Protein 4CAB (pdb70)

GO terms:
  GO:0004096 catalase activity (F, IDA)

Radius of gyration: 51.86 Å; Cα contacts (8 Å, |Δi|>4): 4192; chains: 4; bounding box: 87×162×93 Å

Organism: Deinococcus radiodurans (strain ATCC 13939 / DSM 20539 / JCM 16871 / CCUG 27074 / LMG 4051 / NBRC 15346 / NCIMB 9279 / VKM B-1422 / R1) (NCBI:txid243230)

Sequence (2028 aa):
GTTLTTRQGHPVHDNQNSRTVGSRGPMTLENYQFIEKLSHFDRERIPERVVHARGVGAHGVFRATGKVGDEPVSKYTRAKLFQEDGKETPVFVRFSTVGHGTHSPETLRDPRGFAVKFYTEDGNWDLVGNNLKIFFIRDALKFPDLIHSQKPSPTTNIQSQERIFDFFAGSPEATHMITLLYSPWGIPASYRFMQGSGVNTYKWVNDQGEGVLVKYHWEPVQGVRNLTQMQADEVQATNFNHATQDLHDAIERGDFPQWDLFVQIMEDGEHPELDFDPLDDTKIWPREQFPWRHVGQMTLNRNPENVFAETEQAAFGTGVLVDGLDFSDDKMLQGRTFSYSDTQRYRVGPNYLQLPINAPKKHVATNQRDGQMAYRVDTFEGQDQRVNYEPSLLSGPKEAPRRAPEHTPRVEGNLVRAAIERPNPFGQAGMQYRNFADWERDELVSNLSGALAGVDKRIQDKMLEYFTAADADYGQRVREGIQAKEAEMKGQKQEAPVYGTEASSLYGTTLTTRQGHPVHDNQNSRTVGSRGPMTLENYQFIEKLSHFDRERIPERVVHARGVGAHGVFRATGKVGDEPVSKYTRAKLFQEDGKETPVFVRFSTVGHGTHSPETLRDPRGFAVKFYTEDGNWDLVGNNLKIFFIRDALKFPDLIHSQKPSPTTNIQSQERIFDFFAGSPEATHMITLLYSPWGIPASYRFMQGSGVNTYKWVNDQGEGVLVKYHWEPVQGVRNLTQMQADEVQATNFNHATQDLHDAIERGDFPQWDLFVQIMEDGEHPELDFDPLDDTKIWPREQFPWRHVGQMTLNRNPENVFAETEQAAFGTGVLVDGLDFSDDKMLQGRTFSYSDTQRYRVGPNYLQLPINAPKKHVATNQRDGQMAYRVDTFEGQDQRVNYEPSLLSGPKEAPRRAPEHTPRVEGNLVRAAIERPNPFGQAGMQYRNFADWERDELVSNLSGALAGVDKRIQDKMLEYFTAADADYGQRVREGIQAKEAEMKGQKQEAPVYGTEASSLYGTTLTTRQGHPVHDNQNSRTVGSRGPMTLENYQFIEKLSHFDRERIPERVVHARGVGAHGVFRATGKVGDEPVSKYTRAKLFQEDGKETPVFVRFSTVGHGTHSPETLRDPRGFAVKFYTEDGNWDLVGNNLKIFFIRDALKFPDLIHSQKPSPTTNIQSQERIFDFFAGSPEATHMITLLYSPWGIPASYRFMQGSGVNTYKWVNDQGEGVLVKYHWEPVQGVRNLTQMQADEVQATNFNHATQDLHDAIERGDFPQWDLFVQIMEDGEHPELDFDPLDDTKIWPREQFPWRHVGQMTLNRNPENVFAETEQAAFGTGVLVDGLDFSDDKMLQGRTFSYSDTQRYRVGPNYLQLPINAPKKHVATNQRDGQMAYRVDTFEGQDQRVNYEPSLLSGPKEAPRRAPEHTPRVEGNLVRAAIERPNPFGQAGMQYRNFADWERDELVSNLSGALAGVDKRIQDKMLEYFTAADADYGQRVREGIQAKEAEMKGQKQEAPVYGTEASSLYGTTLTTRQGHPVHDNQNSRTVGSRGPMTLENYQFIEKLSHFDRERIPERVVHARGVGAHGVFRATGKVGDEPVSKYTRAKLFQEDGKETPVFVRFSTVGHGTHSPETLRDPRGFAVKFYTEDGNWDLVGNNLKIFFIRDALKFPDLIHSQKPSPTTNIQSQERIFDFFAGSPEATHMITLLYSPWGIPASYRFMQGSGVNTYKWVNDQGEGVLVKYHWEPVQGVRNLTQMQADEVQATNFNHATQDLHDAIERGDFPQWDLFVQIMEDGEHPELDFDPLDDTKIWPREQFPWRHVGQMTLNRNPENVFAETEQAAFGTGVLVDGLDFSDDKMLQGRTFSYSDTQRYRVGPNYLQLPINAPKKHVATNQRDGQMAYRVDTFEGQDQRVNYEPSLLSGPKEAPRRAPEHTPRVEGNLVRAAIERPNPFGQAGMQYRNFADWERDELVSNLSGALAGVDKRIQDKMLEYFTAADADYGQRVREGIQAKEAEMKGQKQEAPVYGTEASSLY

CATH classification: 2.40.180.10

Nearest PDB structures (foldseek):
  4cab-assembly1_A  TM=1.002E+00  e=5.308E-99  Deinococcus radiodurans R1 = ATCC 13939 = DSM 20539
  4qol-assembly1_B  TM=9.733E-01  e=8.770E-63  Bacillus pumilus
  2j2m-assembly1_A  TM=9.634E-01  e=2.009E-60  Exiguobacterium oxidotolerans
  1h6n-assembly1_A  TM=9.672E-01  e=1.066E-54  Proteus mirabilis
  1m85-assembly1_A  TM=9.738E-01  e=5.075E-54  Proteus mirabilis

Structure (mmCIF, N/CA/C/O backbone):
data_4CAB
#
_entry.id   4CAB
#
_cell.length_a   97.326
_cell.length_b   311.875
_cell.length_c   145.628
_cell.angle_alpha   90.00
_cell.angle_beta   90.00
_cell.angle_gamma   90.00
#
_symmetry.space_group_name_H-M   'C 2 2 21'
#
loop_
_entity.id
_entity.type
_entity.pdbx_description
1 polymer CATALASE
2 non-polymer 'PROTOPORPHYRIN IX CONTAINING FE'
3 non-polymer 'CHLORIDE ION'
4 water water
#
loop_
_atom_site.group_PDB
_atom_site.id
_atom_site.type_symbol
_atom_site.label_atom_id
_atom_site.label_alt_id
_atom_site.label_comp_id
_atom_site.label_asym_id
_atom_site.label_entity_id
_atom_site.label_seq_id
_atom_site.pdbx_PDB_ins_code
_atom_site.Cartn_x
_atom_site.Cartn_y
_atom_site.Cartn_z
_atom_site.occupancy
_atom_site.B_iso_or_equiv
_atom_site.auth_seq_id
_atom_site.auth_comp_id
_atom_site.auth_asym_id
_atom_site.auth_atom_id
_atom_site.pdbx_PDB_model_num
ATOM 1 N N . GLY A 1 30 ? 92.132 82.533 17.746 1.00 20.65 30 GLY A N 1
ATOM 2 C CA . GLY A 1 30 ? 91.344 82.530 18.964 1.00 20.33 30 GLY A CA 1
ATOM 3 C C . GLY A 1 30 ? 90.320 81.413 18.974 1.00 19.93 30 GLY A C 1
ATOM 4 O O . GLY A 1 30 ? 90.042 80.821 20.015 1.00 19.38 30 GLY A O 1
ATOM 5 N N . THR A 1 31 ? 89.757 81.128 17.806 1.00 20.26 31 THR A N 1
ATOM 6 C CA . THR A 1 31 ? 88.774 80.063 17.665 1.00 20.00 31 THR A CA 1
ATOM 7 C C . THR A 1 31 ? 89.267 78.996 16.694 1.00 19.80 31 THR A C 1
ATOM 8 O O . THR A 1 31 ? 88.504 78.137 16.258 1.00 19.73 31 THR A O 1
ATOM 12 N N . THR A 1 32 ? 90.548 79.061 16.353 1.00 19.75 32 THR A N 1
ATOM 13 C CA . THR A 1 32 ? 91.139 78.106 15.427 1.00 19.61 32 THR A CA 1
ATOM 14 C C . THR A 1 32 ? 91.404 76.768 16.111 1.00 18.81 32 THR A C 1
ATOM 15 O O . THR A 1 32 ? 92.009 76.718 17.182 1.00 18.36 32 THR A O 1
ATOM 19 N N . LEU A 1 33 ? 90.947 75.687 15.487 1.00 18.68 33 LEU A N 1
ATOM 20 C CA . LEU A 1 33 ? 91.169 74.349 16.020 1.00 18.01 33 LEU A CA 1
ATOM 21 C C . LEU A 1 33 ? 92.643 73.973 15.954 1.00 17.73 33 LEU A C 1
ATOM 22 O O . LEU A 1 33 ? 93.264 74.040 14.895 1.00 18.05 33 LEU A O 1
ATOM 27 N N . THR A 1 34 ? 93.202 73.584 17.093 1.00 17.18 34 THR A N 1
ATOM 28 C CA . THR A 1 34 ? 94.600 73.186 17.150 1.00 16.93 34 THR A CA 1
ATOM 29 C C . THR A 1 34 ? 94.754 71.829 17.816 1.00 16.32 34 THR A C 1
ATOM 30 O O . THR A 1 34 ? 93.814 71.314 18.418 1.00 16.07 34 THR A O 1
ATOM 34 N N . THR A 1 35 ? 95.940 71.245 17.692 1.00 16.14 35 THR A N 1
ATOM 35 C CA . THR A 1 35 ? 96.294 70.082 18.490 1.00 15.60 35 THR A CA 1
ATOM 36 C C . THR A 1 35 ? 96.690 70.574 19.874 1.00 15.36 35 THR A C 1
ATOM 37 O O . THR A 1 35 ? 96.845 71.775 20.082 1.00 15.62 35 THR A O 1
ATOM 41 N N . ARG A 1 36 ? 96.863 69.661 20.820 1.00 21.91 36 ARG A N 1
ATOM 42 C CA . ARG A 1 36 ? 97.274 70.060 22.161 1.00 21.71 36 ARG A CA 1
ATOM 43 C C . ARG A 1 36 ? 98.755 70.428 22.182 1.00 21.82 36 ARG A C 1
ATOM 44 O O . ARG A 1 36 ? 99.277 70.887 23.196 1.00 21.76 36 ARG A O 1
ATOM 52 N N . GLN A 1 37 ? 99.423 70.224 21.050 1.00 15.03 37 GLN A N 1
ATOM 53 C CA . GLN A 1 37 ? 100.793 70.680 20.863 1.00 15.26 37 GLN A CA 1
ATOM 54 C C . GLN A 1 37 ? 100.811 72.116 20.359 1.00 15.77 37 GLN A C 1
ATOM 55 O O . GLN A 1 37 ? 101.863 72.743 20.296 1.00 16.06 37 GLN A O 1
ATOM 61 N N . GLY A 1 38 ? 99.639 72.624 19.991 1.00 15.94 38 GLY A N 1
ATOM 62 C CA . GLY A 1 38 ? 99.512 73.983 19.502 1.00 16.48 38 GLY A CA 1
ATOM 63 C C . GLY A 1 38 ? 99.507 74.085 17.988 1.00 16.93 38 GLY A C 1
ATOM 64 O O . GLY A 1 38 ? 99.497 75.184 17.437 1.00 17.46 38 GLY A O 1
ATOM 65 N N . HIS A 1 39 ? 99.520 72.940 17.315 1.00 16.75 39 HIS A N 1
ATOM 66 C CA . HIS A 1 39 ? 99.523 72.904 15.856 1.00 17.17 39 HIS A CA 1
ATOM 67 C C . HIS A 1 39 ? 98.148 73.207 15.274 1.00 17.43 39 HIS A C 1
ATOM 68 O O . HIS A 1 39 ? 97.190 72.485 15.539 1.00 17.12 39 HIS A O 1
ATOM 75 N N . PRO A 1 40 ? 98.048 74.278 14.474 1.00 18.06 40 PRO A N 1
ATOM 76 C CA . PRO A 1 40 ? 96.803 74.612 13.777 1.00 18.43 40 PRO A CA 1
ATOM 77 C C . PRO A 1 40 ? 96.353 73.488 12.849 1.00 18.39 40 PRO A C 1
ATOM 78 O O . PRO A 1 40 ? 97.129 73.045 12.004 1.00 18.54 40 PRO A O 1
ATOM 82 N N . VAL A 1 41 ? 95.116 73.030 13.016 1.00 18.24 41 VAL A N 1
ATOM 83 C CA . VAL A 1 41 ? 94.582 71.948 12.198 1.00 18.24 41 VAL A CA 1
ATOM 84 C C . VAL A 1 41 ? 93.938 72.478 10.922 1.00 18.96 41 VAL A C 1
ATOM 85 O O . VAL A 1 41 ? 93.001 73.271 10.975 1.00 19.30 41 VAL A O 1
ATOM 89 N N . HIS A 1 42 ? 94.440 72.031 9.776 1.00 19.25 42 HIS A N 1
ATOM 90 C CA . HIS A 1 42 ? 93.915 72.473 8.491 1.00 19.99 42 HIS A CA 1
ATOM 91 C C . HIS A 1 42 ? 92.841 71.527 7.969 1.00 20.04 42 HIS A C 1
ATOM 92 O O . HIS A 1 42 ? 91.925 71.944 7.263 1.00 20.62 42 HIS A O 1
ATOM 99 N N . ASP A 1 43 ? 92.963 70.250 8.313 1.00 19.48 43 ASP A N 1
ATOM 100 C CA . ASP A 1 43 ? 92.010 69.243 7.865 1.00 20.34 43 ASP A CA 1
ATOM 101 C C . ASP A 1 43 ? 91.612 68.330 9.021 1.00 19.66 43 ASP A C 1
ATOM 102 O O . ASP A 1 43 ? 92.360 67.432 9.403 1.00 19.88 43 ASP A O 1
ATOM 107 N N . ASN A 1 44 ? 90.429 68.569 9.574 1.00 21.52 44 ASN A N 1
ATOM 108 C CA . ASN A 1 44 ? 89.913 67.762 10.670 1.00 20.98 44 ASN A CA 1
ATOM 109 C C . ASN A 1 44 ? 88.936 66.713 10.148 1.00 20.51 44 ASN A C 1
ATOM 110 O O . ASN A 1 44 ? 88.190 66.106 10.911 1.00 19.73 44 ASN A O 1
ATOM 115 N N . GLN A 1 45 ? 88.944 66.508 8.836 1.00 19.80 45 GLN A N 1
ATOM 116 C CA . GLN A 1 45 ? 87.980 65.618 8.203 1.00 21.95 45 GLN A CA 1
ATOM 117 C C . GLN A 1 45 ? 88.633 64.347 7.664 1.00 21.80 45 GLN A C 1
ATOM 118 O O . GLN A 1 45 ? 88.086 63.255 7.798 1.00 21.69 45 GLN A O 1
ATOM 124 N N . ASN A 1 46 ? 89.803 64.495 7.054 1.00 19.19 46 ASN A N 1
ATOM 125 C CA . ASN A 1 46 ? 90.466 63.374 6.402 1.00 19.16 46 ASN A CA 1
ATOM 126 C C . ASN A 1 46 ? 91.775 62.971 7.070 1.00 18.57 46 ASN A C 1
ATOM 127 O O . ASN A 1 46 ? 92.551 63.820 7.503 1.00 18.41 46 ASN A O 1
ATOM 132 N N . SER A 1 47 ? 92.010 61.666 7.153 1.00 18.31 47 SER A N 1
ATOM 133 C CA . SER A 1 47 ? 93.296 61.147 7.596 1.00 17.87 47 SER A CA 1
ATOM 134 C C . SER A 1 47 ? 94.276 61.184 6.431 1.00 18.25 47 SER A C 1
ATOM 135 O O . SER A 1 47 ? 93.864 61.238 5.274 1.00 18.82 47 SER A O 1
ATOM 138 N N . ARG A 1 48 ? 95.568 61.159 6.734 1.00 20.64 48 ARG A N 1
ATOM 139 C CA . ARG A 1 48 ? 96.582 61.172 5.688 1.00 21.01 48 ARG A CA 1
ATOM 140 C C . ARG A 1 48 ? 96.792 59.761 5.149 1.00 20.42 48 ARG A C 1
ATOM 141 O O . ARG A 1 48 ? 97.195 58.860 5.884 1.00 20.62 48 ARG A O 1
ATOM 149 N N . THR A 1 49 ? 96.506 59.572 3.865 1.00 19.20 49 THR A N 1
ATOM 150 C CA . THR A 1 49 ? 96.597 58.256 3.244 1.00 19.35 49 THR A CA 1
ATOM 151 C C . THR A 1 49 ? 97.316 58.311 1.901 1.00 20.31 49 THR A C 1
ATOM 152 O O . THR A 1 49 ? 97.461 59.378 1.307 1.00 20.92 49 THR A O 1
ATOM 156 N N . VAL A 1 50 ? 97.769 57.153 1.429 1.00 19.81 50 VAL A N 1
ATOM 157 C CA . VAL A 1 50 ? 98.356 57.047 0.100 1.00 20.42 50 VAL A CA 1
ATOM 158 C C . VAL A 1 50 ? 97.240 56.980 -0.934 1.00 21.02 50 VAL A C 1
ATOM 159 O O . VAL A 1 50 ? 96.742 55.903 -1.257 1.00 21.16 50 VAL A O 1
ATOM 163 N N . GLY A 1 51 ? 96.848 58.140 -1.447 1.00 21.44 51 GLY A N 1
ATOM 164 C CA . GLY A 1 51 ? 95.694 58.238 -2.319 1.00 22.04 51 GLY A CA 1
ATOM 165 C C . GLY A 1 51 ? 94.458 58.518 -1.488 1.00 21.77 51 GLY A C 1
ATOM 166 O O . GLY A 1 51 ? 94.442 58.256 -0.287 1.00 21.10 51 GLY A O 1
ATOM 167 N N . SER A 1 52 ? 93.420 59.049 -2.125 1.00 22.34 52 SER A N 1
ATOM 168 C CA . SER A 1 52 ? 92.206 59.433 -1.413 1.00 22.19 52 SER A CA 1
ATOM 169 C C . SER A 1 52 ? 91.457 58.229 -0.846 1.00 21.89 52 SER A C 1
ATOM 170 O O . SER A 1 52 ? 90.671 58.364 0.090 1.00 21.56 52 SER A O 1
ATOM 173 N N . ARG A 1 53 ? 91.710 57.053 -1.408 1.00 23.15 53 ARG A N 1
ATOM 174 C CA . ARG A 1 53 ? 91.034 55.840 -0.965 1.00 22.67 53 ARG A CA 1
ATOM 175 C C . ARG A 1 53 ? 92.034 54.758 -0.568 1.00 22.21 53 ARG A C 1
ATOM 176 O O . ARG A 1 53 ? 91.699 53.576 -0.519 1.00 21.64 53 ARG A O 1
ATOM 184 N N . GLY A 1 54 ? 93.261 55.175 -0.275 1.00 21.05 54 GLY A N 1
ATOM 185 C CA . GLY A 1 54 ? 94.320 54.248 0.075 1.00 20.68 54 GLY A CA 1
ATOM 186 C C . GLY A 1 54 ? 94.479 54.065 1.571 1.00 19.92 54 GLY A C 1
ATOM 187 O O . GLY A 1 54 ? 93.693 54.601 2.351 1.00 19.67 54 GLY A O 1
ATOM 188 N N . PRO A 1 55 ? 95.503 53.301 1.980 1.00 19.82 55 PRO A N 1
ATOM 189 C CA . PRO A 1 55 ? 95.755 52.978 3.388 1.00 19.15 55 PRO A CA 1
ATOM 190 C C . PRO A 1 55 ? 96.343 54.138 4.182 1.00 18.74 55 PRO A C 1
ATOM 191 O O . PRO A 1 55 ? 97.024 54.993 3.621 1.00 18.95 55 PRO A O 1
ATOM 195 N N . MET A 1 56 ? 96.082 54.151 5.485 1.00 18.21 56 MET A N 1
ATOM 196 C CA . MET A 1 56 ? 96.655 55.154 6.368 1.00 20.25 56 MET A CA 1
ATOM 197 C C . MET A 1 56 ? 98.132 54.881 6.600 1.00 20.78 56 MET A C 1
ATOM 198 O O . MET A 1 56 ? 98.552 53.729 6.672 1.00 22.70 56 MET A O 1
ATOM 203 N N . THR A 1 57 ? 98.916 55.946 6.717 1.00 17.36 57 THR A N 1
ATOM 204 C CA . THR A 1 57 ? 100.321 55.822 7.075 1.00 17.57 57 THR A CA 1
ATOM 205 C C . THR A 1 57 ? 100.517 56.227 8.528 1.00 16.67 57 THR A C 1
ATOM 206 O O . THR A 1 57 ? 99.605 56.760 9.156 1.00 16.47 57 THR A O 1
ATOM 210 N N . LEU A 1 58 ? 101.705 55.975 9.064 1.00 16.50 58 LEU A N 1
ATOM 211 C CA . LEU A 1 58 ? 102.015 56.395 10.424 1.00 16.06 58 LEU A CA 1
ATOM 212 C C . LEU A 1 58 ? 102.377 57.874 10.452 1.00 16.15 58 LEU A C 1
ATOM 213 O O . LEU A 1 58 ? 102.684 58.430 11.505 1.00 15.86 58 LEU A O 1
ATOM 218 N N . GLU A 1 59 ? 102.328 58.504 9.284 1.00 19.25 59 GLU A N 1
ATOM 219 C CA . GLU A 1 59 ? 102.540 59.938 9.165 1.00 16.78 59 GLU A CA 1
ATOM 220 C C . GLU A 1 59 ? 101.260 60.693 9.510 1.00 17.49 59 GLU A C 1
ATOM 221 O O . GLU A 1 59 ? 100.805 61.543 8.749 1.00 18.58 59 GLU A O 1
ATOM 227 N N . ASN A 1 60 ? 100.680 60.362 10.660 1.00 18.88 60 ASN A N 1
ATOM 228 C CA . ASN A 1 60 ? 99.409 60.934 11.087 1.00 18.78 60 ASN A CA 1
ATOM 229 C C . ASN A 1 60 ? 99.398 61.339 12.555 1.00 18.34 60 ASN A C 1
ATOM 230 O O . ASN A 1 60 ? 98.626 60.788 13.336 1.00 18.04 60 ASN A O 1
ATOM 235 N N . TYR A 1 61 ? 100.235 62.299 12.935 1.00 16.51 61 TYR A N 1
ATOM 236 C CA . TYR A 1 61 ? 100.292 62.700 14.337 1.00 16.14 61 TYR A CA 1
ATOM 237 C C . TYR A 1 61 ? 98.982 63.323 14.801 1.00 17.91 61 TYR A C 1
ATOM 238 O O . TYR A 1 61 ? 98.577 63.135 15.948 1.00 17.56 61 TYR A O 1
ATOM 247 N N . GLN A 1 62 ? 98.333 64.071 13.915 1.00 15.64 62 GLN A N 1
ATOM 248 C CA . GLN A 1 62 ? 97.048 64.685 14.229 1.00 15.67 62 GLN A CA 1
ATOM 249 C C . GLN A 1 62 ? 96.039 63.613 14.620 1.00 15.42 62 GLN A C 1
ATOM 250 O O . GLN A 1 62 ? 95.330 63.747 15.615 1.00 15.19 62 GLN A O 1
ATOM 256 N N . PHE A 1 63 ? 95.996 62.542 13.836 1.00 16.33 63 PHE A N 1
ATOM 257 C CA . PHE A 1 63 ? 95.125 61.412 14.128 1.00 16.87 63 PHE A CA 1
ATOM 258 C C . PHE A 1 63 ? 95.543 60.706 15.413 1.00 15.69 63 PHE A C 1
ATOM 259 O O . PHE A 1 63 ? 94.702 60.374 16.247 1.00 15.49 63 PHE A O 1
ATOM 267 N N . ILE A 1 64 ? 96.844 60.474 15.559 1.00 17.40 64 ILE A N 1
ATOM 268 C CA . ILE A 1 64 ? 97.371 59.734 16.701 1.00 17.03 64 ILE A CA 1
ATOM 269 C C . ILE A 1 64 ? 97.040 60.417 18.023 1.00 16.76 64 ILE A C 1
ATOM 270 O O . ILE A 1 64 ? 96.438 59.807 18.898 1.00 16.54 64 ILE A O 1
ATOM 275 N N . GLU A 1 65 ? 97.427 61.681 18.158 1.00 16.83 65 GLU A N 1
ATOM 276 C CA . GLU A 1 65 ? 97.201 62.428 19.393 1.00 16.63 65 GLU A CA 1
ATOM 277 C C . GLU A 1 65 ? 95.719 62.538 19.745 1.00 16.61 65 GLU A C 1
ATOM 278 O O . GLU A 1 65 ? 95.335 62.397 20.905 1.00 16.37 65 GLU A O 1
ATOM 284 N N . LYS A 1 66 ? 94.895 62.790 18.734 1.00 16.92 66 LYS A N 1
ATOM 285 C CA . LYS A 1 66 ? 93.461 62.971 18.931 1.00 17.01 66 LYS A CA 1
ATOM 286 C C . LYS A 1 66 ? 92.789 61.713 19.481 1.00 16.83 66 LYS A C 1
ATOM 287 O O . LYS A 1 66 ? 91.981 61.786 20.406 1.00 16.72 66 LYS A O 1
ATOM 293 N N . LEU A 1 67 ? 93.129 60.561 18.914 1.00 16.83 67 LEU A N 1
ATOM 294 C CA . LEU A 1 67 ? 92.531 59.301 19.343 1.00 16.73 67 LEU A CA 1
ATOM 295 C C . LEU A 1 67 ? 93.212 58.746 20.588 1.00 15.74 67 LEU A C 1
ATOM 296 O O . LEU A 1 67 ? 92.576 58.080 21.399 1.00 15.64 67 LEU A O 1
ATOM 301 N N . SER A 1 68 ? 94.503 59.029 20.738 1.00 14.39 68 SER A N 1
ATOM 302 C CA . SER A 1 68 ? 95.251 58.582 21.908 1.00 14.11 68 SER A CA 1
ATOM 303 C C . SER A 1 68 ? 94.650 59.144 23.191 1.00 13.95 68 SER A C 1
ATOM 304 O O . SER A 1 68 ? 94.564 58.449 24.201 1.00 13.79 68 SER A O 1
ATOM 307 N N . HIS A 1 69 ? 94.238 60.406 23.148 1.00 20.23 69 HIS A N 1
ATOM 308 C CA . HIS A 1 69 ? 93.629 61.029 24.313 1.00 20.14 69 HIS A CA 1
ATOM 309 C C . HIS A 1 69 ? 92.184 60.578 24.478 1.00 20.23 69 HIS A C 1
ATOM 310 O O . HIS A 1 69 ? 91.704 60.407 25.597 1.00 20.12 69 HIS A O 1
ATOM 317 N N . PHE A 1 70 ? 91.496 60.393 23.357 1.00 14.98 70 PHE A N 1
ATOM 318 C CA . PHE A 1 70 ? 90.113 59.931 23.369 1.00 15.16 70 PHE A CA 1
ATOM 319 C C . PHE A 1 70 ? 89.988 58.540 23.982 1.00 13.54 70 PHE A C 1
ATOM 320 O O . PHE A 1 70 ? 89.031 58.252 24.698 1.00 13.59 70 PHE A O 1
ATOM 328 N N . ASP A 1 71 ? 90.968 57.687 23.708 1.00 20.44 71 ASP A N 1
ATOM 329 C CA . ASP A 1 71 ? 90.951 56.314 24.194 1.00 20.40 71 ASP A CA 1
ATOM 330 C C . ASP A 1 71 ? 91.134 56.233 25.707 1.00 20.18 71 ASP A C 1
ATOM 331 O O . ASP A 1 71 ? 90.986 55.165 26.298 1.00 20.19 71 ASP A O 1
ATOM 336 N N . ARG A 1 72 ? 91.455 57.360 26.331 1.00 13.84 72 ARG A N 1
ATOM 337 C CA . ARG A 1 72 ? 91.712 57.386 27.765 1.00 13.67 72 ARG A CA 1
ATOM 338 C C . ARG A 1 72 ? 90.910 58.469 28.475 1.00 14.40 72 ARG A C 1
ATOM 339 O O . ARG A 1 72 ? 91.324 58.974 29.516 1.00 14.27 72 ARG A O 1
ATOM 347 N N . GLU A 1 73 ? 89.755 58.811 27.915 1.00 14.60 73 GLU A N 1
ATOM 348 C CA . GLU A 1 73 ? 88.886 59.815 28.516 1.00 15.84 73 GLU A CA 1
ATOM 349 C C . GLU A 1 73 ? 88.293 59.326 29.830 1.00 15.83 73 GLU A C 1
ATOM 350 O O . GLU A 1 73 ? 88.166 60.089 30.786 1.00 16.51 73 GLU A O 1
ATOM 356 N N . ARG A 1 74 ? 87.941 58.046 29.875 1.00 15.91 74 ARG A N 1
ATOM 357 C CA . ARG A 1 74 ? 87.245 57.491 31.028 1.00 15.37 74 ARG A CA 1
ATOM 358 C C . ARG A 1 74 ? 88.191 57.186 32.176 1.00 20.15 74 ARG A C 1
ATOM 359 O O . ARG A 1 74 ? 89.187 56.486 32.008 1.00 20.03 74 ARG A O 1
ATOM 367 N N . ILE A 1 75 ? 87.877 57.734 33.342 1.00 15.81 75 ILE A N 1
ATOM 368 C CA . ILE A 1 75 ? 88.529 57.334 34.577 1.00 15.73 75 ILE A CA 1
ATOM 369 C C . ILE A 1 75 ? 87.600 56.352 35.278 1.00 15.97 75 ILE A C 1
ATOM 370 O O . ILE A 1 75 ? 86.410 56.311 34.972 1.00 16.20 75 ILE A O 1
ATOM 375 N N . PRO A 1 76 ? 88.134 55.536 36.200 1.00 13.33 76 PRO A N 1
ATOM 376 C CA . PRO A 1 76 ? 87.223 54.640 36.915 1.00 13.62 76 PRO A CA 1
ATOM 377 C C . PRO A 1 76 ? 86.167 55.414 37.696 1.00 13.79 76 PRO A C 1
ATOM 378 O O . PRO A 1 76 ? 86.482 56.428 38.316 1.00 13.67 76 PRO A O 1
ATOM 382 N N . GLU A 1 77 ? 84.925 54.948 37.645 1.00 16.77 77 GLU A N 1
ATOM 383 C CA . GLU A 1 77 ? 83.848 55.582 38.386 1.00 17.01 77 GLU A CA 1
ATOM 384 C C . GLU A 1 77 ? 84.018 55.304 39.871 1.00 17.12 77 GLU A C 1
ATOM 385 O O . GLU A 1 77 ? 84.759 54.404 40.258 1.00 17.10 77 GLU A O 1
ATOM 391 N N . ARG A 1 78 ? 83.348 56.093 40.701 1.00 15.73 78 ARG A N 1
ATOM 392 C CA . ARG A 1 78 ? 83.353 55.870 42.139 1.00 15.92 78 ARG A CA 1
ATOM 393 C C . ARG A 1 78 ? 82.784 54.490 42.450 1.00 16.30 78 ARG A C 1
ATOM 394 O O . ARG A 1 78 ? 81.782 54.088 41.861 1.00 16.56 78 ARG A O 1
ATOM 402 N N . VAL A 1 79 ? 83.422 53.764 43.364 1.00 15.27 79 VAL A N 1
ATOM 403 C CA . VAL A 1 79 ? 82.982 52.413 43.705 1.00 15.67 79 VAL A CA 1
ATOM 404 C C . VAL A 1 79 ? 81.572 52.453 44.297 1.00 16.15 79 VAL A C 1
ATOM 405 O O . VAL A 1 79 ? 80.791 51.512 44.147 1.00 16.55 79 VAL A O 1
ATOM 409 N N . VAL A 1 80 ? 81.249 53.563 44.952 1.00 16.15 80 VAL A N 1
ATOM 410 C CA . VAL A 1 80 ? 79.888 53.848 45.382 1.00 16.59 80 VAL A CA 1
ATOM 411 C C . VAL A 1 80 ? 79.582 55.310 45.081 1.00 16.39 80 VAL A C 1
ATOM 412 O O . VAL A 1 80 ? 80.494 56.130 45.018 1.00 15.99 80 VAL A O 1
ATOM 416 N N . HIS A 1 81 ? 78.302 55.621 44.896 1.00 20.12 81 HIS A N 1
ATOM 417 C CA . HIS A 1 81 ? 77.851 56.959 44.508 1.00 20.04 81 HIS A CA 1
ATOM 418 C C . HIS A 1 81 ? 78.427 57.374 43.156 1.00 19.61 81 HIS A C 1
ATOM 419 O O . HIS A 1 81 ? 78.895 58.499 42.996 1.00 19.33 81 HIS A O 1
ATOM 426 N N . ALA A 1 82 ? 78.389 56.466 42.188 1.00 16.24 82 ALA A N 1
ATOM 427 C CA . ALA A 1 82 ? 78.925 56.738 40.857 1.00 15.88 82 ALA A CA 1
ATOM 428 C C . ALA A 1 82 ? 78.081 57.767 40.110 1.00 16.02 82 ALA A C 1
ATOM 429 O O . ALA A 1 82 ? 78.605 58.746 39.580 1.00 15.72 82 ALA A O 1
ATOM 431 N N . ARG A 1 83 ? 76.774 57.532 40.065 1.00 18.04 83 ARG A N 1
ATOM 432 C CA . ARG A 1 83 ? 75.847 58.453 39.418 1.00 18.80 83 ARG A CA 1
ATOM 433 C C . ARG A 1 83 ? 75.642 59.684 40.288 1.00 17.94 83 ARG A C 1
ATOM 434 O O . ARG A 1 83 ? 75.256 59.568 41.449 1.00 18.19 83 ARG A O 1
ATOM 442 N N . GLY A 1 84 ? 75.895 60.863 39.731 1.00 16.65 84 GLY A N 1
ATOM 443 C CA . GLY A 1 84 ? 75.765 62.083 40.503 1.00 16.72 84 GLY A CA 1
ATOM 444 C C . GLY A 1 84 ? 75.686 63.371 39.708 1.00 16.71 84 GLY A C 1
ATOM 445 O O . GLY A 1 84 ? 75.750 63.371 38.480 1.00 16.65 84 GLY A O 1
ATOM 446 N N . VAL A 1 85 ? 75.543 64.479 40.427 1.00 16.83 85 VAL A N 1
ATOM 447 C CA . VAL A 1 85 ? 75.491 65.798 39.815 1.00 16.89 85 VAL A CA 1
ATOM 448 C C . VAL A 1 85 ? 76.048 66.826 40.796 1.00 16.78 85 VAL A C 1
ATOM 449 O O . VAL A 1 85 ? 75.851 66.712 42.006 1.00 16.91 85 VAL A O 1
ATOM 453 N N . GLY A 1 86 ? 76.766 67.817 40.277 1.00 16.57 86 GLY A N 1
ATOM 454 C CA . GLY A 1 86 ? 77.413 68.798 41.125 1.00 16.48 86 GLY A CA 1
ATOM 455 C C . GLY A 1 86 ? 76.884 70.205 40.943 1.00 16.84 86 GLY A C 1
ATOM 456 O O . GLY A 1 86 ? 76.253 70.515 39.933 1.00 17.09 86 GLY A O 1
ATOM 457 N N . ALA A 1 87 ? 77.144 71.057 41.929 1.00 16.92 87 ALA A N 1
ATOM 458 C CA . ALA A 1 87 ? 76.717 72.450 41.878 1.00 17.30 87 ALA A CA 1
ATOM 459 C C . ALA A 1 87 ? 77.560 73.324 42.801 1.00 17.21 87 ALA A C 1
ATOM 460 O O . ALA A 1 87 ? 77.876 72.933 43.923 1.00 17.11 87 ALA A O 1
ATOM 462 N N . HIS A 1 88 ? 77.921 74.510 42.320 1.00 17.31 88 HIS A N 1
ATOM 463 C CA . HIS A 1 88 ? 78.655 75.473 43.133 1.00 17.33 88 HIS A CA 1
ATOM 464 C C . HIS A 1 88 ? 77.689 76.324 43.941 1.00 17.89 88 HIS A C 1
ATOM 465 O O . HIS A 1 88 ? 76.531 76.486 43.563 1.00 18.31 88 HIS A O 1
ATOM 472 N N . GLY A 1 89 ? 78.164 76.871 45.053 1.00 17.96 89 GLY A N 1
ATOM 473 C CA . GLY A 1 89 ? 77.318 77.701 45.885 1.00 18.51 89 GLY A CA 1
ATOM 474 C C . GLY A 1 89 ? 78.050 78.441 46.983 1.00 18.58 89 GLY A C 1
ATOM 475 O O . GLY A 1 89 ? 79.271 78.573 46.953 1.00 18.25 89 GLY A O 1
ATOM 476 N N . VAL A 1 90 ? 77.290 78.929 47.957 1.00 19.07 90 VAL A N 1
ATOM 477 C CA . VAL A 1 90 ? 77.848 79.692 49.063 1.00 19.24 90 VAL A CA 1
ATOM 478 C C . VAL A 1 90 ? 77.142 79.325 50.370 1.00 19.55 90 VAL A C 1
ATOM 479 O O . VAL A 1 90 ? 75.971 78.950 50.367 1.00 19.83 90 VAL A O 1
ATOM 483 N N . PHE A 1 91 ? 77.864 79.408 51.483 1.00 19.89 91 PHE A N 1
ATOM 484 C CA . PHE A 1 91 ? 77.281 79.163 52.797 1.00 19.88 91 PHE A CA 1
ATOM 485 C C . PHE A 1 91 ? 77.407 80.390 53.696 1.00 20.35 91 PHE A C 1
ATOM 486 O O . PHE A 1 91 ? 78.497 80.935 53.862 1.00 20.23 91 PHE A O 1
ATOM 494 N N . ARG A 1 92 ? 76.289 80.813 54.280 1.00 20.94 92 ARG A N 1
ATOM 495 C CA . ARG A 1 92 ? 76.272 81.965 55.179 1.00 21.48 92 ARG A CA 1
ATOM 496 C C . ARG A 1 92 ? 76.125 81.549 56.635 1.00 21.74 92 ARG A C 1
ATOM 497 O O . ARG A 1 92 ? 75.192 80.833 56.991 1.00 21.93 92 ARG A O 1
ATOM 505 N N . ALA A 1 93 ? 77.040 82.015 57.477 1.00 21.80 93 ALA A N 1
ATOM 506 C CA . ALA A 1 93 ? 76.983 81.714 58.901 1.00 22.11 93 ALA A CA 1
ATOM 507 C C . ALA A 1 93 ? 76.224 82.801 59.651 1.00 22.87 93 ALA A C 1
ATOM 508 O O . ALA A 1 93 ? 76.159 83.946 59.208 1.00 23.13 93 ALA A O 1
ATOM 510 N N . THR A 1 94 ? 75.650 82.432 60.790 1.00 23.28 94 THR A N 1
ATOM 511 C CA . THR A 1 94 ? 74.897 83.370 61.612 1.00 24.05 94 THR A CA 1
ATOM 512 C C . THR A 1 94 ? 75.749 83.903 62.754 1.00 24.31 94 THR A C 1
ATOM 513 O O . THR A 1 94 ? 75.402 84.894 63.392 1.00 24.94 94 THR A O 1
ATOM 517 N N . GLY A 1 95 ? 76.861 83.227 63.016 1.00 23.86 95 GLY A N 1
ATOM 518 C CA . GLY A 1 95 ? 77.751 83.614 64.092 1.00 24.10 95 GLY A CA 1
ATOM 519 C C . GLY A 1 95 ? 77.361 82.978 65.410 1.00 24.50 95 GLY A C 1
ATOM 520 O O . GLY A 1 95 ? 78.034 83.165 66.422 1.00 24.77 95 GLY A O 1
ATOM 521 N N . LYS A 1 96 ? 76.272 82.218 65.398 1.00 24.59 96 LYS A N 1
ATOM 522 C CA . LYS A 1 96 ? 75.778 81.583 66.613 1.00 25.04 96 LYS A CA 1
ATOM 523 C C . LYS A 1 96 ? 75.138 80.225 66.339 1.00 24.80 96 LYS A C 1
ATOM 524 O O . LYS A 1 96 ? 74.678 79.952 65.231 1.00 24.46 96 LYS A O 1
ATOM 530 N N . VAL A 1 97 ? 75.123 79.374 67.359 1.00 25.04 97 VAL A N 1
ATOM 531 C CA . VAL A 1 97 ? 74.479 78.071 67.266 1.00 24.95 97 VAL A CA 1
ATOM 532 C C . VAL A 1 97 ? 73.198 78.057 68.100 1.00 25.74 97 VAL A C 1
ATOM 533 O O . VAL A 1 97 ? 73.236 78.121 69.328 1.00 26.28 97 VAL A O 1
ATOM 537 N N . GLY A 1 98 ? 72.057 77.997 67.422 1.00 25.86 98 GLY A N 1
ATOM 538 C CA . GLY A 1 98 ? 70.781 78.105 68.102 1.00 26.67 98 GLY A CA 1
ATOM 539 C C . GLY A 1 98 ? 70.519 79.535 68.531 1.00 27.22 98 GLY A C 1
ATOM 540 O O . GLY A 1 98 ? 70.322 80.417 67.695 1.00 27.14 98 GLY A O 1
ATOM 541 N N . ASP A 1 99 ? 70.527 79.768 69.840 1.00 40.12 99 ASP A N 1
ATOM 542 C CA . ASP A 1 99 ? 70.318 81.106 70.379 1.00 50.39 99 ASP A CA 1
ATOM 543 C C . ASP A 1 99 ? 71.516 81.552 71.212 1.00 53.70 99 ASP A C 1
ATOM 544 O O . ASP A 1 99 ? 71.471 82.583 71.883 1.00 66.60 99 ASP A O 1
ATOM 549 N N . GLU A 1 100 ? 72.587 80.767 71.161 1.00 27.86 100 GLU A N 1
ATOM 550 C CA . GLU A 1 100 ? 73.820 81.092 71.866 1.00 27.84 100 GLU A CA 1
ATOM 551 C C . GLU A 1 100 ? 74.991 81.144 70.884 1.00 27.02 100 GLU A C 1
ATOM 552 O O . GLU A 1 100 ? 74.946 80.493 69.841 1.00 26.41 100 GLU A O 1
ATOM 558 N N . PRO A 1 101 ? 76.031 81.939 71.202 1.00 27.05 101 PRO A N 1
ATOM 559 C CA . PRO A 1 101 ? 77.200 82.121 70.330 1.00 26.37 101 PRO A CA 1
ATOM 560 C C . PRO A 1 101 ? 77.833 80.807 69.884 1.00 25.69 101 PRO A C 1
ATOM 561 O O . PRO A 1 101 ? 77.925 79.868 70.673 1.00 25.83 101 PRO A O 1
ATOM 565 N N . VAL A 1 102 ? 78.272 80.754 68.632 1.00 25.00 102 VAL A N 1
ATOM 566 C CA . VAL A 1 102 ? 78.839 79.537 68.071 1.00 24.35 102 VAL A CA 1
ATOM 567 C C . VAL A 1 102 ? 80.208 79.250 68.683 1.00 24.25 102 VAL A C 1
ATOM 568 O O . VAL A 1 102 ? 80.668 78.110 68.694 1.00 23.93 102 VAL A O 1
ATOM 572 N N . SER A 1 103 ? 80.843 80.290 69.216 1.00 24.59 103 SER A N 1
ATOM 573 C CA . SER A 1 103 ? 82.167 80.171 69.815 1.00 24.61 103 SER A CA 1
ATOM 574 C C . SER A 1 103 ? 82.150 79.350 71.098 1.00 25.05 103 SER A C 1
ATOM 575 O O . SER A 1 103 ? 83.194 78.909 71.575 1.00 25.04 103 SER A O 1
ATOM 578 N N . LYS A 1 104 ? 80.961 79.150 71.653 1.00 25.50 104 LYS A N 1
ATOM 579 C CA . LYS A 1 104 ? 80.809 78.413 72.900 1.00 26.02 104 LYS A CA 1
ATOM 580 C C . LYS A 1 104 ? 81.174 76.939 72.737 1.00 25.63 104 LYS A C 1
ATOM 581 O O . LYS A 1 104 ? 81.692 76.314 73.661 1.00 25.94 104 LYS A O 1
ATOM 587 N N . TYR A 1 105 ? 80.912 76.392 71.555 1.00 24.98 105 TYR A N 1
ATOM 588 C CA . TYR A 1 105 ? 81.103 74.966 71.318 1.00 24.63 105 TYR A CA 1
ATOM 589 C C . TYR A 1 105 ? 82.206 74.662 70.309 1.00 23.89 105 TYR A C 1
ATOM 590 O O . TYR A 1 105 ? 82.873 73.635 70.408 1.00 23.71 105 TYR A O 1
ATOM 599 N N . THR A 1 106 ? 82.400 75.552 69.342 1.00 23.50 106 THR A N 1
ATOM 600 C CA . THR A 1 106 ? 83.430 75.343 68.330 1.00 22.82 106 THR A CA 1
ATOM 601 C C . THR A 1 106 ? 84.207 76.616 68.022 1.00 22.76 106 THR A C 1
ATOM 602 O O . THR A 1 106 ? 83.707 77.725 68.204 1.00 23.12 106 THR A O 1
ATOM 606 N N . ARG A 1 107 ? 85.441 76.446 67.560 1.00 22.37 107 ARG A N 1
ATOM 607 C CA . ARG A 1 107 ? 86.272 77.577 67.177 1.00 22.32 107 ARG A CA 1
ATOM 608 C C . ARG A 1 107 ? 86.523 77.559 65.675 1.00 21.63 107 ARG A C 1
ATOM 609 O O . ARG A 1 107 ? 87.462 78.184 65.187 1.00 21.48 107 ARG A O 1
ATOM 617 N N . ALA A 1 108 ? 85.682 76.828 64.950 1.00 21.27 108 ALA A N 1
ATOM 618 C CA . ALA A 1 108 ? 85.768 76.786 63.496 1.00 20.67 108 ALA A CA 1
ATOM 619 C C . ALA A 1 108 ? 85.561 78.187 62.938 1.00 20.76 108 ALA A C 1
ATOM 620 O O . ALA A 1 108 ? 84.535 78.817 63.185 1.00 21.13 108 ALA A O 1
ATOM 622 N N . LYS A 1 109 ? 86.544 78.664 62.184 1.00 20.48 109 LYS A N 1
ATOM 623 C CA . LYS A 1 109 ? 86.582 80.056 61.753 1.00 20.67 109 LYS A CA 1
ATOM 624 C C . LYS A 1 109 ? 85.418 80.466 60.853 1.00 20.59 109 LYS A C 1
ATOM 625 O O . LYS A 1 109 ? 85.010 81.626 60.856 1.00 20.97 109 LYS A O 1
ATOM 631 N N . LEU A 1 110 ? 84.876 79.518 60.096 1.00 20.17 110 LEU A N 1
ATOM 632 C CA . LEU A 1 110 ? 83.830 79.833 59.126 1.00 20.09 110 LEU A CA 1
ATOM 633 C C . LEU A 1 110 ? 82.478 80.118 59.780 1.00 20.61 110 LEU A C 1
ATOM 634 O O . LEU A 1 110 ? 81.551 80.584 59.120 1.00 20.71 110 LEU A O 1
ATOM 639 N N . PHE A 1 111 ? 82.367 79.841 61.074 1.00 20.97 111 PHE A N 1
ATOM 640 C CA . PHE A 1 111 ? 81.109 80.027 61.792 1.00 21.51 111 PHE A CA 1
ATOM 641 C C . PHE A 1 111 ? 81.092 81.270 62.681 1.00 22.15 111 PHE A C 1
ATOM 642 O O . PHE A 1 111 ? 80.030 81.708 63.116 1.00 22.65 111 PHE A O 1
ATOM 650 N N . GLN A 1 112 ? 82.263 81.840 62.940 1.00 22.17 112 GLN A N 1
ATOM 651 C CA . GLN A 1 112 ? 82.411 82.842 63.994 1.00 22.82 112 GLN A CA 1
ATOM 652 C C . GLN A 1 112 ? 81.689 84.168 63.744 1.00 23.27 112 GLN A C 1
ATOM 653 O O . GLN A 1 112 ? 81.174 84.778 64.679 1.00 23.90 112 GLN A O 1
ATOM 659 N N . GLU A 1 113 ? 81.659 84.618 62.495 1.00 22.99 113 GLU A N 1
ATOM 660 C CA . GLU A 1 113 ? 81.071 85.917 62.176 1.00 23.45 113 GLU A CA 1
ATOM 661 C C . GLU A 1 113 ? 79.704 85.810 61.502 1.00 23.48 113 GLU A C 1
ATOM 662 O O . GLU A 1 113 ? 79.475 84.934 60.671 1.00 22.98 113 GLU A O 1
ATOM 668 N N . ASP A 1 114 ? 78.800 86.714 61.867 1.00 24.14 114 ASP A N 1
ATOM 669 C CA . ASP A 1 114 ? 77.464 86.754 61.282 1.00 24.32 114 ASP A CA 1
ATOM 670 C C . ASP A 1 114 ? 77.499 87.297 59.858 1.00 24.11 114 ASP A C 1
ATOM 671 O O . ASP A 1 114 ? 77.989 88.397 59.614 1.00 24.36 114 ASP A O 1
ATOM 676 N N . GLY A 1 115 ? 76.977 86.514 58.922 1.00 23.71 115 GLY A N 1
ATOM 677 C CA . GLY A 1 115 ? 76.963 86.895 57.523 1.00 23.51 115 GLY A CA 1
ATOM 678 C C . GLY A 1 115 ? 78.220 86.460 56.797 1.00 22.82 115 GLY A C 1
ATOM 679 O O . GLY A 1 115 ? 7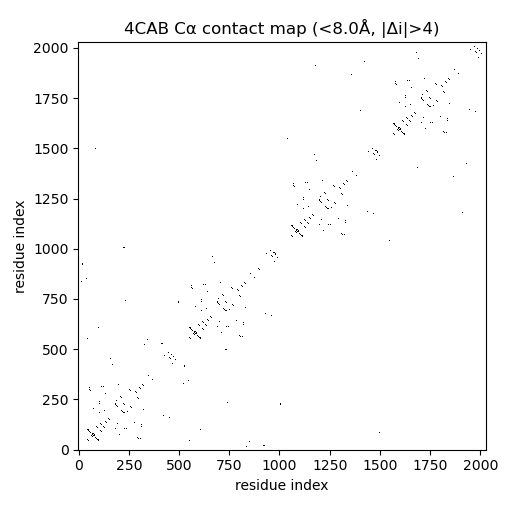8.403 86.769 55.620 1.00 22.63 115 GLY A O 1
ATOM 680 N N . LYS A 1 116 ? 79.086 85.737 57.501 1.00 22.49 116 LYS A N 1
ATOM 681 C CA . LYS A 1 116 ? 80.333 85.249 56.921 1.00 21.87 116 LYS A CA 1
ATOM 682 C C . LYS A 1 116 ? 80.066 84.200 55.846 1.00 21.30 116 LYS A C 1
ATOM 683 O O . LYS A 1 116 ? 79.509 83.140 56.127 1.00 21.14 116 LYS A O 1
ATOM 689 N N . GLU A 1 117 ? 80.467 84.501 54.616 1.00 21.04 117 GLU A N 1
ATOM 690 C CA . GLU A 1 117 ? 80.206 83.612 53.491 1.00 20.56 117 GLU A CA 1
ATOM 691 C C . GLU A 1 117 ? 81.389 82.705 53.180 1.00 19.92 117 GLU A C 1
ATOM 692 O O . GLU A 1 117 ? 82.537 83.146 53.149 1.00 19.82 117 GLU A O 1
ATOM 698 N N . THR A 1 118 ? 81.096 81.431 52.950 1.00 19.53 118 THR A N 1
ATOM 699 C CA . THR A 1 118 ? 82.121 80.456 52.611 1.00 18.94 118 THR A CA 1
ATOM 700 C C . THR A 1 118 ? 81.732 79.708 51.342 1.00 18.57 118 THR A C 1
ATOM 701 O O . THR A 1 118 ? 80.665 79.101 51.281 1.00 18.64 118 THR A O 1
ATOM 705 N N . PRO A 1 119 ? 82.593 79.765 50.315 1.00 18.22 119 PRO A N 1
ATOM 706 C CA . PRO A 1 119 ? 82.349 79.067 49.048 1.00 17.88 119 PRO A CA 1
ATOM 707 C C . PRO A 1 119 ? 82.220 77.561 49.246 1.00 17.53 119 PRO A C 1
ATOM 708 O O . PRO A 1 119 ? 82.997 76.977 50.000 1.00 17.34 119 PRO A O 1
ATOM 712 N N . VAL A 1 120 ? 81.243 76.944 48.590 1.00 17.51 120 VAL A N 1
ATOM 713 C CA . VAL A 1 120 ? 81.038 75.505 48.720 1.00 17.25 120 VAL A CA 1
ATOM 714 C C . VAL A 1 120 ? 80.792 74.835 47.375 1.00 16.98 120 VAL A C 1
ATOM 715 O O . VAL A 1 120 ? 80.297 75.456 46.437 1.00 17.13 120 VAL A O 1
ATOM 719 N N . PHE A 1 121 ? 81.152 73.560 47.289 1.00 18.14 121 PHE A N 1
ATOM 720 C CA . PHE A 1 121 ? 80.794 72.741 46.140 1.00 17.93 121 PHE A CA 1
ATOM 721 C C . PHE A 1 121 ? 80.074 71.494 46.628 1.00 17.99 121 PHE A C 1
ATOM 722 O O . PHE A 1 121 ? 80.558 70.797 47.517 1.00 16.74 121 PHE A O 1
ATOM 730 N N . VAL A 1 122 ? 78.907 71.226 46.055 1.00 16.71 122 VAL A N 1
ATOM 731 C CA . VAL A 1 122 ? 78.078 70.118 46.507 1.00 16.88 122 VAL A CA 1
ATOM 732 C C . VAL A 1 122 ? 77.841 69.107 45.392 1.00 16.71 122 VAL A C 1
ATOM 733 O O . VAL A 1 122 ? 77.576 69.480 44.251 1.00 16.72 122 VAL A O 1
ATOM 737 N N . ARG A 1 123 ? 77.944 67.825 45.726 1.00 16.96 123 ARG A N 1
ATOM 738 C CA . ARG A 1 123 ? 77.612 66.765 44.784 1.00 16.89 123 ARG A CA 1
ATOM 739 C C . ARG A 1 123 ? 76.539 65.845 45.355 1.00 17.29 123 ARG A C 1
ATOM 740 O O . ARG A 1 123 ? 76.730 65.234 46.405 1.00 17.34 123 ARG A O 1
ATOM 748 N N . PHE A 1 124 ? 75.405 65.766 44.668 1.00 17.27 124 PHE A N 1
ATOM 749 C CA . PHE A 1 124 ? 74.351 64.828 45.037 1.00 17.70 124 PHE A CA 1
ATOM 750 C C . PHE A 1 124 ? 74.511 63.544 44.235 1.00 17.53 124 PHE A C 1
ATOM 751 O O . PHE A 1 124 ? 75.034 63.571 43.123 1.00 17.20 124 PHE A O 1
ATOM 759 N N . SER A 1 125 ? 74.061 62.424 44.793 1.00 17.79 125 SER A N 1
ATOM 760 C CA . SER A 1 125 ? 74.278 61.133 44.150 1.00 17.67 125 SER A CA 1
ATOM 761 C C . SER A 1 125 ? 73.379 60.027 44.690 1.00 18.18 125 SER A C 1
ATOM 762 O O . SER A 1 125 ? 72.764 60.168 45.746 1.00 18.59 125 SER A O 1
ATOM 765 N N . THR A 1 126 ? 73.316 58.922 43.954 1.00 18.21 126 THR A N 1
ATOM 766 C CA . THR A 1 126 ? 72.700 57.700 44.454 1.00 18.67 126 THR A CA 1
ATOM 767 C C . THR A 1 126 ? 73.783 56.857 45.118 1.00 18.38 126 THR A C 1
ATOM 768 O O . THR A 1 126 ? 74.808 57.390 45.538 1.00 17.94 126 THR A O 1
ATOM 772 N N . VAL A 1 127 ? 73.570 55.548 45.214 1.00 18.67 127 VAL A N 1
ATOM 773 C CA . VAL A 1 127 ? 74.546 54.682 45.869 1.00 18.49 127 VAL A CA 1
ATOM 774 C C . VAL A 1 127 ? 74.847 53.411 45.083 1.00 18.47 127 VAL A C 1
ATOM 775 O O . VAL A 1 127 ? 75.997 53.136 44.745 1.00 17.99 127 VAL A O 1
ATOM 779 N N . GLY A 1 128 ? 73.804 52.641 44.796 1.00 19.02 128 GLY A N 1
ATOM 780 C CA . GLY A 1 128 ? 73.961 51.300 44.265 1.00 19.16 128 GLY A CA 1
ATOM 781 C C . GLY A 1 128 ? 74.620 51.169 42.906 1.00 18.71 128 GLY A C 1
ATOM 782 O O . GLY A 1 128 ? 75.710 50.615 42.792 1.00 18.36 128 GLY A O 1
ATOM 783 N N . HIS A 1 129 ? 73.964 51.679 41.873 1.00 19.87 129 HIS A N 1
ATOM 784 C CA . HIS A 1 129 ? 74.395 51.416 40.505 1.00 19.07 129 HIS A CA 1
ATOM 785 C C . HIS A 1 129 ? 75.385 52.453 39.980 1.00 19.31 129 HIS A C 1
ATOM 786 O O . HIS A 1 129 ? 75.643 53.466 40.626 1.00 18.67 129 HIS A O 1
ATOM 793 N N . GLY A 1 130 ? 75.941 52.182 38.803 1.00 17.52 130 GLY A N 1
ATOM 794 C CA . GLY A 1 130 ? 76.999 53.000 38.240 1.00 16.91 130 GLY A CA 1
ATOM 795 C C . GLY A 1 130 ? 76.518 54.284 37.596 1.00 16.87 130 GLY A C 1
ATOM 796 O O . GLY A 1 130 ? 75.381 54.701 37.801 1.00 17.29 130 GLY A O 1
ATOM 797 N N . THR A 1 131 ? 77.394 54.915 36.818 1.00 16.41 131 THR A N 1
ATOM 798 C CA . THR A 1 131 ? 77.061 56.158 36.129 1.00 16.38 131 THR A CA 1
ATOM 799 C C . THR A 1 131 ? 75.965 55.924 35.099 1.00 16.84 131 THR A C 1
ATOM 800 O O . THR A 1 131 ? 75.809 54.814 34.601 1.00 17.04 131 THR A O 1
ATOM 804 N N . HIS A 1 132 ? 75.204 56.971 34.799 1.00 17.07 132 HIS A N 1
ATOM 805 C CA . HIS A 1 132 ? 74.120 56.911 33.818 1.00 17.58 132 HIS A CA 1
ATOM 806 C C . HIS A 1 132 ? 73.052 55.875 34.165 1.00 18.17 132 HIS A C 1
ATOM 807 O O . HIS A 1 132 ? 72.284 55.454 33.302 1.00 18.62 132 HIS A O 1
ATOM 814 N N . SER A 1 133 ? 73.004 55.472 35.430 1.00 18.22 133 SER A N 1
ATOM 815 C CA . SER A 1 133 ? 71.933 54.617 35.916 1.00 18.85 133 SER A CA 1
ATOM 816 C C . SER A 1 133 ? 70.755 55.492 36.326 1.00 19.34 133 SER A C 1
ATOM 817 O O . SER A 1 133 ? 70.950 56.644 36.713 1.00 19.11 133 SER A O 1
ATOM 820 N N . PRO A 1 134 ? 69.528 54.953 36.232 1.00 20.07 134 PRO A N 1
ATOM 821 C CA . PRO A 1 134 ? 68.313 55.705 36.567 1.00 20.65 134 PRO A CA 1
ATOM 822 C C . PRO A 1 134 ? 68.348 56.310 37.967 1.00 20.57 134 PRO A C 1
ATOM 823 O O . PRO A 1 134 ? 68.759 55.646 38.917 1.00 20.45 134 PRO A O 1
ATOM 827 N N . GLU A 1 135 ? 67.930 57.566 38.082 1.00 20.67 135 GLU A N 1
ATOM 828 C CA . GLU A 1 135 ? 67.891 58.248 39.369 1.00 20.66 135 GLU A CA 1
ATOM 829 C C . GLU A 1 135 ? 66.541 58.035 40.044 1.00 21.49 135 GLU A C 1
ATOM 830 O O . GLU A 1 135 ? 66.217 58.686 41.036 1.00 21.67 135 GLU A O 1
ATOM 836 N N . THR A 1 136 ? 65.766 57.104 39.498 1.00 22.04 136 THR A N 1
ATOM 837 C CA . THR A 1 136 ? 64.462 56.752 40.044 1.00 22.92 136 THR A CA 1
ATOM 838 C C . THR A 1 136 ? 64.551 55.488 40.888 1.00 23.08 136 THR A C 1
ATOM 839 O O . THR A 1 136 ? 63.544 54.995 41.391 1.00 23.84 136 THR A O 1
ATOM 843 N N . LEU A 1 137 ? 65.766 54.971 41.040 1.00 22.41 137 LEU A N 1
ATOM 844 C CA . LEU A 1 137 ? 65.994 53.730 41.767 1.00 22.54 137 LEU A CA 1
ATOM 845 C C . LEU A 1 137 ? 65.950 53.942 43.273 1.00 22.67 137 LEU A C 1
ATOM 846 O O . LEU A 1 137 ? 66.157 55.048 43.760 1.00 22.40 137 LEU A O 1
ATOM 851 N N . ARG A 1 138 ? 65.675 52.869 44.005 1.00 23.13 138 ARG A N 1
ATOM 852 C CA . ARG A 1 138 ? 65.647 52.923 45.459 1.00 23.33 138 ARG A CA 1
ATOM 853 C C . ARG A 1 138 ? 67.063 52.893 46.018 1.00 22.59 138 ARG A C 1
ATOM 854 O O . ARG A 1 138 ? 67.818 51.953 45.775 1.00 22.33 138 ARG A O 1
ATOM 862 N N . ASP A 1 139 ? 67.409 53.932 46.768 1.00 22.30 139 ASP A N 1
ATOM 863 C CA . ASP A 1 139 ? 68.752 54.100 47.306 1.00 21.62 139 ASP A CA 1
ATOM 864 C C . ASP A 1 139 ? 68.813 55.241 48.303 1.00 21.55 139 ASP A C 1
ATOM 865 O O . ASP A 1 139 ? 67.995 56.159 48.252 1.00 21.83 139 ASP A O 1
ATOM 870 N N . PRO A 1 140 ? 69.782 55.183 49.225 1.00 21.24 140 PRO A N 1
ATOM 871 C CA . PRO A 1 140 ? 70.109 56.392 49.977 1.00 21.03 140 PRO A CA 1
ATOM 872 C C . PRO A 1 140 ? 70.651 57.423 49.000 1.00 20.41 140 PRO A C 1
ATOM 873 O O . PRO A 1 140 ? 71.143 57.042 47.939 1.00 20.02 140 PRO A O 1
ATOM 877 N N . ARG A 1 141 ? 70.562 58.702 49.330 1.00 20.72 141 ARG A N 1
ATOM 878 C CA . ARG A 1 141 ? 71.053 59.721 48.417 1.00 20.21 141 ARG A CA 1
ATOM 879 C C . ARG A 1 141 ? 72.243 60.464 48.998 1.00 19.70 141 ARG A C 1
ATOM 880 O O . ARG A 1 141 ? 72.225 60.878 50.153 1.00 19.91 141 ARG A O 1
ATOM 888 N N . GLY A 1 142 ? 73.279 60.620 48.183 1.00 18.72 142 GLY A N 1
ATOM 889 C CA . GLY A 1 142 ? 74.485 61.303 48.607 1.00 18.25 142 GLY A CA 1
ATOM 890 C C . GLY A 1 142 ? 74.298 62.801 48.731 1.00 18.28 142 GLY A C 1
ATOM 891 O O . GLY A 1 142 ? 73.592 63.419 47.937 1.00 18.42 142 GLY A O 1
ATOM 892 N N . PHE A 1 143 ? 74.937 63.380 49.742 1.00 18.20 143 PHE A N 1
ATOM 893 C CA . PHE A 1 143 ? 74.868 64.812 50.000 1.00 18.27 143 PHE A CA 1
ATOM 894 C C . PHE A 1 143 ? 76.221 65.278 50.525 1.00 17.87 143 PHE A C 1
ATOM 895 O O . PHE A 1 143 ? 76.389 65.491 51.725 1.00 18.07 143 PHE A O 1
ATOM 903 N N . ALA A 1 144 ? 77.184 65.426 49.622 1.00 17.35 144 ALA A N 1
ATOM 904 C CA . ALA A 1 144 ? 78.540 65.800 50.007 1.00 16.99 144 ALA A CA 1
ATOM 905 C C . ALA A 1 144 ? 78.804 67.285 49.777 1.00 16.93 144 ALA A C 1
ATOM 906 O O . ALA A 1 144 ? 78.602 67.797 48.678 1.00 16.82 144 ALA A O 1
ATOM 908 N N . VAL A 1 145 ? 79.257 67.971 50.822 1.00 17.05 145 VAL A N 1
ATOM 909 C CA . VAL A 1 145 ? 79.550 69.397 50.734 1.00 17.06 145 VAL A CA 1
ATOM 910 C C . VAL A 1 145 ? 81.013 69.700 51.056 1.00 16.76 145 VAL A C 1
ATOM 911 O O . VAL A 1 145 ? 81.535 69.261 52.079 1.00 16.81 145 VAL A O 1
ATOM 915 N N . LYS A 1 146 ? 81.667 70.452 50.176 1.00 17.61 146 LYS A N 1
ATOM 916 C CA . LYS A 1 146 ? 83.053 70.857 50.383 1.00 16.87 146 LYS A CA 1
ATOM 917 C C . LYS A 1 146 ? 83.151 72.337 50.743 1.00 17.65 146 LYS A C 1
ATOM 918 O O . LYS A 1 146 ? 82.819 73.198 49.936 1.00 17.70 146 LYS A O 1
ATOM 924 N N . PHE A 1 147 ? 83.605 72.625 51.959 1.00 16.74 147 PHE A N 1
ATOM 925 C CA . PHE A 1 147 ? 83.741 74.003 52.426 1.00 17.05 147 PHE A CA 1
ATOM 926 C C . PHE A 1 147 ? 85.147 74.562 52.205 1.00 16.86 147 PHE A C 1
ATOM 927 O O . PHE A 1 147 ? 86.103 74.112 52.828 1.00 16.77 147 PHE A O 1
ATOM 935 N N . TYR A 1 148 ? 85.266 75.556 51.331 1.00 19.51 148 TYR A N 1
ATOM 936 C CA . TYR A 1 148 ? 86.546 76.221 51.104 1.00 19.43 148 TYR A CA 1
ATOM 937 C C . TYR A 1 148 ? 86.794 77.318 52.140 1.00 20.59 148 TYR A C 1
ATOM 938 O O . TYR A 1 148 ? 86.614 78.499 51.851 1.00 20.85 148 TYR A O 1
ATOM 947 N N . THR A 1 149 ? 87.205 76.927 53.343 1.00 17.34 149 THR A N 1
ATOM 948 C CA . THR A 1 149 ? 87.405 77.881 54.433 1.00 17.82 149 THR A CA 1
ATOM 949 C C . THR A 1 149 ? 88.811 78.479 54.436 1.00 17.85 149 THR A C 1
ATOM 950 O O . THR A 1 149 ? 89.656 78.106 53.624 1.00 17.49 149 THR A O 1
ATOM 954 N N . GLU A 1 150 ? 89.051 79.411 55.355 1.00 18.32 150 GLU A N 1
ATOM 955 C CA . GLU A 1 150 ? 90.356 80.055 55.475 1.00 18.47 150 GLU A CA 1
ATOM 956 C C . GLU A 1 150 ? 91.366 79.155 56.181 1.00 18.38 150 GLU A C 1
ATOM 957 O O . GLU A 1 150 ? 92.573 79.362 56.072 1.00 18.40 150 GLU A O 1
ATOM 963 N N . ASP A 1 151 ? 90.869 78.164 56.915 1.00 18.34 151 ASP A N 1
ATOM 964 C CA . ASP A 1 151 ? 91.737 77.187 57.561 1.00 18.29 151 ASP A CA 1
ATOM 965 C C . ASP A 1 151 ? 91.894 75.943 56.701 1.00 17.75 151 ASP A C 1
ATOM 966 O O . ASP A 1 151 ? 92.271 74.882 57.194 1.00 17.69 151 ASP A O 1
ATOM 971 N N . GLY A 1 152 ? 91.612 76.085 55.413 1.00 17.41 152 GLY A N 1
ATOM 972 C CA . GLY A 1 152 ? 91.661 74.965 54.497 1.00 16.92 152 GLY A CA 1
ATOM 973 C C . GLY A 1 152 ? 90.277 74.451 54.158 1.00 16.77 152 GLY A C 1
ATOM 974 O O . GLY A 1 152 ? 89.276 75.117 54.419 1.00 17.03 152 GLY A O 1
ATOM 975 N N . ASN A 1 153 ? 90.218 73.258 53.581 1.00 16.41 153 ASN A N 1
ATOM 976 C CA . ASN A 1 153 ? 88.953 72.680 53.153 1.00 16.29 153 ASN A CA 1
ATOM 977 C C . ASN A 1 153 ? 88.282 71.830 54.226 1.00 16.51 153 ASN A C 1
ATOM 978 O O . ASN A 1 153 ? 88.948 71.221 55.060 1.00 16.60 153 ASN A O 1
ATOM 983 N N . TRP A 1 154 ? 86.954 71.808 54.199 1.00 18.16 154 TRP A N 1
ATOM 984 C CA . TRP A 1 154 ? 86.175 70.959 55.088 1.00 18.40 154 TRP A CA 1
ATOM 985 C C . TRP A 1 154 ? 85.145 70.181 54.282 1.00 18.24 154 TRP A C 1
ATOM 986 O O . TRP A 1 154 ? 84.268 70.767 53.650 1.00 18.29 154 TRP A O 1
ATOM 997 N N . ASP A 1 155 ? 85.257 68.857 54.309 1.00 17.19 155 ASP A N 1
ATOM 998 C CA . ASP A 1 155 ? 84.305 67.998 53.619 1.00 16.88 155 ASP A CA 1
ATOM 999 C C . ASP A 1 155 ? 83.287 67.406 54.585 1.00 17.54 155 ASP A C 1
ATOM 1000 O O . ASP A 1 155 ? 83.647 66.686 55.515 1.00 17.92 155 ASP A O 1
ATOM 1005 N N . LEU A 1 156 ? 82.016 67.721 54.362 1.00 17.16 156 LEU A N 1
ATOM 1006 C CA . LEU A 1 156 ? 80.934 67.083 55.098 1.00 17.60 156 LEU A CA 1
ATOM 1007 C C . LEU A 1 156 ? 80.294 66.032 54.205 1.00 17.49 156 LEU A C 1
ATOM 1008 O O . LEU A 1 156 ? 79.395 66.334 53.423 1.00 17.54 156 LEU A O 1
ATOM 1013 N N . VAL A 1 157 ? 80.773 64.798 54.320 1.00 17.39 157 VAL A N 1
ATOM 1014 C CA . VAL A 1 157 ? 80.327 63.717 53.450 1.00 17.28 157 VAL A CA 1
ATOM 1015 C C . VAL A 1 157 ? 79.161 62.960 54.071 1.00 17.80 157 VAL A C 1
ATOM 1016 O O . VAL A 1 157 ? 79.358 62.042 54.865 1.00 18.02 157 VAL A O 1
ATOM 1020 N N . GLY A 1 158 ? 77.945 63.351 53.708 1.00 18.06 158 GLY A N 1
ATOM 1021 C CA . GLY A 1 158 ? 76.760 62.747 54.284 1.00 18.63 158 GLY A CA 1
ATOM 1022 C C . GLY A 1 158 ? 75.706 62.312 53.286 1.00 18.76 158 GLY A C 1
ATOM 1023 O O . GLY A 1 158 ? 75.872 62.460 52.077 1.00 18.39 158 GLY A O 1
ATOM 1024 N N . ASN A 1 159 ? 74.616 61.760 53.809 1.00 19.34 159 ASN A N 1
ATOM 1025 C CA . ASN A 1 159 ? 73.490 61.328 52.991 1.00 19.61 159 ASN A CA 1
ATOM 1026 C C . ASN A 1 159 ? 72.206 62.050 53.373 1.00 20.21 159 ASN A C 1
ATOM 1027 O O . ASN A 1 159 ? 72.201 62.897 54.265 1.00 20.39 159 ASN A O 1
ATOM 1032 N N . ASN A 1 160 ? 71.118 61.707 52.691 1.00 20.55 160 ASN A N 1
ATOM 1033 C CA . ASN A 1 160 ? 69.815 62.285 52.987 1.00 21.20 160 ASN A CA 1
ATOM 1034 C C . ASN A 1 160 ? 69.224 61.706 54.268 1.00 21.85 160 ASN A C 1
ATOM 1035 O O . ASN A 1 160 ? 68.663 62.434 55.085 1.00 22.29 160 ASN A O 1
ATOM 1040 N N . LEU A 1 161 ? 69.359 60.396 54.441 1.00 21.95 161 LEU A N 1
ATOM 1041 C CA . LEU A 1 161 ? 68.864 59.727 55.636 1.00 22.61 161 LEU A CA 1
ATOM 1042 C C . LEU A 1 161 ? 69.832 59.938 56.793 1.00 22.45 161 LEU A C 1
ATOM 1043 O O . LEU A 1 161 ? 71.040 60.031 56.589 1.00 21.81 161 LEU A O 1
ATOM 1048 N N . LYS A 1 162 ? 69.300 60.001 58.008 1.00 23.09 162 LYS A N 1
ATOM 1049 C CA . LYS A 1 162 ? 70.103 60.348 59.175 1.00 23.05 162 LYS A CA 1
ATOM 1050 C C . LYS A 1 162 ? 70.935 59.177 59.683 1.00 23.00 162 LYS A C 1
ATOM 1051 O O . LYS A 1 162 ? 71.825 59.354 60.513 1.00 22.89 162 LYS A O 1
ATOM 1057 N N . ILE A 1 163 ? 70.640 57.980 59.188 1.00 23.15 163 ILE A N 1
ATOM 1058 C CA . ILE A 1 163 ? 71.345 56.782 59.627 1.00 23.20 163 ILE A CA 1
ATOM 1059 C C . ILE A 1 163 ? 71.905 55.984 58.459 1.00 22.68 163 ILE A C 1
ATOM 1060 O O . ILE A 1 163 ? 71.771 56.376 57.302 1.00 22.27 163 ILE A O 1
ATOM 1065 N N . PHE A 1 164 ? 72.533 54.857 58.777 1.00 23.13 164 PHE A N 1
ATOM 1066 C CA . PHE A 1 164 ? 73.099 53.980 57.761 1.00 23.46 164 PHE A CA 1
ATOM 1067 C C . PHE A 1 164 ? 72.787 52.517 58.071 1.00 24.06 164 PHE A C 1
ATOM 1068 O O . PHE A 1 164 ? 72.216 52.204 59.114 1.00 25.19 164 PHE A O 1
ATOM 1076 N N . PHE A 1 165 ? 73.162 51.628 57.157 1.00 22.70 165 PHE A N 1
ATOM 1077 C CA . PHE A 1 165 ? 72.868 50.205 57.288 1.00 23.28 165 PHE A CA 1
ATOM 1078 C C . PHE A 1 165 ? 73.637 49.548 58.429 1.00 23.58 165 PHE A C 1
ATOM 1079 O O . PHE A 1 165 ? 73.074 48.786 59.210 1.00 24.37 165 PHE A O 1
ATOM 1087 N N . ILE A 1 166 ? 74.926 49.852 58.522 1.00 23.00 166 ILE A N 1
ATOM 1088 C CA . ILE A 1 166 ? 75.806 49.161 59.454 1.00 23.26 166 ILE A CA 1
ATOM 1089 C C . ILE A 1 166 ? 76.491 50.112 60.429 1.00 23.12 166 ILE A C 1
ATOM 1090 O O . ILE A 1 166 ? 76.487 51.325 60.233 1.00 22.68 166 ILE A O 1
ATOM 1095 N N . ARG A 1 167 ? 77.079 49.549 61.481 1.00 23.55 167 ARG A N 1
ATOM 1096 C CA . ARG A 1 167 ? 77.719 50.343 62.522 1.00 23.55 167 ARG A CA 1
ATOM 1097 C C . ARG A 1 167 ? 79.223 50.105 62.575 1.00 23.19 167 ARG A C 1
ATOM 1098 O O . ARG A 1 167 ? 79.922 50.694 63.397 1.00 23.20 167 ARG A O 1
ATOM 1106 N N . ASP A 1 168 ? 79.715 49.224 61.713 1.00 22.94 168 ASP A N 1
ATOM 1107 C CA . ASP A 1 168 ? 81.144 48.951 61.635 1.00 22.61 168 ASP A CA 1
ATOM 1108 C C . ASP A 1 168 ? 81.593 48.982 60.180 1.00 22.06 168 ASP A C 1
ATOM 1109 O O . ASP A 1 168 ? 80.982 48.348 59.323 1.00 22.05 168 ASP A O 1
ATOM 1114 N N . ALA A 1 169 ? 82.665 49.719 59.906 1.00 21.23 169 ALA A N 1
ATOM 1115 C CA . ALA A 1 169 ? 83.126 49.930 58.538 1.00 20.49 169 ALA A CA 1
ATOM 1116 C C . ALA A 1 169 ? 83.659 48.655 57.889 1.00 20.50 169 ALA A C 1
ATOM 1117 O O . ALA A 1 169 ? 83.805 48.588 56.670 1.00 20.01 169 ALA A O 1
ATOM 1119 N N . LEU A 1 170 ? 83.946 47.647 58.705 1.00 21.11 170 LEU A N 1
ATOM 1120 C CA . LEU A 1 170 ? 84.453 46.378 58.199 1.00 21.23 170 LEU A CA 1
ATOM 1121 C C . LEU A 1 170 ? 83.396 45.667 57.357 1.00 21.36 170 LEU A C 1
ATOM 1122 O O . LEU A 1 170 ? 83.719 44.845 56.501 1.00 21.25 170 LEU A O 1
ATOM 1127 N N . LYS A 1 171 ? 82.132 46.001 57.600 1.00 21.64 171 LYS A N 1
ATOM 1128 C CA . LYS A 1 171 ? 81.021 45.363 56.905 1.00 21.89 171 LYS A CA 1
ATOM 1129 C C . LYS A 1 171 ? 80.657 46.075 55.609 1.00 21.23 171 LYS A C 1
ATOM 1130 O O . LYS A 1 171 ? 79.784 45.618 54.873 1.00 21.39 171 LYS A O 1
ATOM 1136 N N . PHE A 1 172 ? 81.315 47.197 55.335 1.00 20.93 172 PHE A N 1
ATOM 1137 C CA . PHE A 1 172 ? 80.957 48.023 54.183 1.00 22.01 172 PHE A CA 1
ATOM 1138 C C . PHE A 1 172 ? 81.108 47.313 52.831 1.00 21.74 172 PHE A C 1
ATOM 1139 O O . PHE A 1 172 ? 80.200 47.385 52.006 1.00 21.22 172 PHE A O 1
ATOM 1147 N N . PRO A 1 173 ? 82.245 46.633 52.586 1.00 19.56 173 PRO A N 1
ATOM 1148 C CA . PRO A 1 173 ? 82.295 45.939 51.294 1.00 19.37 173 PRO A CA 1
ATOM 1149 C C . PRO A 1 173 ? 81.320 44.763 51.211 1.00 20.03 173 PRO A C 1
ATOM 1150 O O . PRO A 1 173 ? 80.948 44.362 50.111 1.00 19.95 173 PRO A O 1
ATOM 1154 N N . ASP A 1 174 ? 80.908 44.227 52.355 1.00 20.71 174 ASP A N 1
ATOM 1155 C CA . ASP A 1 174 ? 79.909 43.166 52.370 1.00 21.43 174 ASP A CA 1
ATOM 1156 C C . ASP A 1 174 ? 78.535 43.732 52.036 1.00 21.54 174 ASP A C 1
ATOM 1157 O O . ASP A 1 174 ? 77.778 43.144 51.263 1.00 21.80 174 ASP A O 1
ATOM 1162 N N . LEU A 1 175 ? 78.225 44.881 52.626 1.00 21.40 175 LEU A N 1
ATOM 1163 C CA . LEU A 1 175 ? 76.962 45.566 52.385 1.00 21.52 175 LEU A CA 1
ATOM 1164 C C . LEU A 1 175 ? 76.798 45.966 50.923 1.00 21.00 175 LEU A C 1
ATOM 1165 O O . LEU A 1 175 ? 75.760 45.716 50.314 1.00 21.32 175 LEU A O 1
ATOM 1170 N N . ILE A 1 176 ? 77.832 46.589 50.370 1.00 22.28 176 ILE A N 1
ATOM 1171 C CA . ILE A 1 176 ? 77.784 47.100 49.007 1.00 21.77 176 ILE A CA 1
ATOM 1172 C C . ILE A 1 176 ? 77.669 45.972 47.987 1.00 21.42 176 ILE A C 1
ATOM 1173 O O . ILE A 1 176 ? 76.950 46.094 46.997 1.00 21.42 176 ILE A O 1
ATOM 1178 N N . HIS A 1 177 ? 78.368 44.871 48.240 1.00 20.10 177 HIS A N 1
ATOM 1179 C CA . HIS A 1 177 ? 78.334 43.722 47.340 1.00 20.30 177 HIS A CA 1
ATOM 1180 C C . HIS A 1 177 ? 76.934 43.122 47.230 1.00 21.03 177 HIS A C 1
ATOM 1181 O O . HIS A 1 177 ? 76.512 42.718 46.148 1.00 21.10 177 HIS A O 1
ATOM 1188 N N . SER A 1 178 ? 76.214 43.078 48.347 1.00 21.60 178 SER A N 1
ATOM 1189 C CA . SER A 1 178 ? 74.851 42.556 48.351 1.00 22.37 178 SER A CA 1
ATOM 1190 C C . SER A 1 178 ? 73.889 43.559 47.732 1.00 22.25 178 SER A C 1
ATOM 1191 O O . SER A 1 178 ? 72.900 43.181 47.105 1.00 22.70 178 SER A O 1
ATOM 1194 N N . GLN A 1 179 ? 74.189 44.841 47.913 1.00 22.27 179 GLN A N 1
ATOM 1195 C CA . GLN A 1 179 ? 73.361 45.911 47.371 1.00 22.14 179 GLN A CA 1
ATOM 1196 C C . GLN A 1 179 ? 73.555 46.049 45.867 1.00 21.91 179 GLN A C 1
ATOM 1197 O O . GLN A 1 179 ? 72.601 46.284 45.129 1.00 21.69 179 GLN A O 1
ATOM 1203 N N . LYS A 1 180 ? 74.797 45.906 45.419 1.00 20.51 180 LYS A N 1
ATOM 1204 C CA . LYS A 1 180 ? 75.126 46.071 44.008 1.00 20.05 180 LYS A CA 1
ATOM 1205 C C . LYS A 1 180 ? 74.644 44.881 43.181 1.00 20.52 180 LYS A C 1
ATOM 1206 O O . LYS A 1 180 ? 74.359 43.821 43.735 1.00 21.11 180 LYS A O 1
ATOM 1212 N N . PRO A 1 181 ? 74.532 45.063 41.853 1.00 20.31 181 PRO A N 1
ATOM 1213 C CA . PRO A 1 181 ? 74.185 43.973 40.936 1.00 20.71 181 PRO A CA 1
ATOM 1214 C C . PRO A 1 181 ? 75.014 42.710 41.152 1.00 20.83 181 PRO A C 1
ATOM 1215 O O . PRO A 1 181 ? 76.202 42.798 41.458 1.00 20.33 181 PRO A O 1
ATOM 1219 N N . SER A 1 182 ? 74.378 41.553 40.996 1.00 21.54 182 SER A N 1
ATOM 1220 C CA . SER A 1 182 ? 75.033 40.266 41.201 1.00 21.80 182 SER A CA 1
ATOM 1221 C C . SER A 1 182 ? 76.151 40.040 40.189 1.00 21.26 182 SER A C 1
ATOM 1222 O O . SER A 1 182 ? 76.016 40.391 39.019 1.00 21.03 182 SER A O 1
ATOM 1225 N N . PRO A 1 183 ? 77.261 39.437 40.637 1.00 21.12 183 PRO A N 1
ATOM 1226 C CA . PRO A 1 183 ? 78.403 39.126 39.770 1.00 24.05 183 PRO A CA 1
ATOM 1227 C C . PRO A 1 183 ? 78.113 38.040 38.735 1.00 24.51 183 PRO A C 1
ATOM 1228 O O . PRO A 1 183 ? 79.004 37.684 37.966 1.00 24.23 183 PRO A O 1
ATOM 1232 N N . THR A 1 184 ? 76.887 37.528 38.716 1.00 21.86 184 THR A N 1
ATOM 1233 C CA . THR A 1 184 ? 76.511 36.474 37.782 1.00 22.40 184 THR A CA 1
ATOM 1234 C C . THR A 1 184 ? 75.480 36.948 36.764 1.00 22.53 184 THR A C 1
ATOM 1235 O O . THR A 1 184 ? 75.347 36.364 35.689 1.00 22.77 184 THR A O 1
ATOM 1239 N N . THR A 1 185 ? 74.756 38.010 37.105 1.00 22.41 185 THR A N 1
ATOM 1240 C CA . THR A 1 185 ? 73.666 38.492 36.264 1.00 22.65 185 THR A CA 1
ATOM 1241 C C . THR A 1 185 ? 73.808 39.968 35.916 1.00 21.93 185 THR A C 1
ATOM 1242 O O . THR A 1 185 ? 73.156 40.455 34.993 1.00 22.00 185 THR A O 1
ATOM 1246 N N . ASN A 1 186 ? 74.656 40.668 36.667 1.00 21.30 186 ASN A N 1
ATOM 1247 C CA . ASN A 1 186 ? 74.811 42.117 36.549 1.00 20.66 186 ASN A CA 1
ATOM 1248 C C . ASN A 1 186 ? 73.485 42.834 36.782 1.00 21.04 186 ASN A C 1
ATOM 1249 O O . ASN A 1 186 ? 73.211 43.874 36.185 1.00 20.78 186 ASN A O 1
ATOM 1254 N N . ILE A 1 187 ? 72.657 42.258 37.648 1.00 21.73 187 ILE A N 1
ATOM 1255 C CA . ILE A 1 187 ? 71.368 42.841 37.997 1.00 22.20 187 ILE A CA 1
ATOM 1256 C C . ILE A 1 187 ? 71.153 42.763 39.505 1.00 22.48 187 ILE A C 1
ATOM 1257 O O . ILE A 1 187 ? 71.465 41.749 40.128 1.00 22.77 187 ILE A O 1
ATOM 1262 N N . GLN A 1 188 ? 70.639 43.842 40.089 1.00 22.41 188 GLN A N 1
ATOM 1263 C CA . GLN A 1 188 ? 70.340 43.871 41.515 1.00 22.73 188 GLN A CA 1
ATOM 1264 C C . GLN A 1 188 ? 69.304 42.809 41.871 1.00 23.74 188 GLN A C 1
ATOM 1265 O O . GLN A 1 188 ? 68.348 42.587 41.130 1.00 24.27 188 GLN A O 1
ATOM 1271 N N . SER A 1 189 ? 69.505 42.155 43.011 1.00 24.05 189 SER A N 1
ATOM 1272 C CA . SER A 1 189 ? 68.611 41.098 43.467 1.00 25.06 189 SER A CA 1
ATOM 1273 C C . SER A 1 189 ? 68.196 41.334 44.912 1.00 25.45 189 SER A C 1
ATOM 1274 O O . SER A 1 189 ? 69.041 41.454 45.797 1.00 25.09 189 SER A O 1
ATOM 1277 N N . GLN A 1 190 ? 66.890 41.396 45.144 1.00 26.60 190 GLN A N 1
ATOM 1278 C CA . GLN A 1 190 ? 66.361 41.632 46.481 1.00 26.71 190 GLN A CA 1
ATOM 1279 C C . GLN A 1 190 ? 66.703 40.487 47.428 1.00 27.21 190 GLN A C 1
ATOM 1280 O O . GLN A 1 190 ? 66.820 40.685 48.636 1.00 27.56 190 GLN A O 1
ATOM 1286 N N . GLU A 1 191 ? 66.856 39.287 46.875 1.00 27.55 191 GLU A N 1
ATOM 1287 C CA . GLU A 1 191 ? 67.227 38.125 47.672 1.00 28.08 191 GLU A CA 1
ATOM 1288 C C . GLU A 1 191 ? 68.636 38.278 48.237 1.00 27.33 191 GLU A C 1
ATOM 1289 O O . GLU A 1 191 ? 68.870 38.010 49.414 1.00 27.64 191 GLU A O 1
ATOM 1295 N N . ARG A 1 192 ? 69.568 38.717 47.396 1.00 28.42 192 ARG A N 1
ATOM 1296 C CA . ARG A 1 192 ? 70.940 38.955 47.831 1.00 27.69 192 ARG A CA 1
ATOM 1297 C C . ARG A 1 192 ? 70.995 40.074 48.862 1.00 27.40 192 ARG A C 1
ATOM 1298 O O . ARG A 1 192 ? 71.771 40.019 49.814 1.00 27.30 192 ARG A O 1
ATOM 1306 N N . ILE A 1 193 ? 70.161 41.088 48.657 1.00 25.30 193 ILE A N 1
ATOM 1307 C CA . ILE A 1 193 ? 70.100 42.238 49.549 1.00 25.06 193 ILE A CA 1
ATOM 1308 C C . ILE A 1 193 ? 69.688 41.844 50.964 1.00 25.83 193 ILE A C 1
ATOM 1309 O O . ILE A 1 193 ? 70.361 42.191 51.934 1.00 25.62 193 ILE A O 1
ATOM 1314 N N . PHE A 1 194 ? 68.590 41.106 51.078 1.00 28.81 194 PHE A N 1
ATOM 1315 C CA . PHE A 1 194 ? 68.072 40.730 52.388 1.00 29.65 194 PHE A CA 1
ATOM 1316 C C . PHE A 1 194 ? 68.779 39.506 52.954 1.00 30.02 194 PHE A C 1
ATOM 1317 O O . PHE A 1 194 ? 68.619 39.181 54.129 1.00 28.86 194 PHE A O 1
ATOM 1325 N N . ASP A 1 195 ? 69.567 38.836 52.120 1.00 27.65 195 ASP A N 1
ATOM 1326 C CA . ASP A 1 195 ? 70.420 37.754 52.592 1.00 27.90 195 ASP A CA 1
ATOM 1327 C C . ASP A 1 195 ? 71.442 38.313 53.573 1.00 27.43 195 ASP A C 1
ATOM 1328 O O . ASP A 1 195 ? 71.700 37.727 54.623 1.00 27.98 195 ASP A O 1
ATOM 1333 N N . PHE A 1 196 ? 72.016 39.458 53.217 1.00 26.46 196 PHE A N 1
ATOM 1334 C CA . PHE A 1 196 ? 72.960 40.151 54.083 1.00 25.99 196 PHE A CA 1
ATOM 1335 C C . PHE A 1 196 ? 72.252 40.782 55.276 1.00 26.44 196 PHE A C 1
ATOM 1336 O O . PHE A 1 196 ? 72.797 40.832 56.377 1.00 26.58 196 PHE A O 1
ATOM 1344 N N . PHE A 1 197 ? 71.038 41.269 55.050 1.00 26.71 197 PHE A N 1
ATOM 1345 C CA . PHE A 1 197 ? 70.258 41.896 56.109 1.00 27.19 197 PHE A CA 1
ATOM 1346 C C . PHE A 1 197 ? 69.804 40.874 57.142 1.00 28.29 197 PHE A C 1
ATOM 1347 O O . PHE A 1 197 ? 69.602 41.206 58.309 1.00 28.69 197 PHE A O 1
ATOM 1355 N N . ALA A 1 198 ? 69.649 39.629 56.704 1.00 28.81 198 ALA A N 1
ATOM 1356 C CA . ALA A 1 198 ? 69.198 38.555 57.580 1.00 29.93 198 ALA A CA 1
ATOM 1357 C C . ALA A 1 198 ? 70.215 38.269 58.677 1.00 30.01 198 ALA A C 1
ATOM 1358 O O . ALA A 1 198 ? 69.856 37.840 59.772 1.00 30.89 198 ALA A O 1
ATOM 1360 N N . GLY A 1 199 ? 71.486 38.516 58.380 1.00 29.14 199 GLY A N 1
ATOM 1361 C CA . GLY A 1 199 ? 72.541 38.321 59.354 1.00 29.17 199 GLY A CA 1
ATOM 1362 C C . GLY A 1 199 ? 72.991 39.641 59.948 1.00 28.55 199 GLY A C 1
ATOM 1363 O O . GLY A 1 199 ? 73.928 39.693 60.743 1.00 28.48 199 GLY A O 1
ATOM 1364 N N . SER A 1 200 ? 72.310 40.711 59.555 1.00 28.15 200 SER A N 1
ATOM 1365 C CA . SER A 1 200 ? 72.634 42.048 60.032 1.00 27.58 200 SER A CA 1
ATOM 1366 C C . SER A 1 200 ? 71.391 42.738 60.580 1.00 28.06 200 SER A C 1
ATOM 1367 O O . SER A 1 200 ? 70.773 43.547 59.892 1.00 27.70 200 SER A O 1
ATOM 1370 N N . PRO A 1 201 ? 71.022 42.419 61.829 1.00 28.94 201 PRO A N 1
ATOM 1371 C CA . PRO A 1 201 ? 69.816 42.976 62.451 1.00 29.55 201 PRO A CA 1
ATOM 1372 C C . PRO A 1 201 ? 69.915 44.479 62.695 1.00 28.95 201 PRO A C 1
ATOM 1373 O O . PRO A 1 201 ? 68.893 45.133 62.898 1.00 29.27 201 PRO A O 1
ATOM 1377 N N . GLU A 1 202 ? 71.132 45.015 62.665 1.00 28.13 202 GLU A N 1
ATOM 1378 C CA . GLU A 1 202 ? 71.358 46.432 62.930 1.00 27.57 202 GLU A CA 1
ATOM 1379 C C . GLU A 1 202 ? 70.902 47.316 61.775 1.00 26.92 202 GLU A C 1
ATOM 1380 O O . GLU A 1 202 ? 70.824 48.534 61.912 1.00 26.58 202 GLU A O 1
ATOM 1386 N N . ALA A 1 203 ? 70.592 46.695 60.643 1.00 26.82 203 ALA A N 1
ATOM 1387 C CA . ALA A 1 203 ? 70.174 47.428 59.456 1.00 26.26 203 ALA A CA 1
ATOM 1388 C C . ALA A 1 203 ? 68.664 47.619 59.414 1.00 26.93 203 ALA A C 1
ATOM 1389 O O . ALA A 1 203 ? 68.131 48.173 58.457 1.00 26.64 203 ALA A O 1
ATOM 1391 N N . THR A 1 204 ? 67.983 47.160 60.458 1.00 27.87 204 THR A N 1
ATOM 1392 C CA . THR A 1 204 ? 66.524 47.177 60.502 1.00 28.67 204 THR A CA 1
ATOM 1393 C C . THR A 1 204 ? 65.948 48.587 60.400 1.00 28.44 204 THR A C 1
ATOM 1394 O O . THR A 1 204 ? 65.009 48.827 59.641 1.00 28.60 204 THR A O 1
ATOM 1398 N N . HIS A 1 205 ? 66.519 49.515 61.162 1.00 28.11 205 HIS A N 1
ATOM 1399 C CA . HIS A 1 205 ? 66.055 50.900 61.168 1.00 27.92 205 HIS A CA 1
ATOM 1400 C C . HIS A 1 205 ? 66.243 51.538 59.794 1.00 27.09 205 HIS A C 1
ATOM 1401 O O . HIS A 1 205 ? 65.400 52.309 59.338 1.00 27.17 205 HIS A O 1
ATOM 1408 N N . MET A 1 206 ? 67.349 51.204 59.138 1.00 26.33 206 MET A N 1
ATOM 1409 C CA . MET A 1 206 ? 67.641 51.726 57.808 1.00 25.55 206 MET A CA 1
ATOM 1410 C C . MET A 1 206 ? 66.621 51.223 56.793 1.00 25.90 206 MET A C 1
ATOM 1411 O O . MET A 1 206 ? 66.143 51.983 55.952 1.00 25.68 206 MET A O 1
ATOM 1416 N N . ILE A 1 207 ? 66.296 49.936 56.884 1.00 26.50 207 ILE A N 1
ATOM 1417 C CA . ILE A 1 207 ? 65.321 49.311 55.996 1.00 26.97 207 ILE A CA 1
ATOM 1418 C C . ILE A 1 207 ? 63.951 49.963 56.145 1.00 27.63 207 ILE A C 1
ATOM 1419 O O . ILE A 1 207 ? 63.252 50.196 55.158 1.00 27.69 207 ILE A O 1
ATOM 1424 N N . THR A 1 208 ? 63.583 50.263 57.387 1.00 28.17 208 THR A N 1
ATOM 1425 C CA . THR A 1 208 ? 62.304 50.894 57.690 1.00 28.89 208 THR A CA 1
ATOM 1426 C C . THR A 1 208 ? 62.172 52.225 56.956 1.00 28.35 208 THR A C 1
ATOM 1427 O O . THR A 1 208 ? 61.090 52.592 56.498 1.00 28.81 208 THR A O 1
ATOM 1431 N N . LEU A 1 209 ? 63.286 52.937 56.839 1.00 27.41 209 LEU A N 1
ATOM 1432 C CA . LEU A 1 209 ? 63.319 54.196 56.108 1.00 26.85 209 LEU A CA 1
ATOM 1433 C C . LEU A 1 209 ? 63.468 53.964 54.608 1.00 26.38 209 LEU A C 1
ATOM 1434 O O . LEU A 1 209 ? 62.808 54.616 53.802 1.00 26.43 209 LEU A O 1
ATOM 1439 N N . LEU A 1 210 ? 64.333 53.022 54.244 1.00 25.97 210 LEU A N 1
ATOM 1440 C CA . LEU A 1 210 ? 64.712 52.816 52.849 1.00 25.41 210 LEU A CA 1
ATOM 1441 C C . LEU A 1 210 ? 63.577 52.282 51.980 1.00 26.03 210 LEU A C 1
ATOM 1442 O O . LEU A 1 210 ? 63.436 52.680 50.826 1.00 25.75 210 LEU A O 1
ATOM 1447 N N . TYR A 1 211 ? 62.775 51.372 52.518 1.00 26.92 211 TYR A N 1
ATOM 1448 C CA . TYR A 1 211 ? 61.688 50.802 51.730 1.00 27.60 211 TYR A CA 1
ATOM 1449 C C . TYR A 1 211 ? 60.392 51.577 51.944 1.00 28.32 211 TYR A C 1
ATOM 1450 O O . TYR A 1 211 ? 59.346 51.228 51.401 1.00 29.03 211 TYR A O 1
ATOM 1459 N N . SER A 1 212 ? 60.487 52.643 52.730 1.00 28.16 212 SER A N 1
ATOM 1460 C CA . SER A 1 212 ? 59.421 53.626 52.843 1.00 28.70 212 SER A CA 1
ATOM 1461 C C . SER A 1 212 ? 59.535 54.562 51.636 1.00 28.12 212 SER A C 1
ATOM 1462 O O . SER A 1 212 ? 60.451 54.403 50.828 1.00 27.34 212 SER A O 1
ATOM 1465 N N . PRO A 1 213 ? 58.609 55.529 51.487 1.00 28.55 213 PRO A N 1
ATOM 1466 C CA . PRO A 1 213 ? 58.794 56.487 50.388 1.00 28.02 213 PRO A CA 1
ATOM 1467 C C . PRO A 1 213 ? 60.093 57.290 50.484 1.00 26.98 213 PRO A C 1
ATOM 1468 O O . PRO A 1 213 ? 60.518 57.886 49.496 1.00 26.41 213 PRO A O 1
ATOM 1472 N N . TRP A 1 214 ? 60.719 57.285 51.656 1.00 26.78 214 TRP A N 1
ATOM 1473 C CA . TRP A 1 214 ? 61.944 58.042 51.885 1.00 25.89 214 TRP A CA 1
ATOM 1474 C C . TRP A 1 214 ? 63.144 57.441 51.160 1.00 25.06 214 TRP A C 1
ATOM 1475 O O . TRP A 1 214 ? 64.216 58.042 51.116 1.00 24.29 214 TRP A O 1
ATOM 1486 N N . GLY A 1 215 ? 62.959 56.254 50.593 1.00 25.25 215 GLY A N 1
ATOM 1487 C CA . GLY A 1 215 ? 64.024 55.583 49.873 1.00 24.56 215 GLY A CA 1
ATOM 1488 C C . GLY A 1 215 ? 64.183 56.114 48.465 1.00 24.10 215 GLY A C 1
ATOM 1489 O O . GLY A 1 215 ? 65.169 55.823 47.790 1.00 23.43 215 GLY A O 1
ATOM 1490 N N . ILE A 1 216 ? 63.195 56.877 48.009 1.00 24.52 216 ILE A N 1
ATOM 1491 C CA . ILE A 1 216 ? 63.267 57.524 46.704 1.00 24.18 216 ILE A CA 1
ATOM 1492 C C . ILE A 1 216 ? 62.852 58.988 46.800 1.00 24.28 216 ILE A C 1
ATOM 1493 O O . ILE A 1 216 ? 61.676 59.310 46.646 1.00 25.00 216 ILE A O 1
ATOM 1498 N N . PRO A 1 217 ? 63.816 59.879 47.073 1.00 23.61 217 PRO A N 1
ATOM 1499 C CA . PRO A 1 217 ? 63.536 61.317 47.051 1.00 23.67 217 PRO A CA 1
ATOM 1500 C C . PRO A 1 217 ? 63.082 61.756 45.666 1.00 23.77 217 PRO A C 1
ATOM 1501 O O . PRO A 1 217 ? 63.620 61.267 44.675 1.00 23.35 217 PRO A O 1
ATOM 1505 N N . ALA A 1 218 ? 62.104 62.653 45.599 1.00 24.35 218 ALA A N 1
ATOM 1506 C CA . ALA A 1 218 ? 61.580 63.115 44.320 1.00 24.58 218 ALA A CA 1
ATOM 1507 C C . ALA A 1 218 ? 62.673 63.787 43.500 1.00 23.78 218 ALA A C 1
ATOM 1508 O O . ALA A 1 218 ? 62.826 63.522 42.309 1.00 23.62 218 ALA A O 1
ATOM 1510 N N . SER A 1 219 ? 63.431 64.659 44.152 1.00 23.33 219 SER A N 1
ATOM 1511 C CA . SER A 1 219 ? 64.573 65.309 43.527 1.00 22.59 219 SER A CA 1
ATOM 1512 C C . SER A 1 219 ? 65.568 65.721 44.599 1.00 22.08 219 SER A C 1
ATOM 1513 O O . SER A 1 219 ? 65.311 65.552 45.790 1.00 22.33 219 SER A O 1
ATOM 1516 N N . TYR A 1 220 ? 66.701 66.267 44.175 1.00 21.40 220 TYR A N 1
ATOM 1517 C CA . TYR A 1 220 ? 67.747 66.659 45.109 1.00 20.92 220 TYR A CA 1
ATOM 1518 C C . TYR A 1 220 ? 67.403 67.957 45.834 1.00 21.25 220 TYR A C 1
ATOM 1519 O O . TYR A 1 220 ? 67.872 68.193 46.946 1.00 21.13 220 TYR A O 1
ATOM 1528 N N . ARG A 1 221 ? 66.581 68.791 45.206 1.00 21.71 221 ARG A N 1
ATOM 1529 C CA . ARG A 1 221 ? 66.201 70.069 45.798 1.00 22.09 221 ARG A CA 1
ATOM 1530 C C . ARG A 1 221 ? 65.207 69.881 46.936 1.00 22.76 221 ARG A C 1
ATOM 1531 O O . ARG A 1 221 ? 65.214 70.634 47.909 1.00 22.93 221 ARG A O 1
ATOM 1539 N N . PHE A 1 222 ? 64.349 68.877 46.808 1.00 23.17 222 PHE A N 1
ATOM 1540 C CA . PHE A 1 222 ? 63.347 68.599 47.826 1.00 23.87 222 PHE A CA 1
ATOM 1541 C C . PHE A 1 222 ? 63.791 67.433 48.695 1.00 23.65 222 PHE A C 1
ATOM 1542 O O . PHE A 1 222 ? 63.071 66.450 48.850 1.00 24.09 222 PHE A O 1
ATOM 1550 N N . MET A 1 223 ? 64.982 67.559 49.269 1.00 23.02 223 MET A N 1
ATOM 1551 C CA . MET A 1 223 ? 65.605 66.460 49.991 1.00 22.74 223 MET A CA 1
ATOM 1552 C C . MET A 1 223 ? 66.414 66.943 51.191 1.00 22.50 223 MET A C 1
ATOM 1553 O O . MET A 1 223 ? 67.047 67.994 51.140 1.00 22.19 223 MET A O 1
ATOM 1558 N N . GLN A 1 224 ? 66.383 66.170 52.272 1.00 22.72 224 GLN A N 1
ATOM 1559 C CA . GLN A 1 224 ? 67.158 66.487 53.466 1.00 22.55 224 GLN A CA 1
ATOM 1560 C C . GLN A 1 224 ? 68.609 66.044 53.318 1.00 21.77 224 GLN A C 1
ATOM 1561 O O . GLN A 1 224 ? 68.961 65.347 52.369 1.00 21.38 224 GLN A O 1
ATOM 1567 N N . GLY A 1 225 ? 69.449 66.471 54.255 1.00 21.57 225 GLY A N 1
ATOM 1568 C CA . GLY A 1 225 ? 70.842 66.066 54.285 1.00 20.92 225 GLY A CA 1
ATOM 1569 C C . GLY A 1 225 ? 71.337 65.914 55.709 1.00 21.07 225 GLY A C 1
ATOM 1570 O O . GLY A 1 225 ? 70.851 66.586 56.615 1.00 21.54 225 GLY A O 1
ATOM 1571 N N . SER A 1 226 ? 72.312 65.034 55.909 1.00 20.71 226 SER A N 1
ATOM 1572 C CA . SER A 1 226 ? 72.834 64.774 57.246 1.00 20.89 226 SER A CA 1
ATOM 1573 C C . SER A 1 226 ? 74.200 64.107 57.204 1.00 20.36 226 SER A C 1
ATOM 1574 O O . SER A 1 226 ? 74.488 63.323 56.305 1.00 20.01 226 SER A O 1
ATOM 1577 N N . GLY A 1 227 ? 75.034 64.420 58.190 1.00 20.35 227 GLY A N 1
ATOM 1578 C CA . GLY A 1 227 ? 76.355 63.831 58.289 1.00 19.94 227 GLY A CA 1
ATOM 1579 C C . GLY A 1 227 ? 76.314 62.398 58.783 1.00 20.21 227 GLY A C 1
ATOM 1580 O O . GLY A 1 227 ? 77.335 61.709 58.790 1.00 19.93 227 GLY A O 1
ATOM 1581 N N . VAL A 1 228 ? 75.130 61.960 59.207 1.00 20.81 228 VAL A N 1
ATOM 1582 C CA . VAL A 1 228 ? 74.891 60.591 59.668 1.00 21.20 228 VAL A CA 1
ATOM 1583 C C . VAL A 1 228 ? 75.752 60.198 60.871 1.00 21.39 228 VAL A C 1
ATOM 1584 O O . VAL A 1 228 ? 75.228 59.838 61.924 1.00 22.03 228 VAL A O 1
ATOM 1588 N N . ASN A 1 229 ? 77.069 60.260 60.708 1.00 20.87 229 ASN A N 1
ATOM 1589 C CA . ASN A 1 229 ? 77.994 59.920 61.782 1.00 21.06 229 ASN A CA 1
ATOM 1590 C C . ASN A 1 229 ? 78.020 60.967 62.888 1.00 21.38 229 ASN A C 1
ATOM 1591 O O . ASN A 1 229 ? 77.528 62.079 62.715 1.00 21.34 229 ASN A O 1
ATOM 1596 N N . THR A 1 230 ? 78.586 60.595 64.030 1.00 21.76 230 THR A N 1
ATOM 1597 C CA . THR A 1 230 ? 78.764 61.524 65.136 1.00 22.10 230 THR A CA 1
ATOM 1598 C C . THR A 1 230 ? 80.137 62.181 65.053 1.00 21.64 230 THR A C 1
ATOM 1599 O O . THR A 1 230 ? 81.152 61.500 64.918 1.00 21.40 230 THR A O 1
ATOM 1603 N N . TYR A 1 231 ? 80.164 63.507 65.125 1.00 22.36 231 TYR A N 1
ATOM 1604 C CA . TYR A 1 231 ? 81.417 64.248 65.063 1.00 22.00 231 TYR A CA 1
ATOM 1605 C C . TYR A 1 231 ? 81.695 64.964 66.379 1.00 21.93 231 TYR A C 1
ATOM 1606 O O . TYR A 1 231 ? 81.007 64.740 67.373 1.00 22.56 231 TYR A O 1
ATOM 1615 N N . LYS A 1 232 ? 82.705 65.828 66.382 1.00 21.48 232 LYS A N 1
ATOM 1616 C CA . LYS A 1 232 ? 83.034 66.599 67.575 1.00 21.97 232 LYS A CA 1
ATOM 1617 C C . LYS A 1 232 ? 83.347 68.058 67.260 1.00 21.76 232 LYS A C 1
ATOM 1618 O O . LYS A 1 232 ? 83.964 68.369 66.242 1.00 21.19 232 LYS A O 1
ATOM 1624 N N . TRP A 1 233 ? 82.912 68.944 68.150 1.00 24.94 233 TRP A N 1
ATOM 1625 C CA . TRP A 1 233 ? 83.227 70.365 68.060 1.00 24.90 233 TRP A CA 1
ATOM 1626 C C . TRP A 1 233 ? 84.182 70.765 69.176 1.00 25.32 233 TRP A C 1
ATOM 1627 O O . TRP A 1 233 ? 83.962 70.431 70.337 1.00 26.64 233 TRP A O 1
ATOM 1638 N N . VAL A 1 234 ? 85.241 71.483 68.821 1.00 22.40 234 VAL A N 1
ATOM 1639 C CA . VAL A 1 234 ? 86.242 71.895 69.797 1.00 22.81 234 VAL A CA 1
ATOM 1640 C C . VAL A 1 234 ? 86.305 73.416 69.896 1.00 23.00 234 VAL A C 1
ATOM 1641 O O . VAL A 1 234 ? 86.454 74.104 68.888 1.00 22.56 234 VAL A O 1
ATOM 1645 N N . ASN A 1 235 ? 86.190 73.937 71.115 1.00 23.70 235 ASN A N 1
ATOM 1646 C CA . ASN A 1 235 ? 86.163 75.380 71.330 1.00 23.99 235 ASN A CA 1
ATOM 1647 C C . ASN A 1 235 ? 87.526 75.954 71.707 1.00 24.17 235 ASN A C 1
ATOM 1648 O O . ASN A 1 235 ? 88.560 75.322 71.492 1.00 23.92 235 ASN A O 1
ATOM 1653 N N . ASP A 1 236 ? 87.514 77.156 72.274 1.00 24.66 236 ASP A N 1
ATOM 1654 C CA . ASP A 1 236 ? 88.737 77.843 72.675 1.00 24.95 236 ASP A CA 1
ATOM 1655 C C . ASP A 1 236 ? 89.440 77.151 73.837 1.00 25.46 236 ASP A C 1
ATOM 1656 O O . ASP A 1 236 ? 90.638 77.336 74.044 1.00 25.61 236 ASP A O 1
ATOM 1661 N N . GLN A 1 237 ? 88.689 76.360 74.596 1.00 25.78 237 GLN A N 1
ATOM 1662 C CA . GLN A 1 237 ? 89.218 75.707 75.788 1.00 26.39 237 GLN A CA 1
ATOM 1663 C C . GLN A 1 237 ? 89.766 74.322 75.480 1.00 26.03 237 GLN A C 1
ATOM 1664 O O . GLN A 1 237 ? 90.429 73.710 76.314 1.00 26.48 237 GLN A O 1
ATOM 1670 N N . GLY A 1 238 ? 89.492 73.832 74.276 1.00 25.27 238 GLY A N 1
ATOM 1671 C CA . GLY A 1 238 ? 89.897 72.491 73.902 1.00 24.92 238 GLY A CA 1
ATOM 1672 C C . GLY A 1 238 ? 88.834 71.487 74.297 1.00 25.11 238 GLY A C 1
ATOM 1673 O O . GLY A 1 238 ? 89.041 70.278 74.215 1.00 25.00 238 GLY A O 1
ATOM 1674 N N . GLU A 1 239 ? 87.688 72.000 74.734 1.00 25.45 239 GLU A N 1
ATOM 1675 C CA . GLU A 1 239 ? 86.570 71.160 75.136 1.00 25.72 239 GLU A CA 1
ATOM 1676 C C . GLU A 1 239 ? 85.856 70.596 73.915 1.00 25.03 239 GLU A C 1
ATOM 1677 O O . GLU A 1 239 ? 85.649 71.302 72.930 1.00 24.52 239 GLU A O 1
ATOM 1683 N N . GLY A 1 240 ? 85.478 69.324 73.985 1.00 25.08 240 GLY A N 1
ATOM 1684 C CA . GLY A 1 240 ? 84.816 68.670 72.872 1.00 24.50 240 GLY A CA 1
ATOM 1685 C C . GLY A 1 240 ? 83.399 68.235 73.186 1.00 24.87 240 GLY A C 1
ATOM 1686 O O . GLY A 1 240 ? 83.104 67.802 74.298 1.00 25.57 240 GLY A O 1
ATOM 1687 N N . VAL A 1 241 ? 82.516 68.361 72.201 1.00 24.46 241 VAL A N 1
ATOM 1688 C CA . VAL A 1 241 ? 81.136 67.913 72.343 1.00 24.79 241 VAL A CA 1
ATOM 1689 C C . VAL A 1 241 ? 80.702 67.108 71.119 1.00 24.23 241 VAL A C 1
ATOM 1690 O O . VAL A 1 241 ? 81.108 67.403 69.997 1.00 23.55 241 VAL A O 1
ATOM 1694 N N . LEU A 1 242 ? 79.886 66.085 71.346 1.00 24.57 242 LEU A N 1
ATOM 1695 C CA . LEU A 1 242 ? 79.390 65.242 70.263 1.00 24.15 242 LEU A CA 1
ATOM 1696 C C . LEU A 1 242 ? 78.410 66.016 69.388 1.00 23.91 242 LEU A C 1
ATOM 1697 O O . LEU A 1 242 ? 77.634 66.828 69.887 1.00 24.34 242 LEU A O 1
ATOM 1702 N N . VAL A 1 243 ? 78.440 65.757 68.085 1.00 23.26 243 VAL A N 1
ATOM 1703 C CA . VAL A 1 243 ? 77.722 66.601 67.137 1.00 22.98 243 VAL A CA 1
ATOM 1704 C C . VAL A 1 243 ? 77.072 65.826 65.988 1.00 22.66 243 VAL A C 1
ATOM 1705 O O . VAL A 1 243 ? 77.675 64.921 65.411 1.00 22.26 243 VAL A O 1
ATOM 1709 N N . LYS A 1 244 ? 75.827 66.184 65.680 1.00 22.90 244 LYS A N 1
ATOM 1710 C CA . LYS A 1 244 ? 75.135 65.681 64.497 1.00 22.64 244 LYS A CA 1
ATOM 1711 C C . LYS A 1 244 ? 74.821 66.840 63.553 1.00 22.33 244 LYS A C 1
ATOM 1712 O O . LYS A 1 244 ? 74.416 67.909 63.997 1.00 22.65 244 LYS A O 1
ATOM 1718 N N . TYR A 1 245 ? 75.004 66.626 62.254 1.00 21.76 245 TYR A N 1
ATOM 1719 C CA . TYR A 1 245 ? 74.721 67.663 61.266 1.00 21.49 245 TYR A CA 1
ATOM 1720 C C . TYR A 1 245 ? 73.426 67.369 60.513 1.00 21.70 245 TYR A C 1
ATOM 1721 O O . TYR A 1 245 ? 73.100 66.211 60.257 1.00 21.74 245 TYR A O 1
ATOM 1730 N N . HIS A 1 246 ? 72.694 68.421 60.158 1.00 21.89 246 HIS A N 1
ATOM 1731 C CA . HIS A 1 246 ? 71.443 68.272 59.422 1.00 22.16 246 HIS A CA 1
ATOM 1732 C C . HIS A 1 246 ? 71.263 69.366 58.371 1.00 21.95 246 HIS A C 1
ATOM 1733 O O . HIS A 1 246 ? 71.500 70.541 58.641 1.00 22.00 246 HIS A O 1
ATOM 1740 N N . TRP A 1 247 ? 70.843 68.970 57.173 1.00 21.76 247 TRP A N 1
ATOM 1741 C CA . TRP A 1 247 ? 70.489 69.924 56.128 1.00 21.69 247 TRP A CA 1
ATOM 1742 C C . TRP A 1 247 ? 68.979 69.933 55.908 1.00 22.35 247 TRP A C 1
ATOM 1743 O O . TRP A 1 247 ? 68.406 68.935 55.474 1.00 22.46 247 TRP A O 1
ATOM 1754 N N . GLU A 1 248 ? 68.339 71.060 56.201 1.00 22.82 248 GLU A N 1
ATOM 1755 C CA . GLU A 1 248 ? 66.903 71.200 55.988 1.00 23.51 248 GLU A CA 1
ATOM 1756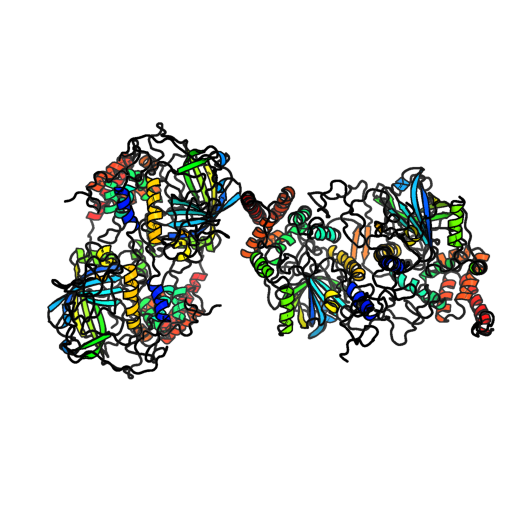 C C . GLU A 1 248 ? 66.613 72.054 54.760 1.00 23.46 248 GLU A C 1
ATOM 1757 O O . GLU A 1 248 ? 66.935 73.241 54.733 1.00 23.43 248 GLU A O 1
ATOM 1763 N N . PRO A 1 249 ? 65.995 71.449 53.736 1.00 23.51 249 PRO A N 1
ATOM 1764 C CA . PRO A 1 249 ? 65.684 72.148 52.486 1.00 23.52 249 PRO A CA 1
ATOM 1765 C C . PRO A 1 249 ? 64.591 73.198 52.655 1.00 24.30 249 PRO A C 1
ATOM 1766 O O . PRO A 1 249 ? 63.538 72.913 53.223 1.00 24.98 249 PRO A O 1
ATOM 1770 N N . VAL A 1 250 ? 64.853 74.404 52.164 1.00 24.24 250 VAL A N 1
ATOM 1771 C CA . VAL A 1 250 ? 63.872 75.479 52.199 1.00 24.99 250 VAL A CA 1
ATOM 1772 C C . VAL A 1 250 ? 62.727 75.169 51.240 1.00 25.48 250 VAL A C 1
ATOM 1773 O O . VAL A 1 250 ? 61.579 75.544 51.477 1.00 26.30 250 VAL A O 1
ATOM 1777 N N . GLN A 1 251 ? 63.048 74.454 50.166 1.00 25.02 251 GLN A N 1
ATOM 1778 C CA . GLN A 1 251 ? 62.066 74.102 49.147 1.00 25.45 251 GLN A CA 1
ATOM 1779 C C . GLN A 1 251 ? 61.055 73.085 49.666 1.00 26.01 251 GLN A C 1
ATOM 1780 O O . GLN A 1 251 ? 60.007 72.873 49.058 1.00 26.61 251 GLN A O 1
ATOM 1786 N N . GLY A 1 252 ? 61.375 72.463 50.796 1.00 25.87 252 GLY A N 1
ATOM 1787 C CA . GLY A 1 252 ? 60.522 71.444 51.378 1.00 26.41 252 GLY A CA 1
ATOM 1788 C C . GLY A 1 252 ? 61.006 70.044 51.059 1.00 25.91 252 GLY A C 1
ATOM 1789 O O . GLY A 1 252 ? 62.075 69.866 50.477 1.00 25.12 252 GLY A O 1
ATOM 1790 N N . VAL A 1 253 ? 60.217 69.046 51.443 1.00 26.44 253 VAL A N 1
ATOM 1791 C CA . VAL A 1 253 ? 60.584 67.651 51.232 1.00 26.10 253 VAL A CA 1
ATOM 1792 C C . VAL A 1 253 ? 59.534 66.911 50.409 1.00 26.66 253 VAL A C 1
ATOM 1793 O O . VAL A 1 253 ? 58.351 66.926 50.743 1.00 27.55 253 VAL A O 1
ATOM 1797 N N . ARG A 1 254 ? 59.973 66.276 49.327 1.00 26.19 254 ARG A N 1
ATOM 1798 C CA . ARG A 1 254 ? 59.085 65.476 48.492 1.00 26.70 254 ARG A CA 1
ATOM 1799 C C . ARG A 1 254 ? 59.668 64.089 48.231 1.00 26.27 254 ARG A C 1
ATOM 1800 O O . ARG A 1 254 ? 60.835 63.956 47.864 1.00 25.42 254 ARG A O 1
ATOM 1808 N N . ASN A 1 255 ? 58.853 63.058 48.425 1.00 26.92 255 ASN A N 1
ATOM 1809 C CA . ASN A 1 255 ? 59.286 61.689 48.174 1.00 26.65 255 ASN A CA 1
ATOM 1810 C C . ASN A 1 255 ? 58.560 61.077 46.984 1.00 27.07 255 ASN A C 1
ATOM 1811 O O . ASN A 1 255 ? 57.486 61.531 46.596 1.00 27.79 255 ASN A O 1
ATOM 1816 N N . LEU A 1 256 ? 59.155 60.037 46.413 1.00 26.66 256 LEU A N 1
ATOM 1817 C CA . LEU A 1 256 ? 58.641 59.420 45.198 1.00 26.97 256 LEU A CA 1
ATOM 1818 C C . LEU A 1 256 ? 58.240 57.968 45.452 1.00 27.46 256 LEU A C 1
ATOM 1819 O O . LEU A 1 256 ? 59.083 57.138 45.784 1.00 26.99 256 LEU A O 1
ATOM 1824 N N . THR A 1 257 ? 56.954 57.661 45.304 1.00 28.47 257 THR A N 1
ATOM 1825 C CA . THR A 1 257 ? 56.486 56.291 45.491 1.00 29.06 257 THR A CA 1
ATOM 1826 C C . THR A 1 257 ? 56.972 55.413 44.347 1.00 28.72 257 THR A C 1
ATOM 1827 O O . THR A 1 257 ? 57.371 55.915 43.297 1.00 28.23 257 THR A O 1
ATOM 1831 N N . GLN A 1 258 ? 56.931 54.101 44.554 1.00 29.02 258 GLN A N 1
ATOM 1832 C CA . GLN A 1 258 ? 57.408 53.155 43.553 1.00 28.75 258 GLN A CA 1
ATOM 1833 C C . GLN A 1 258 ? 56.604 53.252 42.260 1.00 29.26 258 GLN A C 1
ATOM 1834 O O . GLN A 1 258 ? 57.155 53.126 41.168 1.00 28.78 258 GLN A O 1
ATOM 1840 N N . MET A 1 259 ? 55.302 53.484 42.388 1.00 30.27 259 MET A N 1
ATOM 1841 C CA . MET A 1 259 ? 54.437 53.631 41.223 1.00 30.89 259 MET A CA 1
ATOM 1842 C C . MET A 1 259 ? 54.769 54.906 40.462 1.00 30.35 259 MET A C 1
ATOM 1843 O O . MET A 1 259 ? 54.787 54.922 39.233 1.00 30.31 259 MET A O 1
ATOM 1848 N N . GLN A 1 260 ? 55.029 55.976 41.205 1.00 29.98 260 GLN A N 1
ATOM 1849 C CA . GLN A 1 260 ? 55.416 57.246 40.608 1.00 29.46 260 GLN A CA 1
ATOM 1850 C C . GLN A 1 260 ? 56.795 57.145 39.971 1.00 28.35 260 GLN A C 1
ATOM 1851 O O . GLN A 1 260 ? 57.049 57.732 38.921 1.00 28.06 260 GLN A O 1
ATOM 1857 N N . ALA A 1 261 ? 57.678 56.386 40.613 1.00 27.77 261 ALA A N 1
ATOM 1858 C CA . ALA A 1 261 ? 59.043 56.209 40.132 1.00 26.75 261 ALA A CA 1
ATOM 1859 C C . ALA A 1 261 ? 59.079 55.462 38.804 1.00 26.80 261 ALA A C 1
ATOM 1860 O O . ALA A 1 261 ? 59.866 55.795 37.919 1.00 26.16 261 ALA A O 1
ATOM 1862 N N . ASP A 1 262 ? 58.227 54.451 38.671 1.00 27.61 262 ASP A N 1
ATOM 1863 C CA . ASP A 1 262 ? 58.160 53.665 37.445 1.00 27.80 262 ASP A CA 1
ATOM 1864 C C . ASP A 1 262 ? 57.669 54.499 36.268 1.00 28.06 262 ASP A C 1
ATOM 1865 O O . ASP A 1 262 ? 58.072 54.273 35.128 1.00 27.82 262 ASP A O 1
ATOM 1870 N N . GLU A 1 263 ? 56.802 55.466 36.545 1.00 28.59 263 GLU A N 1
ATOM 1871 C CA . GLU A 1 263 ? 56.256 56.316 35.495 1.00 28.96 263 GLU A CA 1
ATOM 1872 C C . GLU A 1 263 ? 57.307 57.300 34.991 1.00 28.02 263 GLU A C 1
ATOM 1873 O O . GLU A 1 263 ? 57.381 57.587 33.796 1.00 28.02 263 GLU A O 1
ATOM 1879 N N . VAL A 1 264 ? 58.119 57.813 35.908 1.00 27.29 264 VAL A N 1
ATOM 1880 C CA . VAL A 1 264 ? 59.187 58.736 35.550 1.00 26.41 264 VAL A CA 1
ATOM 1881 C C . VAL A 1 264 ? 60.287 58.013 34.780 1.00 25.69 264 VAL A C 1
ATOM 1882 O O . VAL A 1 264 ? 60.785 58.511 33.773 1.00 25.35 264 VAL A O 1
ATOM 1886 N N . GLN A 1 265 ? 60.643 56.823 35.255 1.00 25.52 265 GLN A N 1
ATOM 1887 C CA . GLN A 1 265 ? 61.725 56.035 34.673 1.00 24.87 265 GLN A CA 1
ATOM 1888 C C . GLN A 1 265 ? 61.446 55.652 33.221 1.00 25.20 265 GLN A C 1
ATOM 1889 O O . GLN A 1 265 ? 62.366 55.369 32.455 1.00 24.64 265 GLN A O 1
ATOM 1895 N N . ALA A 1 266 ? 60.172 55.660 32.846 1.00 26.16 266 ALA A N 1
ATOM 1896 C CA . ALA A 1 266 ? 59.756 55.268 31.505 1.00 26.64 266 ALA A CA 1
ATOM 1897 C C . ALA A 1 266 ? 60.351 56.161 30.420 1.00 26.21 266 ALA A C 1
ATOM 1898 O O . ALA A 1 266 ? 60.683 55.688 29.335 1.00 26.15 266 ALA A O 1
ATOM 1900 N N . THR A 1 267 ? 60.484 57.452 30.712 1.00 25.96 267 THR A N 1
ATOM 1901 C CA . THR A 1 267 ? 60.942 58.406 29.707 1.00 25.68 267 THR A CA 1
ATOM 1902 C C . THR A 1 267 ? 62.143 59.242 30.149 1.00 24.71 267 THR A C 1
ATOM 1903 O O . THR A 1 267 ? 62.697 60.001 29.355 1.00 24.40 267 THR A O 1
ATOM 1907 N N . ASN A 1 268 ? 62.548 59.101 31.407 1.00 24.28 268 ASN A N 1
ATOM 1908 C CA . ASN A 1 268 ? 63.643 59.907 31.935 1.00 23.44 268 ASN A CA 1
ATOM 1909 C C . ASN A 1 268 ? 64.436 59.192 33.024 1.00 22.85 268 ASN A C 1
ATOM 1910 O O . ASN A 1 268 ? 63.925 58.948 34.114 1.00 23.12 268 ASN A O 1
ATOM 1915 N N . PHE A 1 269 ? 65.692 58.872 32.730 1.00 22.90 269 PHE A N 1
ATOM 1916 C CA . PHE A 1 269 ? 66.560 58.249 33.721 1.00 22.33 269 PHE A CA 1
ATOM 1917 C C . PHE A 1 269 ? 67.598 59.241 34.240 1.00 21.41 269 PHE A C 1
ATOM 1918 O O . PHE A 1 269 ? 68.576 58.855 34.879 1.00 20.61 269 PHE A O 1
ATOM 1926 N N . ASN A 1 270 ? 67.373 60.522 33.961 1.00 20.91 270 ASN A N 1
ATOM 1927 C CA . ASN A 1 270 ? 68.230 61.589 34.469 1.00 20.36 270 ASN A CA 1
ATOM 1928 C C . ASN A 1 270 ? 67.412 62.713 35.088 1.00 20.80 270 ASN A C 1
ATOM 1929 O O . ASN A 1 270 ? 67.838 63.866 35.088 1.00 20.58 270 ASN A O 1
ATOM 1934 N N . HIS A 1 271 ? 66.242 62.374 35.622 1.00 22.28 271 HIS A N 1
ATOM 1935 C CA . HIS A 1 271 ? 65.279 63.383 36.049 1.00 22.04 271 HIS A CA 1
ATOM 1936 C C . HIS A 1 271 ? 65.793 64.223 37.216 1.00 22.07 271 HIS A C 1
ATOM 1937 O O . HIS A 1 271 ? 65.489 65.409 37.310 1.00 21.93 271 HIS A O 1
ATOM 1944 N N . ALA A 1 272 ? 66.573 63.611 38.100 1.00 21.21 272 ALA A N 1
ATOM 1945 C CA . ALA A 1 272 ? 67.074 64.308 39.279 1.00 20.93 272 ALA A CA 1
ATOM 1946 C C . ALA A 1 272 ? 68.229 65.234 38.914 1.00 20.30 272 ALA A C 1
ATOM 1947 O O . ALA A 1 272 ? 68.339 66.341 39.440 1.00 20.30 272 ALA A O 1
ATOM 1949 N N . THR A 1 273 ? 69.087 64.771 38.013 1.00 19.82 273 THR A N 1
ATOM 1950 C CA . THR A 1 273 ? 70.188 65.584 37.512 1.00 19.29 273 THR A CA 1
ATOM 1951 C C . THR A 1 273 ? 69.644 66.765 36.722 1.00 19.68 273 THR A C 1
ATOM 1952 O O . THR A 1 273 ? 70.122 67.889 36.856 1.00 19.53 273 THR A O 1
ATOM 1956 N N . GLN A 1 274 ? 68.629 66.498 35.907 1.00 20.23 274 GLN A N 1
ATOM 1957 C CA . GLN A 1 274 ? 67.999 67.528 35.092 1.00 20.73 274 GLN A CA 1
ATOM 1958 C C . GLN A 1 274 ? 67.302 68.565 35.964 1.00 21.18 274 GLN A C 1
ATOM 1959 O O . GLN A 1 274 ? 67.309 69.754 35.657 1.00 21.34 274 GLN A O 1
ATOM 1965 N N . ASP A 1 275 ? 66.702 68.099 37.053 1.00 21.42 275 ASP A N 1
ATOM 1966 C CA . ASP A 1 275 ? 65.946 68.957 37.957 1.00 21.92 275 ASP A CA 1
ATOM 1967 C C . ASP A 1 275 ? 66.821 70.010 38.633 1.00 21.51 275 ASP A C 1
ATOM 1968 O O . ASP A 1 275 ? 66.426 71.169 38.750 1.00 21.90 275 ASP A O 1
ATOM 1973 N N . LEU A 1 276 ? 68.003 69.603 39.085 1.00 20.79 276 LEU A N 1
ATOM 1974 C CA . LEU A 1 276 ? 68.909 70.519 39.770 1.00 20.42 276 LEU A CA 1
ATOM 1975 C C . LEU A 1 276 ? 69.533 71.517 38.800 1.00 20.25 276 LEU A C 1
ATOM 1976 O O . LEU A 1 276 ? 69.626 72.707 39.094 1.00 20.41 276 LEU A O 1
ATOM 1981 N N . HIS A 1 277 ? 69.960 71.021 37.645 1.00 19.99 277 HIS A N 1
ATOM 1982 C CA . HIS A 1 277 ? 70.600 71.857 36.636 1.00 19.85 277 HIS A CA 1
ATOM 1983 C C . HIS A 1 277 ? 69.656 72.926 36.094 1.00 20.57 277 HIS A C 1
ATOM 1984 O O . HIS A 1 277 ? 70.010 74.102 36.031 1.00 20.64 277 HIS A O 1
ATOM 1991 N N . ASP A 1 278 ? 68.458 72.509 35.702 1.00 21.15 278 ASP A N 1
ATOM 1992 C CA . ASP A 1 278 ? 67.494 73.416 35.090 1.00 21.92 278 ASP A CA 1
ATOM 1993 C C . ASP A 1 278 ? 66.985 74.468 36.070 1.00 22.35 278 ASP A C 1
ATOM 1994 O O . ASP A 1 278 ? 66.662 75.585 35.673 1.00 22.83 278 ASP A O 1
ATOM 1999 N N . ALA A 1 279 ? 66.911 74.107 37.347 1.00 22.22 279 ALA A N 1
ATOM 2000 C CA . ALA A 1 279 ? 66.463 75.036 38.379 1.00 22.62 279 ALA A CA 1
ATOM 2001 C C . ALA A 1 279 ? 67.465 76.166 38.580 1.00 22.32 279 ALA A C 1
ATOM 2002 O O . ALA A 1 279 ? 67.090 77.333 38.678 1.00 22.82 279 ALA A O 1
ATOM 2004 N N . ILE A 1 280 ? 68.742 75.807 38.648 1.00 21.54 280 ILE A N 1
ATOM 2005 C CA . ILE A 1 280 ? 69.811 76.784 38.806 1.00 21.23 280 ILE A CA 1
ATOM 2006 C C . ILE A 1 280 ? 69.924 77.657 37.559 1.00 21.47 280 ILE A C 1
ATOM 2007 O O . ILE A 1 280 ? 70.209 78.852 37.647 1.00 21.67 280 ILE A O 1
ATOM 2012 N N . GLU A 1 281 ? 69.684 77.055 36.401 1.00 21.51 281 GLU A N 1
ATOM 2013 C CA . GLU A 1 281 ? 69.792 77.756 35.128 1.00 21.77 281 GLU A CA 1
ATOM 2014 C C . GLU A 1 281 ? 68.746 78.862 34.984 1.00 22.66 281 GLU A C 1
ATOM 2015 O O . GLU A 1 281 ? 68.992 79.877 34.332 1.00 22.94 281 GLU A O 1
ATOM 2021 N N . ARG A 1 282 ? 67.583 78.668 35.599 1.00 23.17 282 ARG A N 1
ATOM 2022 C CA . ARG A 1 282 ? 66.494 79.633 35.483 1.00 24.09 282 ARG A CA 1
ATOM 2023 C C . ARG A 1 282 ? 66.438 80.580 36.679 1.00 24.31 282 ARG A C 1
ATOM 2024 O O . ARG A 1 282 ? 65.573 81.452 36.749 1.00 25.10 282 ARG A O 1
ATOM 2032 N N . GLY A 1 283 ? 67.359 80.403 37.619 1.00 23.65 283 GLY A N 1
ATOM 2033 C CA . GLY A 1 283 ? 67.471 81.302 38.752 1.00 23.81 283 GLY A CA 1
ATOM 2034 C C . GLY A 1 283 ? 66.816 80.814 40.028 1.00 23.94 283 GLY A C 1
ATOM 2035 O O . GLY A 1 283 ? 66.875 81.487 41.056 1.00 24.09 283 GLY A O 1
ATOM 2036 N N . ASP A 1 284 ? 66.200 79.639 39.973 1.00 23.92 284 ASP A N 1
ATOM 2037 C CA . ASP A 1 284 ? 65.553 79.073 41.150 1.00 24.08 284 ASP A CA 1
ATOM 2038 C C . ASP A 1 284 ? 66.571 78.315 41.994 1.00 23.28 284 ASP A C 1
ATOM 2039 O O . ASP A 1 284 ? 66.663 77.091 41.929 1.00 22.91 284 ASP A O 1
ATOM 2044 N N . PHE A 1 285 ? 67.330 79.058 42.791 1.00 23.07 285 PHE A N 1
ATOM 2045 C CA . PHE A 1 285 ? 68.435 78.495 43.556 1.00 22.35 285 PHE A CA 1
ATOM 2046 C C . PHE A 1 285 ? 67.945 77.727 44.776 1.00 22.44 285 PHE A C 1
ATOM 2047 O O . PHE A 1 285 ? 67.212 78.269 45.600 1.00 23.01 285 PHE A O 1
ATOM 2055 N N . PRO A 1 286 ? 68.352 76.455 44.892 1.00 21.93 286 PRO A N 1
ATOM 2056 C CA . PRO A 1 286 ? 68.004 75.620 46.046 1.00 22.00 286 PRO A CA 1
ATOM 2057 C C . PRO A 1 286 ? 68.737 76.062 47.307 1.00 21.83 286 PRO A C 1
ATOM 2058 O O . PRO A 1 286 ? 69.897 76.462 47.231 1.00 21.34 286 PRO A O 1
ATOM 2062 N N . GLN A 1 287 ? 68.073 75.973 48.455 1.00 22.26 287 GLN A N 1
ATOM 2063 C CA . GLN A 1 287 ? 68.670 76.406 49.712 1.00 22.20 287 GLN A CA 1
ATOM 2064 C C . GLN A 1 287 ? 68.459 75.391 50.833 1.00 22.26 287 GLN A C 1
ATOM 2065 O O . GLN A 1 287 ? 67.407 74.763 50.928 1.00 22.70 287 GLN A O 1
ATOM 2071 N N . TRP A 1 288 ? 69.474 75.235 51.676 1.00 23.39 288 TRP A N 1
ATOM 2072 C CA . TRP A 1 288 ? 69.389 74.363 52.839 1.00 23.49 288 TRP A CA 1
ATOM 2073 C C . TRP A 1 288 ? 69.859 75.089 54.092 1.00 23.64 288 TRP A C 1
ATOM 2074 O O . TRP A 1 288 ? 70.848 75.816 54.059 1.00 23.32 288 TRP A O 1
ATOM 2085 N N . ASP A 1 289 ? 69.151 74.890 55.197 1.00 22.66 289 ASP A N 1
ATOM 2086 C CA . ASP A 1 289 ? 69.577 75.448 56.473 1.00 22.85 289 ASP A CA 1
ATOM 2087 C C . ASP A 1 289 ? 70.358 74.405 57.261 1.00 22.53 289 ASP A C 1
ATOM 2088 O O . ASP A 1 289 ? 69.930 73.259 57.386 1.00 22.60 289 ASP A O 1
ATOM 2093 N N . LEU A 1 290 ? 71.504 74.808 57.796 1.00 22.24 290 LEU A N 1
ATOM 2094 C CA . LEU A 1 290 ? 72.362 73.889 58.529 1.00 21.96 290 LEU A CA 1
ATOM 2095 C C . LEU A 1 290 ? 71.999 73.857 60.007 1.00 22.55 290 LEU A C 1
ATOM 2096 O O . LEU A 1 290 ? 72.061 74.873 60.698 1.00 22.88 290 LEU A O 1
ATOM 2101 N N . PHE A 1 291 ? 71.612 72.680 60.484 1.00 22.72 291 PHE A N 1
ATOM 2102 C CA . PHE A 1 291 ? 71.300 72.487 61.892 1.00 23.30 291 PHE A CA 1
ATOM 2103 C C . PHE A 1 291 ? 72.304 71.540 62.529 1.00 23.04 291 PHE A C 1
ATOM 2104 O O . PHE A 1 291 ? 72.901 70.706 61.851 1.00 22.50 291 PHE A O 1
ATOM 2112 N N . VAL A 1 292 ? 72.493 71.677 63.835 1.00 23.46 292 VAL A N 1
ATOM 2113 C CA . VAL A 1 292 ? 73.432 70.830 64.550 1.00 23.33 292 VAL A CA 1
ATOM 2114 C C . VAL A 1 292 ? 72.808 70.321 65.847 1.00 24.07 292 VAL A C 1
ATOM 2115 O O . VAL A 1 292 ? 72.016 71.016 66.483 1.00 24.68 292 VAL A O 1
ATOM 2119 N N . GLN A 1 293 ? 73.139 69.088 66.213 1.00 24.06 293 GLN A N 1
ATOM 2120 C CA . GLN A 1 293 ? 72.710 68.531 67.488 1.00 24.78 293 GLN A CA 1
ATOM 2121 C C . GLN A 1 293 ? 73.911 68.366 68.405 1.00 24.76 293 GLN A C 1
ATOM 2122 O O . GLN A 1 293 ? 74.812 67.577 68.129 1.00 24.33 293 GLN A O 1
ATOM 2128 N N . ILE A 1 294 ? 73.923 69.124 69.494 1.00 25.28 294 ILE A N 1
ATOM 2129 C CA . ILE A 1 294 ? 75.055 69.122 70.407 1.00 25.35 294 ILE A CA 1
ATOM 2130 C C . ILE A 1 294 ? 74.778 68.249 71.622 1.00 26.07 294 ILE A C 1
ATOM 2131 O O . ILE A 1 294 ? 73.695 68.294 72.203 1.00 26.75 294 ILE A O 1
ATOM 2136 N N . MET A 1 295 ? 75.769 67.448 71.994 1.00 25.97 295 MET A N 1
ATOM 2137 C CA . MET A 1 295 ? 75.642 66.537 73.118 1.00 26.66 295 MET A CA 1
ATOM 2138 C C . MET A 1 295 ? 76.935 66.516 73.919 1.00 26.74 295 MET A C 1
ATOM 2139 O O . MET A 1 295 ? 78.023 66.531 73.347 1.00 26.11 295 MET A O 1
ATOM 2144 N N . GLU A 1 296 ? 76.812 66.497 75.241 1.00 27.54 296 GLU A N 1
ATOM 2145 C CA . GLU A 1 296 ? 77.979 66.451 76.114 1.00 27.76 296 GLU A CA 1
ATOM 2146 C C . GLU A 1 296 ? 78.782 65.178 75.873 1.00 27.51 296 GLU A C 1
ATOM 2147 O O . GLU A 1 296 ? 78.217 64.094 75.747 1.00 27.67 296 GLU A O 1
ATOM 2153 N N . ASP A 1 297 ? 80.100 65.319 75.790 1.00 27.15 297 ASP A N 1
ATOM 2154 C CA . ASP A 1 297 ? 80.979 64.180 75.557 1.00 26.92 297 ASP A CA 1
ATOM 2155 C C . ASP A 1 297 ? 80.920 63.194 76.718 1.00 27.77 297 ASP A C 1
ATOM 2156 O O . ASP A 1 297 ? 80.974 63.588 77.883 1.00 28.47 297 ASP A O 1
ATOM 2161 N N . GLY A 1 298 ? 80.804 61.910 76.395 1.00 27.75 298 GLY A N 1
ATOM 2162 C CA . GLY A 1 298 ? 80.725 60.879 77.412 1.00 28.59 298 GLY A CA 1
ATOM 2163 C C . GLY A 1 298 ? 79.984 59.642 76.943 1.00 28.65 298 GLY A C 1
ATOM 2164 O O . GLY A 1 298 ? 79.490 59.590 75.817 1.00 28.05 298 GLY A O 1
ATOM 2165 N N . GLU A 1 299 ? 79.911 58.643 77.816 1.00 29.45 299 GLU A N 1
ATOM 2166 C CA . GLU A 1 299 ? 79.258 57.380 77.493 1.00 29.66 299 GLU A CA 1
ATOM 2167 C C . GLU A 1 299 ? 77.740 57.522 77.483 1.00 30.00 299 GLU A C 1
ATOM 2168 O O . GLU A 1 299 ? 77.059 56.901 76.667 1.00 29.80 299 GLU A O 1
ATOM 2174 N N . HIS A 1 300 ? 77.223 58.349 78.389 1.00 30.57 300 HIS A N 1
ATOM 2175 C CA . HIS A 1 300 ? 75.783 58.554 78.546 1.00 31.04 300 HIS A CA 1
ATOM 2176 C C . HIS A 1 300 ? 75.031 57.251 78.791 1.00 31.75 300 HIS A C 1
ATOM 2177 O O . HIS A 1 300 ? 74.388 56.721 77.885 1.00 31.48 300 HIS A O 1
ATOM 2184 N N . PRO A 1 301 ? 75.104 56.734 80.026 1.00 32.71 301 PRO A N 1
ATOM 2185 C CA . PRO A 1 301 ? 74.449 55.475 80.385 1.00 33.52 301 PRO A CA 1
ATOM 2186 C C . PRO A 1 301 ? 72.945 55.629 80.585 1.00 34.14 301 PRO A C 1
ATOM 2187 O O . PRO A 1 301 ? 72.267 54.650 80.893 1.00 34.90 301 PRO A O 1
ATOM 2191 N N . GLU A 1 302 ? 72.434 56.845 80.418 1.00 33.87 302 GLU A N 1
ATOM 2192 C CA . GLU A 1 302 ? 71.005 57.094 80.566 1.00 34.46 302 GLU A CA 1
ATOM 2193 C C . GLU A 1 302 ? 70.256 56.791 79.272 1.00 33.95 302 GLU A C 1
ATOM 2194 O O . GLU A 1 302 ? 69.040 56.965 79.195 1.00 34.38 302 GLU A O 1
ATOM 2200 N N . LEU A 1 303 ? 70.984 56.339 78.257 1.00 33.09 303 LEU A N 1
ATOM 2201 C CA . LEU A 1 303 ? 70.380 56.040 76.964 1.00 32.58 303 LEU A CA 1
ATOM 2202 C C . LEU A 1 303 ? 70.298 54.544 76.685 1.00 32.85 303 LEU A C 1
ATOM 2203 O O . LEU A 1 303 ? 71.129 53.767 77.155 1.00 33.05 303 LEU A O 1
ATOM 2208 N N . ASP A 1 304 ? 69.290 54.147 75.915 1.00 32.92 304 ASP A N 1
ATOM 2209 C CA . ASP A 1 304 ? 69.149 52.758 75.499 1.00 33.16 304 ASP A CA 1
ATOM 2210 C C . ASP A 1 304 ? 69.904 52.523 74.197 1.00 32.09 304 ASP A C 1
ATOM 2211 O O . ASP A 1 304 ? 69.848 51.437 73.620 1.00 32.12 304 ASP A O 1
ATOM 2216 N N . PHE A 1 305 ? 70.608 53.553 73.738 1.00 31.18 305 PHE A N 1
ATOM 2217 C CA . PHE A 1 305 ? 71.402 53.462 72.521 1.00 30.14 305 PHE A CA 1
ATOM 2218 C C . PHE A 1 305 ? 72.724 54.198 72.688 1.00 29.50 305 PHE A C 1
ATOM 2219 O O . PHE A 1 305 ? 72.847 55.089 73.526 1.00 29.70 305 PHE A O 1
ATOM 2227 N N . ASP A 1 306 ? 73.713 53.812 71.893 1.00 28.77 306 ASP A N 1
ATOM 2228 C CA . ASP A 1 306 ? 75.015 54.457 71.925 1.00 28.14 306 ASP A CA 1
ATOM 2229 C C . ASP A 1 306 ? 75.013 55.648 70.972 1.00 27.28 306 ASP A C 1
ATOM 2230 O O . ASP A 1 306 ? 74.665 55.508 69.801 1.00 26.79 306 ASP A O 1
ATOM 2235 N N . PRO A 1 307 ? 75.393 56.832 71.475 1.00 27.16 307 PRO A N 1
ATOM 2236 C CA . PRO A 1 307 ? 75.425 58.047 70.652 1.00 26.43 307 PRO A CA 1
ATOM 2237 C C . PRO A 1 307 ? 76.464 57.978 69.535 1.00 25.50 307 PRO A C 1
ATOM 2238 O O . PRO A 1 307 ? 76.490 58.846 68.666 1.00 24.88 307 PRO A O 1
ATOM 2242 N N . LEU A 1 308 ? 77.300 56.947 69.558 1.00 25.47 308 LEU A N 1
ATOM 2243 C CA . LEU A 1 308 ? 78.319 56.761 68.536 1.00 24.67 308 LEU A CA 1
ATOM 2244 C C . LEU A 1 308 ? 77.887 55.692 67.537 1.00 24.50 308 LEU A C 1
ATOM 2245 O O . LEU A 1 308 ? 78.668 55.265 66.688 1.00 23.94 308 LEU A O 1
ATOM 2250 N N . ASP A 1 309 ? 76.633 55.265 67.650 1.00 25.05 309 ASP A N 1
ATOM 2251 C CA . ASP A 1 309 ? 76.050 54.306 66.721 1.00 25.00 309 ASP A CA 1
ATOM 2252 C C . ASP A 1 309 ? 75.350 55.063 65.598 1.00 24.50 309 ASP A C 1
ATOM 2253 O O . ASP A 1 309 ? 74.390 55.791 65.839 1.00 24.80 309 ASP A O 1
ATOM 2258 N N . ASP A 1 310 ? 75.823 54.881 64.371 1.00 23.80 310 ASP A N 1
ATOM 2259 C CA . ASP A 1 310 ? 75.285 55.622 63.236 1.00 23.31 310 ASP A CA 1
ATOM 2260 C C . ASP A 1 310 ? 74.007 54.997 62.684 1.00 23.68 310 ASP A C 1
ATOM 2261 O O . ASP A 1 310 ? 73.485 55.439 61.663 1.00 23.36 310 ASP A O 1
ATOM 2266 N N . THR A 1 311 ? 73.514 53.963 63.356 1.00 24.42 311 THR A N 1
ATOM 2267 C CA . THR A 1 311 ? 72.216 53.392 63.022 1.00 24.95 311 THR A CA 1
ATOM 2268 C C . THR A 1 311 ? 71.175 53.966 63.970 1.00 25.68 311 THR A C 1
ATOM 2269 O O . THR A 1 311 ? 70.046 53.482 64.045 1.00 26.35 311 THR A O 1
ATOM 2273 N N . LYS A 1 312 ? 71.571 55.011 64.689 1.00 25.57 312 LYS A N 1
ATOM 2274 C CA . LYS A 1 312 ? 70.709 55.651 65.672 1.00 26.25 312 LYS A CA 1
ATOM 2275 C C . LYS A 1 312 ? 70.582 57.148 65.421 1.00 25.86 312 LYS A C 1
ATOM 2276 O O . LYS A 1 312 ? 71.556 57.813 65.072 1.00 25.15 312 LYS A O 1
ATOM 2282 N N . ILE A 1 313 ? 69.375 57.672 65.599 1.00 26.39 313 ILE A N 1
ATOM 2283 C CA . ILE A 1 313 ? 69.156 59.109 65.542 1.00 26.21 313 ILE A CA 1
ATOM 2284 C C . ILE A 1 313 ? 69.068 59.667 66.953 1.00 26.80 313 ILE A C 1
ATOM 2285 O O . ILE A 1 313 ? 68.833 58.928 67.907 1.00 27.50 313 ILE A O 1
ATOM 2290 N N . TRP A 1 314 ? 69.262 60.973 67.083 1.00 26.57 314 TRP A N 1
ATOM 2291 C CA . TRP A 1 314 ? 69.097 61.635 68.367 1.00 27.17 314 TRP A CA 1
ATOM 2292 C C . TRP A 1 314 ? 67.745 62.336 68.405 1.00 27.74 314 TRP A C 1
ATOM 2293 O O . TRP A 1 314 ? 67.510 63.272 67.641 1.00 27.39 314 TRP A O 1
ATOM 2304 N N . PRO A 1 315 ? 66.841 61.864 69.278 1.00 28.67 315 PRO A N 1
ATOM 2305 C CA . PRO A 1 315 ? 65.497 62.434 69.426 1.00 29.36 315 PRO A CA 1
ATOM 2306 C C . PRO A 1 315 ? 65.532 63.939 69.670 1.00 29.29 315 PRO A C 1
ATOM 2307 O O . PRO A 1 315 ? 66.249 64.400 70.558 1.00 29.31 315 PRO A O 1
ATOM 2311 N N . ARG A 1 316 ? 64.767 64.690 68.885 1.00 29.25 316 ARG A N 1
ATOM 2312 C CA . ARG A 1 316 ? 64.757 66.145 68.986 1.00 29.20 316 ARG A CA 1
ATOM 2313 C C . ARG A 1 316 ? 64.229 66.614 70.340 1.00 30.10 316 ARG A C 1
ATOM 2314 O O . ARG A 1 316 ? 64.650 67.649 70.854 1.00 30.08 316 ARG A O 1
ATOM 2322 N N . GLU A 1 317 ? 63.316 65.843 70.918 1.00 30.94 317 GLU A N 1
ATOM 2323 C CA . GLU A 1 317 ? 62.733 66.189 72.209 1.00 31.90 317 GLU A CA 1
ATOM 2324 C C . GLU A 1 317 ? 63.771 66.125 73.325 1.00 31.90 317 GLU A C 1
ATOM 2325 O O . GLU A 1 317 ? 63.614 66.760 74.367 1.00 32.50 317 GLU A O 1
ATOM 2331 N N . GLN A 1 318 ? 64.833 65.359 73.099 1.00 31.27 318 GLN A N 1
ATOM 2332 C CA . GLN A 1 318 ? 65.916 65.243 74.069 1.00 31.25 318 GLN A CA 1
ATOM 2333 C C . GLN A 1 318 ? 67.132 66.050 73.632 1.00 30.34 318 GLN A C 1
ATOM 2334 O O . GLN A 1 318 ? 67.866 66.587 74.461 1.00 30.41 318 GLN A O 1
ATOM 2340 N N . PHE A 1 319 ? 67.340 66.128 72.321 1.00 29.53 319 PHE A N 1
ATOM 2341 C CA . PHE A 1 319 ? 68.461 66.870 71.760 1.00 28.67 319 PHE A CA 1
ATOM 2342 C C . PHE A 1 319 ? 67.990 67.725 70.591 1.00 28.27 319 PHE A C 1
ATOM 2343 O O . PHE A 1 319 ? 68.019 67.283 69.444 1.00 27.71 319 PHE A O 1
ATOM 2351 N N . PRO A 1 320 ? 67.557 68.959 70.885 1.00 28.59 320 PRO A N 1
ATOM 2352 C CA . PRO A 1 320 ? 66.962 69.866 69.896 1.00 28.40 320 PRO A CA 1
ATOM 2353 C C . PRO A 1 320 ? 67.920 70.243 68.773 1.00 27.43 320 PRO A C 1
ATOM 2354 O O . PRO A 1 320 ? 69.134 70.228 68.967 1.00 26.96 320 PRO A O 1
ATOM 2358 N N . TRP A 1 321 ? 67.370 70.565 67.608 1.00 27.55 321 TRP A N 1
ATOM 2359 C CA . TRP A 1 321 ? 68.180 71.002 66.480 1.00 26.70 321 TRP A CA 1
ATOM 2360 C C . TRP A 1 321 ? 68.535 72.477 66.630 1.00 26.32 321 TRP A C 1
ATOM 2361 O O . TRP A 1 321 ? 67.668 73.313 66.881 1.00 26.90 321 TRP A O 1
ATOM 2372 N N . ARG A 1 322 ? 69.816 72.790 66.476 1.00 25.70 322 ARG A N 1
ATOM 2373 C CA . ARG A 1 322 ? 70.291 74.159 66.619 1.00 25.69 322 ARG A CA 1
ATOM 2374 C C . ARG A 1 322 ? 70.764 74.729 65.287 1.00 25.02 322 ARG A C 1
ATOM 2375 O O . ARG A 1 322 ? 71.657 74.179 64.649 1.00 24.34 322 ARG A O 1
ATOM 2383 N N . HIS A 1 323 ? 70.159 75.839 64.878 1.00 25.27 323 HIS A N 1
ATOM 2384 C CA . HIS A 1 323 ? 70.476 76.465 63.600 1.00 24.76 323 HIS A CA 1
ATOM 2385 C C . HIS A 1 323 ? 71.898 77.020 63.583 1.00 24.27 323 HIS A C 1
ATOM 2386 O O . HIS A 1 323 ? 72.372 77.577 64.573 1.00 24.55 323 HIS A O 1
ATOM 2393 N N . VAL A 1 324 ? 72.573 76.860 62.448 1.00 23.58 324 VAL A N 1
ATOM 2394 C CA . VAL A 1 324 ? 73.953 77.307 62.301 1.00 23.10 324 VAL A CA 1
ATOM 2395 C C . VAL A 1 324 ? 74.103 78.285 61.141 1.00 22.86 324 VAL A C 1
ATOM 2396 O O . VAL A 1 324 ? 74.760 79.316 61.267 1.00 22.90 324 VAL A O 1
ATOM 2400 N N . GLY A 1 325 ? 73.490 77.957 60.009 1.00 22.66 325 GLY A N 1
ATOM 2401 C CA . GLY A 1 325 ? 73.579 78.802 58.834 1.00 22.47 325 GLY A CA 1
ATOM 2402 C C . GLY A 1 325 ? 72.701 78.327 57.695 1.00 22.39 325 GLY A C 1
ATOM 2403 O O . GLY A 1 325 ? 71.820 77.491 57.886 1.00 22.62 325 GLY A O 1
ATOM 2404 N N . GLN A 1 326 ? 72.939 78.871 56.505 1.00 22.13 326 GLN A N 1
ATOM 2405 C CA . GLN A 1 326 ? 72.156 78.516 55.330 1.00 22.08 326 GLN A CA 1
ATOM 2406 C C . GLN A 1 326 ? 73.052 78.432 54.099 1.00 21.44 326 GLN A C 1
ATOM 2407 O O . GLN A 1 326 ? 73.927 79.271 53.903 1.00 21.27 326 GLN A O 1
ATOM 2413 N N . MET A 1 327 ? 72.831 77.410 53.278 1.00 21.13 327 MET A N 1
ATOM 2414 C CA . MET A 1 327 ? 73.623 77.203 52.073 1.00 20.55 327 MET A CA 1
ATOM 2415 C C . MET A 1 327 ? 72.776 77.400 50.822 1.00 20.72 327 MET A C 1
ATOM 2416 O O . MET A 1 327 ? 71.647 76.922 50.750 1.00 21.08 327 MET A O 1
ATOM 2421 N N . THR A 1 328 ? 73.326 78.107 49.840 1.00 20.52 328 THR A N 1
ATOM 2422 C CA . THR A 1 328 ? 72.629 78.349 48.583 1.00 20.71 328 THR A CA 1
ATOM 2423 C C . THR A 1 328 ? 73.464 77.900 47.388 1.00 20.12 328 THR A C 1
ATOM 2424 O O . THR A 1 328 ? 74.619 78.292 47.255 1.00 19.76 328 THR A O 1
ATOM 2428 N N . LEU A 1 329 ? 72.882 77.067 46.530 1.00 20.07 329 LEU A N 1
ATOM 2429 C CA . LEU A 1 329 ? 73.556 76.631 45.312 1.00 19.59 329 LEU A CA 1
ATOM 2430 C C . LEU A 1 329 ? 73.060 77.451 44.127 1.00 19.93 329 LEU A C 1
ATOM 2431 O O . LEU A 1 329 ? 71.879 77.409 43.792 1.00 20.41 329 LEU A O 1
ATOM 2436 N N . ASN A 1 330 ? 73.964 78.188 43.487 1.00 19.72 330 ASN A N 1
ATOM 2437 C CA . ASN A 1 330 ? 73.555 79.164 42.481 1.00 20.14 330 ASN A CA 1
ATOM 2438 C C . ASN A 1 330 ? 74.345 79.128 41.174 1.00 19.79 330 ASN A C 1
ATOM 2439 O O . ASN A 1 330 ? 74.157 79.989 40.315 1.00 20.14 330 ASN A O 1
ATOM 2444 N N . ARG A 1 331 ? 75.223 78.144 41.017 1.00 19.16 331 ARG A N 1
ATOM 2445 C CA . ARG A 1 331 ? 76.010 78.049 39.792 1.00 18.84 331 ARG A CA 1
ATOM 2446 C C . ARG A 1 331 ? 76.241 76.606 39.362 1.00 18.36 331 ARG A C 1
ATOM 2447 O O . ARG A 1 331 ? 76.639 75.763 40.164 1.00 17.99 331 ARG A O 1
ATOM 2455 N N . ASN A 1 332 ? 75.980 76.331 38.089 1.00 18.41 332 ASN A N 1
ATOM 2456 C CA . ASN A 1 332 ? 76.246 75.020 37.509 1.00 18.00 332 ASN A CA 1
ATOM 2457 C C . ASN A 1 332 ? 77.678 74.917 36.998 1.00 17.47 332 ASN A C 1
ATOM 2458 O O . ASN A 1 332 ? 78.257 75.912 36.565 1.00 17.55 332 ASN A O 1
ATOM 2463 N N . PRO A 1 333 ? 78.256 73.708 37.054 1.00 16.99 333 PRO A N 1
ATOM 2464 C CA . PRO A 1 333 ? 79.595 73.466 36.507 1.00 16.52 333 PRO A CA 1
ATOM 2465 C C . PRO A 1 333 ? 79.657 73.742 35.009 1.00 16.64 333 PRO A C 1
ATOM 2466 O O . PRO A 1 333 ? 78.722 73.406 34.286 1.00 16.92 333 PRO A O 1
ATOM 2470 N N . GLU A 1 334 ? 80.740 74.363 34.556 1.00 16.48 334 GLU A N 1
ATOM 2471 C CA . GLU A 1 334 ? 80.927 74.627 33.135 1.00 16.61 334 GLU A CA 1
ATOM 2472 C C . GLU A 1 334 ? 81.405 73.371 32.418 1.00 16.23 334 GLU A C 1
ATOM 2473 O O . GLU A 1 334 ? 81.308 73.259 31.197 1.00 16.36 334 GLU A O 1
ATOM 2479 N N . ASN A 1 335 ? 81.928 72.431 33.195 1.00 15.79 335 ASN A N 1
ATOM 2480 C CA . ASN A 1 335 ? 82.354 71.141 32.677 1.00 15.45 335 ASN A CA 1
ATOM 2481 C C . ASN A 1 335 ? 82.083 70.059 33.713 1.00 15.25 335 ASN A C 1
ATOM 2482 O O . ASN A 1 335 ? 82.665 70.074 34.797 1.00 15.04 335 ASN A O 1
ATOM 2487 N N . VAL A 1 336 ? 81.190 69.132 33.379 1.00 15.37 336 VAL A N 1
ATOM 2488 C CA . VAL A 1 336 ? 80.752 68.107 34.321 1.00 15.30 336 VAL A CA 1
ATOM 2489 C C . VAL A 1 336 ? 81.908 67.241 34.809 1.00 14.84 336 VAL A C 1
ATOM 2490 O O . VAL A 1 336 ? 82.036 66.980 36.004 1.00 14.74 336 VAL A O 1
ATOM 2494 N N . PHE A 1 337 ? 82.758 66.810 33.884 1.00 14.96 337 PHE A N 1
ATOM 2495 C CA . PHE A 1 337 ? 83.867 65.931 34.229 1.00 15.31 337 PHE A CA 1
ATOM 2496 C C . PHE A 1 337 ? 84.911 66.621 35.099 1.00 15.11 337 PHE A C 1
ATOM 2497 O O . PHE A 1 337 ? 85.283 66.112 36.154 1.00 14.46 337 PHE A O 1
ATOM 2505 N N . ALA A 1 338 ? 85.385 67.775 34.641 1.00 14.05 338 ALA A N 1
ATOM 2506 C CA . ALA A 1 338 ? 86.484 68.479 35.294 1.00 13.91 338 ALA A CA 1
ATOM 2507 C C . ALA A 1 338 ? 86.163 68.877 36.729 1.00 14.02 338 ALA A C 1
ATOM 2508 O O . ALA A 1 338 ? 87.057 68.978 37.567 1.00 13.88 338 ALA A O 1
ATOM 2510 N N . GLU A 1 339 ? 84.883 69.092 37.010 1.00 15.42 339 GLU A N 1
ATOM 2511 C CA . GLU A 1 339 ? 84.464 69.578 38.318 1.00 15.59 339 GLU A CA 1
ATOM 2512 C C . GLU A 1 339 ? 83.744 68.512 39.143 1.00 15.62 339 GLU A C 1
ATOM 2513 O O . GLU A 1 339 ? 84.243 68.080 40.180 1.00 15.50 339 GLU A O 1
ATOM 2519 N N . THR A 1 340 ? 82.572 68.094 38.677 1.00 14.73 340 THR A N 1
ATOM 2520 C CA . THR A 1 340 ? 81.742 67.146 39.416 1.00 14.87 340 THR A CA 1
ATOM 2521 C C . THR A 1 340 ? 82.362 65.753 39.495 1.00 14.59 340 THR A C 1
ATOM 2522 O O . THR A 1 340 ? 82.436 65.161 40.569 1.00 14.60 340 THR A O 1
ATOM 2526 N N . GLU A 1 341 ? 82.806 65.237 38.355 1.00 14.40 341 GLU A N 1
ATOM 2527 C CA . GLU A 1 341 ? 83.343 63.884 38.289 1.00 14.55 341 GLU A CA 1
ATOM 2528 C C . GLU A 1 341 ? 84.666 63.758 39.042 1.00 14.27 341 GLU A C 1
ATOM 2529 O O . GLU A 1 341 ? 84.950 62.720 39.640 1.00 14.45 341 GLU A O 1
ATOM 2535 N N . GLN A 1 342 ? 85.468 64.819 39.016 1.00 14.90 342 GLN A N 1
ATOM 2536 C CA . GLN A 1 342 ? 86.776 64.807 39.665 1.00 14.17 342 GLN A CA 1
ATOM 2537 C C . GLN A 1 342 ? 86.718 65.234 41.128 1.00 14.83 342 GLN A C 1
ATOM 2538 O O . GLN A 1 342 ? 87.724 65.176 41.832 1.00 13.62 342 GLN A O 1
ATOM 2544 N N . ALA A 1 343 ? 85.544 65.661 41.582 1.00 14.00 343 ALA A N 1
ATOM 2545 C CA . ALA A 1 343 ? 85.374 66.102 42.963 1.00 14.20 343 ALA A CA 1
ATOM 2546 C C . ALA A 1 343 ? 85.675 64.978 43.948 1.00 14.19 343 ALA A C 1
ATOM 2547 O O . ALA A 1 343 ? 85.232 63.846 43.765 1.00 14.21 343 ALA A O 1
ATOM 2549 N N . ALA A 1 344 ? 86.431 65.298 44.991 1.00 14.22 344 ALA A N 1
ATOM 2550 C CA . ALA A 1 344 ? 86.834 64.302 45.974 1.00 14.27 344 ALA A CA 1
ATOM 2551 C C . ALA A 1 344 ? 86.540 64.779 47.389 1.00 14.57 344 ALA A C 1
ATOM 2552 O O . ALA A 1 344 ? 87.020 65.825 47.815 1.00 14.62 344 ALA A O 1
ATOM 2554 N N . PHE A 1 345 ? 85.752 63.996 48.115 1.00 15.20 345 PHE A N 1
ATOM 2555 C CA . PHE A 1 345 ? 85.358 64.336 49.474 1.00 16.29 345 PHE A CA 1
ATOM 2556 C C . PHE A 1 345 ? 85.908 63.313 50.463 1.00 16.42 345 PHE A C 1
ATOM 2557 O O . PHE A 1 345 ? 85.936 62.119 50.174 1.00 16.37 345 PHE A O 1
ATOM 2565 N N . GLY A 1 346 ? 86.349 63.783 51.624 1.00 15.52 346 GLY A N 1
ATOM 2566 C CA . GLY A 1 346 ? 86.870 62.900 52.651 1.00 15.73 346 GLY A CA 1
ATOM 2567 C C . GLY A 1 346 ? 86.437 63.322 54.040 1.00 16.18 346 GLY A C 1
ATOM 2568 O O . GLY A 1 346 ? 86.459 64.504 54.368 1.00 16.26 346 GLY A O 1
ATOM 2569 N N . THR A 1 347 ? 86.055 62.355 54.865 1.00 16.52 347 THR A N 1
ATOM 2570 C CA . THR A 1 347 ? 85.572 62.650 56.209 1.00 17.02 347 THR A CA 1
ATOM 2571 C C . THR A 1 347 ? 86.690 63.127 57.126 1.00 17.15 347 THR A C 1
ATOM 2572 O O . THR A 1 347 ? 86.434 63.756 58.151 1.00 17.52 347 THR A O 1
ATOM 2576 N N . GLY A 1 348 ? 87.930 62.822 56.760 1.00 16.88 348 GLY A N 1
ATOM 2577 C CA . GLY A 1 348 ? 89.074 63.251 57.542 1.00 17.03 348 GLY A CA 1
ATOM 2578 C C . GLY A 1 348 ? 89.445 64.695 57.263 1.00 16.88 348 GLY A C 1
ATOM 2579 O O . GLY A 1 348 ? 90.205 65.308 58.013 1.00 17.09 348 GLY A O 1
ATOM 2580 N N . VAL A 1 349 ? 88.904 65.238 56.178 1.00 16.55 349 VAL A N 1
ATOM 2581 C CA . VAL A 1 349 ? 89.183 66.613 55.786 1.00 16.43 349 VAL A CA 1
ATOM 2582 C C . VAL A 1 349 ? 88.457 67.584 56.713 1.00 16.84 349 VAL A C 1
ATOM 2583 O O . VAL A 1 349 ? 87.372 68.072 56.399 1.00 16.87 349 VAL A O 1
ATOM 2587 N N . LEU A 1 350 ? 89.067 67.851 57.862 1.00 17.19 350 LEU A N 1
ATOM 2588 C CA . LEU A 1 350 ? 88.476 68.720 58.870 1.00 17.64 350 LEU A CA 1
ATOM 2589 C C . LEU A 1 350 ? 89.333 69.958 59.111 1.00 17.75 350 LEU A C 1
ATOM 2590 O O . LEU A 1 350 ? 90.559 69.896 59.034 1.00 17.66 350 LEU A O 1
ATOM 2595 N N . VAL A 1 351 ? 88.684 71.080 59.403 1.00 18.01 351 VAL A N 1
ATOM 2596 C CA . VAL A 1 351 ? 89.399 72.298 59.764 1.00 18.23 351 VAL A CA 1
ATOM 2597 C C . VAL A 1 351 ? 89.480 72.417 61.279 1.00 18.81 351 VAL A C 1
ATOM 2598 O O . VAL A 1 351 ? 88.781 71.705 61.999 1.00 19.05 351 VAL A O 1
ATOM 2602 N N . ASP A 1 352 ? 90.336 73.316 61.756 1.00 19.08 352 ASP A N 1
ATOM 2603 C CA . ASP A 1 352 ? 90.502 73.537 63.188 1.00 19.68 352 ASP A CA 1
ATOM 2604 C C . ASP A 1 352 ? 89.184 73.960 63.825 1.00 20.05 352 ASP A C 1
ATOM 2605 O O . ASP A 1 352 ? 88.528 74.891 63.359 1.00 20.04 352 ASP A O 1
ATOM 2610 N N . GLY A 1 353 ? 88.798 73.262 64.886 1.00 20.43 353 GLY A N 1
ATOM 2611 C CA . GLY A 1 353 ? 87.523 73.499 65.535 1.00 20.83 353 GLY A CA 1
ATOM 2612 C C . GLY A 1 353 ? 86.627 72.289 65.378 1.00 20.70 353 GLY A C 1
ATOM 2613 O O . GLY A 1 353 ? 85.654 72.119 66.111 1.00 21.12 353 GLY A O 1
ATOM 2614 N N . LEU A 1 354 ? 86.966 71.446 64.408 1.00 20.16 354 LEU A N 1
ATOM 2615 C CA . LEU A 1 354 ? 86.244 70.204 64.170 1.00 20.04 354 LEU A CA 1
ATOM 2616 C C . LEU A 1 354 ? 87.150 69.021 64.494 1.00 20.02 354 LEU A C 1
ATOM 2617 O O . LEU A 1 354 ? 88.372 69.134 64.410 1.00 19.89 354 LEU A O 1
ATOM 2622 N N . ASP A 1 355 ? 86.555 67.889 64.858 1.00 20.20 355 ASP A N 1
ATOM 2623 C CA . ASP A 1 355 ? 87.335 66.708 65.217 1.00 20.28 355 ASP A CA 1
ATOM 2624 C C . ASP A 1 355 ? 86.532 65.424 65.039 1.00 20.29 355 ASP A C 1
ATOM 2625 O O . ASP A 1 355 ? 85.341 65.463 64.729 1.00 20.30 355 ASP A O 1
ATOM 2630 N N . PHE A 1 356 ? 87.196 64.288 65.238 1.00 20.36 356 PHE A N 1
ATOM 2631 C CA . PHE A 1 356 ? 86.549 62.985 65.137 1.00 20.45 356 PHE A CA 1
ATOM 2632 C C . PHE A 1 356 ? 85.845 62.608 66.432 1.00 21.19 356 PHE A C 1
ATOM 2633 O O . PHE A 1 356 ? 86.037 63.243 67.469 1.00 21.64 356 PHE A O 1
ATOM 2641 N N . SER A 1 357 ? 85.039 61.556 66.359 1.00 21.36 357 SER A N 1
ATOM 2642 C CA . SER A 1 357 ? 84.527 60.880 67.542 1.00 22.11 357 SER A CA 1
ATOM 2643 C C . SER A 1 357 ? 84.959 59.424 67.447 1.00 22.20 357 SER A C 1
ATOM 2644 O O . SER A 1 357 ? 85.590 59.032 66.467 1.00 21.66 357 SER A O 1
ATOM 2647 N N . ASP A 1 358 ? 84.623 58.616 68.446 1.00 22.90 358 ASP A N 1
ATOM 2648 C CA . ASP A 1 358 ? 85.000 57.207 68.408 1.00 23.08 358 ASP A CA 1
ATOM 2649 C C . ASP A 1 358 ? 83.976 56.380 67.640 1.00 22.99 358 ASP A C 1
ATOM 2650 O O . ASP A 1 358 ? 83.885 55.166 67.819 1.00 23.37 358 ASP A O 1
ATOM 2655 N N . ASP A 1 359 ? 83.207 57.052 66.789 1.00 22.55 359 ASP A N 1
ATOM 2656 C CA . ASP A 1 359 ? 82.315 56.382 65.854 1.00 22.39 359 ASP A CA 1
ATOM 2657 C C . ASP A 1 359 ? 83.139 55.466 64.960 1.00 21.97 359 ASP A C 1
ATOM 2658 O O . ASP A 1 359 ? 83.863 55.935 64.082 1.00 21.31 359 ASP A O 1
ATOM 2663 N N . LYS A 1 360 ? 83.027 54.162 65.196 1.00 22.40 360 LYS A N 1
ATOM 2664 C CA . LYS A 1 360 ? 83.822 53.167 64.483 1.00 22.14 360 LYS A CA 1
ATOM 2665 C C . LYS A 1 360 ? 83.570 53.220 62.983 1.00 21.46 360 LYS A C 1
ATOM 2666 O O . LYS A 1 360 ? 84.438 52.876 62.183 1.00 21.01 360 LYS A O 1
ATOM 2672 N N . MET A 1 361 ? 82.379 53.670 62.612 1.00 21.42 361 MET A N 1
ATOM 2673 C CA . MET A 1 361 ? 82.020 53.830 61.213 1.00 20.84 361 MET A CA 1
ATOM 2674 C C . MET A 1 361 ? 82.753 55.017 60.597 1.00 20.15 361 MET A C 1
ATOM 2675 O O . MET A 1 361 ? 83.285 54.925 59.492 1.00 19.60 361 MET A O 1
ATOM 2680 N N . LEU A 1 362 ? 82.777 56.126 61.329 1.00 20.24 362 LEU A N 1
ATOM 2681 C CA . LEU A 1 362 ? 83.397 57.359 60.856 1.00 19.70 362 LEU A CA 1
ATOM 2682 C C . LEU A 1 362 ? 84.894 57.200 60.611 1.00 19.34 362 LEU A C 1
ATOM 2683 O O . LEU A 1 362 ? 85.405 57.602 59.566 1.00 18.77 362 LEU A O 1
ATOM 2688 N N . GLN A 1 363 ? 85.594 56.618 61.578 1.00 19.75 363 GLN A N 1
ATOM 2689 C CA . GLN A 1 363 ? 87.036 56.445 61.467 1.00 19.53 363 GLN A CA 1
ATOM 2690 C C . GLN A 1 363 ? 87.391 55.476 60.347 1.00 19.18 363 GLN A C 1
ATOM 2691 O O . GLN A 1 363 ? 88.451 55.587 59.735 1.00 18.78 363 GLN A O 1
ATOM 2697 N N . GLY A 1 364 ? 86.500 54.528 60.082 1.00 19.37 364 GLY A N 1
ATOM 2698 C CA . GLY A 1 364 ? 86.692 53.587 58.995 1.00 19.09 364 GLY A CA 1
ATOM 2699 C C . GLY A 1 364 ? 86.588 54.255 57.639 1.00 18.42 364 GLY A C 1
ATOM 2700 O O . GLY A 1 364 ? 87.353 53.948 56.727 1.00 18.03 364 GLY A O 1
ATOM 2701 N N . ARG A 1 365 ? 85.629 55.168 57.508 1.00 18.34 365 ARG A N 1
ATOM 2702 C CA . ARG A 1 365 ? 85.443 55.936 56.281 1.00 17.78 365 ARG A CA 1
ATOM 2703 C C . ARG A 1 365 ? 86.695 56.726 55.922 1.00 17.33 365 ARG A C 1
ATOM 2704 O O . ARG A 1 365 ? 87.131 56.731 54.772 1.00 16.87 365 ARG A O 1
ATOM 2712 N N . THR A 1 366 ? 87.258 57.392 56.927 1.00 17.52 366 THR A N 1
ATOM 2713 C CA . THR A 1 366 ? 88.416 58.267 56.765 1.00 17.20 366 THR A CA 1
ATOM 2714 C C . THR A 1 366 ? 89.544 57.609 55.978 1.00 16.90 366 THR A C 1
ATOM 2715 O O . THR A 1 366 ? 90.214 58.257 55.173 1.00 16.48 366 THR A O 1
ATOM 2719 N N . PHE A 1 367 ? 89.738 56.316 56.209 1.00 17.15 367 PHE A N 1
ATOM 2720 C CA . PHE A 1 367 ? 90.768 55.552 55.520 1.00 16.94 367 PHE A CA 1
ATOM 2721 C C . PHE A 1 367 ? 90.463 55.389 54.036 1.00 17.29 367 PHE A C 1
ATOM 2722 O O . PHE A 1 367 ? 91.338 55.558 53.190 1.00 17.63 367 PHE A O 1
ATOM 2730 N N . SER A 1 368 ? 89.216 55.056 53.728 1.00 16.54 368 SER A N 1
ATOM 2731 C CA . SER A 1 368 ? 88.840 54.653 52.377 1.00 16.22 368 SER A CA 1
ATOM 2732 C C . SER A 1 368 ? 88.810 55.785 51.358 1.00 15.74 368 SER A C 1
ATOM 2733 O O . SER A 1 368 ? 89.101 55.565 50.183 1.00 15.41 368 SER A O 1
ATOM 2736 N N . TYR A 1 369 ? 88.455 56.989 51.797 1.00 19.11 369 TYR A N 1
ATOM 2737 C CA . TYR A 1 369 ? 88.312 58.108 50.870 1.00 17.39 369 TYR A CA 1
ATOM 2738 C C . TYR A 1 369 ? 89.644 58.473 50.227 1.00 17.03 369 TYR A C 1
ATOM 2739 O O . TYR A 1 369 ? 89.752 58.520 49.005 1.00 15.80 369 TYR A O 1
ATOM 2748 N N . SER A 1 370 ? 90.658 58.712 51.051 1.00 15.12 370 SER A N 1
ATOM 2749 C CA . SER A 1 370 ? 91.990 59.022 50.544 1.00 14.88 370 SER A CA 1
ATOM 2750 C C . SER A 1 370 ? 92.559 57.854 49.747 1.00 14.74 370 SER A C 1
ATOM 2751 O O . SER A 1 370 ? 93.255 58.052 48.754 1.00 14.44 370 SER A O 1
ATOM 2754 N N . ASP A 1 371 ? 92.247 56.638 50.181 1.00 15.01 371 ASP A N 1
ATOM 2755 C CA . ASP A 1 371 ? 92.755 55.437 49.529 1.00 14.97 371 ASP A CA 1
ATOM 2756 C C . ASP A 1 371 ? 92.206 55.287 48.113 1.00 14.65 371 ASP A C 1
ATOM 2757 O O . ASP A 1 371 ? 92.940 54.939 47.190 1.00 14.44 371 ASP A O 1
ATOM 2762 N N . THR A 1 372 ? 90.913 55.546 47.947 1.00 16.18 372 THR A N 1
ATOM 2763 C CA . THR A 1 372 ? 90.259 55.353 46.658 1.00 15.97 372 THR A CA 1
ATOM 2764 C C . THR A 1 372 ? 90.456 56.536 45.712 1.00 15.20 372 THR A C 1
ATOM 2765 O O . THR A 1 372 ? 90.395 56.375 44.495 1.00 14.69 372 THR A O 1
ATOM 2769 N N . GLN A 1 373 ? 90.711 57.716 46.269 1.00 17.43 373 GLN A N 1
ATOM 2770 C CA . GLN A 1 373 ? 90.779 58.931 45.465 1.00 16.45 373 GLN A CA 1
ATOM 2771 C C . GLN A 1 373 ? 92.134 59.093 44.785 1.00 15.58 373 GLN A C 1
ATOM 2772 O O . GLN A 1 373 ? 92.224 59.689 43.714 1.00 13.94 373 GLN A O 1
ATOM 2778 N N . ARG A 1 374 ? 93.180 58.554 45.402 1.00 15.68 374 ARG A N 1
ATOM 2779 C CA . ARG A 1 374 ? 94.494 58.510 44.771 1.00 15.53 374 ARG A CA 1
ATOM 2780 C C . ARG A 1 374 ? 94.431 57.655 43.514 1.00 16.71 374 ARG A C 1
ATOM 2781 O O . ARG A 1 374 ? 95.080 57.948 42.514 1.00 15.81 374 ARG A O 1
ATOM 2789 N N . TYR A 1 375 ? 93.644 56.588 43.579 1.00 16.84 375 TYR A N 1
ATOM 2790 C CA . TYR A 1 375 ? 93.486 55.677 42.454 1.00 16.04 375 TYR A CA 1
ATOM 2791 C C . TYR A 1 375 ? 92.526 56.229 41.408 1.00 21.65 375 TYR A C 1
ATOM 2792 O O . TYR A 1 375 ? 92.803 56.172 40.212 1.00 21.42 375 TYR A O 1
ATOM 2801 N N . ARG A 1 376 ? 91.400 56.763 41.867 1.00 21.02 376 ARG A N 1
ATOM 2802 C CA . ARG A 1 376 ? 90.348 57.219 40.966 1.00 20.28 376 ARG A CA 1
ATOM 2803 C C . ARG A 1 376 ? 90.679 58.546 40.293 1.00 20.07 376 ARG A C 1
ATOM 2804 O O . ARG A 1 376 ? 90.761 58.626 39.068 1.00 19.94 376 ARG A O 1
ATOM 2812 N N . VAL A 1 377 ? 90.869 59.584 41.097 1.00 13.46 377 VAL A N 1
ATOM 2813 C CA . VAL A 1 377 ? 91.073 60.924 40.564 1.00 12.98 377 VAL A CA 1
ATOM 2814 C C . VAL A 1 377 ? 92.531 61.157 40.188 1.00 13.64 377 VAL A C 1
ATOM 2815 O O . VAL A 1 377 ? 92.825 61.807 39.187 1.00 13.10 377 VAL A O 1
ATOM 2819 N N . GLY A 1 378 ? 93.441 60.610 40.987 1.00 13.47 378 GLY A N 1
ATOM 2820 C CA . GLY A 1 378 ? 94.861 60.729 40.713 1.00 15.46 378 GLY A CA 1
ATOM 2821 C C . GLY A 1 378 ? 95.706 60.930 41.954 1.00 15.61 378 GLY A C 1
ATOM 2822 O O . GLY A 1 378 ? 95.201 61.348 42.994 1.00 13.47 378 GLY A O 1
ATOM 2823 N N . PRO A 1 379 ? 97.008 60.625 41.851 1.00 14.99 379 PRO A N 1
ATOM 2824 C CA . PRO A 1 379 ? 97.969 60.795 42.946 1.00 14.69 379 PRO A CA 1
ATOM 2825 C C . PRO A 1 379 ? 98.040 62.239 43.438 1.00 13.26 379 PRO A C 1
ATOM 2826 O O . PRO A 1 379 ? 98.275 62.477 44.621 1.00 13.48 379 PRO A O 1
ATOM 2830 N N . ASN A 1 380 ? 97.837 63.187 42.528 1.00 16.51 380 ASN A N 1
ATOM 2831 C CA . ASN A 1 380 ? 97.851 64.606 42.867 1.00 16.62 380 ASN A CA 1
ATOM 2832 C C . ASN A 1 380 ? 96.471 65.238 42.725 1.00 16.58 380 ASN A C 1
ATOM 2833 O O . ASN A 1 380 ? 96.341 66.349 42.214 1.00 16.61 380 ASN A O 1
ATOM 2838 N N . TYR A 1 381 ? 95.445 64.526 43.179 1.00 15.87 381 TYR A N 1
ATOM 2839 C CA . TYR A 1 381 ? 94.066 64.951 42.962 1.00 23.52 381 TYR A CA 1
ATOM 2840 C C . TYR A 1 381 ? 93.733 66.234 43.716 1.00 20.76 381 TYR A C 1
ATOM 2841 O O . TYR A 1 381 ? 92.825 66.967 43.333 1.00 20.46 381 TYR A O 1
ATOM 2850 N N . LEU A 1 382 ? 94.477 66.506 44.782 1.00 13.95 382 LEU A N 1
ATOM 2851 C CA . LEU A 1 382 ? 94.260 67.711 45.571 1.00 14.64 382 LEU A CA 1
ATOM 2852 C C . LEU A 1 382 ? 94.883 68.936 44.911 1.00 14.68 382 LEU A C 1
ATOM 2853 O O . LEU A 1 382 ? 94.740 70.054 45.403 1.00 15.21 382 LEU A O 1
ATOM 2858 N N . GLN A 1 383 ? 95.570 68.721 43.794 1.00 16.34 383 GLN A N 1
ATOM 2859 C CA . GLN A 1 383 ? 96.152 69.818 43.034 1.00 16.42 383 GLN A CA 1
ATOM 2860 C C . GLN A 1 383 ? 95.197 70.292 41.945 1.00 16.35 383 GLN A C 1
ATOM 2861 O O . GLN A 1 383 ? 95.452 71.289 41.276 1.00 16.47 383 GLN A O 1
ATOM 2867 N N . LEU A 1 384 ? 94.102 69.561 41.765 1.00 14.37 384 LEU A N 1
ATOM 2868 C CA . LEU A 1 384 ? 93.079 69.942 40.801 1.00 13.93 384 LEU A CA 1
ATOM 2869 C C . LEU A 1 384 ? 92.252 71.101 41.338 1.00 14.20 384 LEU A C 1
ATOM 2870 O O . LEU A 1 384 ? 91.964 71.154 42.532 1.00 14.34 384 LEU A O 1
ATOM 2875 N N . PRO A 1 385 ? 91.874 72.037 40.453 1.00 13.97 385 PRO A N 1
ATOM 2876 C CA . PRO A 1 385 ? 91.126 73.252 40.800 1.00 14.30 385 PRO A CA 1
ATOM 2877 C C . PRO A 1 385 ? 89.898 73.003 41.672 1.00 14.40 385 PRO A C 1
ATOM 2878 O O . PRO A 1 385 ? 89.658 73.756 42.614 1.00 14.66 385 PRO A O 1
ATOM 2882 N N . ILE A 1 386 ? 89.141 71.957 41.367 1.00 14.25 386 ILE A N 1
ATOM 2883 C CA . ILE A 1 386 ? 87.910 71.673 42.096 1.00 14.40 386 ILE A CA 1
ATOM 2884 C C . ILE A 1 386 ? 88.191 71.157 43.508 1.00 14.40 386 ILE A C 1
ATOM 2885 O O . ILE A 1 386 ? 87.385 71.346 44.416 1.00 14.64 386 ILE A O 1
ATOM 2890 N N . ASN A 1 387 ? 89.345 70.526 43.698 1.00 14.56 387 ASN A N 1
ATOM 2891 C CA . ASN A 1 387 ? 89.685 69.947 44.993 1.00 15.75 387 ASN A CA 1
ATOM 2892 C C . ASN A 1 387 ? 90.660 70.806 45.789 1.00 15.91 387 ASN A C 1
ATOM 2893 O O . ASN A 1 387 ? 90.741 70.690 47.011 1.00 16.08 387 ASN A O 1
ATOM 2898 N N . ALA A 1 388 ? 91.399 71.665 45.092 1.00 14.39 388 ALA A N 1
ATOM 2899 C CA . ALA A 1 388 ? 92.391 72.520 45.735 1.00 14.59 388 ALA A CA 1
ATOM 2900 C C . ALA A 1 388 ? 91.726 73.579 46.605 1.00 14.95 388 ALA A C 1
ATOM 2901 O O . ALA A 1 388 ? 90.685 74.122 46.240 1.00 15.07 388 ALA A O 1
ATOM 2903 N N . PRO A 1 389 ? 92.330 73.878 47.763 1.00 15.55 389 PRO A N 1
ATOM 2904 C CA . PRO A 1 389 ? 91.800 74.919 48.646 1.00 15.94 389 PRO A CA 1
ATOM 2905 C C . PRO A 1 389 ? 91.975 76.310 48.054 1.00 16.16 389 PRO A C 1
ATOM 2906 O O . PRO A 1 389 ? 92.814 76.510 47.177 1.00 16.06 389 PRO A O 1
ATOM 2910 N N . LYS A 1 390 ? 91.179 77.259 48.531 1.00 16.15 390 LYS A N 1
ATOM 2911 C CA . LYS A 1 390 ? 91.230 78.624 48.033 1.00 16.45 390 LYS A CA 1
ATOM 2912 C C . LYS A 1 390 ? 92.006 79.504 49.006 1.00 16.84 390 LYS A C 1
ATOM 2913 O O . LYS A 1 390 ? 91.505 80.521 49.487 1.00 17.26 390 LYS A O 1
ATOM 2919 N N . LYS A 1 391 ? 93.235 79.087 49.292 1.00 16.76 391 LYS A N 1
ATOM 2920 C CA . LYS A 1 391 ? 94.109 79.789 50.221 1.00 17.16 391 LYS A CA 1
ATOM 2921 C C . LYS A 1 391 ? 95.558 79.381 49.997 1.00 17.04 391 LYS A C 1
ATOM 2922 O O . LYS A 1 391 ? 95.892 78.773 48.983 1.00 17.05 391 LYS A O 1
ATOM 2928 N N . HIS A 1 392 ? 96.411 79.726 50.954 1.00 23.35 392 HIS A N 1
ATOM 2929 C CA . HIS A 1 392 ? 97.832 79.402 50.888 1.00 23.09 392 HIS A CA 1
ATOM 2930 C C . HIS A 1 392 ? 98.116 77.926 51.155 1.00 22.32 392 HIS A C 1
ATOM 2931 O O . HIS A 1 392 ? 97.526 77.322 52.049 1.00 22.15 392 HIS A O 1
ATOM 2938 N N . VAL A 1 393 ? 99.024 77.353 50.370 1.00 21.93 393 VAL A N 1
ATOM 2939 C CA . VAL A 1 393 ? 99.442 75.967 50.557 1.00 21.28 393 VAL A CA 1
ATOM 2940 C C . VAL A 1 393 ? 100.960 75.841 50.541 1.00 21.25 393 VAL A C 1
ATOM 2941 O O . VAL A 1 393 ? 101.609 76.194 49.558 1.00 21.35 393 VAL A O 1
ATOM 2945 N N . ALA A 1 394 ? 101.521 75.333 51.632 1.00 21.18 394 ALA A N 1
ATOM 2946 C CA . ALA A 1 394 ? 102.959 75.109 51.720 1.00 21.18 394 ALA A CA 1
ATOM 2947 C C . ALA A 1 394 ? 103.254 73.733 52.305 1.00 20.74 394 ALA A C 1
ATOM 2948 O O . ALA A 1 394 ? 103.158 73.534 53.515 1.00 20.87 394 ALA A O 1
ATOM 2950 N N . THR A 1 395 ? 103.607 72.784 51.443 1.00 20.29 395 THR A N 1
ATOM 2951 C CA . THR A 1 395 ? 103.893 71.425 51.889 1.00 19.92 395 THR A CA 1
ATOM 2952 C C . THR A 1 395 ? 105.282 70.970 51.463 1.00 19.87 395 THR A C 1
ATOM 2953 O O . THR A 1 395 ? 105.914 71.586 50.607 1.00 20.03 395 THR A O 1
ATOM 2957 N N . ASN A 1 396 ? 105.746 69.878 52.060 1.00 19.71 396 ASN A N 1
ATOM 2958 C CA . ASN A 1 396 ? 106.998 69.260 51.650 1.00 19.67 396 ASN A CA 1
ATOM 2959 C C . ASN A 1 396 ? 106.727 68.059 50.757 1.00 19.23 396 ASN A C 1
ATOM 2960 O O . ASN A 1 396 ? 107.639 67.319 50.398 1.00 19.18 396 ASN A O 1
ATOM 2965 N N . GLN A 1 397 ? 105.460 67.878 50.403 1.00 19.33 397 GLN A N 1
ATOM 2966 C CA . GLN A 1 397 ? 105.059 66.818 49.490 1.00 18.96 397 GLN A CA 1
ATOM 2967 C C . GLN A 1 397 ? 105.561 67.128 48.088 1.00 18.98 397 GLN A C 1
ATOM 2968 O O . GLN A 1 397 ? 105.461 68.262 47.622 1.00 18.82 397 GLN A O 1
ATOM 2974 N N . ARG A 1 398 ? 106.106 66.118 47.420 1.00 18.47 398 ARG A N 1
ATOM 2975 C CA . ARG A 1 398 ? 106.700 66.315 46.105 1.00 18.56 398 ARG A CA 1
ATOM 2976 C C . ARG A 1 398 ? 106.286 65.233 45.118 1.00 18.33 398 ARG A C 1
ATOM 2977 O O . ARG A 1 398 ? 105.893 64.136 45.512 1.00 18.12 398 ARG A O 1
ATOM 2985 N N . ASP A 1 399 ? 106.372 65.570 43.835 1.00 18.44 399 ASP A N 1
ATOM 2986 C CA . ASP A 1 399 ? 106.193 64.620 42.741 1.00 18.35 399 ASP A CA 1
ATOM 2987 C C . ASP A 1 399 ? 104.795 64.008 42.680 1.00 18.08 399 ASP A C 1
ATOM 2988 O O . ASP A 1 399 ? 103.808 64.649 43.034 1.00 18.01 399 ASP A O 1
ATOM 2993 N N . GLY A 1 400 ? 104.722 62.760 42.229 1.00 17.98 400 GLY A N 1
ATOM 2994 C CA . GLY A 1 400 ? 103.450 62.130 41.930 1.00 17.80 400 GLY A CA 1
ATOM 2995 C C . GLY A 1 400 ? 103.110 62.370 40.473 1.00 17.96 400 GLY A C 1
ATOM 2996 O O . GLY A 1 400 ? 103.571 63.346 39.885 1.00 18.19 400 GLY A O 1
ATOM 2997 N N . GLN A 1 401 ? 102.322 61.479 39.881 1.00 17.90 401 GLN A N 1
ATOM 2998 C CA . GLN A 1 401 ? 101.981 61.595 38.468 1.00 18.12 401 GLN A CA 1
ATOM 2999 C C . GLN A 1 401 ? 101.146 62.845 38.216 1.00 18.22 401 GLN A C 1
ATOM 3000 O O . GLN A 1 401 ? 100.326 63.229 39.051 1.00 18.05 401 GLN A O 1
ATOM 3006 N N . MET A 1 402 ? 101.371 63.475 37.066 1.00 18.79 402 MET A N 1
ATOM 3007 C CA . MET A 1 402 ? 100.666 64.696 36.680 1.00 19.16 402 MET A CA 1
ATOM 3008 C C . MET A 1 402 ? 100.813 65.804 37.720 1.00 19.12 402 MET A C 1
ATOM 3009 O O . MET A 1 402 ? 99.839 66.469 38.072 1.00 19.13 402 MET A O 1
ATOM 3014 N N . ALA A 1 403 ? 102.034 65.997 38.207 1.00 18.76 403 ALA A N 1
ATOM 3015 C CA . ALA A 1 403 ? 102.322 67.079 39.139 1.00 18.83 403 ALA A CA 1
ATOM 3016 C C . ALA A 1 403 ? 102.355 68.403 38.387 1.00 19.30 403 ALA A C 1
ATOM 3017 O O . ALA A 1 403 ? 103.258 68.650 37.590 1.00 19.61 403 ALA A O 1
ATOM 3019 N N . TYR A 1 404 ? 101.364 69.249 38.640 1.00 19.41 404 TYR A N 1
ATOM 3020 C CA . TYR A 1 404 ? 101.222 70.490 37.892 1.00 19.94 404 TYR A CA 1
ATOM 3021 C C . TYR A 1 404 ? 102.016 71.631 38.525 1.00 20.23 404 TYR A C 1
ATOM 3022 O O . TYR A 1 404 ? 102.434 72.560 37.836 1.00 20.75 404 TYR A O 1
ATOM 3031 N N . ARG A 1 405 ? 102.232 71.557 39.834 1.00 19.97 405 ARG A N 1
ATOM 3032 C CA . ARG A 1 405 ? 102.971 72.602 40.532 1.00 20.28 405 ARG A CA 1
ATOM 3033 C C . ARG A 1 405 ? 103.667 72.060 41.776 1.00 19.96 405 ARG A C 1
ATOM 3034 O O . ARG A 1 405 ? 103.364 70.962 42.238 1.00 19.51 405 ARG A O 1
ATOM 3042 N N . VAL A 1 406 ? 104.601 72.839 42.312 1.00 20.27 406 VAL A N 1
ATOM 3043 C CA . VAL A 1 406 ? 105.330 72.455 43.515 1.00 20.10 406 VAL A CA 1
ATOM 3044 C C . VAL A 1 406 ? 104.937 73.355 44.685 1.00 20.31 406 VAL A C 1
ATOM 3045 O O . VAL A 1 406 ? 104.876 74.574 44.544 1.00 20.80 406 VAL A O 1
ATOM 3049 N N . ASP A 1 407 ? 104.682 72.750 45.841 1.00 20.03 407 ASP A N 1
ATOM 3050 C CA . ASP A 1 407 ? 104.173 73.483 46.998 1.00 20.25 407 ASP A CA 1
ATOM 3051 C C . ASP A 1 407 ? 105.240 74.307 47.714 1.00 20.70 407 ASP A C 1
ATOM 3052 O O . ASP A 1 407 ? 105.343 74.264 48.939 1.00 20.76 407 ASP A O 1
ATOM 3057 N N . THR A 1 408 ? 106.027 75.059 46.953 1.00 21.08 408 THR A N 1
ATOM 3058 C CA . THR A 1 408 ? 107.033 75.942 47.533 1.00 21.61 408 THR A CA 1
ATOM 3059 C C . THR A 1 408 ? 106.508 77.369 47.646 1.00 22.20 408 THR A C 1
ATOM 3060 O O . THR A 1 408 ? 105.564 77.744 46.953 1.00 22.27 408 THR A O 1
ATOM 3064 N N . PHE A 1 409 ? 107.114 78.158 48.527 1.00 22.70 409 PHE A N 1
ATOM 3065 C CA . PHE A 1 409 ? 106.760 79.569 48.649 1.00 23.40 409 PHE A CA 1
ATOM 3066 C C . PHE A 1 409 ? 107.828 80.462 48.024 1.00 24.01 409 PHE A C 1
ATOM 3067 O O . PHE A 1 409 ? 108.928 80.007 47.713 1.00 23.91 409 PHE A O 1
ATOM 3075 N N . GLU A 1 410 ? 107.489 81.733 47.836 1.00 24.70 410 GLU A N 1
ATOM 3076 C CA . GLU A 1 410 ? 108.371 82.685 47.167 1.00 25.40 410 GLU A CA 1
ATOM 3077 C C . GLU A 1 410 ? 109.644 82.948 47.965 1.00 25.77 410 GLU A C 1
ATOM 3078 O O . GLU A 1 410 ? 109.588 83.412 49.103 1.00 26.10 410 GLU A O 1
ATOM 3084 N N . GLY A 1 411 ? 110.790 82.645 47.363 1.00 25.76 411 GLY A N 1
ATOM 3085 C CA . GLY A 1 411 ? 112.073 82.902 47.992 1.00 26.18 411 GLY A CA 1
ATOM 3086 C C . GLY A 1 411 ? 112.657 81.702 48.712 1.00 25.61 411 GLY A C 1
ATOM 3087 O O . GLY A 1 411 ? 113.753 81.774 49.264 1.00 25.93 411 GLY A O 1
ATOM 3088 N N . GLN A 1 412 ? 111.921 80.596 48.709 1.00 24.82 412 GLN A N 1
ATOM 3089 C CA . GLN A 1 412 ? 112.354 79.382 49.393 1.00 24.30 412 GLN A CA 1
ATOM 3090 C C . GLN A 1 412 ? 113.545 78.723 48.705 1.00 24.20 412 GLN A C 1
ATOM 3091 O O . GLN A 1 412 ? 113.633 78.707 47.478 1.00 24.16 412 GLN A O 1
ATOM 3097 N N . ASP A 1 413 ? 114.465 78.193 49.505 1.00 24.22 413 ASP A N 1
ATOM 3098 C CA . ASP A 1 413 ? 115.527 77.347 48.981 1.00 24.08 413 ASP A CA 1
ATOM 3099 C C . ASP A 1 413 ? 114.898 76.059 48.461 1.00 23.31 413 ASP A C 1
ATOM 3100 O O . ASP A 1 413 ? 114.423 75.234 49.240 1.00 22.89 413 ASP A O 1
ATOM 3105 N N . GLN A 1 414 ? 114.892 75.903 47.141 1.00 23.19 414 GLN A N 1
ATOM 3106 C CA . GLN A 1 414 ? 114.177 74.812 46.483 1.00 22.55 414 GLN A CA 1
ATOM 3107 C C . GLN A 1 414 ? 114.644 73.418 46.904 1.00 22.16 414 GLN A C 1
ATOM 3108 O O . GLN A 1 414 ? 113.879 72.457 46.829 1.00 21.63 414 GLN A O 1
ATOM 3114 N N . ARG A 1 415 ? 115.892 73.304 47.347 1.00 22.49 415 ARG A N 1
ATOM 3115 C CA . ARG A 1 415 ? 116.457 71.999 47.673 1.00 22.26 415 ARG A CA 1
ATOM 3116 C C . ARG A 1 415 ? 116.004 71.501 49.043 1.00 22.06 415 ARG A C 1
ATOM 3117 O O . ARG A 1 415 ? 116.312 70.377 49.434 1.00 21.88 415 ARG A O 1
ATOM 3125 N N . VAL A 1 416 ? 115.274 72.337 49.771 1.00 22.15 416 VAL A N 1
ATOM 3126 C CA . VAL A 1 416 ? 114.727 71.938 51.061 1.00 22.02 416 VAL A CA 1
ATOM 3127 C C . VAL A 1 416 ? 113.273 71.497 50.930 1.00 21.48 416 VAL A C 1
ATOM 3128 O O . VAL A 1 416 ? 112.375 72.323 50.777 1.00 21.49 416 VAL A O 1
ATOM 3132 N N . ASN A 1 417 ? 113.049 70.189 50.979 1.00 21.07 417 ASN A N 1
ATOM 3133 C CA . ASN A 1 417 ? 111.701 69.637 50.933 1.00 20.59 417 ASN A CA 1
ATOM 3134 C C . ASN A 1 417 ? 111.434 68.741 52.136 1.00 20.50 417 ASN A C 1
ATOM 3135 O O . ASN A 1 417 ? 110.893 67.645 52.002 1.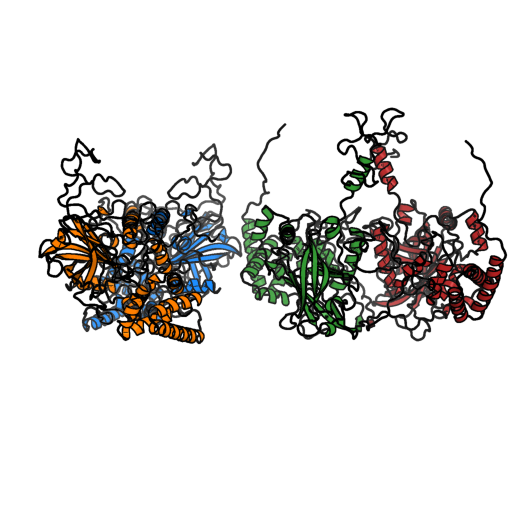00 20.13 417 ASN A O 1
ATOM 3140 N N . TYR A 1 418 ? 111.818 69.222 53.312 1.00 20.92 418 TYR A N 1
ATOM 3141 C CA . TYR A 1 418 ? 111.722 68.440 54.536 1.00 20.99 418 TYR A CA 1
ATOM 3142 C C . TYR A 1 418 ? 111.624 69.337 55.766 1.00 21.47 418 TYR A C 1
ATOM 3143 O O . TYR A 1 418 ? 111.949 70.522 55.711 1.00 22.19 418 TYR A O 1
ATOM 3152 N N . GLU A 1 419 ? 111.182 68.760 56.877 1.00 21.55 419 GLU A N 1
ATOM 3153 C CA . GLU A 1 419 ? 111.048 69.489 58.131 1.00 22.07 419 GLU A CA 1
ATOM 3154 C C . GLU A 1 419 ? 111.441 68.569 59.281 1.00 22.37 419 GLU A C 1
ATOM 3155 O O . GLU A 1 419 ? 111.021 67.416 59.315 1.00 22.07 419 GLU A O 1
ATOM 3161 N N . PRO A 1 420 ? 112.246 69.071 60.232 1.00 23.03 420 PRO A N 1
ATOM 3162 C CA . PRO A 1 420 ? 112.763 70.440 60.340 1.00 23.51 420 PRO A CA 1
ATOM 3163 C C . PRO A 1 420 ? 113.956 70.737 59.435 1.00 23.56 420 PRO A C 1
ATOM 3164 O O . PRO A 1 420 ? 114.554 69.826 58.864 1.00 23.31 420 PRO A O 1
ATOM 3168 N N . SER A 1 421 ? 114.290 72.018 59.321 1.00 23.96 421 SER A N 1
ATOM 3169 C CA . SER A 1 421 ? 115.410 72.464 58.503 1.00 24.13 421 SER A CA 1
ATOM 3170 C C . SER A 1 421 ? 115.942 73.805 58.993 1.00 24.88 421 SER A C 1
ATOM 3171 O O . SER A 1 421 ? 115.174 74.729 59.251 1.00 25.07 421 SER A O 1
ATOM 3174 N N . LEU A 1 422 ? 117.259 73.906 59.130 1.00 25.38 422 LEU A N 1
ATOM 3175 C CA . LEU A 1 422 ? 117.881 75.152 59.558 1.00 26.17 422 LEU A CA 1
ATOM 3176 C C . LEU A 1 422 ? 118.126 76.070 58.368 1.00 26.19 422 LEU A C 1
ATOM 3177 O O . LEU A 1 422 ? 118.456 77.242 58.535 1.00 26.83 422 LEU A O 1
ATOM 3182 N N . LEU A 1 423 ? 117.958 75.529 57.167 1.00 25.55 423 LEU A N 1
ATOM 3183 C CA . LEU A 1 423 ? 118.225 76.276 55.944 1.00 25.59 423 LEU A CA 1
ATOM 3184 C C . LEU A 1 423 ? 116.997 77.031 55.451 1.00 25.38 423 LEU A C 1
ATOM 3185 O O . LEU A 1 423 ? 117.041 78.246 55.268 1.00 25.90 423 LEU A O 1
ATOM 3190 N N . SER A 1 424 ? 115.906 76.306 55.232 1.00 24.70 424 SER A N 1
ATOM 3191 C CA . SER A 1 424 ? 114.686 76.899 54.699 1.00 24.48 424 SER A CA 1
ATOM 3192 C C . SER A 1 424 ? 113.470 76.003 54.913 1.00 23.84 424 SER A C 1
ATOM 3193 O O . SER A 1 424 ? 113.365 75.304 55.920 1.00 23.78 424 SER A O 1
ATOM 3196 N N . GLY A 1 425 ? 112.549 76.041 53.956 1.00 23.42 425 GLY A N 1
ATOM 3197 C CA . GLY A 1 425 ? 111.359 75.212 53.997 1.00 22.82 425 GLY A CA 1
ATOM 3198 C C . GLY A 1 425 ? 110.267 75.768 54.888 1.00 23.02 425 GLY A C 1
ATOM 3199 O O . GLY A 1 425 ? 110.517 76.655 55.702 1.00 23.64 425 GLY A O 1
ATOM 3200 N N . PRO A 1 426 ? 109.045 75.236 54.744 1.00 22.54 426 PRO A N 1
ATOM 3201 C CA . PRO A 1 426 ? 107.891 75.667 55.537 1.00 22.71 426 PRO A CA 1
ATOM 3202 C C . PRO A 1 426 ? 108.026 75.293 57.009 1.00 22.98 426 PRO A C 1
ATOM 3203 O O . PRO A 1 426 ? 108.645 74.282 57.336 1.00 22.78 426 PRO A O 1
ATOM 3207 N N . LYS A 1 427 ? 107.449 76.110 57.884 1.00 23.49 427 LYS A N 1
ATOM 3208 C CA . LYS A 1 427 ? 107.544 75.890 59.322 1.00 23.88 427 LYS A CA 1
ATOM 3209 C C . LYS A 1 427 ? 106.196 75.539 59.940 1.00 23.77 427 LYS A C 1
ATOM 3210 O O . LYS A 1 427 ? 105.146 75.829 59.370 1.00 23.57 427 LYS A O 1
ATOM 3216 N N . GLU A 1 428 ? 106.237 74.912 61.112 1.00 23.98 428 GLU A N 1
ATOM 3217 C CA . GLU A 1 428 ? 105.025 74.568 61.843 1.00 24.00 428 GLU A CA 1
ATOM 3218 C C . GLU A 1 428 ? 104.243 75.812 62.243 1.00 24.59 428 GLU A C 1
ATOM 3219 O O . GLU A 1 428 ? 104.803 76.900 62.360 1.00 25.16 428 GLU A O 1
ATOM 3225 N N . ALA A 1 429 ? 102.943 75.639 62.450 1.00 24.50 429 ALA A N 1
ATOM 3226 C CA . ALA A 1 429 ? 102.094 76.719 62.932 1.00 25.13 429 ALA A CA 1
ATOM 3227 C C . ALA A 1 429 ? 102.000 76.679 64.450 1.00 25.81 429 ALA A C 1
ATOM 3228 O O . ALA A 1 429 ? 101.773 75.619 65.031 1.00 25.63 429 ALA A O 1
ATOM 3230 N N . PRO A 1 430 ? 102.180 77.837 65.101 1.00 26.68 430 PRO A N 1
ATOM 3231 C CA . PRO A 1 430 ? 102.061 77.901 66.560 1.00 27.46 430 PRO A CA 1
ATOM 3232 C C . PRO A 1 430 ? 100.623 77.676 67.007 1.00 27.55 430 PRO A C 1
ATOM 3233 O O . PRO A 1 430 ? 99.700 78.177 66.367 1.00 27.42 430 PRO A O 1
ATOM 3237 N N . ARG A 1 431 ? 100.437 76.924 68.086 1.00 27.81 431 ARG A N 1
ATOM 3238 C CA . ARG A 1 431 ? 99.099 76.644 68.587 1.00 27.96 431 ARG A CA 1
ATOM 3239 C C . ARG A 1 431 ? 98.478 77.882 69.221 1.00 28.92 431 ARG A C 1
ATOM 3240 O O . ARG A 1 431 ? 99.046 78.478 70.137 1.00 29.78 431 ARG A O 1
ATOM 3248 N N . ARG A 1 432 ? 97.306 78.260 68.725 1.00 28.83 432 ARG A N 1
ATOM 3249 C CA . ARG A 1 432 ? 96.599 79.426 69.232 1.00 30.73 432 ARG A CA 1
ATOM 3250 C C . ARG A 1 432 ? 95.470 78.983 70.152 1.00 30.74 432 ARG A C 1
ATOM 3251 O O . ARG A 1 432 ? 94.739 79.805 70.702 1.00 32.41 432 ARG A O 1
ATOM 3259 N N . ALA A 1 433 ? 95.345 77.669 70.312 1.00 29.62 433 ALA A N 1
ATOM 3260 C CA . ALA A 1 433 ? 94.326 77.075 71.166 1.00 29.97 433 ALA A CA 1
ATOM 3261 C C . ALA A 1 433 ? 94.725 75.648 71.530 1.00 29.55 433 ALA A C 1
ATOM 3262 O O . ALA A 1 433 ? 95.359 74.960 70.732 1.00 28.69 433 ALA A O 1
ATOM 3264 N N . PRO A 1 434 ? 94.371 75.207 72.747 1.00 30.23 434 PRO A N 1
ATOM 3265 C CA . PRO A 1 434 ? 94.676 73.847 73.209 1.00 30.01 434 PRO A CA 1
ATOM 3266 C C . PRO A 1 434 ? 94.069 72.774 72.308 1.00 29.02 434 PRO A C 1
ATOM 3267 O O . PRO A 1 434 ? 92.952 72.951 71.821 1.00 28.83 434 PRO A O 1
ATOM 3271 N N . GLU A 1 435 ? 94.796 71.684 72.083 1.00 28.46 435 GLU A N 1
ATOM 3272 C CA . GLU A 1 435 ? 94.274 70.584 71.280 1.00 27.60 435 GLU A CA 1
ATOM 3273 C C . GLU A 1 435 ? 93.334 69.726 72.120 1.00 28.01 435 GLU A C 1
ATOM 3274 O O . GLU A 1 435 ? 93.510 69.605 73.332 1.00 28.85 435 GLU A O 1
ATOM 3280 N N . HIS A 1 436 ? 92.334 69.139 71.471 1.00 27.49 436 HIS A N 1
ATOM 3281 C CA . HIS A 1 436 ? 91.383 68.270 72.155 1.00 27.86 436 HIS A CA 1
ATOM 3282 C C . HIS A 1 436 ? 92.017 66.917 72.452 1.00 27.73 436 HIS A C 1
ATOM 3283 O O . HIS A 1 436 ? 92.363 66.172 71.538 1.00 26.92 436 HIS A O 1
ATOM 3290 N N . THR A 1 437 ? 92.169 66.606 73.736 1.00 28.60 437 THR A N 1
ATOM 3291 C CA . THR A 1 437 ? 92.820 65.368 74.153 1.00 28.68 437 THR A CA 1
ATOM 3292 C C . THR A 1 437 ? 91.944 64.538 75.087 1.00 29.37 437 THR A C 1
ATOM 3293 O O . THR A 1 437 ? 92.197 64.479 76.290 1.00 30.32 437 THR A O 1
ATOM 3297 N N . PRO A 1 438 ? 90.910 63.886 74.533 1.00 28.96 438 PRO A N 1
ATOM 3298 C CA . PRO A 1 438 ? 89.977 63.095 75.342 1.00 29.63 438 PRO A CA 1
ATOM 3299 C C . PRO A 1 438 ? 90.633 61.854 75.936 1.00 29.97 438 PRO A C 1
ATOM 3300 O O . PRO A 1 438 ? 91.551 61.295 75.338 1.00 29.38 438 PRO A O 1
ATOM 3304 N N . ARG A 1 439 ? 90.164 61.434 77.105 1.00 30.98 439 ARG A N 1
ATOM 3305 C CA . ARG A 1 439 ? 90.714 60.260 77.770 1.00 31.49 439 ARG A CA 1
ATOM 3306 C C . ARG A 1 439 ? 90.166 58.979 77.152 1.00 31.03 439 ARG A C 1
ATOM 3307 O O . ARG A 1 439 ? 88.957 58.825 76.986 1.00 31.02 439 ARG A O 1
ATOM 3315 N N . VAL A 1 440 ? 91.065 58.063 76.809 1.00 30.71 440 VAL A N 1
ATOM 3316 C CA . VAL A 1 440 ? 90.673 56.792 76.218 1.00 30.35 440 VAL A CA 1
ATOM 3317 C C . VAL A 1 440 ? 91.263 55.616 76.989 1.00 31.10 440 VAL A C 1
ATOM 3318 O O . VAL A 1 440 ? 92.481 55.464 77.070 1.00 31.12 440 VAL A O 1
ATOM 3322 N N . GLU A 1 441 ? 90.390 54.789 77.557 1.00 31.78 441 GLU A N 1
ATOM 3323 C CA . GLU A 1 441 ? 90.820 53.608 78.298 1.00 32.62 441 GLU A CA 1
ATOM 3324 C C . GLU A 1 441 ? 90.037 52.379 77.853 1.00 32.54 441 GLU A C 1
ATOM 3325 O O . GLU A 1 441 ? 88.831 52.450 77.622 1.00 32.42 441 GLU A O 1
ATOM 3331 N N . GLY A 1 442 ? 90.730 51.253 77.734 1.00 32.66 442 GLY A N 1
ATOM 3332 C CA . GLY A 1 442 ? 90.095 50.014 77.328 1.00 32.68 442 GLY A CA 1
ATOM 3333 C C . GLY A 1 442 ? 91.082 49.018 76.757 1.00 32.43 442 GLY A C 1
ATOM 3334 O O . GLY A 1 442 ? 92.229 49.359 76.470 1.00 32.02 442 GLY A O 1
ATOM 3335 N N . ASN A 1 443 ? 90.633 47.779 76.592 1.00 32.73 443 ASN A N 1
ATOM 3336 C CA . ASN A 1 443 ? 91.468 46.730 76.021 1.00 32.58 443 ASN A CA 1
ATOM 3337 C C . ASN A 1 443 ? 91.353 46.666 74.504 1.00 31.35 443 ASN A C 1
ATOM 3338 O O . ASN A 1 443 ? 90.278 46.874 73.946 1.00 30.87 443 ASN A O 1
ATOM 3343 N N . LEU A 1 444 ? 92.470 46.383 73.843 1.00 30.90 444 LEU A N 1
ATOM 3344 C CA . LEU A 1 444 ? 92.490 46.252 72.392 1.00 29.82 444 LEU A CA 1
ATOM 3345 C C . LEU A 1 444 ? 91.692 45.026 71.968 1.00 30.03 444 LEU A C 1
ATOM 3346 O O . LEU A 1 444 ? 92.206 43.908 71.967 1.00 30.51 444 LEU A O 1
ATOM 3351 N N . VAL A 1 445 ? 90.432 45.240 71.607 1.00 29.72 445 VAL A N 1
ATOM 3352 C CA . VAL A 1 445 ? 89.529 44.133 71.330 1.00 30.05 445 VAL A CA 1
ATOM 3353 C C . VAL A 1 445 ? 88.800 44.267 70.000 1.00 29.09 445 VAL A C 1
ATOM 3354 O O . VAL A 1 445 ? 88.767 45.337 69.396 1.00 28.23 445 VAL A O 1
ATOM 3358 N N . ARG A 1 446 ? 88.225 43.158 69.551 1.00 29.33 446 ARG A N 1
ATOM 3359 C CA . ARG A 1 446 ? 87.283 43.158 68.441 1.00 28.68 446 ARG A CA 1
ATOM 3360 C C . ARG A 1 446 ? 85.911 42.765 68.966 1.00 29.37 446 ARG A C 1
ATOM 3361 O O . ARG A 1 446 ? 85.556 41.588 68.972 1.00 29.98 446 ARG A O 1
ATOM 3369 N N . ALA A 1 447 ? 85.144 43.751 69.416 1.00 29.32 447 ALA A N 1
ATOM 3370 C CA . ALA A 1 447 ? 83.843 43.485 70.014 1.00 30.05 447 ALA A CA 1
ATOM 3371 C C . ALA A 1 447 ? 82.832 44.570 69.666 1.00 29.52 447 ALA A C 1
ATOM 3372 O O . ALA A 1 447 ? 83.190 45.733 69.492 1.00 28.88 447 ALA A O 1
ATOM 3374 N N . ALA A 1 448 ? 81.567 44.178 69.565 1.00 29.86 448 ALA A N 1
ATOM 3375 C CA . ALA A 1 448 ? 80.490 45.114 69.270 1.00 29.51 448 ALA A CA 1
ATOM 3376 C C . ALA A 1 448 ? 80.181 45.994 70.475 1.00 30.08 448 ALA A C 1
ATOM 3377 O O . ALA A 1 448 ? 80.578 45.686 71.598 1.00 30.91 448 ALA A O 1
ATOM 3379 N N . ILE A 1 449 ? 79.472 47.091 70.232 1.00 29.70 449 ILE A N 1
ATOM 3380 C CA . ILE A 1 449 ? 79.081 48.007 71.297 1.00 30.26 449 ILE A CA 1
ATOM 3381 C C . ILE A 1 449 ? 78.132 47.330 72.282 1.00 31.45 449 ILE A C 1
ATOM 3382 O O . ILE A 1 449 ? 77.404 46.408 71.920 1.00 31.69 449 ILE A O 1
ATOM 3387 N N . GLU A 1 450 ? 78.146 47.794 73.527 1.00 32.25 450 GLU A N 1
ATOM 3388 C CA . GLU A 1 450 ? 77.384 47.153 74.593 1.00 33.51 450 GLU A CA 1
ATOM 3389 C C . GLU A 1 450 ? 75.891 47.457 74.520 1.00 33.80 450 GLU A C 1
ATOM 3390 O O . GLU A 1 450 ? 75.088 46.803 75.182 1.00 34.81 450 GLU A O 1
ATOM 3396 N N . ARG A 1 451 ? 75.523 48.448 73.717 1.00 32.98 451 ARG A N 1
ATOM 3397 C CA . ARG A 1 451 ? 74.117 48.789 73.528 1.00 33.20 451 ARG A CA 1
ATOM 3398 C C . ARG A 1 451 ? 73.721 48.743 72.057 1.00 32.24 451 ARG A C 1
ATOM 3399 O O . ARG A 1 451 ? 73.530 49.787 71.436 1.00 31.59 451 ARG A O 1
ATOM 3407 N N . PRO A 1 452 ? 73.598 47.533 71.490 1.00 32.22 452 PRO A N 1
ATOM 3408 C CA . PRO A 1 452 ? 73.224 47.423 70.076 1.00 31.39 452 PRO A CA 1
ATOM 3409 C C . PRO A 1 452 ? 71.817 47.952 69.801 1.00 31.57 452 PRO A C 1
ATOM 3410 O O . PRO A 1 452 ? 71.679 48.883 69.008 1.00 30.85 452 PRO A O 1
ATOM 3414 N N . ASN A 1 453 ? 70.811 47.376 70.456 1.00 32.58 453 ASN A N 1
ATOM 3415 C CA . ASN A 1 453 ? 69.412 47.783 70.304 1.00 32.94 453 ASN A CA 1
ATOM 3416 C C . ASN A 1 453 ? 69.004 48.029 68.852 1.00 32.07 453 ASN A C 1
ATOM 3417 O O . ASN A 1 453 ? 68.681 49.152 68.479 1.00 31.69 453 ASN A O 1
ATOM 3422 N N . PRO A 1 454 ? 69.010 46.974 68.027 1.00 31.85 454 PRO A N 1
ATOM 3423 C CA . PRO A 1 454 ? 68.803 47.149 66.587 1.00 31.01 454 PRO A CA 1
ATOM 3424 C C . PRO A 1 454 ? 67.342 47.309 66.174 1.00 31.38 454 PRO A C 1
ATOM 3425 O O . PRO A 1 454 ? 67.077 47.545 64.997 1.00 30.78 454 PRO A O 1
ATOM 3429 N N . PHE A 1 455 ? 66.412 47.181 67.114 1.00 32.41 455 PHE A N 1
ATOM 3430 C CA . PHE A 1 455 ? 64.993 47.206 66.769 1.00 32.89 455 PHE A CA 1
ATOM 3431 C C . PHE A 1 455 ? 64.231 48.351 67.435 1.00 33.38 455 PHE A C 1
ATOM 3432 O O . PHE A 1 455 ? 63.090 48.632 67.073 1.00 33.70 455 PHE A O 1
ATOM 3440 N N . GLY A 1 456 ? 64.866 49.005 68.402 1.00 33.50 456 GLY A N 1
ATOM 3441 C CA . GLY A 1 456 ? 64.219 50.046 69.182 1.00 34.11 456 GLY A CA 1
ATOM 3442 C C . GLY A 1 456 ? 63.664 51.198 68.366 1.00 33.67 456 GLY A C 1
ATOM 3443 O O . GLY A 1 456 ? 62.450 51.375 68.270 1.00 34.25 456 GLY A O 1
ATOM 3444 N N . GLN A 1 457 ? 64.556 51.986 67.777 1.00 32.71 457 GLN A N 1
ATOM 3445 C CA . GLN A 1 457 ? 64.156 53.157 67.007 1.00 32.32 457 GLN A CA 1
ATOM 3446 C C . GLN A 1 457 ? 63.437 52.772 65.719 1.00 32.02 457 GLN A C 1
ATOM 3447 O O . GLN A 1 457 ? 62.657 53.554 65.178 1.00 32.07 457 GLN A O 1
ATOM 3453 N N . ALA A 1 458 ? 63.703 51.564 65.236 1.00 31.77 458 ALA A N 1
ATOM 3454 C CA . ALA A 1 458 ? 63.059 51.061 64.029 1.00 31.56 458 ALA A CA 1
ATOM 3455 C C . ALA A 1 458 ? 61.551 50.946 64.216 1.00 32.52 458 ALA A C 1
ATOM 3456 O O . ALA A 1 458 ? 60.777 51.310 63.332 1.00 32.47 458 ALA A O 1
ATOM 3458 N N . GLY A 1 459 ? 61.143 50.436 65.374 1.00 33.45 459 GLY A N 1
ATOM 3459 C CA . GLY A 1 459 ? 59.735 50.296 65.694 1.00 34.49 459 GLY A CA 1
ATOM 3460 C C . GLY A 1 459 ? 59.059 51.631 65.926 1.00 34.82 459 GLY A C 1
ATOM 3461 O O . GLY A 1 459 ? 57.922 51.843 65.502 1.00 35.28 459 GLY A O 1
ATOM 3462 N N . MET A 1 460 ? 59.764 52.530 66.606 1.00 34.67 460 MET A N 1
AT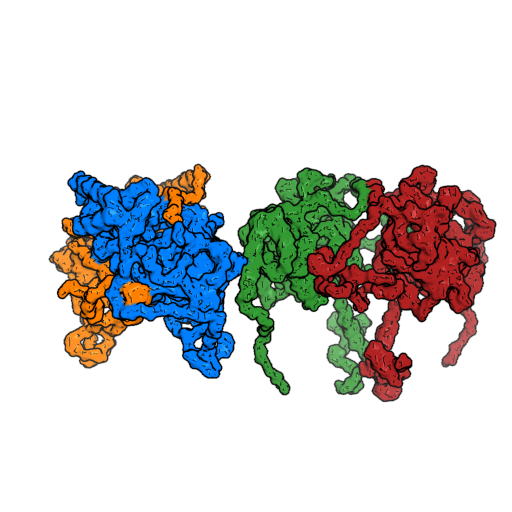OM 3463 C CA . MET A 1 460 ? 59.253 53.866 66.885 1.00 35.02 460 MET A CA 1
ATOM 3464 C C . MET A 1 460 ? 58.980 54.626 65.593 1.00 34.42 460 MET A C 1
ATOM 3465 O O . MET A 1 460 ? 57.978 55.329 65.475 1.00 34.97 460 MET A O 1
ATOM 3470 N N . GLN A 1 461 ? 59.880 54.482 64.626 1.00 33.35 461 GLN A N 1
ATOM 3471 C CA . GLN A 1 461 ? 59.735 55.164 63.347 1.00 32.77 461 GLN A CA 1
ATOM 3472 C C . GLN A 1 461 ? 58.589 54.565 62.541 1.00 33.14 461 GLN A C 1
ATOM 3473 O O . GLN A 1 461 ? 57.959 55.252 61.739 1.00 33.16 461 GLN A O 1
ATOM 3479 N N . TYR A 1 462 ? 58.324 53.281 62.754 1.00 33.48 462 TYR A N 1
ATOM 3480 C CA . TYR A 1 462 ? 57.219 52.616 62.074 1.00 33.94 462 TYR A CA 1
ATOM 3481 C C . TYR A 1 462 ? 55.880 53.181 62.535 1.00 35.00 462 TYR A C 1
ATOM 3482 O O . TYR A 1 462 ? 54.979 53.403 61.729 1.00 35.24 462 TYR A O 1
ATOM 3491 N N . ARG A 1 463 ? 55.761 53.421 63.836 1.00 35.69 463 ARG A N 1
ATOM 3492 C CA . ARG A 1 463 ? 54.523 53.933 64.409 1.00 36.80 463 ARG A CA 1
ATOM 3493 C C . ARG A 1 463 ? 54.347 55.416 64.105 1.00 36.73 463 ARG A C 1
ATOM 3494 O O . ARG A 1 463 ? 53.228 55.890 63.908 1.00 37.44 463 ARG A O 1
ATOM 3502 N N . ASN A 1 464 ? 55.459 56.144 64.068 1.00 35.93 464 ASN A N 1
ATOM 3503 C CA . ASN A 1 464 ? 55.426 57.580 63.823 1.00 35.87 464 ASN A CA 1
ATOM 3504 C C . ASN A 1 464 ? 55.186 57.915 62.354 1.00 35.37 464 ASN A C 1
ATOM 3505 O O . ASN A 1 464 ? 54.927 59.065 62.007 1.00 35.49 464 ASN A O 1
ATOM 3510 N N . PHE A 1 465 ? 55.277 56.902 61.499 1.00 34.88 465 PHE A N 1
ATOM 3511 C CA . PHE A 1 465 ? 54.993 57.059 60.077 1.00 34.51 465 PHE A CA 1
ATOM 3512 C C . PHE A 1 465 ? 53.551 57.481 59.823 1.00 35.47 465 PHE A C 1
ATOM 3513 O O . PHE A 1 465 ? 52.670 57.247 60.649 1.00 36.44 465 PHE A O 1
ATOM 3521 N N . ALA A 1 466 ? 53.318 58.113 58.678 1.00 35.27 466 ALA A N 1
ATOM 3522 C CA . ALA A 1 466 ? 51.960 58.366 58.220 1.00 36.16 466 ALA A CA 1
ATOM 3523 C C . ALA A 1 466 ? 51.413 57.084 57.609 1.00 36.29 466 ALA A C 1
ATOM 3524 O O . ALA A 1 466 ? 52.171 56.153 57.341 1.00 35.58 466 ALA A O 1
ATOM 3526 N N . ASP A 1 467 ? 50.103 57.031 57.393 1.00 37.24 467 ASP A N 1
ATOM 3527 C CA . ASP A 1 467 ? 49.478 55.828 56.853 1.00 37.52 467 ASP A CA 1
ATOM 3528 C C . ASP A 1 467 ? 49.994 55.493 55.458 1.00 36.71 467 ASP A C 1
ATOM 3529 O O . ASP A 1 467 ? 50.284 54.336 55.164 1.00 36.40 467 ASP A O 1
ATOM 3534 N N . TRP A 1 468 ? 50.127 56.505 54.609 1.00 36.43 468 TRP A N 1
ATOM 3535 C CA . TRP A 1 468 ? 50.573 56.279 53.239 1.00 35.76 468 TRP A CA 1
ATOM 3536 C C . TRP A 1 468 ? 52.041 55.870 53.216 1.00 34.61 468 TRP A C 1
ATOM 3537 O O . TRP A 1 468 ? 52.499 55.225 52.275 1.00 34.07 468 TRP A O 1
ATOM 3548 N N . GLU A 1 469 ? 52.772 56.246 54.261 1.00 34.30 469 GLU A N 1
ATOM 3549 C CA . GLU A 1 469 ? 54.180 55.886 54.379 1.00 33.28 469 GLU A CA 1
ATOM 3550 C C . GLU A 1 469 ? 54.349 54.437 54.824 1.00 33.27 469 GLU A C 1
ATOM 3551 O O . GLU A 1 469 ? 55.228 53.731 54.331 1.00 32.55 469 GLU A O 1
ATOM 3557 N N . ARG A 1 470 ? 53.505 53.996 55.753 1.00 34.13 470 ARG A N 1
ATOM 3558 C CA . ARG A 1 470 ? 53.532 52.607 56.201 1.00 34.31 470 ARG A CA 1
ATOM 3559 C C . ARG A 1 470 ? 53.061 51.666 55.101 1.00 34.42 470 ARG A C 1
ATOM 3560 O O . ARG A 1 470 ? 53.614 50.582 54.927 1.00 34.10 470 ARG A O 1
ATOM 3568 N N . ASP A 1 471 ? 52.038 52.088 54.365 1.00 34.96 471 ASP A N 1
ATOM 3569 C CA . ASP A 1 471 ? 51.486 51.279 53.285 1.00 35.20 471 ASP A CA 1
ATOM 3570 C C . ASP A 1 471 ? 52.535 51.008 52.215 1.00 34.23 471 ASP A C 1
ATOM 3571 O O . ASP A 1 471 ? 52.652 49.888 51.719 1.00 34.20 471 ASP A O 1
ATOM 3576 N N . GLU A 1 472 ? 53.295 52.041 51.865 1.00 33.52 472 GLU A N 1
ATOM 3577 C CA . GLU A 1 472 ? 54.365 51.913 50.884 1.00 32.61 472 GLU A CA 1
ATOM 3578 C C . GLU A 1 472 ? 55.482 51.014 51.405 1.00 32.00 472 GLU A C 1
ATOM 3579 O O . GLU A 1 472 ? 56.041 50.210 50.660 1.00 31.61 472 GLU A O 1
ATOM 3585 N N . LEU A 1 473 ? 55.796 51.152 52.690 1.00 32.00 473 LEU A N 1
ATOM 3586 C CA . LEU A 1 473 ? 56.838 50.347 53.319 1.00 31.54 473 LEU A CA 1
ATOM 3587 C C . LEU A 1 473 ? 56.499 48.863 53.279 1.00 31.99 473 LEU A C 1
ATOM 3588 O O . LEU A 1 473 ? 57.324 48.039 52.885 1.00 31.53 473 LEU A O 1
ATOM 3593 N N . VAL A 1 474 ? 55.279 48.528 53.687 1.00 32.96 474 VAL A N 1
ATOM 3594 C CA . VAL A 1 474 ? 54.830 47.143 53.693 1.00 33.55 474 VAL A CA 1
ATOM 3595 C C . VAL A 1 474 ? 54.750 46.603 52.269 1.00 33.43 474 VAL A C 1
ATOM 3596 O O . VAL A 1 474 ? 55.123 45.461 52.008 1.00 33.41 474 VAL A O 1
ATOM 3600 N N . SER A 1 475 ? 54.287 47.441 51.346 1.00 33.39 475 SER A N 1
ATOM 3601 C CA . SER A 1 475 ? 54.151 47.043 49.949 1.00 33.37 475 SER A CA 1
ATOM 3602 C C . SER A 1 475 ? 55.498 46.703 49.320 1.00 32.45 475 SER A C 1
ATOM 3603 O O . SER A 1 475 ? 55.625 45.704 48.613 1.00 32.53 475 SER A O 1
ATOM 3606 N N . ASN A 1 476 ? 56.500 47.538 49.576 1.00 31.62 476 ASN A N 1
ATOM 3607 C CA . ASN A 1 476 ? 57.833 47.316 49.030 1.00 30.75 476 ASN A CA 1
ATOM 3608 C C . ASN A 1 476 ? 58.492 46.075 49.615 1.00 30.70 476 ASN A C 1
ATOM 3609 O O . ASN A 1 476 ? 59.065 45.266 48.887 1.00 30.49 476 ASN A O 1
ATOM 3614 N N . LEU A 1 477 ? 58.412 45.933 50.933 1.00 30.97 477 LEU A N 1
ATOM 3615 C CA . LEU A 1 477 ? 58.988 44.782 51.615 1.00 31.06 477 LEU A CA 1
ATOM 3616 C C . LEU A 1 477 ? 58.314 43.483 51.183 1.00 31.81 477 LEU A C 1
ATOM 3617 O O . LEU A 1 477 ? 58.973 42.454 51.035 1.00 31.74 477 LEU A O 1
ATOM 3622 N N . SER A 1 478 ? 57.001 43.534 50.980 1.00 32.58 478 SER A N 1
ATOM 3623 C CA . SER A 1 478 ? 56.248 42.354 50.569 1.00 33.40 478 SER A CA 1
ATOM 3624 C C . SER A 1 478 ? 56.658 41.885 49.179 1.00 33.12 478 SER A C 1
ATOM 3625 O O . SER A 1 478 ? 56.881 40.697 48.957 1.00 33.41 478 SER A O 1
ATOM 3628 N N . GLY A 1 479 ? 56.758 42.826 48.247 1.00 32.62 479 GLY A N 1
ATOM 3629 C CA . GLY A 1 479 ? 57.133 42.508 46.883 1.00 32.39 479 GLY A CA 1
ATOM 3630 C C . GLY A 1 479 ? 58.572 42.050 46.758 1.00 31.66 479 GLY A C 1
ATOM 3631 O O . GLY A 1 479 ? 58.911 41.270 45.870 1.00 31.71 479 GLY A O 1
ATOM 3632 N N . ALA A 1 480 ? 59.421 42.538 47.655 1.00 31.03 480 ALA A N 1
ATOM 3633 C CA . ALA A 1 480 ? 60.841 42.212 47.622 1.00 30.33 480 ALA A CA 1
ATOM 3634 C C . ALA A 1 480 ? 61.126 40.845 48.229 1.00 30.75 480 ALA A C 1
ATOM 3635 O O . ALA A 1 480 ? 61.944 40.089 47.709 1.00 30.57 480 ALA A O 1
ATOM 3637 N N . LEU A 1 481 ? 60.449 40.532 49.328 1.00 31.38 481 LEU A N 1
ATOM 3638 C CA . LEU A 1 481 ? 60.698 39.290 50.052 1.00 31.89 481 LEU A CA 1
ATOM 3639 C C . LEU A 1 481 ? 59.887 38.118 49.505 1.00 32.82 481 LEU A C 1
ATOM 3640 O O . LEU A 1 481 ? 59.998 36.996 49.996 1.00 33.39 481 LEU A O 1
ATOM 3645 N N . ALA A 1 482 ? 59.073 38.381 48.488 1.00 33.04 482 ALA A N 1
ATOM 3646 C CA . ALA A 1 482 ? 58.269 37.338 47.865 1.00 33.96 482 ALA A CA 1
ATOM 3647 C C . ALA A 1 482 ? 59.108 36.496 46.910 1.00 33.82 482 ALA A C 1
ATOM 3648 O O . ALA A 1 482 ? 59.679 37.017 45.953 1.00 33.18 482 ALA A O 1
ATOM 3650 N N . GLY A 1 483 ? 59.172 35.194 47.170 1.00 34.51 483 GLY A N 1
ATOM 3651 C CA . GLY A 1 483 ? 59.944 34.288 46.339 1.00 34.54 483 GLY A CA 1
ATOM 3652 C C . GLY A 1 483 ? 61.332 34.033 46.894 1.00 33.97 483 GLY A C 1
ATOM 3653 O O . GLY A 1 483 ? 62.036 33.129 46.449 1.00 34.13 483 GLY A O 1
ATOM 3654 N N . VAL A 1 484 ? 61.724 34.846 47.869 1.00 33.37 484 VAL A N 1
ATOM 3655 C CA . VAL A 1 484 ? 63.034 34.736 48.501 1.00 32.82 484 VAL A CA 1
ATOM 3656 C C . VAL A 1 484 ? 63.093 33.516 49.420 1.00 33.65 484 VAL A C 1
ATOM 3657 O O . VAL A 1 484 ? 62.070 33.097 49.960 1.00 34.51 484 VAL A O 1
ATOM 3661 N N . ASP A 1 485 ? 64.288 32.940 49.564 1.00 33.45 485 ASP A N 1
ATOM 3662 C CA . ASP A 1 485 ? 64.535 31.828 50.478 1.00 34.22 485 ASP A CA 1
ATOM 3663 C C . ASP A 1 485 ? 63.910 32.102 51.843 1.00 34.59 485 ASP A C 1
ATOM 3664 O O . ASP A 1 485 ? 64.064 33.191 52.394 1.00 33.92 485 ASP A O 1
ATOM 3669 N N . LYS A 1 486 ? 63.209 31.114 52.385 1.00 35.73 486 LYS A N 1
ATOM 3670 C CA . LYS A 1 486 ? 62.422 31.320 53.596 1.00 36.27 486 LYS A CA 1
ATOM 3671 C C . LYS A 1 486 ? 63.283 31.565 54.833 1.00 36.02 486 LYS A C 1
ATOM 3672 O O . LYS A 1 486 ? 62.827 32.178 55.798 1.00 36.12 486 LYS A O 1
ATOM 3678 N N . ARG A 1 487 ? 64.519 31.075 54.810 1.00 35.76 487 ARG A N 1
ATOM 3679 C CA . ARG A 1 487 ? 65.444 31.314 55.912 1.00 35.51 487 ARG A CA 1
ATOM 3680 C C . ARG A 1 487 ? 65.696 32.807 56.065 1.00 34.42 487 ARG A C 1
ATOM 3681 O O . ARG A 1 487 ? 65.816 33.316 57.178 1.00 34.41 487 ARG A O 1
ATOM 3689 N N . ILE A 1 488 ? 65.768 33.500 54.934 1.00 33.59 488 ILE A N 1
ATOM 3690 C CA . ILE A 1 488 ? 65.905 34.949 54.925 1.00 32.62 488 ILE A CA 1
ATOM 3691 C C . ILE A 1 488 ? 64.624 35.613 55.410 1.00 32.97 488 ILE A C 1
ATOM 3692 O O . ILE A 1 488 ? 64.656 36.522 56.238 1.00 32.69 488 ILE A O 1
ATOM 3697 N N . GLN A 1 489 ? 63.498 35.140 54.887 1.00 33.64 489 GLN A N 1
ATOM 3698 C CA . GLN A 1 489 ? 62.188 35.691 55.213 1.00 34.08 489 GLN A CA 1
ATOM 3699 C C . GLN A 1 489 ? 61.897 35.636 56.708 1.00 34.74 489 GLN A C 1
ATOM 3700 O O . GLN A 1 489 ? 61.440 36.615 57.296 1.00 34.63 489 GLN A O 1
ATOM 3706 N N . ASP A 1 490 ? 62.165 34.484 57.314 1.00 35.49 490 ASP A N 1
ATOM 3707 C CA . ASP A 1 490 ? 61.903 34.281 58.733 1.00 36.28 490 ASP A CA 1
ATOM 3708 C C . ASP A 1 490 ? 62.737 35.217 59.600 1.00 35.64 490 ASP A C 1
ATOM 3709 O O . ASP A 1 490 ? 62.251 35.752 60.596 1.00 36.00 490 ASP A O 1
ATOM 3714 N N . LYS A 1 491 ? 63.994 35.412 59.215 1.00 34.74 491 LYS A N 1
ATOM 3715 C CA . LYS A 1 491 ? 64.894 36.281 59.963 1.00 34.11 491 LYS A CA 1
ATOM 3716 C C . LYS A 1 491 ? 64.476 37.743 59.866 1.00 33.47 491 LYS A C 1
ATOM 3717 O O . LYS A 1 491 ? 64.541 38.479 60.849 1.00 33.48 491 LYS A O 1
ATOM 3723 N N . MET A 1 492 ? 64.046 38.161 58.681 1.00 32.98 492 MET A N 1
ATOM 3724 C CA . MET A 1 492 ? 63.588 39.530 58.491 1.00 32.46 492 MET A CA 1
ATOM 3725 C C . MET A 1 492 ? 62.274 39.772 59.219 1.00 33.31 492 MET A C 1
ATOM 3726 O O . MET A 1 492 ? 62.089 40.814 59.848 1.00 33.20 492 MET A O 1
ATOM 3731 N N . LEU A 1 493 ? 61.369 38.802 59.136 1.00 34.23 493 LEU A N 1
ATOM 3732 C CA . LEU A 1 493 ? 60.094 38.882 59.838 1.00 35.18 493 LEU A CA 1
ATOM 3733 C C . LEU A 1 493 ? 60.315 38.918 61.343 1.00 35.70 493 LEU A C 1
ATOM 3734 O O . LEU A 1 493 ? 59.565 39.560 62.075 1.00 36.16 493 LEU A O 1
ATOM 3739 N N . GLU A 1 494 ? 61.353 38.224 61.796 1.00 35.68 494 GLU A N 1
ATOM 3740 C CA . GLU A 1 494 ? 61.728 38.237 63.202 1.00 36.16 494 GLU A CA 1
ATOM 3741 C C . GLU A 1 494 ? 62.206 39.627 63.604 1.00 35.42 494 GLU A C 1
ATOM 3742 O O . GLU A 1 494 ? 61.883 40.118 64.684 1.00 35.94 494 GLU A O 1
ATOM 3748 N N . TYR A 1 495 ? 62.970 40.259 62.718 1.00 34.28 495 TYR A N 1
ATOM 3749 C CA . TYR A 1 495 ? 63.498 41.595 62.971 1.00 33.54 495 TYR A CA 1
ATOM 3750 C C . TYR A 1 495 ? 62.388 42.641 62.973 1.00 33.70 495 TYR A C 1
ATOM 3751 O O . TYR A 1 495 ? 62.343 43.507 63.845 1.00 33.84 495 TYR A O 1
ATOM 3760 N N . PHE A 1 496 ? 61.498 42.556 61.989 1.00 33.74 496 PHE A N 1
ATOM 3761 C CA . PHE A 1 496 ? 60.375 43.482 61.883 1.00 33.98 496 PHE A CA 1
ATOM 3762 C C . PHE A 1 496 ? 59.440 43.367 63.082 1.00 35.14 496 PHE A C 1
ATOM 3763 O O . PHE A 1 496 ? 58.971 44.373 63.613 1.00 35.34 496 PHE A O 1
ATOM 3771 N N . THR A 1 497 ? 59.171 42.134 63.499 1.00 35.98 497 THR A N 1
ATOM 3772 C CA . THR A 1 497 ? 58.288 41.875 64.630 1.00 37.20 497 THR A CA 1
ATOM 3773 C C . THR A 1 497 ? 58.878 42.409 65.932 1.00 37.36 497 THR A C 1
ATOM 3774 O O . THR A 1 497 ? 58.158 42.933 66.781 1.00 38.09 497 THR A O 1
ATOM 3778 N N . ALA A 1 498 ? 60.193 42.279 66.080 1.00 36.73 498 ALA A N 1
ATOM 3779 C CA . ALA A 1 498 ? 60.880 42.757 67.274 1.00 36.87 498 ALA A CA 1
ATOM 3780 C C . ALA A 1 498 ? 60.759 44.271 67.401 1.00 36.45 498 ALA A C 1
ATOM 3781 O O . ALA A 1 498 ? 60.679 44.809 68.505 1.00 37.01 498 ALA A O 1
ATOM 3783 N N . ALA A 1 499 ? 60.741 44.952 66.261 1.00 35.55 499 ALA A N 1
ATOM 3784 C CA . ALA A 1 499 ? 60.555 46.395 66.231 1.00 35.20 499 ALA A CA 1
ATOM 3785 C C . ALA A 1 499 ? 59.110 46.739 66.563 1.00 36.15 499 ALA A C 1
ATOM 3786 O O . ALA A 1 499 ? 58.837 47.622 67.375 1.00 36.57 499 ALA A O 1
ATOM 3788 N N . ASP A 1 500 ? 58.189 46.025 65.925 1.00 36.54 500 ASP A N 1
ATOM 3789 C CA . ASP A 1 500 ? 56.763 46.226 66.137 1.00 37.51 500 ASP A CA 1
ATOM 3790 C C . ASP A 1 500 ? 55.985 44.994 65.689 1.00 38.12 500 ASP A C 1
ATOM 3791 O O . ASP A 1 500 ? 56.253 44.437 64.626 1.00 37.54 500 ASP A O 1
ATOM 3796 N N . ALA A 1 501 ? 55.022 44.574 66.503 1.00 39.36 501 ALA A N 1
ATOM 3797 C CA . ALA A 1 501 ? 54.257 43.364 66.221 1.00 40.11 501 ALA A CA 1
ATOM 3798 C C . ALA A 1 501 ? 53.403 43.506 64.965 1.00 39.94 501 ALA A C 1
ATOM 3799 O O . ALA A 1 501 ? 53.305 42.576 64.165 1.00 39.91 501 ALA A O 1
ATOM 3801 N N . ASP A 1 502 ? 52.791 44.673 64.795 1.00 39.90 502 ASP A N 1
ATOM 3802 C CA . ASP A 1 502 ? 51.977 44.945 63.616 1.00 39.79 502 ASP A CA 1
ATOM 3803 C C . ASP A 1 502 ? 52.848 44.993 62.367 1.00 38.54 502 ASP A C 1
ATOM 3804 O O . ASP A 1 502 ? 52.437 44.550 61.295 1.00 38.47 502 ASP A O 1
ATOM 3809 N N . TYR A 1 503 ? 54.049 45.542 62.522 1.00 37.61 503 TYR A N 1
ATOM 3810 C CA . TYR A 1 503 ? 55.033 45.618 61.446 1.00 36.43 503 TYR A CA 1
ATOM 3811 C C . TYR A 1 503 ? 55.300 44.230 60.869 1.00 36.41 503 TYR A C 1
ATOM 3812 O O . TYR A 1 503 ? 55.183 44.018 59.663 1.00 36.06 503 TYR A O 1
ATOM 3821 N N . GLY A 1 504 ? 55.647 43.289 61.740 1.00 36.89 504 GLY A N 1
ATOM 3822 C CA . GLY A 1 504 ? 55.962 41.937 61.319 1.00 36.99 504 GLY A CA 1
ATOM 3823 C C . GLY A 1 504 ? 54.786 41.229 60.674 1.00 37.76 504 GLY A C 1
ATOM 3824 O O . GLY A 1 504 ? 54.944 40.538 59.668 1.00 37.52 504 GLY A O 1
ATOM 3825 N N . GLN A 1 505 ? 53.602 41.407 61.252 1.00 38.74 505 GLN A N 1
ATOM 3826 C CA . GLN A 1 505 ? 52.410 40.712 60.782 1.00 39.64 505 GLN A CA 1
ATOM 3827 C C . GLN A 1 505 ? 51.958 41.196 59.407 1.00 39.19 505 GLN A C 1
ATOM 3828 O O . GLN A 1 505 ? 51.568 40.393 58.560 1.00 39.47 505 GLN A O 1
ATOM 3834 N N . ARG A 1 506 ? 52.012 42.507 59.186 1.00 38.58 506 ARG A N 1
ATOM 3835 C CA . ARG A 1 506 ? 51.585 43.076 57.911 1.00 38.21 506 ARG A CA 1
ATOM 3836 C C . ARG A 1 506 ? 52.490 42.629 56.771 1.00 37.33 506 ARG A C 1
ATOM 3837 O O . ARG A 1 506 ? 52.023 42.376 55.661 1.00 37.41 506 ARG A O 1
ATOM 3845 N N . VAL A 1 507 ? 53.786 42.533 57.050 1.00 36.55 507 VAL A N 1
ATOM 3846 C CA . VAL A 1 507 ? 54.743 42.077 56.051 1.00 35.75 507 VAL A CA 1
ATOM 3847 C C . VAL A 1 507 ? 54.531 40.593 55.783 1.00 36.39 507 VAL A C 1
ATOM 3848 O O . VAL A 1 507 ? 54.576 40.146 54.637 1.00 36.22 507 VAL A O 1
ATOM 3852 N N . ARG A 1 508 ? 54.292 39.836 56.850 1.00 37.21 508 ARG A N 1
ATOM 3853 C CA . ARG A 1 508 ? 54.026 38.406 56.738 1.00 38.00 508 ARG A CA 1
ATOM 3854 C C . ARG A 1 508 ? 52.812 38.141 55.854 1.00 38.67 508 ARG A C 1
ATOM 3855 O O . ARG A 1 508 ? 52.844 37.270 54.986 1.00 38.82 508 ARG A O 1
ATOM 3863 N N . GLU A 1 509 ? 51.745 38.902 56.075 1.00 39.14 509 GLU A N 1
ATOM 3864 C CA . GLU A 1 509 ? 50.530 38.759 55.282 1.00 39.84 509 GLU A CA 1
ATOM 3865 C C . GLU A 1 509 ? 50.756 39.201 53.840 1.00 39.09 509 GLU A C 1
ATOM 3866 O O . GLU A 1 509 ? 50.199 38.619 52.910 1.00 39.54 509 GLU A O 1
ATOM 3872 N N . GLY A 1 510 ? 51.571 40.235 53.662 1.00 38.02 510 GLY A N 1
ATOM 3873 C CA . GLY A 1 510 ? 51.902 40.716 52.335 1.00 37.29 510 GLY A CA 1
ATOM 3874 C C . GLY A 1 510 ? 52.684 39.691 51.539 1.00 37.00 510 GLY A C 1
ATOM 3875 O O . GLY A 1 510 ? 52.469 39.527 50.340 1.00 37.02 510 GLY A O 1
ATOM 3876 N N . ILE A 1 511 ? 53.592 38.994 52.214 1.00 36.81 511 ILE A N 1
ATOM 3877 C CA . ILE A 1 511 ? 54.394 37.955 51.578 1.00 36.63 511 ILE A CA 1
ATOM 3878 C C . ILE A 1 511 ? 53.535 36.760 51.179 1.00 37.72 511 ILE A C 1
ATOM 3879 O O . ILE A 1 511 ? 53.616 36.278 50.048 1.00 37.72 511 ILE A O 1
ATOM 3884 N N . GLN A 1 512 ? 52.710 36.292 52.112 1.00 38.70 512 GLN A N 1
ATOM 3885 C CA . GLN A 1 512 ? 51.819 35.164 51.861 1.00 39.87 512 GLN A CA 1
ATOM 3886 C C . GLN A 1 512 ? 50.896 35.445 50.683 1.00 40.16 512 GLN A C 1
ATOM 3887 O O . GLN A 1 512 ? 50.631 34.568 49.865 1.00 40.70 512 GLN A O 1
ATOM 3893 N N . ALA A 1 513 ? 50.418 36.681 50.603 1.00 39.85 513 ALA A N 1
ATOM 3894 C CA . ALA A 1 513 ? 49.515 37.088 49.536 1.00 40.16 513 ALA A CA 1
ATOM 3895 C C . ALA A 1 513 ? 50.230 37.117 48.192 1.00 39.46 513 ALA A C 1
ATOM 3896 O O . ALA A 1 513 ? 49.709 36.627 47.192 1.00 40.00 513 ALA A O 1
ATOM 3898 N N . LYS A 1 514 ? 51.427 37.694 48.174 1.00 38.31 514 LYS A N 1
ATOM 3899 C CA . LYS A 1 514 ? 52.170 37.858 46.930 1.00 37.61 514 LYS A CA 1
ATOM 3900 C C . LYS A 1 514 ? 52.809 36.560 46.446 1.00 37.76 514 LYS A C 1
ATOM 3901 O O . LYS A 1 514 ? 52.983 36.359 45.245 1.00 37.70 514 LYS A O 1
ATOM 3907 N N . GLU A 1 515 ? 53.164 35.681 47.374 1.00 38.04 515 GLU A N 1
ATOM 3908 C CA . GLU A 1 515 ? 53.692 34.378 46.989 1.00 38.37 515 GLU A CA 1
ATOM 3909 C C . GLU A 1 515 ? 52.578 33.512 46.418 1.00 39.58 515 GLU A C 1
ATOM 3910 O O . GLU A 1 515 ? 52.821 32.627 45.597 1.00 39.91 515 GLU A O 1
ATOM 3916 N N . ALA A 1 516 ? 51.352 33.784 46.853 1.00 40.31 516 ALA A N 1
ATOM 3917 C CA . ALA A 1 516 ? 50.186 33.056 46.373 1.00 41.54 516 ALA A CA 1
ATOM 3918 C C . ALA A 1 516 ? 49.788 33.486 44.960 1.00 41.52 516 ALA A C 1
ATOM 3919 O O . ALA A 1 516 ? 49.419 32.647 44.140 1.00 42.28 516 ALA A O 1
ATOM 3921 N N . GLU A 1 517 ? 49.870 34.783 44.671 1.00 40.73 517 GLU A N 1
ATOM 3922 C CA . GLU A 1 517 ? 49.511 35.281 43.345 1.00 40.75 517 GLU A CA 1
ATOM 3923 C C . GLU A 1 517 ? 50.573 34.866 42.337 1.00 40.24 517 GLU A C 1
ATOM 3924 O O . GLU A 1 517 ? 50.281 34.701 41.155 1.00 40.62 517 GLU A O 1
ATOM 3930 N N . MET A 1 518 ? 51.806 34.709 42.813 1.00 39.42 518 MET A N 1
ATOM 3931 C CA . MET A 1 518 ? 52.900 34.230 41.974 1.00 38.97 518 MET A CA 1
ATOM 3932 C C . MET A 1 518 ? 52.669 32.771 41.608 1.00 40.00 518 MET A C 1
ATOM 3933 O O . MET A 1 518 ? 53.009 32.330 40.511 1.00 40.13 518 MET A O 1
ATOM 3938 N N . LYS A 1 519 ? 52.093 32.023 42.544 1.00 44.04 519 LYS A N 1
ATOM 3939 C CA . LYS A 1 519 ? 51.833 30.604 42.343 1.00 53.81 519 LYS A CA 1
ATOM 3940 C C . LYS A 1 519 ? 50.753 30.407 41.286 1.00 70.47 519 LYS A C 1
ATOM 3941 O O . LYS A 1 519 ? 50.640 29.335 40.692 1.00 70.56 519 LYS A O 1
ATOM 3947 N N . GLY A 1 520 ? 49.965 31.448 41.043 1.00 118.64 520 GLY A N 1
ATOM 3948 C CA . GLY A 1 520 ? 48.888 31.344 40.080 1.00 120.57 520 GLY A CA 1
ATOM 3949 C C . GLY A 1 520 ? 49.263 32.020 38.778 1.00 121.78 520 GLY A C 1
ATOM 3950 O O . GLY A 1 520 ? 48.404 32.484 38.029 1.00 123.47 520 GLY A O 1
ATOM 3951 N N . GLN A 1 521 ? 50.564 32.070 38.515 1.00 119.72 521 GLN A N 1
ATOM 3952 C CA . GLN A 1 521 ? 51.085 32.613 37.268 1.00 119.49 521 GLN A CA 1
ATOM 3953 C C . GLN A 1 521 ? 51.797 31.526 36.473 1.00 118.51 521 GLN A C 1
ATOM 3954 O O . GLN A 1 521 ? 51.788 30.355 36.851 1.00 119.85 521 GLN A O 1
ATOM 3960 N N . LYS A 1 522 ? 52.420 31.932 35.373 1.00 116.08 522 LYS A N 1
ATOM 3961 C CA . LYS A 1 522 ? 53.254 31.050 34.567 1.00 114.84 522 LYS A CA 1
ATOM 3962 C C . LYS A 1 522 ? 54.465 31.857 34.127 1.00 110.87 522 LYS A C 1
ATOM 3963 O O . LYS A 1 522 ? 54.328 32.871 33.445 1.00 109.94 522 LYS A O 1
ATOM 3969 N N . GLN A 1 523 ? 55.650 31.406 34.516 1.00 105.99 523 GLN A N 1
ATOM 3970 C CA . GLN A 1 523 ? 56.840 32.229 34.374 1.00 100.60 523 GLN A CA 1
ATOM 3971 C C . GLN A 1 523 ? 57.566 31.931 33.068 1.00 95.36 523 GLN A C 1
ATOM 3972 O O . GLN A 1 523 ? 58.656 31.359 33.063 1.00 93.86 523 GLN A O 1
ATOM 3978 N N . GLU A 1 524 ? 56.943 32.316 31.959 1.00 73.78 524 GLU A N 1
ATOM 3979 C CA . GLU A 1 524 ? 57.573 32.189 30.653 1.00 66.30 524 GLU A CA 1
ATOM 3980 C C . GLU A 1 524 ? 58.466 33.392 30.390 1.00 57.37 524 GLU A C 1
ATOM 3981 O O . GLU A 1 524 ? 58.342 34.424 31.049 1.00 55.38 524 GLU A O 1
ATOM 3987 N N . ALA A 1 525 ? 59.367 33.255 29.424 1.00 42.25 525 ALA A N 1
ATOM 3988 C CA . ALA A 1 525 ? 60.270 34.340 29.069 1.00 37.22 525 ALA A CA 1
ATOM 3989 C C . ALA A 1 525 ? 59.512 35.515 28.462 1.00 36.49 525 ALA A C 1
ATOM 3990 O O . ALA A 1 525 ? 58.705 35.332 27.552 1.00 36.53 525 ALA A O 1
ATOM 3992 N N . PRO A 1 526 ? 59.767 36.728 28.976 1.00 35.87 526 PRO A N 1
ATOM 3993 C CA . PRO A 1 526 ? 59.156 37.958 28.464 1.00 35.15 526 PRO A CA 1
ATOM 3994 C C . PRO A 1 526 ? 59.444 38.153 26.981 1.00 34.53 526 PRO A C 1
ATOM 3995 O O . PRO A 1 526 ? 60.589 38.000 26.558 1.00 34.26 526 PRO A O 1
ATOM 3999 N N . VAL A 1 527 ? 58.420 38.477 26.201 1.00 34.37 527 VAL A N 1
ATOM 4000 C CA . VAL A 1 527 ? 58.611 38.729 24.780 1.00 33.81 527 VAL A CA 1
ATOM 4001 C C . VAL A 1 527 ? 58.707 40.228 24.528 1.00 32.89 527 VAL A C 1
ATOM 4002 O O . VAL A 1 527 ? 57.867 40.998 24.991 1.00 32.78 527 VAL A O 1
ATOM 4006 N N . TYR A 1 528 ? 59.737 40.640 23.797 1.00 32.26 528 TYR A N 1
ATOM 4007 C CA . TYR A 1 528 ? 59.972 42.059 23.563 1.00 31.40 528 TYR A CA 1
ATOM 4008 C C . TYR A 1 528 ? 59.841 42.451 22.096 1.00 30.90 528 TYR A C 1
ATOM 4009 O O . TYR A 1 528 ? 60.190 41.685 21.198 1.00 31.07 528 TYR A O 1
ATOM 4018 N N . GLY A 1 529 ? 59.334 43.658 21.872 1.00 30.32 529 GLY A N 1
ATOM 4019 C CA . GLY A 1 529 ? 59.348 44.279 20.562 1.00 29.74 529 GLY A CA 1
ATOM 4020 C C . GLY A 1 529 ? 58.419 43.709 19.512 1.00 30.05 529 GLY A C 1
ATOM 4021 O O . GLY A 1 529 ? 57.717 42.727 19.741 1.00 30.76 529 GLY A O 1
ATOM 4022 N N . THR A 1 530 ? 58.421 44.352 18.350 1.00 29.53 530 THR A N 1
ATOM 4023 C CA . THR A 1 530 ? 57.608 43.930 17.221 1.00 29.78 530 THR A CA 1
ATOM 4024 C C . THR A 1 530 ? 58.436 43.093 16.256 1.00 29.95 530 THR A C 1
ATOM 4025 O O . THR A 1 530 ? 59.585 43.424 15.967 1.00 29.54 530 THR A O 1
ATOM 4029 N N . GLU A 1 531 ? 57.852 42.004 15.770 1.00 30.64 531 GLU A N 1
ATOM 4030 C CA . GLU A 1 531 ? 58.520 41.142 14.804 1.00 30.94 531 GLU A CA 1
ATOM 4031 C C . GLU A 1 531 ? 58.846 41.908 13.525 1.00 30.38 531 GLU A C 1
ATOM 4032 O O . GLU A 1 531 ? 58.013 42.648 13.006 1.00 30.08 531 GLU A O 1
ATOM 4038 N N . ALA A 1 532 ? 60.064 41.731 13.026 1.00 30.27 532 ALA A N 1
ATOM 4039 C CA . ALA A 1 532 ? 60.494 42.412 11.812 1.00 29.81 532 ALA A CA 1
ATOM 4040 C C . ALA A 1 532 ? 61.150 41.432 10.849 1.00 30.33 532 ALA A C 1
ATOM 4041 O O . ALA A 1 532 ? 61.280 40.248 11.150 1.00 31.03 532 ALA A O 1
ATOM 4043 N N . SER A 1 533 ? 61.566 41.933 9.692 1.00 30.03 533 SER A N 1
ATOM 4044 C CA . SER A 1 533 ? 62.214 41.096 8.692 1.00 30.55 533 SER A CA 1
ATOM 4045 C C . SER A 1 533 ? 63.453 41.786 8.142 1.00 30.08 533 SER A C 1
ATOM 4046 O O . SER A 1 533 ? 63.514 43.011 8.093 1.00 29.33 533 SER A O 1
ATOM 4049 N N . SER A 1 534 ? 64.433 40.991 7.722 1.00 30.57 534 SER A N 1
ATOM 4050 C CA . SER A 1 534 ? 65.694 41.516 7.206 1.00 30.26 534 SER A CA 1
ATOM 4051 C C . SER A 1 534 ? 65.485 42.474 6.039 1.00 29.82 534 SER A C 1
ATOM 4052 O O . SER A 1 534 ? 64.570 42.300 5.235 1.00 30.08 534 SER A O 1
ATOM 4055 N N . LEU A 1 535 ? 66.341 43.487 5.959 1.00 29.20 535 LEU A N 1
ATOM 4056 C CA . LEU A 1 535 ? 66.244 44.498 4.914 1.00 28.76 535 LEU A CA 1
ATOM 4057 C C . LEU A 1 535 ? 67.092 44.137 3.702 1.00 29.20 535 LEU A C 1
ATOM 4058 O O . LEU A 1 535 ? 67.079 44.843 2.695 1.00 28.97 535 LEU A O 1
ATOM 4063 N N . TYR A 1 536 ? 67.823 43.033 3.800 1.00 29.88 536 TYR A N 1
ATOM 4064 C CA . TYR A 1 536 ? 68.795 42.676 2.773 1.00 30.36 536 TYR A CA 1
ATOM 4065 C C . TYR A 1 536 ? 68.567 41.268 2.234 1.00 31.40 536 TYR A C 1
ATOM 4066 O O . TYR A 1 536 ? 67.801 40.492 2.802 1.00 31.74 536 TYR A O 1
ATOM 4075 N N . GLY B 1 30 ? 88.254 24.632 53.793 1.00 31.13 30 GLY B N 1
ATOM 4076 C CA . GLY B 1 30 ? 87.735 24.642 52.438 1.00 30.76 30 GLY B CA 1
ATOM 4077 C C . GLY B 1 30 ? 86.752 25.773 52.210 1.00 30.09 30 GLY B C 1
ATOM 4078 O O . GLY B 1 30 ? 86.709 26.364 51.131 1.00 29.44 30 GLY B O 1
ATOM 4079 N N . THR B 1 31 ? 85.961 26.076 53.233 1.00 30.29 31 THR B N 1
ATOM 4080 C CA . THR B 1 31 ? 84.983 27.153 53.153 1.00 29.75 31 THR B CA 1
ATOM 4081 C C . THR B 1 31 ? 85.266 28.233 54.189 1.00 29.42 31 THR B C 1
ATOM 4082 O O . THR B 1 31 ? 84.431 29.100 54.439 1.00 29.14 31 THR B O 1
ATOM 4086 N N . THR B 1 32 ? 86.446 28.172 54.794 1.00 29.52 32 THR B N 1
ATOM 4087 C CA . THR B 1 32 ? 86.834 29.144 55.808 1.00 29.28 32 THR B CA 1
ATOM 4088 C C . THR B 1 32 ? 87.239 30.469 55.170 1.00 28.32 32 THR B C 1
ATOM 4089 O O . THR B 1 32 ? 88.050 30.499 54.245 1.00 27.93 32 THR B O 1
ATOM 4093 N N . LEU B 1 33 ? 86.661 31.560 55.665 1.00 27.98 33 LEU B N 1
ATOM 4094 C CA . LEU B 1 33 ? 86.981 32.897 55.175 1.00 27.12 33 LEU B CA 1
ATOM 4095 C C . LEU B 1 33 ? 88.403 33.303 55.543 1.00 26.93 33 LEU B C 1
ATOM 4096 O O . LEU B 1 33 ? 88.791 33.257 56.710 1.00 27.33 33 LEU B O 1
ATOM 4101 N N . THR B 1 34 ? 89.176 33.701 54.539 1.00 26.35 34 THR B N 1
ATOM 4102 C CA . THR B 1 34 ? 90.552 34.121 54.761 1.00 26.15 34 THR B CA 1
ATOM 4103 C C . THR B 1 34 ? 90.830 35.483 54.148 1.00 25.32 34 THR B C 1
ATOM 4104 O O . THR B 1 34 ? 90.034 35.994 53.364 1.00 24.89 34 THR B O 1
ATOM 4108 N N . THR B 1 35 ? 91.962 36.071 54.517 1.00 25.15 35 THR B N 1
ATOM 4109 C CA . THR B 1 35 ? 92.474 37.237 53.814 1.00 24.42 35 THR B CA 1
ATOM 4110 C C . THR B 1 35 ? 93.156 36.743 52.547 1.00 24.24 35 THR B C 1
ATOM 4111 O O . THR B 1 35 ? 93.353 35.541 52.381 1.00 24.72 35 THR B O 1
ATOM 4115 N N . ARG B 1 36 ? 93.528 37.653 51.655 1.00 26.98 36 ARG B N 1
ATOM 4116 C CA . ARG B 1 36 ? 94.216 37.242 50.436 1.00 26.83 36 ARG B CA 1
ATOM 4117 C C . ARG B 1 36 ? 95.665 36.865 50.723 1.00 27.11 36 ARG B C 1
ATOM 4118 O O . ARG B 1 36 ? 96.381 36.401 49.838 1.00 26.41 36 ARG B O 1
ATOM 4126 N N . GLN B 1 37 ? 96.088 37.062 51.966 1.00 24.01 37 GLN B N 1
ATOM 4127 C CA . GLN B 1 37 ? 97.391 36.595 52.417 1.00 24.41 37 GLN B CA 1
ATOM 4128 C C . GLN B 1 37 ? 97.291 35.153 52.902 1.00 25.19 37 GLN B C 1
ATOM 4129 O O . GLN B 1 37 ? 98.301 34.507 53.168 1.00 25.64 37 GLN B O 1
ATOM 4135 N N . GLY B 1 38 ? 96.062 34.661 53.022 1.00 25.38 38 GLY B N 1
ATOM 4136 C CA . GLY B 1 38 ? 95.819 33.300 53.461 1.00 26.14 38 GLY B CA 1
ATOM 4137 C C . GLY B 1 38 ? 95.506 33.189 54.941 1.00 26.65 38 GLY B C 1
ATOM 4138 O O . GLY B 1 38 ? 95.357 32.089 55.467 1.00 27.36 38 GLY B O 1
ATOM 4139 N N . HIS B 1 39 ? 95.405 34.330 55.614 1.00 26.32 39 HIS B N 1
ATOM 4140 C CA . HIS B 1 39 ? 95.112 34.353 57.043 1.00 26.80 39 HIS B CA 1
ATOM 4141 C C . HIS B 1 39 ? 93.640 34.071 57.312 1.00 27.01 39 HIS B C 1
ATOM 4142 O O . HIS B 1 39 ? 92.775 34.819 56.862 1.00 26.50 39 HIS B O 1
ATOM 4149 N N . PRO B 1 40 ? 93.350 32.989 58.051 1.00 27.80 40 PRO B N 1
ATOM 4150 C CA . PRO B 1 40 ? 91.973 32.676 58.448 1.00 28.11 40 PRO B CA 1
ATOM 4151 C C . PRO B 1 40 ? 91.351 33.799 59.275 1.00 27.92 40 PRO B C 1
ATOM 4152 O O . PRO B 1 40 ? 91.921 34.207 60.285 1.00 28.12 40 PRO B O 1
ATOM 4156 N N . VAL B 1 41 ? 90.193 34.288 58.843 1.00 27.56 41 VAL B N 1
ATOM 4157 C CA . VAL B 1 41 ? 89.514 35.380 59.529 1.00 27.38 41 VAL B CA 1
ATOM 4158 C C . VAL B 1 41 ? 88.599 34.865 60.634 1.00 28.14 41 VAL B C 1
ATOM 4159 O O . VAL B 1 41 ? 87.689 34.079 60.381 1.00 28.47 41 VAL B O 1
ATOM 4163 N N . HIS B 1 42 ? 88.844 35.316 61.860 1.00 28.45 42 HIS B N 1
ATOM 4164 C CA . HIS B 1 42 ? 88.048 34.889 63.004 1.00 29.23 42 HIS B CA 1
ATOM 4165 C C . HIS B 1 42 ? 86.887 35.843 63.277 1.00 29.05 42 HIS B C 1
ATOM 4166 O O . HIS B 1 42 ? 85.840 35.431 63.774 1.00 29.59 42 HIS B O 1
ATOM 4173 N N . ASP B 1 43 ? 87.078 37.117 62.954 1.00 28.34 43 ASP B N 1
ATOM 4174 C CA . ASP B 1 43 ? 86.048 38.126 63.176 1.00 28.15 43 ASP B CA 1
ATOM 4175 C C . ASP B 1 43 ? 85.899 39.023 61.953 1.00 27.26 43 ASP B C 1
ATOM 4176 O O . ASP B 1 43 ? 86.720 39.907 61.716 1.00 26.73 43 ASP B O 1
ATOM 4181 N N . ASN B 1 44 ? 84.849 38.782 61.177 1.00 27.15 44 ASN B N 1
ATOM 4182 C CA . ASN B 1 44 ? 84.567 39.581 59.992 1.00 26.39 44 ASN B CA 1
ATOM 4183 C C . ASN B 1 44 ? 83.514 40.642 60.295 1.00 26.30 44 ASN B C 1
ATOM 4184 O O . ASN B 1 44 ? 82.961 41.262 59.390 1.00 25.80 44 ASN B O 1
ATOM 4189 N N . GLN B 1 45 ? 83.243 40.852 61.579 1.00 26.83 45 GLN B N 1
ATOM 4190 C CA . GLN B 1 45 ? 82.173 41.753 61.988 1.00 26.90 45 GLN B CA 1
ATOM 4191 C C . GLN B 1 45 ? 82.687 43.021 62.662 1.00 26.71 45 GLN B C 1
ATOM 4192 O O . GLN B 1 45 ? 82.190 44.115 62.397 1.00 26.35 45 GLN B O 1
ATOM 4198 N N . ASN B 1 46 ? 83.682 42.875 63.529 1.00 26.98 46 ASN B N 1
ATOM 4199 C CA . ASN B 1 46 ? 84.171 44.005 64.309 1.00 26.94 46 ASN B CA 1
ATOM 4200 C C . ASN B 1 46 ? 85.593 44.403 63.950 1.00 26.43 46 ASN B C 1
ATOM 4201 O O . ASN B 1 46 ? 86.449 43.549 63.724 1.00 26.47 46 ASN B O 1
ATOM 4206 N N . SER B 1 47 ? 85.840 45.708 63.904 1.00 26.01 47 SER B N 1
ATOM 4207 C CA . SER B 1 47 ? 87.193 46.220 63.748 1.00 25.63 47 SER B CA 1
ATOM 4208 C C . SER B 1 47 ? 87.894 46.191 65.096 1.00 26.23 47 SER B C 1
ATOM 4209 O O . SER B 1 47 ? 87.243 46.163 66.140 1.00 26.84 47 SER B O 1
ATOM 4212 N N . ARG B 1 48 ? 89.221 46.202 65.076 1.00 26.09 48 ARG B N 1
ATOM 4213 C CA . ARG B 1 48 ? 89.987 46.187 66.313 1.00 26.67 48 ARG B CA 1
ATOM 4214 C C . ARG B 1 48 ? 90.077 47.602 66.869 1.00 26.60 48 ARG B C 1
ATOM 4215 O O . ARG B 1 48 ? 90.625 48.496 66.228 1.00 26.02 48 ARG B O 1
ATOM 4223 N N . THR B 1 49 ? 89.523 47.803 68.060 1.00 27.23 49 THR B N 1
ATOM 4224 C CA . THR B 1 49 ? 89.475 49.128 68.662 1.00 27.27 49 THR B CA 1
ATOM 4225 C C . THR B 1 49 ? 89.898 49.106 70.124 1.00 28.08 49 THR B C 1
ATOM 4226 O O . THR B 1 49 ? 89.911 48.055 70.761 1.00 28.69 49 THR B O 1
ATOM 4230 N N . VAL B 1 50 ? 90.238 50.277 70.654 1.00 28.13 50 VAL B N 1
ATOM 4231 C CA . VAL B 1 50 ? 90.545 50.408 72.071 1.00 28.93 50 VAL B CA 1
ATOM 4232 C C . VAL B 1 50 ? 89.242 50.464 72.855 1.00 29.51 50 VAL B C 1
ATOM 4233 O O . VAL B 1 50 ? 88.675 51.536 73.062 1.00 29.50 50 VAL B O 1
ATOM 4237 N N . GLY B 1 51 ? 88.767 49.302 73.289 1.00 30.06 51 GLY B N 1
ATOM 4238 C CA . GLY B 1 51 ? 87.461 49.206 73.912 1.00 30.62 51 GLY B CA 1
ATOM 4239 C C . GLY B 1 51 ? 86.412 48.915 72.858 1.00 30.14 51 GLY B C 1
ATOM 4240 O O . GLY B 1 51 ? 86.638 49.150 71.672 1.00 29.32 51 GLY B O 1
ATOM 4241 N N . SER B 1 52 ? 85.264 48.402 73.285 1.00 30.68 52 SER B N 1
ATOM 4242 C CA . SER B 1 52 ? 84.212 48.010 72.353 1.00 30.35 52 SER B CA 1
ATOM 4243 C C . SER B 1 52 ? 83.605 49.205 71.619 1.00 29.75 52 SER B C 1
ATOM 4244 O O . SER B 1 52 ? 83.026 49.051 70.544 1.00 29.24 52 SER B O 1
ATOM 4247 N N . ARG B 1 53 ? 83.744 50.393 72.197 1.00 29.84 53 ARG B N 1
ATOM 4248 C CA . ARG B 1 53 ? 83.189 51.600 71.596 1.00 29.36 53 ARG B CA 1
ATOM 4249 C C . ARG B 1 53 ? 84.260 52.675 71.413 1.00 28.88 53 ARG B C 1
ATOM 4250 O O . ARG B 1 53 ? 83.951 53.857 71.274 1.00 28.69 53 ARG B O 1
ATOM 4258 N N . GLY B 1 54 ? 85.520 52.250 71.403 1.00 28.74 54 GLY B N 1
ATOM 4259 C CA . GLY B 1 54 ? 86.639 53.166 71.283 1.00 28.37 54 GLY B CA 1
ATOM 4260 C C . GLY B 1 54 ? 87.124 53.328 69.856 1.00 27.44 54 GLY B C 1
ATOM 4261 O O . GLY B 1 54 ? 86.518 52.796 68.928 1.00 27.07 54 GLY B O 1
ATOM 4262 N N . PRO B 1 55 ? 88.224 54.072 69.672 1.00 27.11 55 PRO B N 1
ATOM 4263 C CA . PRO B 1 55 ? 88.764 54.364 68.340 1.00 26.26 55 PRO B CA 1
ATOM 4264 C C . PRO B 1 55 ? 89.480 53.179 67.698 1.00 26.01 55 PRO B C 1
ATOM 4265 O O . PRO B 1 55 ? 90.023 52.328 68.398 1.00 26.48 55 PRO B O 1
ATOM 4269 N N . MET B 1 56 ? 89.481 53.143 66.370 1.00 25.30 56 MET B N 1
ATOM 4270 C CA . MET B 1 56 ? 90.201 52.121 65.624 1.00 25.02 56 MET B CA 1
ATOM 4271 C C . MET B 1 56 ? 91.698 52.387 65.678 1.00 24.92 56 MET B C 1
ATOM 4272 O O . MET B 1 56 ? 92.126 53.538 65.672 1.00 24.73 56 MET B O 1
ATOM 4277 N N . THR B 1 57 ? 92.493 51.325 65.731 1.00 25.10 57 THR B N 1
ATOM 4278 C CA . THR B 1 57 ? 93.941 51.463 65.649 1.00 25.01 57 THR B CA 1
ATOM 4279 C C . THR B 1 57 ? 94.431 51.034 64.272 1.00 24.41 57 THR B C 1
ATOM 4280 O O . THR B 1 57 ? 93.671 50.475 63.484 1.00 24.14 57 THR B O 1
ATOM 4284 N N . LEU B 1 58 ? 95.700 51.296 63.983 1.00 24.23 58 LEU B N 1
ATOM 4285 C CA . LEU B 1 58 ? 96.294 50.858 62.724 1.00 23.74 58 LEU B CA 1
ATOM 4286 C C . LEU B 1 58 ? 96.676 49.386 62.791 1.00 24.09 58 LEU B C 1
ATOM 4287 O O . LEU B 1 58 ? 97.208 48.828 61.832 1.00 23.81 58 LEU B O 1
ATOM 4292 N N . GLU B 1 59 ? 96.399 48.762 63.931 1.00 24.75 59 GLU B N 1
ATOM 4293 C CA . GLU B 1 59 ? 96.601 47.330 64.098 1.00 25.18 59 GLU B CA 1
ATOM 4294 C C . GLU B 1 59 ? 95.417 46.568 63.508 1.00 25.06 59 GLU B C 1
ATOM 4295 O O . GLU B 1 59 ? 94.829 45.709 64.160 1.00 25.59 59 GLU B O 1
ATOM 4301 N N . ASN B 1 60 ? 95.075 46.901 62.267 1.00 24.39 60 ASN B N 1
ATOM 4302 C CA . ASN B 1 60 ? 93.912 46.342 61.592 1.00 24.23 60 ASN B CA 1
ATOM 4303 C C . ASN B 1 60 ? 94.209 45.939 60.156 1.00 23.72 60 ASN B C 1
ATOM 4304 O O . ASN B 1 60 ? 93.622 46.495 59.232 1.00 23.19 60 ASN B O 1
ATOM 4309 N N . TYR B 1 61 ? 95.105 44.977 59.957 1.00 23.92 61 TYR B N 1
ATOM 4310 C CA . TYR B 1 61 ? 95.454 44.577 58.599 1.00 23.50 61 TYR B CA 1
ATOM 4311 C C . TYR B 1 61 ? 94.264 43.956 57.877 1.00 23.39 61 TYR B C 1
ATOM 4312 O O . TYR B 1 61 ? 94.093 44.149 56.673 1.00 22.89 61 TYR B O 1
ATOM 4321 N N . GLN B 1 62 ? 93.454 43.205 58.616 1.00 23.91 62 GLN B N 1
ATOM 4322 C CA . GLN B 1 62 ? 92.253 42.590 58.061 1.00 23.91 62 GLN B CA 1
ATOM 4323 C C . GLN B 1 62 ? 91.325 43.652 57.484 1.00 23.38 62 GLN B C 1
ATOM 4324 O O . GLN B 1 62 ? 90.796 43.496 56.384 1.00 23.05 62 GLN B O 1
ATOM 4330 N N . PHE B 1 63 ? 91.135 44.734 58.233 1.00 23.35 63 PHE B N 1
ATOM 4331 C CA . PHE B 1 63 ? 90.323 45.852 57.771 1.00 22.90 63 PHE B CA 1
ATOM 4332 C C . PHE B 1 63 ? 90.968 46.536 56.572 1.00 22.24 63 PHE B C 1
ATOM 4333 O O . PHE B 1 63 ? 90.298 46.839 55.585 1.00 21.85 63 PHE B O 1
ATOM 4341 N N . ILE B 1 64 ? 92.271 46.778 56.671 1.00 22.16 64 ILE B N 1
ATOM 4342 C CA . ILE B 1 64 ? 93.006 47.494 55.636 1.00 21.60 64 ILE B CA 1
ATOM 4343 C C . ILE B 1 64 ? 92.953 46.774 54.294 1.00 21.34 64 ILE B C 1
ATOM 4344 O O . ILE B 1 64 ? 92.522 47.352 53.302 1.00 20.89 64 ILE B O 1
ATOM 4349 N N . GLU B 1 65 ? 93.375 45.513 54.273 1.00 21.67 65 GLU B N 1
ATOM 4350 C CA . GLU B 1 65 ? 93.421 44.735 53.037 1.00 21.51 65 GLU B CA 1
ATOM 4351 C C . GLU B 1 65 ? 92.044 44.608 52.395 1.00 21.37 65 GLU B C 1
ATOM 4352 O O . GLU B 1 65 ? 91.907 44.705 51.177 1.00 21.01 65 GLU B O 1
ATOM 4358 N N . LYS B 1 66 ? 91.031 44.385 53.224 1.00 21.72 66 LYS B N 1
ATOM 4359 C CA . LYS B 1 66 ? 89.667 44.212 52.742 1.00 21.70 66 LYS B CA 1
ATOM 4360 C C . LYS B 1 66 ? 89.168 45.470 52.043 1.00 21.17 66 LYS B C 1
ATOM 4361 O O . LYS B 1 66 ? 88.562 45.400 50.975 1.00 20.93 66 LYS B O 1
ATOM 4367 N N . LEU B 1 67 ? 89.430 46.619 52.655 1.00 21.02 67 LEU B N 1
ATOM 4368 C CA . LEU B 1 67 ? 88.985 47.896 52.113 1.00 20.57 67 LEU B CA 1
ATOM 4369 C C . LEU B 1 67 ? 89.925 48.425 51.034 1.00 20.08 67 LEU B C 1
ATOM 4370 O O . LEU B 1 67 ? 89.492 49.122 50.119 1.00 19.71 67 LEU B O 1
ATOM 4375 N N . SER B 1 68 ? 91.208 48.094 51.146 1.00 20.12 68 SER B N 1
ATOM 4376 C CA . SER B 1 68 ? 92.197 48.518 50.159 1.00 19.73 68 SER B CA 1
ATOM 4377 C C . SER B 1 68 ? 91.857 47.991 48.773 1.00 19.53 68 SER B C 1
ATOM 4378 O O . SER B 1 68 ? 91.997 48.698 47.777 1.00 19.13 68 SER B O 1
ATOM 4381 N N . HIS B 1 69 ? 91.408 46.743 48.718 1.00 23.21 69 HIS B N 1
ATOM 4382 C CA . HIS B 1 69 ? 91.041 46.127 47.453 1.00 23.11 69 HIS B CA 1
ATOM 4383 C C . HIS B 1 69 ? 89.676 46.614 46.986 1.00 22.95 69 HIS B C 1
ATOM 4384 O O . HIS B 1 69 ? 89.442 46.777 45.790 1.00 22.69 69 HIS B O 1
ATOM 4391 N N . PHE B 1 70 ? 88.777 46.839 47.938 1.00 19.79 70 PHE B N 1
ATOM 4392 C CA . PHE B 1 70 ? 87.439 47.327 47.630 1.00 19.71 70 PHE B CA 1
ATOM 4393 C C . PHE B 1 70 ? 87.475 48.705 46.976 1.00 19.25 70 PHE B C 1
ATOM 4394 O O . PHE B 1 70 ? 86.693 48.991 46.071 1.00 19.09 70 PHE B O 1
ATOM 4402 N N . ASP B 1 71 ? 88.392 49.551 47.432 1.00 19.07 71 ASP B N 1
ATOM 4403 C CA . ASP B 1 71 ? 88.498 50.913 46.920 1.00 18.68 71 ASP B CA 1
ATOM 4404 C C . ASP B 1 71 ? 89.001 50.973 45.482 1.00 18.35 71 ASP B C 1
ATOM 4405 O O . ASP B 1 71 ? 88.964 52.029 44.853 1.00 18.05 71 ASP B O 1
ATOM 4410 N N . ARG B 1 72 ? 89.454 49.842 44.955 1.00 21.82 72 ARG B N 1
ATOM 4411 C CA . ARG B 1 72 ? 90.020 49.814 43.613 1.00 21.58 72 ARG B CA 1
ATOM 4412 C C . ARG B 1 72 ? 89.382 48.731 42.755 1.00 21.73 72 ARG B C 1
ATOM 4413 O O . ARG B 1 72 ? 90.004 48.214 41.831 1.00 21.69 72 ARG B O 1
ATOM 4421 N N . GLU B 1 73 ? 88.132 48.403 43.062 1.00 19.68 73 GLU B N 1
ATOM 4422 C CA . GLU B 1 73 ? 87.394 47.405 42.302 1.00 19.89 73 GLU B CA 1
ATOM 4423 C C . GLU B 1 73 ? 87.085 47.891 40.892 1.00 19.63 73 GLU B C 1
ATOM 4424 O O . GLU B 1 73 ? 87.145 47.123 39.934 1.00 19.72 73 GLU B O 1
ATOM 4430 N N . ARG B 1 74 ? 86.754 49.171 40.772 1.00 20.27 74 ARG B N 1
ATOM 4431 C CA . ARG B 1 74 ? 86.318 49.726 39.498 1.00 20.08 74 ARG B CA 1
ATOM 4432 C C . ARG B 1 74 ? 87.483 50.050 38.575 1.00 19.82 74 ARG B C 1
ATOM 4433 O O . ARG B 1 74 ? 88.410 50.766 38.952 1.00 19.62 74 ARG B O 1
ATOM 4441 N N . ILE B 1 75 ? 87.432 49.506 37.367 1.00 17.84 75 ILE B N 1
ATOM 4442 C CA . ILE B 1 75 ? 88.321 49.929 36.299 1.00 17.63 75 ILE B CA 1
ATOM 4443 C C . ILE B 1 75 ? 87.535 50.901 35.430 1.00 17.48 75 ILE B C 1
ATOM 4444 O O . ILE B 1 75 ? 86.307 50.913 35.484 1.00 17.61 75 ILE B O 1
ATOM 4449 N N . PRO B 1 76 ? 88.229 51.741 34.647 1.00 17.26 76 PRO B N 1
ATOM 4450 C CA . PRO B 1 76 ? 87.477 52.638 33.765 1.00 17.17 76 PRO B CA 1
ATOM 4451 C C . PRO B 1 76 ? 86.619 51.863 32.772 1.00 17.41 76 PRO B C 1
ATOM 4452 O O . PRO B 1 76 ? 87.067 50.853 32.235 1.00 17.56 76 PRO B O 1
ATOM 4456 N N . GLU B 1 77 ? 85.392 52.322 32.550 1.00 18.08 77 GLU B N 1
ATOM 4457 C CA . GLU B 1 77 ? 84.507 51.672 31.596 1.00 18.34 77 GLU B CA 1
ATOM 4458 C C . GLU B 1 77 ? 85.003 51.927 30.185 1.00 18.30 77 GLU B C 1
ATOM 4459 O O . GLU B 1 77 ? 85.814 52.823 29.959 1.00 18.07 77 GLU B O 1
ATOM 4465 N N . ARG B 1 78 ? 84.528 51.126 29.240 1.00 17.99 78 ARG B N 1
ATOM 4466 C CA . ARG B 1 78 ? 84.858 51.332 27.838 1.00 18.03 78 ARG B CA 1
ATOM 4467 C C . ARG B 1 78 ? 84.386 52.717 27.417 1.00 17.90 78 ARG B C 1
ATOM 4468 O O . ARG B 1 78 ? 83.290 53.135 27.783 1.00 17.97 78 ARG B O 1
ATOM 4476 N N . VAL B 1 79 ? 85.219 53.432 26.667 1.00 17.76 79 VAL B N 1
ATOM 4477 C CA . VAL B 1 79 ? 84.891 54.792 26.250 1.00 17.67 79 VAL B CA 1
ATOM 4478 C C . VAL B 1 79 ? 83.639 54.788 25.373 1.00 17.97 79 VAL B C 1
ATOM 4479 O O . VAL B 1 79 ? 82.865 55.745 25.366 1.00 17.99 79 VAL B O 1
ATOM 4483 N N . VAL B 1 80 ? 83.438 53.690 24.654 1.00 18.26 80 VAL B N 1
ATOM 4484 C CA . VAL B 1 80 ? 82.195 53.439 23.942 1.00 18.62 80 VAL B CA 1
ATOM 4485 C C . VAL B 1 80 ? 81.808 51.980 24.156 1.00 18.89 80 VAL B C 1
ATOM 4486 O O . VAL B 1 80 ? 82.672 51.145 24.417 1.00 18.85 80 VAL B O 1
ATOM 4490 N N . HIS B 1 81 ? 80.514 51.687 24.053 1.00 19.21 81 HIS B N 1
ATOM 4491 C CA . HIS B 1 81 ? 79.981 50.349 24.315 1.00 19.53 81 HIS B CA 1
ATOM 4492 C C . HIS B 1 81 ? 80.245 49.912 25.753 1.00 19.35 81 HIS B C 1
ATOM 4493 O O . HIS B 1 81 ? 80.673 48.785 25.995 1.00 19.47 81 HIS B O 1
ATOM 4500 N N . ALA B 1 82 ? 79.989 50.803 26.704 1.00 19.11 82 ALA B N 1
ATOM 4501 C CA . ALA B 1 82 ? 80.228 50.508 28.112 1.00 18.96 82 ALA B CA 1
ATOM 4502 C C . ALA B 1 82 ? 79.267 49.448 28.646 1.00 19.34 82 ALA B C 1
ATOM 4503 O O . ALA B 1 82 ? 79.692 48.468 29.256 1.00 19.41 82 ALA B O 1
ATOM 4505 N N . ARG B 1 83 ? 77.974 49.655 28.420 1.00 19.62 83 ARG B N 1
ATOM 4506 C CA . ARG B 1 83 ? 76.948 48.709 28.850 1.00 20.05 83 ARG B CA 1
ATOM 4507 C C . ARG B 1 83 ? 76.937 47.477 27.954 1.00 20.42 83 ARG B C 1
ATOM 4508 O O . ARG B 1 83 ? 76.799 47.593 26.738 1.00 20.56 83 ARG B O 1
ATOM 4516 N N . GLY B 1 84 ? 77.077 46.299 28.554 1.00 20.62 84 GLY B N 1
ATOM 4517 C CA . GLY B 1 84 ? 77.120 45.074 27.778 1.00 21.01 84 GLY B CA 1
ATOM 4518 C C . GLY B 1 84 ? 76.879 43.782 28.536 1.00 21.38 84 GLY B C 1
ATOM 4519 O O . GLY B 1 84 ? 76.680 43.781 29.750 1.00 21.34 84 GLY B O 1
ATOM 4520 N N . VAL B 1 85 ? 76.897 42.675 27.801 1.00 21.79 85 VAL B N 1
ATOM 4521 C CA . VAL B 1 85 ? 76.716 41.347 28.379 1.00 22.22 85 VAL B CA 1
ATOM 4522 C C . VAL B 1 85 ? 77.469 40.312 27.540 1.00 22.48 85 VAL B C 1
ATOM 4523 O O . VAL B 1 85 ? 77.540 40.427 26.316 1.00 22.56 85 VAL B O 1
ATOM 4527 N N . GLY B 1 86 ? 78.049 39.316 28.201 1.00 22.64 86 GLY B N 1
ATOM 4528 C CA . GLY B 1 86 ? 78.862 38.327 27.516 1.00 22.90 86 GLY B CA 1
ATOM 4529 C C . GLY B 1 86 ? 78.315 36.914 27.567 1.00 23.60 86 GLY B C 1
ATOM 4530 O O . GLY B 1 86 ? 77.474 36.592 28.405 1.00 23.85 86 GLY B O 1
ATOM 4531 N N . ALA B 1 87 ? 78.798 36.069 26.660 1.00 23.95 87 ALA B N 1
ATOM 4532 C CA . ALA B 1 87 ? 78.384 34.671 26.603 1.00 24.67 87 ALA B CA 1
ATOM 4533 C C . ALA B 1 87 ? 79.418 33.806 25.883 1.00 24.94 87 ALA B C 1
ATOM 4534 O O . ALA B 1 87 ? 79.974 34.210 24.863 1.00 24.78 87 ALA B O 1
ATOM 4536 N N . HIS B 1 88 ? 79.669 32.614 26.418 1.00 25.75 88 HIS B N 1
ATOM 4537 C CA . HIS B 1 88 ? 80.569 31.664 25.773 1.00 26.14 88 HIS B CA 1
ATOM 4538 C C . HIS B 1 88 ? 79.815 30.823 24.751 1.00 26.87 88 HIS B C 1
ATOM 4539 O O . HIS B 1 88 ? 78.604 30.638 24.862 1.00 27.20 88 HIS B O 1
ATOM 4546 N N . GLY B 1 89 ? 80.533 30.308 23.761 1.00 26.79 89 GLY B N 1
ATOM 4547 C CA . GLY B 1 89 ? 79.911 29.487 22.741 1.00 27.54 89 GLY B CA 1
ATOM 4548 C C . GLY B 1 89 ? 80.879 28.788 21.807 1.00 27.92 89 GLY B C 1
ATOM 4549 O O . GLY B 1 89 ? 82.073 28.687 22.089 1.00 27.72 89 GLY B O 1
ATOM 4550 N N . VAL B 1 90 ? 80.354 28.314 20.682 1.00 28.52 90 VAL B N 1
ATOM 4551 C CA . VAL B 1 90 ? 81.143 27.585 19.695 1.00 29.03 90 VAL B CA 1
ATOM 4552 C C . VAL B 1 90 ? 80.748 27.974 18.273 1.00 29.23 90 VAL B C 1
ATOM 4553 O O . VAL B 1 90 ? 79.605 28.350 18.019 1.00 29.30 90 VAL B O 1
ATOM 4557 N N . PHE B 1 91 ? 81.704 27.891 17.353 1.00 29.59 91 PHE B N 1
ATOM 4558 C CA . PHE B 1 91 ? 81.433 28.149 15.944 1.00 29.67 91 PHE B CA 1
ATOM 4559 C C . PHE B 1 91 ? 81.732 26.920 15.094 1.00 30.59 91 PHE B C 1
ATOM 4560 O O . PHE B 1 91 ? 82.823 26.356 15.166 1.00 30.74 91 PHE B O 1
ATOM 4568 N N . ARG B 1 92 ? 80.758 26.515 14.285 1.00 31.26 92 ARG B N 1
ATOM 4569 C CA . ARG B 1 92 ? 80.913 25.363 13.404 1.00 32.22 92 ARG B CA 1
ATOM 4570 C C . ARG B 1 92 ? 81.067 25.795 11.952 1.00 32.45 92 ARG B C 1
ATOM 4571 O O . ARG B 1 92 ? 80.238 26.533 11.428 1.00 32.34 92 ARG B O 1
ATOM 4579 N N . ALA B 1 93 ? 82.127 25.326 11.304 1.00 32.81 93 ALA B N 1
ATOM 4580 C CA . ALA B 1 93 ? 82.365 25.643 9.901 1.00 33.12 93 ALA B CA 1
ATOM 4581 C C . ALA B 1 93 ? 81.761 24.580 8.990 1.00 34.25 93 ALA B C 1
ATOM 4582 O O . ALA B 1 93 ? 81.572 23.435 9.397 1.00 34.84 93 ALA B O 1
ATOM 4584 N N . THR B 1 94 ? 81.454 24.967 7.757 1.00 34.58 94 THR B N 1
ATOM 4585 C CA . THR B 1 94 ? 80.878 24.044 6.789 1.00 35.68 94 THR B CA 1
ATOM 4586 C C . THR B 1 94 ? 81.953 23.489 5.866 1.00 36.29 94 THR B C 1
ATOM 4587 O O . THR B 1 94 ? 81.742 22.490 5.180 1.00 37.30 94 THR B O 1
ATOM 4591 N N . GLY B 1 95 ? 83.105 24.147 5.852 1.00 35.72 95 GLY B N 1
ATOM 4592 C CA . GLY B 1 95 ? 84.203 23.733 5.000 1.00 36.25 95 GLY B CA 1
ATOM 4593 C C . GLY B 1 95 ? 84.106 24.364 3.628 1.00 36.54 95 GLY B C 1
ATOM 4594 O O . GLY B 1 95 ? 84.970 24.164 2.776 1.00 37.01 95 GLY B O 1
ATOM 4595 N N . LYS B 1 96 ? 83.049 25.137 3.416 1.00 36.29 96 LYS B N 1
ATOM 4596 C CA . LYS B 1 96 ? 82.824 25.770 2.126 1.00 36.60 96 LYS B CA 1
ATOM 4597 C C . LYS B 1 96 ? 82.171 27.137 2.283 1.00 35.78 96 LYS B C 1
ATOM 4598 O O . LYS B 1 96 ? 81.505 27.408 3.281 1.00 35.21 96 LYS B O 1
ATOM 4604 N N . VAL B 1 97 ? 82.374 27.996 1.291 1.00 35.78 97 VAL B N 1
ATOM 4605 C CA . VAL B 1 97 ? 81.742 29.307 1.271 1.00 35.15 97 VAL B CA 1
ATOM 4606 C C . VAL B 1 97 ? 80.657 29.330 0.195 1.00 35.90 97 VAL B C 1
ATOM 4607 O O . VAL B 1 97 ? 80.943 29.281 -1.001 1.00 36.56 97 VAL B O 1
ATOM 4611 N N . GLY B 1 98 ? 79.405 29.390 0.633 1.00 35.85 98 GLY B N 1
ATOM 4612 C CA . GLY B 1 98 ? 78.283 29.273 -0.278 1.00 36.65 98 GLY B CA 1
ATOM 4613 C C . GLY B 1 98 ? 78.115 27.833 -0.724 1.00 37.75 98 GLY B C 1
ATOM 4614 O O . GLY B 1 98 ? 77.769 26.963 0.077 1.00 37.88 98 GLY B O 1
ATOM 4615 N N . ASP B 1 99 ? 78.366 27.576 -2.003 1.00 41.76 99 ASP B N 1
ATOM 4616 C CA . ASP B 1 99 ? 78.272 26.223 -2.541 1.00 45.99 99 ASP B CA 1
ATOM 4617 C C . ASP B 1 99 ? 79.601 25.774 -3.145 1.00 46.27 99 ASP B C 1
ATOM 4618 O O . ASP B 1 99 ? 79.677 24.732 -3.796 1.00 47.09 99 ASP B O 1
ATOM 4623 N N . GLU B 1 100 ? 80.643 26.568 -2.924 1.00 39.31 100 GLU B N 1
ATOM 4624 C CA . GLU B 1 100 ? 81.982 26.237 -3.401 1.00 39.59 100 GLU B CA 1
ATOM 4625 C C . GLU B 1 100 ? 82.958 26.200 -2.224 1.00 38.77 100 GLU B C 1
ATOM 4626 O O . GLU B 1 100 ? 82.724 26.858 -1.212 1.00 37.81 100 GLU B O 1
ATOM 4632 N N . PRO B 1 101 ? 84.045 25.414 -2.347 1.00 39.19 101 PRO B N 1
ATOM 4633 C CA . PRO B 1 101 ? 85.027 25.234 -1.269 1.00 38.57 101 PRO B CA 1
ATOM 4634 C C . PRO B 1 101 ? 85.552 26.539 -0.675 1.00 37.37 101 PRO B C 1
ATOM 4635 O O . PRO B 1 101 ? 85.781 27.506 -1.400 1.00 37.20 101 PRO B O 1
ATOM 4639 N N . VAL B 1 102 ? 85.734 26.554 0.642 1.00 36.61 102 VAL B N 1
ATOM 4640 C CA . VAL B 1 102 ? 86.180 27.750 1.346 1.00 35.48 102 VAL B CA 1
ATOM 4641 C C . VAL B 1 102 ? 87.648 28.041 1.045 1.00 35.37 102 VAL B C 1
ATOM 4642 O O . VAL B 1 102 ? 88.106 29.175 1.170 1.00 34.64 102 VAL B O 1
ATOM 4646 N N . SER B 1 103 ? 88.377 27.010 0.629 1.00 36.17 103 SER B N 1
ATOM 4647 C CA . SER B 1 103 ? 89.797 27.137 0.325 1.00 36.23 103 SER B CA 1
ATOM 4648 C C . SER B 1 103 ? 90.041 27.999 -0.910 1.00 36.42 103 SER B C 1
ATOM 4649 O O . SER B 1 103 ? 91.161 28.442 -1.157 1.00 36.30 103 SER B O 1
ATOM 4652 N N . LYS B 1 104 ? 88.986 28.220 -1.687 1.00 36.77 104 LYS B N 1
ATOM 4653 C CA . LYS B 1 104 ? 89.079 29.010 -2.908 1.00 37.06 104 LYS B CA 1
ATOM 4654 C C . LYS B 1 104 ? 89.363 30.482 -2.620 1.00 36.06 104 LYS B C 1
ATOM 4655 O O . LYS B 1 104 ? 90.053 31.151 -3.389 1.00 36.16 104 LYS B O 1
ATOM 4661 N N . TYR B 1 105 ? 88.838 30.982 -1.506 1.00 35.14 105 TYR B N 1
ATOM 4662 C CA . TYR B 1 105 ? 88.935 32.406 -1.204 1.00 34.22 105 TYR B CA 1
ATOM 4663 C C . TYR B 1 105 ? 89.788 32.709 0.024 1.00 33.34 105 TYR B C 1
ATOM 4664 O O . TYR B 1 105 ? 90.443 33.748 0.084 1.00 32.78 105 TYR B O 1
ATOM 4673 N N . THR B 1 106 ? 89.782 31.810 1.002 1.00 33.25 106 THR B N 1
ATOM 4674 C CA . THR B 1 106 ? 90.573 32.011 2.213 1.00 32.48 106 THR B CA 1
ATOM 4675 C C . THR B 1 106 ? 91.260 30.731 2.678 1.00 32.91 106 THR B C 1
ATOM 4676 O O . THR B 1 106 ? 90.800 29.626 2.396 1.00 33.66 106 THR B O 1
ATOM 4680 N N . ARG B 1 107 ? 92.371 30.893 3.390 1.00 32.47 107 ARG B N 1
ATOM 4681 C CA . ARG B 1 107 ? 93.102 29.759 3.936 1.00 32.82 107 ARG B CA 1
ATOM 4682 C C . ARG B 1 107 ? 93.048 29.763 5.459 1.00 32.07 107 ARG B C 1
ATOM 4683 O O . ARG B 1 107 ? 93.871 29.132 6.120 1.00 32.14 107 ARG B O 1
ATOM 4691 N N . ALA B 1 108 ? 92.080 30.491 6.009 1.00 31.39 108 ALA B N 1
ATOM 4692 C CA . ALA B 1 108 ? 91.865 30.525 7.451 1.00 30.71 108 ALA B CA 1
ATOM 4693 C C . ALA B 1 108 ? 91.532 29.130 7.972 1.00 31.25 108 ALA B C 1
ATOM 4694 O O . ALA B 1 108 ? 90.577 28.502 7.520 1.00 31.80 108 ALA B O 1
ATOM 4696 N N . LYS B 1 109 ? 92.325 28.655 8.927 1.00 31.11 109 LYS B N 1
ATOM 4697 C CA . LYS B 1 109 ? 92.249 27.269 9.381 1.00 31.73 109 LYS B CA 1
ATOM 4698 C C . LYS B 1 109 ? 90.915 26.880 10.014 1.00 31.69 109 LYS B C 1
ATOM 4699 O O . LYS B 1 109 ? 90.517 25.717 9.958 1.00 32.42 109 LYS B O 1
ATOM 4705 N N . LEU B 1 110 ? 90.223 27.844 10.612 1.00 30.89 110 LEU B N 1
ATOM 4706 C CA . LEU B 1 110 ? 88.984 27.545 11.324 1.00 30.83 110 LEU B CA 1
ATOM 4707 C C . LEU B 1 110 ? 87.820 27.250 10.376 1.00 31.42 110 LEU B C 1
ATOM 4708 O O . LEU B 1 110 ? 86.766 26.788 10.808 1.00 31.59 110 LEU B O 1
ATOM 4713 N N . PHE B 1 111 ? 88.016 27.518 9.089 1.00 31.78 111 PHE B N 1
ATOM 4714 C CA . PHE B 1 111 ? 86.965 27.326 8.092 1.00 32.38 111 PHE B CA 1
ATOM 4715 C C . PHE B 1 111 ? 87.173 26.088 7.223 1.00 33.49 111 PHE B C 1
ATOM 4716 O O . PHE B 1 111 ? 86.254 25.647 6.537 1.00 34.13 111 PHE B O 1
ATOM 4724 N N . GLN B 1 112 ? 88.381 25.536 7.251 1.00 33.75 112 GLN B N 1
ATOM 4725 C CA . GLN B 1 112 ? 88.788 24.526 6.277 1.00 34.81 112 GLN B CA 1
ATOM 4726 C C . GLN B 1 112 ? 88.046 23.194 6.391 1.00 35.65 112 GLN B C 1
ATOM 4727 O O . GLN B 1 112 ? 87.757 22.555 5.380 1.00 36.56 112 GLN B O 1
ATOM 4733 N N . GLU B 1 113 ? 87.737 22.777 7.614 1.00 35.53 113 GLU B N 1
ATOM 4734 C CA . GLU B 1 113 ? 87.121 21.473 7.834 1.00 38.40 113 GLU B CA 1
ATOM 4735 C C . GLU B 1 113 ? 85.631 21.573 8.147 1.00 36.11 113 GLU B C 1
ATOM 4736 O O . GLU B 1 113 ? 85.199 22.461 8.879 1.00 35.24 113 GLU B O 1
ATOM 4742 N N . ASP B 1 114 ? 84.852 20.651 7.590 1.00 37.06 114 ASP B N 1
ATOM 4743 C CA . ASP B 1 114 ? 83.416 20.602 7.844 1.00 37.14 114 ASP B CA 1
ATOM 4744 C C . ASP B 1 114 ? 83.123 20.052 9.233 1.00 36.97 114 ASP B C 1
ATOM 4745 O O . ASP B 1 114 ? 83.547 18.950 9.578 1.00 37.56 114 ASP B O 1
ATOM 4750 N N . GLY B 1 115 ? 82.400 20.830 10.028 1.00 36.20 115 GLY B N 1
ATOM 4751 C CA . GLY B 1 115 ? 82.062 20.432 11.380 1.00 36.00 115 GLY B CA 1
ATOM 4752 C C . GLY B 1 115 ? 83.130 20.841 12.372 1.00 35.20 115 GLY B C 1
ATOM 4753 O O . GLY B 1 115 ? 83.043 20.524 13.558 1.00 35.01 115 GLY B O 1
ATOM 4754 N N . LYS B 1 116 ? 84.141 21.553 11.885 1.00 34.77 116 LYS B N 1
ATOM 4755 C CA . LYS B 1 116 ? 85.225 22.017 12.740 1.00 34.03 116 LYS B CA 1
ATOM 4756 C C . LYS B 1 116 ? 84.713 23.056 13.725 1.00 33.05 116 LYS B C 1
ATOM 4757 O O . LYS B 1 116 ? 84.240 24.118 13.328 1.00 32.55 116 LYS B O 1
ATOM 4763 N N . GLU B 1 117 ? 84.811 22.741 15.011 1.00 32.82 117 GLU B N 1
ATOM 4764 C CA . GLU B 1 117 ? 84.295 23.624 16.047 1.00 31.98 117 GLU B CA 1
ATOM 4765 C C . GLU B 1 117 ? 85.390 24.519 16.610 1.00 31.12 117 GLU B C 1
ATOM 4766 O O . GLU B 1 117 ? 86.498 24.065 16.893 1.00 31.23 117 GLU B O 1
ATOM 4772 N N . THR B 1 118 ? 85.066 25.798 16.766 1.00 30.32 118 THR B N 1
ATOM 4773 C CA . THR B 1 118 ? 86.001 26.768 17.317 1.00 29.49 118 THR B CA 1
ATOM 4774 C C . THR B 1 118 ? 85.353 27.523 18.468 1.00 28.79 118 THR B C 1
ATOM 4775 O O . THR B 1 118 ? 84.308 28.147 18.291 1.00 28.60 118 THR B O 1
ATOM 4779 N N . PRO B 1 119 ? 85.969 27.457 19.657 1.00 28.47 119 PRO B N 1
ATOM 4780 C CA . PRO B 1 119 ? 85.466 28.153 20.846 1.00 27.84 119 PRO B CA 1
ATOM 4781 C C . PRO B 1 119 ? 85.397 29.659 20.629 1.00 27.06 119 PRO B C 1
ATOM 4782 O O . PRO B 1 119 ? 86.326 30.236 20.065 1.00 26.79 119 PRO B O 1
ATOM 4786 N N . VAL B 1 120 ? 84.307 30.285 21.059 1.00 26.75 120 VAL B N 1
ATOM 4787 C CA . VAL B 1 120 ? 84.158 31.725 20.898 1.00 26.05 120 VAL B CA 1
ATOM 4788 C C . VAL B 1 120 ? 83.624 32.388 22.161 1.00 25.52 120 VAL B C 1
ATOM 4789 O O . VAL B 1 120 ? 82.934 31.761 22.963 1.00 25.78 120 VAL B O 1
ATOM 4793 N N . PHE B 1 121 ? 83.967 33.658 22.337 1.00 24.82 121 PHE B N 1
ATOM 4794 C CA . PHE B 1 121 ? 83.363 34.472 23.381 1.00 24.33 121 PHE B CA 1
ATOM 4795 C C . PHE B 1 121 ? 82.782 35.729 22.747 1.00 23.96 121 PHE B C 1
ATOM 4796 O O . PHE B 1 121 ? 83.468 36.437 22.011 1.00 23.70 121 PHE B O 1
ATOM 4804 N N . VAL B 1 122 ? 81.512 35.997 23.031 1.00 24.00 122 VAL B N 1
ATOM 4805 C CA . VAL B 1 122 ? 80.807 37.106 22.402 1.00 23.77 122 VAL B CA 1
ATOM 4806 C C . VAL B 1 122 ? 80.316 38.116 23.430 1.00 23.26 122 VAL B C 1
ATOM 4807 O O . VAL B 1 122 ? 79.801 37.741 24.482 1.00 23.34 122 VAL B O 1
ATOM 4811 N N . ARG B 1 123 ? 80.481 39.398 23.122 1.00 23.01 123 ARG B N 1
ATOM 4812 C CA . ARG B 1 123 ? 79.945 40.458 23.966 1.00 22.58 123 ARG B CA 1
ATOM 4813 C C . ARG B 1 123 ? 79.006 41.375 23.189 1.00 22.37 123 ARG B C 1
ATOM 4814 O O . ARG B 1 123 ? 79.401 41.992 22.200 1.00 22.25 123 ARG B O 1
ATOM 4822 N N . PHE B 1 124 ? 77.757 41.445 23.635 1.00 22.55 124 PHE B N 1
ATOM 4823 C CA . PHE B 1 124 ? 76.790 42.377 23.069 1.00 22.58 124 PHE B CA 1
ATOM 4824 C C . PHE B 1 124 ? 76.792 43.661 23.883 1.00 22.03 124 PHE B C 1
ATOM 4825 O O . PHE B 1 124 ? 77.089 43.638 25.074 1.00 21.78 124 PHE B O 1
ATOM 4833 N N . SER B 1 125 ? 76.458 44.779 23.247 1.00 21.90 125 SER B N 1
ATOM 4834 C CA . SER B 1 125 ? 76.549 46.071 23.916 1.00 21.40 125 SER B CA 1
ATOM 4835 C C . SER B 1 125 ? 75.778 47.183 23.213 1.00 21.45 125 SER B C 1
ATOM 4836 O O . SER B 1 125 ? 75.375 47.043 22.061 1.00 21.81 125 SER B O 1
ATOM 4839 N N . THR B 1 126 ? 75.581 48.288 23.923 1.00 21.12 126 THR B N 1
ATOM 4840 C CA . THR B 1 126 ? 75.079 49.514 23.315 1.00 21.10 126 THR B CA 1
ATOM 4841 C C . THR B 1 126 ? 76.275 50.352 22.873 1.00 20.67 126 THR B C 1
ATOM 4842 O O . THR B 1 126 ? 77.351 49.809 22.633 1.00 20.54 126 THR B O 1
ATOM 4846 N N . VAL B 1 127 ? 76.097 51.663 22.748 1.00 20.50 127 VAL B N 1
ATOM 4847 C CA . VAL B 1 127 ? 77.193 52.528 22.312 1.00 20.14 127 VAL B CA 1
ATOM 4848 C C . VAL B 1 127 ? 77.323 53.788 23.162 1.00 19.77 127 VAL B C 1
ATOM 4849 O O . VAL B 1 127 ? 78.375 54.053 23.744 1.00 19.37 127 VAL B O 1
ATOM 4853 N N . GLY B 1 128 ? 76.243 54.560 23.222 1.00 19.94 128 GLY B N 1
ATOM 4854 C CA . GLY B 1 128 ? 76.269 55.893 23.796 1.00 19.69 128 GLY B CA 1
ATOM 4855 C C . GLY B 1 128 ? 76.584 56.015 25.273 1.00 19.37 128 GLY B C 1
ATOM 4856 O O . GLY B 1 128 ? 77.612 56.571 25.645 1.00 18.99 128 GLY B O 1
ATOM 4857 N N . HIS B 1 129 ? 75.702 55.502 26.121 1.00 19.56 129 HIS B N 1
ATOM 4858 C CA . HIS B 1 129 ? 75.802 55.755 27.554 1.00 19.34 129 HIS B CA 1
ATOM 4859 C C . HIS B 1 129 ? 76.635 54.715 28.293 1.00 19.15 129 HIS B C 1
ATOM 4860 O O . HIS B 1 129 ? 77.031 53.700 27.726 1.00 19.23 129 HIS B O 1
ATOM 4867 N N . GLY B 1 130 ? 76.901 54.985 29.567 1.00 18.94 130 GLY B N 1
ATOM 4868 C CA . GLY B 1 130 ? 77.794 54.163 30.362 1.00 18.76 130 GLY B CA 1
ATOM 4869 C C . GLY B 1 130 ? 77.180 52.883 30.891 1.00 19.07 130 GLY B C 1
ATOM 4870 O O . GLY B 1 130 ? 76.115 52.460 30.445 1.00 19.45 130 GLY B O 1
ATOM 4871 N N . THR B 1 131 ? 77.864 52.263 31.847 1.00 18.95 131 THR B N 1
ATOM 4872 C CA . THR B 1 131 ? 77.389 51.027 32.457 1.00 19.27 131 THR B CA 1
ATOM 4873 C C . THR B 1 131 ? 76.098 51.267 33.225 1.00 19.56 131 THR B C 1
ATOM 4874 O O . THR B 1 131 ? 75.844 52.375 33.681 1.00 19.45 131 THR B O 1
ATOM 4878 N N . HIS B 1 132 ? 75.286 50.223 33.351 1.00 19.99 132 HIS B N 1
ATOM 4879 C CA . HIS B 1 132 ? 74.020 50.286 34.079 1.00 20.37 132 HIS B CA 1
ATOM 4880 C C . HIS B 1 132 ? 73.056 51.333 33.520 1.00 20.49 132 HIS B C 1
ATOM 4881 O O . HIS B 1 132 ? 72.129 51.761 34.204 1.00 20.73 132 HIS B O 1
ATOM 4888 N N . SER B 1 133 ? 73.279 51.744 32.277 1.00 20.36 133 SER B N 1
ATOM 4889 C CA . SER B 1 133 ? 72.336 52.608 31.583 1.00 20.56 133 SER B CA 1
ATOM 4890 C C . SER B 1 133 ? 71.274 51.737 30.920 1.00 21.10 133 SER B C 1
ATOM 4891 O O . SER B 1 133 ? 71.548 50.588 30.576 1.00 21.22 133 SER B O 1
ATOM 4894 N N . PRO B 1 134 ? 70.054 52.275 30.749 1.00 21.48 134 PRO B N 1
ATOM 4895 C CA . PRO B 1 134 ? 68.948 51.518 30.151 1.00 22.06 134 PRO B CA 1
ATOM 4896 C C . PRO B 1 134 ? 69.294 50.917 28.792 1.00 22.12 134 PRO B C 1
ATOM 4897 O O . PRO B 1 134 ? 69.900 51.584 27.957 1.00 21.84 134 PRO B O 1
ATOM 4901 N N . GLU B 1 135 ? 68.917 49.659 28.586 1.00 22.53 135 GLU B N 1
ATOM 4902 C CA . GLU B 1 135 ? 69.170 48.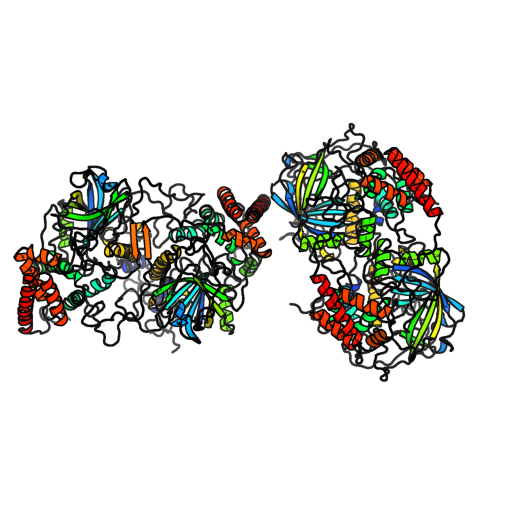979 27.321 1.00 22.68 135 GLU B CA 1
ATOM 4903 C C . GLU B 1 135 ? 68.013 49.191 26.351 1.00 23.21 135 GLU B C 1
ATOM 4904 O O . GLU B 1 135 ? 67.927 48.537 25.314 1.00 23.52 135 GLU B O 1
ATOM 4910 N N . THR B 1 136 ? 67.132 50.123 26.698 1.00 23.35 136 THR B N 1
ATOM 4911 C CA . THR B 1 136 ? 65.990 50.464 25.861 1.00 23.89 136 THR B CA 1
ATOM 4912 C C . THR B 1 136 ? 66.259 51.720 25.044 1.00 23.66 136 THR B C 1
ATOM 4913 O O . THR B 1 136 ? 65.390 52.195 24.317 1.00 24.08 136 THR B O 1
ATOM 4917 N N . LEU B 1 137 ? 67.471 52.250 25.165 1.00 23.03 137 LEU B N 1
ATOM 4918 C CA . LEU B 1 137 ? 67.837 53.492 24.498 1.00 22.79 137 LEU B CA 1
ATOM 4919 C C . LEU B 1 137 ? 68.132 53.276 23.020 1.00 22.94 137 LEU B C 1
ATOM 4920 O O . LEU B 1 137 ? 68.456 52.169 22.596 1.00 23.05 137 LEU B O 1
ATOM 4925 N N . ARG B 1 138 ? 68.013 54.345 22.242 1.00 22.98 138 ARG B N 1
ATOM 4926 C CA . ARG B 1 138 ? 68.310 54.294 20.818 1.00 23.15 138 ARG B CA 1
ATOM 4927 C C . ARG B 1 138 ? 69.812 54.333 20.592 1.00 22.60 138 ARG B C 1
ATOM 4928 O O . ARG B 1 138 ? 70.483 55.280 20.995 1.00 22.15 138 ARG B O 1
ATOM 4936 N N . ASP B 1 139 ? 70.329 53.297 19.942 1.00 22.68 139 ASP B N 1
ATOM 4937 C CA . ASP B 1 139 ? 71.761 53.151 19.718 1.00 22.24 139 ASP B CA 1
ATOM 4938 C C . ASP B 1 139 ? 72.058 52.004 18.769 1.00 22.54 139 ASP B C 1
ATOM 4939 O O . ASP B 1 139 ? 71.265 51.071 18.650 1.00 23.01 139 ASP B O 1
ATOM 4944 N N . PRO B 1 140 ? 73.205 52.072 18.081 1.00 22.32 140 PRO B N 1
ATOM 4945 C CA . PRO B 1 140 ? 73.714 50.871 17.420 1.00 22.54 140 PRO B CA 1
ATOM 4946 C C . PRO B 1 140 ? 74.051 49.833 18.481 1.00 22.36 140 PRO B C 1
ATOM 4947 O O . PRO B 1 140 ? 74.286 50.205 19.629 1.00 21.94 140 PRO B O 1
ATOM 4951 N N . ARG B 1 141 ? 74.058 48.556 18.125 1.00 22.72 141 ARG B N 1
ATOM 4952 C CA . ARG B 1 141 ? 74.358 47.528 19.112 1.00 22.63 141 ARG B CA 1
ATOM 4953 C C . ARG B 1 141 ? 75.648 46.789 18.793 1.00 22.52 141 ARG B C 1
ATOM 4954 O O . ARG B 1 141 ? 75.877 46.380 17.658 1.00 22.85 141 ARG B O 1
ATOM 4962 N N . GLY B 1 142 ? 76.488 46.625 19.809 1.00 22.09 142 GLY B N 1
ATOM 4963 C CA . GLY B 1 142 ? 77.756 45.940 19.647 1.00 21.98 142 GLY B CA 1
ATOM 4964 C C . GLY B 1 142 ? 77.590 44.442 19.479 1.00 22.49 142 GLY B C 1
ATOM 4965 O O . GLY B 1 142 ? 76.735 43.827 20.115 1.00 22.74 142 GLY B O 1
ATOM 4966 N N . PHE B 1 143 ? 78.417 43.859 18.619 1.00 22.67 143 PHE B N 1
ATOM 4967 C CA . PHE B 1 143 ? 78.375 42.430 18.342 1.00 23.21 143 PHE B CA 1
ATOM 4968 C C . PHE B 1 143 ? 79.795 41.931 18.106 1.00 23.13 143 PHE B C 1
ATOM 4969 O O . PHE B 1 143 ? 80.193 41.685 16.969 1.00 23.44 143 PHE B O 1
ATOM 4977 N N . ALA B 1 144 ? 80.552 41.778 19.186 1.00 22.75 144 ALA B N 1
ATOM 4978 C CA . ALA B 1 144 ? 81.949 41.380 19.080 1.00 22.66 144 ALA B CA 1
ATOM 4979 C C . ALA B 1 144 ? 82.139 39.896 19.368 1.00 23.10 144 ALA B C 1
ATOM 4980 O O . ALA B 1 144 ? 81.719 39.396 20.410 1.00 23.11 144 ALA B O 1
ATOM 4982 N N . VAL B 1 145 ? 82.780 39.196 18.439 1.00 23.49 145 VAL B N 1
ATOM 4983 C CA . VAL B 1 145 ? 83.028 37.771 18.599 1.00 23.98 145 VAL B CA 1
ATOM 4984 C C . VAL B 1 145 ? 84.523 37.478 18.590 1.00 23.90 145 VAL B C 1
ATOM 4985 O O . VAL B 1 145 ? 85.241 37.895 17.684 1.00 23.88 145 VAL B O 1
ATOM 4989 N N . LYS B 1 146 ? 84.985 36.748 19.599 1.00 23.90 146 LYS B N 1
ATOM 4990 C CA . LYS B 1 146 ? 86.387 36.364 19.682 1.00 23.90 146 LYS B CA 1
ATOM 4991 C C . LYS B 1 146 ? 86.563 34.888 19.349 1.00 24.62 146 LYS B C 1
ATOM 4992 O O . LYS B 1 146 ? 86.105 34.019 20.082 1.00 24.90 146 LYS B O 1
ATOM 4998 N N . PHE B 1 147 ? 87.245 34.616 18.242 1.00 24.98 147 PHE B N 1
ATOM 4999 C CA . PHE B 1 147 ? 87.472 33.248 17.799 1.00 25.73 147 PHE B CA 1
ATOM 5000 C C . PHE B 1 147 ? 88.805 32.709 18.306 1.00 25.78 147 PHE B C 1
ATOM 5001 O O . PHE B 1 147 ? 89.863 33.177 17.896 1.00 25.62 147 PHE B O 1
ATOM 5009 N N . TYR B 1 148 ? 88.751 31.718 19.189 1.00 26.06 148 TYR B N 1
ATOM 5010 C CA . TYR B 1 148 ? 89.962 31.067 19.673 1.00 26.23 148 TYR B CA 1
ATOM 5011 C C . TYR B 1 148 ? 90.411 29.982 18.701 1.00 27.04 148 TYR B C 1
ATOM 5012 O O . TYR B 1 148 ? 90.190 28.799 18.945 1.00 27.64 148 TYR B O 1
ATOM 5021 N N . THR B 1 149 ? 91.041 30.383 17.603 1.00 27.11 149 THR B N 1
ATOM 5022 C CA . THR B 1 149 ? 91.445 29.432 16.575 1.00 27.92 149 THR B CA 1
ATOM 5023 C C . THR B 1 149 ? 92.818 28.841 16.862 1.00 28.18 149 THR B C 1
ATOM 5024 O O . THR B 1 149 ? 93.481 29.220 17.826 1.00 27.71 149 THR B O 1
ATOM 5028 N N . GLU B 1 150 ? 93.234 27.904 16.017 1.00 28.98 150 GLU B N 1
ATOM 5029 C CA . GLU B 1 150 ? 94.529 27.250 16.158 1.00 29.38 150 GLU B CA 1
ATOM 5030 C C . GLU B 1 150 ? 95.660 28.145 15.661 1.00 29.08 150 GLU B C 1
ATOM 5031 O O . GLU B 1 150 ? 96.824 27.936 16.002 1.00 29.18 150 GLU B O 1
ATOM 5037 N N . ASP B 1 151 ? 95.310 29.142 14.856 1.00 28.74 151 ASP B N 1
ATOM 5038 C CA . ASP B 1 151 ? 96.280 30.125 14.391 1.00 28.42 151 ASP B CA 1
ATOM 5039 C C . ASP B 1 151 ? 96.278 31.349 15.294 1.00 27.47 151 ASP B C 1
ATOM 5040 O O . ASP B 1 151 ? 96.729 32.423 14.900 1.00 27.07 151 ASP B O 1
ATOM 5045 N N . GLY B 1 152 ? 95.767 31.178 16.507 1.00 27.14 152 GLY B N 1
ATOM 5046 C CA . GLY B 1 152 ? 95.658 32.276 17.445 1.00 26.29 152 GLY B CA 1
ATOM 5047 C C . GLY B 1 152 ? 94.237 32.795 17.512 1.00 25.93 152 GLY B C 1
ATOM 5048 O O . GLY B 1 152 ? 93.308 32.143 17.040 1.00 26.37 152 GLY B O 1
ATOM 5049 N N . ASN B 1 153 ? 94.066 33.976 18.095 1.00 25.19 153 ASN B N 1
ATOM 5050 C CA . ASN B 1 153 ? 92.740 34.553 18.256 1.00 24.83 153 ASN B CA 1
ATOM 5051 C C . ASN B 1 153 ? 92.330 35.440 17.087 1.00 24.74 153 ASN B C 1
ATOM 5052 O O . ASN B 1 153 ? 93.167 36.065 16.438 1.00 24.66 153 ASN B O 1
ATOM 5057 N N . TRP B 1 154 ? 91.030 35.471 16.819 1.00 24.81 154 TRP B N 1
ATOM 5058 C CA . TRP B 1 154 ? 90.462 36.345 15.804 1.00 24.73 154 TRP B CA 1
ATOM 5059 C C . TRP B 1 154 ? 89.277 37.101 16.387 1.00 24.27 154 TRP B C 1
ATOM 5060 O O . TRP B 1 154 ? 88.292 36.498 16.809 1.00 24.46 154 TRP B O 1
ATOM 5071 N N . ASP B 1 155 ? 89.381 38.424 16.409 1.00 23.71 155 ASP B N 1
ATOM 5072 C CA . ASP B 1 155 ? 88.300 39.262 16.901 1.00 23.29 155 ASP B CA 1
ATOM 5073 C C . ASP B 1 155 ? 87.507 39.845 15.740 1.00 23.47 155 ASP B C 1
ATOM 5074 O O . ASP B 1 155 ? 88.051 40.566 14.905 1.00 23.42 155 ASP B O 1
ATOM 5079 N N . LEU B 1 156 ? 86.221 39.519 15.685 1.00 23.72 156 LEU B N 1
ATOM 5080 C CA . LEU B 1 156 ? 85.325 40.138 14.720 1.00 23.88 156 LEU B CA 1
ATOM 5081 C C . LEU B 1 156 ? 84.501 41.201 15.429 1.00 23.36 156 LEU B C 1
ATOM 5082 O O . LEU B 1 156 ? 83.450 40.911 15.999 1.00 23.44 156 LEU B O 1
ATOM 5087 N N . VAL B 1 157 ? 84.996 42.434 15.397 1.00 22.89 157 VAL B N 1
ATOM 5088 C CA . VAL B 1 157 ? 84.375 43.535 16.121 1.00 22.39 157 VAL B CA 1
ATOM 5089 C C . VAL B 1 157 ? 83.385 44.277 15.236 1.00 22.56 157 VAL B C 1
ATOM 5090 O O . VAL B 1 157 ? 83.764 45.170 14.480 1.00 22.48 157 VAL B O 1
ATOM 5094 N N . GLY B 1 158 ? 82.114 43.902 15.328 1.00 22.85 158 GLY B N 1
ATOM 5095 C CA . GLY B 1 158 ? 81.096 44.503 14.490 1.00 23.11 158 GLY B CA 1
ATOM 5096 C C . GLY B 1 158 ? 79.869 44.973 15.243 1.00 22.97 158 GLY B C 1
ATOM 5097 O O . GLY B 1 158 ? 79.781 44.828 16.460 1.00 22.67 158 GLY B O 1
ATOM 5098 N N . ASN B 1 159 ? 78.916 45.538 14.509 1.00 23.25 159 ASN B N 1
ATOM 5099 C CA . ASN B 1 159 ? 77.671 46.011 15.098 1.00 23.22 159 ASN B CA 1
ATOM 5100 C C . ASN B 1 159 ? 76.457 45.313 14.507 1.00 23.90 159 ASN B C 1
ATOM 5101 O O . ASN B 1 159 ? 76.586 44.453 13.637 1.00 24.40 159 ASN B O 1
ATOM 5106 N N . ASN B 1 160 ? 75.276 45.696 14.979 1.00 23.97 160 ASN B N 1
ATOM 5107 C CA . ASN B 1 160 ? 74.035 45.133 14.470 1.00 24.64 160 ASN B CA 1
ATOM 5108 C C . ASN B 1 160 ? 73.697 45.686 13.090 1.00 25.05 160 ASN B C 1
ATOM 5109 O O . ASN B 1 160 ? 73.275 44.948 12.203 1.00 25.69 160 ASN B O 1
ATOM 5114 N N . LEU B 1 161 ? 73.885 46.989 12.916 1.00 24.71 161 LEU B N 1
ATOM 5115 C CA . LEU B 1 161 ? 73.640 47.632 11.632 1.00 25.08 161 LEU B CA 1
ATOM 5116 C C . LEU B 1 161 ? 74.816 47.403 10.690 1.00 25.13 161 LEU B C 1
ATOM 5117 O O . LEU B 1 161 ? 75.959 47.308 11.129 1.00 24.67 161 LEU B O 1
ATOM 5122 N N . LYS B 1 162 ? 74.533 47.323 9.395 1.00 25.74 162 LYS B N 1
ATOM 5123 C CA . LYS B 1 162 ? 75.553 46.979 8.412 1.00 25.93 162 LYS B CA 1
ATOM 5124 C C . LYS B 1 162 ? 76.454 48.162 8.082 1.00 25.54 162 LYS B C 1
ATOM 5125 O O . LYS B 1 162 ? 77.494 48.001 7.446 1.00 25.59 162 LYS B O 1
ATOM 5131 N N . ILE B 1 163 ? 76.051 49.352 8.514 1.00 25.20 163 ILE B N 1
ATOM 5132 C CA . ILE B 1 163 ? 76.807 50.564 8.225 1.00 24.87 163 ILE B CA 1
ATOM 5133 C C . ILE B 1 163 ? 77.128 51.366 9.479 1.00 24.13 163 ILE B C 1
ATOM 5134 O O . ILE B 1 163 ? 76.769 50.975 10.588 1.00 23.86 163 ILE B O 1
ATOM 5139 N N . PHE B 1 164 ? 77.801 52.496 9.290 1.00 23.84 164 PHE B N 1
ATOM 5140 C CA . PHE B 1 164 ? 78.159 53.370 10.399 1.00 23.18 164 PHE B CA 1
ATOM 5141 C C . PHE B 1 164 ? 77.912 54.834 10.037 1.00 23.18 164 PHE B C 1
ATOM 5142 O O . PHE B 1 164 ? 77.562 55.147 8.900 1.00 23.68 164 PHE B O 1
ATOM 5150 N N . PHE B 1 165 ? 78.095 55.723 11.008 1.00 22.66 165 PHE B N 1
ATOM 5151 C CA . PHE B 1 165 ? 77.834 57.148 10.821 1.00 22.65 165 PHE B CA 1
ATOM 5152 C C . PHE B 1 165 ? 78.821 57.813 9.866 1.00 22.73 165 PHE B C 1
ATOM 5153 O O . PHE B 1 165 ? 78.430 58.577 8.987 1.00 23.12 165 PHE B O 1
ATOM 5161 N N . ILE B 1 166 ? 80.102 57.515 10.044 1.00 22.41 166 ILE B N 1
ATOM 5162 C CA . ILE B 1 166 ? 81.160 58.213 9.324 1.00 22.42 166 ILE B CA 1
ATOM 5163 C C . ILE B 1 166 ? 82.039 57.266 8.516 1.00 22.67 166 ILE B C 1
ATOM 5164 O O . ILE B 1 166 ? 81.996 56.053 8.708 1.00 22.72 166 ILE B O 1
ATOM 5169 N N . ARG B 1 167 ? 82.842 57.830 7.618 1.00 22.87 167 ARG B N 1
ATOM 5170 C CA . ARG B 1 167 ? 83.688 57.032 6.737 1.00 23.19 167 ARG B CA 1
ATOM 5171 C C . ARG B 1 167 ? 85.173 57.246 7.014 1.00 22.85 167 ARG B C 1
ATOM 5172 O O . ARG B 1 167 ? 86.025 56.645 6.362 1.00 23.10 167 ARG B O 1
ATOM 5180 N N . ASP B 1 168 ? 85.480 58.113 7.971 1.00 22.32 168 ASP B N 1
ATOM 5181 C CA . ASP B 1 168 ? 86.863 58.364 8.355 1.00 21.99 168 ASP B CA 1
ATOM 5182 C C . ASP B 1 168 ? 87.000 58.311 9.870 1.00 21.37 168 ASP B C 1
ATOM 5183 O O . ASP B 1 168 ? 86.228 58.940 10.591 1.00 21.12 168 ASP B O 1
ATOM 5188 N N . ALA B 1 169 ? 87.987 57.562 10.349 1.00 21.15 169 ALA B N 1
ATOM 5189 C CA . ALA B 1 169 ? 88.153 57.334 11.780 1.00 20.62 169 ALA B CA 1
ATOM 5190 C C . ALA B 1 169 ? 88.542 58.601 12.534 1.00 20.22 169 ALA B C 1
ATOM 5191 O O . ALA B 1 169 ? 88.430 58.659 13.757 1.00 19.80 169 ALA B O 1
ATOM 5193 N N . LEU B 1 170 ? 88.998 59.613 11.803 1.00 20.39 170 LEU B N 1
ATOM 5194 C CA . LEU B 1 170 ? 89.393 60.879 12.409 1.00 20.09 170 LEU B CA 1
ATOM 5195 C C . LEU B 1 170 ? 88.196 61.607 13.013 1.00 19.94 170 LEU B C 1
ATOM 5196 O O . LEU B 1 170 ? 88.347 62.414 13.928 1.00 19.61 170 LEU B O 1
ATOM 5201 N N . LYS B 1 171 ? 87.005 61.302 12.510 1.00 20.23 171 LYS B N 1
ATOM 5202 C CA . LYS B 1 171 ? 85.790 61.971 12.954 1.00 20.19 171 LYS B CA 1
ATOM 5203 C C . LYS B 1 171 ? 85.150 61.273 14.147 1.00 19.89 171 LYS B C 1
ATOM 5204 O O . LYS B 1 171 ? 84.155 61.753 14.687 1.00 19.84 171 LYS B O 1
ATOM 5210 N N . PHE B 1 172 ? 85.715 60.139 14.550 1.00 19.72 172 PHE B N 1
ATOM 5211 C CA . PHE B 1 172 ? 85.110 59.315 15.596 1.00 19.52 172 PHE B CA 1
ATOM 5212 C C . PHE B 1 172 ? 84.969 60.017 16.954 1.00 19.11 172 PHE B C 1
ATOM 5213 O O . PHE B 1 172 ? 83.899 59.957 17.557 1.00 19.10 172 PHE B O 1
ATOM 5221 N N . PRO B 1 173 ? 86.031 60.684 17.447 1.00 18.81 173 PRO B N 1
ATOM 5222 C CA . PRO B 1 173 ? 85.810 61.366 18.728 1.00 18.48 173 PRO B CA 1
ATOM 5223 C C . PRO B 1 173 ? 84.844 62.544 18.611 1.00 18.63 173 PRO B C 1
ATOM 5224 O O . PRO B 1 173 ? 84.245 62.943 19.608 1.00 18.47 173 PRO B O 1
ATOM 5228 N N . ASP B 1 174 ? 84.695 63.089 17.409 1.00 18.96 174 ASP B N 1
ATOM 5229 C CA . ASP B 1 174 ? 83.727 64.152 17.179 1.00 19.19 174 ASP B CA 1
ATOM 5230 C C . ASP B 1 174 ? 82.313 63.589 17.188 1.00 19.41 174 ASP B C 1
ATOM 5231 O O . ASP B 1 174 ? 81.404 64.172 17.776 1.00 19.44 174 ASP B O 1
ATOM 5236 N N . LEU B 1 175 ? 82.140 62.445 16.536 1.00 19.61 175 LEU B N 1
ATOM 5237 C CA . LEU B 1 175 ? 80.853 61.763 16.485 1.00 19.88 175 LEU B CA 1
ATOM 5238 C C . LEU B 1 175 ? 80.374 61.364 17.875 1.00 19.61 175 LEU B C 1
ATOM 5239 O O . LEU B 1 175 ? 79.227 61.614 18.242 1.00 19.76 175 LEU B O 1
ATOM 5244 N N . ILE B 1 176 ? 81.260 60.740 18.643 1.00 19.25 176 ILE B N 1
ATOM 5245 C CA . ILE B 1 176 ? 80.914 60.234 19.965 1.00 19.02 176 ILE B CA 1
ATOM 5246 C C . ILE B 1 176 ? 80.581 61.360 20.941 1.00 18.84 176 ILE B C 1
ATOM 5247 O O . ILE B 1 176 ? 79.658 61.238 21.745 1.00 18.88 176 ILE B O 1
ATOM 5252 N N . HIS B 1 177 ? 81.320 62.461 20.859 1.00 18.70 177 HIS B N 1
ATOM 5253 C CA . HIS B 1 177 ? 81.089 63.602 21.741 1.00 18.58 177 HIS B CA 1
ATOM 5254 C C . HIS B 1 177 ? 79.698 64.202 21.548 1.00 18.93 177 HIS B C 1
ATOM 5255 O O . HIS B 1 177 ? 79.055 64.614 22.513 1.00 18.91 177 HIS B O 1
ATOM 5262 N N . SER B 1 178 ? 79.237 64.245 20.303 1.00 19.30 178 SER B N 1
ATOM 5263 C CA . SER B 1 178 ? 77.904 64.753 20.001 1.00 19.71 178 SER B CA 1
ATOM 5264 C C . SER B 1 178 ? 76.837 63.732 20.390 1.00 19.87 178 SER B C 1
ATOM 5265 O O . SER B 1 178 ? 75.730 64.096 20.783 1.00 20.11 178 SER B O 1
ATOM 5268 N N . GLN B 1 179 ? 77.181 62.453 20.279 1.00 19.79 179 GLN B N 1
ATOM 5269 C CA . GLN B 1 179 ? 76.265 61.374 20.629 1.00 19.97 179 GLN B CA 1
ATOM 5270 C C . GLN B 1 179 ? 76.119 61.232 22.139 1.00 19.71 179 GLN B C 1
ATOM 5271 O O . GLN B 1 179 ? 75.023 61.004 22.647 1.00 19.94 179 GLN B O 1
ATOM 5277 N N . LYS B 1 180 ? 77.234 61.368 22.848 1.00 19.27 180 LYS B N 1
ATOM 5278 C CA . LYS B 1 180 ? 77.259 61.191 24.295 1.00 19.02 180 LYS B CA 1
ATOM 5279 C C . LYS B 1 180 ? 76.626 62.366 25.033 1.00 19.08 180 LYS B C 1
ATOM 5280 O O . LYS B 1 180 ? 76.447 63.433 24.450 1.00 19.23 180 LYS B O 1
ATOM 5286 N N . PRO B 1 181 ? 76.259 62.160 26.311 1.00 19.01 181 PRO B N 1
ATOM 5287 C CA . PRO B 1 181 ? 75.740 63.237 27.160 1.00 19.08 181 PRO B CA 1
ATOM 5288 C C . PRO B 1 181 ? 76.592 64.501 27.123 1.00 18.87 181 PRO B C 1
ATOM 5289 O O . PRO B 1 181 ? 77.818 64.424 27.063 1.00 18.54 181 PRO B O 1
ATOM 5293 N N . SER B 1 182 ? 75.927 65.651 27.160 1.00 19.12 182 SER B N 1
ATOM 5294 C CA . SER B 1 182 ? 76.587 66.949 27.087 1.00 19.02 182 SER B CA 1
ATOM 5295 C C . SER B 1 182 ? 77.495 67.205 28.282 1.00 18.68 182 SER B C 1
ATOM 5296 O O . SER B 1 182 ? 77.162 66.842 29.408 1.00 18.65 182 SER B O 1
ATOM 5299 N N . PRO B 1 183 ? 78.650 67.843 28.038 1.00 18.45 183 PRO B N 1
ATOM 5300 C CA . PRO B 1 183 ? 79.591 68.195 29.106 1.00 18.17 183 PRO B CA 1
ATOM 5301 C C . PRO B 1 183 ? 79.060 69.280 30.042 1.00 18.35 183 PRO B C 1
ATOM 5302 O O . PRO B 1 183 ? 79.768 69.686 30.960 1.00 18.18 183 PRO B O 1
ATOM 5306 N N . THR B 1 184 ? 77.839 69.749 29.804 1.00 18.74 184 THR B N 1
ATOM 5307 C CA . THR B 1 184 ? 77.248 70.793 30.634 1.00 18.99 184 THR B CA 1
ATOM 5308 C C . THR B 1 184 ? 76.035 70.299 31.414 1.00 19.24 184 THR B C 1
ATOM 5309 O O . THR B 1 184 ? 75.670 70.879 32.437 1.00 19.40 184 THR B O 1
ATOM 5313 N N . THR B 1 185 ? 75.414 69.226 30.931 1.00 19.31 185 THR B N 1
ATOM 5314 C CA . THR B 1 185 ? 74.175 68.732 31.525 1.00 19.62 185 THR B CA 1
ATOM 5315 C C . THR B 1 185 ? 74.243 67.257 31.905 1.00 19.44 185 THR B C 1
ATOM 5316 O O . THR B 1 185 ? 73.408 66.773 32.668 1.00 19.66 185 THR B O 1
ATOM 5320 N N . ASN B 1 186 ? 75.234 66.555 31.360 1.00 19.09 186 ASN B N 1
ATOM 5321 C CA . ASN B 1 186 ? 75.371 65.107 31.526 1.00 18.95 186 ASN B CA 1
ATOM 5322 C C . ASN B 1 186 ? 74.126 64.376 31.025 1.00 19.32 186 ASN B C 1
ATOM 5323 O O . ASN B 1 186 ? 73.744 63.330 31.548 1.00 19.40 186 ASN B O 1
ATOM 5328 N N . ILE B 1 187 ? 73.496 64.952 30.007 1.00 19.61 187 ILE B N 1
ATOM 5329 C CA . ILE B 1 187 ? 72.311 64.377 29.386 1.00 20.03 187 ILE B CA 1
ATOM 5330 C C . ILE B 1 187 ? 72.430 64.479 27.870 1.00 20.11 187 ILE B C 1
ATOM 5331 O O . ILE B 1 187 ? 72.882 65.496 27.345 1.00 20.06 187 ILE B O 1
ATOM 5336 N N . GLN B 1 188 ? 72.042 63.416 27.173 1.00 20.28 188 GLN B N 1
ATOM 5337 C CA . GLN B 1 188 ? 72.062 63.400 25.717 1.00 20.44 188 GLN B CA 1
ATOM 5338 C C . GLN B 1 188 ? 71.164 64.490 25.144 1.00 20.88 188 GLN B C 1
ATOM 5339 O O . GLN B 1 188 ? 70.087 64.758 25.671 1.00 21.23 188 GLN B O 1
ATOM 5345 N N . SER B 1 189 ? 71.621 65.121 24.069 1.00 20.90 189 SER B N 1
ATOM 5346 C CA . SER B 1 189 ? 70.872 66.195 23.431 1.00 21.35 189 SER B CA 1
ATOM 5347 C C . SER B 1 189 ? 70.742 65.953 21.936 1.00 21.64 189 SER B C 1
ATOM 5348 O O . SER B 1 189 ? 71.740 65.812 21.233 1.00 21.40 189 SER B O 1
ATOM 5351 N N . GLN B 1 190 ? 69.504 65.910 21.456 1.00 22.21 190 GLN B N 1
ATOM 5352 C CA . GLN B 1 190 ? 69.240 65.677 20.042 1.00 22.59 190 GLN B CA 1
ATOM 5353 C C . GLN B 1 190 ? 69.761 66.831 19.195 1.00 22.66 190 GLN B C 1
ATOM 5354 O O . GLN B 1 190 ? 70.140 66.641 18.040 1.00 22.77 190 GLN B O 1
ATOM 5360 N N . GLU B 1 191 ? 69.778 68.027 19.775 1.00 22.63 191 GLU B N 1
ATOM 5361 C CA . GLU B 1 191 ? 70.303 69.199 19.087 1.00 22.71 191 GLU B CA 1
ATOM 5362 C C . GLU B 1 191 ? 71.800 69.052 18.861 1.00 22.19 191 GLU B C 1
ATOM 5363 O O . GLU B 1 191 ? 72.299 69.327 17.773 1.00 22.31 191 GLU B O 1
ATOM 5369 N N . ARG B 1 192 ? 72.511 68.611 19.893 1.00 21.65 192 ARG B N 1
ATOM 5370 C CA . ARG B 1 192 ? 73.945 68.376 19.784 1.00 21.17 192 ARG B CA 1
ATOM 5371 C C . ARG B 1 192 ? 74.224 67.257 18.790 1.00 21.20 192 ARG B C 1
ATOM 5372 O O . ARG B 1 192 ? 75.196 67.308 18.036 1.00 21.09 192 ARG B O 1
ATOM 5380 N N . ILE B 1 193 ? 73.363 66.246 18.803 1.00 21.40 193 ILE B N 1
ATOM 5381 C CA . ILE B 1 193 ? 73.492 65.103 17.910 1.00 21.51 193 ILE B CA 1
ATOM 5382 C C . ILE B 1 193 ? 73.383 65.509 16.443 1.00 21.96 193 ILE B C 1
ATOM 5383 O O . ILE B 1 193 ? 74.244 65.172 15.632 1.00 21.90 193 ILE B O 1
ATOM 5388 N N . PHE B 1 194 ? 72.331 66.248 16.108 1.00 22.46 194 PHE B N 1
ATOM 5389 C CA . PHE B 1 194 ? 72.094 66.631 14.722 1.00 22.98 194 PHE B CA 1
ATOM 5390 C C . PHE B 1 194 ? 72.898 67.859 14.319 1.00 22.93 194 PHE B C 1
ATOM 5391 O O . PHE B 1 194 ? 72.972 68.199 13.139 1.00 23.32 194 PHE B O 1
ATOM 5399 N N . ASP B 1 195 ? 73.501 68.521 15.301 1.00 22.50 195 ASP B N 1
ATOM 5400 C CA . ASP B 1 195 ? 74.431 69.605 15.020 1.00 22.40 195 ASP B CA 1
ATOM 5401 C C . ASP B 1 195 ? 75.629 69.057 14.258 1.00 22.21 195 ASP B C 1
ATOM 5402 O O . ASP B 1 195 ? 76.081 69.650 13.280 1.00 22.46 195 ASP B O 1
ATOM 5407 N N . PHE B 1 196 ? 76.132 67.912 14.710 1.00 21.81 196 PHE B N 1
ATOM 5408 C CA . PHE B 1 196 ? 77.235 67.240 14.036 1.00 21.66 196 PHE B CA 1
ATOM 5409 C C . PHE B 1 196 ? 76.771 66.623 12.723 1.00 22.17 196 PHE B C 1
ATOM 5410 O O . PHE B 1 196 ? 77.518 66.582 11.748 1.00 22.31 196 PHE B O 1
ATOM 5418 N N . PHE B 1 197 ? 75.535 66.137 12.708 1.00 22.49 197 PHE B N 1
ATOM 5419 C CA . PHE B 1 197 ? 74.967 65.526 11.513 1.00 23.04 197 PHE B CA 1
ATOM 5420 C C . PHE B 1 197 ? 74.724 66.563 10.426 1.00 23.58 197 PHE B C 1
ATOM 5421 O O . PHE B 1 197 ? 74.732 66.241 9.239 1.00 24.02 197 PHE B O 1
ATOM 5429 N N . ALA B 1 198 ? 74.510 67.808 10.837 1.00 23.59 198 ALA B N 1
ATOM 5430 C CA . ALA B 1 198 ? 74.251 68.891 9.896 1.00 24.14 198 ALA B CA 1
ATOM 5431 C C . ALA B 1 198 ? 75.466 69.152 9.015 1.00 24.15 198 ALA B C 1
ATOM 5432 O O . ALA B 1 198 ? 75.332 69.582 7.871 1.00 24.70 198 ALA B O 1
ATOM 5434 N N . GLY B 1 199 ? 76.651 68.883 9.552 1.00 23.57 199 GLY B N 1
ATOM 5435 C CA . GLY B 1 199 ? 77.880 69.047 8.800 1.00 23.56 199 GLY B CA 1
ATOM 5436 C C . GLY B 1 199 ? 78.424 67.719 8.312 1.00 23.50 199 GLY B C 1
ATOM 5437 O O . GLY B 1 199 ? 79.497 67.657 7.714 1.00 23.49 199 GLY B O 1
ATOM 5438 N N . SER B 1 200 ? 77.674 66.651 8.562 1.00 23.50 200 SER B N 1
ATOM 5439 C CA . SER B 1 200 ? 78.095 65.312 8.167 1.00 23.48 200 SER B CA 1
ATOM 5440 C C . SER B 1 200 ? 77.010 64.601 7.367 1.00 24.06 200 SER B C 1
ATOM 5441 O O . SER B 1 200 ? 76.265 63.788 7.912 1.00 24.01 200 SER B O 1
ATOM 5444 N N . PRO B 1 201 ? 76.920 64.904 6.066 1.00 24.67 201 PRO B N 1
ATOM 5445 C CA . PRO B 1 201 ? 75.894 64.315 5.200 1.00 25.32 201 PRO B CA 1
ATOM 5446 C C . PRO B 1 201 ? 76.078 62.813 4.997 1.00 25.34 201 PRO B C 1
ATOM 5447 O O . PRO B 1 201 ? 75.140 62.139 4.575 1.00 25.80 201 PRO B O 1
ATOM 5451 N N . GLU B 1 202 ? 77.266 62.297 5.298 1.00 24.88 202 GLU B N 1
ATOM 5452 C CA . GLU B 1 202 ? 77.551 60.881 5.091 1.00 24.93 202 GLU B CA 1
ATOM 5453 C C . GLU B 1 202 ? 76.852 60.006 6.127 1.00 24.66 202 GLU B C 1
ATOM 5454 O O . GLU B 1 202 ? 76.803 58.786 5.987 1.00 24.80 202 GLU B O 1
ATOM 5460 N N . ALA B 1 203 ? 76.303 60.636 7.160 1.00 24.33 203 ALA B N 1
ATOM 5461 C CA . ALA B 1 203 ? 75.627 59.912 8.228 1.00 24.09 203 ALA B CA 1
ATOM 5462 C C . ALA B 1 203 ? 74.143 59.739 7.935 1.00 24.66 203 ALA B C 1
ATOM 5463 O O . ALA B 1 203 ? 73.406 59.191 8.750 1.00 24.57 203 ALA B O 1
ATOM 5465 N N . THR B 1 204 ? 73.714 60.208 6.768 1.00 25.27 204 THR B N 1
ATOM 5466 C CA . THR B 1 204 ? 72.302 60.195 6.398 1.00 25.89 204 THR B CA 1
ATOM 5467 C C . THR B 1 204 ? 71.732 58.782 6.369 1.00 26.17 204 THR B C 1
ATOM 5468 O O . THR B 1 204 ? 70.646 58.529 6.892 1.00 26.34 204 THR B O 1
ATOM 5472 N N . HIS B 1 205 ? 72.474 57.867 5.756 1.00 26.25 205 HIS B N 1
ATOM 5473 C CA . HIS B 1 205 ? 72.047 56.479 5.648 1.00 26.56 205 HIS B CA 1
ATOM 5474 C C . HIS B 1 205 ? 71.938 55.841 7.030 1.00 26.04 205 HIS B C 1
ATOM 5475 O O . HIS B 1 205 ? 71.025 55.061 7.294 1.00 26.33 205 HIS B O 1
ATOM 5482 N N . MET B 1 206 ? 72.870 56.186 7.911 1.00 25.32 206 MET B N 1
ATOM 5483 C CA . MET B 1 206 ? 72.872 55.659 9.270 1.00 24.82 206 MET B CA 1
ATOM 5484 C C . MET B 1 206 ? 71.662 56.151 10.058 1.00 24.87 206 MET B C 1
ATOM 5485 O O . MET B 1 206 ? 71.031 55.383 10.783 1.00 24.89 206 MET B O 1
ATOM 5490 N N . ILE B 1 207 ? 71.352 57.436 9.916 1.00 24.92 207 ILE B N 1
ATOM 5491 C CA . ILE B 1 207 ? 70.212 58.041 10.599 1.00 25.03 207 ILE B CA 1
ATOM 5492 C C . ILE B 1 207 ? 68.903 57.383 10.177 1.00 25.73 207 ILE B C 1
ATOM 5493 O O . ILE B 1 207 ? 68.027 57.131 11.006 1.00 25.79 207 ILE B O 1
ATOM 5498 N N . THR B 1 208 ? 68.788 57.101 8.883 1.00 26.31 208 THR B N 1
ATOM 5499 C CA . THR B 1 208 ? 67.597 56.473 8.322 1.00 27.07 208 THR B CA 1
ATOM 5500 C C . THR B 1 208 ? 67.323 55.128 8.992 1.00 27.05 208 THR B C 1
ATOM 5501 O O . THR B 1 208 ? 66.171 54.753 9.210 1.00 27.50 208 THR B O 1
ATOM 5505 N N . LEU B 1 209 ? 68.390 54.412 9.327 1.00 26.56 209 LEU B N 1
ATOM 5506 C CA . LEU B 1 209 ? 68.271 53.139 10.026 1.00 26.51 209 LEU B CA 1
ATOM 5507 C C . LEU B 1 209 ? 68.084 53.343 11.524 1.00 26.00 209 LEU B C 1
ATOM 5508 O O . LEU B 1 209 ? 67.274 52.667 12.156 1.00 26.21 209 LEU B O 1
ATOM 5513 N N . LEU B 1 210 ? 68.836 54.283 12.086 1.00 25.38 210 LEU B N 1
ATOM 5514 C CA . LEU B 1 210 ? 68.887 54.466 13.532 1.00 24.84 210 LEU B CA 1
ATOM 5515 C C . LEU B 1 210 ? 67.572 54.985 14.111 1.00 25.13 210 LEU B C 1
ATOM 5516 O O . LEU B 1 210 ? 67.161 54.575 15.194 1.00 25.01 210 LEU B O 1
ATOM 5521 N N . TYR B 1 211 ? 66.916 55.894 13.400 1.00 25.54 211 TYR B N 1
ATOM 5522 C CA . TYR B 1 211 ? 65.671 56.464 13.899 1.00 25.87 211 TYR B CA 1
ATOM 5523 C C . TYR B 1 211 ? 64.460 55.690 13.385 1.00 26.66 211 TYR B C 1
ATOM 5524 O O . TYR B 1 211 ? 63.316 56.050 13.658 1.00 27.08 211 TYR B O 1
ATOM 5533 N N . SER B 1 212 ? 64.728 54.621 12.643 1.00 26.90 212 SER B N 1
ATOM 5534 C CA . SER B 1 212 ? 63.708 53.643 12.291 1.00 27.62 212 SER B CA 1
ATOM 5535 C C . SER B 1 212 ? 63.556 52.700 13.486 1.00 27.43 212 SER B C 1
ATOM 5536 O O . SER B 1 212 ? 64.277 52.849 14.471 1.00 26.75 212 SER B O 1
ATOM 5539 N N . PRO B 1 213 ? 62.618 51.736 13.425 1.00 28.05 213 PRO B N 1
ATOM 5540 C CA . PRO B 1 213 ? 62.572 50.771 14.532 1.00 27.89 213 PRO B CA 1
ATOM 5541 C C . PRO B 1 213 ? 63.863 49.966 14.699 1.00 27.36 213 PRO B C 1
ATOM 5542 O O . PRO B 1 213 ? 64.080 49.376 15.754 1.00 27.06 213 PRO B O 1
ATOM 5546 N N . TRP B 1 214 ? 64.712 49.967 13.677 1.00 27.29 214 TRP B N 1
ATOM 5547 C CA . TRP B 1 214 ? 65.961 49.212 13.704 1.00 26.87 214 TRP B CA 1
ATOM 5548 C C . TRP B 1 214 ? 67.000 49.802 14.652 1.00 26.01 214 TRP B C 1
ATOM 5549 O O . TRP B 1 214 ? 68.038 49.191 14.899 1.00 25.63 214 TRP B O 1
ATOM 5560 N N . GLY B 1 215 ? 66.723 50.989 15.180 1.00 25.74 215 GLY B N 1
ATOM 5561 C CA . GLY B 1 215 ? 67.647 51.641 16.088 1.00 24.97 215 GLY B CA 1
ATOM 5562 C C . GLY B 1 215 ? 67.553 51.111 17.502 1.00 24.72 215 GLY B C 1
ATOM 5563 O O . GLY B 1 215 ? 68.421 51.373 18.332 1.00 24.11 215 GLY B O 1
ATOM 5564 N N . ILE B 1 216 ? 66.488 50.369 17.782 1.00 25.23 216 ILE B N 1
ATOM 5565 C CA . ILE B 1 216 ? 66.324 49.728 19.081 1.00 25.11 216 ILE B CA 1
ATOM 5566 C C . ILE B 1 216 ? 65.914 48.272 18.909 1.00 25.63 216 ILE B C 1
ATOM 5567 O O . ILE B 1 216 ? 64.725 47.962 18.839 1.00 26.25 216 ILE B O 1
ATOM 5572 N N . PRO B 1 217 ? 66.903 47.372 18.817 1.00 25.43 217 PRO B N 1
ATOM 5573 C CA . PRO B 1 217 ? 66.617 45.936 18.779 1.00 25.92 217 PRO B CA 1
ATOM 5574 C C . PRO B 1 217 ? 65.906 45.493 20.051 1.00 26.05 217 PRO B C 1
ATOM 5575 O O . PRO B 1 217 ? 66.251 45.970 21.132 1.00 25.55 217 PRO B O 1
ATOM 5579 N N . ALA B 1 218 ? 64.928 44.602 19.920 1.00 26.76 218 ALA B N 1
ATOM 5580 C CA . ALA B 1 218 ? 64.160 44.132 21.067 1.00 27.01 218 ALA B CA 1
ATOM 5581 C C . ALA B 1 218 ? 65.069 43.447 22.079 1.00 26.59 218 ALA B C 1
ATOM 5582 O O . ALA B 1 218 ? 64.978 43.695 23.281 1.00 26.35 218 ALA B O 1
ATOM 5584 N N . SER B 1 219 ? 65.945 42.583 21.580 1.00 26.56 219 SER B N 1
ATOM 5585 C CA . SER B 1 219 ? 66.941 41.926 22.415 1.00 26.19 219 SER B CA 1
ATOM 5586 C C . SER B 1 219 ? 68.138 41.527 21.566 1.00 25.99 219 SER B C 1
ATOM 5587 O O . SER B 1 219 ? 68.136 41.710 20.350 1.00 26.19 219 SER B O 1
ATOM 5590 N N . TYR B 1 220 ? 69.161 40.980 22.210 1.00 25.65 220 TYR B N 1
ATOM 5591 C CA . TYR B 1 220 ? 70.377 40.598 21.508 1.00 25.47 220 TYR B CA 1
ATOM 5592 C C . TYR B 1 220 ? 70.197 39.299 20.729 1.00 26.17 220 TYR B C 1
ATOM 5593 O O . TYR B 1 220 ? 70.873 39.072 19.728 1.00 26.23 220 TYR B O 1
ATOM 5602 N N . ARG B 1 221 ? 69.274 38.455 21.183 1.00 26.74 221 ARG B N 1
ATOM 5603 C CA . ARG B 1 221 ? 69.041 37.168 20.535 1.00 27.47 221 ARG B CA 1
ATOM 5604 C C . ARG B 1 221 ? 68.301 37.342 19.215 1.00 27.99 221 ARG B C 1
ATOM 5605 O O . ARG B 1 221 ? 68.525 36.595 18.265 1.00 28.44 221 ARG B O 1
ATOM 5613 N N . PHE B 1 222 ? 67.418 38.332 19.164 1.00 27.96 222 PHE B N 1
ATOM 5614 C CA . PHE B 1 222 ? 66.646 38.610 17.961 1.00 28.47 222 PHE B CA 1
ATOM 5615 C C . PHE B 1 222 ? 67.254 39.788 17.218 1.00 27.97 222 PHE B C 1
ATOM 5616 O O . PHE B 1 222 ? 66.575 40.771 16.931 1.00 27.99 222 PHE B O 1
ATOM 5624 N N . MET B 1 223 ? 68.540 39.678 16.904 1.00 27.81 223 MET B N 1
ATOM 5625 C CA . MET B 1 223 ? 69.284 40.795 16.344 1.00 27.66 223 MET B CA 1
ATOM 5626 C C . MET B 1 223 ? 70.320 40.336 15.325 1.00 27.74 223 MET B C 1
ATOM 5627 O O . MET B 1 223 ? 70.954 39.297 15.496 1.00 27.84 223 MET B O 1
ATOM 5632 N N . GLN B 1 224 ? 70.495 41.124 14.271 1.00 27.13 224 GLN B N 1
ATOM 5633 C CA . GLN B 1 224 ? 71.486 40.823 13.248 1.00 27.22 224 GLN B CA 1
ATOM 5634 C C . GLN B 1 224 ? 72.879 41.254 13.689 1.00 26.47 224 GLN B C 1
ATOM 5635 O O . GLN B 1 224 ? 73.037 41.956 14.686 1.00 25.86 224 GLN B O 1
ATOM 5641 N N . GLY B 1 225 ? 73.886 40.825 12.937 1.00 26.56 225 GLY B N 1
ATOM 5642 C CA . GLY B 1 225 ? 75.257 41.212 13.203 1.00 25.94 225 GLY B CA 1
ATOM 5643 C C . GLY B 1 225 ? 76.038 41.380 11.917 1.00 26.12 225 GLY B C 1
ATOM 5644 O O . GLY B 1 225 ? 75.734 40.739 10.912 1.00 26.80 225 GLY B O 1
ATOM 5645 N N . SER B 1 226 ? 77.045 42.247 11.947 1.00 25.56 226 SER B N 1
ATOM 5646 C CA . SER B 1 226 ? 77.849 42.527 10.764 1.00 25.71 226 SER B CA 1
ATOM 5647 C C . SER B 1 226 ? 79.177 43.174 11.124 1.00 25.07 226 SER B C 1
ATOM 5648 O O . SER B 1 226 ? 79.264 43.925 12.089 1.00 24.46 226 SER B O 1
ATOM 5651 N N . GLY B 1 227 ? 80.208 42.878 10.339 1.00 25.25 227 GLY B N 1
ATOM 5652 C CA . GLY B 1 227 ? 81.523 43.456 10.550 1.00 24.75 227 GLY B CA 1
ATOM 5653 C C . GLY B 1 227 ? 81.606 44.902 10.099 1.00 24.47 227 GLY B C 1
ATOM 5654 O O . GLY B 1 227 ? 82.608 45.577 10.338 1.00 24.01 227 GLY B O 1
ATOM 5655 N N . VAL B 1 228 ? 80.549 45.367 9.436 1.00 24.79 228 VAL B N 1
ATOM 5656 C CA . VAL B 1 228 ? 80.421 46.748 8.964 1.00 24.63 228 VAL B CA 1
ATOM 5657 C C . VAL B 1 228 ? 81.521 47.165 7.987 1.00 24.73 228 VAL B C 1
ATOM 5658 O O . VAL B 1 228 ? 81.237 47.546 6.852 1.00 25.17 228 VAL B O 1
ATOM 5662 N N . ASN B 1 229 ? 82.771 47.101 8.429 1.00 24.35 229 ASN B N 1
ATOM 5663 C CA . ASN B 1 229 ? 83.895 47.461 7.576 1.00 24.46 229 ASN B CA 1
ATOM 5664 C C . ASN B 1 229 ? 84.152 46.425 6.492 1.00 25.18 229 ASN B C 1
ATOM 5665 O O . ASN B 1 229 ? 83.652 45.305 6.558 1.00 25.53 229 ASN B O 1
ATOM 5670 N N . THR B 1 230 ? 84.935 46.811 5.492 1.00 25.44 230 THR B N 1
ATOM 5671 C CA . THR B 1 230 ? 85.332 45.889 4.438 1.00 26.15 230 THR B CA 1
ATOM 5672 C C . THR B 1 230 ? 86.655 45.225 4.798 1.00 26.03 230 THR B C 1
ATOM 5673 O O . THR B 1 230 ? 87.623 45.899 5.147 1.00 25.60 230 THR B O 1
ATOM 5677 N N . TYR B 1 231 ? 86.687 43.900 4.725 1.00 26.47 231 TYR B N 1
ATOM 5678 C CA . TYR B 1 231 ? 87.899 43.153 5.033 1.00 26.47 231 TYR B CA 1
ATOM 5679 C C . TYR B 1 231 ? 88.427 42.441 3.795 1.00 27.28 231 TYR B C 1
ATOM 5680 O O . TYR B 1 231 ? 87.950 42.672 2.685 1.00 27.80 231 TYR B O 1
ATOM 5689 N N . LYS B 1 232 ? 89.413 41.572 3.993 1.00 27.44 232 LYS B N 1
ATOM 5690 C CA . LYS B 1 232 ? 89.979 40.801 2.894 1.00 28.26 232 LYS B CA 1
ATOM 5691 C C . LYS B 1 232 ? 90.214 39.345 3.276 1.00 28.61 232 LYS B C 1
ATOM 5692 O O . LYS B 1 232 ? 90.593 39.040 4.406 1.00 28.16 232 LYS B O 1
ATOM 5698 N N . TRP B 1 233 ? 89.977 38.452 2.321 1.00 29.47 233 TRP B N 1
ATOM 5699 C CA . TRP B 1 233 ? 90.266 37.034 2.488 1.00 29.97 233 TRP B CA 1
ATOM 5700 C C . TRP B 1 233 ? 91.439 36.627 1.605 1.00 30.60 233 TRP B C 1
ATOM 5701 O O . TRP B 1 233 ? 91.483 36.970 0.425 1.00 31.10 233 TRP B O 1
ATOM 5712 N N . VAL B 1 234 ? 92.391 35.902 2.185 1.00 30.62 234 VAL B N 1
ATOM 5713 C CA . VAL B 1 234 ? 93.582 35.475 1.459 1.00 31.24 234 VAL B CA 1
ATOM 5714 C C . VAL B 1 234 ? 93.649 33.953 1.377 1.00 32.01 234 VAL B C 1
ATOM 5715 O O . VAL B 1 234 ? 93.566 33.267 2.395 1.00 31.79 234 VAL B O 1
ATOM 5719 N N . ASN B 1 235 ? 93.808 33.429 0.165 1.00 32.94 235 ASN B N 1
ATOM 5720 C CA . ASN B 1 235 ? 93.804 31.985 -0.045 1.00 33.79 235 ASN B CA 1
ATOM 5721 C C . ASN B 1 235 ? 95.202 31.375 -0.087 1.00 34.21 235 ASN B C 1
ATOM 5722 O O . ASN B 1 235 ? 96.171 31.982 0.366 1.00 33.71 235 ASN B O 1
ATOM 5727 N N . ASP B 1 236 ? 95.289 30.166 -0.631 1.00 35.19 236 ASP B N 1
ATOM 5728 C CA . ASP B 1 236 ? 96.553 29.447 -0.737 1.00 35.75 236 ASP B CA 1
ATOM 5729 C C . ASP B 1 236 ? 97.502 30.111 -1.725 1.00 36.06 236 ASP B C 1
ATOM 5730 O O . ASP B 1 236 ? 98.714 29.914 -1.661 1.00 36.27 236 ASP B O 1
ATOM 5735 N N . GLN B 1 237 ? 96.944 30.893 -2.643 1.00 36.13 237 GLN B N 1
ATOM 5736 C CA . GLN B 1 237 ? 97.726 31.497 -3.714 1.00 36.56 237 GLN B CA 1
ATOM 5737 C C . GLN B 1 237 ? 98.219 32.888 -3.333 1.00 35.65 237 GLN B C 1
ATOM 5738 O O . GLN B 1 237 ? 99.048 33.475 -4.027 1.00 35.90 237 GLN B O 1
ATOM 5744 N N . GLY B 1 238 ? 97.702 33.411 -2.227 1.00 34.65 238 GLY B N 1
ATOM 5745 C CA . GLY B 1 238 ? 98.036 34.753 -1.789 1.00 33.77 238 GLY B CA 1
ATOM 5746 C C . GLY B 1 238 ? 97.117 35.786 -2.411 1.00 33.56 238 GLY B C 1
ATOM 5747 O O . GLY B 1 238 ? 97.330 36.991 -2.272 1.00 32.96 238 GLY B O 1
ATOM 5748 N N . GLU B 1 239 ? 96.090 35.306 -3.103 1.00 34.12 239 GLU B N 1
ATOM 5749 C CA . GLU B 1 239 ? 95.110 36.177 -3.737 1.00 34.04 239 GLU B CA 1
ATOM 5750 C C . GLU B 1 239 ? 94.132 36.732 -2.708 1.00 33.10 239 GLU B C 1
ATOM 5751 O O . GLU B 1 239 ? 93.690 36.013 -1.813 1.00 32.86 239 GLU B O 1
ATOM 5757 N N . GLY B 1 240 ? 93.796 38.011 -2.839 1.00 32.62 240 GLY B N 1
ATOM 5758 C CA . GLY B 1 240 ? 92.898 38.656 -1.900 1.00 31.75 240 GLY B CA 1
ATOM 5759 C C . GLY B 1 240 ? 91.594 39.122 -2.519 1.00 31.92 240 GLY B C 1
ATOM 5760 O O . GLY B 1 240 ? 91.565 39.588 -3.657 1.00 32.43 240 GLY B O 1
ATOM 5761 N N . VAL B 1 241 ? 90.509 38.992 -1.762 1.00 31.52 241 VAL B N 1
ATOM 5762 C CA . VAL B 1 241 ? 89.201 39.464 -2.200 1.00 31.63 241 VAL B CA 1
ATOM 5763 C C . VAL B 1 241 ? 88.513 40.257 -1.094 1.00 30.70 241 VAL B C 1
ATOM 5764 O O . VAL B 1 241 ? 88.660 39.945 0.087 1.00 30.14 241 VAL B O 1
ATOM 5768 N N . LEU B 1 242 ? 87.768 41.287 -1.483 1.00 30.59 242 LEU B N 1
ATOM 5769 C CA . LEU B 1 242 ? 87.055 42.126 -0.526 1.00 29.79 242 LEU B CA 1
ATOM 5770 C C . LEU B 1 242 ? 85.923 41.340 0.124 1.00 29.79 242 LEU B C 1
ATOM 5771 O O . LEU B 1 242 ? 85.280 40.517 -0.524 1.00 30.52 242 LEU B O 1
ATOM 5776 N N . VAL B 1 243 ? 85.681 41.594 1.405 1.00 29.02 243 VAL B N 1
ATOM 5777 C CA . VAL B 1 243 ? 84.792 40.741 2.184 1.00 29.01 243 VAL B CA 1
ATOM 5778 C C . VAL B 1 243 ? 83.921 41.514 3.177 1.00 28.32 243 VAL B C 1
ATOM 5779 O O . VAL B 1 243 ? 84.396 42.412 3.871 1.00 27.61 243 VAL B O 1
ATOM 5783 N N . LYS B 1 244 ? 82.639 41.157 3.225 1.00 28.60 244 LYS B N 1
ATOM 5784 C CA . LYS B 1 244 ? 81.718 41.668 4.236 1.00 28.07 244 LYS B CA 1
ATOM 5785 C C . LYS B 1 244 ? 81.215 40.524 5.113 1.00 28.14 244 LYS B C 1
ATOM 5786 O O . LYS B 1 244 ? 80.916 39.442 4.615 1.00 28.83 244 LYS B O 1
ATOM 5792 N N . TYR B 1 245 ? 81.118 40.762 6.417 1.00 27.46 245 TYR B N 1
ATOM 5793 C CA . TYR B 1 245 ? 80.635 39.737 7.337 1.00 27.52 245 TYR B CA 1
ATOM 5794 C C . TYR B 1 245 ? 79.205 40.022 7.783 1.00 27.50 245 TYR B C 1
ATOM 5795 O O . TYR B 1 245 ? 78.823 41.177 7.963 1.00 27.08 245 TYR B O 1
ATOM 5804 N N . HIS B 1 246 ? 78.422 38.963 7.967 1.00 27.99 246 HIS B N 1
ATOM 5805 C CA . HIS B 1 246 ? 77.035 39.089 8.405 1.00 28.07 246 HIS B CA 1
ATOM 5806 C C . HIS B 1 246 ? 76.639 37.981 9.378 1.00 28.21 246 HIS B C 1
ATOM 5807 O O . HIS B 1 246 ? 76.956 36.814 9.161 1.00 28.70 246 HIS B O 1
ATOM 5814 N N . TRP B 1 247 ? 75.952 38.355 10.453 1.00 27.81 247 TRP B N 1
ATOM 5815 C CA . TRP B 1 247 ? 75.382 37.381 11.380 1.00 28.01 247 TRP B CA 1
ATOM 5816 C C . TRP B 1 247 ? 73.858 37.357 11.269 1.00 28.49 247 TRP B C 1
ATOM 5817 O O . TRP B 1 247 ? 73.195 38.345 11.579 1.00 28.18 247 TRP B O 1
ATOM 5828 N N . GLU B 1 248 ? 73.306 36.230 10.832 1.00 29.29 248 GLU B N 1
ATOM 5829 C CA . GLU B 1 248 ? 71.855 36.081 10.732 1.00 29.85 248 GLU B CA 1
ATOM 5830 C C . GLU B 1 248 ? 71.296 35.215 11.854 1.00 30.00 248 GLU B C 1
ATOM 5831 O O . GLU B 1 248 ? 71.607 34.029 11.943 1.00 30.40 248 GLU B O 1
ATOM 5837 N N . PRO B 1 249 ? 70.461 35.814 12.715 1.00 29.72 249 PRO B N 1
ATOM 5838 C CA . PRO B 1 249 ? 69.863 35.121 13.860 1.00 29.85 249 PRO B CA 1
ATOM 5839 C C . PRO B 1 249 ? 68.826 34.082 13.445 1.00 30.84 249 PRO B C 1
ATOM 5840 O O . PRO B 1 249 ? 67.928 34.377 12.655 1.00 31.32 249 PRO B O 1
ATOM 5844 N N . VAL B 1 250 ? 68.960 32.875 13.981 1.00 31.18 250 VAL B N 1
ATOM 5845 C CA . VAL B 1 250 ? 68.004 31.806 13.727 1.00 32.15 250 VAL B CA 1
ATOM 5846 C C . VAL B 1 250 ? 66.676 32.126 14.409 1.00 32.31 250 VAL B C 1
ATOM 5847 O O . VAL B 1 250 ? 65.606 31.750 13.927 1.00 33.10 250 VAL B O 1
ATOM 5851 N N . GLN B 1 251 ? 66.756 32.843 15.525 1.00 31.58 251 GLN B N 1
ATOM 5852 C CA . GLN B 1 251 ? 65.577 33.210 16.301 1.00 31.68 251 GLN B CA 1
ATOM 5853 C C . GLN B 1 251 ? 64.717 34.236 15.568 1.00 31.80 251 GLN B C 1
ATOM 5854 O O . GLN B 1 251 ? 63.566 34.467 15.934 1.00 32.11 251 GLN B O 1
ATOM 5860 N N . GLY B 1 252 ? 65.283 34.854 14.538 1.00 31.58 252 GLY B N 1
ATOM 5861 C CA . GLY B 1 252 ? 64.581 35.877 13.786 1.00 31.69 252 GLY B CA 1
ATOM 5862 C C . GLY B 1 252 ? 64.992 37.266 14.233 1.00 30.79 252 GLY B C 1
ATOM 5863 O O . GLY B 1 252 ? 65.899 37.419 15.048 1.00 30.07 252 GLY B O 1
ATOM 5864 N N . VAL B 1 253 ? 64.319 38.282 13.704 1.00 30.86 253 VAL B N 1
ATOM 5865 C CA . VAL B 1 253 ? 64.648 39.662 14.035 1.00 30.08 253 VAL B CA 1
ATOM 5866 C C . VAL B 1 253 ? 63.451 40.399 14.625 1.00 30.19 253 VAL B C 1
ATOM 5867 O O . VAL B 1 253 ? 62.376 40.435 14.028 1.00 30.88 253 VAL B O 1
ATOM 5871 N N . ARG B 1 254 ? 63.647 40.989 15.800 1.00 29.54 254 ARG B N 1
ATOM 5872 C CA . ARG B 1 254 ? 62.605 41.778 16.444 1.00 29.59 254 ARG B CA 1
ATOM 5873 C C . ARG B 1 254 ? 63.134 43.144 16.857 1.00 28.79 254 ARG B C 1
ATOM 5874 O O . ARG B 1 254 ? 64.190 43.252 17.479 1.00 28.09 254 ARG B O 1
ATOM 5882 N N . ASN B 1 255 ? 62.389 44.187 16.512 1.00 28.94 255 ASN B N 1
ATOM 5883 C CA . ASN B 1 255 ? 62.767 45.544 16.874 1.00 28.28 255 ASN B CA 1
ATOM 5884 C C . ASN B 1 255 ? 61.809 46.132 17.895 1.00 28.33 255 ASN B C 1
ATOM 5885 O O . ASN B 1 255 ? 60.677 45.675 18.038 1.00 29.00 255 ASN B O 1
ATOM 5890 N N . LEU B 1 256 ? 62.271 47.158 18.597 1.00 27.68 256 LEU B N 1
ATOM 5891 C CA . LEU B 1 256 ? 61.509 47.753 19.683 1.00 27.67 256 LEU B CA 1
ATOM 5892 C C . LEU B 1 256 ? 61.167 49.198 19.339 1.00 27.61 256 LEU B C 1
ATOM 5893 O O . LEU B 1 256 ? 62.058 50.035 19.199 1.00 27.03 256 LEU B O 1
ATOM 5898 N N . THR B 1 257 ? 59.877 49.487 19.196 1.00 28.27 257 THR B N 1
ATOM 5899 C CA . THR B 1 257 ? 59.440 50.842 18.886 1.00 28.33 257 THR B CA 1
ATOM 5900 C C . THR B 1 257 ? 59.658 51.746 20.088 1.00 27.79 257 THR B C 1
ATOM 5901 O O . THR B 1 257 ? 59.830 51.268 21.208 1.00 27.54 257 THR B O 1
ATOM 5905 N N . GLN B 1 258 ? 59.643 53.053 19.849 1.00 27.66 258 GLN B N 1
ATOM 5906 C CA . GLN B 1 258 ? 59.884 54.024 20.907 1.00 27.18 258 GLN B CA 1
ATOM 5907 C C . GLN B 1 258 ? 58.821 53.924 21.994 1.00 27.57 258 GLN B C 1
ATOM 5908 O O . GLN B 1 258 ? 59.115 54.076 23.179 1.00 27.18 258 GLN B O 1
ATOM 5914 N N . MET B 1 259 ? 57.586 53.664 21.584 1.00 28.39 259 MET B N 1
ATOM 5915 C CA . MET B 1 259 ? 56.490 53.505 22.529 1.00 28.89 259 MET B CA 1
ATOM 5916 C C . MET B 1 259 ? 56.674 52.230 23.345 1.00 28.82 259 MET B C 1
ATOM 5917 O O . MET B 1 259 ? 56.443 52.216 24.554 1.00 28.78 259 MET B O 1
ATOM 5922 N N . GLN B 1 260 ? 57.093 51.161 22.676 1.00 28.85 260 GLN B N 1
ATOM 5923 C CA . GLN B 1 260 ? 57.372 49.896 23.345 1.00 28.79 260 GLN B CA 1
ATOM 5924 C C . GLN B 1 260 ? 58.612 49.988 24.230 1.00 27.93 260 GLN B C 1
ATOM 5925 O O . GLN B 1 260 ? 58.660 49.395 25.306 1.00 27.86 260 GLN B O 1
ATOM 5931 N N . ALA B 1 261 ? 59.611 50.733 23.769 1.00 27.30 261 ALA B N 1
ATOM 5932 C CA . ALA B 1 261 ? 60.860 50.885 24.510 1.00 26.49 261 ALA B CA 1
ATOM 5933 C C . ALA B 1 261 ? 60.648 51.634 25.819 1.00 26.31 261 ALA B C 1
ATOM 5934 O O . ALA B 1 261 ? 61.232 51.286 26.845 1.00 25.94 261 ALA B O 1
ATOM 5936 N N . ASP B 1 262 ? 59.815 52.668 25.776 1.00 26.61 262 ASP B N 1
ATOM 5937 C CA . ASP B 1 262 ? 59.511 53.454 26.963 1.00 26.53 262 ASP B CA 1
ATOM 5938 C C . ASP B 1 262 ? 58.745 52.624 27.986 1.00 26.98 262 ASP B C 1
ATOM 5939 O O . ASP B 1 262 ? 58.886 52.822 29.191 1.00 26.78 262 ASP B O 1
ATOM 5944 N N . GLU B 1 263 ? 57.941 51.688 27.497 1.00 27.63 263 GLU B N 1
ATOM 5945 C CA . GLU B 1 263 ? 57.128 50.846 28.365 1.00 28.17 263 GLU B CA 1
ATOM 5946 C C . GLU B 1 263 ? 57.983 49.829 29.115 1.00 27.79 263 GLU B C 1
ATOM 5947 O O . GLU B 1 263 ? 57.737 49.540 30.284 1.00 27.92 263 GLU B O 1
ATOM 5953 N N . VAL B 1 264 ? 58.988 49.290 28.433 1.00 27.37 264 VAL B N 1
ATOM 5954 C CA . VAL B 1 264 ? 59.910 48.341 29.046 1.00 27.01 264 VAL B CA 1
ATOM 5955 C C . VAL B 1 264 ? 60.800 49.050 30.062 1.00 26.32 264 VAL B C 1
ATOM 5956 O O . VAL B 1 264 ? 61.042 48.542 31.157 1.00 26.25 264 VAL B O 1
ATOM 5960 N N . GLN B 1 265 ? 61.276 50.232 29.683 1.00 25.86 265 GLN B N 1
ATOM 5961 C CA . GLN B 1 265 ? 62.197 51.015 30.499 1.00 25.20 265 GLN B CA 1
ATOM 5962 C C . GLN B 1 265 ? 61.585 51.422 31.839 1.00 25.40 265 GLN B C 1
ATOM 5963 O O . GLN B 1 265 ? 62.301 51.718 32.795 1.00 24.97 265 GLN B O 1
ATOM 5969 N N . ALA B 1 266 ? 60.257 51.424 31.905 1.00 26.11 266 ALA B N 1
ATOM 5970 C CA . ALA B 1 266 ? 59.542 51.839 33.107 1.00 26.42 266 ALA B CA 1
ATOM 5971 C C . ALA B 1 266 ? 59.877 50.964 34.310 1.00 26.39 266 ALA B C 1
ATOM 5972 O O . ALA B 1 266 ? 59.945 51.449 35.439 1.00 26.30 266 ALA B O 1
ATOM 5974 N N . THR B 1 267 ? 60.081 49.673 34.068 1.00 26.50 267 THR B N 1
ATOM 5975 C CA . THR B 1 267 ? 60.316 48.728 35.153 1.00 26.58 267 THR B CA 1
ATOM 5976 C C . THR B 1 267 ? 61.593 47.914 34.963 1.00 26.07 267 THR B C 1
ATOM 5977 O O . THR B 1 267 ? 61.986 47.154 35.848 1.00 26.07 267 THR B O 1
ATOM 5981 N N . ASN B 1 268 ? 62.245 48.081 33.818 1.00 25.68 268 ASN B N 1
ATOM 5982 C CA . ASN B 1 268 ? 63.430 47.291 33.511 1.00 25.27 268 ASN B CA 1
ATOM 5983 C C . ASN B 1 268 ? 64.434 48.036 32.635 1.00 24.62 268 ASN B C 1
ATOM 5984 O O . ASN B 1 268 ? 64.165 48.318 31.468 1.00 24.71 268 ASN B O 1
ATOM 5989 N N . PHE B 1 269 ? 65.593 48.351 33.204 1.00 24.01 269 PHE B N 1
ATOM 5990 C CA . PHE B 1 269 ? 66.659 48.996 32.447 1.00 23.41 269 PHE B CA 1
ATOM 5991 C C . PHE B 1 269 ? 67.795 48.014 32.175 1.00 23.14 269 PHE B C 1
ATOM 5992 O O . PHE B 1 269 ? 68.888 48.411 31.772 1.00 22.62 269 PHE B O 1
ATOM 6000 N N . ASN B 1 270 ? 67.521 46.731 32.393 1.00 23.55 270 ASN B N 1
ATOM 6001 C CA . ASN B 1 270 ? 68.477 45.666 32.105 1.00 23.44 270 ASN B CA 1
ATOM 6002 C C . ASN B 1 270 ? 67.837 44.536 31.308 1.00 24.03 270 ASN B C 1
ATOM 6003 O O . ASN B 1 270 ? 68.249 43.384 31.424 1.00 24.19 270 ASN B O 1
ATOM 6008 N N . HIS B 1 271 ? 66.831 44.864 30.503 1.00 24.40 271 HIS B N 1
ATOM 6009 C CA . HIS B 1 271 ? 66.007 43.844 29.861 1.00 25.08 271 HIS B CA 1
ATOM 6010 C C . HIS B 1 271 ? 66.779 42.998 28.850 1.00 25.07 271 HIS B C 1
ATOM 6011 O O . HIS B 1 271 ? 66.509 41.809 28.702 1.00 25.58 271 HIS B O 1
ATOM 6018 N N . ALA B 1 272 ? 67.739 43.605 28.162 1.00 24.54 272 ALA B N 1
ATOM 6019 C CA . ALA B 1 272 ? 68.492 42.901 27.130 1.00 24.56 272 ALA B CA 1
ATOM 6020 C C . ALA B 1 272 ? 69.533 41.969 27.741 1.00 24.38 272 ALA B C 1
ATOM 6021 O O . ALA B 1 272 ? 69.762 40.869 27.241 1.00 24.72 272 ALA B O 1
ATOM 6023 N N . THR B 1 273 ? 70.169 42.421 28.816 1.00 23.90 273 THR B N 1
ATOM 6024 C CA . THR B 1 273 ? 71.124 41.597 29.544 1.00 23.77 273 THR B CA 1
ATOM 6025 C C . THR B 1 273 ? 70.403 40.415 30.181 1.00 24.39 273 THR B C 1
ATOM 6026 O O . THR B 1 273 ? 70.885 39.283 30.150 1.00 24.63 273 THR B O 1
ATOM 6030 N N . GLN B 1 274 ? 69.235 40.692 30.751 1.00 24.71 274 GLN B N 1
ATOM 6031 C CA . GLN B 1 274 ? 68.423 39.668 31.391 1.00 25.36 274 GLN B CA 1
ATOM 6032 C C . GLN B 1 274 ? 67.911 38.650 30.376 1.00 25.99 274 GLN B C 1
ATOM 6033 O O . GLN B 1 274 ? 67.845 37.456 30.662 1.00 26.47 274 GLN B O 1
ATOM 6039 N N . ASP B 1 275 ? 67.553 39.132 29.191 1.00 26.03 275 ASP B N 1
ATOM 6040 C CA . ASP B 1 275 ? 66.991 38.279 28.149 1.00 26.68 275 ASP B CA 1
ATOM 6041 C C . ASP B 1 275 ? 67.981 37.228 27.655 1.00 26.73 275 ASP B C 1
ATOM 6042 O O . ASP B 1 275 ? 67.621 36.067 27.468 1.00 27.38 275 ASP B O 1
ATOM 6047 N N . LEU B 1 276 ? 69.226 37.639 27.439 1.00 26.10 276 LEU B N 1
ATOM 6048 C CA . LEU B 1 276 ? 70.250 36.729 26.938 1.00 26.14 276 LEU B CA 1
ATOM 6049 C C . LEU B 1 276 ? 70.688 35.728 27.999 1.00 26.30 276 LEU B C 1
ATOM 6050 O O . LEU B 1 276 ? 70.840 34.541 27.719 1.00 26.79 276 LEU B O 1
ATOM 6055 N N . HIS B 1 277 ? 70.894 36.217 29.217 1.00 25.91 277 HIS B N 1
ATOM 6056 C CA . HIS B 1 277 ? 71.353 35.376 30.316 1.00 26.03 277 HIS B CA 1
ATOM 6057 C C . HIS B 1 277 ? 70.346 34.290 30.674 1.00 26.86 277 HIS B C 1
ATOM 6058 O O . HIS B 1 277 ? 70.702 33.118 30.789 1.00 27.26 277 HIS B O 1
ATOM 6065 N N . ASP B 1 278 ? 69.090 34.684 30.851 1.00 27.14 278 ASP B N 1
ATOM 6066 C CA . ASP B 1 278 ? 68.049 33.754 31.272 1.00 27.95 278 ASP B CA 1
ATOM 6067 C C . ASP B 1 278 ? 67.742 32.706 30.206 1.00 28.62 278 ASP B C 1
ATOM 6068 O O . ASP B 1 278 ? 67.367 31.581 30.530 1.00 29.30 278 ASP B O 1
ATOM 6073 N N . ALA B 1 279 ? 67.901 33.075 28.940 1.00 28.47 279 ALA B N 1
ATOM 6074 C CA . ALA B 1 279 ? 67.654 32.151 27.837 1.00 29.11 279 ALA B CA 1
ATOM 6075 C C . ALA B 1 279 ? 68.671 31.017 27.838 1.00 29.27 279 ALA B C 1
ATOM 6076 O O . ALA B 1 279 ? 68.318 29.851 27.663 1.00 30.03 279 ALA B O 1
ATOM 6078 N N . ILE B 1 280 ? 69.937 31.369 28.024 1.00 28.60 280 ILE B N 1
ATOM 6079 C CA . ILE B 1 280 ? 71.005 30.382 28.101 1.00 28.71 280 ILE B CA 1
ATOM 6080 C C . ILE B 1 280 ? 70.842 29.544 29.366 1.00 29.10 280 ILE B C 1
ATOM 6081 O O . ILE B 1 280 ? 71.116 28.345 29.370 1.00 29.66 280 ILE B O 1
ATOM 6086 N N . GLU B 1 281 ? 70.371 30.182 30.432 1.00 28.86 281 GLU B N 1
ATOM 6087 C CA . GLU B 1 281 ? 70.199 29.513 31.717 1.00 29.21 281 GLU B CA 1
ATOM 6088 C C . GLU B 1 281 ? 69.148 28.409 31.657 1.00 30.20 281 GLU B C 1
ATOM 6089 O O . GLU B 1 281 ? 69.237 27.420 32.383 1.00 30.70 281 GLU B O 1
ATOM 6095 N N . ARG B 1 282 ? 68.149 28.582 30.798 1.00 30.53 282 ARG B N 1
ATOM 6096 C CA . ARG B 1 282 ? 67.069 27.611 30.700 1.00 31.51 282 ARG B CA 1
ATOM 6097 C C . ARG B 1 282 ? 67.280 26.646 29.536 1.00 32.04 282 ARG B C 1
ATOM 6098 O O . ARG B 1 282 ? 66.464 25.756 29.303 1.00 32.92 282 ARG B O 1
ATOM 6106 N N . GLY B 1 283 ? 68.376 26.827 28.808 1.00 31.56 283 GLY B N 1
ATOM 6107 C CA . GLY B 1 283 ? 68.731 25.919 27.733 1.00 32.05 283 GLY B CA 1
ATOM 6108 C C . GLY B 1 283 ? 68.346 26.408 26.351 1.00 32.07 283 GLY B C 1
ATOM 6109 O O . GLY B 1 283 ? 68.607 25.735 25.356 1.00 32.50 283 GLY B O 1
ATOM 6110 N N . ASP B 1 284 ? 67.730 27.582 26.283 1.00 31.65 284 ASP B N 1
ATOM 6111 C CA . ASP B 1 284 ? 67.326 28.148 25.002 1.00 31.67 284 ASP B CA 1
ATOM 6112 C C . ASP B 1 284 ? 68.492 28.900 24.369 1.00 30.89 284 ASP B C 1
ATOM 6113 O O . ASP B 1 284 ? 68.576 30.124 24.455 1.00 30.20 284 ASP B O 1
ATOM 6118 N N . PHE B 1 285 ? 69.390 28.153 23.736 1.00 31.07 285 PHE B N 1
ATOM 6119 C CA . PHE B 1 285 ? 70.623 28.711 23.190 1.00 30.41 285 PHE B CA 1
ATOM 6120 C C . PHE B 1 285 ? 70.398 29.468 21.886 1.00 30.32 285 PHE B C 1
ATOM 6121 O O . PHE B 1 285 ? 69.838 28.924 20.935 1.00 31.01 285 PHE B O 1
ATOM 6129 N N . PRO B 1 286 ? 70.837 30.734 21.843 1.00 29.51 286 PRO B N 1
ATOM 6130 C CA . PRO B 1 286 ? 70.758 31.587 20.653 1.00 29.35 286 PRO B CA 1
ATOM 6131 C C . PRO B 1 286 ? 71.731 31.142 19.568 1.00 29.50 286 PRO B C 1
ATOM 6132 O O . PRO B 1 286 ? 72.831 30.694 19.884 1.00 29.30 286 PRO B O 1
ATOM 6136 N N . GLN B 1 287 ? 71.333 31.267 18.307 1.00 29.87 287 GLN B N 1
ATOM 6137 C CA . GLN B 1 287 ? 72.182 30.843 17.200 1.00 30.11 287 GLN B CA 1
ATOM 6138 C C . GLN B 1 287 ? 72.233 31.880 16.082 1.00 29.88 287 GLN B C 1
ATOM 6139 O O . GLN B 1 287 ? 71.231 32.517 15.764 1.00 29.99 287 GLN B O 1
ATOM 6145 N N . TRP B 1 288 ? 73.411 32.038 15.488 1.00 32.98 288 TRP B N 1
ATOM 6146 C CA . TRP B 1 288 ? 73.590 32.929 14.348 1.00 32.85 288 TRP B CA 1
ATOM 6147 C C . TRP B 1 288 ? 74.324 32.220 13.221 1.00 33.36 288 TRP B C 1
ATOM 6148 O O . TRP B 1 288 ? 75.278 31.482 13.459 1.00 33.38 288 TRP B O 1
ATOM 6159 N N . ASP B 1 289 ? 73.877 32.448 11.992 1.00 30.43 289 ASP B N 1
ATOM 6160 C CA . ASP B 1 289 ? 74.561 31.909 10.826 1.00 30.94 289 ASP B CA 1
ATOM 6161 C C . ASP B 1 289 ? 75.504 32.950 10.243 1.00 30.39 289 ASP B C 1
ATOM 6162 O O . ASP B 1 289 ? 75.128 34.106 10.063 1.00 30.01 289 ASP B O 1
ATOM 6167 N N . LEU B 1 290 ? 76.731 32.537 9.951 1.00 30.39 290 LEU B N 1
ATOM 6168 C CA . LEU B 1 290 ? 77.731 33.451 9.420 1.00 29.93 290 LEU B CA 1
ATOM 6169 C C . LEU B 1 290 ? 77.670 33.488 7.897 1.00 30.56 290 LEU B C 1
ATOM 6170 O O . LEU B 1 290 ? 77.864 32.471 7.233 1.00 31.30 290 LEU B O 1
ATOM 6175 N N . PHE B 1 291 ? 77.391 34.666 7.351 1.00 30.31 291 PHE B N 1
ATOM 6176 C CA . PHE B 1 291 ? 77.363 34.859 5.908 1.00 30.87 291 PHE B CA 1
ATOM 6177 C C . PHE B 1 291 ? 78.480 35.803 5.490 1.00 30.39 291 PHE B C 1
ATOM 6178 O O . PHE B 1 291 ? 78.922 36.636 6.278 1.00 29.58 291 PHE B O 1
ATOM 6186 N N . VAL B 1 292 ? 78.940 35.670 4.251 1.00 30.95 292 VAL B N 1
ATOM 6187 C CA . VAL B 1 292 ? 80.008 36.524 3.755 1.00 30.61 292 VAL B CA 1
ATOM 6188 C C . VAL B 1 292 ? 79.690 37.039 2.351 1.00 31.16 292 VAL B C 1
ATOM 6189 O O . VAL B 1 292 ? 79.066 36.346 1.547 1.00 32.01 292 VAL B O 1
ATOM 6193 N N . GLN B 1 293 ? 80.094 38.274 2.075 1.00 30.72 293 GLN B N 1
ATOM 6194 C CA . GLN B 1 293 ? 79.961 38.843 0.741 1.00 31.23 293 GLN B CA 1
ATOM 6195 C C . GLN B 1 293 ? 81.336 39.014 0.113 1.00 31.27 293 GLN B C 1
ATOM 6196 O O . GLN B 1 293 ? 82.155 39.792 0.594 1.00 30.57 293 GLN B O 1
ATOM 6202 N N . ILE B 1 294 ? 81.588 38.273 -0.958 1.00 32.13 294 ILE B N 1
ATOM 6203 C CA . ILE B 1 294 ? 82.894 38.281 -1.601 1.00 32.30 294 ILE B CA 1
ATOM 6204 C C . ILE B 1 294 ? 82.895 39.179 -2.832 1.00 32.68 294 ILE B C 1
ATOM 6205 O O . ILE B 1 294 ? 81.966 39.148 -3.637 1.00 33.32 294 ILE B O 1
ATOM 6210 N N . MET B 1 295 ? 83.945 39.981 -2.966 1.00 32.31 295 MET B N 1
ATOM 6211 C CA . MET B 1 295 ? 84.060 40.920 -4.072 1.00 32.63 295 MET B CA 1
ATOM 6212 C C . MET B 1 295 ? 85.490 40.964 -4.597 1.00 32.79 295 MET B C 1
ATOM 6213 O O . MET B 1 295 ? 86.443 40.951 -3.819 1.00 32.22 295 MET B O 1
ATOM 6218 N N . GLU B 1 296 ? 85.633 41.009 -5.917 1.00 33.61 296 GLU B N 1
ATOM 6219 C CA . GLU B 1 296 ? 86.947 41.076 -6.544 1.00 33.89 296 GLU B CA 1
ATOM 6220 C C . GLU B 1 296 ? 87.679 42.347 -6.129 1.00 33.12 296 GLU B C 1
ATOM 6221 O O . GLU B 1 296 ? 87.098 43.432 -6.122 1.00 32.79 296 GLU B O 1
ATOM 6227 N N . ASP B 1 297 ? 88.954 42.206 -5.781 1.00 32.87 297 ASP B N 1
ATOM 6228 C CA . ASP B 1 297 ? 89.760 43.341 -5.351 1.00 32.18 297 ASP B CA 1
ATOM 6229 C C . ASP B 1 297 ? 89.918 44.347 -6.484 1.00 32.60 297 ASP B C 1
ATOM 6230 O O . ASP B 1 297 ? 90.204 43.974 -7.622 1.00 33.48 297 ASP B O 1
ATOM 6235 N N . GLY B 1 298 ? 89.724 45.623 -6.170 1.00 32.01 298 GLY B N 1
ATOM 6236 C CA . GLY B 1 298 ? 89.831 46.671 -7.166 1.00 32.38 298 GLY B CA 1
ATOM 6237 C C . GLY B 1 298 ? 88.994 47.892 -6.839 1.00 31.87 298 GLY B C 1
ATOM 6238 O O . GLY B 1 298 ? 88.285 47.925 -5.834 1.00 31.23 298 GLY B O 1
ATOM 6239 N N . GLU B 1 299 ? 89.084 48.901 -7.697 1.00 32.20 299 GLU B N 1
ATOM 6240 C CA . GLU B 1 299 ? 88.362 50.152 -7.500 1.00 31.82 299 GLU B CA 1
ATOM 6241 C C . GLU B 1 299 ? 86.875 49.999 -7.799 1.00 32.15 299 GLU B C 1
ATOM 6242 O O . GLU B 1 299 ? 86.037 50.601 -7.126 1.00 31.64 299 GLU B O 1
ATOM 6248 N N . HIS B 1 300 ? 86.564 49.187 -8.806 1.00 33.06 300 HIS B N 1
ATOM 6249 C CA . HIS B 1 300 ? 85.193 48.982 -9.274 1.00 33.57 300 HIS B CA 1
ATOM 6250 C C . HIS B 1 300 ? 84.527 50.305 -9.640 1.00 33.61 300 HIS B C 1
ATOM 6251 O O . HIS B 1 300 ? 83.681 50.804 -8.900 1.00 33.09 300 HIS B O 1
ATOM 6258 N N . PRO B 1 301 ? 84.899 50.872 -10.797 1.00 34.29 301 PRO B N 1
ATOM 6259 C CA . PRO B 1 301 ? 84.351 52.161 -11.229 1.00 34.42 301 PRO B CA 1
ATOM 6260 C C . PRO B 1 301 ? 82.942 52.053 -11.802 1.00 35.06 301 PRO B C 1
ATOM 6261 O O . PRO B 1 301 ? 82.363 53.066 -12.190 1.00 35.26 301 PRO B O 1
ATOM 6265 N N . GLU B 1 302 ? 82.399 50.841 -11.855 1.00 35.41 302 GLU B N 1
ATOM 6266 C CA . GLU B 1 302 ? 81.051 50.640 -12.372 1.00 36.06 302 GLU B CA 1
ATOM 6267 C C . GLU B 1 302 ? 80.000 50.870 -11.290 1.00 35.40 302 GLU B C 1
ATOM 6268 O O . GLU B 1 302 ? 78.803 50.734 -11.539 1.00 35.85 302 GLU B O 1
ATOM 6274 N N . LEU B 1 303 ? 80.451 51.225 -10.092 1.00 34.37 303 LEU B N 1
ATOM 6275 C CA . LEU B 1 303 ? 79.544 51.458 -8.974 1.00 33.71 303 LEU B CA 1
ATOM 6276 C C . LEU B 1 303 ? 79.432 52.938 -8.630 1.00 33.23 303 LEU B C 1
ATOM 6277 O O . LEU B 1 303 ? 80.375 53.704 -8.826 1.00 33.06 303 LEU B O 1
ATOM 6282 N N . ASP B 1 304 ? 78.275 53.331 -8.106 1.00 33.05 304 ASP B N 1
ATOM 6283 C CA . ASP B 1 304 ? 78.059 54.706 -7.675 1.00 32.61 304 ASP B CA 1
ATOM 6284 C C . ASP B 1 304 ? 78.503 54.893 -6.231 1.00 31.52 304 ASP B C 1
ATOM 6285 O O . ASP B 1 304 ? 78.315 55.959 -5.647 1.00 31.06 304 ASP B O 1
ATOM 6290 N N . PHE B 1 305 ? 79.092 53.848 -5.659 1.00 31.17 305 PHE B N 1
ATOM 6291 C CA . PHE B 1 305 ? 79.589 53.903 -4.291 1.00 30.19 305 PHE B CA 1
ATOM 6292 C C . PHE B 1 305 ? 80.926 53.184 -4.174 1.00 29.96 305 PHE B C 1
ATOM 6293 O O . PHE B 1 305 ? 81.244 52.307 -4.976 1.00 30.56 305 PHE B O 1
ATOM 6301 N N . ASP B 1 306 ? 81.706 53.564 -3.170 1.00 29.15 306 ASP B N 1
ATOM 6302 C CA . ASP B 1 306 ? 82.995 52.935 -2.918 1.00 28.89 306 ASP B CA 1
ATOM 6303 C C . ASP B 1 306 ? 82.814 51.730 -2.002 1.00 28.58 306 ASP B C 1
ATOM 6304 O O . ASP B 1 306 ? 82.233 51.847 -0.926 1.00 28.03 306 ASP B O 1
ATOM 6309 N N . PRO B 1 307 ? 83.314 50.561 -2.429 1.00 28.99 307 PRO B N 1
ATOM 6310 C CA . PRO B 1 307 ? 83.204 49.335 -1.629 1.00 28.79 307 PRO B CA 1
ATOM 6311 C C . PRO B 1 307 ? 83.992 49.410 -0.323 1.00 27.92 307 PRO B C 1
ATOM 6312 O O . PRO B 1 307 ? 83.868 48.523 0.519 1.00 27.67 307 PRO B O 1
ATOM 6316 N N . LEU B 1 308 ? 84.789 50.462 -0.163 1.00 27.50 308 LEU B N 1
ATOM 6317 C CA . LEU B 1 308 ? 85.568 50.658 1.054 1.00 26.71 308 LEU B CA 1
ATOM 6318 C C . LEU B 1 308 ? 84.918 51.708 1.949 1.00 26.10 308 LEU B C 1
ATOM 6319 O O . LEU B 1 308 ? 85.497 52.134 2.948 1.00 25.44 308 LEU B O 1
ATOM 6324 N N . ASP B 1 309 ? 83.710 52.120 1.580 1.00 26.38 309 ASP B N 1
ATOM 6325 C CA . ASP B 1 309 ? 82.933 53.058 2.380 1.00 25.91 309 ASP B CA 1
ATOM 6326 C C . ASP B 1 309 ? 82.022 52.280 3.322 1.00 25.71 309 ASP B C 1
ATOM 6327 O O . ASP B 1 309 ? 81.142 51.548 2.875 1.00 26.22 309 ASP B O 1
ATOM 6332 N N . ASP B 1 310 ? 82.223 52.449 4.625 1.00 25.01 310 ASP B N 1
ATOM 6333 C CA . ASP B 1 310 ? 81.456 51.692 5.609 1.00 24.81 310 ASP B CA 1
ATOM 6334 C C . ASP B 1 310 ? 80.090 52.322 5.870 1.00 24.83 310 ASP B C 1
ATOM 6335 O O . ASP B 1 310 ? 79.354 51.884 6.751 1.00 24.67 310 ASP B O 1
ATOM 6340 N N . THR B 1 311 ? 79.763 53.361 5.110 1.00 25.09 311 THR B N 1
ATOM 6341 C CA . THR B 1 311 ? 78.427 53.940 5.147 1.00 25.28 311 THR B CA 1
ATOM 6342 C C . THR B 1 311 ? 77.613 53.386 3.986 1.00 26.11 311 THR B C 1
ATOM 6343 O O . THR B 1 311 ? 76.538 53.889 3.666 1.00 26.46 311 THR B O 1
ATOM 6347 N N . LYS B 1 312 ? 78.144 52.339 3.362 1.00 26.45 312 LYS B N 1
ATOM 6348 C CA . LYS B 1 312 ? 77.516 51.722 2.203 1.00 27.30 312 LYS B CA 1
ATOM 6349 C C . LYS B 1 312 ? 77.312 50.226 2.411 1.00 27.53 312 LYS B C 1
ATOM 6350 O O . LYS B 1 312 ? 78.169 49.548 2.976 1.00 27.18 312 LYS B O 1
ATOM 6356 N N . ILE B 1 313 ? 76.173 49.717 1.956 1.00 28.16 313 ILE B N 1
ATOM 6357 C CA . ILE B 1 313 ? 75.934 48.280 1.956 1.00 28.54 313 ILE B CA 1
ATOM 6358 C C . ILE B 1 313 ? 76.172 47.724 0.560 1.00 29.35 313 ILE B C 1
ATOM 6359 O O . ILE B 1 313 ? 76.168 48.467 -0.420 1.00 29.72 313 ILE B O 1
ATOM 6364 N N . TRP B 1 314 ? 76.389 46.417 0.475 1.00 29.68 314 TRP B N 1
ATOM 6365 C CA . TRP B 1 314 ? 76.515 45.755 -0.816 1.00 30.54 314 TRP B CA 1
ATOM 6366 C C . TRP B 1 314 ? 75.210 45.048 -1.151 1.00 31.28 314 TRP B C 1
ATOM 6367 O O . TRP B 1 314 ? 74.824 44.100 -0.467 1.00 31.27 314 TRP B O 1
ATOM 6378 N N . PRO B 1 315 ? 74.517 45.522 -2.197 1.00 31.94 315 PRO B N 1
ATOM 6379 C CA . PRO B 1 315 ? 73.241 44.951 -2.640 1.00 32.74 315 PRO B CA 1
ATOM 6380 C C . PRO B 1 315 ? 73.335 43.447 -2.878 1.00 33.31 315 PRO B C 1
ATOM 6381 O O . PRO B 1 315 ? 74.228 42.988 -3.590 1.00 33.62 315 PRO B O 1
ATOM 6385 N N . ARG B 1 316 ? 72.416 42.696 -2.280 1.00 33.47 316 ARG B N 1
ATOM 6386 C CA . ARG B 1 316 ? 72.425 41.242 -2.377 1.00 34.02 316 ARG B CA 1
ATOM 6387 C C . ARG B 1 316 ? 72.213 40.769 -3.811 1.00 35.12 316 ARG B C 1
ATOM 6388 O O . ARG B 1 316 ? 72.746 39.736 -4.216 1.00 35.58 316 ARG B O 1
ATOM 6396 N N . GLU B 1 317 ? 71.443 41.531 -4.581 1.00 53.86 317 GLU B N 1
ATOM 6397 C CA . GLU B 1 317 ? 71.172 41.176 -5.970 1.00 56.44 317 GLU B CA 1
ATOM 6398 C C . GLU B 1 317 ? 72.435 41.265 -6.823 1.00 56.42 317 GLU B C 1
ATOM 6399 O O . GLU B 1 317 ? 72.524 40.638 -7.878 1.00 63.01 317 GLU B O 1
ATOM 6405 N N . GLN B 1 318 ? 73.409 42.044 -6.362 1.00 35.93 318 GLN B N 1
ATOM 6406 C CA . GLN B 1 318 ? 74.678 42.176 -7.069 1.00 35.99 318 GLN B CA 1
ATOM 6407 C C . GLN B 1 318 ? 75.774 41.372 -6.380 1.00 35.52 318 GLN B C 1
ATOM 6408 O O . GLN B 1 318 ? 76.676 40.849 -7.031 1.00 35.91 318 GLN B O 1
ATOM 6414 N N . PHE B 1 319 ? 75.691 41.282 -5.057 1.00 34.71 319 PHE B N 1
ATOM 6415 C CA . PHE B 1 319 ? 76.662 40.527 -4.276 1.00 34.25 319 PHE B CA 1
ATOM 6416 C C . PHE B 1 319 ? 75.952 39.663 -3.241 1.00 34.11 319 PHE B C 1
ATOM 6417 O O . PHE B 1 319 ? 75.748 40.091 -2.106 1.00 33.32 319 PHE B O 1
ATOM 6425 N N . PRO B 1 320 ? 75.576 38.438 -3.636 1.00 34.92 320 PRO B N 1
ATOM 6426 C CA . PRO B 1 320 ? 74.790 37.516 -2.807 1.00 35.00 320 PRO B CA 1
ATOM 6427 C C . PRO B 1 320 ? 75.511 37.102 -1.529 1.00 34.22 320 PRO B C 1
ATOM 6428 O O . PRO B 1 320 ? 76.739 37.096 -1.489 1.00 33.89 320 PRO B O 1
ATOM 6432 N N . TRP B 1 321 ? 74.746 36.759 -0.499 1.00 34.58 321 TRP B N 1
ATOM 6433 C CA . TRP B 1 321 ? 75.322 36.303 0.759 1.00 33.92 321 TRP B CA 1
ATOM 6434 C C . TRP B 1 321 ? 75.725 34.836 0.670 1.00 34.52 321 TRP B C 1
ATOM 6435 O O . TRP B 1 321 ? 74.941 33.993 0.239 1.00 35.12 321 TRP B O 1
ATOM 6446 N N . ARG B 1 322 ? 76.951 34.538 1.083 1.00 33.53 322 ARG B N 1
ATOM 6447 C CA . ARG B 1 322 ? 77.465 33.175 1.031 1.00 34.09 322 ARG B CA 1
ATOM 6448 C C . ARG B 1 322 ? 77.645 32.592 2.428 1.00 33.59 322 ARG B C 1
ATOM 6449 O O . ARG B 1 322 ? 78.381 33.136 3.248 1.00 32.74 322 ARG B O 1
ATOM 6457 N N . HIS B 1 323 ? 76.972 31.475 2.685 1.00 34.17 323 HIS B N 1
ATOM 6458 C CA . HIS B 1 323 ? 77.012 30.836 3.995 1.00 33.84 323 HIS B CA 1
ATOM 6459 C C . HIS B 1 323 ? 78.400 30.287 4.304 1.00 33.67 323 HIS B C 1
ATOM 6460 O O . HIS B 1 323 ? 79.071 29.740 3.430 1.00 34.26 323 HIS B O 1
ATOM 6467 N N . VAL B 1 324 ? 78.823 30.439 5.555 1.00 32.90 324 VAL B N 1
ATOM 6468 C CA . VAL B 1 324 ? 80.144 29.993 5.980 1.00 32.68 324 VAL B CA 1
ATOM 6469 C C . VAL B 1 324 ? 80.057 29.014 7.146 1.00 32.70 324 VAL B C 1
ATOM 6470 O O . VAL B 1 324 ? 80.729 27.983 7.155 1.00 33.16 324 VAL B O 1
ATOM 6474 N N . GLY B 1 325 ? 79.227 29.341 8.130 1.00 32.25 325 GLY B N 1
ATOM 6475 C CA . GLY B 1 325 ? 79.075 28.499 9.300 1.00 32.26 325 GLY B CA 1
ATOM 6476 C C . GLY B 1 325 ? 77.985 28.967 10.242 1.00 31.85 325 GLY B C 1
ATOM 6477 O O . GLY B 1 325 ? 77.163 29.809 9.885 1.00 31.72 325 GLY B O 1
ATOM 6478 N N . GLN B 1 326 ? 77.976 28.415 11.451 1.00 31.70 326 GLN B N 1
ATOM 6479 C CA . GLN B 1 326 ? 76.960 28.754 12.441 1.00 31.39 326 GLN B CA 1
ATOM 6480 C C . GLN B 1 326 ? 77.550 28.834 13.844 1.00 30.72 326 GLN B C 1
ATOM 6481 O O . GLN B 1 326 ? 78.361 27.997 14.235 1.00 30.88 326 GLN B O 1
ATOM 6487 N N . MET B 1 327 ? 77.140 29.850 14.597 1.00 30.02 327 MET B N 1
ATOM 6488 C CA . MET B 1 327 ? 77.629 30.045 15.956 1.00 29.38 327 MET B CA 1
ATOM 6489 C C . MET B 1 327 ? 76.515 29.853 16.980 1.00 29.45 327 MET B C 1
ATOM 6490 O O . MET B 1 327 ? 75.399 30.333 16.792 1.00 29.54 327 MET B O 1
ATOM 6495 N N . THR B 1 328 ? 76.826 29.140 18.058 1.00 29.46 328 THR B N 1
ATOM 6496 C CA . THR B 1 328 ? 75.867 28.901 19.130 1.00 29.56 328 THR B CA 1
ATOM 6497 C C . THR B 1 328 ? 76.433 29.343 20.475 1.00 28.86 328 THR B C 1
ATOM 6498 O O . THR B 1 328 ? 77.530 28.940 20.851 1.00 28.73 328 THR B O 1
ATOM 6502 N N . LEU B 1 329 ? 75.687 30.177 21.192 1.00 28.45 329 LEU B N 1
ATOM 6503 C CA . LEU B 1 329 ? 76.090 30.618 22.523 1.00 27.85 329 LEU B CA 1
ATOM 6504 C C . LEU B 1 329 ? 75.366 29.787 23.574 1.00 28.29 329 LEU B C 1
ATOM 6505 O O . LEU B 1 329 ? 74.139 29.792 23.637 1.00 28.62 329 LEU B O 1
ATOM 6510 N N . ASN B 1 330 ? 76.126 29.070 24.395 1.00 28.33 330 ASN B N 1
ATOM 6511 C CA . ASN B 1 330 ? 75.530 28.081 25.284 1.00 28.90 330 ASN B CA 1
ATOM 6512 C C . ASN B 1 330 ? 76.011 28.109 26.733 1.00 28.57 330 ASN B C 1
ATOM 6513 O O . ASN B 1 330 ? 75.651 27.232 27.517 1.00 29.07 330 ASN B O 1
ATOM 6518 N N . ARG B 1 331 ? 76.816 29.100 27.097 1.00 27.77 331 ARG B N 1
ATOM 6519 C CA . ARG B 1 331 ? 77.313 29.170 28.468 1.00 27.46 331 ARG B CA 1
ATOM 6520 C C . ARG B 1 331 ? 77.426 30.601 28.983 1.00 26.63 331 ARG B C 1
ATOM 6521 O O . ARG B 1 331 ? 77.992 31.468 28.320 1.00 26.11 331 ARG B O 1
ATOM 6529 N N . ASN B 1 332 ? 76.881 30.839 30.172 1.00 26.55 332 ASN B N 1
ATOM 6530 C CA . ASN B 1 332 ? 77.002 32.137 30.823 1.00 25.82 332 ASN B CA 1
ATOM 6531 C C . ASN B 1 332 ? 78.277 32.231 31.655 1.00 25.43 332 ASN B C 1
ATOM 6532 O O . ASN B 1 332 ? 78.729 31.234 32.214 1.00 25.81 332 ASN B O 1
ATOM 6537 N N . PRO B 1 333 ? 78.863 33.435 31.735 1.00 24.71 333 PRO B N 1
ATOM 6538 C CA . PRO B 1 333 ? 80.037 33.688 32.578 1.00 24.31 333 PRO B CA 1
ATOM 6539 C C . PRO B 1 333 ? 79.749 33.463 34.058 1.00 24.46 333 PRO B C 1
ATOM 6540 O O . PRO B 1 333 ? 78.682 33.848 34.533 1.00 24.51 333 PRO B O 1
ATOM 6544 N N . GLU B 1 334 ? 80.687 32.851 34.774 1.00 24.56 334 GLU B N 1
ATOM 6545 C CA . GLU B 1 334 ? 80.528 32.646 36.209 1.00 24.72 334 GLU B CA 1
ATOM 6546 C C . GLU B 1 334 ? 80.836 33.935 36.960 1.00 24.07 334 GLU B C 1
ATOM 6547 O O . GLU B 1 334 ? 80.440 34.108 38.112 1.00 24.13 334 GLU B O 1
ATOM 6553 N N . ASN B 1 335 ? 81.543 34.839 36.291 1.00 23.50 335 ASN B N 1
ATOM 6554 C CA . ASN B 1 335 ? 81.844 36.154 36.842 1.00 22.89 335 ASN B CA 1
ATOM 6555 C C . ASN B 1 335 ? 81.840 37.206 35.740 1.00 22.41 335 ASN B C 1
ATOM 6556 O O . ASN B 1 335 ? 82.671 37.169 34.833 1.00 22.27 335 ASN B O 1
ATOM 6561 N N . VAL B 1 336 ? 80.896 38.138 35.824 1.00 22.21 336 VAL B N 1
ATOM 6562 C CA . VAL B 1 336 ? 80.702 39.144 34.786 1.00 21.84 336 VAL B CA 1
ATOM 6563 C C . VAL B 1 336 ? 81.947 40.004 34.584 1.00 21.28 336 VAL B C 1
ATOM 6564 O O . VAL B 1 336 ? 82.356 40.261 33.452 1.00 21.12 336 VAL B O 1
ATOM 6568 N N . PHE B 1 337 ? 82.555 40.435 35.684 1.00 21.03 337 PHE B N 1
ATOM 6569 C CA . PHE B 1 337 ? 83.716 41.313 35.611 1.00 20.54 337 PHE B CA 1
ATOM 6570 C C . PHE B 1 337 ? 84.938 40.636 34.999 1.00 20.60 337 PHE B C 1
ATOM 6571 O O . PHE B 1 337 ? 85.530 41.153 34.052 1.00 20.34 337 PHE B O 1
ATOM 6579 N N . ALA B 1 338 ? 85.312 39.486 35.548 1.00 20.98 338 ALA B N 1
ATOM 6580 C CA . ALA B 1 338 ? 86.540 38.804 35.152 1.00 21.10 338 ALA B CA 1
ATOM 6581 C C . ALA B 1 338 ? 86.551 38.399 33.682 1.00 21.26 338 ALA B C 1
ATOM 6582 O O . ALA B 1 338 ? 87.610 38.322 33.061 1.00 21.21 338 ALA B O 1
ATOM 6584 N N . GLU B 1 339 ? 85.372 38.149 33.126 1.00 21.50 339 GLU B N 1
ATOM 6585 C CA . GLU B 1 339 ? 85.272 37.653 31.759 1.00 21.75 339 GLU B CA 1
ATOM 6586 C C . GLU B 1 339 ? 84.726 38.700 30.792 1.00 21.45 339 GLU B C 1
ATOM 6587 O O . GLU B 1 339 ? 85.427 39.134 29.880 1.00 21.26 339 GLU B O 1
ATOM 6593 N N . THR B 1 340 ? 83.473 39.094 30.990 1.00 21.46 340 THR B N 1
ATOM 6594 C CA . THR B 1 340 ? 82.808 40.020 30.079 1.00 21.27 340 THR B CA 1
ATOM 6595 C C . THR B 1 340 ? 83.415 41.421 30.127 1.00 20.67 340 THR B C 1
ATOM 6596 O O . THR B 1 340 ? 83.714 42.010 29.089 1.00 20.51 340 THR B O 1
ATOM 6600 N N . GLU B 1 341 ? 83.594 41.952 31.331 1.00 20.39 341 GLU B N 1
ATOM 6601 C CA . GLU B 1 341 ? 84.092 43.313 31.496 1.00 19.87 341 GLU B CA 1
ATOM 6602 C C . GLU B 1 341 ? 85.552 43.456 31.071 1.00 19.65 341 GLU B C 1
ATOM 6603 O O . GLU B 1 341 ? 85.945 44.487 30.528 1.00 19.32 341 GLU B O 1
ATOM 6609 N N . GLN B 1 342 ? 86.351 42.420 31.305 1.00 21.00 342 GLN B N 1
ATOM 6610 C CA . GLN B 1 342 ? 87.769 42.476 30.970 1.00 20.57 342 GLN B CA 1
ATOM 6611 C C . GLN B 1 342 ? 88.047 42.029 29.540 1.00 21.09 342 GLN B C 1
ATOM 6612 O O . GLN B 1 342 ? 89.183 42.099 29.076 1.00 21.03 342 GLN B O 1
ATOM 6618 N N . ALA B 1 343 ? 87.012 41.563 28.851 1.00 20.29 343 ALA B N 1
ATOM 6619 C CA . ALA B 1 343 ? 87.153 41.109 27.472 1.00 20.57 343 ALA B CA 1
ATOM 6620 C C . ALA B 1 343 ? 87.623 42.246 26.574 1.00 20.25 343 ALA B C 1
ATOM 6621 O O . ALA B 1 343 ? 87.129 43.367 26.668 1.00 19.91 343 ALA B O 1
ATOM 6623 N N . ALA B 1 344 ? 88.586 41.952 25.709 1.00 20.40 344 ALA B N 1
ATOM 6624 C CA . ALA B 1 344 ? 89.163 42.969 24.841 1.00 20.15 344 ALA B CA 1
ATOM 6625 C C . ALA B 1 344 ? 89.175 42.518 23.386 1.00 20.55 344 ALA B C 1
ATOM 6626 O O . ALA B 1 344 ? 89.754 41.488 23.051 1.00 20.93 344 ALA B O 1
ATOM 6628 N N . PHE B 1 345 ? 88.542 43.304 22.523 1.00 20.49 345 PHE B N 1
ATOM 6629 C CA . PHE B 1 345 ? 88.455 42.974 21.108 1.00 20.89 345 PHE B CA 1
ATOM 6630 C C . PHE B 1 345 ? 89.186 44.009 20.259 1.00 20.71 345 PHE B C 1
ATOM 6631 O O . PHE B 1 345 ? 89.124 45.205 20.538 1.00 20.29 345 PHE B O 1
ATOM 6639 N N . GLY B 1 346 ? 89.874 43.542 19.223 1.00 21.07 346 GLY B N 1
ATOM 6640 C CA . GLY B 1 346 ? 90.601 44.420 18.325 1.00 21.00 346 GLY B CA 1
ATOM 6641 C C . GLY B 1 346 ? 90.483 43.981 16.879 1.00 21.54 346 GLY B C 1
ATOM 6642 O O . GLY B 1 346 ? 90.563 42.793 16.576 1.00 22.01 346 GLY B O 1
ATOM 6643 N N . THR B 1 347 ? 90.293 44.941 15.982 1.00 21.52 347 THR B N 1
ATOM 6644 C CA . THR B 1 347 ? 90.115 44.640 14.566 1.00 22.06 347 THR B CA 1
ATOM 6645 C C . THR B 1 347 ? 91.407 44.162 13.912 1.00 22.39 347 THR B C 1
ATOM 6646 O O . THR B 1 347 ? 91.380 43.530 12.858 1.00 22.95 347 THR B O 1
ATOM 6650 N N . GLY B 1 348 ? 92.537 44.470 14.537 1.00 22.08 348 GLY B N 1
ATOM 6651 C CA . GLY B 1 348 ? 93.826 44.048 14.023 1.00 22.41 348 GLY B CA 1
ATOM 6652 C C . GLY B 1 348 ? 94.131 42.605 14.370 1.00 22.77 348 GLY B C 1
ATOM 6653 O O . GLY B 1 348 ? 95.041 41.999 13.807 1.00 23.21 348 GLY B O 1
ATOM 6654 N N . VAL B 1 349 ? 93.364 42.054 15.304 1.00 22.64 349 VAL B N 1
ATOM 6655 C CA . VAL B 1 349 ? 93.555 40.677 15.739 1.00 23.00 349 VAL B CA 1
ATOM 6656 C C . VAL B 1 349 ? 93.060 39.708 14.668 1.00 23.70 349 VAL B C 1
ATOM 6657 O O . VAL B 1 349 ? 91.935 39.213 14.728 1.00 23.86 349 VAL B O 1
ATOM 6661 N N . LEU B 1 350 ? 93.912 39.450 13.682 1.00 24.15 350 LEU B N 1
ATOM 6662 C CA . LEU B 1 350 ? 93.558 38.581 12.568 1.00 24.88 350 LEU B CA 1
ATOM 6663 C C . LEU B 1 350 ? 94.446 37.345 12.506 1.00 25.45 350 LEU B C 1
ATOM 6664 O O . LEU B 1 350 ? 95.628 37.400 12.839 1.00 25.37 350 LEU B O 1
ATOM 6669 N N . VAL B 1 351 ? 93.866 36.231 12.075 1.00 26.07 351 VAL B N 1
ATOM 6670 C CA . VAL B 1 351 ? 94.627 35.009 11.859 1.00 26.74 351 VAL B CA 1
ATOM 6671 C C . VAL B 1 351 ? 95.015 34.906 10.391 1.00 27.37 351 VAL B C 1
ATOM 6672 O O . VAL B 1 351 ? 94.482 35.633 9.554 1.00 27.35 351 VAL B O 1
ATOM 6676 N N . ASP B 1 352 ? 95.946 34.008 10.083 1.00 27.98 352 ASP B N 1
ATOM 6677 C CA . ASP B 1 352 ? 96.383 33.806 8.707 1.00 28.69 352 ASP B CA 1
ATOM 6678 C C . ASP B 1 352 ? 95.217 33.383 7.821 1.00 29.19 352 ASP B C 1
ATOM 6679 O O . ASP B 1 352 ? 94.491 32.442 8.141 1.00 29.48 352 ASP B O 1
ATOM 6684 N N . GLY B 1 353 ? 95.043 34.089 6.710 1.00 29.34 353 GLY B N 1
ATOM 6685 C CA . GLY B 1 353 ? 93.920 33.860 5.821 1.00 29.80 353 GLY B CA 1
ATOM 6686 C C . GLY B 1 353 ? 93.021 35.079 5.814 1.00 29.20 353 GLY B C 1
ATOM 6687 O O . GLY B 1 353 ? 92.215 35.274 4.904 1.00 29.53 353 GLY B O 1
ATOM 6688 N N . LEU B 1 354 ? 93.173 35.907 6.842 1.00 28.35 354 LEU B N 1
ATOM 6689 C CA . LEU B 1 354 ? 92.432 37.154 6.945 1.00 27.74 354 LEU B CA 1
ATOM 6690 C C . LEU B 1 354 ? 93.396 38.323 6.811 1.00 27.33 354 LEU B C 1
ATOM 6691 O O . LEU B 1 354 ? 94.577 38.200 7.134 1.00 27.28 354 LEU B O 1
ATOM 6696 N N . ASP B 1 355 ? 92.893 39.458 6.343 1.00 27.07 355 ASP B N 1
ATOM 6697 C CA . ASP B 1 355 ? 93.738 40.626 6.145 1.00 26.74 355 ASP B CA 1
ATOM 6698 C C . ASP B 1 355 ? 92.912 41.904 6.169 1.00 26.24 355 ASP B C 1
ATOM 6699 O O . ASP B 1 355 ? 91.684 41.859 6.230 1.00 26.22 355 ASP B O 1
ATOM 6704 N N . PHE B 1 356 ? 93.595 43.043 6.123 1.00 25.89 356 PHE B N 1
ATOM 6705 C CA . PHE B 1 356 ? 92.924 44.335 6.107 1.00 25.46 356 PHE B CA 1
ATOM 6706 C C . PHE B 1 356 ? 92.506 44.724 4.698 1.00 26.01 356 PHE B C 1
ATOM 6707 O O . PHE B 1 356 ? 92.909 44.098 3.719 1.00 26.69 356 PHE B O 1
ATOM 6715 N N . SER B 1 357 ? 91.693 45.769 4.608 1.00 25.74 357 SER B N 1
ATOM 6716 C CA . SER B 1 357 ? 91.445 46.448 3.347 1.00 26.18 357 SER B CA 1
ATOM 6717 C C . SER B 1 357 ? 91.830 47.908 3.533 1.00 25.69 357 SER B C 1
ATOM 6718 O O . SER B 1 357 ? 92.236 48.305 4.624 1.00 25.05 357 SER B O 1
ATOM 6721 N N . ASP B 1 358 ? 91.711 48.710 2.482 1.00 26.04 358 ASP B N 1
ATOM 6722 C CA . ASP B 1 358 ? 92.045 50.125 2.589 1.00 25.66 358 ASP B CA 1
ATOM 6723 C C . ASP B 1 358 ? 90.862 50.945 3.090 1.00 25.24 358 ASP B C 1
ATOM 6724 O O . ASP B 1 358 ? 90.793 52.151 2.861 1.00 25.13 358 ASP B O 1
ATOM 6729 N N . ASP B 1 359 ? 89.926 50.279 3.759 1.00 25.07 359 ASP B N 1
ATOM 6730 C CA . ASP B 1 359 ? 88.849 50.963 4.461 1.00 24.63 359 ASP B CA 1
ATOM 6731 C C . ASP B 1 359 ? 89.466 51.885 5.505 1.00 23.92 359 ASP B C 1
ATOM 6732 O O . ASP B 1 359 ? 89.980 51.423 6.523 1.00 23.52 359 ASP B O 1
ATOM 6737 N N . LYS B 1 360 ? 89.416 53.187 5.240 1.00 23.82 360 LYS B N 1
ATOM 6738 C CA . LYS B 1 360 ? 90.052 54.181 6.099 1.00 23.24 360 LYS B CA 1
ATOM 6739 C C . LYS B 1 360 ? 89.495 54.143 7.515 1.00 22.63 360 LYS B C 1
ATOM 6740 O O . LYS B 1 360 ? 90.182 54.487 8.473 1.00 22.14 360 LYS B O 1
ATOM 6746 N N . MET B 1 361 ? 88.251 53.702 7.641 1.00 22.72 361 MET B N 1
ATOM 6747 C CA . MET B 1 361 ? 87.625 53.555 8.944 1.00 22.23 361 MET B CA 1
ATOM 6748 C C . MET B 1 361 ? 88.224 52.366 9.687 1.00 22.08 361 MET B C 1
ATOM 6749 O O . MET B 1 361 ? 88.522 52.454 10.876 1.00 21.58 361 MET B O 1
ATOM 6754 N N . LEU B 1 362 ? 88.397 51.258 8.972 1.00 22.57 362 LEU B N 1
ATOM 6755 C CA . LEU B 1 362 ? 88.924 50.027 9.555 1.00 22.55 362 LEU B CA 1
ATOM 6756 C C . LEU B 1 362 ? 90.343 50.182 10.088 1.00 22.24 362 LEU B C 1
ATOM 6757 O O . LEU B 1 362 ? 90.634 49.797 11.219 1.00 21.87 362 LEU B O 1
ATOM 6762 N N . GLN B 1 363 ? 91.223 50.751 9.271 1.00 22.43 363 GLN B N 1
ATOM 6763 C CA . GLN B 1 363 ? 92.619 50.907 9.657 1.00 22.23 363 GLN B CA 1
ATOM 6764 C C . GLN B 1 363 ? 92.751 51.874 10.826 1.00 21.58 363 GLN B C 1
ATOM 6765 O O . GLN B 1 363 ? 93.665 51.755 11.639 1.00 21.30 363 GLN B O 1
ATOM 6771 N N . GLY B 1 364 ? 91.829 52.826 10.910 1.00 21.38 364 GLY B N 1
ATOM 6772 C CA . GLY B 1 364 ? 91.798 53.759 12.019 1.00 20.81 364 GLY B CA 1
ATOM 6773 C C . GLY B 1 364 ? 91.416 53.083 13.322 1.00 20.47 364 GLY B C 1
ATOM 6774 O O . GLY B 1 364 ? 91.977 53.385 14.374 1.00 20.06 364 GLY B O 1
ATOM 6775 N N . ARG B 1 365 ? 90.453 52.168 13.248 1.00 20.67 365 ARG B N 1
ATOM 6776 C CA . ARG B 1 365 ? 90.012 51.404 14.412 1.00 20.44 365 ARG B CA 1
ATOM 6777 C C . ARG B 1 365 ? 91.152 50.621 15.047 1.00 20.36 365 ARG B C 1
ATOM 6778 O O . ARG B 1 365 ? 91.322 50.635 16.265 1.00 19.98 365 ARG B O 1
ATOM 6786 N N . THR B 1 366 ? 91.925 49.944 14.203 1.00 20.76 366 THR B N 1
ATOM 6787 C CA . THR B 1 366 ? 93.009 49.065 14.634 1.00 20.82 366 THR B CA 1
ATOM 6788 C C . THR B 1 366 ? 93.936 49.715 15.660 1.00 20.36 366 THR B C 1
ATOM 6789 O O . THR B 1 366 ? 94.397 49.060 16.595 1.00 20.24 366 THR B O 1
ATOM 6793 N N . PHE B 1 367 ? 94.192 51.007 15.491 1.00 20.15 367 PHE B N 1
ATOM 6794 C CA . PHE B 1 367 ? 95.050 51.743 16.410 1.00 19.75 367 PHE B CA 1
ATOM 6795 C C . PHE B 1 367 ? 94.427 51.895 17.795 1.00 19.31 367 PHE B C 1
ATOM 6796 O O . PHE B 1 367 ? 95.094 51.690 18.808 1.00 19.10 367 PHE B O 1
ATOM 6804 N N . SER B 1 368 ? 93.149 52.255 17.834 1.00 19.21 368 SER B N 1
ATOM 6805 C CA . SER B 1 368 ? 92.504 52.639 19.086 1.00 18.82 368 SER B CA 1
ATOM 6806 C C . SER B 1 368 ? 92.243 51.477 20.038 1.00 18.80 368 SER B C 1
ATOM 6807 O O . SER B 1 368 ? 92.278 51.655 21.254 1.00 18.49 368 SER B O 1
ATOM 6810 N N . TYR B 1 369 ? 91.974 50.296 19.491 1.00 19.76 369 TYR B N 1
ATOM 6811 C CA . TYR B 1 369 ? 91.630 49.146 20.321 1.00 22.60 369 TYR B CA 1
ATOM 6812 C C . TYR B 1 369 ? 92.797 48.731 21.207 1.00 22.49 369 TYR B C 1
ATOM 6813 O O . TYR B 1 369 ? 92.644 48.614 22.420 1.00 22.26 369 TYR B O 1
ATOM 6822 N N . SER B 1 370 ? 93.960 48.516 20.604 1.00 19.31 370 SER B N 1
ATOM 6823 C CA . SER B 1 370 ? 95.152 48.175 21.369 1.00 19.27 370 SER B CA 1
ATOM 6824 C C . SER B 1 370 ? 95.526 49.315 22.308 1.00 18.82 370 SER B C 1
ATOM 6825 O O . SER B 1 370 ? 95.989 49.088 23.423 1.00 18.68 370 SER B O 1
ATOM 6828 N N . ASP B 1 371 ? 95.309 50.543 21.848 1.00 18.63 371 ASP B N 1
ATOM 6829 C CA . ASP B 1 371 ? 95.649 51.731 22.621 1.00 18.26 371 ASP B CA 1
ATOM 6830 C C . ASP B 1 371 ? 94.802 51.878 23.883 1.00 17.97 371 ASP B C 1
ATOM 6831 O O . ASP B 1 371 ? 95.322 52.190 24.951 1.00 17.75 371 ASP B O 1
ATOM 6836 N N . THR B 1 372 ? 93.502 51.639 23.759 1.00 18.00 372 THR B N 1
ATOM 6837 C CA . THR B 1 372 ? 92.581 51.854 24.870 1.00 17.78 372 THR B CA 1
ATOM 6838 C C . THR B 1 372 ? 92.563 50.685 25.853 1.00 17.86 372 THR B C 1
ATOM 6839 O O . THR B 1 372 ? 92.205 50.854 27.018 1.00 17.67 372 THR B O 1
ATOM 6843 N N . GLN B 1 373 ? 92.950 49.504 25.385 1.00 18.18 373 GLN B N 1
ATOM 6844 C CA . GLN B 1 373 ? 92.854 48.297 26.198 1.00 18.56 373 GLN B CA 1
ATOM 6845 C C . GLN B 1 373 ? 94.029 48.167 27.160 1.00 18.48 373 GLN B C 1
ATOM 6846 O O . GLN B 1 373 ? 93.894 47.583 28.233 1.00 19.09 373 GLN B O 1
ATOM 6852 N N . ARG B 1 374 ? 95.176 48.720 26.776 1.00 18.21 374 ARG B N 1
ATOM 6853 C CA . ARG B 1 374 ? 96.328 48.781 27.669 1.00 18.14 374 ARG B CA 1
ATOM 6854 C C . ARG B 1 374 ? 96.004 49.625 28.893 1.00 21.17 374 ARG B C 1
ATOM 6855 O O . ARG B 1 374 ? 96.434 49.321 30.004 1.00 20.46 374 ARG B O 1
ATOM 6863 N N . TYR B 1 375 ? 95.238 50.688 28.676 1.00 18.38 375 TYR B N 1
ATOM 6864 C CA . TYR B 1 375 ? 94.848 51.593 29.750 1.00 17.88 375 TYR B CA 1
ATOM 6865 C C . TYR B 1 375 ? 93.696 51.032 30.579 1.00 17.68 375 TYR B C 1
ATOM 6866 O O . TYR B 1 375 ? 93.721 51.083 31.806 1.00 17.23 375 TYR B O 1
ATOM 6875 N N . ARG B 1 376 ? 92.688 50.500 29.899 1.00 20.83 376 ARG B N 1
ATOM 6876 C CA . ARG B 1 376 ? 91.479 50.035 30.568 1.00 20.90 376 ARG B CA 1
ATOM 6877 C C . ARG B 1 376 ? 91.669 48.696 31.278 1.00 21.15 376 ARG B C 1
ATOM 6878 O O . ARG B 1 376 ? 91.496 48.599 32.491 1.00 21.13 376 ARG B O 1
ATOM 6886 N N . VAL B 1 377 ? 92.023 47.667 30.517 1.00 18.07 377 VAL B N 1
ATOM 6887 C CA . VAL B 1 377 ? 92.121 46.319 31.067 1.00 18.38 377 VAL B CA 1
ATOM 6888 C C . VAL B 1 377 ? 93.470 46.069 31.737 1.00 18.42 377 VAL B C 1
ATOM 6889 O O . VAL B 1 377 ? 93.545 45.387 32.757 1.00 18.57 377 VAL B O 1
ATOM 6893 N N . GLY B 1 378 ? 94.533 46.622 31.163 1.00 18.31 378 GLY B N 1
ATOM 6894 C CA . GLY B 1 378 ? 95.859 46.481 31.735 1.00 18.37 378 GLY B CA 1
ATOM 6895 C C . GLY B 1 378 ? 96.947 46.291 30.696 1.00 18.55 378 GLY B C 1
ATOM 6896 O O . GLY B 1 378 ? 96.669 45.904 29.564 1.00 18.72 378 GLY B O 1
ATOM 6897 N N . PRO B 1 379 ? 98.200 46.576 31.079 1.00 18.54 379 PRO B N 1
ATOM 6898 C CA . PRO B 1 379 ? 99.371 46.411 30.210 1.00 18.76 379 PRO B CA 1
ATOM 6899 C C . PRO B 1 379 ? 99.543 44.977 29.719 1.00 19.23 379 PRO B C 1
ATOM 6900 O O . PRO B 1 379 ? 100.026 44.759 28.609 1.00 19.46 379 PRO B O 1
ATOM 6904 N N . ASN B 1 380 ? 99.149 44.015 30.547 1.00 19.42 380 ASN B N 1
ATOM 6905 C CA . ASN B 1 380 ? 99.242 42.603 30.197 1.00 19.92 380 ASN B CA 1
ATOM 6906 C C . ASN B 1 380 ? 97.871 41.962 30.019 1.00 20.02 380 ASN B C 1
ATOM 6907 O O . ASN B 1 380 ? 97.639 40.842 30.473 1.00 20.37 380 ASN B O 1
ATOM 6912 N N . TYR B 1 381 ? 96.965 42.675 29.359 1.00 19.76 381 TYR B N 1
ATOM 6913 C CA . TYR B 1 381 ? 95.579 42.232 29.254 1.00 19.84 381 TYR B CA 1
ATOM 6914 C C . TYR B 1 381 ? 95.426 40.956 28.427 1.00 20.36 381 TYR B C 1
ATOM 6915 O O . TYR B 1 381 ? 94.448 40.226 28.583 1.00 20.57 381 TYR B O 1
ATOM 6924 N N . LEU B 1 382 ? 96.392 40.683 27.558 1.00 20.61 382 LEU B N 1
ATOM 6925 C CA . LEU B 1 382 ? 96.349 39.477 26.738 1.00 21.17 382 LEU B CA 1
ATOM 6926 C C . LEU B 1 382 ? 96.798 38.236 27.511 1.00 21.60 382 LEU B C 1
ATOM 6927 O O . LEU B 1 382 ? 96.762 37.124 26.987 1.00 22.13 382 LEU B O 1
ATOM 6932 N N . GLN B 1 383 ? 97.222 38.430 28.755 1.00 21.42 383 GLN B N 1
ATOM 6933 C CA . GLN B 1 383 ? 97.603 37.312 29.612 1.00 21.83 383 GLN B CA 1
ATOM 6934 C C . GLN B 1 383 ? 96.425 36.846 30.456 1.00 21.88 383 GLN B C 1
ATOM 6935 O O . GLN B 1 383 ? 96.517 35.844 31.162 1.00 22.28 383 GLN B O 1
ATOM 6941 N N . LEU B 1 384 ? 95.326 37.588 30.391 1.00 21.50 384 LEU B N 1
ATOM 6942 C CA . LEU B 1 384 ? 94.110 37.216 31.101 1.00 21.57 384 LEU B CA 1
ATOM 6943 C C . LEU B 1 384 ? 93.417 36.056 30.399 1.00 22.10 384 LEU B C 1
ATOM 6944 O O . LEU B 1 384 ? 93.400 35.996 29.171 1.00 22.22 384 LEU B O 1
ATOM 6949 N N . PRO B 1 385 ? 92.850 35.125 31.183 1.00 22.46 385 PRO B N 1
ATOM 6950 C CA . PRO B 1 385 ? 92.188 33.915 30.683 1.00 23.06 385 PRO B CA 1
ATOM 6951 C C . PRO B 1 385 ? 91.178 34.180 29.571 1.00 23.02 385 PRO B C 1
ATOM 6952 O O . PRO B 1 385 ? 91.143 33.443 28.588 1.00 23.46 385 PRO B O 1
ATOM 6956 N N . ILE B 1 386 ? 90.378 35.228 29.723 1.00 22.54 386 ILE B N 1
ATOM 6957 C CA . ILE B 1 386 ? 89.334 35.533 28.754 1.00 22.53 386 ILE B CA 1
ATOM 6958 C C . ILE B 1 386 ? 89.921 36.074 27.447 1.00 22.40 386 ILE B C 1
ATOM 6959 O O . ILE B 1 386 ? 89.328 35.915 26.380 1.00 22.63 386 ILE B O 1
ATOM 6964 N N . ASN B 1 387 ? 91.094 36.694 27.529 1.00 22.09 387 ASN B N 1
ATOM 6965 C CA . ASN B 1 387 ? 91.718 37.298 26.357 1.00 21.97 387 ASN B CA 1
ATOM 6966 C C . ASN B 1 387 ? 92.844 36.451 25.772 1.00 22.42 387 ASN B C 1
ATOM 6967 O O . ASN B 1 387 ? 93.194 36.599 24.601 1.00 22.54 387 ASN B O 1
ATOM 6972 N N . ALA B 1 388 ? 93.409 35.571 26.591 1.00 22.70 388 ALA B N 1
ATOM 6973 C CA . ALA B 1 388 ? 94.513 34.721 26.161 1.00 23.19 388 ALA B CA 1
ATOM 6974 C C . ALA B 1 388 ? 94.054 33.684 25.145 1.00 23.81 388 ALA B C 1
ATOM 6975 O O . ALA B 1 388 ? 92.950 33.153 25.250 1.00 24.03 388 ALA B O 1
ATOM 6977 N N . PRO B 1 389 ? 94.904 33.395 24.149 1.00 24.15 389 PRO B N 1
ATOM 6978 C CA . PRO B 1 389 ? 94.578 32.362 23.165 1.00 24.83 389 PRO B CA 1
ATOM 6979 C C . PRO B 1 389 ? 94.603 30.976 23.795 1.00 25.43 389 PRO B C 1
ATOM 6980 O O . PRO B 1 389 ? 95.217 30.790 24.845 1.00 25.38 389 PRO B O 1
ATOM 6984 N N . LYS B 1 390 ? 93.941 30.017 23.162 1.00 26.04 390 LYS B N 1
ATOM 6985 C CA . LYS B 1 390 ? 93.874 28.669 23.706 1.00 26.69 390 LYS B CA 1
ATOM 6986 C C . LYS B 1 390 ? 94.876 27.766 22.999 1.00 27.38 390 LYS B C 1
ATOM 6987 O O . LYS B 1 390 ? 94.519 26.716 22.466 1.00 28.09 390 LYS B O 1
ATOM 6993 N N . LYS B 1 391 ? 96.134 28.193 23.005 1.00 27.21 391 LYS B N 1
ATOM 6994 C CA . LYS B 1 391 ? 97.214 27.458 22.360 1.00 27.86 391 LYS B CA 1
ATOM 6995 C C . LYS B 1 391 ? 98.569 27.900 22.896 1.00 27.63 391 LYS B C 1
ATOM 6996 O O . LYS B 1 391 ? 98.654 28.585 23.914 1.00 27.05 391 LYS B O 1
ATOM 7002 N N . HIS B 1 392 ? 99.628 27.496 22.202 1.00 28.14 392 HIS B N 1
ATOM 7003 C CA . HIS B 1 392 ? 100.991 27.838 22.589 1.00 28.05 392 HIS B CA 1
ATOM 7004 C C . HIS B 1 392 ? 101.341 29.291 22.274 1.00 27.34 392 HIS B C 1
ATOM 7005 O O . HIS B 1 392 ? 100.995 29.805 21.211 1.00 27.23 392 HIS B O 1
ATOM 7012 N N . VAL B 1 393 ? 102.026 29.944 23.209 1.00 26.90 393 VAL B N 1
ATOM 7013 C CA . VAL B 1 393 ? 102.488 31.316 23.016 1.00 26.27 393 VAL B CA 1
ATOM 7014 C C . VAL B 1 393 ? 103.954 31.472 23.412 1.00 26.39 393 VAL B C 1
ATOM 7015 O O . VAL B 1 393 ? 104.331 31.213 24.553 1.00 26.39 393 VAL B O 1
ATOM 7019 N N . ALA B 1 394 ? 104.775 31.908 22.464 1.00 26.52 394 ALA B N 1
ATOM 7020 C CA . ALA B 1 394 ? 106.189 32.136 22.728 1.00 26.66 394 ALA B CA 1
ATOM 7021 C C . ALA B 1 394 ? 106.630 33.480 22.166 1.00 26.20 394 ALA B C 1
ATOM 7022 O O . ALA B 1 394 ? 106.844 33.619 20.963 1.00 26.45 394 ALA B O 1
ATOM 7024 N N . THR B 1 395 ? 106.758 34.469 23.046 1.00 25.57 395 THR B N 1
ATOM 7025 C CA . THR B 1 395 ? 107.151 35.814 22.639 1.00 25.11 395 THR B CA 1
ATOM 7026 C C . THR B 1 395 ? 108.386 36.283 23.393 1.00 25.07 395 THR B C 1
ATOM 7027 O O . THR B 1 395 ? 108.778 35.686 24.394 1.00 25.26 395 THR B O 1
ATOM 7031 N N . ASN B 1 396 ? 108.989 37.364 22.913 1.00 24.85 396 ASN B N 1
ATOM 7032 C CA . ASN B 1 396 ? 110.098 37.990 23.618 1.00 24.76 396 ASN B CA 1
ATOM 7033 C C . ASN B 1 396 ? 109.615 39.194 24.410 1.00 23.97 396 ASN B C 1
ATOM 7034 O O . ASN B 1 396 ? 110.414 39.945 24.965 1.00 23.81 396 ASN B O 1
ATOM 7039 N N . GLN B 1 397 ? 108.298 39.371 24.458 1.00 23.53 397 GLN B N 1
ATOM 7040 C CA . GLN B 1 397 ? 107.700 40.432 25.253 1.00 22.82 397 GLN B CA 1
ATOM 7041 C C . GLN B 1 397 ? 107.891 40.117 26.728 1.00 22.77 397 GLN B C 1
ATOM 7042 O O . GLN B 1 397 ? 107.688 38.983 27.158 1.00 23.11 397 GLN B O 1
ATOM 7048 N N . ARG B 1 398 ? 108.284 41.122 27.503 1.00 22.39 398 ARG B N 1
ATOM 7049 C CA . ARG B 1 398 ? 108.593 40.915 28.911 1.00 22.39 398 ARG B CA 1
ATOM 7050 C C . ARG B 1 398 ? 107.985 41.985 29.804 1.00 21.76 398 ARG B C 1
ATOM 7051 O O . ARG B 1 398 ? 107.693 43.090 29.355 1.00 21.34 398 ARG B O 1
ATOM 7059 N N . ASP B 1 399 ? 107.798 41.630 31.071 1.00 21.74 399 ASP B N 1
ATOM 7060 C CA . ASP B 1 399 ? 107.398 42.567 32.115 1.00 21.25 399 ASP B CA 1
ATOM 7061 C C . ASP B 1 399 ? 106.029 43.198 31.875 1.00 20.73 399 ASP B C 1
ATOM 7062 O O . ASP B 1 399 ? 105.137 42.571 31.305 1.00 20.78 399 ASP B O 1
ATOM 7067 N N . GLY B 1 400 ? 105.874 44.442 32.316 1.00 20.27 400 GLY B N 1
ATOM 7068 C CA . GLY B 1 400 ? 104.578 45.095 32.335 1.00 19.80 400 GLY B CA 1
ATOM 7069 C C . GLY B 1 400 ? 103.921 44.831 33.675 1.00 19.72 400 GLY B C 1
ATOM 7070 O O . GLY B 1 400 ? 104.212 43.824 34.315 1.00 20.08 400 GLY B O 1
ATOM 7071 N N . GLN B 1 401 ? 103.043 45.729 34.109 1.00 19.29 401 GLN B N 1
ATOM 7072 C CA . GLN B 1 401 ? 102.411 45.579 35.415 1.00 19.23 401 GLN B CA 1
ATOM 7073 C C . GLN B 1 401 ? 101.515 44.349 35.460 1.00 19.46 401 GLN B C 1
ATOM 7074 O O . GLN B 1 401 ? 100.871 44.003 34.469 1.00 19.48 401 GLN B O 1
ATOM 7080 N N . MET B 1 402 ? 101.489 43.701 36.621 1.00 19.69 402 MET B N 1
ATOM 7081 C CA . MET B 1 402 ? 100.701 42.494 36.841 1.00 19.99 402 MET B CA 1
ATOM 7082 C C . MET B 1 402 ? 101.050 41.398 35.840 1.00 20.39 402 MET B C 1
ATOM 7083 O O . MET B 1 402 ? 100.166 40.763 35.267 1.00 20.50 402 MET B O 1
ATOM 7088 N N . ALA B 1 403 ? 102.345 41.193 35.625 1.00 20.66 403 ALA B N 1
ATOM 7089 C CA . ALA B 1 403 ? 102.819 40.112 34.770 1.00 21.13 403 ALA B CA 1
ATOM 7090 C C . ALA B 1 403 ? 102.685 38.787 35.507 1.00 21.63 403 ALA B C 1
ATOM 7091 O O . ALA B 1 403 ? 103.394 38.534 36.479 1.00 21.87 403 ALA B O 1
ATOM 7093 N N . TYR B 1 404 ? 101.768 37.945 35.045 1.00 21.83 404 TYR B N 1
ATOM 7094 C CA . TYR B 1 404 ? 101.468 36.702 35.740 1.00 22.32 404 TYR B CA 1
ATOM 7095 C C . TYR B 1 404 ? 102.378 35.569 35.275 1.00 22.97 404 TYR B C 1
ATOM 7096 O O . TYR B 1 404 ? 102.639 34.630 36.024 1.00 23.45 404 TYR B O 1
ATOM 7105 N N . ARG B 1 405 ? 102.863 35.660 34.040 1.00 23.01 405 ARG B N 1
ATOM 7106 C CA . ARG B 1 405 ? 103.730 34.622 33.493 1.00 23.67 405 ARG B CA 1
ATOM 7107 C C . ARG B 1 405 ? 104.676 35.168 32.428 1.00 23.63 405 ARG B C 1
ATOM 7108 O O . ARG B 1 405 ? 104.484 36.271 31.920 1.00 23.11 405 ARG B O 1
ATOM 7116 N N . VAL B 1 406 ? 105.695 34.381 32.094 1.00 24.24 406 VAL B N 1
ATOM 7117 C CA . VAL B 1 406 ? 106.666 34.760 31.075 1.00 24.34 406 VAL B CA 1
ATOM 7118 C C . VAL B 1 406 ? 106.527 33.871 29.843 1.00 24.83 406 VAL B C 1
ATOM 7119 O O . VAL B 1 406 ? 106.428 32.652 29.959 1.00 25.40 406 VAL B O 1
ATOM 7123 N N . ASP B 1 407 ? 106.527 34.482 28.662 1.00 24.65 407 ASP B N 1
ATOM 7124 C CA . ASP B 1 407 ? 106.285 33.751 27.419 1.00 25.09 407 ASP B CA 1
ATOM 7125 C C . ASP B 1 407 ? 107.493 32.946 26.946 1.00 25.85 407 ASP B C 1
ATOM 7126 O O . ASP B 1 407 ? 107.859 32.998 25.773 1.00 26.09 407 ASP B O 1
ATOM 7131 N N . THR B 1 408 ? 108.105 32.195 27.854 1.00 26.28 408 THR B N 1
ATOM 7132 C CA . THR B 1 408 ? 109.220 31.329 27.492 1.00 27.09 408 THR B CA 1
ATOM 7133 C C . THR B 1 408 ? 108.731 29.911 27.246 1.00 27.75 408 THR B C 1
ATOM 7134 O O . THR B 1 408 ? 107.669 29.525 27.729 1.00 27.62 408 THR B O 1
ATOM 7138 N N . PHE B 1 409 ? 109.507 29.132 26.502 1.00 28.52 409 PHE B N 1
ATOM 7139 C CA . PHE B 1 409 ? 109.167 27.731 26.311 1.00 29.26 409 PHE B CA 1
ATOM 7140 C C . PHE B 1 409 ? 110.074 26.874 27.178 1.00 29.92 409 PHE B C 1
ATOM 7141 O O . PHE B 1 409 ? 111.104 27.340 27.664 1.00 29.90 409 PHE B O 1
ATOM 7149 N N . GLU B 1 410 ? 109.686 25.620 27.370 1.00 30.56 410 GLU B N 1
ATOM 7150 C CA . GLU B 1 410 ? 110.406 24.733 28.272 1.00 31.23 410 GLU B CA 1
ATOM 7151 C C . GLU B 1 410 ? 111.796 24.407 27.735 1.00 31.95 410 GLU B C 1
ATOM 7152 O O . GLU B 1 410 ? 111.938 23.874 26.636 1.00 32.50 410 GLU B O 1
ATOM 7158 N N . GLY B 1 411 ? 112.817 24.738 28.518 1.00 31.99 411 GLY B N 1
ATOM 7159 C CA . GLY B 1 411 ? 114.190 24.450 28.148 1.00 32.71 411 GLY B CA 1
ATOM 7160 C C . GLY B 1 411 ? 114.918 25.622 27.524 1.00 32.32 411 GLY B C 1
ATOM 7161 O O . GLY B 1 411 ? 116.098 25.523 27.193 1.00 32.89 411 GLY B O 1
ATOM 7162 N N . GLN B 1 412 ? 114.212 26.735 27.365 1.00 31.38 412 GLN B N 1
ATOM 7163 C CA . GLN B 1 412 ? 114.786 27.930 26.760 1.00 30.95 412 GLN B CA 1
ATOM 7164 C C . GLN B 1 412 ? 115.828 28.569 27.670 1.00 30.86 412 GLN B C 1
ATOM 7165 O O . GLN B 1 412 ? 115.672 28.578 28.890 1.00 30.64 412 GLN B O 1
ATOM 7171 N N . ASP B 1 413 ? 116.897 29.089 27.075 1.00 31.07 413 ASP B N 1
ATOM 7172 C CA . ASP B 1 413 ? 117.837 29.915 27.818 1.00 30.89 413 ASP B CA 1
ATOM 7173 C C . ASP B 1 413 ? 117.119 31.199 28.221 1.00 29.83 413 ASP B C 1
ATOM 7174 O O . ASP B 1 413 ? 116.817 32.041 27.376 1.00 29.36 413 ASP B O 1
ATOM 7179 N N . GLN B 1 414 ? 116.844 31.335 29.514 1.00 29.50 414 GLN B N 1
ATOM 7180 C CA . GLN B 1 414 ? 116.008 32.417 30.027 1.00 28.54 414 GLN B CA 1
ATOM 7181 C C . GLN B 1 414 ? 116.548 33.814 29.726 1.00 28.07 414 GLN B C 1
ATOM 7182 O O . GLN B 1 414 ? 115.781 34.772 29.640 1.00 27.30 414 GLN B O 1
ATOM 7188 N N . ARG B 1 415 ? 117.862 33.934 29.562 1.00 28.57 415 ARG B N 1
ATOM 7189 C CA . ARG B 1 415 ? 118.473 35.244 29.373 1.00 28.21 415 ARG B CA 1
ATOM 7190 C C . ARG B 1 415 ? 118.327 35.745 27.940 1.00 28.07 415 ARG B C 1
ATOM 7191 O O . ARG B 1 415 ? 118.706 36.873 27.628 1.00 27.76 415 ARG B O 1
ATOM 7199 N N . VAL B 1 416 ? 117.778 34.907 27.068 1.00 28.35 416 VAL B N 1
ATOM 7200 C CA . VAL B 1 416 ? 117.532 35.310 25.690 1.00 28.26 416 VAL B CA 1
ATOM 7201 C C . VAL B 1 416 ? 116.085 35.757 25.506 1.00 27.49 416 VAL B C 1
ATOM 7202 O O . VAL B 1 416 ? 115.172 34.934 25.448 1.00 27.54 416 VAL B O 1
ATOM 7206 N N . ASN B 1 417 ? 115.884 37.068 25.422 1.00 26.83 417 ASN B N 1
ATOM 7207 C CA . ASN B 1 417 ? 114.561 37.633 25.189 1.00 26.12 417 ASN B CA 1
ATOM 7208 C C . ASN B 1 417 ? 114.552 38.536 23.963 1.00 25.94 417 ASN B C 1
ATOM 7209 O O . ASN B 1 417 ? 114.003 39.635 23.989 1.00 25.29 417 ASN B O 1
ATOM 7214 N N . TYR B 1 418 ? 115.171 38.059 22.891 1.00 26.59 418 TYR B N 1
ATOM 7215 C CA . TYR B 1 418 ? 115.324 38.847 21.678 1.00 26.57 418 TYR B CA 1
ATOM 7216 C C . TYR B 1 418 ? 115.492 37.955 20.452 1.00 27.30 418 TYR B C 1
ATOM 7217 O O . TYR B 1 418 ? 115.818 36.776 20.569 1.00 27.92 418 TYR B O 1
ATOM 7226 N N . GLU B 1 419 ? 115.274 38.532 19.277 1.00 27.27 419 GLU B N 1
ATOM 7227 C CA . GLU B 1 419 ? 115.408 37.809 18.022 1.00 27.98 419 GLU B CA 1
ATOM 7228 C C . GLU B 1 419 ? 116.006 38.752 16.983 1.00 28.11 419 GLU B C 1
ATOM 7229 O O . GLU B 1 419 ? 115.584 39.902 16.882 1.00 27.51 419 GLU B O 1
ATOM 7235 N N . PRO B 1 420 ? 116.993 38.276 16.206 1.00 28.96 420 PRO B N 1
ATOM 7236 C CA . PRO B 1 420 ? 117.536 36.914 16.190 1.00 29.79 420 PRO B CA 1
ATOM 7237 C C . PRO B 1 420 ? 118.517 36.621 17.319 1.00 30.00 420 PRO B C 1
ATOM 7238 O O . PRO B 1 420 ? 118.963 37.533 18.014 1.00 29.58 420 PRO B O 1
ATOM 7242 N N . SER B 1 421 ? 118.839 35.344 17.488 1.00 30.69 421 SER B N 1
ATOM 7243 C CA . SER B 1 421 ? 119.774 34.903 18.513 1.00 31.03 421 SER B CA 1
ATOM 7244 C C . SER B 1 421 ? 120.407 33.577 18.116 1.00 32.10 421 SER B C 1
ATOM 7245 O O . SER B 1 421 ? 119.713 32.648 17.706 1.00 32.37 421 SER B O 1
ATOM 7248 N N . LEU B 1 422 ? 121.727 33.491 18.239 1.00 32.75 422 LEU B N 1
ATOM 7249 C CA . LEU B 1 422 ? 122.441 32.267 17.907 1.00 33.84 422 LEU B CA 1
ATOM 7250 C C . LEU B 1 422 ? 122.456 31.306 19.090 1.00 34.03 422 LEU B C 1
ATOM 7251 O O . LEU B 1 422 ? 122.827 30.142 18.951 1.00 34.91 422 LEU B O 1
ATOM 7256 N N . LEU B 1 423 ? 122.049 31.801 20.253 1.00 33.25 423 LEU B N 1
ATOM 7257 C CA . LEU B 1 423 ? 122.073 31.008 21.476 1.00 33.40 423 LEU B CA 1
ATOM 7258 C C . LEU B 1 423 ? 120.772 30.240 21.684 1.00 33.14 423 LEU B C 1
ATOM 7259 O O . LEU B 1 423 ? 120.780 29.019 21.827 1.00 33.81 423 LEU B O 1
ATOM 7264 N N . SER B 1 424 ? 119.656 30.961 21.700 1.00 32.21 424 SER B N 1
ATOM 7265 C CA . SER B 1 424 ? 118.358 30.350 21.953 1.00 31.91 424 SER B CA 1
ATOM 7266 C C . SER B 1 424 ? 117.215 31.256 21.508 1.00 31.02 424 SER B C 1
ATOM 7267 O O . SER B 1 424 ? 117.334 31.984 20.524 1.00 30.91 424 SER B O 1
ATOM 7270 N N . GLY B 1 425 ? 116.106 31.199 22.236 1.00 30.43 425 GLY B N 1
ATOM 7271 C CA . GLY B 1 425 ? 114.956 32.031 21.941 1.00 29.60 425 GLY B CA 1
ATOM 7272 C C . GLY B 1 425 ? 114.101 31.480 20.818 1.00 29.83 425 GLY B C 1
ATOM 7273 O O . GLY B 1 425 ? 114.538 30.602 20.078 1.00 30.65 425 GLY B O 1
ATOM 7274 N N . PRO B 1 426 ? 112.875 32.006 20.680 1.00 29.14 426 PRO B N 1
ATOM 7275 C CA . PRO B 1 426 ? 111.917 31.585 19.652 1.00 29.30 426 PRO B CA 1
ATOM 7276 C C . PRO B 1 426 ? 112.358 31.954 18.238 1.00 29.63 426 PRO B C 1
ATOM 7277 O O . PRO B 1 426 ? 113.063 32.943 18.044 1.00 29.41 426 PRO B O 1
ATOM 7281 N N . LYS B 1 427 ? 111.946 31.149 17.265 1.00 30.20 427 LYS B N 1
ATOM 7282 C CA . LYS B 1 427 ? 112.320 31.359 15.871 1.00 30.64 427 LYS B CA 1
ATOM 7283 C C . LYS B 1 427 ? 111.122 31.758 15.017 1.00 30.31 427 LYS B C 1
ATOM 7284 O O . LYS B 1 427 ? 109.975 31.520 15.387 1.00 29.96 427 LYS B O 1
ATOM 7290 N N . GLU B 1 428 ? 111.403 32.370 13.872 1.00 30.47 428 GLU B N 1
ATOM 7291 C CA . GLU B 1 428 ? 110.366 32.753 12.923 1.00 30.28 428 GLU B CA 1
ATOM 7292 C C . GLU B 1 428 ? 109.628 31.528 12.398 1.00 30.89 428 GLU B C 1
ATOM 7293 O O . GLU B 1 428 ? 110.162 30.421 12.404 1.00 31.66 428 GLU B O 1
ATOM 7299 N N . ALA B 1 429 ? 108.399 31.730 11.942 1.00 30.60 429 ALA B N 1
ATOM 7300 C CA . ALA B 1 429 ? 107.638 30.655 11.324 1.00 31.21 429 ALA B CA 1
ATOM 7301 C C . ALA B 1 429 ? 107.859 30.665 9.818 1.00 31.88 429 ALA B C 1
ATOM 7302 O O . ALA B 1 429 ? 107.784 31.716 9.185 1.00 31.55 429 ALA B O 1
ATOM 7304 N N . PRO B 1 430 ? 108.145 29.491 9.238 1.00 32.85 430 PRO B N 1
ATOM 7305 C CA . PRO B 1 430 ? 108.334 29.394 7.788 1.00 33.60 430 PRO B CA 1
ATOM 7306 C C . PRO B 1 430 ? 107.029 29.625 7.037 1.00 33.45 430 PRO B C 1
ATOM 7307 O O . PRO B 1 430 ? 105.981 29.153 7.473 1.00 33.26 430 PRO B O 1
ATOM 7311 N N . ARG B 1 431 ? 107.092 30.355 5.929 1.00 33.58 431 ARG B N 1
ATOM 7312 C CA . ARG B 1 431 ? 105.900 30.630 5.140 1.00 33.51 431 ARG B CA 1
ATOM 7313 C C . ARG B 1 431 ? 105.439 29.387 4.389 1.00 34.47 431 ARG B C 1
ATOM 7314 O O . ARG B 1 431 ? 106.197 28.797 3.619 1.00 35.38 431 ARG B O 1
ATOM 7322 N N . ARG B 1 432 ? 104.191 28.996 4.619 1.00 34.29 432 ARG B N 1
ATOM 7323 C CA . ARG B 1 432 ? 103.615 27.833 3.959 1.00 35.18 432 ARG B CA 1
ATOM 7324 C C . ARG B 1 432 ? 102.695 28.290 2.836 1.00 35.31 432 ARG B C 1
ATOM 7325 O O . ARG B 1 432 ? 102.088 27.477 2.140 1.00 36.05 432 ARG B O 1
ATOM 7333 N N . ALA B 1 433 ? 102.606 29.605 2.671 1.00 34.63 433 ALA B N 1
ATOM 7334 C CA . ALA B 1 433 ? 101.775 30.214 1.640 1.00 34.69 433 ALA B CA 1
ATOM 7335 C C . ALA B 1 433 ? 102.256 31.633 1.364 1.00 34.16 433 ALA B C 1
ATOM 7336 O O . ALA B 1 433 ? 102.730 32.315 2.272 1.00 33.40 433 ALA B O 1
ATOM 7338 N N . PRO B 1 434 ? 102.147 32.078 0.103 1.00 34.61 434 PRO B N 1
ATOM 7339 C CA . PRO B 1 434 ? 102.569 33.428 -0.285 1.00 34.22 434 PRO B CA 1
ATOM 7340 C C . PRO B 1 434 ? 101.839 34.512 0.499 1.00 33.11 434 PRO B C 1
ATOM 7341 O O . PRO B 1 434 ? 100.649 34.371 0.776 1.00 32.82 434 PRO B O 1
ATOM 7345 N N . GLU B 1 435 ? 102.548 35.578 0.856 1.00 32.53 435 GLU B N 1
ATOM 7346 C CA . GLU B 1 435 ? 101.929 36.689 1.565 1.00 31.52 435 GLU B CA 1
ATOM 7347 C C . GLU B 1 435 ? 101.162 37.572 0.587 1.00 31.54 435 GLU B C 1
ATOM 7348 O O . GLU B 1 435 ? 101.545 37.705 -0.575 1.00 32.21 435 GLU B O 1
ATOM 7354 N N . HIS B 1 436 ? 100.074 38.167 1.062 1.00 30.86 436 HIS B N 1
ATOM 7355 C CA . HIS B 1 436 ? 99.273 39.058 0.233 1.00 30.84 436 HIS B CA 1
ATOM 7356 C C . HIS B 1 436 ? 99.961 40.406 0.078 1.00 30.49 436 HIS B C 1
ATOM 7357 O O . HIS B 1 436 ? 100.146 41.132 1.053 1.00 29.70 436 HIS B O 1
ATOM 7364 N N . THR B 1 437 ? 100.343 40.735 -1.152 1.00 31.13 437 THR B N 1
ATOM 7365 C CA . THR B 1 437 ? 101.066 41.974 -1.422 1.00 30.94 437 THR B CA 1
ATOM 7366 C C . THR B 1 437 ? 100.375 42.827 -2.484 1.00 31.18 437 THR B C 1
ATOM 7367 O O . THR B 1 437 ? 100.849 42.915 -3.617 1.00 31.92 437 THR B O 1
ATOM 7371 N N . PRO B 1 438 ? 99.253 43.468 -2.118 1.00 30.58 438 PRO B N 1
ATOM 7372 C CA . PRO B 1 438 ? 98.484 44.276 -3.070 1.00 30.81 438 PRO B CA 1
ATOM 7373 C C . PRO B 1 438 ? 99.223 45.538 -3.507 1.00 30.78 438 PRO B C 1
ATOM 7374 O O . PRO B 1 438 ? 99.995 46.104 -2.736 1.00 30.24 438 PRO B O 1
ATOM 7378 N N . ARG B 1 439 ? 98.976 45.969 -4.738 1.00 31.40 439 ARG B N 1
ATOM 7379 C CA . ARG B 1 439 ? 99.620 47.156 -5.284 1.00 31.50 439 ARG B CA 1
ATOM 7380 C C . ARG B 1 439 ? 98.940 48.421 -4.772 1.00 30.75 439 ARG B C 1
ATOM 7381 O O . ARG B 1 439 ? 97.717 48.543 -4.834 1.00 30.63 439 ARG B O 1
ATOM 7389 N N . VAL B 1 440 ? 99.734 49.358 -4.266 1.00 30.30 440 VAL B N 1
ATOM 7390 C CA . VAL B 1 440 ? 99.201 50.618 -3.758 1.00 29.62 440 VAL B CA 1
ATOM 7391 C C . VAL B 1 440 ? 99.887 51.809 -4.418 1.00 29.88 440 VAL B C 1
ATOM 7392 O O . VAL B 1 440 ? 101.094 52.002 -4.273 1.00 29.92 440 VAL B O 1
ATOM 7396 N N . GLU B 1 441 ? 99.109 52.610 -5.138 1.00 30.10 441 GLU B N 1
ATOM 7397 C CA . GLU B 1 441 ? 99.642 53.785 -5.817 1.00 30.40 441 GLU B CA 1
ATOM 7398 C C . GLU B 1 441 ? 98.792 55.018 -5.535 1.00 29.92 441 GLU B C 1
ATOM 7399 O O . GLU B 1 441 ? 97.565 54.943 -5.502 1.00 29.79 441 GLU B O 1
ATOM 7405 N N . GLY B 1 442 ? 99.454 56.150 -5.326 1.00 29.71 442 GLY B N 1
ATOM 7406 C CA . GLY B 1 442 ? 98.762 57.398 -5.063 1.00 29.32 442 GLY B CA 1
ATOM 7407 C C . GLY B 1 442 ? 99.636 58.409 -4.350 1.00 31.06 442 GLY B C 1
ATOM 7408 O O . GLY B 1 442 ? 100.714 58.076 -3.860 1.00 29.93 442 GLY B O 1
ATOM 7409 N N . ASN B 1 443 ? 99.169 59.651 -4.292 1.00 28.68 443 ASN B N 1
ATOM 7410 C CA . ASN B 1 443 ? 99.890 60.706 -3.593 1.00 28.26 443 ASN B CA 1
ATOM 7411 C C . ASN B 1 443 ? 99.488 60.772 -2.125 1.00 27.32 443 ASN B C 1
ATOM 7412 O O . ASN B 1 443 ? 98.325 60.569 -1.783 1.00 27.00 443 ASN B O 1
ATOM 7417 N N . LEU B 1 444 ? 100.458 61.050 -1.261 1.00 26.91 444 LEU B N 1
ATOM 7418 C CA . LEU B 1 444 ? 100.197 61.174 0.167 1.00 26.06 444 LEU B CA 1
ATOM 7419 C C . LEU B 1 444 ? 99.342 62.405 0.441 1.00 25.76 444 LEU B C 1
ATOM 7420 O O . LEU B 1 444 ? 99.857 63.516 0.556 1.00 25.75 444 LEU B O 1
ATOM 7425 N N . VAL B 1 445 ? 98.032 62.200 0.544 1.00 25.58 445 VAL B N 1
ATOM 7426 C CA . VAL B 1 445 ? 97.092 63.310 0.659 1.00 25.42 445 VAL B CA 1
ATOM 7427 C C . VAL B 1 445 ? 96.109 63.148 1.814 1.00 24.73 445 VAL B C 1
ATOM 7428 O O . VAL B 1 445 ? 95.962 62.065 2.377 1.00 24.45 445 VAL B O 1
ATOM 7432 N N . ARG B 1 446 ? 95.447 64.246 2.163 1.00 24.52 446 ARG B N 1
ATOM 7433 C CA . ARG B 1 446 ? 94.301 64.218 3.064 1.00 24.01 446 ARG B CA 1
ATOM 7434 C C . ARG B 1 446 ? 93.048 64.612 2.293 1.00 24.40 446 ARG B C 1
ATOM 7435 O O . ARG B 1 446 ? 92.690 65.787 2.237 1.00 24.47 446 ARG B O 1
ATOM 7443 N N . ALA B 1 447 ? 92.388 63.628 1.693 1.00 24.70 447 ALA B N 1
ATOM 7444 C CA . ALA B 1 447 ? 91.224 63.899 0.862 1.00 25.17 447 ALA B CA 1
ATOM 7445 C C . ALA B 1 447 ? 90.170 62.809 0.995 1.00 25.13 447 ALA B C 1
ATOM 7446 O O . ALA B 1 447 ? 90.491 61.644 1.223 1.00 25.01 447 ALA B O 1
ATOM 7448 N N . ALA B 1 448 ? 88.909 63.198 0.852 1.00 25.27 448 ALA B N 1
ATOM 7449 C CA . ALA B 1 448 ? 87.802 62.254 0.916 1.00 25.32 448 ALA B CA 1
ATOM 7450 C C . ALA B 1 448 ? 87.752 61.400 -0.344 1.00 26.04 448 ALA B C 1
ATOM 7451 O O . ALA B 1 448 ? 88.363 61.740 -1.356 1.00 26.56 448 ALA B O 1
ATOM 7453 N N . ILE B 1 449 ? 87.025 60.290 -0.276 1.00 26.10 449 ILE B N 1
ATOM 7454 C CA . ILE B 1 449 ? 86.877 59.409 -1.427 1.00 26.82 449 ILE B CA 1
ATOM 7455 C C . ILE B 1 449 ? 86.136 60.127 -2.550 1.00 27.51 449 ILE B C 1
ATOM 7456 O O . ILE B 1 449 ? 85.325 61.016 -2.299 1.00 27.41 449 ILE B O 1
ATOM 7461 N N . GLU B 1 450 ? 86.421 59.735 -3.786 1.00 28.25 450 GLU B N 1
ATOM 7462 C CA . GLU B 1 450 ? 85.879 60.424 -4.951 1.00 29.01 450 GLU B CA 1
ATOM 7463 C C . GLU B 1 450 ? 84.416 60.079 -5.220 1.00 29.37 450 GLU B C 1
ATOM 7464 O O . GLU B 1 450 ? 83.757 60.738 -6.023 1.00 29.95 450 GLU B O 1
ATOM 7470 N N . ARG B 1 451 ? 83.909 59.047 -4.554 1.00 29.07 451 ARG B N 1
ATOM 7471 C CA . ARG B 1 451 ? 82.503 58.681 -4.690 1.00 29.39 451 ARG B CA 1
ATOM 7472 C C . ARG B 1 451 ? 81.795 58.685 -3.340 1.00 28.67 451 ARG B C 1
ATOM 7473 O O . ARG B 1 451 ? 81.485 57.624 -2.801 1.00 28.48 451 ARG B O 1
ATOM 7481 N N . PRO B 1 452 ? 81.533 59.881 -2.789 1.00 28.31 452 PRO B N 1
ATOM 7482 C CA . PRO B 1 452 ? 80.860 59.971 -1.489 1.00 27.67 452 PRO B CA 1
ATOM 7483 C C . PRO B 1 452 ? 79.435 59.422 -1.534 1.00 28.01 452 PRO B C 1
ATOM 7484 O O . PRO B 1 452 ? 79.128 58.496 -0.783 1.00 27.71 452 PRO B O 1
ATOM 7488 N N . ASN B 1 453 ? 78.598 59.982 -2.407 1.00 28.68 453 ASN B N 1
ATOM 7489 C CA . ASN B 1 453 ? 77.204 59.563 -2.567 1.00 29.13 453 ASN B CA 1
ATOM 7490 C C . ASN B 1 453 ? 76.483 59.352 -1.236 1.00 28.55 453 ASN B C 1
ATOM 7491 O O . ASN B 1 453 ? 76.092 58.234 -0.910 1.00 28.54 453 ASN B O 1
ATOM 7496 N N . PRO B 1 454 ? 76.302 60.432 -0.462 1.00 28.11 454 PRO B N 1
ATOM 7497 C CA . PRO B 1 454 ? 75.773 60.297 0.898 1.00 27.52 454 PRO B CA 1
ATOM 7498 C C . PRO B 1 454 ? 74.255 60.156 0.968 1.00 27.92 454 PRO B C 1
ATOM 7499 O O . PRO B 1 454 ? 73.723 59.927 2.054 1.00 27.53 454 PRO B O 1
ATOM 7503 N N . PHE B 1 455 ? 73.568 60.281 -0.162 1.00 28.74 455 PHE B N 1
ATOM 7504 C CA . PHE B 1 455 ? 72.110 60.282 -0.148 1.00 29.21 455 PHE B CA 1
ATOM 7505 C C . PHE B 1 455 ? 71.501 59.134 -0.947 1.00 29.91 455 PHE B C 1
ATOM 7506 O O . PHE B 1 455 ? 70.303 58.873 -0.849 1.00 30.30 455 PHE B O 1
ATOM 7514 N N . GLY B 1 456 ? 72.327 58.458 -1.738 1.00 30.12 456 GLY B N 1
ATOM 7515 C CA . GLY B 1 456 ? 71.857 57.399 -2.613 1.00 30.87 456 GLY B CA 1
ATOM 7516 C C . GLY B 1 456 ? 71.153 56.256 -1.905 1.00 30.80 456 GLY B C 1
ATOM 7517 O O . GLY B 1 456 ? 69.943 56.085 -2.039 1.00 31.33 456 GLY B O 1
ATOM 7518 N N . GLN B 1 457 ? 71.913 55.478 -1.141 1.00 30.18 457 GLN B N 1
ATOM 7519 C CA . GLN B 1 457 ? 71.375 54.304 -0.459 1.00 30.13 457 GLN B CA 1
ATOM 7520 C C . GLN B 1 457 ? 70.404 54.673 0.657 1.00 29.81 457 GLN B C 1
ATOM 7521 O O . GLN B 1 457 ? 69.555 53.869 1.038 1.00 30.02 457 GLN B O 1
ATOM 7527 N N . ALA B 1 458 ? 70.537 55.886 1.181 1.00 29.34 458 ALA B N 1
ATOM 7528 C CA . ALA B 1 458 ? 69.638 56.366 2.223 1.00 29.08 458 ALA B CA 1
ATOM 7529 C C . ALA B 1 458 ? 68.208 56.437 1.702 1.00 29.90 458 ALA B C 1
ATOM 7530 O O . ALA B 1 458 ? 67.262 56.057 2.392 1.00 29.97 458 ALA B O 1
ATOM 7532 N N . GLY B 1 459 ? 68.061 56.927 0.476 1.00 30.56 459 GLY B N 1
ATOM 7533 C CA . GLY B 1 459 ? 66.762 57.023 -0.159 1.00 31.44 459 GLY B CA 1
ATOM 7534 C C . GLY B 1 459 ? 66.203 55.659 -0.502 1.00 31.99 459 GLY B C 1
ATOM 7535 O O . GLY B 1 459 ? 65.007 55.415 -0.359 1.00 32.47 459 GLY B O 1
ATOM 7536 N N . MET B 1 460 ? 67.077 54.769 -0.961 1.00 31.98 460 MET B N 1
ATOM 7537 C CA . MET B 1 460 ? 66.684 53.410 -1.307 1.00 32.52 460 MET B CA 1
ATOM 7538 C C . MET B 1 460 ? 66.111 52.681 -0.099 1.00 32.20 460 MET B C 1
ATOM 7539 O O . MET B 1 460 ? 65.104 51.982 -0.201 1.00 32.80 460 MET B O 1
ATOM 7544 N N . GLN B 1 461 ? 66.755 52.860 1.049 1.00 31.28 461 GLN B N 1
ATOM 7545 C CA . GLN B 1 461 ? 66.327 52.195 2.270 1.00 30.93 461 GLN B CA 1
ATOM 7546 C C . GLN B 1 461 ? 65.021 52.789 2.780 1.00 31.15 461 GLN B C 1
ATOM 7547 O O . GLN B 1 461 ? 64.219 52.099 3.407 1.00 31.31 461 GLN B O 1
ATOM 7553 N N . TYR B 1 462 ? 64.812 54.072 2.506 1.00 31.20 462 TYR B N 1
ATOM 7554 C CA . TYR B 1 462 ? 63.579 54.739 2.903 1.00 31.49 462 TYR B CA 1
ATOM 7555 C C . TYR B 1 462 ? 62.388 54.188 2.127 1.00 32.53 462 TYR B C 1
ATOM 7556 O O . TYR B 1 462 ? 61.318 53.967 2.689 1.00 32.81 462 TYR B O 1
ATOM 7565 N N . ARG B 1 463 ? 62.584 53.964 0.833 1.00 33.13 463 ARG B N 1
ATOM 7566 C CA . ARG B 1 463 ? 61.518 53.467 -0.027 1.00 34.19 463 ARG B CA 1
ATOM 7567 C C . ARG B 1 463 ? 61.272 51.980 0.196 1.00 34.42 463 ARG B C 1
ATOM 7568 O O . ARG B 1 463 ? 60.135 51.514 0.128 1.00 35.12 463 ARG B O 1
ATOM 7576 N N . ASN B 1 464 ? 62.343 51.239 0.464 1.00 33.86 464 ASN B N 1
ATOM 7577 C CA . ASN B 1 464 ? 62.247 49.797 0.652 1.00 34.08 464 ASN B CA 1
ATOM 7578 C C . ASN B 1 464 ? 61.687 49.425 2.021 1.00 33.72 464 ASN B C 1
ATOM 7579 O O . ASN B 1 464 ? 61.336 48.271 2.265 1.00 34.01 464 ASN B O 1
ATOM 7584 N N . PHE B 1 465 ? 61.604 50.411 2.907 1.00 33.12 465 PHE B N 1
ATOM 7585 C CA . PHE B 1 465 ? 61.014 50.221 4.228 1.00 32.81 465 PHE B CA 1
ATOM 7586 C C . PHE B 1 465 ? 59.544 49.826 4.152 1.00 33.70 465 PHE B C 1
ATOM 7587 O O . PHE B 1 465 ? 58.868 50.090 3.159 1.00 34.50 465 PHE B O 1
ATOM 7595 N N . ALA B 1 466 ? 59.058 49.181 5.206 1.00 33.60 466 ALA B N 1
ATOM 7596 C CA . ALA B 1 466 ? 57.631 48.941 5.349 1.00 34.38 466 ALA B CA 1
ATOM 7597 C C . ALA B 1 466 ? 56.969 50.225 5.830 1.00 34.29 466 ALA B C 1
ATOM 7598 O O . ALA B 1 466 ? 57.652 51.145 6.277 1.00 33.54 466 ALA B O 1
ATOM 7600 N N . ASP B 1 467 ? 55.646 50.288 5.742 1.00 35.10 467 ASP B N 1
ATOM 7601 C CA . ASP B 1 467 ? 54.920 51.495 6.123 1.00 35.17 467 ASP B CA 1
ATOM 7602 C C . ASP B 1 467 ? 55.106 51.842 7.597 1.00 34.37 467 ASP B C 1
ATOM 7603 O O . ASP B 1 467 ? 55.309 53.003 7.945 1.00 33.93 467 ASP B O 1
ATOM 7608 N N . TRP B 1 468 ? 55.045 50.832 8.459 1.00 34.22 468 TRP B N 1
ATOM 7609 C CA . TRP B 1 468 ? 55.160 51.054 9.897 1.00 33.55 468 TRP B CA 1
ATOM 7610 C C . TRP B 1 468 ? 56.580 51.460 10.278 1.00 32.48 468 TRP B C 1
ATOM 7611 O O . TRP B 1 468 ? 56.798 52.087 11.314 1.00 31.87 468 TRP B O 1
ATOM 7622 N N . GLU B 1 469 ? 57.543 51.094 9.439 1.00 32.30 469 GLU B N 1
ATOM 7623 C CA . GLU B 1 469 ? 58.935 51.458 9.674 1.00 31.36 469 GLU B CA 1
ATOM 7624 C C . GLU B 1 469 ? 59.195 52.915 9.303 1.00 31.14 469 GLU B C 1
ATOM 7625 O O . GLU B 1 469 ? 59.930 53.617 9.995 1.00 30.37 469 GLU B O 1
ATOM 7631 N N . ARG B 1 470 ? 58.586 53.366 8.210 1.00 31.85 470 ARG B N 1
ATOM 7632 C CA . ARG B 1 470 ? 58.703 54.757 7.792 1.00 31.78 470 ARG B CA 1
ATOM 7633 C C . ARG B 1 470 ? 57.994 55.680 8.774 1.00 31.69 470 ARG B C 1
ATOM 7634 O O . ARG B 1 470 ? 58.480 56.769 9.074 1.00 31.20 470 ARG B O 1
ATOM 7642 N N . ASP B 1 471 ? 56.840 55.239 9.265 1.00 32.21 471 ASP B N 1
ATOM 7643 C CA . ASP B 1 471 ? 56.055 56.025 10.210 1.00 32.24 471 ASP B CA 1
ATOM 7644 C C . ASP B 1 471 ? 56.842 56.288 11.487 1.00 31.29 471 ASP B C 1
ATOM 7645 O O . ASP B 1 471 ? 56.830 57.397 12.018 1.00 31.03 471 ASP B O 1
ATOM 7650 N N . GLU B 1 472 ? 57.522 55.257 11.975 1.00 30.81 472 GLU B N 1
ATOM 7651 C CA . GLU B 1 472 ? 58.355 55.375 13.164 1.00 29.92 472 GLU B CA 1
ATOM 7652 C C . GLU B 1 472 ? 59.539 56.301 12.904 1.00 29.26 472 GLU B C 1
ATOM 7653 O O . GLU B 1 472 ? 59.925 57.089 13.768 1.00 28.71 472 GLU B O 1
ATOM 7659 N N . LEU B 1 473 ? 60.110 56.199 11.708 1.00 29.37 473 LEU B N 1
ATOM 7660 C CA . LEU B 1 473 ? 61.242 57.032 11.318 1.00 28.84 473 LEU B CA 1
ATOM 7661 C C . LEU B 1 473 ? 60.872 58.512 11.314 1.00 28.94 473 LEU B C 1
ATOM 7662 O O . LEU B 1 473 ? 61.583 59.339 11.884 1.00 28.33 473 LEU B O 1
ATOM 7667 N N . VAL B 1 474 ? 59.755 58.839 10.672 1.00 29.76 474 VAL B N 1
ATOM 7668 C CA . VAL B 1 474 ? 59.288 60.218 10.597 1.00 30.00 474 VAL B CA 1
ATOM 7669 C C . VAL B 1 474 ? 58.901 60.743 11.977 1.00 29.71 474 VAL B C 1
ATOM 7670 O O . VAL B 1 474 ? 59.189 61.888 12.316 1.00 29.43 474 VAL B O 1
ATOM 7674 N N . SER B 1 475 ? 58.262 59.895 12.774 1.00 29.82 475 SER B N 1
ATOM 7675 C CA . SER B 1 475 ? 57.833 60.278 14.115 1.00 29.63 475 SER B CA 1
ATOM 7676 C C . SER B 1 475 ? 59.018 60.604 15.024 1.00 28.67 475 SER B C 1
ATOM 7677 O O . SER B 1 475 ? 58.992 61.592 15.756 1.00 28.47 475 SER B O 1
ATOM 7680 N N . ASN B 1 476 ? 60.050 59.767 14.981 1.00 28.13 476 ASN B N 1
ATOM 7681 C CA . ASN B 1 476 ? 61.235 59.975 15.808 1.00 27.25 476 ASN B CA 1
ATOM 7682 C C . ASN B 1 476 ? 62.027 61.214 15.405 1.00 26.94 476 ASN B C 1
ATOM 7683 O O . ASN B 1 476 ? 62.430 62.003 16.259 1.00 26.49 476 ASN B O 1
ATOM 7688 N N . LEU B 1 477 ? 62.251 61.377 14.105 1.00 27.21 477 LEU B N 1
ATOM 7689 C CA . LEU B 1 477 ? 62.990 62.527 13.595 1.00 27.01 477 LEU B CA 1
ATOM 7690 C C . LEU B 1 477 ? 62.266 63.835 13.889 1.00 27.31 477 LEU B C 1
ATOM 7691 O O . LEU B 1 477 ? 62.895 64.841 14.212 1.00 26.94 477 LEU B O 1
ATOM 7696 N N . SER B 1 478 ? 60.942 63.812 13.781 1.00 28.04 478 SER B N 1
ATOM 7697 C CA . SER B 1 478 ? 60.132 64.997 14.033 1.00 28.45 478 SER B CA 1
ATOM 7698 C C . SER B 1 478 ? 60.223 65.415 15.494 1.00 27.99 478 SER B C 1
ATOM 7699 O O . SER B 1 478 ? 60.393 66.594 15.803 1.00 27.90 478 SER B O 1
ATOM 7702 N N . GLY B 1 479 ? 60.105 64.440 16.388 1.00 27.75 479 GLY B N 1
ATOM 7703 C CA . GLY B 1 479 ? 60.171 64.700 17.813 1.00 27.35 479 GLY B CA 1
ATOM 7704 C C . GLY B 1 479 ? 61.556 65.130 18.249 1.00 26.53 479 GLY B C 1
ATOM 7705 O O . GLY B 1 479 ? 61.711 65.873 19.217 1.00 26.27 479 GLY B O 1
ATOM 7706 N N . ALA B 1 480 ? 62.568 64.658 17.531 1.00 26.16 480 ALA B N 1
ATOM 7707 C CA . ALA B 1 480 ? 63.951 64.974 17.862 1.00 25.40 480 ALA B CA 1
ATOM 7708 C C . ALA B 1 480 ? 64.348 66.355 17.354 1.00 25.43 480 ALA B C 1
ATOM 7709 O O . ALA B 1 480 ? 65.037 67.101 18.046 1.00 24.99 480 ALA B O 1
ATOM 7711 N N . LEU B 1 481 ? 63.907 66.694 16.147 1.00 26.00 481 LEU B N 1
ATOM 7712 C CA . LEU B 1 481 ? 64.298 67.951 15.517 1.00 26.10 481 LEU B CA 1
ATOM 7713 C C . LEU B 1 481 ? 63.400 69.118 15.917 1.00 26.56 481 LEU B C 1
ATOM 7714 O O . LEU B 1 481 ? 63.610 70.247 15.477 1.00 26.73 481 LEU B O 1
ATOM 7719 N N . ALA B 1 482 ? 62.400 68.847 16.748 1.00 26.80 482 ALA B N 1
ATOM 7720 C CA . ALA B 1 482 ? 61.503 69.898 17.213 1.00 27.29 482 ALA B CA 1
ATOM 7721 C C . ALA B 1 482 ? 62.163 70.718 18.318 1.00 26.78 482 ALA B C 1
ATOM 7722 O O . ALA B 1 482 ? 62.545 70.181 19.357 1.00 26.26 482 ALA B O 1
ATOM 7724 N N . GLY B 1 483 ? 62.293 72.020 18.086 1.00 26.98 483 GLY B N 1
ATOM 7725 C CA . GLY B 1 483 ? 62.909 72.912 19.053 1.00 26.60 483 GLY B CA 1
ATOM 7726 C C . GLY B 1 483 ? 64.380 73.153 18.773 1.00 25.97 483 GLY B C 1
ATOM 7727 O O . GLY B 1 483 ? 64.994 74.054 19.343 1.00 25.73 483 GLY B O 1
ATOM 7728 N N . VAL B 1 484 ? 64.944 72.339 17.889 1.00 25.77 484 VAL B N 1
ATOM 7729 C CA . VAL B 1 484 ? 66.351 72.439 17.519 1.00 25.23 484 VAL B CA 1
ATOM 7730 C C . VAL B 1 484 ? 66.579 73.668 16.639 1.00 25.58 484 VAL B C 1
ATOM 7731 O O . VAL B 1 484 ? 65.669 74.105 15.937 1.00 26.28 484 VAL B O 1
ATOM 7735 N N . ASP B 1 485 ? 67.784 74.232 16.709 1.00 25.15 485 ASP B N 1
ATOM 7736 C CA . ASP B 1 485 ? 68.187 75.363 15.876 1.00 25.45 485 ASP B CA 1
ATOM 7737 C C . ASP B 1 485 ? 67.790 75.165 14.413 1.00 26.01 485 ASP B C 1
ATOM 7738 O O . ASP B 1 485 ? 67.988 74.090 13.848 1.00 25.87 485 ASP B O 1
ATOM 7743 N N . LYS B 1 486 ? 67.224 76.207 13.813 1.00 26.68 486 LYS B N 1
ATOM 7744 C CA . LYS B 1 486 ? 66.657 76.110 12.473 1.00 27.34 486 LYS B CA 1
ATOM 7745 C C . LYS B 1 486 ? 67.723 75.886 11.405 1.00 27.19 486 LYS B C 1
ATOM 7746 O O . LYS B 1 486 ? 67.448 75.293 10.362 1.00 27.56 486 LYS B O 1
ATOM 7752 N N . ARG B 1 487 ? 68.937 76.360 11.665 1.00 26.70 487 ARG B N 1
ATOM 7753 C CA . ARG B 1 487 ? 70.049 76.148 10.744 1.00 26.54 487 ARG B CA 1
ATOM 7754 C C . ARG B 1 487 ? 70.354 74.663 10.622 1.00 26.14 487 ARG B C 1
ATOM 7755 O O . ARG B 1 487 ? 70.687 74.171 9.545 1.00 26.32 487 ARG B O 1
ATOM 7763 N N . ILE B 1 488 ? 70.238 73.957 11.742 1.00 25.64 488 ILE B N 1
ATOM 7764 C CA . ILE B 1 488 ? 70.408 72.513 11.766 1.00 25.30 488 ILE B CA 1
ATOM 7765 C C . ILE B 1 488 ? 69.253 71.832 11.045 1.00 25.89 488 ILE B C 1
ATOM 7766 O O . ILE B 1 488 ? 69.461 70.935 10.228 1.00 25.97 488 ILE B O 1
ATOM 7771 N N . GLN B 1 489 ? 68.036 72.276 11.351 1.00 26.35 489 GLN B N 1
ATOM 7772 C CA . GLN B 1 489 ? 66.826 71.699 10.774 1.00 26.99 489 GLN B CA 1
ATOM 7773 C C . GLN B 1 489 ? 66.827 71.763 9.253 1.00 27.57 489 GLN B C 1
ATOM 7774 O O . GLN B 1 489 ? 66.509 70.780 8.587 1.00 27.83 489 GLN B O 1
ATOM 7780 N N . ASP B 1 490 ? 67.177 72.924 8.710 1.00 27.84 490 ASP B N 1
ATOM 7781 C CA . ASP B 1 490 ? 67.196 73.116 7.265 1.00 28.46 490 ASP B CA 1
ATOM 7782 C C . ASP B 1 490 ? 68.221 72.204 6.598 1.00 28.15 490 ASP B C 1
ATOM 7783 O O . ASP B 1 490 ? 67.971 71.661 5.523 1.00 28.64 490 ASP B O 1
ATOM 7788 N N . LYS B 1 491 ? 69.374 72.041 7.238 1.00 27.38 491 LYS B N 1
ATOM 7789 C CA . LYS B 1 491 ? 70.426 71.185 6.699 1.00 27.07 491 LYS B CA 1
ATOM 7790 C C . LYS B 1 491 ? 70.032 69.712 6.725 1.00 27.01 491 LYS B C 1
ATOM 7791 O O . LYS B 1 491 ? 70.323 68.971 5.788 1.00 27.22 491 LYS B O 1
ATOM 7797 N N . MET B 1 492 ? 69.374 69.288 7.799 1.00 26.75 492 MET B N 1
ATOM 7798 C CA . MET B 1 492 ? 68.916 67.909 7.905 1.00 26.74 492 MET B CA 1
ATOM 7799 C C . MET B 1 492 ? 67.787 67.642 6.918 1.00 27.60 492 MET B C 1
ATOM 7800 O O . MET B 1 492 ? 67.741 66.587 6.284 1.00 27.80 492 MET B O 1
ATOM 7805 N N . LEU B 1 493 ? 66.880 68.606 6.793 1.00 28.13 493 LEU B N 1
ATOM 7806 C CA . LEU B 1 493 ? 65.786 68.519 5.833 1.00 29.03 493 LEU B CA 1
ATOM 7807 C C . LEU B 1 493 ? 66.331 68.470 4.413 1.00 29.43 493 LEU B C 1
ATOM 7808 O O . LEU B 1 493 ? 65.749 67.837 3.535 1.00 30.05 493 LEU B O 1
ATOM 7813 N N . GLU B 1 494 ? 67.454 69.147 4.197 1.00 29.13 494 GLU B N 1
ATOM 7814 C CA . GLU B 1 494 ? 68.138 69.124 2.911 1.00 29.46 494 GLU B CA 1
ATOM 7815 C C . GLU B 1 494 ? 68.671 67.731 2.600 1.00 29.25 494 GLU B C 1
ATOM 7816 O O . GLU B 1 494 ? 68.583 67.259 1.467 1.00 29.83 494 GLU B O 1
ATOM 7822 N N . TYR B 1 495 ? 69.222 67.079 3.617 1.00 28.48 495 TYR B N 1
ATOM 7823 C CA . TYR B 1 495 ? 69.783 65.742 3.466 1.00 28.24 495 TYR B CA 1
ATOM 7824 C C . TYR B 1 495 ? 68.696 64.699 3.232 1.00 28.72 495 TYR B C 1
ATOM 7825 O O . TYR B 1 495 ? 68.827 63.841 2.361 1.00 29.08 495 TYR B O 1
ATOM 7834 N N . PHE B 1 496 ? 67.627 64.779 4.018 1.00 28.78 496 PHE B N 1
ATOM 7835 C CA . PHE B 1 496 ? 66.508 63.853 3.891 1.00 29.28 496 PHE B CA 1
ATOM 7836 C C . PHE B 1 496 ? 65.841 63.981 2.527 1.00 30.25 496 PHE B C 1
ATOM 7837 O O . PHE B 1 496 ? 65.492 62.981 1.902 1.00 30.70 496 PHE B O 1
ATOM 7845 N N . THR B 1 497 ? 65.669 65.219 2.074 1.00 30.61 497 THR B N 1
ATOM 7846 C CA . THR B 1 497 ? 65.047 65.490 0.784 1.00 31.58 497 THR B CA 1
ATOM 7847 C C . THR B 1 497 ? 65.910 64.956 -0.351 1.00 31.77 497 THR B C 1
ATOM 7848 O O . THR B 1 497 ? 65.399 64.443 -1.347 1.00 32.53 497 THR B O 1
ATOM 7852 N N . ALA B 1 498 ? 67.223 65.079 -0.192 1.00 31.12 498 ALA B N 1
ATOM 7853 C CA . ALA B 1 498 ? 68.165 64.599 -1.195 1.00 31.27 498 ALA B CA 1
ATOM 7854 C C . ALA B 1 498 ? 68.071 63.086 -1.341 1.00 31.35 498 ALA B C 1
ATOM 7855 O O . ALA B 1 498 ? 68.246 62.546 -2.433 1.00 31.90 498 ALA B O 1
ATOM 7857 N N . ALA B 1 499 ? 67.792 62.407 -0.235 1.00 30.84 499 ALA B N 1
ATOM 7858 C CA . ALA B 1 499 ? 67.606 60.964 -0.254 1.00 30.94 499 ALA B CA 1
ATOM 7859 C C . ALA B 1 499 ? 66.271 60.609 -0.897 1.00 31.86 499 ALA B C 1
ATOM 7860 O O . ALA B 1 499 ? 66.197 59.743 -1.768 1.00 32.41 499 ALA B O 1
ATOM 7862 N N . ASP B 1 500 ? 65.220 61.299 -0.469 1.00 32.08 500 ASP B N 1
ATOM 7863 C CA . ASP B 1 500 ? 63.880 61.070 -0.992 1.00 32.99 500 ASP B CA 1
ATOM 7864 C C . ASP B 1 500 ? 62.986 62.274 -0.715 1.00 33.26 500 ASP B C 1
ATOM 7865 O O . ASP B 1 500 ? 63.004 62.829 0.383 1.00 32.66 500 ASP B O 1
ATOM 7870 N N . ALA B 1 501 ? 62.207 62.671 -1.716 1.00 34.21 501 ALA B N 1
ATOM 7871 C CA . ALA B 1 501 ? 61.364 63.857 -1.606 1.00 34.61 501 ALA B CA 1
ATOM 7872 C C . ALA B 1 501 ? 60.279 63.685 -0.549 1.00 34.58 501 ALA B C 1
ATOM 7873 O O . ALA B 1 501 ? 59.988 64.612 0.207 1.00 34.37 501 ALA B O 1
ATOM 7875 N N . ASP B 1 502 ? 59.688 62.496 -0.496 1.00 34.85 502 ASP B N 1
ATOM 7876 C CA . ASP B 1 502 ? 58.666 62.194 0.500 1.00 34.87 502 ASP B CA 1
ATOM 7877 C C . ASP B 1 502 ? 59.279 62.183 1.895 1.00 33.80 502 ASP B C 1
ATOM 7878 O O . ASP B 1 502 ? 58.658 62.627 2.859 1.00 33.67 502 ASP B O 1
ATOM 7883 N N . TYR B 1 503 ? 60.503 61.669 1.986 1.00 33.09 503 TYR B N 1
ATOM 7884 C CA . TYR B 1 503 ? 61.257 61.634 3.235 1.00 32.07 503 TYR B CA 1
ATOM 7885 C C . TYR B 1 503 ? 61.375 63.033 3.830 1.00 31.74 503 TYR B C 1
ATOM 7886 O O . TYR B 1 503 ? 61.005 63.261 4.981 1.00 31.40 503 TYR B O 1
ATOM 7895 N N . GLY B 1 504 ? 61.881 63.967 3.032 1.00 31.89 504 GLY B N 1
ATOM 7896 C CA . GLY B 1 504 ? 62.087 65.331 3.484 1.00 31.63 504 GLY B CA 1
ATOM 7897 C C . GLY B 1 504 ? 60.800 66.039 3.854 1.00 32.17 504 GLY B C 1
ATOM 7898 O O . GLY B 1 504 ? 60.738 66.742 4.862 1.00 31.78 504 GLY B O 1
ATOM 7899 N N . GLN B 1 505 ? 59.768 65.847 3.039 1.00 37.29 505 GLN B N 1
ATOM 7900 C CA . GLN B 1 505 ? 58.499 66.538 3.232 1.00 38.31 505 GLN B CA 1
ATOM 7901 C C . GLN B 1 505 ? 57.765 66.057 4.481 1.00 38.26 505 GLN B C 1
ATOM 7902 O O . GLN B 1 505 ? 57.200 66.860 5.223 1.00 38.98 505 GLN B O 1
ATOM 7908 N N . ARG B 1 506 ? 57.778 64.747 4.711 1.00 37.44 506 ARG B N 1
ATOM 7909 C CA . ARG B 1 506 ? 57.097 64.172 5.867 1.00 37.37 506 ARG B CA 1
ATOM 7910 C C . ARG B 1 506 ? 57.739 64.613 7.176 1.00 37.23 506 ARG B C 1
ATOM 7911 O O . ARG B 1 506 ? 57.046 64.854 8.164 1.00 37.73 506 ARG B O 1
ATOM 7919 N N . VAL B 1 507 ? 59.063 64.716 7.180 1.00 36.62 507 VAL B N 1
ATOM 7920 C CA . VAL B 1 507 ? 59.785 65.157 8.367 1.00 36.53 507 VAL B CA 1
ATOM 7921 C C . VAL B 1 507 ? 59.529 66.638 8.631 1.00 37.57 507 VAL B C 1
ATOM 7922 O O . VAL B 1 507 ? 59.319 67.043 9.772 1.00 37.95 507 VAL B O 1
ATOM 7926 N N . ARG B 1 508 ? 59.532 67.437 7.568 1.00 38.06 508 ARG B N 1
ATOM 7927 C CA . ARG B 1 508 ? 59.262 68.868 7.680 1.00 39.08 508 ARG B CA 1
ATOM 7928 C C . ARG B 1 508 ? 57.889 69.145 8.284 1.00 39.93 508 ARG B C 1
ATOM 7929 O O . ARG B 1 508 ? 57.751 69.985 9.172 1.00 40.55 508 ARG B O 1
ATOM 7937 N N . GLU B 1 509 ? 56.878 68.429 7.803 1.00 40.01 509 GLU B N 1
ATOM 7938 C CA . GLU B 1 509 ? 55.523 68.593 8.311 1.00 40.85 509 GLU B CA 1
ATOM 7939 C C . GLU B 1 509 ? 55.427 68.111 9.751 1.00 40.64 509 GLU B C 1
ATOM 7940 O O . GLU B 1 509 ? 54.700 68.687 10.560 1.00 41.45 509 GLU B O 1
ATOM 7946 N N . GLY B 1 510 ? 56.165 67.052 10.064 1.00 39.59 510 GLY B N 1
ATOM 7947 C CA . GLY B 1 510 ? 56.206 66.521 11.412 1.00 39.32 510 GLY B CA 1
ATOM 7948 C C . GLY B 1 510 ? 56.820 67.505 12.388 1.00 39.70 510 GLY B C 1
ATOM 7949 O O . GLY B 1 510 ? 56.371 67.627 13.527 1.00 40.15 510 GLY B O 1
ATOM 7950 N N . ILE B 1 511 ? 57.854 68.209 11.937 1.00 39.55 511 ILE B N 1
ATOM 7951 C CA . ILE B 1 511 ? 58.516 69.213 12.760 1.00 39.95 511 ILE B CA 1
ATOM 7952 C C . ILE B 1 511 ? 57.595 70.401 13.016 1.00 41.20 511 ILE B C 1
ATOM 7953 O O . ILE B 1 511 ? 57.436 70.837 14.157 1.00 41.73 511 ILE B O 1
ATOM 7958 N N . GLN B 1 512 ? 56.988 70.913 11.948 1.00 41.71 512 GLN B N 1
ATOM 7959 C CA . GLN B 1 512 ? 56.062 72.038 12.046 1.00 42.94 512 GLN B CA 1
ATOM 7960 C C . GLN B 1 512 ? 54.899 71.719 12.975 1.00 43.48 512 GLN B C 1
ATOM 7961 O O . GLN B 1 512 ? 54.449 72.571 13.739 1.00 44.39 512 GLN B O 1
ATOM 7967 N N . ALA B 1 513 ? 54.424 70.481 12.908 1.00 42.95 513 ALA B N 1
ATOM 7968 C CA . ALA B 1 513 ? 53.303 70.046 13.727 1.00 43.45 513 ALA B CA 1
ATOM 7969 C C . ALA B 1 513 ? 53.684 70.000 15.201 1.00 43.43 513 ALA B C 1
ATOM 7970 O O . ALA B 1 513 ? 52.934 70.466 16.056 1.00 44.34 513 ALA B O 1
ATOM 7972 N N . LYS B 1 514 ? 54.850 69.435 15.497 1.00 42.45 514 LYS B N 1
ATOM 7973 C CA . LYS B 1 514 ? 55.273 69.275 16.881 1.00 42.40 514 LYS B CA 1
ATOM 7974 C C . LYS B 1 514 ? 55.756 70.589 17.485 1.00 43.12 514 LYS B C 1
ATOM 7975 O O . LYS B 1 514 ? 55.616 70.807 18.686 1.00 43.65 514 LYS B O 1
ATOM 7981 N N . GLU B 1 515 ? 56.318 71.465 16.657 1.00 43.19 515 GLU B N 1
ATOM 7982 C CA . GLU B 1 515 ? 56.734 72.781 17.132 1.00 43.95 515 GLU B CA 1
ATOM 7983 C C . GLU B 1 515 ? 55.523 73.661 17.414 1.00 45.23 515 GLU B C 1
ATOM 7984 O O . GLU B 1 515 ? 55.575 74.553 18.258 1.00 46.01 515 GLU B O 1
ATOM 7990 N N . ALA B 1 516 ? 54.430 73.399 16.707 1.00 45.50 516 ALA B N 1
ATOM 7991 C CA . ALA B 1 516 ? 53.201 74.152 16.910 1.00 48.85 516 ALA B CA 1
ATOM 7992 C C . ALA B 1 516 ? 52.525 73.717 18.200 1.00 53.01 516 ALA B C 1
ATOM 7993 O O . ALA B 1 516 ? 51.998 74.542 18.947 1.00 54.89 516 ALA B O 1
ATOM 7995 N N . GLU B 1 517 ? 52.553 72.412 18.457 1.00 53.87 517 GLU B N 1
ATOM 7996 C CA . GLU B 1 517 ? 51.944 71.849 19.656 1.00 57.40 517 GLU B CA 1
ATOM 7997 C C . GLU B 1 517 ? 52.754 72.208 20.899 1.00 58.57 517 GLU B C 1
ATOM 7998 O O . GLU B 1 517 ? 52.201 72.344 21.989 1.00 59.78 517 GLU B O 1
ATOM 8004 N N . MET B 1 518 ? 54.062 72.377 20.731 1.00 46.15 518 MET B N 1
ATOM 8005 C CA . MET B 1 518 ? 54.925 72.789 21.833 1.00 46.32 518 MET B CA 1
ATOM 8006 C C . MET B 1 518 ? 54.627 74.224 22.241 1.00 48.13 518 MET B C 1
ATOM 8007 O O . MET B 1 518 ? 54.672 74.573 23.421 1.00 49.20 518 MET B O 1
ATOM 8012 N N . LYS B 1 519 ? 54.311 75.045 21.246 1.00 66.85 519 LYS B N 1
ATOM 8013 C CA . LYS B 1 519 ? 54.046 76.458 21.461 1.00 70.92 519 LYS B CA 1
ATOM 8014 C C . LYS B 1 519 ? 52.746 76.693 22.225 1.00 75.46 519 LYS B C 1
ATOM 8015 O O . LYS B 1 519 ? 52.566 77.741 22.845 1.00 78.15 519 LYS B O 1
ATOM 8021 N N . GLY B 1 520 ? 51.847 75.716 22.192 1.00 96.90 520 GLY B N 1
ATOM 8022 C CA . GLY B 1 520 ? 50.555 75.880 22.830 1.00 102.48 520 GLY B CA 1
ATOM 8023 C C . GLY B 1 520 ? 50.354 75.147 24.142 1.00 107.34 520 GLY B C 1
ATOM 8024 O O . GLY B 1 520 ? 49.225 74.792 24.482 1.00 109.46 520 GLY B O 1
ATOM 8025 N N . GLN B 1 521 ? 51.432 74.908 24.883 1.00 113.14 521 GLN B N 1
ATOM 8026 C CA . GLN B 1 521 ? 51.289 74.279 26.190 1.00 116.37 521 GLN B CA 1
ATOM 8027 C C . GLN B 1 521 ? 51.722 75.216 27.313 1.00 119.56 521 GLN B C 1
ATOM 8028 O O . GLN B 1 521 ? 51.535 76.429 27.232 1.00 120.48 521 GLN B O 1
ATOM 8034 N N . LYS B 1 522 ? 52.320 74.634 28.348 1.00 111.94 522 LYS B N 1
ATOM 8035 C CA . LYS B 1 522 ? 52.901 75.376 29.463 1.00 113.43 522 LYS B CA 1
ATOM 8036 C C . LYS B 1 522 ? 54.163 74.660 29.922 1.00 111.34 522 LYS B C 1
ATOM 8037 O O . LYS B 1 522 ? 54.077 73.588 30.521 1.00 112.77 522 LYS B O 1
ATOM 8043 N N . GLN B 1 523 ? 55.332 75.232 29.657 1.00 100.38 523 GLN B N 1
ATOM 8044 C CA . GLN B 1 523 ? 56.565 74.540 30.013 1.00 98.93 523 GLN B CA 1
ATOM 8045 C C . GLN B 1 523 ? 57.083 74.985 31.376 1.00 96.96 523 GLN B C 1
ATOM 8046 O O . GLN B 1 523 ? 58.106 75.663 31.479 1.00 97.33 523 GLN B O 1
ATOM 8052 N N . GLU B 1 524 ? 56.356 74.607 32.420 1.00 87.43 524 GLU B N 1
ATOM 8053 C CA . GLU B 1 524 ? 56.800 74.841 33.785 1.00 83.30 524 GLU B CA 1
ATOM 8054 C C . GLU B 1 524 ? 57.731 73.705 34.175 1.00 74.60 524 GLU B C 1
ATOM 8055 O O . GLU B 1 524 ? 57.759 72.669 33.511 1.00 73.26 524 GLU B O 1
ATOM 8061 N N . ALA B 1 525 ? 58.498 73.896 35.241 1.00 61.22 525 ALA B N 1
ATOM 8062 C CA . ALA B 1 525 ? 59.398 72.849 35.702 1.00 52.45 525 ALA B CA 1
ATOM 8063 C C . ALA B 1 525 ? 58.586 71.656 36.189 1.00 46.73 525 ALA B C 1
ATOM 8064 O O . ALA B 1 525 ? 57.658 71.818 36.980 1.00 42.85 525 ALA B O 1
ATOM 8066 N N . PRO B 1 526 ? 58.929 70.454 35.706 1.00 32.30 526 PRO B N 1
ATOM 8067 C CA . PRO B 1 526 ? 58.250 69.216 36.098 1.00 31.95 526 PRO B CA 1
ATOM 8068 C C . PRO B 1 526 ? 58.269 68.989 37.605 1.00 31.78 526 PRO B C 1
ATOM 8069 O O . PRO B 1 526 ? 59.315 69.119 38.238 1.00 31.42 526 PRO B O 1
ATOM 8073 N N . VAL B 1 527 ? 57.111 68.662 38.167 1.00 32.04 527 VAL B N 1
ATOM 8074 C CA . VAL B 1 527 ? 57.003 68.369 39.590 1.00 31.89 527 VAL B CA 1
ATOM 8075 C C . VAL B 1 527 ? 57.004 66.864 39.822 1.00 31.17 527 VAL B C 1
ATOM 8076 O O . VAL B 1 527 ? 56.257 66.130 39.176 1.00 31.13 527 VAL B O 1
ATOM 8080 N N . TYR B 1 528 ? 57.843 66.407 40.745 1.00 30.61 528 TYR B N 1
ATOM 8081 C CA . TYR B 1 528 ? 57.990 64.980 40.997 1.00 29.88 528 TYR B CA 1
ATOM 8082 C C . TYR B 1 528 ? 57.523 64.595 42.394 1.00 29.83 528 TYR B C 1
ATOM 8083 O O . TYR B 1 528 ? 57.669 65.364 43.343 1.00 30.10 528 TYR B O 1
ATOM 8092 N N . GLY B 1 529 ? 56.955 63.400 42.508 1.00 29.48 529 GLY B N 1
ATOM 8093 C CA . GLY B 1 529 ? 56.666 62.809 43.800 1.00 29.28 529 GLY B CA 1
ATOM 8094 C C . GLY B 1 529 ? 55.536 63.417 44.602 1.00 29.96 529 GLY B C 1
ATOM 8095 O O . GLY B 1 529 ? 54.911 64.395 44.196 1.00 30.67 529 GLY B O 1
ATOM 8096 N N . THR B 1 530 ? 55.277 62.811 45.754 1.00 29.75 530 THR B N 1
ATOM 8097 C CA . THR B 1 530 ? 54.244 63.267 46.670 1.00 30.33 530 THR B CA 1
ATOM 8098 C C . THR B 1 530 ? 54.851 64.142 47.757 1.00 30.49 530 THR B C 1
ATOM 8099 O O . THR B 1 530 ? 55.919 63.834 48.284 1.00 29.92 530 THR B O 1
ATOM 8103 N N . GLU B 1 531 ? 54.176 65.238 48.080 1.00 31.25 531 GLU B N 1
ATOM 8104 C CA . GLU B 1 531 ? 54.628 66.125 49.142 1.00 31.48 531 GLU B CA 1
ATOM 8105 C C . GLU B 1 531 ? 54.690 65.379 50.470 1.00 31.08 531 GLU B C 1
ATOM 8106 O O . GLU B 1 531 ? 53.777 64.631 50.815 1.00 31.07 531 GLU B O 1
ATOM 8112 N N . ALA B 1 532 ? 55.777 65.577 51.207 1.00 30.74 532 ALA B N 1
ATOM 8113 C CA . ALA B 1 532 ? 55.957 64.909 52.487 1.00 30.34 532 ALA B CA 1
ATOM 8114 C C . ALA B 1 532 ? 56.393 65.891 53.565 1.00 30.62 532 ALA B C 1
ATOM 8115 O O . ALA B 1 532 ? 56.565 67.080 53.304 1.00 31.12 532 ALA B O 1
ATOM 8117 N N . SER B 1 533 ? 56.568 65.383 54.778 1.00 30.30 533 SER B N 1
ATOM 8118 C CA . SER B 1 533 ? 56.999 66.205 55.899 1.00 30.51 533 SER B CA 1
ATOM 8119 C C . SER B 1 533 ? 58.099 65.498 56.679 1.00 29.75 533 SER B C 1
ATOM 8120 O O . SER B 1 533 ? 58.158 64.272 56.703 1.00 29.15 533 SER B O 1
ATOM 8123 N N . SER B 1 534 ? 58.971 66.280 57.306 1.00 29.78 534 SER B N 1
ATOM 8124 C CA . SER B 1 534 ? 60.094 65.742 58.069 1.00 29.09 534 SER B CA 1
ATOM 8125 C C . SER B 1 534 ? 59.638 64.777 59.159 1.00 28.81 534 SER B C 1
ATOM 8126 O O . SER B 1 534 ? 58.575 64.953 59.754 1.00 29.29 534 SER B O 1
ATOM 8129 N N . LEU B 1 535 ? 60.449 63.756 59.413 1.00 28.02 535 LEU B N 1
ATOM 8130 C CA . LEU B 1 535 ? 60.125 62.743 60.410 1.00 27.67 535 LEU B CA 1
ATOM 8131 C C . LEU B 1 535 ? 60.693 63.111 61.772 1.00 27.62 535 LEU B C 1
ATOM 8132 O O . LEU B 1 535 ? 60.473 62.406 62.756 1.00 27.37 535 LEU B O 1
ATOM 8137 N N . TYR B 1 536 ? 61.424 64.219 61.823 1.00 27.86 536 TYR B N 1
ATOM 8138 C CA . TYR B 1 536 ? 62.154 64.592 63.027 1.00 27.76 536 TYR B CA 1
ATOM 8139 C C . TYR B 1 536 ? 61.796 66.000 63.483 1.00 28.55 536 TYR B C 1
ATOM 8140 O O . TYR B 1 536 ? 61.921 66.326 64.661 1.00 28.66 536 TYR B O 1
ATOM 8149 N N . GLY C 1 30 ? 113.288 128.304 6.285 1.00 48.17 30 GLY C N 1
ATOM 8150 C CA . GLY C 1 30 ? 111.982 127.676 6.365 1.00 41.03 30 GLY C CA 1
ATOM 8151 C C . GLY C 1 30 ? 111.907 126.642 7.470 1.00 38.24 30 GLY C C 1
ATOM 8152 O O . GLY C 1 30 ? 110.877 126.491 8.126 1.00 36.49 30 GLY C O 1
ATOM 8153 N N . THR C 1 31 ? 113.005 125.925 7.676 1.00 26.27 31 THR C N 1
ATOM 8154 C CA . THR C 1 31 ? 113.074 124.911 8.720 1.00 25.18 31 THR C CA 1
ATOM 8155 C C . THR C 1 31 ? 114.165 125.252 9.725 1.00 25.00 31 THR C C 1
ATOM 8156 O O . THR C 1 31 ? 114.547 124.423 10.546 1.00 24.37 31 THR C O 1
ATOM 8160 N N . THR C 1 32 ? 114.663 126.479 9.647 1.00 25.63 32 THR C N 1
ATOM 8161 C CA . THR C 1 32 ? 115.724 126.942 10.532 1.00 25.65 32 THR C CA 1
ATOM 8162 C C . THR C 1 32 ? 115.188 127.267 11.921 1.00 24.34 32 THR C C 1
ATOM 8163 O O . THR C 1 32 ? 114.199 127.982 12.060 1.00 23.88 32 THR C O 1
ATOM 8167 N N . LEU C 1 33 ? 115.841 126.732 12.947 1.00 24.93 33 LEU C N 1
ATOM 8168 C CA . LEU C 1 33 ? 115.449 127.006 14.323 1.00 23.79 33 LEU C CA 1
ATOM 8169 C C . LEU C 1 33 ? 115.719 128.460 14.686 1.00 23.60 33 LEU C C 1
ATOM 8170 O O . LEU C 1 33 ? 116.836 128.952 14.535 1.00 25.05 33 LEU C O 1
ATOM 8175 N N . THR C 1 34 ? 114.687 129.144 15.168 1.00 22.31 34 THR C N 1
ATOM 8176 C CA . THR C 1 34 ? 114.811 130.540 15.558 1.00 22.59 34 THR C CA 1
ATOM 8177 C C . THR C 1 34 ? 114.292 130.768 16.969 1.00 21.50 34 THR C C 1
ATOM 8178 O O . THR C 1 34 ? 113.641 129.901 17.549 1.00 20.73 34 THR C O 1
ATOM 8182 N N . THR C 1 35 ? 114.592 131.937 17.523 1.00 22.58 35 THR C N 1
ATOM 8183 C CA . THR C 1 35 ? 113.944 132.377 18.748 1.00 21.49 35 THR C CA 1
ATOM 8184 C C . THR C 1 35 ? 112.573 132.913 18.374 1.00 21.22 35 THR C C 1
ATOM 8185 O O . THR C 1 35 ? 112.269 133.070 17.192 1.00 21.83 35 THR C O 1
ATOM 8189 N N . ARG C 1 36 ? 111.739 133.194 19.368 1.00 23.18 36 ARG C N 1
ATOM 8190 C CA . ARG C 1 36 ? 110.421 133.744 19.084 1.00 22.99 36 ARG C CA 1
ATOM 8191 C C . ARG C 1 36 ? 110.514 135.216 18.692 1.00 23.91 36 ARG C C 1
ATOM 8192 O O . ARG C 1 36 ? 109.519 135.829 18.312 1.00 24.01 36 ARG C O 1
ATOM 8200 N N . GLN C 1 37 ? 111.718 135.772 18.779 1.00 24.66 37 GLN C N 1
ATOM 8201 C CA . GLN C 1 37 ? 111.987 137.112 18.275 1.00 25.73 37 GLN C CA 1
ATOM 8202 C C . GLN C 1 37 ? 112.364 137.058 16.802 1.00 26.75 37 GLN C C 1
ATOM 8203 O O . GLN C 1 37 ? 112.466 138.088 16.142 1.00 27.75 37 GLN C O 1
ATOM 8209 N N . GLY C 1 38 ? 112.579 135.849 16.295 1.00 23.19 38 GLY C N 1
ATOM 8210 C CA . GLY C 1 38 ? 112.939 135.658 14.903 1.00 24.17 38 GLY C CA 1
ATOM 8211 C C . GLY C 1 38 ? 114.432 135.507 14.686 1.00 25.02 38 GLY C C 1
ATOM 8212 O O . GLY C 1 38 ? 114.891 135.418 13.549 1.00 26.02 38 GLY C O 1
ATOM 8213 N N . HIS C 1 39 ? 115.190 135.473 15.778 1.00 24.93 39 HIS C N 1
ATOM 8214 C CA . HIS C 1 39 ? 116.642 135.339 15.699 1.00 25.77 39 HIS C CA 1
ATOM 8215 C C . HIS C 1 39 ? 117.045 133.909 15.366 1.00 25.59 39 HIS C C 1
ATOM 8216 O O . HIS C 1 39 ? 116.740 132.989 16.120 1.00 24.52 39 HIS C O 1
ATOM 8223 N N . PRO C 1 40 ? 117.735 133.718 14.233 1.00 26.49 40 PRO C N 1
ATOM 8224 C CA . PRO C 1 40 ? 118.250 132.396 13.865 1.00 26.53 40 PRO C CA 1
ATOM 8225 C C . PRO C 1 40 ? 119.206 131.847 14.920 1.00 26.24 40 PRO C C 1
ATOM 8226 O O . PRO C 1 40 ? 120.175 132.514 15.277 1.00 26.95 40 PRO C O 1
ATOM 8230 N N . VAL C 1 41 ? 118.926 130.647 15.416 1.00 25.28 41 VAL C N 1
ATOM 8231 C CA . VAL C 1 41 ? 119.758 130.032 16.444 1.00 24.98 41 VAL C CA 1
ATOM 8232 C C . VAL C 1 41 ? 120.901 129.233 15.825 1.00 25.94 41 VAL C C 1
ATOM 8233 O O . VAL C 1 41 ? 120.674 128.312 15.042 1.00 26.01 41 VAL C O 1
ATOM 8237 N N . HIS C 1 42 ? 122.129 129.595 16.179 1.00 26.98 42 HIS C N 1
ATOM 8238 C CA . HIS C 1 42 ? 123.310 128.924 15.648 1.00 28.06 42 HIS C CA 1
ATOM 8239 C C . HIS C 1 42 ? 123.766 127.793 16.562 1.00 27.51 42 HIS C C 1
ATOM 8240 O O . HIS C 1 42 ? 124.328 126.801 16.102 1.00 28.01 42 HIS C O 1
ATOM 8247 N N . ASP C 1 43 ? 123.524 127.949 17.858 1.00 26.33 43 ASP C N 1
ATOM 8248 C CA . ASP C 1 43 ? 123.931 126.947 18.833 1.00 25.83 43 ASP C CA 1
ATOM 8249 C C . ASP C 1 43 ? 122.803 126.663 19.819 1.00 24.29 43 ASP C C 1
ATOM 8250 O O . ASP C 1 43 ? 122.556 127.440 20.740 1.00 23.82 43 ASP C O 1
ATOM 8255 N N . ASN C 1 44 ? 122.124 125.540 19.620 1.00 23.81 44 ASN C N 1
ATOM 8256 C CA . ASN C 1 44 ? 121.034 125.138 20.499 1.00 22.43 44 ASN C CA 1
ATOM 8257 C C . ASN C 1 44 ? 121.505 124.118 21.531 1.00 22.94 44 ASN C C 1
ATOM 8258 O O . ASN C 1 44 ? 120.697 123.488 22.205 1.00 21.60 44 ASN C O 1
ATOM 8263 N N . GLN C 1 45 ? 122.818 123.970 21.666 1.00 23.36 45 GLN C N 1
ATOM 8264 C CA . GLN C 1 45 ? 123.372 122.935 22.531 1.00 25.27 45 GLN C CA 1
ATOM 8265 C C . GLN C 1 45 ? 124.048 123.501 23.773 1.00 25.37 45 GLN C C 1
ATOM 8266 O O . GLN C 1 45 ? 123.896 122.964 24.870 1.00 24.70 45 GLN C O 1
ATOM 8272 N N . ASN C 1 46 ? 124.798 124.582 23.598 1.00 23.63 46 ASN C N 1
ATOM 8273 C CA . ASN C 1 46 ? 125.582 125.142 24.692 1.00 23.97 46 ASN C CA 1
ATOM 8274 C C . ASN C 1 46 ? 125.114 126.524 25.129 1.00 23.72 46 ASN C C 1
ATOM 8275 O O . ASN C 1 46 ? 124.751 127.360 24.304 1.00 23.96 46 ASN C O 1
ATOM 8280 N N . SER C 1 47 ? 125.132 126.755 26.436 1.00 23.31 47 SER C N 1
ATOM 8281 C CA . SER C 1 47 ? 124.873 128.078 26.983 1.00 23.27 47 SER C CA 1
ATOM 8282 C C . SER C 1 47 ? 126.129 128.928 26.865 1.00 24.66 47 SER C C 1
ATOM 8283 O O . SER C 1 47 ? 127.232 128.400 26.733 1.00 25.54 47 SER C O 1
ATOM 8286 N N . ARG C 1 48 ? 125.964 130.245 26.907 1.00 24.93 48 ARG C N 1
ATOM 8287 C CA . ARG C 1 48 ? 127.107 131.141 26.822 1.00 26.30 48 ARG C CA 1
ATOM 8288 C C . ARG C 1 48 ? 127.760 131.294 28.188 1.00 26.52 48 ARG C C 1
ATOM 8289 O O . ARG C 1 48 ? 127.133 131.757 29.140 1.00 25.85 48 ARG C O 1
ATOM 8297 N N . THR C 1 49 ? 129.023 130.890 28.279 1.00 27.55 49 THR C N 1
ATOM 8298 C CA . THR C 1 49 ? 129.753 130.915 29.540 1.00 27.93 49 THR C CA 1
ATOM 8299 C C . THR C 1 49 ? 131.139 131.523 29.368 1.00 29.60 49 THR C C 1
ATOM 8300 O O . THR C 1 49 ? 131.645 131.630 28.252 1.00 30.48 49 THR C O 1
ATOM 8304 N N . VAL C 1 50 ? 131.748 131.924 30.479 1.00 30.10 50 VAL C N 1
ATOM 8305 C CA . VAL C 1 50 ? 133.121 132.408 30.456 1.00 31.76 50 VAL C CA 1
ATOM 8306 C C . VAL C 1 50 ? 134.070 131.218 30.400 1.00 32.38 50 VAL C C 1
ATOM 8307 O O . VAL C 1 50 ? 134.480 130.686 31.429 1.00 32.41 50 VAL C O 1
ATOM 8311 N N . GLY C 1 51 ? 134.413 130.800 29.187 1.00 32.93 51 GLY C N 1
ATOM 8312 C CA . GLY C 1 51 ? 135.191 129.593 29.001 1.00 33.46 51 GLY C CA 1
ATOM 8313 C C . GLY C 1 51 ? 134.272 128.398 28.857 1.00 32.09 51 GLY C C 1
ATOM 8314 O O . GLY C 1 51 ? 133.113 128.450 29.265 1.00 30.70 51 GLY C O 1
ATOM 8315 N N . SER C 1 52 ? 134.787 127.318 28.281 1.00 32.54 52 SER C N 1
ATOM 8316 C CA . SER C 1 52 ? 133.992 126.121 28.029 1.00 31.41 52 SER C CA 1
ATOM 8317 C C . SER C 1 52 ? 133.565 125.441 29.326 1.00 30.40 52 SER C C 1
ATOM 8318 O O . SER C 1 52 ? 132.619 124.657 29.342 1.00 29.19 52 SER C O 1
ATOM 8321 N N . ARG C 1 53 ? 134.265 125.751 30.411 1.00 32.49 53 ARG C N 1
ATOM 8322 C CA . ARG C 1 53 ? 134.001 125.127 31.700 1.00 31.76 53 ARG C CA 1
ATOM 8323 C C . ARG C 1 53 ? 133.691 126.175 32.768 1.00 31.45 53 ARG C C 1
ATOM 8324 O O . ARG C 1 53 ? 133.762 125.899 33.965 1.00 31.28 53 ARG C O 1
ATOM 8332 N N . GLY C 1 54 ? 133.338 127.379 32.328 1.00 29.93 54 GLY C N 1
ATOM 8333 C CA . GLY C 1 54 ? 133.063 128.470 33.246 1.00 29.78 54 GLY C CA 1
ATOM 8334 C C . GLY C 1 54 ? 131.597 128.697 33.560 1.00 28.24 54 GLY C C 1
ATOM 8335 O O . GLY C 1 54 ? 130.734 127.959 33.090 1.00 27.21 54 GLY C O 1
ATOM 8336 N N . PRO C 1 55 ? 131.310 129.742 34.352 1.00 28.17 55 PRO C N 1
ATOM 8337 C CA . PRO C 1 55 ? 129.959 130.108 34.792 1.00 26.87 55 PRO C CA 1
ATOM 8338 C C . PRO C 1 55 ? 129.144 130.780 33.690 1.00 26.45 55 PRO C C 1
ATOM 8339 O O . PRO C 1 55 ? 129.718 131.396 32.793 1.00 27.37 55 PRO C O 1
ATOM 8343 N N . MET C 1 56 ? 127.823 130.655 33.759 1.00 26.65 56 MET C N 1
ATOM 8344 C CA . MET C 1 56 ? 126.938 131.324 32.813 1.00 25.52 56 MET C CA 1
ATOM 8345 C C . MET C 1 56 ? 126.859 132.818 33.096 1.00 26.70 56 MET C C 1
ATOM 8346 O O . MET C 1 56 ? 126.893 133.239 34.250 1.00 26.74 56 MET C O 1
ATOM 8351 N N . THR C 1 57 ? 126.746 133.615 32.040 1.00 25.59 57 THR C N 1
ATOM 8352 C CA . THR C 1 57 ? 126.522 135.045 32.192 1.00 26.00 57 THR C CA 1
ATOM 8353 C C . THR C 1 57 ? 125.069 135.384 31.886 1.00 24.96 57 THR C C 1
ATOM 8354 O O . THR C 1 57 ? 124.320 134.545 31.385 1.00 24.04 57 THR C O 1
ATOM 8358 N N . LEU C 1 58 ? 124.674 136.617 32.184 1.00 25.17 58 LEU C N 1
ATOM 8359 C CA . LEU C 1 58 ? 123.328 137.076 31.867 1.00 24.37 58 LEU C CA 1
ATOM 8360 C C . LEU C 1 58 ? 123.222 137.462 30.398 1.00 24.79 58 LEU C C 1
ATOM 8361 O O . LEU C 1 58 ? 122.166 137.881 29.930 1.00 24.30 58 LEU C O 1
ATOM 8366 N N . GLU C 1 59 ? 124.325 137.310 29.674 1.00 25.77 59 GLU C N 1
ATOM 8367 C CA . GLU C 1 59 ? 124.340 137.518 28.233 1.00 26.28 59 GLU C CA 1
ATOM 8368 C C . GLU C 1 59 ? 123.820 136.269 27.527 1.00 25.43 59 GLU C C 1
ATOM 8369 O O . GLU C 1 59 ? 124.460 135.744 26.616 1.00 26.00 59 GLU C O 1
ATOM 8375 N N . ASN C 1 60 ? 122.652 135.803 27.956 1.00 24.15 60 ASN C N 1
ATOM 8376 C CA . ASN C 1 60 ? 122.077 134.560 27.457 1.00 23.28 60 ASN C CA 1
ATOM 8377 C C . ASN C 1 60 ? 120.600 134.696 27.121 1.00 22.36 60 ASN C C 1
ATOM 8378 O O . ASN C 1 60 ? 119.763 134.033 27.731 1.00 21.28 60 ASN C O 1
ATOM 8383 N N . TYR C 1 61 ? 120.274 135.545 26.153 1.00 26.21 61 TYR C N 1
ATOM 8384 C CA . TYR C 1 61 ? 118.876 135.755 25.806 1.00 25.48 61 TYR C CA 1
ATOM 8385 C C . TYR C 1 61 ? 118.254 134.491 25.223 1.00 24.69 61 TYR C C 1
ATOM 8386 O O . TYR C 1 61 ? 117.079 134.210 25.455 1.00 23.74 61 TYR C O 1
ATOM 8395 N N . GLN C 1 62 ? 119.039 133.741 24.457 1.00 21.80 62 GLN C N 1
ATOM 8396 C CA . GLN C 1 62 ? 118.569 132.483 23.890 1.00 21.19 62 GLN C CA 1
ATOM 8397 C C . GLN C 1 62 ? 118.127 131.538 24.999 1.00 20.10 62 GLN C C 1
ATOM 8398 O O . GLN C 1 62 ? 117.063 130.930 24.921 1.00 19.23 62 GLN C O 1
ATOM 8404 N N . PHE C 1 63 ? 118.949 131.430 26.035 1.00 22.87 63 PHE C N 1
ATOM 8405 C CA . PHE C 1 63 ? 118.625 130.602 27.188 1.00 22.68 63 PHE C CA 1
ATOM 8406 C C . PHE C 1 63 ? 117.429 131.159 27.947 1.00 21.18 63 PHE C C 1
ATOM 8407 O O . PHE C 1 63 ? 116.521 130.417 28.312 1.00 20.97 63 PHE C O 1
ATOM 8415 N N . ILE C 1 64 ? 117.438 132.468 28.183 1.00 18.97 64 ILE C N 1
ATOM 8416 C CA . ILE C 1 64 ? 116.393 133.111 28.972 1.00 18.39 64 ILE C CA 1
ATOM 8417 C C . ILE C 1 64 ? 115.016 132.942 28.343 1.00 17.70 64 ILE C C 1
ATOM 8418 O O . ILE C 1 64 ? 114.106 132.434 28.988 1.00 16.84 64 ILE C O 1
ATOM 8423 N N . GLU C 1 65 ? 114.868 133.354 27.088 1.00 20.82 65 GLU C N 1
ATOM 8424 C CA . GLU C 1 65 ? 113.578 133.276 26.407 1.00 20.33 65 GLU C CA 1
ATOM 8425 C C . GLU C 1 65 ? 113.055 131.846 26.318 1.00 19.52 65 GLU C C 1
ATOM 8426 O O . GLU C 1 65 ? 111.869 131.596 26.530 1.00 18.79 65 GLU C O 1
ATOM 8432 N N . LYS C 1 66 ? 113.948 130.914 26.003 1.00 18.58 66 LYS C N 1
ATOM 8433 C CA . LYS C 1 66 ? 113.580 129.513 25.839 1.00 17.55 66 LYS C CA 1
ATOM 8434 C C . LYS C 1 66 ? 113.051 128.913 27.137 1.00 16.15 66 LYS C C 1
ATOM 8435 O O . LYS C 1 66 ? 112.040 128.213 27.142 1.00 14.85 66 LYS C O 1
ATOM 8441 N N . LEU C 1 67 ? 113.736 129.198 28.238 1.00 19.03 67 LEU C N 1
ATOM 8442 C CA . LEU C 1 67 ? 113.349 128.656 29.533 1.00 18.33 67 LEU C CA 1
ATOM 8443 C C . LEU C 1 67 ? 112.227 129.455 30.181 1.00 17.90 67 LEU C C 1
ATOM 8444 O O . LEU C 1 67 ? 111.425 128.901 30.927 1.00 17.20 67 LEU C O 1
ATOM 8449 N N . SER C 1 68 ? 112.175 130.754 29.898 1.00 15.02 68 SER C N 1
ATOM 8450 C CA . SER C 1 68 ? 111.123 131.610 30.438 1.00 14.76 68 SER C CA 1
ATOM 8451 C C . SER C 1 68 ? 109.753 131.130 29.982 1.00 14.34 68 SER C C 1
ATOM 8452 O O . SER C 1 68 ? 108.797 131.130 30.754 1.00 13.60 68 SER C O 1
ATOM 8455 N N . HIS C 1 69 ? 109.666 130.717 28.722 1.00 16.89 69 HIS C N 1
ATOM 8456 C CA . HIS C 1 69 ? 108.411 130.223 28.176 1.00 17.11 69 HIS C CA 1
ATOM 8457 C C . HIS C 1 69 ? 108.138 128.801 28.645 1.00 15.70 69 HIS C C 1
ATOM 8458 O O . HIS C 1 69 ? 106.992 128.430 28.893 1.00 15.86 69 HIS C O 1
ATOM 8465 N N . PHE C 1 70 ? 109.198 128.010 28.761 1.00 15.16 70 PHE C N 1
ATOM 8466 C CA . PHE C 1 70 ? 109.081 126.638 29.228 1.00 21.18 70 PHE C CA 1
ATOM 8467 C C . PHE C 1 70 ? 108.557 126.594 30.656 1.00 19.07 70 PHE C C 1
ATOM 8468 O O . PHE C 1 70 ? 107.779 125.715 31.013 1.00 13.53 70 PHE C O 1
ATOM 8476 N N . ASP C 1 71 ? 108.987 127.552 31.469 1.00 15.70 71 ASP C N 1
ATOM 8477 C CA . ASP C 1 71 ? 108.598 127.596 32.874 1.00 15.35 71 ASP C CA 1
ATOM 8478 C C . ASP C 1 71 ? 107.124 127.937 33.060 1.00 14.94 71 ASP C C 1
ATOM 8479 O O . ASP C 1 71 ? 106.603 127.867 34.172 1.00 14.64 71 ASP C O 1
ATOM 8484 N N . ARG C 1 72 ? 106.456 128.315 31.975 1.00 15.02 72 ARG C N 1
ATOM 8485 C CA . ARG C 1 72 ? 105.056 128.717 32.047 1.00 14.77 72 ARG C CA 1
ATOM 8486 C C . ARG C 1 72 ? 104.187 127.997 31.019 1.00 14.52 72 ARG C C 1
ATOM 8487 O O . ARG C 1 72 ? 103.178 128.536 30.570 1.00 14.57 72 ARG C O 1
ATOM 8495 N N . GLU C 1 73 ? 104.579 126.783 30.648 1.00 14.33 73 GLU C N 1
ATOM 8496 C CA . GLU C 1 73 ? 103.803 125.998 29.694 1.00 14.15 73 GLU C CA 1
ATOM 8497 C C . GLU C 1 73 ? 102.463 125.574 30.280 1.00 12.31 73 GLU C C 1
ATOM 8498 O O . GLU C 1 73 ? 101.450 125.552 29.586 1.00 12.30 73 GLU C O 1
ATOM 8504 N N . ARG C 1 74 ? 102.469 125.236 31.564 1.00 17.70 74 ARG C N 1
ATOM 8505 C CA . ARG C 1 74 ? 101.290 124.679 32.213 1.00 18.37 74 ARG C CA 1
ATOM 8506 C C . ARG C 1 74 ? 100.263 125.735 32.602 1.00 20.60 74 ARG C C 1
ATOM 8507 O O . ARG C 1 74 ? 100.574 126.695 33.304 1.00 13.20 74 ARG C O 1
ATOM 8515 N N . ILE C 1 75 ? 99.034 125.542 32.139 1.00 12.92 75 ILE C N 1
ATOM 8516 C CA . ILE C 1 75 ? 97.900 126.303 32.633 1.00 12.28 75 ILE C CA 1
ATOM 8517 C C . ILE C 1 75 ? 97.200 125.427 33.662 1.00 11.28 75 ILE C C 1
ATOM 8518 O O . ILE C 1 75 ? 97.402 124.215 33.670 1.00 11.00 75 ILE C O 1
ATOM 8523 N N . PRO C 1 76 ? 96.397 126.028 34.553 1.00 12.71 76 PRO C N 1
ATOM 8524 C CA . PRO C 1 76 ? 95.676 125.185 35.512 1.00 11.75 76 PRO C CA 1
ATOM 8525 C C . PRO C 1 76 ? 94.738 124.203 34.817 1.00 11.61 76 PRO C C 1
ATOM 8526 O O . PRO C 1 76 ? 94.080 124.566 33.846 1.00 11.82 76 PRO C O 1
ATOM 8530 N N . GLU C 1 77 ? 94.703 122.965 35.295 1.00 15.68 77 GLU C N 1
ATOM 8531 C CA . GLU C 1 77 ? 93.808 121.967 34.725 1.00 10.62 77 GLU C CA 1
ATOM 8532 C C . GLU C 1 77 ? 92.369 122.280 35.109 1.00 10.82 77 GLU C C 1
ATOM 8533 O O . GLU C 1 77 ? 92.119 123.040 36.044 1.00 10.96 77 GLU C O 1
ATOM 8539 N N . ARG C 1 78 ? 91.427 121.697 34.379 1.00 16.48 78 ARG C N 1
ATOM 8540 C CA . ARG C 1 78 ? 90.017 121.847 34.698 1.00 16.25 78 ARG C CA 1
ATOM 8541 C C . ARG C 1 78 ? 89.747 121.320 36.102 1.00 16.57 78 ARG C C 1
ATOM 8542 O O . ARG C 1 78 ? 90.254 120.264 36.480 1.00 21.05 78 ARG C O 1
ATOM 8550 N N . VAL C 1 79 ? 88.958 122.062 36.873 1.00 12.02 79 VAL C N 1
ATOM 8551 C CA . VAL C 1 79 ? 88.663 121.690 38.253 1.00 12.12 79 VAL C CA 1
ATOM 8552 C C . VAL C 1 79 ? 87.921 120.350 38.289 1.00 12.15 79 VAL C C 1
ATOM 8553 O O . VAL C 1 79 ? 88.036 119.589 39.249 1.00 12.86 79 VAL C O 1
ATOM 8557 N N . VAL C 1 80 ? 87.171 120.070 37.228 1.00 16.58 80 VAL C N 1
ATOM 8558 C CA . VAL C 1 80 ? 86.585 118.754 37.000 1.00 16.59 80 VAL C CA 1
ATOM 8559 C C . VAL C 1 80 ? 86.757 118.409 35.527 1.00 16.53 80 VAL C C 1
ATOM 8560 O O . VAL C 1 80 ? 86.878 119.307 34.698 1.00 16.62 80 VAL C O 1
ATOM 8564 N N . HIS C 1 81 ? 86.774 117.115 35.212 1.00 16.45 81 HIS C N 1
ATOM 8565 C CA . HIS C 1 81 ? 87.014 116.636 33.849 1.00 16.45 81 HIS C CA 1
ATOM 8566 C C . HIS C 1 81 ? 88.386 117.058 33.330 1.00 16.14 81 HIS C C 1
ATOM 8567 O O . HIS C 1 81 ? 88.514 117.508 32.192 1.00 16.27 81 HIS C O 1
ATOM 8574 N N . ALA C 1 82 ? 89.409 116.901 34.163 1.00 9.91 82 ALA C N 1
ATOM 8575 C CA . ALA C 1 82 ? 90.766 117.285 33.789 1.00 9.69 82 ALA C CA 1
ATOM 8576 C C . ALA C 1 82 ? 91.318 116.379 32.692 1.00 9.68 82 ALA C C 1
ATOM 8577 O O . ALA C 1 82 ? 91.819 116.857 31.675 1.00 10.17 82 ALA C O 1
ATOM 8579 N N . ARG C 1 83 ? 91.230 115.070 32.908 1.00 15.69 83 ARG C N 1
ATOM 8580 C CA . ARG C 1 83 ? 91.677 114.092 31.921 1.00 16.73 83 ARG C CA 1
ATOM 8581 C C . ARG C 1 83 ? 90.684 113.990 30.773 1.00 15.98 83 ARG C C 1
ATOM 8582 O O . ARG C 1 83 ? 89.504 113.736 30.994 1.00 16.18 83 ARG C O 1
ATOM 8590 N N . GLY C 1 84 ? 91.162 114.189 29.549 1.00 9.73 84 GLY C N 1
ATOM 8591 C CA . GLY C 1 84 ? 90.286 114.148 28.393 1.00 10.15 84 GLY C CA 1
ATOM 8592 C C . GLY C 1 84 ? 90.974 113.994 27.050 1.00 10.17 84 GLY C C 1
ATOM 8593 O O . GLY C 1 84 ? 92.199 113.931 26.965 1.00 10.25 84 GLY C O 1
ATOM 8594 N N . VAL C 1 85 ? 90.168 113.932 25.995 1.00 12.29 85 VAL C N 1
ATOM 8595 C CA . VAL C 1 85 ? 90.669 113.832 24.630 1.00 12.67 85 VAL C CA 1
ATOM 8596 C C . VAL C 1 85 ? 89.673 114.489 23.675 1.00 12.29 85 VAL C C 1
ATOM 8597 O O . VAL C 1 85 ? 88.461 114.392 23.864 1.00 11.97 85 VAL C O 1
ATOM 8601 N N . GLY C 1 86 ? 90.186 115.169 22.655 1.00 12.08 86 GLY C N 1
ATOM 8602 C CA . GLY C 1 86 ? 89.335 115.901 21.738 1.00 12.05 86 GLY C CA 1
ATOM 8603 C C . GLY C 1 86 ? 89.381 115.374 20.320 1.00 12.69 86 GLY C C 1
ATOM 8604 O O . GLY C 1 86 ? 90.311 114.668 19.943 1.00 12.70 86 GLY C O 1
ATOM 8605 N N . ALA C 1 87 ? 88.371 115.724 19.532 1.00 13.31 87 ALA C N 1
ATOM 8606 C CA . ALA C 1 87 ? 88.305 115.304 18.138 1.00 14.05 87 ALA C CA 1
ATOM 8607 C C . ALA C 1 87 ? 87.411 116.232 17.327 1.00 14.74 87 ALA C C 1
ATOM 8608 O O . ALA C 1 87 ? 86.346 116.639 17.785 1.00 14.79 87 ALA C O 1
ATOM 8610 N N . HIS C 1 88 ? 87.850 116.560 16.118 1.00 15.35 88 HIS C N 1
ATOM 8611 C CA . HIS C 1 88 ? 87.056 117.377 15.210 1.00 16.15 88 HIS C CA 1
ATOM 8612 C C . HIS C 1 88 ? 86.109 116.495 14.407 1.00 16.90 88 HIS C C 1
ATOM 8613 O O . HIS C 1 88 ? 86.361 115.303 14.233 1.00 16.92 88 HIS C O 1
ATOM 8620 N N . GLY C 1 89 ? 85.020 117.076 13.916 1.00 17.58 89 GLY C N 1
ATOM 8621 C CA . GLY C 1 89 ? 84.060 116.314 13.143 1.00 18.41 89 GLY C CA 1
ATOM 8622 C C . GLY C 1 89 ? 83.006 117.143 12.439 1.00 19.32 89 GLY C C 1
ATOM 8623 O O . GLY C 1 89 ? 83.158 118.352 12.272 1.00 19.46 89 GLY C O 1
ATOM 8624 N N . VAL C 1 90 ? 81.930 116.479 12.023 1.00 20.03 90 VAL C N 1
ATOM 8625 C CA . VAL C 1 90 ? 80.841 117.119 11.294 1.00 21.06 90 VAL C CA 1
ATOM 8626 C C . VAL C 1 90 ? 79.504 116.588 11.808 1.00 21.30 90 VAL C C 1
ATOM 8627 O O . VAL C 1 90 ? 79.411 115.435 12.227 1.00 21.02 90 VAL C O 1
ATOM 8631 N N . PHE C 1 91 ? 78.476 117.431 11.787 1.00 21.88 91 PHE C N 1
ATOM 8632 C CA . PHE C 1 91 ? 77.132 117.017 12.176 1.00 22.31 91 PHE C CA 1
ATOM 8633 C C . PHE C 1 91 ? 76.152 117.216 11.023 1.00 23.72 91 PHE C C 1
ATOM 8634 O O . PHE C 1 91 ? 76.060 118.305 10.463 1.00 24.27 91 PHE C O 1
ATOM 8642 N N . ARG C 1 92 ? 75.424 116.159 10.673 1.00 24.38 92 ARG C N 1
ATOM 8643 C CA . ARG C 1 92 ? 74.433 116.225 9.602 1.00 25.82 92 ARG C CA 1
ATOM 8644 C C . ARG C 1 92 ? 73.013 116.196 10.152 1.00 26.34 92 ARG C C 1
ATOM 8645 O O . ARG C 1 92 ? 72.652 115.297 10.911 1.00 26.01 92 ARG C O 1
ATOM 8653 N N . ALA C 1 93 ? 72.210 117.177 9.757 1.00 27.25 93 ALA C N 1
ATOM 8654 C CA . ALA C 1 93 ? 70.820 117.251 10.189 1.00 27.94 93 ALA C CA 1
ATOM 8655 C C . ALA C 1 93 ? 69.898 116.553 9.196 1.00 29.38 93 ALA C C 1
ATOM 8656 O O . ALA C 1 93 ? 70.229 116.416 8.019 1.00 30.06 93 ALA C O 1
ATOM 8658 N N . THR C 1 94 ? 68.740 116.113 9.678 1.00 29.91 94 THR C N 1
ATOM 8659 C CA . THR C 1 94 ? 67.769 115.435 8.828 1.00 31.37 94 THR C CA 1
ATOM 8660 C C . THR C 1 94 ? 66.696 116.400 8.345 1.00 32.70 94 THR C C 1
ATOM 8661 O O . THR C 1 94 ? 65.972 116.111 7.394 1.00 34.11 94 THR C O 1
ATOM 8665 N N . GLY C 1 95 ? 66.603 117.550 9.004 1.00 32.32 95 GLY C N 1
ATOM 8666 C CA . GLY C 1 95 ? 65.610 118.550 8.659 1.00 33.56 95 GLY C CA 1
ATOM 8667 C C . GLY C 1 95 ? 64.298 118.332 9.384 1.00 34.20 95 GLY C C 1
ATOM 8668 O O . GLY C 1 95 ? 63.356 119.110 9.231 1.00 35.30 95 GLY C O 1
ATOM 8669 N N . LYS C 1 96 ? 64.234 117.269 10.177 1.00 33.58 96 LYS C N 1
ATOM 8670 C CA . LYS C 1 96 ? 63.016 116.931 10.900 1.00 34.21 96 LYS C CA 1
ATOM 8671 C C . LYS C 1 96 ? 63.320 116.303 12.254 1.00 32.92 96 LYS C C 1
ATOM 8672 O O . LYS C 1 96 ? 64.387 115.727 12.456 1.00 31.73 96 LYS C O 1
ATOM 8678 N N . VAL C 1 97 ? 62.374 116.423 13.179 1.00 33.25 97 VAL C N 1
ATOM 8679 C CA . VAL C 1 97 ? 62.495 115.803 14.492 1.00 32.26 97 VAL C CA 1
ATOM 8680 C C . VAL C 1 97 ? 61.522 114.629 14.608 1.00 33.17 97 VAL C C 1
ATOM 8681 O O . VAL C 1 97 ? 60.303 114.807 14.634 1.00 34.44 97 VAL C O 1
ATOM 8685 N N . GLY C 1 98 ? 62.069 113.421 14.657 1.00 32.59 98 GLY C N 1
ATOM 8686 C CA . GLY C 1 98 ? 61.250 112.225 14.629 1.00 35.01 98 GLY C CA 1
ATOM 8687 C C . GLY C 1 98 ? 60.717 111.981 13.232 1.00 39.13 98 GLY C C 1
ATOM 8688 O O . GLY C 1 98 ? 61.478 111.681 12.313 1.00 41.28 98 GLY C O 1
ATOM 8689 N N . ASP C 1 99 ? 59.405 112.119 13.067 1.00 67.51 99 ASP C N 1
ATOM 8690 C CA . ASP C 1 99 ? 58.782 111.938 11.761 1.00 71.47 99 ASP C CA 1
ATOM 8691 C C . ASP C 1 99 ? 58.038 113.196 11.321 1.00 72.44 99 ASP C C 1
ATOM 8692 O O . ASP C 1 99 ? 57.323 113.188 10.319 1.00 79.13 99 ASP C O 1
ATOM 8697 N N . GLU C 1 100 ? 58.214 114.276 12.074 1.00 38.42 100 GLU C N 1
ATOM 8698 C CA . GLU C 1 100 ? 57.598 115.555 11.743 1.00 39.36 100 GLU C CA 1
ATOM 8699 C C . GLU C 1 100 ? 58.670 116.637 11.612 1.00 38.28 100 GLU C C 1
ATOM 8700 O O . GLU C 1 100 ? 59.731 116.527 12.224 1.00 36.67 100 GLU C O 1
ATOM 8706 N N . PRO C 1 101 ? 58.399 117.678 10.801 1.00 39.23 101 PRO C N 1
ATOM 8707 C CA . PRO C 1 101 ? 59.357 118.760 10.536 1.00 38.45 101 PRO C CA 1
ATOM 8708 C C . PRO C 1 101 ? 59.941 119.381 11.801 1.00 36.98 101 PRO C C 1
ATOM 8709 O O . PRO C 1 101 ? 59.233 119.559 12.790 1.00 37.10 101 PRO C O 1
ATOM 8713 N N . VAL C 1 102 ? 61.228 119.708 11.755 1.00 35.67 102 VAL C N 1
ATOM 8714 C CA . VAL C 1 102 ? 61.931 120.239 12.916 1.00 34.23 102 VAL C CA 1
ATOM 8715 C C . VAL C 1 102 ? 61.475 121.662 13.237 1.00 34.71 102 VAL C C 1
ATOM 8716 O O . VAL C 1 102 ? 61.606 122.125 14.370 1.00 33.93 102 VAL C O 1
ATOM 8720 N N . SER C 1 103 ? 60.912 122.340 12.241 1.00 36.09 103 SER C N 1
ATOM 8721 C CA . SER C 1 103 ? 60.453 123.714 12.409 1.00 36.75 103 SER C CA 1
ATOM 8722 C C . SER C 1 103 ? 59.266 123.798 13.362 1.00 37.44 103 SER C C 1
ATOM 8723 O O . SER C 1 103 ? 58.923 124.875 13.846 1.00 37.77 103 SER C O 1
ATOM 8726 N N . LYS C 1 104 ? 58.642 122.655 13.627 1.00 37.72 104 LYS C N 1
ATOM 8727 C CA . LYS C 1 104 ? 57.484 122.596 14.507 1.00 38.49 104 LYS C CA 1
ATOM 8728 C C . LYS C 1 104 ? 57.848 122.921 15.954 1.00 37.28 104 LYS C C 1
ATOM 8729 O O . LYS C 1 104 ? 57.057 123.524 16.678 1.00 37.93 104 LYS C O 1
ATOM 8735 N N . TYR C 1 105 ? 59.048 122.530 16.369 1.00 35.60 105 TYR C N 1
ATOM 8736 C CA . TYR C 1 105 ? 59.444 122.679 17.766 1.00 34.43 105 TYR C CA 1
ATOM 8737 C C . TYR C 1 105 ? 60.599 123.658 17.973 1.00 33.27 105 TYR C C 1
ATOM 8738 O O . TYR C 1 105 ? 60.674 124.316 19.010 1.00 32.83 105 TYR C O 1
ATOM 8747 N N . THR C 1 106 ? 61.502 123.747 17.003 1.00 32.84 106 THR C N 1
ATOM 8748 C CA . THR C 1 106 ? 62.625 124.672 17.116 1.00 31.84 106 THR C CA 1
ATOM 8749 C C . THR C 1 106 ? 62.912 125.383 15.797 1.00 32.47 106 THR C C 1
ATOM 8750 O O . THR C 1 106 ? 62.602 124.871 14.722 1.00 33.29 106 THR C O 1
ATOM 8754 N N . ARG C 1 107 ? 63.502 126.570 15.889 1.00 32.16 107 ARG C N 1
ATOM 8755 C CA . ARG C 1 107 ? 63.870 127.331 14.702 1.00 32.74 107 ARG C CA 1
ATOM 8756 C C . ARG C 1 107 ? 65.385 127.454 14.578 1.00 31.40 107 ARG C C 1
ATOM 8757 O O . ARG C 1 107 ? 65.888 128.320 13.863 1.00 31.67 107 ARG C O 1
ATOM 8765 N N . ALA C 1 108 ? 66.106 126.584 15.280 1.00 30.05 108 ALA C N 1
ATOM 8766 C CA . ALA C 1 108 ? 67.563 126.548 15.207 1.00 28.79 108 ALA C CA 1
ATOM 8767 C C . ALA C 1 108 ? 68.021 126.254 13.783 1.00 29.20 108 ALA C C 1
ATOM 8768 O O . ALA C 1 108 ? 67.645 125.237 13.202 1.00 29.63 108 ALA C O 1
ATOM 8770 N N . LYS C 1 109 ? 68.836 127.148 13.231 1.00 29.14 109 LYS C N 1
ATOM 8771 C CA . LYS C 1 109 ? 69.193 127.105 11.815 1.00 29.80 109 LYS C CA 1
ATOM 8772 C C . LYS C 1 109 ? 69.949 125.847 11.392 1.00 29.14 109 LYS C C 1
ATOM 8773 O O . LYS C 1 109 ? 69.855 125.426 10.240 1.00 29.95 109 LYS C O 1
ATOM 8779 N N . LEU C 1 110 ? 70.697 125.249 12.314 1.00 27.75 110 LEU C N 1
ATOM 8780 C CA . LEU C 1 110 ? 71.522 124.094 11.973 1.00 27.09 110 LEU C CA 1
ATOM 8781 C C . LEU C 1 110 ? 70.688 122.829 11.778 1.00 27.59 110 LEU C C 1
ATOM 8782 O O . LEU C 1 110 ? 71.188 121.824 11.277 1.00 27.38 110 LEU C O 1
ATOM 8787 N N . PHE C 1 111 ? 69.417 122.887 12.163 1.00 28.33 111 PHE C N 1
ATOM 8788 C CA . PHE C 1 111 ? 68.529 121.733 12.060 1.00 28.91 111 PHE C CA 1
ATOM 8789 C C . PHE C 1 111 ? 67.551 121.849 10.897 1.00 30.58 111 PHE C C 1
ATOM 8790 O O . PHE C 1 111 ? 66.937 120.863 10.496 1.00 31.25 111 PHE C O 1
ATOM 8798 N N . GLN C 1 112 ? 67.408 123.056 10.361 1.00 31.33 112 GLN C N 1
ATOM 8799 C CA . GLN C 1 112 ? 66.327 123.360 9.427 1.00 33.05 112 GLN C CA 1
ATOM 8800 C C . GLN C 1 112 ? 66.440 122.643 8.084 1.00 33.86 112 GLN C C 1
ATOM 8801 O O . GLN C 1 112 ? 65.431 122.251 7.501 1.00 35.17 112 GLN C O 1
ATOM 8807 N N . GLU C 1 113 ? 67.661 122.472 7.593 1.00 33.17 113 GLU C N 1
ATOM 8808 C CA . GLU C 1 113 ? 67.863 121.894 6.270 1.00 34.01 113 GLU C CA 1
ATOM 8809 C C . GLU C 1 113 ? 68.324 120.443 6.334 1.00 33.35 113 GLU C C 1
ATOM 8810 O O . GLU C 1 113 ? 69.138 120.074 7.181 1.00 31.91 113 GLU C O 1
ATOM 8816 N N . ASP C 1 114 ? 67.794 119.624 5.432 1.00 34.48 114 ASP C N 1
ATOM 8817 C CA . ASP C 1 114 ? 68.182 118.222 5.347 1.00 34.09 114 ASP C CA 1
ATOM 8818 C C . ASP C 1 114 ? 69.559 118.092 4.710 1.00 33.54 114 ASP C C 1
ATOM 8819 O O . ASP C 1 114 ? 69.779 118.550 3.590 1.00 34.45 114 ASP C O 1
ATOM 8824 N N . GLY C 1 115 ? 70.484 117.464 5.427 1.00 32.14 115 GLY C N 1
ATOM 8825 C CA . GLY C 1 115 ? 71.837 117.293 4.934 1.00 31.57 115 GLY C CA 1
ATOM 8826 C C . GLY C 1 115 ? 72.735 118.462 5.284 1.00 30.71 115 GLY C C 1
ATOM 8827 O O . GLY C 1 115 ? 73.888 118.516 4.859 1.00 30.32 115 GLY C O 1
ATOM 8828 N N . LYS C 1 116 ? 72.203 119.407 6.054 1.00 30.49 116 LYS C N 1
ATOM 8829 C CA . LYS C 1 116 ? 72.965 120.581 6.463 1.00 29.74 116 LYS C CA 1
ATOM 8830 C C . LYS C 1 116 ? 74.090 120.195 7.416 1.00 28.12 116 LYS C C 1
ATOM 8831 O O . LYS C 1 116 ? 73.842 119.684 8.508 1.00 27.33 116 LYS C O 1
ATOM 8837 N N . GLU C 1 117 ? 75.327 120.449 7.000 1.00 27.72 117 GLU C N 1
ATOM 8838 C CA . GLU C 1 117 ? 76.489 120.060 7.790 1.00 26.31 117 GLU C CA 1
ATOM 8839 C C . GLU C 1 117 ? 77.017 121.197 8.654 1.00 25.45 117 GLU C C 1
ATOM 8840 O O . GLU C 1 117 ? 77.161 122.329 8.197 1.00 25.93 117 GLU C O 1
ATOM 8846 N N . THR C 1 118 ? 77.311 120.877 9.909 1.00 24.25 118 THR C N 1
ATOM 8847 C CA . THR C 1 118 ? 77.849 121.849 10.849 1.00 23.39 118 THR C CA 1
ATOM 8848 C C . THR C 1 118 ? 79.111 121.313 11.509 1.00 22.16 118 THR C C 1
ATOM 8849 O O . THR C 1 118 ? 79.081 120.256 12.137 1.00 21.57 118 THR C O 1
ATOM 8853 N N . PRO C 1 119 ? 80.228 122.042 11.365 1.00 21.83 119 PRO C N 1
ATOM 8854 C CA . PRO C 1 119 ? 81.503 121.650 11.977 1.00 20.74 119 PRO C CA 1
ATOM 8855 C C . PRO C 1 119 ? 81.392 121.556 13.493 1.00 19.72 119 PRO C C 1
ATOM 8856 O O . PRO C 1 119 ? 80.785 122.426 14.114 1.00 19.73 119 PRO C O 1
ATOM 8860 N N . VAL C 1 120 ? 81.961 120.508 14.080 1.00 18.94 120 VAL C N 1
ATOM 8861 C CA . VAL C 1 120 ? 81.897 120.331 15.526 1.00 18.02 120 VAL C CA 1
ATOM 8862 C C . VAL C 1 120 ? 83.237 119.921 16.124 1.00 17.06 120 VAL C C 1
ATOM 8863 O O . VAL C 1 120 ? 84.064 119.300 15.459 1.00 17.09 120 VAL C O 1
ATOM 8867 N N . PHE C 1 121 ? 83.442 120.283 17.385 1.00 16.90 121 PHE C N 1
ATOM 8868 C CA . PHE C 1 121 ? 84.578 119.794 18.151 1.00 16.00 121 PHE C CA 1
ATOM 8869 C C . PHE C 1 121 ? 84.075 119.163 19.441 1.00 18.21 121 PHE C C 1
ATOM 8870 O O . PHE C 1 121 ? 83.309 119.774 20.185 1.00 17.49 121 PHE C O 1
ATOM 8878 N N . VAL C 1 122 ? 84.511 117.937 19.698 1.00 14.45 122 VAL C N 1
ATOM 8879 C CA . VAL C 1 122 ? 84.032 117.172 20.840 1.00 14.03 122 VAL C CA 1
ATOM 8880 C C . VAL C 1 122 ? 85.175 116.827 21.782 1.00 13.19 122 VAL C C 1
ATOM 8881 O O . VAL C 1 122 ? 86.265 116.471 21.339 1.00 13.03 122 VAL C O 1
ATOM 8885 N N . ARG C 1 123 ? 84.935 116.956 23.082 1.00 19.74 123 ARG C N 1
ATOM 8886 C CA . ARG C 1 123 ? 85.912 116.515 24.065 1.00 14.04 123 ARG C CA 1
ATOM 8887 C C . ARG C 1 123 ? 85.297 115.499 25.021 1.00 20.46 123 ARG C C 1
ATOM 8888 O O . ARG C 1 123 ? 84.335 115.800 25.728 1.00 13.47 123 ARG C O 1
ATOM 8896 N N . PHE C 1 124 ? 85.856 114.293 25.031 1.00 20.57 124 PHE C N 1
ATOM 8897 C CA . PHE C 1 124 ? 85.449 113.267 25.982 1.00 19.68 124 PHE C CA 1
ATOM 8898 C C . PHE C 1 124 ? 86.366 113.343 27.190 1.00 18.44 124 PHE C C 1
ATOM 8899 O O . PHE C 1 124 ? 87.518 113.744 27.063 1.00 18.82 124 PHE C O 1
ATOM 8907 N N . SER C 1 125 ? 85.867 112.951 28.357 1.00 14.10 125 SER C N 1
ATOM 8908 C CA . SER C 1 125 ? 86.640 113.107 29.584 1.00 12.86 125 SER C CA 1
ATOM 8909 C C . SER C 1 125 ? 86.108 112.265 30.734 1.00 12.84 125 SER C C 1
ATOM 8910 O O . SER C 1 125 ? 85.002 111.742 30.670 1.00 13.26 125 SER C O 1
ATOM 8913 N N . THR C 1 126 ? 86.916 112.128 31.781 1.00 10.89 126 THR C N 1
ATOM 8914 C CA . THR C 1 126 ? 86.447 111.573 33.043 1.00 13.17 126 THR C CA 1
ATOM 8915 C C . THR C 1 126 ? 85.984 112.733 33.921 1.00 13.15 126 THR C C 1
ATOM 8916 O O . THR C 1 126 ? 85.648 113.794 33.403 1.00 13.26 126 THR C O 1
ATOM 8920 N N . VAL C 1 127 ? 85.962 112.546 35.237 1.00 12.36 127 VAL C N 1
ATOM 8921 C CA . VAL C 1 127 ? 85.502 113.608 36.132 1.00 13.15 127 VAL C CA 1
ATOM 8922 C C . VAL C 1 127 ? 86.405 113.823 37.341 1.00 12.13 127 VAL C C 1
ATOM 8923 O O . VAL C 1 127 ? 86.915 114.920 37.561 1.00 11.98 127 VAL C O 1
ATOM 8927 N N . GLY C 1 128 ? 86.596 112.763 38.118 1.00 9.47 128 GLY C N 1
ATOM 8928 C CA . GLY C 1 128 ? 87.224 112.859 39.422 1.00 9.42 128 GLY C CA 1
ATOM 8929 C C . GLY C 1 128 ? 88.664 113.326 39.468 1.00 9.07 128 GLY C C 1
ATOM 8930 O O . GLY C 1 128 ? 88.959 114.382 40.022 1.00 9.07 128 GLY C O 1
ATOM 8931 N N . HIS C 1 129 ? 89.568 112.539 38.901 1.00 18.67 129 HIS C N 1
ATOM 8932 C CA . HIS C 1 129 ? 90.991 112.794 39.078 1.00 16.18 129 HIS C CA 1
ATOM 8933 C C . HIS C 1 129 ? 91.556 113.707 37.993 1.00 15.42 129 HIS C C 1
ATOM 8934 O O . HIS C 1 129 ? 90.881 114.012 37.012 1.00 15.45 129 HIS C O 1
ATOM 8941 N N . GLY C 1 130 ? 92.804 114.129 38.176 1.00 8.27 130 GLY C N 1
ATOM 8942 C CA . GLY C 1 130 ? 93.418 115.123 37.314 1.00 8.18 130 GLY C CA 1
ATOM 8943 C C . GLY C 1 130 ? 93.900 114.596 35.979 1.00 8.10 130 GLY C C 1
ATOM 8944 O O . GLY C 1 130 ? 93.532 113.499 35.568 1.00 8.11 130 GLY C O 1
ATOM 8945 N N . THR C 1 131 ? 94.715 115.392 35.293 1.00 10.08 131 THR C N 1
ATOM 8946 C CA . THR C 1 131 ? 95.263 115.002 33.999 1.00 10.08 131 THR C CA 1
ATOM 8947 C C . THR C 1 131 ? 96.186 113.800 34.151 1.00 9.18 131 THR C C 1
ATOM 8948 O O . THR C 1 131 ? 96.768 113.592 35.213 1.00 10.71 131 THR C O 1
ATOM 8952 N N . HIS C 1 132 ? 96.309 113.012 33.086 1.00 10.79 132 HIS C N 1
ATOM 8953 C CA . HIS C 1 132 ? 97.174 111.830 33.074 1.00 18.01 132 HIS C CA 1
ATOM 8954 C C . HIS C 1 132 ? 96.797 110.810 34.151 1.00 15.94 132 HIS C C 1
ATOM 8955 O O . HIS C 1 132 ? 97.603 109.958 34.519 1.00 15.27 132 HIS C O 1
ATOM 8962 N N . SER C 1 133 ? 95.571 110.903 34.654 1.00 11.52 133 SER C N 1
ATOM 8963 C CA . SER C 1 133 ? 95.046 109.899 35.570 1.00 10.89 133 SER C CA 1
ATOM 8964 C C . SER C 1 133 ? 94.448 108.752 34.762 1.00 11.13 133 SER C C 1
ATOM 8965 O O . SER C 1 133 ? 94.004 108.961 33.634 1.00 11.23 133 SER C O 1
ATOM 8968 N N . PRO C 1 134 ? 94.454 107.533 35.329 1.00 11.30 134 PRO C N 1
ATOM 8969 C CA . PRO C 1 134 ? 93.941 106.347 34.631 1.00 11.63 134 PRO C CA 1
ATOM 8970 C C . PRO C 1 134 ? 92.514 106.528 34.123 1.00 11.77 134 PRO C C 1
ATOM 8971 O O . PRO C 1 134 ? 91.659 107.024 34.852 1.00 11.73 134 PRO C O 1
ATOM 8975 N N . GLU C 1 135 ? 92.269 106.121 32.882 1.00 16.38 135 GLU C N 1
ATOM 8976 C CA . GLU C 1 135 ? 90.945 106.236 32.286 1.00 16.63 135 GLU C CA 1
ATOM 8977 C C . GLU C 1 135 ? 90.117 104.985 32.557 1.00 17.82 135 GLU C C 1
ATOM 8978 O O . GLU C 1 135 ? 89.063 104.780 31.958 1.00 17.38 135 GLU C O 1
ATOM 8984 N N . THR C 1 136 ? 90.612 104.155 33.468 1.00 13.40 136 THR C N 1
ATOM 8985 C CA . THR C 1 136 ? 89.928 102.933 33.871 1.00 13.83 136 THR C CA 1
ATOM 8986 C C . THR C 1 136 ? 89.186 103.121 35.188 1.00 13.12 136 THR C C 1
ATOM 8987 O O . THR C 1 136 ? 88.607 102.179 35.726 1.00 13.51 136 THR C O 1
ATOM 8991 N N . LEU C 1 137 ? 89.213 104.343 35.708 1.00 12.75 137 LEU C N 1
ATOM 8992 C CA . LEU C 1 137 ? 88.608 104.632 37.000 1.00 12.16 137 LEU C CA 1
ATOM 8993 C C . LEU C 1 137 ? 87.094 104.761 36.905 1.00 17.67 137 LEU C C 1
ATOM 8994 O O . LEU C 1 137 ? 86.547 105.034 35.838 1.00 17.63 137 LEU C O 1
ATOM 8999 N N . ARG C 1 138 ? 86.420 104.551 38.030 1.00 17.86 138 ARG C N 1
ATOM 9000 C CA . ARG C 1 138 ? 84.972 104.685 38.081 1.00 19.77 138 ARG C CA 1
ATOM 9001 C C . ARG C 1 138 ? 84.574 106.155 38.166 1.00 19.95 138 ARG C C 1
ATOM 9002 O O . ARG C 1 138 ? 84.931 106.854 39.113 1.00 20.34 138 ARG C O 1
ATOM 9010 N N . ASP C 1 139 ? 83.822 106.605 37.169 1.00 14.57 139 ASP C N 1
ATOM 9011 C CA . ASP C 1 139 ? 83.412 107.998 37.051 1.00 15.06 139 ASP C CA 1
ATOM 9012 C C . ASP C 1 139 ? 82.400 108.157 35.932 1.00 14.88 139 ASP C C 1
ATOM 9013 O O . ASP C 1 139 ? 82.369 107.355 35.002 1.00 13.21 139 ASP C O 1
ATOM 9018 N N . PRO C 1 140 ? 81.562 109.197 36.019 1.00 14.38 140 PRO C N 1
ATOM 9019 C CA . PRO C 1 140 ? 80.804 109.587 34.831 1.00 14.73 140 PRO C CA 1
ATOM 9020 C C . PRO C 1 140 ? 81.773 110.052 33.751 1.00 14.30 140 PRO C C 1
ATOM 9021 O O . PRO C 1 140 ? 82.882 110.469 34.076 1.00 13.11 140 PRO C O 1
ATOM 9025 N N . ARG C 1 141 ? 81.375 109.976 32.489 1.00 18.97 141 ARG C N 1
ATOM 9026 C CA . ARG C 1 141 ? 82.263 110.395 31.417 1.00 18.68 141 ARG C CA 1
ATOM 9027 C C . ARG C 1 141 ? 81.706 111.607 30.690 1.00 18.93 141 ARG C C 1
ATOM 9028 O O . ARG C 1 141 ? 80.539 111.630 30.317 1.00 19.54 141 ARG C O 1
ATOM 9036 N N . GLY C 1 142 ? 82.556 112.606 30.481 1.00 13.04 142 GLY C N 1
ATOM 9037 C CA . GLY C 1 142 ? 82.153 113.831 29.818 1.00 12.88 142 GLY C CA 1
ATOM 9038 C C . GLY C 1 142 ? 81.932 113.659 28.331 1.00 12.80 142 GLY C C 1
ATOM 9039 O O . GLY C 1 142 ? 82.654 112.922 27.666 1.00 12.69 142 GLY C O 1
ATOM 9040 N N . PHE C 1 143 ? 80.927 114.354 27.812 1.00 14.79 143 PHE C N 1
ATOM 9041 C CA . PHE C 1 143 ? 80.580 114.292 26.398 1.00 15.99 143 PHE C CA 1
ATOM 9042 C C . PHE C 1 143 ? 80.126 115.680 25.957 1.00 17.06 143 PHE C C 1
ATOM 9043 O O . PHE C 1 143 ? 78.933 115.937 25.809 1.00 17.72 143 PHE C O 1
ATOM 9051 N N . ALA C 1 144 ? 81.090 116.573 25.759 1.00 13.31 144 ALA C N 1
ATOM 9052 C CA . ALA C 1 144 ? 80.800 117.954 25.397 1.00 13.65 144 ALA C CA 1
ATOM 9053 C C . ALA C 1 144 ? 80.993 118.190 23.904 1.00 14.09 144 ALA C C 1
ATOM 9054 O O . ALA C 1 144 ? 82.051 117.892 23.353 1.00 13.80 144 ALA C O 1
ATOM 9056 N N . VAL C 1 145 ? 79.966 118.731 23.256 1.00 14.88 145 VAL C N 1
ATOM 9057 C CA . VAL C 1 145 ? 80.022 119.007 21.825 1.00 15.46 145 VAL C CA 1
ATOM 9058 C C . VAL C 1 145 ? 79.836 120.492 21.529 1.00 15.85 145 VAL C C 1
ATOM 9059 O O . VAL C 1 145 ? 78.893 121.116 22.009 1.00 16.22 145 VAL C O 1
ATOM 9063 N N . LYS C 1 146 ? 80.743 121.052 20.737 1.00 15.85 146 LYS C N 1
ATOM 9064 C CA . LYS C 1 146 ? 80.656 122.450 20.336 1.00 16.31 146 LYS C CA 1
ATOM 9065 C C . LYS C 1 146 ? 80.234 122.567 18.877 1.00 17.25 146 LYS C C 1
ATOM 9066 O O . LYS C 1 146 ? 80.959 122.142 17.980 1.00 17.30 146 LYS C O 1
ATOM 9072 N N . PHE C 1 147 ? 79.058 123.140 18.647 1.00 18.66 147 PHE C N 1
ATOM 9073 C CA . PHE C 1 147 ? 78.540 123.320 17.295 1.00 19.70 147 PHE C CA 1
ATOM 9074 C C . PHE C 1 147 ? 78.899 124.695 16.740 1.00 20.13 147 PHE C C 1
ATOM 9075 O O . PHE C 1 147 ? 78.428 125.712 17.244 1.00 20.35 147 PHE C O 1
ATOM 9083 N N . TYR C 1 148 ? 79.734 124.728 15.707 1.00 20.31 148 TYR C N 1
ATOM 9084 C CA . TYR C 1 148 ? 80.063 125.983 15.038 1.00 20.28 148 TYR C CA 1
ATOM 9085 C C . TYR C 1 148 ? 79.001 126.328 13.999 1.00 21.57 148 TYR C C 1
ATOM 9086 O O . TYR C 1 148 ? 79.210 126.130 12.803 1.00 22.21 148 TYR C O 1
ATOM 9095 N N . THR C 1 149 ? 77.864 126.844 14.455 1.00 22.03 149 THR C N 1
ATOM 9096 C CA . THR C 1 149 ? 76.746 127.138 13.562 1.00 23.34 149 THR C CA 1
ATOM 9097 C C . THR C 1 149 ? 76.838 128.535 12.957 1.00 24.13 149 THR C C 1
ATOM 9098 O O . THR C 1 149 ? 77.727 129.313 13.295 1.00 23.65 149 THR C O 1
ATOM 9102 N N . GLU C 1 150 ? 75.903 128.846 12.065 1.00 25.40 150 GLU C N 1
ATOM 9103 C CA . GLU C 1 150 ? 75.867 130.146 11.407 1.00 26.36 150 GLU C CA 1
ATOM 9104 C C . GLU C 1 150 ? 75.297 131.226 12.320 1.00 26.48 150 GLU C C 1
ATOM 9105 O O . GLU C 1 150 ? 75.502 132.417 12.089 1.00 27.00 150 GLU C O 1
ATOM 9111 N N . ASP C 1 151 ? 74.580 130.805 13.356 1.00 26.07 151 ASP C N 1
ATOM 9112 C CA . ASP C 1 151 ? 74.049 131.730 14.350 1.00 26.15 151 ASP C CA 1
ATOM 9113 C C . ASP C 1 151 ? 74.988 131.845 15.542 1.00 24.84 151 ASP C C 1
ATOM 9114 O O . ASP C 1 151 ? 74.583 132.261 16.627 1.00 24.65 151 ASP C O 1
ATOM 9119 N N . GLY C 1 152 ? 76.245 131.470 15.333 1.00 24.03 152 GLY C N 1
ATOM 9120 C CA . GLY C 1 152 ? 77.226 131.469 16.400 1.00 22.82 152 GLY C CA 1
ATOM 9121 C C . GLY C 1 152 ? 77.466 130.063 16.908 1.00 21.84 152 GLY C C 1
ATOM 9122 O O . GLY C 1 152 ? 77.074 129.089 16.268 1.00 22.09 152 GLY C O 1
ATOM 9123 N N . ASN C 1 153 ? 78.111 129.955 18.064 1.00 20.81 153 ASN C N 1
ATOM 9124 C CA . ASN C 1 153 ? 78.448 128.656 18.633 1.00 19.87 153 ASN C CA 1
ATOM 9125 C C . ASN C 1 153 ? 77.387 128.113 19.583 1.00 19.81 153 ASN C C 1
ATOM 9126 O O . ASN C 1 153 ? 76.687 128.870 20.252 1.00 20.15 153 ASN C O 1
ATOM 9131 N N . TRP C 1 154 ? 77.276 126.790 19.629 1.00 22.82 154 TRP C N 1
ATOM 9132 C CA . TRP C 1 154 ? 76.388 126.111 20.564 1.00 22.71 154 TRP C CA 1
ATOM 9133 C C . TRP C 1 154 ? 77.138 125.003 21.295 1.00 21.65 154 TRP C C 1
ATOM 9134 O O . TRP C 1 154 ? 77.635 124.064 20.675 1.00 21.42 154 TRP C O 1
ATOM 9145 N N . ASP C 1 155 ? 77.219 125.119 22.615 1.00 19.73 155 ASP C N 1
ATOM 9146 C CA . ASP C 1 155 ? 77.870 124.099 23.423 1.00 18.80 155 ASP C CA 1
ATOM 9147 C C . ASP C 1 155 ? 76.851 123.185 24.088 1.00 18.95 155 ASP C C 1
ATOM 9148 O O . ASP C 1 155 ? 76.036 123.633 24.893 1.00 18.35 155 ASP C O 1
ATOM 9153 N N . LEU C 1 156 ? 76.904 121.902 23.753 1.00 17.37 156 LEU C N 1
ATOM 9154 C CA . LEU C 1 156 ? 76.098 120.907 24.443 1.00 17.45 156 LEU C CA 1
ATOM 9155 C C . LEU C 1 156 ? 76.993 120.156 25.421 1.00 17.00 156 LEU C C 1
ATOM 9156 O O . LEU C 1 156 ? 77.654 119.184 25.061 1.00 16.10 156 LEU C O 1
ATOM 9161 N N . VAL C 1 157 ? 77.023 120.633 26.660 1.00 15.93 157 VAL C N 1
ATOM 9162 C CA . VAL C 1 157 ? 77.920 120.094 27.672 1.00 15.29 157 VAL C CA 1
ATOM 9163 C C . VAL C 1 157 ? 77.253 118.993 28.478 1.00 15.35 157 VAL C C 1
ATOM 9164 O O . VAL C 1 157 ? 76.562 119.265 29.458 1.00 16.10 157 VAL C O 1
ATOM 9168 N N . GLY C 1 158 ? 77.467 117.747 28.072 1.00 14.62 158 GLY C N 1
ATOM 9169 C CA . GLY C 1 158 ? 76.821 116.632 28.736 1.00 14.78 158 GLY C CA 1
ATOM 9170 C C . GLY C 1 158 ? 77.748 115.502 29.132 1.00 14.11 158 GLY C C 1
ATOM 9171 O O . GLY C 1 158 ? 78.953 115.553 28.891 1.00 13.51 158 GLY C O 1
ATOM 9172 N N . ASN C 1 159 ? 77.171 114.477 29.751 1.00 15.83 159 ASN C N 1
ATOM 9173 C CA . ASN C 1 159 ? 77.921 113.303 30.173 1.00 15.34 159 ASN C CA 1
ATOM 9174 C C . ASN C 1 159 ? 77.389 112.032 29.522 1.00 16.34 159 ASN C C 1
ATOM 9175 O O . ASN C 1 159 ? 76.450 112.080 28.728 1.00 17.07 159 ASN C O 1
ATOM 9180 N N . ASN C 1 160 ? 77.993 110.896 29.859 1.00 15.52 160 ASN C N 1
ATOM 9181 C CA . ASN C 1 160 ? 77.542 109.616 29.329 1.00 16.53 160 ASN C CA 1
ATOM 9182 C C . ASN C 1 160 ? 76.250 109.171 30.001 1.00 17.21 160 ASN C C 1
ATOM 9183 O O . ASN C 1 160 ? 75.327 108.697 29.340 1.00 17.99 160 ASN C O 1
ATOM 9188 N N . LEU C 1 161 ? 76.185 109.333 31.318 1.00 18.36 161 LEU C N 1
ATOM 9189 C CA . LEU C 1 161 ? 74.988 108.982 32.061 1.00 19.06 161 LEU C CA 1
ATOM 9190 C C . LEU C 1 161 ? 73.960 110.092 31.906 1.00 19.62 161 LEU C C 1
ATOM 9191 O O . LEU C 1 161 ? 74.310 111.265 31.789 1.00 19.29 161 LEU C O 1
ATOM 9196 N N . LYS C 1 162 ? 72.691 109.710 31.900 1.00 17.41 162 LYS C N 1
ATOM 9197 C CA . LYS C 1 162 ? 71.604 110.638 31.622 1.00 17.93 162 LYS C CA 1
ATOM 9198 C C . LYS C 1 162 ? 71.203 111.482 32.830 1.00 18.02 162 LYS C C 1
ATOM 9199 O O . LYS C 1 162 ? 70.447 112.441 32.698 1.00 18.56 162 LYS C O 1
ATOM 9205 N N . ILE C 1 163 ? 71.709 111.123 34.004 1.00 20.22 163 ILE C N 1
ATOM 9206 C CA . ILE C 1 163 ? 71.379 111.848 35.225 1.00 17.70 163 ILE C CA 1
ATOM 9207 C C . ILE C 1 163 ? 72.637 112.297 35.953 1.00 20.09 163 ILE C C 1
ATOM 9208 O O . ILE C 1 163 ? 73.748 112.063 35.484 1.00 19.41 163 ILE C O 1
ATOM 9213 N N . PHE C 1 164 ? 72.458 112.941 37.101 1.00 20.20 164 PHE C N 1
ATOM 9214 C CA . PHE C 1 164 ? 73.591 113.402 37.891 1.00 19.40 164 PHE C CA 1
ATOM 9215 C C . PHE C 1 164 ? 73.376 113.119 39.376 1.00 19.66 164 PHE C C 1
ATOM 9216 O O . PHE C 1 164 ? 72.313 112.651 39.778 1.00 20.49 164 PHE C O 1
ATOM 9224 N N . PHE C 1 165 ? 74.393 113.402 40.181 1.00 16.25 165 PHE C N 1
ATOM 9225 C CA . PHE C 1 165 ? 74.362 113.123 41.613 1.00 15.87 165 PHE C CA 1
ATOM 9226 C C . PHE C 1 165 ? 73.366 114.002 42.360 1.00 17.78 165 PHE C C 1
ATOM 9227 O O . PHE C 1 165 ? 72.617 113.523 43.207 1.00 19.41 165 PHE C O 1
ATOM 9235 N N . ILE C 1 166 ? 73.376 115.295 42.054 1.00 18.14 166 ILE C N 1
ATOM 9236 C CA . ILE C 1 166 ? 72.588 116.266 42.803 1.00 18.91 166 ILE C CA 1
ATOM 9237 C C . ILE C 1 166 ? 71.636 117.052 41.906 1.00 19.48 166 ILE C C 1
ATOM 9238 O O . ILE C 1 166 ? 71.757 117.028 40.683 1.00 19.20 166 ILE C O 1
ATOM 9243 N N . ARG C 1 167 ? 70.691 117.754 42.524 1.00 21.53 167 ARG C N 1
ATOM 9244 C CA . ARG C 1 167 ? 69.684 118.497 41.775 1.00 22.99 167 ARG C CA 1
ATOM 9245 C C . ARG C 1 167 ? 69.823 120.000 41.976 1.00 23.09 167 ARG C C 1
ATOM 9246 O O . ARG C 1 167 ? 69.080 120.783 41.387 1.00 23.73 167 ARG C O 1
ATOM 9254 N N . ASP C 1 168 ? 70.781 120.400 42.803 1.00 20.01 168 ASP C N 1
ATOM 9255 C CA . ASP C 1 168 ? 71.037 121.814 43.039 1.00 20.10 168 ASP C CA 1
ATOM 9256 C C . ASP C 1 168 ? 72.529 122.101 42.914 1.00 18.99 168 ASP C C 1
ATOM 9257 O O . ASP C 1 168 ? 73.354 121.417 43.519 1.00 18.43 168 ASP C O 1
ATOM 9262 N N . ALA C 1 169 ? 72.868 123.120 42.130 1.00 17.94 169 ALA C N 1
ATOM 9263 C CA . ALA C 1 169 ? 74.261 123.434 41.827 1.00 17.18 169 ALA C CA 1
ATOM 9264 C C . ALA C 1 169 ? 75.031 123.933 43.045 1.00 17.04 169 ALA C C 1
ATOM 9265 O O . ALA C 1 169 ? 76.259 123.961 43.038 1.00 16.03 169 ALA C O 1
ATOM 9267 N N . LEU C 1 170 ? 74.309 124.327 44.088 1.00 20.31 170 LEU C N 1
ATOM 9268 C CA . LEU C 1 170 ? 74.935 124.811 45.313 1.00 20.33 170 LEU C CA 1
ATOM 9269 C C . LEU C 1 170 ? 75.701 123.690 46.008 1.00 19.78 170 LEU C C 1
ATOM 9270 O O . LEU C 1 170 ? 76.622 123.941 46.783 1.00 19.48 170 LEU C O 1
ATOM 9275 N N . LYS C 1 171 ? 75.311 122.452 45.727 1.00 20.44 171 LYS C N 1
ATOM 9276 C CA . LYS C 1 171 ? 75.927 121.292 46.359 1.00 20.03 171 LYS C CA 1
ATOM 9277 C C . LYS C 1 171 ? 77.126 120.766 45.580 1.00 18.97 171 LYS C C 1
ATOM 9278 O O . LYS C 1 171 ? 77.802 119.843 46.029 1.00 18.57 171 LYS C O 1
ATOM 9284 N N . PHE C 1 172 ? 77.389 121.358 44.419 1.00 18.59 172 PHE C N 1
ATOM 9285 C CA . PHE C 1 172 ? 78.431 120.859 43.524 1.00 17.69 172 PHE C CA 1
ATOM 9286 C C . PHE C 1 172 ? 79.835 120.857 44.142 1.00 17.08 172 PHE C C 1
ATOM 9287 O O . PHE C 1 172 ? 80.540 119.856 44.033 1.00 16.56 172 PHE C O 1
ATOM 9295 N N . PRO C 1 173 ? 80.254 121.960 44.795 1.00 15.33 173 PRO C N 1
ATOM 9296 C CA . PRO C 1 173 ? 81.586 121.868 45.403 1.00 14.40 173 PRO C CA 1
ATOM 9297 C C . PRO C 1 173 ? 81.640 120.882 46.569 1.00 14.55 173 PRO C C 1
ATOM 9298 O O . PRO C 1 173 ? 82.716 120.388 46.890 1.00 14.06 173 PRO C O 1
ATOM 9302 N N . ASP C 1 174 ? 80.497 120.599 47.186 1.00 17.52 174 ASP C N 1
ATOM 9303 C CA . ASP C 1 174 ? 80.437 119.592 48.239 1.00 17.75 174 ASP C CA 1
ATOM 9304 C C . ASP C 1 174 ? 80.564 118.201 47.641 1.00 16.65 174 ASP C C 1
ATOM 9305 O O . ASP C 1 174 ? 81.263 117.345 48.179 1.00 17.11 174 ASP C O 1
ATOM 9310 N N . LEU C 1 175 ? 79.872 117.984 46.529 1.00 16.66 175 LEU C N 1
ATOM 9311 C CA . LEU C 1 175 ? 79.928 116.714 45.822 1.00 16.33 175 LEU C CA 1
ATOM 9312 C C . LEU C 1 175 ? 81.338 116.414 45.333 1.00 15.48 175 LEU C C 1
ATOM 9313 O O . LEU C 1 175 ? 81.865 115.327 45.561 1.00 15.24 175 LEU C O 1
ATOM 9318 N N . ILE C 1 176 ? 81.944 117.392 44.669 1.00 15.81 176 ILE C N 1
ATOM 9319 C CA . ILE C 1 176 ? 83.261 117.220 44.072 1.00 15.08 176 ILE C CA 1
ATOM 9320 C C . ILE C 1 176 ? 84.352 117.024 45.124 1.00 14.87 176 ILE C C 1
ATOM 9321 O O . ILE C 1 176 ? 85.252 116.209 44.941 1.00 13.73 176 ILE C O 1
ATOM 9326 N N . HIS C 1 177 ? 84.264 117.757 46.230 1.00 14.51 177 HIS C N 1
ATOM 9327 C CA . HIS C 1 177 ? 85.250 117.629 47.300 1.00 13.25 177 HIS C CA 1
ATOM 9328 C C . HIS C 1 177 ? 85.237 116.228 47.909 1.00 14.49 177 HIS C C 1
ATOM 9329 O O . HIS C 1 177 ? 86.284 115.681 48.255 1.00 14.17 177 HIS C O 1
ATOM 9336 N N . SER C 1 178 ? 84.048 115.652 48.035 1.00 15.69 178 SER C N 1
ATOM 9337 C CA . SER C 1 178 ? 83.908 114.304 48.566 1.00 15.88 178 SER C CA 1
ATOM 9338 C C . SER C 1 178 ? 84.330 113.265 47.532 1.00 15.39 178 SER C C 1
ATOM 9339 O O . SER C 1 178 ? 84.848 112.205 47.880 1.00 15.30 178 SER C O 1
ATOM 9342 N N . GLN C 1 179 ? 84.104 113.576 46.261 1.00 13.79 179 GLN C N 1
ATOM 9343 C CA . GLN C 1 179 ? 84.467 112.674 45.175 1.00 14.01 179 GLN C CA 1
ATOM 9344 C C . GLN C 1 179 ? 85.968 112.665 44.915 1.00 13.41 179 GLN C C 1
ATOM 9345 O O . GLN C 1 179 ? 86.559 111.617 44.665 1.00 13.17 179 GLN C O 1
ATOM 9351 N N . LYS C 1 180 ? 86.577 113.843 44.978 1.00 13.21 180 LYS C N 1
ATOM 9352 C CA . LYS C 1 180 ? 87.995 113.998 44.686 1.00 19.22 180 LYS C CA 1
ATOM 9353 C C . LYS C 1 180 ? 88.866 113.448 45.811 1.00 18.71 180 LYS C C 1
ATOM 9354 O O . LYS C 1 180 ? 88.380 113.236 46.921 1.00 17.45 180 LYS C O 1
ATOM 9360 N N . PRO C 1 181 ? 90.153 113.189 45.515 1.00 16.67 181 PRO C N 1
ATOM 9361 C CA . PRO C 1 181 ? 91.117 112.751 46.528 1.00 16.67 181 PRO C CA 1
ATOM 9362 C C . PRO C 1 181 ? 91.091 113.602 47.792 1.00 17.01 181 PRO C C 1
ATOM 9363 O O . PRO C 1 181 ? 90.902 114.815 47.725 1.00 17.00 181 PRO C O 1
ATOM 9367 N N . SER C 1 182 ? 91.277 112.952 48.935 1.00 13.74 182 SER C N 1
ATOM 9368 C CA . SER C 1 182 ? 91.229 113.619 50.227 1.00 14.19 182 SER C CA 1
ATOM 9369 C C . SER C 1 182 ? 92.339 114.652 50.374 1.00 14.04 182 SER C C 1
ATOM 9370 O O . SER C 1 182 ? 93.459 114.435 49.917 1.00 13.72 182 SER C O 1
ATOM 9373 N N . PRO C 1 183 ? 92.027 115.787 51.018 1.00 13.01 183 PRO C N 1
ATOM 9374 C CA . PRO C 1 183 ? 93.010 116.845 51.269 1.00 13.00 183 PRO C CA 1
ATOM 9375 C C . PRO C 1 183 ? 94.083 116.432 52.274 1.00 12.77 183 PRO C C 1
ATOM 9376 O O . PRO C 1 183 ? 94.962 117.232 52.592 1.00 12.87 183 PRO C O 1
ATOM 9380 N N . THR C 1 184 ? 94.012 115.198 52.762 1.00 14.82 184 THR C N 1
ATOM 9381 C CA . THR C 1 184 ? 94.970 114.707 53.743 1.00 15.19 184 THR C CA 1
ATOM 9382 C C . THR C 1 184 ? 95.853 113.597 53.183 1.00 14.89 184 THR C C 1
ATOM 9383 O O . THR C 1 184 ? 96.937 113.341 53.700 1.00 13.76 184 THR C O 1
ATOM 9387 N N . THR C 1 185 ? 95.383 112.934 52.132 1.00 12.22 185 THR C N 1
ATOM 9388 C CA . THR C 1 185 ? 96.092 111.787 51.573 1.00 12.02 185 THR C CA 1
ATOM 9389 C C . THR C 1 185 ? 96.341 111.911 50.074 1.00 11.81 185 THR C C 1
ATOM 9390 O O . THR C 1 185 ? 97.167 111.189 49.521 1.00 11.66 185 THR C O 1
ATOM 9394 N N . ASN C 1 186 ? 95.617 112.823 49.429 1.00 13.41 186 ASN C N 1
ATOM 9395 C CA . ASN C 1 186 ? 95.635 112.969 47.974 1.00 12.91 186 ASN C CA 1
ATOM 9396 C C . ASN C 1 186 ? 95.218 111.664 47.305 1.00 12.82 186 ASN C C 1
ATOM 9397 O O . ASN C 1 186 ? 95.688 111.324 46.220 1.00 12.53 186 ASN C O 1
ATOM 9402 N N . ILE C 1 187 ? 94.328 110.935 47.972 1.00 13.69 187 ILE C N 1
ATOM 9403 C CA . ILE C 1 187 ? 93.799 109.677 47.460 1.00 13.19 187 ILE C CA 1
ATOM 9404 C C . ILE C 1 187 ? 92.287 109.629 47.664 1.00 13.45 187 ILE C C 1
ATOM 9405 O O . ILE C 1 187 ? 91.788 110.011 48.721 1.00 13.82 187 ILE C O 1
ATOM 9410 N N . GLN C 1 188 ? 91.565 109.167 46.647 1.00 16.97 188 GLN C N 1
ATOM 9411 C CA . GLN C 1 188 ? 90.114 109.026 46.725 1.00 17.28 188 GLN C CA 1
ATOM 9412 C C . GLN C 1 188 ? 89.724 108.055 47.836 1.00 17.85 188 GLN C C 1
ATOM 9413 O O . GLN C 1 188 ? 90.383 107.039 48.043 1.00 17.95 188 GLN C O 1
ATOM 9419 N N . SER C 1 189 ? 88.654 108.378 48.554 1.00 14.65 189 SER C N 1
ATOM 9420 C CA . SER C 1 189 ? 88.200 107.558 49.670 1.00 11.93 189 SER C CA 1
ATOM 9421 C C . SER C 1 189 ? 86.711 107.240 49.576 1.00 12.99 189 SER C C 1
ATOM 9422 O O . SER C 1 189 ? 85.880 108.143 49.500 1.00 13.29 189 SER C O 1
ATOM 9425 N N . GLN C 1 190 ? 86.379 105.952 49.586 1.00 21.07 190 GLN C N 1
ATOM 9426 C CA . GLN C 1 190 ? 84.987 105.519 49.502 1.00 20.60 190 GLN C CA 1
ATOM 9427 C C . GLN C 1 190 ? 84.182 105.956 50.720 1.00 22.13 190 GLN C C 1
ATOM 9428 O O . GLN C 1 190 ? 82.977 106.175 50.623 1.00 17.05 190 GLN C O 1
ATOM 9434 N N . GLU C 1 191 ? 84.844 106.081 51.864 1.00 16.84 191 GLU C N 1
ATOM 9435 C CA . GLU C 1 191 ? 84.172 106.549 53.070 1.00 17.55 191 GLU C CA 1
ATOM 9436 C C . GLU C 1 191 ? 83.729 107.998 52.908 1.00 17.39 191 GLU C C 1
ATOM 9437 O O . GLU C 1 191 ? 82.605 108.350 53.251 1.00 17.98 191 GLU C O 1
ATOM 9443 N N . ARG C 1 192 ? 84.623 108.829 52.380 1.00 16.67 192 ARG C N 1
ATOM 9444 C CA . ARG C 1 192 ? 84.322 110.233 52.126 1.00 16.50 192 ARG C CA 1
ATOM 9445 C C . ARG C 1 192 ? 83.225 110.376 51.080 1.00 22.52 192 ARG C C 1
ATOM 9446 O O . ARG C 1 192 ? 82.365 111.248 51.182 1.00 22.94 192 ARG C O 1
ATOM 9454 N N . ILE C 1 193 ? 83.264 109.508 50.076 1.00 16.88 193 ILE C N 1
ATOM 9455 C CA . ILE C 1 193 ? 82.280 109.528 49.003 1.00 16.91 193 ILE C CA 1
ATOM 9456 C C . ILE C 1 193 ? 80.869 109.273 49.525 1.00 17.80 193 ILE C C 1
ATOM 9457 O O . ILE C 1 193 ? 79.944 110.029 49.229 1.00 18.09 193 ILE C O 1
ATOM 9462 N N . PHE C 1 194 ? 80.706 108.212 50.307 1.00 16.98 194 PHE C N 1
ATOM 9463 C CA . PHE C 1 194 ? 79.387 107.845 50.807 1.00 18.56 194 PHE C CA 1
ATOM 9464 C C . PHE C 1 194 ? 79.001 108.624 52.061 1.00 19.20 194 PHE C C 1
ATOM 9465 O O . PHE C 1 194 ? 77.851 108.576 52.495 1.00 20.77 194 PHE C O 1
ATOM 9473 N N . ASP C 1 195 ? 79.959 109.338 52.642 1.00 19.56 195 ASP C N 1
ATOM 9474 C CA . ASP C 1 195 ? 79.658 110.250 53.739 1.00 20.15 195 ASP C CA 1
ATOM 9475 C C . ASP C 1 195 ? 78.740 111.357 53.237 1.00 20.31 195 ASP C C 1
ATOM 9476 O O . ASP C 1 195 ? 77.766 111.720 53.894 1.00 21.18 195 ASP C O 1
ATOM 9481 N N . PHE C 1 196 ? 79.058 111.880 52.058 1.00 18.87 196 PHE C N 1
ATOM 9482 C CA . PHE C 1 196 ? 78.244 112.902 51.419 1.00 19.07 196 PHE C CA 1
ATOM 9483 C C . PHE C 1 196 ? 76.938 112.308 50.903 1.00 19.67 196 PHE C C 1
ATOM 9484 O O . PHE C 1 196 ? 75.891 112.953 50.939 1.00 20.34 196 PHE C O 1
ATOM 9492 N N . PHE C 1 197 ? 77.007 111.070 50.427 1.00 20.18 197 PHE C N 1
ATOM 9493 C CA . PHE C 1 197 ? 75.833 110.389 49.898 1.00 20.76 197 PHE C CA 1
ATOM 9494 C C . PHE C 1 197 ? 74.832 110.050 50.999 1.00 21.18 197 PHE C C 1
ATOM 9495 O O . PHE C 1 197 ? 73.634 109.947 50.745 1.00 21.92 197 PHE C O 1
ATOM 9503 N N . ALA C 1 198 ? 75.330 109.875 52.218 1.00 18.72 198 ALA C N 1
ATOM 9504 C CA . ALA C 1 198 ? 74.479 109.546 53.356 1.00 19.85 198 ALA C CA 1
ATOM 9505 C C . ALA C 1 198 ? 73.529 110.693 53.686 1.00 20.63 198 ALA C C 1
ATOM 9506 O O . ALA C 1 198 ? 72.436 110.476 54.207 1.00 21.72 198 ALA C O 1
ATOM 9508 N N . GLY C 1 199 ? 73.958 111.914 53.388 1.00 20.12 199 GLY C N 1
ATOM 9509 C CA . GLY C 1 199 ? 73.135 113.086 53.616 1.00 20.82 199 GLY C CA 1
ATOM 9510 C C . GLY C 1 199 ? 72.520 113.605 52.332 1.00 20.68 199 GLY C C 1
ATOM 9511 O O . GLY C 1 199 ? 71.850 114.637 52.326 1.00 21.21 199 GLY C O 1
ATOM 9512 N N . SER C 1 200 ? 72.749 112.884 51.241 1.00 20.02 200 SER C N 1
ATOM 9513 C CA . SER C 1 200 ? 72.231 113.277 49.937 1.00 19.87 200 SER C CA 1
ATOM 9514 C C . SER C 1 200 ? 71.480 112.127 49.277 1.00 20.19 200 SER C C 1
ATOM 9515 O O . SER C 1 200 ? 72.031 111.428 48.429 1.00 19.46 200 SER C O 1
ATOM 9518 N N . PRO C 1 201 ? 70.211 111.933 49.662 1.00 21.35 201 PRO C N 1
ATOM 9519 C CA . PRO C 1 201 ? 69.396 110.831 49.143 1.00 21.85 201 PRO C CA 1
ATOM 9520 C C . PRO C 1 201 ? 69.093 110.959 47.654 1.00 21.53 201 PRO C C 1
ATOM 9521 O O . PRO C 1 201 ? 68.720 109.970 47.027 1.00 21.71 201 PRO C O 1
ATOM 9525 N N . GLU C 1 202 ? 69.267 112.152 47.095 1.00 23.81 202 GLU C N 1
ATOM 9526 C CA . GLU C 1 202 ? 68.961 112.379 45.686 1.00 23.59 202 GLU C CA 1
ATOM 9527 C C . GLU C 1 202 ? 70.003 111.735 44.774 1.00 21.87 202 GLU C C 1
ATOM 9528 O O . GLU C 1 202 ? 69.820 111.671 43.560 1.00 21.75 202 GLU C O 1
ATOM 9534 N N . ALA C 1 203 ? 71.095 111.260 45.362 1.00 19.16 203 ALA C N 1
ATOM 9535 C CA . ALA C 1 203 ? 72.168 110.645 44.590 1.00 18.19 203 ALA C CA 1
ATOM 9536 C C . ALA C 1 203 ? 71.977 109.141 44.427 1.00 18.46 203 ALA C C 1
ATOM 9537 O O . ALA C 1 203 ? 72.808 108.473 43.816 1.00 17.79 203 ALA C O 1
ATOM 9539 N N . THR C 1 204 ? 70.875 108.619 44.957 1.00 19.51 204 THR C N 1
ATOM 9540 C CA . THR C 1 204 ? 70.627 107.179 44.964 1.00 19.94 204 THR C CA 1
ATOM 9541 C C . THR C 1 204 ? 70.562 106.582 43.560 1.00 19.77 204 THR C C 1
ATOM 9542 O O . THR C 1 204 ? 71.167 105.545 43.292 1.00 19.45 204 THR C O 1
ATOM 9546 N N . HIS C 1 205 ? 69.828 107.237 42.669 1.00 23.44 205 HIS C N 1
ATOM 9547 C CA . HIS C 1 205 ? 69.695 106.762 41.298 1.00 23.40 205 HIS C CA 1
ATOM 9548 C C . HIS C 1 205 ? 71.042 106.776 40.587 1.00 22.22 205 HIS C C 1
ATOM 9549 O O . HIS C 1 205 ? 71.355 105.876 39.809 1.00 22.07 205 HIS C O 1
ATOM 9556 N N . MET C 1 206 ? 71.839 107.802 40.867 1.00 18.70 206 MET C N 1
ATOM 9557 C CA . MET C 1 206 ? 73.153 107.941 40.254 1.00 19.69 206 MET C CA 1
ATOM 9558 C C . MET C 1 206 ? 74.085 106.818 40.691 1.00 17.74 206 MET C C 1
ATOM 9559 O O . MET C 1 206 ? 74.802 106.245 39.875 1.00 19.54 206 MET C O 1
ATOM 9564 N N . ILE C 1 207 ? 74.060 106.506 41.982 1.00 17.70 207 ILE C N 1
ATOM 9565 C CA . ILE C 1 207 ? 74.889 105.445 42.542 1.00 17.45 207 ILE C CA 1
ATOM 9566 C C . ILE C 1 207 ? 74.563 104.098 41.910 1.00 17.89 207 ILE C C 1
ATOM 9567 O O . ILE C 1 207 ? 75.459 103.311 41.608 1.00 17.46 207 ILE C O 1
ATOM 9572 N N . THR C 1 208 ? 73.273 103.848 41.706 1.00 18.60 208 THR C N 1
ATOM 9573 C CA . THR C 1 208 ? 72.805 102.605 41.105 1.00 19.40 208 THR C CA 1
ATOM 9574 C C . THR C 1 208 ? 73.407 102.405 39.718 1.00 18.87 208 THR C C 1
ATOM 9575 O O . THR C 1 208 ? 73.728 101.285 39.324 1.00 18.95 208 THR C O 1
ATOM 9579 N N . LEU C 1 209 ? 73.570 103.501 38.986 1.00 18.17 209 LEU C N 1
ATOM 9580 C CA . LEU C 1 209 ? 74.189 103.457 37.667 1.00 17.45 209 LEU C CA 1
ATOM 9581 C C . LEU C 1 209 ? 75.710 103.447 37.751 1.00 16.10 209 LEU C C 1
ATOM 9582 O O . LEU C 1 209 ? 76.375 102.716 37.021 1.00 15.87 209 LEU C O 1
ATOM 9587 N N . LEU C 1 210 ? 76.249 104.266 38.647 1.00 15.96 210 LEU C N 1
ATOM 9588 C CA . LEU C 1 210 ? 77.686 104.505 38.715 1.00 14.68 210 LEU C CA 1
ATOM 9589 C C . LEU C 1 210 ? 78.481 103.286 39.178 1.00 14.58 210 LEU C C 1
ATOM 9590 O O . LEU C 1 210 ? 79.568 103.019 38.670 1.00 16.06 210 LEU C O 1
ATOM 9595 N N . TYR C 1 211 ? 77.946 102.549 40.144 1.00 17.83 211 TYR C N 1
ATOM 9596 C CA . TYR C 1 211 ? 78.654 101.390 40.676 1.00 17.22 211 TYR C CA 1
ATOM 9597 C C . TYR C 1 211 ? 78.251 100.114 39.945 1.00 18.43 211 TYR C C 1
ATOM 9598 O O . TYR C 1 211 ? 78.703 99.021 40.280 1.00 17.98 211 TYR C O 1
ATOM 9607 N N . SER C 1 212 ? 77.400 100.275 38.938 1.00 16.12 212 SER C N 1
ATOM 9608 C CA . SER C 1 212 ? 77.091 99.214 37.992 1.00 16.63 212 SER C CA 1
ATOM 9609 C C . SER C 1 212 ? 78.211 99.176 36.951 1.00 15.98 212 SER C C 1
ATOM 9610 O O . SER C 1 212 ? 79.118 100.003 37.007 1.00 15.19 212 SER C O 1
ATOM 9613 N N . PRO C 1 213 ? 78.167 98.222 36.002 1.00 16.39 213 PRO C N 1
ATOM 9614 C CA . PRO C 1 213 ? 79.179 98.265 34.938 1.00 15.87 213 PRO C CA 1
ATOM 9615 C C . PRO C 1 213 ? 79.148 99.553 34.114 1.00 15.44 213 PRO C C 1
ATOM 9616 O O . PRO C 1 213 ? 80.108 99.837 33.399 1.00 14.91 213 PRO C O 1
ATOM 9620 N N . TRP C 1 214 ? 78.063 100.314 34.215 1.00 17.76 214 TRP C N 1
ATOM 9621 C CA . TRP C 1 214 ? 77.911 101.552 33.458 1.00 17.49 214 TRP C CA 1
ATOM 9622 C C . TRP C 1 214 ? 78.812 102.676 33.961 1.00 22.90 214 TRP C C 1
ATOM 9623 O O . TRP C 1 214 ? 78.933 103.716 33.316 1.00 22.33 214 TRP C O 1
ATOM 9634 N N . GLY C 1 215 ? 79.451 102.460 35.105 1.00 14.25 215 GLY C N 1
ATOM 9635 C CA . GLY C 1 215 ? 80.322 103.462 35.689 1.00 13.50 215 GLY C CA 1
ATOM 9636 C C . GLY C 1 215 ? 81.697 103.501 35.055 1.00 12.87 215 GLY C C 1
ATOM 9637 O O . GLY C 1 215 ? 82.468 104.430 35.281 1.00 12.28 215 GLY C O 1
ATOM 9638 N N . ILE C 1 216 ? 82.014 102.475 34.273 1.00 15.73 216 ILE C N 1
ATOM 9639 C CA . ILE C 1 216 ? 83.272 102.436 33.541 1.00 15.99 216 ILE C CA 1
ATOM 9640 C C . ILE C 1 216 ? 83.027 102.033 32.095 1.00 15.04 216 ILE C C 1
ATOM 9641 O O . ILE C 1 216 ? 83.046 100.850 31.769 1.00 15.47 216 ILE C O 1
ATOM 9646 N N . PRO C 1 217 ? 82.779 103.019 31.222 1.00 13.55 217 PRO C N 1
ATOM 9647 C CA . PRO C 1 217 ? 82.649 102.753 29.787 1.00 13.95 217 PRO C CA 1
ATOM 9648 C C . PRO C 1 217 ? 83.934 102.162 29.221 1.00 13.37 217 PRO C C 1
ATOM 9649 O O . PRO C 1 217 ? 85.017 102.582 29.623 1.00 12.91 217 PRO C O 1
ATOM 9653 N N . ALA C 1 218 ? 83.815 101.197 28.317 1.00 13.72 218 ALA C N 1
ATOM 9654 C CA . ALA C 1 218 ? 84.983 100.550 27.733 1.00 13.68 218 ALA C CA 1
ATOM 9655 C C . ALA C 1 218 ? 85.845 101.555 26.982 1.00 13.26 218 ALA C C 1
ATOM 9656 O O . ALA C 1 218 ? 87.065 101.578 27.132 1.00 12.86 218 ALA C O 1
ATOM 9658 N N . SER C 1 219 ? 85.198 102.383 26.171 1.00 13.45 219 SER C N 1
ATOM 9659 C CA . SER C 1 219 ? 85.881 103.451 25.460 1.00 13.15 219 SER C CA 1
ATOM 9660 C C . SER C 1 219 ? 84.895 104.563 25.135 1.00 13.28 219 SER C C 1
ATOM 9661 O O . SER C 1 219 ? 83.706 104.446 25.418 1.00 13.64 219 SER C O 1
ATOM 9664 N N . TYR C 1 220 ? 85.389 105.643 24.545 1.00 15.09 220 TYR C N 1
ATOM 9665 C CA . TYR C 1 220 ? 84.537 106.778 24.219 1.00 14.34 220 TYR C CA 1
ATOM 9666 C C . TYR C 1 220 ? 83.694 106.508 22.980 1.00 16.09 220 TYR C C 1
ATOM 9667 O O . TYR C 1 220 ? 82.629 107.096 22.811 1.00 16.45 220 TYR C O 1
ATOM 9676 N N . ARG C 1 221 ? 84.172 105.620 22.113 1.00 14.45 221 ARG C N 1
ATOM 9677 C CA . ARG C 1 221 ? 83.448 105.294 20.888 1.00 15.34 221 ARG C CA 1
ATOM 9678 C C . ARG C 1 221 ? 82.237 104.420 21.185 1.00 15.90 221 ARG C C 1
ATOM 9679 O O . ARG C 1 221 ? 81.206 104.524 20.522 1.00 16.62 221 ARG C O 1
ATOM 9687 N N . PHE C 1 222 ? 82.371 103.556 22.184 1.00 15.63 222 PHE C N 1
ATOM 9688 C CA . PHE C 1 222 ? 81.291 102.660 22.573 1.00 16.19 222 PHE C CA 1
ATOM 9689 C C . PHE C 1 222 ? 80.596 103.195 23.814 1.00 15.86 222 PHE C C 1
ATOM 9690 O O . PHE C 1 222 ? 80.470 102.500 24.820 1.00 15.76 222 PHE C O 1
ATOM 9698 N N . MET C 1 223 ? 80.139 104.439 23.728 1.00 17.29 223 MET C N 1
ATOM 9699 C CA . MET C 1 223 ? 79.595 105.133 24.884 1.00 16.97 223 MET C CA 1
ATOM 9700 C C . MET C 1 223 ? 78.442 106.054 24.499 1.00 17.08 223 MET C C 1
ATOM 9701 O O . MET C 1 223 ? 78.463 106.678 23.440 1.00 17.74 223 MET C O 1
ATOM 9706 N N . GLN C 1 224 ? 77.436 106.128 25.364 1.00 16.81 224 GLN C N 1
ATOM 9707 C CA . GLN C 1 224 ? 76.302 107.016 25.143 1.00 17.37 224 GLN C CA 1
ATOM 9708 C C . GLN C 1 224 ? 76.625 108.445 25.559 1.00 16.80 224 GLN C C 1
ATOM 9709 O O . GLN C 1 224 ? 77.642 108.702 26.201 1.00 15.97 224 GLN C O 1
ATOM 9715 N N . GLY C 1 225 ? 75.744 109.368 25.191 1.00 16.72 225 GLY C N 1
ATOM 9716 C CA . GLY C 1 225 ? 75.883 110.758 25.579 1.00 16.35 225 GLY C CA 1
ATOM 9717 C C . GLY C 1 225 ? 74.529 111.381 25.844 1.00 17.07 225 GLY C C 1
ATOM 9718 O O . GLY C 1 225 ? 73.527 110.974 25.260 1.00 17.97 225 GLY C O 1
ATOM 9719 N N . SER C 1 226 ? 74.501 112.375 26.725 1.00 16.77 226 SER C N 1
ATOM 9720 C CA . SER C 1 226 ? 73.252 113.026 27.096 1.00 17.48 226 SER C CA 1
ATOM 9721 C C . SER C 1 226 ? 73.492 114.390 27.735 1.00 17.12 226 SER C C 1
ATOM 9722 O O . SER C 1 226 ? 74.477 114.588 28.441 1.00 16.28 226 SER C O 1
ATOM 9725 N N . GLY C 1 227 ? 72.577 115.323 27.491 1.00 17.83 227 GLY C N 1
ATOM 9726 C CA . GLY C 1 227 ? 72.670 116.656 28.060 1.00 17.67 227 GLY C CA 1
ATOM 9727 C C . GLY C 1 227 ? 72.305 116.696 29.530 1.00 17.62 227 GLY C C 1
ATOM 9728 O O . GLY C 1 227 ? 72.473 117.721 30.190 1.00 17.44 227 GLY C O 1
ATOM 9729 N N . VAL C 1 228 ? 71.795 115.575 30.032 1.00 17.86 228 VAL C N 1
ATOM 9730 C CA . VAL C 1 228 ? 71.428 115.404 31.440 1.00 17.91 228 VAL C CA 1
ATOM 9731 C C . VAL C 1 228 ? 70.368 116.398 31.912 1.00 18.70 228 VAL C C 1
ATOM 9732 O O . VAL C 1 228 ? 69.291 116.001 32.350 1.00 19.51 228 VAL C O 1
ATOM 9736 N N . ASN C 1 229 ? 70.675 117.688 31.828 1.00 19.36 229 ASN C N 1
ATOM 9737 C CA . ASN C 1 229 ? 69.729 118.718 32.236 1.00 20.46 229 ASN C CA 1
ATOM 9738 C C . ASN C 1 229 ? 68.581 118.856 31.243 1.00 21.96 229 ASN C C 1
ATOM 9739 O O . ASN C 1 229 ? 68.655 118.358 30.121 1.00 22.03 229 ASN C O 1
ATOM 9744 N N . THR C 1 230 ? 67.521 119.537 31.665 1.00 21.39 230 THR C N 1
ATOM 9745 C CA . THR C 1 230 ? 66.389 119.813 30.791 1.00 22.56 230 THR C CA 1
ATOM 9746 C C . THR C 1 230 ? 66.579 121.153 30.091 1.00 22.70 230 THR C C 1
ATOM 9747 O O . THR C 1 230 ? 66.861 122.161 30.735 1.00 22.52 230 THR C O 1
ATOM 9751 N N . TYR C 1 231 ? 66.426 121.159 28.772 1.00 23.90 231 TYR C N 1
ATOM 9752 C CA . TYR C 1 231 ? 66.576 122.382 27.995 1.00 24.15 231 TYR C CA 1
ATOM 9753 C C . TYR C 1 231 ? 65.242 122.789 27.382 1.00 25.17 231 TYR C C 1
ATOM 9754 O O . TYR C 1 231 ? 64.201 122.230 27.721 1.00 25.84 231 TYR C O 1
ATOM 9763 N N . LYS C 1 232 ? 65.274 123.767 26.484 1.00 25.22 232 LYS C N 1
ATOM 9764 C CA . LYS C 1 232 ? 64.063 124.221 25.813 1.00 26.68 232 LYS C CA 1
ATOM 9765 C C . LYS C 1 232 ? 64.281 124.448 24.322 1.00 26.99 232 LYS C C 1
ATOM 9766 O O . LYS C 1 232 ? 65.333 124.925 23.903 1.00 26.24 232 LYS C O 1
ATOM 9772 N N . TRP C 1 233 ? 63.274 124.104 23.528 1.00 28.99 233 TRP C N 1
ATOM 9773 C CA . TRP C 1 233 ? 63.295 124.374 22.096 1.00 29.57 233 TRP C CA 1
ATOM 9774 C C . TRP C 1 233 ? 62.277 125.453 21.752 1.00 31.02 233 TRP C C 1
ATOM 9775 O O . TRP C 1 233 ? 61.132 125.395 22.195 1.00 31.59 233 TRP C O 1
ATOM 9786 N N . VAL C 1 234 ? 62.699 126.439 20.967 1.00 30.38 234 VAL C N 1
ATOM 9787 C CA . VAL C 1 234 ? 61.835 127.559 20.607 1.00 31.77 234 VAL C CA 1
ATOM 9788 C C . VAL C 1 234 ? 61.580 127.623 19.103 1.00 32.75 234 VAL C C 1
ATOM 9789 O O . VAL C 1 234 ? 62.519 127.628 18.310 1.00 32.17 234 VAL C O 1
ATOM 9793 N N . ASN C 1 235 ? 60.306 127.684 18.721 1.00 34.32 235 ASN C N 1
ATOM 9794 C CA . ASN C 1 235 ? 59.921 127.681 17.311 1.00 35.46 235 ASN C CA 1
ATOM 9795 C C . ASN C 1 235 ? 59.688 129.080 16.743 1.00 36.50 235 ASN C C 1
ATOM 9796 O O . ASN C 1 235 ? 60.125 130.073 17.321 1.00 36.07 235 ASN C O 1
ATOM 9801 N N . ASP C 1 236 ? 58.993 129.148 15.610 1.00 37.93 236 ASP C N 1
ATOM 9802 C CA . ASP C 1 236 ? 58.704 130.420 14.952 1.00 39.12 236 ASP C CA 1
ATOM 9803 C C . ASP C 1 236 ? 57.751 131.278 15.767 1.00 40.09 236 ASP C C 1
ATOM 9804 O O . ASP C 1 236 ? 57.709 132.496 15.609 1.00 40.75 236 ASP C O 1
ATOM 9809 N N . GLN C 1 237 ? 56.983 130.635 16.638 1.00 40.25 237 GLN C N 1
ATOM 9810 C CA . GLN C 1 237 ? 55.938 131.322 17.381 1.00 41.39 237 GLN C CA 1
ATOM 9811 C C . GLN C 1 237 ? 56.436 131.822 18.730 1.00 40.31 237 GLN C C 1
ATOM 9812 O O . GLN C 1 237 ? 55.750 132.584 19.410 1.00 41.16 237 GLN C O 1
ATOM 9818 N N . GLY C 1 238 ? 57.632 131.392 19.114 1.00 38.52 238 GLY C N 1
ATOM 9819 C CA . GLY C 1 238 ? 58.179 131.743 20.410 1.00 37.44 238 GLY C CA 1
ATOM 9820 C C . GLY C 1 238 ? 57.743 130.746 21.464 1.00 37.10 238 GLY C C 1
ATOM 9821 O O . GLY C 1 238 ? 57.964 130.946 22.657 1.00 36.45 238 GLY C O 1
ATOM 9822 N N . GLU C 1 239 ? 57.112 129.667 21.013 1.00 37.61 239 GLU C N 1
ATOM 9823 C CA . GLU C 1 239 ? 56.648 128.617 21.908 1.00 37.42 239 GLU C CA 1
ATOM 9824 C C . GLU C 1 239 ? 57.806 127.742 22.370 1.00 35.57 239 GLU C C 1
ATOM 9825 O O . GLU C 1 239 ? 58.687 127.397 21.584 1.00 34.75 239 GLU C O 1
ATOM 9831 N N . GLY C 1 240 ? 57.797 127.386 23.650 1.00 35.00 240 GLY C N 1
ATOM 9832 C CA . GLY C 1 240 ? 58.859 126.584 24.223 1.00 33.33 240 GLY C CA 1
ATOM 9833 C C . GLY C 1 240 ? 58.395 125.226 24.712 1.00 33.32 240 GLY C C 1
ATOM 9834 O O . GLY C 1 240 ? 57.293 125.085 25.241 1.00 34.42 240 GLY C O 1
ATOM 9835 N N . VAL C 1 241 ? 59.245 124.222 24.527 1.00 32.16 241 VAL C N 1
ATOM 9836 C CA . VAL C 1 241 ? 58.970 122.875 25.008 1.00 32.01 241 VAL C CA 1
ATOM 9837 C C . VAL C 1 241 ? 60.191 122.318 25.730 1.00 30.32 241 VAL C C 1
ATOM 9838 O O . VAL C 1 241 ? 61.326 122.595 25.346 1.00 29.26 241 VAL C O 1
ATOM 9842 N N . LEU C 1 242 ? 59.958 121.541 26.782 1.00 30.15 242 LEU C N 1
ATOM 9843 C CA . LEU C 1 242 ? 61.052 120.947 27.541 1.00 28.67 242 LEU C CA 1
ATOM 9844 C C . LEU C 1 242 ? 61.757 119.890 26.700 1.00 27.97 242 LEU C C 1
ATOM 9845 O O . LEU C 1 242 ? 61.119 119.172 25.932 1.00 28.77 242 LEU C O 1
ATOM 9850 N N . VAL C 1 243 ? 63.075 119.795 26.846 1.00 26.56 243 VAL C N 1
ATOM 9851 C CA . VAL C 1 243 ? 63.880 118.989 25.934 1.00 25.91 243 VAL C CA 1
ATOM 9852 C C . VAL C 1 243 ? 65.023 118.245 26.629 1.00 24.54 243 VAL C C 1
ATOM 9853 O O . VAL C 1 243 ? 65.721 118.803 27.475 1.00 23.72 243 VAL C O 1
ATOM 9857 N N . LYS C 1 244 ? 65.187 116.973 26.272 1.00 27.04 244 LYS C N 1
ATOM 9858 C CA . LYS C 1 244 ? 66.330 116.172 26.702 1.00 26.53 244 LYS C CA 1
ATOM 9859 C C . LYS C 1 244 ? 67.160 115.749 25.492 1.00 26.12 244 LYS C C 1
ATOM 9860 O O . LYS C 1 244 ? 66.608 115.400 24.452 1.00 23.79 244 LYS C O 1
ATOM 9866 N N . TYR C 1 245 ? 68.482 115.783 25.628 1.00 24.94 245 TYR C N 1
ATOM 9867 C CA . TYR C 1 245 ? 69.375 115.387 24.540 1.00 24.54 245 TYR C CA 1
ATOM 9868 C C . TYR C 1 245 ? 69.995 114.010 24.768 1.00 23.24 245 TYR C C 1
ATOM 9869 O O . TYR C 1 245 ? 70.287 113.629 25.900 1.00 22.66 245 TYR C O 1
ATOM 9878 N N . HIS C 1 246 ? 70.188 113.269 23.681 1.00 24.20 246 HIS C N 1
ATOM 9879 C CA . HIS C 1 246 ? 70.793 111.944 23.755 1.00 23.77 246 HIS C CA 1
ATOM 9880 C C . HIS C 1 246 ? 71.717 111.666 22.571 1.00 23.54 246 HIS C C 1
ATOM 9881 O O . HIS C 1 246 ? 71.366 111.938 21.424 1.00 24.26 246 HIS C O 1
ATOM 9888 N N . TRP C 1 247 ? 72.896 111.121 22.857 1.00 21.91 247 TRP C N 1
ATOM 9889 C CA . TRP C 1 247 ? 73.797 110.650 21.810 1.00 21.76 247 TRP C CA 1
ATOM 9890 C C . TRP C 1 247 ? 73.844 109.128 21.816 1.00 21.90 247 TRP C C 1
ATOM 9891 O O . TRP C 1 247 ? 74.299 108.521 22.785 1.00 22.01 247 TRP C O 1
ATOM 9902 N N . GLU C 1 248 ? 73.371 108.513 20.737 1.00 20.13 248 GLU C N 1
ATOM 9903 C CA . GLU C 1 248 ? 73.406 107.060 20.615 1.00 20.41 248 GLU C CA 1
ATOM 9904 C C . GLU C 1 248 ? 74.498 106.616 19.652 1.00 20.23 248 GLU C C 1
ATOM 9905 O O . GLU C 1 248 ? 74.448 106.928 18.463 1.00 20.80 248 GLU C O 1
ATOM 9911 N N . PRO C 1 249 ? 75.490 105.879 20.169 1.00 19.51 249 PRO C N 1
ATOM 9912 C CA . PRO C 1 249 ? 76.636 105.413 19.383 1.00 19.31 249 PRO C CA 1
ATOM 9913 C C . PRO C 1 249 ? 76.269 104.353 18.352 1.00 20.31 249 PRO C C 1
ATOM 9914 O O . PRO C 1 249 ? 75.598 103.375 18.676 1.00 20.81 249 PRO C O 1
ATOM 9918 N N . VAL C 1 250 ? 76.705 104.562 17.115 1.00 20.68 250 VAL C N 1
ATOM 9919 C CA . VAL C 1 250 ? 76.496 103.592 16.051 1.00 21.68 250 VAL C CA 1
ATOM 9920 C C . VAL C 1 250 ? 77.354 102.361 16.322 1.00 21.39 250 VAL C C 1
ATOM 9921 O O . VAL C 1 250 ? 76.988 101.237 15.976 1.00 22.16 250 VAL C O 1
ATOM 9925 N N . GLN C 1 251 ? 78.493 102.587 16.968 1.00 20.33 251 GLN C N 1
ATOM 9926 C CA . GLN C 1 251 ? 79.430 101.519 17.286 1.00 20.01 251 GLN C CA 1
ATOM 9927 C C . GLN C 1 251 ? 78.871 100.590 18.357 1.00 20.02 251 GLN C C 1
ATOM 9928 O O . GLN C 1 251 ? 79.384 99.491 18.566 1.00 20.05 251 GLN C O 1
ATOM 9934 N N . GLY C 1 252 ? 77.820 101.036 19.035 1.00 20.06 252 GLY C N 1
ATOM 9935 C CA . GLY C 1 252 ? 77.218 100.251 20.094 1.00 20.14 252 GLY C CA 1
ATOM 9936 C C . GLY C 1 252 ? 77.689 100.699 21.460 1.00 19.09 252 GLY C C 1
ATOM 9937 O O . GLY C 1 252 ? 78.390 101.699 21.585 1.00 18.32 252 GLY C O 1
ATOM 9938 N N . VAL C 1 253 ? 77.303 99.954 22.488 1.00 19.13 253 VAL C N 1
ATOM 9939 C CA . VAL C 1 253 ? 77.665 100.296 23.856 1.00 18.27 253 VAL C CA 1
ATOM 9940 C C . VAL C 1 253 ? 78.437 99.163 24.522 1.00 18.03 253 VAL C C 1
ATOM 9941 O O . VAL C 1 253 ? 77.979 98.022 24.551 1.00 18.71 253 VAL C O 1
ATOM 9945 N N . ARG C 1 254 ? 79.612 99.486 25.053 1.00 18.23 254 ARG C N 1
ATOM 9946 C CA . ARG C 1 254 ? 80.418 98.509 25.771 1.00 17.98 254 ARG C CA 1
ATOM 9947 C C . ARG C 1 254 ? 80.847 99.055 27.126 1.00 17.16 254 ARG C C 1
ATOM 9948 O O . ARG C 1 254 ? 81.349 100.171 27.222 1.00 16.49 254 ARG C O 1
ATOM 9956 N N . ASN C 1 255 ? 80.644 98.263 28.172 1.00 16.17 255 ASN C N 1
ATOM 9957 C CA . ASN C 1 255 ? 81.041 98.659 29.516 1.00 15.52 255 ASN C CA 1
ATOM 9958 C C . ASN C 1 255 ? 82.167 97.794 30.068 1.00 15.26 255 ASN C C 1
ATOM 9959 O O . ASN C 1 255 ? 82.398 96.681 29.601 1.00 15.74 255 ASN C O 1
ATOM 9964 N N . LEU C 1 256 ? 82.859 98.319 31.070 1.00 14.57 256 LEU C N 1
ATOM 9965 C CA . LEU C 1 256 ? 84.041 97.674 31.621 1.00 14.29 256 LEU C CA 1
ATOM 9966 C C . LEU C 1 256 ? 83.830 97.306 33.087 1.00 14.33 256 LEU C C 1
ATOM 9967 O O . LEU C 1 256 ? 83.615 98.179 33.924 1.00 13.96 256 LEU C O 1
ATOM 9972 N N . THR C 1 257 ? 83.872 96.015 33.395 1.00 14.86 257 THR C N 1
ATOM 9973 C CA . THR C 1 257 ? 83.723 95.561 34.774 1.00 15.01 257 THR C CA 1
ATOM 9974 C C . THR C 1 257 ? 84.954 95.934 35.591 1.00 14.34 257 THR C C 1
ATOM 9975 O O . THR C 1 257 ? 86.000 96.259 35.032 1.00 13.88 257 THR C O 1
ATOM 9979 N N . GLN C 1 258 ? 84.825 95.890 36.913 1.00 17.03 258 GLN C N 1
ATOM 9980 C CA . GLN C 1 258 ? 85.924 96.254 37.801 1.00 16.51 258 GLN C CA 1
ATOM 9981 C C . GLN C 1 258 ? 87.131 95.339 37.618 1.00 16.57 258 GLN C C 1
ATOM 9982 O O . GLN C 1 258 ? 88.276 95.786 37.681 1.00 16.06 258 GLN C O 1
ATOM 9988 N N . MET C 1 259 ? 86.869 94.057 37.392 1.00 14.62 259 MET C N 1
ATOM 9989 C CA . MET C 1 259 ? 87.936 93.092 37.171 1.00 14.83 259 MET C CA 1
ATOM 9990 C C . MET C 1 259 ? 88.625 93.354 35.838 1.00 14.55 259 MET C C 1
ATOM 9991 O O . MET C 1 259 ? 89.847 93.265 35.731 1.00 14.34 259 MET C O 1
ATOM 9996 N N . GLN C 1 260 ? 87.832 93.678 34.822 1.00 16.14 260 GLN C N 1
ATOM 9997 C CA . GLN C 1 260 ? 88.371 94.012 33.510 1.00 15.55 260 GLN C CA 1
ATOM 9998 C C . GLN C 1 260 ? 89.139 95.327 33.545 1.00 15.12 260 GLN C C 1
ATOM 9999 O O . GLN C 1 260 ? 90.146 95.483 32.855 1.00 14.93 260 GLN C O 1
ATOM 10005 N N . ALA C 1 261 ? 88.654 96.271 34.345 1.00 13.20 261 ALA C N 1
ATOM 10006 C CA . ALA C 1 261 ? 89.284 97.579 34.461 1.00 12.47 261 ALA C CA 1
ATOM 10007 C C . ALA C 1 261 ? 90.667 97.472 35.090 1.00 12.20 261 ALA C C 1
ATOM 10008 O O . ALA C 1 261 ? 91.604 98.143 34.663 1.00 11.80 261 ALA C O 1
ATOM 10010 N N . ASP C 1 262 ? 90.786 96.622 36.104 1.00 13.62 262 ASP C N 1
ATOM 10011 C CA . ASP C 1 262 ? 92.059 96.407 36.783 1.00 15.77 262 ASP C CA 1
ATOM 10012 C C . ASP C 1 262 ? 93.078 95.752 35.857 1.00 14.63 262 ASP C C 1
ATOM 10013 O O . ASP C 1 262 ? 94.277 95.985 35.974 1.00 14.42 262 ASP C O 1
ATOM 10018 N N . GLU C 1 263 ? 92.590 94.931 34.935 1.00 13.11 263 GLU C N 1
ATOM 10019 C CA . GLU C 1 263 ? 93.458 94.227 34.004 1.00 13.46 263 GLU C CA 1
ATOM 10020 C C . GLU C 1 263 ? 94.030 95.181 32.959 1.00 13.06 263 GLU C C 1
ATOM 10021 O O . GLU C 1 263 ? 95.193 95.068 32.572 1.00 13.11 263 GLU C O 1
ATOM 10027 N N . VAL C 1 264 ? 93.203 96.116 32.504 1.00 13.34 264 VAL C N 1
ATOM 10028 C CA . VAL C 1 264 ? 93.630 97.119 31.535 1.00 13.51 264 VAL C CA 1
ATOM 10029 C C . VAL C 1 264 ? 94.585 98.131 32.160 1.00 13.83 264 VAL C C 1
ATOM 10030 O O . VAL C 1 264 ? 95.602 98.489 31.569 1.00 13.74 264 VAL C O 1
ATOM 10034 N N . GLN C 1 265 ? 94.254 98.572 33.370 1.00 19.80 265 GLN C N 1
ATOM 10035 C CA . GLN C 1 265 ? 95.010 99.608 34.067 1.00 20.98 265 GLN C CA 1
ATOM 10036 C C . GLN C 1 265 ? 96.455 99.197 34.344 1.00 13.72 265 GLN C C 1
ATOM 10037 O O . GLN C 1 265 ? 97.324 100.044 34.549 1.00 14.10 265 GLN C O 1
ATOM 10043 N N . ALA C 1 266 ? 96.705 97.893 34.342 1.00 12.70 266 ALA C N 1
ATOM 10044 C CA . ALA C 1 266 ? 98.028 97.357 34.638 1.00 12.95 266 ALA C CA 1
ATOM 10045 C C . ALA C 1 266 ? 99.098 97.820 33.648 1.00 13.32 266 ALA C C 1
ATOM 10046 O O . ALA C 1 266 ? 100.238 98.069 34.034 1.00 13.29 266 ALA C O 1
ATOM 10048 N N . THR C 1 267 ? 98.728 97.943 32.378 1.00 14.55 267 THR C N 1
ATOM 10049 C CA . THR C 1 267 ? 99.699 98.271 31.337 1.00 14.68 267 THR C CA 1
ATOM 10050 C C . THR C 1 267 ? 99.295 99.491 30.513 1.00 15.02 267 THR C C 1
ATOM 10051 O O . THR C 1 267 ? 100.045 99.932 29.643 1.00 15.12 267 THR C O 1
ATOM 10055 N N . ASN C 1 268 ? 98.111 100.029 30.777 1.00 13.96 268 ASN C N 1
ATOM 10056 C CA . ASN C 1 268 ? 97.612 101.164 30.011 1.00 13.69 268 ASN C CA 1
ATOM 10057 C C . ASN C 1 268 ? 96.719 102.074 30.844 1.00 13.90 268 ASN C C 1
ATOM 10058 O O . ASN C 1 268 ? 95.620 101.686 31.234 1.00 13.96 268 ASN C O 1
ATOM 10063 N N . PHE C 1 269 ? 97.194 103.285 31.116 1.00 13.49 269 PHE C N 1
ATOM 10064 C CA . PHE C 1 269 ? 96.391 104.260 31.845 1.00 13.08 269 PHE C CA 1
ATOM 10065 C C . PHE C 1 269 ? 95.920 105.369 30.909 1.00 12.25 269 PHE C C 1
ATOM 10066 O O . PHE C 1 269 ? 95.444 106.409 31.354 1.00 11.31 269 PHE C O 1
ATOM 10074 N N . ASN C 1 270 ? 96.059 105.132 29.608 1.00 12.58 270 ASN C N 1
ATOM 10075 C CA . ASN C 1 270 ? 95.574 106.057 28.592 1.00 12.61 270 ASN C CA 1
ATOM 10076 C C . ASN C 1 270 ? 94.786 105.329 27.511 1.00 13.82 270 ASN C C 1
ATOM 10077 O O . ASN C 1 270 ? 94.752 105.767 26.361 1.00 14.06 270 ASN C O 1
ATOM 10082 N N . HIS C 1 271 ? 94.156 104.218 27.881 1.00 19.12 271 HIS C N 1
ATOM 10083 C CA . HIS C 1 271 ? 93.551 103.322 26.900 1.00 19.32 271 HIS C CA 1
ATOM 10084 C C . HIS C 1 271 ? 92.373 103.952 26.161 1.00 14.06 271 HIS C C 1
ATOM 10085 O O . HIS C 1 271 ? 92.152 103.666 24.987 1.00 19.28 271 HIS C O 1
ATOM 10092 N N . ALA C 1 272 ? 91.622 104.809 26.845 1.00 11.06 272 ALA C N 1
ATOM 10093 C CA . ALA C 1 272 ? 90.444 105.426 26.247 1.00 11.28 272 ALA C CA 1
ATOM 10094 C C . ALA C 1 272 ? 90.835 106.538 25.280 1.00 11.28 272 ALA C C 1
ATOM 10095 O O . ALA C 1 272 ? 90.226 106.695 24.223 1.00 11.73 272 ALA C O 1
ATOM 10097 N N . THR C 1 273 ? 91.851 107.309 25.650 1.00 13.51 273 THR C N 1
ATOM 10098 C CA . THR C 1 273 ? 92.373 108.352 24.779 1.00 13.56 273 THR C CA 1
ATOM 10099 C C . THR C 1 273 ? 93.011 107.732 23.542 1.00 14.07 273 THR C C 1
ATOM 10100 O O . THR C 1 273 ? 92.820 108.208 22.424 1.00 14.47 273 THR C O 1
ATOM 10104 N N . GLN C 1 274 ? 93.760 106.656 23.753 1.00 14.14 274 GLN C N 1
ATOM 10105 C CA . GLN C 1 274 ? 94.430 105.955 22.665 1.00 14.70 274 GLN C CA 1
ATOM 10106 C C . GLN C 1 274 ? 93.432 105.325 21.703 1.00 16.05 274 GLN C C 1
ATOM 10107 O O . GLN C 1 274 ? 93.648 105.311 20.492 1.00 16.60 274 GLN C O 1
ATOM 10113 N N . ASP C 1 275 ? 92.337 104.808 22.251 1.00 16.04 275 ASP C N 1
ATOM 10114 C CA . ASP C 1 275 ? 91.321 104.129 21.456 1.00 14.84 275 ASP C CA 1
ATOM 10115 C C . ASP C 1 275 ? 90.652 105.065 20.455 1.00 15.68 275 ASP C C 1
ATOM 10116 O O . ASP C 1 275 ? 90.443 104.702 19.298 1.00 16.39 275 ASP C O 1
ATOM 10121 N N . LEU C 1 276 ? 90.320 106.270 20.906 1.00 13.81 276 LEU C N 1
ATOM 10122 C CA . LEU C 1 276 ? 89.659 107.250 20.052 1.00 13.91 276 LEU C CA 1
ATOM 10123 C C . LEU C 1 276 ? 90.619 107.816 19.013 1.00 14.40 276 LEU C C 1
ATOM 10124 O O . LEU C 1 276 ? 90.267 107.964 17.843 1.00 14.47 276 LEU C O 1
ATOM 10129 N N . HIS C 1 277 ? 91.834 108.128 19.452 1.00 14.86 277 HIS C N 1
ATOM 10130 C CA . HIS C 1 277 ? 92.847 108.709 18.581 1.00 16.25 277 HIS C CA 1
ATOM 10131 C C . HIS C 1 277 ? 93.240 107.764 17.452 1.00 15.87 277 HIS C C 1
ATOM 10132 O O . HIS C 1 277 ? 93.257 108.152 16.285 1.00 16.49 277 HIS C O 1
ATOM 10139 N N . ASP C 1 278 ? 93.555 106.523 17.806 1.00 14.98 278 ASP C N 1
ATOM 10140 C CA . ASP C 1 278 ? 94.022 105.538 16.837 1.00 15.74 278 ASP C CA 1
ATOM 10141 C C . ASP C 1 278 ? 92.937 105.139 15.842 1.00 15.92 278 ASP C C 1
ATOM 10142 O O . ASP C 1 278 ? 93.229 104.816 14.693 1.00 16.71 278 ASP C O 1
ATOM 10147 N N . ALA C 1 279 ? 91.685 105.167 16.286 1.00 15.77 279 ALA C N 1
ATOM 10148 C CA . ALA C 1 279 ? 90.564 104.810 15.425 1.00 16.55 279 ALA C CA 1
ATOM 10149 C C . ALA C 1 279 ? 90.392 105.816 14.293 1.00 17.07 279 ALA C C 1
ATOM 10150 O O . ALA C 1 279 ? 90.196 105.437 13.139 1.00 17.97 279 ALA C O 1
ATOM 10152 N N . ILE C 1 280 ? 90.464 107.098 14.630 1.00 16.55 280 ILE C N 1
ATOM 10153 C CA . ILE C 1 280 ? 90.356 108.159 13.637 1.00 17.04 280 ILE C CA 1
ATOM 10154 C C . ILE C 1 280 ? 91.561 108.146 12.701 1.00 17.52 280 ILE C C 1
ATOM 10155 O O . ILE C 1 280 ? 91.438 108.401 11.503 1.00 18.36 280 ILE C O 1
ATOM 10160 N N . GLU C 1 281 ? 92.724 107.824 13.255 1.00 17.06 281 GLU C N 1
ATOM 10161 C CA . GLU C 1 281 ? 93.968 107.825 12.494 1.00 17.51 281 GLU C CA 1
ATOM 10162 C C . GLU C 1 281 ? 93.970 106.765 11.393 1.00 18.54 281 GLU C C 1
ATOM 10163 O O . GLU C 1 281 ? 94.598 106.947 10.350 1.00 19.27 281 GLU C O 1
ATOM 10169 N N . ARG C 1 282 ? 93.263 105.663 11.621 1.00 22.03 282 ARG C N 1
ATOM 10170 C CA . ARG C 1 282 ? 93.229 104.573 10.651 1.00 23.04 282 ARG C CA 1
ATOM 10171 C C . ARG C 1 282 ? 91.984 104.625 9.768 1.00 20.46 282 ARG C C 1
ATOM 10172 O O . ARG C 1 282 ? 91.799 103.775 8.898 1.00 21.42 282 ARG C O 1
ATOM 10180 N N . GLY C 1 283 ? 91.135 105.623 9.992 1.00 20.13 283 GLY C N 1
ATOM 10181 C CA . GLY C 1 283 ? 89.967 105.828 9.154 1.00 20.93 283 GLY C CA 1
ATOM 10182 C C . GLY C 1 283 ? 88.668 105.293 9.724 1.00 20.84 283 GLY C C 1
ATOM 10183 O O . GLY C 1 283 ? 87.616 105.405 9.096 1.00 21.56 283 GLY C O 1
ATOM 10184 N N . ASP C 1 284 ? 88.737 104.702 10.912 1.00 20.05 284 ASP C N 1
ATOM 10185 C CA . ASP C 1 284 ? 87.551 104.156 11.564 1.00 19.98 284 ASP C CA 1
ATOM 10186 C C . ASP C 1 284 ? 86.824 105.244 12.353 1.00 19.30 284 ASP C C 1
ATOM 10187 O O . ASP C 1 284 ? 86.963 105.338 13.572 1.00 18.39 284 ASP C O 1
ATOM 10192 N N . PHE C 1 285 ? 86.042 106.058 11.651 1.00 19.84 285 PHE C N 1
ATOM 10193 C CA . PHE C 1 285 ? 85.394 107.221 12.252 1.00 19.57 285 PHE C CA 1
ATOM 10194 C C . PHE C 1 285 ? 84.180 106.851 13.099 1.00 19.83 285 PHE C C 1
ATOM 10195 O O . PHE C 1 285 ? 83.256 106.199 12.617 1.00 20.63 285 PHE C O 1
ATOM 10203 N N . PRO C 1 286 ? 84.180 107.278 14.371 1.00 18.29 286 PRO C N 1
ATOM 10204 C CA . PRO C 1 286 ? 83.070 107.056 15.302 1.00 18.14 286 PRO C CA 1
ATOM 10205 C C . PRO C 1 286 ? 81.850 107.897 14.942 1.00 18.70 286 PRO C C 1
ATOM 10206 O O . PRO C 1 286 ? 82.002 109.025 14.474 1.00 18.76 286 PRO C O 1
ATOM 10210 N N . GLN C 1 287 ? 80.655 107.356 15.155 1.00 19.19 287 GLN C N 1
ATOM 10211 C CA . GLN C 1 287 ? 79.432 108.070 14.811 1.00 19.86 287 GLN C CA 1
ATOM 10212 C C . GLN C 1 287 ? 78.392 108.005 15.925 1.00 19.72 287 GLN C C 1
ATOM 10213 O O . GLN C 1 287 ? 78.241 106.984 16.591 1.00 19.59 287 GLN C O 1
ATOM 10219 N N . TRP C 1 288 ? 77.684 109.112 16.124 1.00 22.46 288 TRP C N 1
ATOM 10220 C CA . TRP C 1 288 ? 76.592 109.175 17.088 1.00 23.23 288 TRP C CA 1
ATOM 10221 C C . TRP C 1 288 ? 75.350 109.783 16.451 1.00 24.26 288 TRP C C 1
ATOM 10222 O O . TRP C 1 288 ? 75.440 110.761 15.712 1.00 24.53 288 TRP C O 1
ATOM 10233 N N . ASP C 1 289 ? 74.190 109.203 16.739 1.00 21.54 289 ASP C N 1
ATOM 10234 C CA . ASP C 1 289 ? 72.927 109.764 16.278 1.00 22.58 289 ASP C CA 1
ATOM 10235 C C . ASP C 1 289 ? 72.309 110.615 17.378 1.00 22.30 289 ASP C C 1
ATOM 10236 O O . ASP C 1 289 ? 72.255 110.202 18.535 1.00 21.76 289 ASP C O 1
ATOM 10241 N N . LEU C 1 290 ? 71.852 111.809 17.016 1.00 22.72 290 LEU C N 1
ATOM 10242 C CA . LEU C 1 290 ? 71.280 112.726 17.992 1.00 22.56 290 LEU C CA 1
ATOM 10243 C C . LEU C 1 290 ? 69.783 112.507 18.153 1.00 23.64 290 LEU C C 1
ATOM 10244 O O . LEU C 1 290 ? 69.018 112.642 17.199 1.00 24.76 290 LEU C O 1
ATOM 10249 N N . PHE C 1 291 ? 69.373 112.158 19.367 1.00 23.37 291 PHE C N 1
ATOM 10250 C CA . PHE C 1 291 ? 67.962 111.983 19.676 1.00 24.40 291 PHE C CA 1
ATOM 10251 C C . PHE C 1 291 ? 67.508 113.024 20.689 1.00 24.63 291 PHE C C 1
ATOM 10252 O O . PHE C 1 291 ? 68.307 113.522 21.481 1.00 23.82 291 PHE C O 1
ATOM 10260 N N . VAL C 1 292 ? 66.222 113.353 20.656 1.00 25.41 292 VAL C N 1
ATOM 10261 C CA . VAL C 1 292 ? 65.673 114.342 21.570 1.00 25.50 292 VAL C CA 1
ATOM 10262 C C . VAL C 1 292 ? 64.345 113.870 22.164 1.00 26.51 292 VAL C C 1
ATOM 10263 O O . VAL C 1 292 ? 63.567 113.177 21.508 1.00 27.55 292 VAL C O 1
ATOM 10267 N N . GLN C 1 293 ? 64.108 114.224 23.421 1.00 26.25 293 GLN C N 1
ATOM 10268 C CA . GLN C 1 293 ? 62.830 113.955 24.062 1.00 27.30 293 GLN C CA 1
ATOM 10269 C C . GLN C 1 293 ? 62.096 115.270 24.276 1.00 27.98 293 GLN C C 1
ATOM 10270 O O . GLN C 1 293 ? 62.546 116.121 25.042 1.00 27.30 293 GLN C O 1
ATOM 10276 N N . ILE C 1 294 ? 60.968 115.432 23.594 1.00 29.41 294 ILE C N 1
ATOM 10277 C CA . ILE C 1 294 ? 60.211 116.676 23.648 1.00 30.26 294 ILE C CA 1
ATOM 10278 C C . ILE C 1 294 ? 59.044 116.556 24.618 1.00 31.22 294 ILE C C 1
ATOM 10279 O O . ILE C 1 294 ? 58.324 115.560 24.623 1.00 31.99 294 ILE C O 1
ATOM 10284 N N . MET C 1 295 ? 58.865 117.583 25.439 1.00 31.24 295 MET C N 1
ATOM 10285 C CA . MET C 1 295 ? 57.811 117.588 26.439 1.00 32.17 295 MET C CA 1
ATOM 10286 C C . MET C 1 295 ? 57.166 118.963 26.520 1.00 33.04 295 MET C C 1
ATOM 10287 O O . MET C 1 295 ? 57.855 119.981 26.465 1.00 32.38 295 MET C O 1
ATOM 10292 N N . GLU C 1 296 ? 55.843 118.988 26.640 1.00 34.61 296 GLU C N 1
ATOM 10293 C CA . GLU C 1 296 ? 55.110 120.242 26.747 1.00 35.66 296 GLU C CA 1
ATOM 10294 C C . GLU C 1 296 ? 55.537 120.999 27.999 1.00 34.96 296 GLU C C 1
ATOM 10295 O O . GLU C 1 296 ? 55.665 120.413 29.073 1.00 34.49 296 GLU C O 1
ATOM 10301 N N . ASP C 1 297 ? 55.766 122.300 27.851 1.00 34.94 297 ASP C N 1
ATOM 10302 C CA . ASP C 1 297 ? 56.198 123.138 28.963 1.00 34.36 297 ASP C CA 1
ATOM 10303 C C . ASP C 1 297 ? 55.131 123.197 30.047 1.00 35.51 297 ASP C C 1
ATOM 10304 O O . ASP C 1 297 ? 53.950 123.380 29.757 1.00 37.10 297 ASP C O 1
ATOM 10309 N N . GLY C 1 298 ? 55.551 123.033 31.296 1.00 34.78 298 GLY C N 1
ATOM 10310 C CA . GLY C 1 298 ? 54.628 123.055 32.414 1.00 35.83 298 GLY C CA 1
ATOM 10311 C C . GLY C 1 298 ? 55.122 122.259 33.605 1.00 34.95 298 GLY C C 1
ATOM 10312 O O . GLY C 1 298 ? 56.178 121.632 33.551 1.00 33.52 298 GLY C O 1
ATOM 10313 N N . GLU C 1 299 ? 54.343 122.277 34.681 1.00 35.91 299 GLU C N 1
ATOM 10314 C CA . GLU C 1 299 ? 54.713 121.595 35.914 1.00 35.30 299 GLU C CA 1
ATOM 10315 C C . GLU C 1 299 ? 54.567 120.083 35.793 1.00 35.23 299 GLU C C 1
ATOM 10316 O O . GLU C 1 299 ? 55.376 119.330 36.336 1.00 34.11 299 GLU C O 1
ATOM 10322 N N . HIS C 1 300 ? 53.531 119.654 35.077 1.00 36.51 300 HIS C N 1
ATOM 10323 C CA . HIS C 1 300 ? 53.214 118.237 34.909 1.00 36.76 300 HIS C CA 1
ATOM 10324 C C . HIS C 1 300 ? 53.074 117.512 36.246 1.00 36.88 300 HIS C C 1
ATOM 10325 O O . HIS C 1 300 ? 53.964 116.761 36.643 1.00 35.67 300 HIS C O 1
ATOM 10332 N N . PRO C 1 301 ? 51.950 117.734 36.944 1.00 38.44 301 PRO C N 1
ATOM 10333 C CA . PRO C 1 301 ? 51.712 117.096 38.242 1.00 38.79 301 PRO C CA 1
ATOM 10334 C C . PRO C 1 301 ? 51.258 115.646 38.104 1.00 39.31 301 PRO C C 1
ATOM 10335 O O . PRO C 1 301 ? 51.021 114.980 39.111 1.00 39.71 301 PRO C O 1
ATOM 10339 N N . GLU C 1 302 ? 51.144 115.164 36.870 1.00 39.38 302 GLU C N 1
ATOM 10340 C CA . GLU C 1 302 ? 50.727 113.788 36.630 1.00 39.93 302 GLU C CA 1
ATOM 10341 C C . GLU C 1 302 ? 51.910 112.840 36.748 1.00 38.32 302 GLU C C 1
ATOM 10342 O O . GLU C 1 302 ? 51.774 111.632 36.557 1.00 38.54 302 GLU C O 1
ATOM 10348 N N . LEU C 1 303 ? 53.073 113.399 37.064 1.00 36.76 303 LEU C N 1
ATOM 10349 C CA . LEU C 1 303 ? 54.285 112.611 37.212 1.00 35.21 303 LEU C CA 1
ATOM 10350 C C . LEU C 1 303 ? 54.677 112.514 38.678 1.00 34.81 303 LEU C C 1
ATOM 10351 O O . LEU C 1 303 ? 54.416 113.427 39.459 1.00 35.21 303 LEU C O 1
ATOM 10356 N N . ASP C 1 304 ? 55.313 111.408 39.046 1.00 34.10 304 ASP C N 1
ATOM 10357 C CA . ASP C 1 304 ? 55.809 111.232 40.404 1.00 33.66 304 ASP C CA 1
ATOM 10358 C C . ASP C 1 304 ? 57.217 111.802 40.518 1.00 31.92 304 ASP C C 1
ATOM 10359 O O . ASP C 1 304 ? 57.877 111.663 41.547 1.00 31.30 304 ASP C O 1
ATOM 10364 N N . PHE C 1 305 ? 57.665 112.450 39.447 1.00 31.22 305 PHE C N 1
ATOM 10365 C CA . PHE C 1 305 ? 58.979 113.078 39.413 1.00 29.89 305 PHE C CA 1
ATOM 10366 C C . PHE C 1 305 ? 58.901 114.434 38.722 1.00 29.90 305 PHE C C 1
ATOM 10367 O O . PHE C 1 305 ? 58.000 114.684 37.924 1.00 30.66 305 PHE C O 1
ATOM 10375 N N . ASP C 1 306 ? 59.854 115.304 39.035 1.00 28.64 306 ASP C N 1
ATOM 10376 C CA . ASP C 1 306 ? 59.908 116.632 38.440 1.00 28.59 306 ASP C CA 1
ATOM 10377 C C . ASP C 1 306 ? 60.696 116.599 37.134 1.00 27.63 306 ASP C C 1
ATOM 10378 O O . ASP C 1 306 ? 61.834 116.137 37.108 1.00 26.38 306 ASP C O 1
ATOM 10383 N N . PRO C 1 307 ? 60.090 117.088 36.041 1.00 28.31 307 PRO C N 1
ATOM 10384 C CA . PRO C 1 307 ? 60.751 117.114 34.730 1.00 27.59 307 PRO C CA 1
ATOM 10385 C C . PRO C 1 307 ? 61.949 118.062 34.688 1.00 26.39 307 PRO C C 1
ATOM 10386 O O . PRO C 1 307 ? 62.695 118.069 33.710 1.00 25.66 307 PRO C O 1
ATOM 10390 N N . LEU C 1 308 ? 62.117 118.859 35.736 1.00 26.28 308 LEU C N 1
ATOM 10391 C CA . LEU C 1 308 ? 63.243 119.779 35.832 1.00 25.23 308 LEU C CA 1
ATOM 10392 C C . LEU C 1 308 ? 64.298 119.244 36.795 1.00 24.11 308 LEU C C 1
ATOM 10393 O O . LEU C 1 308 ? 65.248 119.943 37.144 1.00 23.29 308 LEU C O 1
ATOM 10398 N N . ASP C 1 309 ? 64.111 117.999 37.221 1.00 24.18 309 ASP C N 1
ATOM 10399 C CA . ASP C 1 309 ? 65.061 117.312 38.088 1.00 23.24 309 ASP C CA 1
ATOM 10400 C C . ASP C 1 309 ? 66.048 116.517 37.240 1.00 22.21 309 ASP C C 1
ATOM 10401 O O . ASP C 1 309 ? 65.655 115.616 36.501 1.00 22.52 309 ASP C O 1
ATOM 10406 N N . ASP C 1 310 ? 67.330 116.855 37.346 1.00 21.06 310 ASP C N 1
ATOM 10407 C CA . ASP C 1 310 ? 68.350 116.209 36.528 1.00 20.11 310 ASP C CA 1
ATOM 10408 C C . ASP C 1 310 ? 68.790 114.875 37.124 1.00 19.71 310 ASP C C 1
ATOM 10409 O O . ASP C 1 310 ? 69.707 114.236 36.613 1.00 18.94 310 ASP C O 1
ATOM 10414 N N . THR C 1 311 ? 68.141 114.462 38.208 1.00 21.13 311 THR C N 1
ATOM 10415 C CA . THR C 1 311 ? 68.365 113.134 38.766 1.00 20.99 311 THR C CA 1
ATOM 10416 C C . THR C 1 311 ? 67.270 112.194 38.285 1.00 21.15 311 THR C C 1
ATOM 10417 O O . THR C 1 311 ? 67.104 111.093 38.805 1.00 21.63 311 THR C O 1
ATOM 10421 N N . LYS C 1 312 ? 66.520 112.649 37.288 1.00 23.27 312 LYS C N 1
ATOM 10422 C CA . LYS C 1 312 ? 65.406 111.888 36.746 1.00 23.18 312 LYS C CA 1
ATOM 10423 C C . LYS C 1 312 ? 65.534 111.722 35.239 1.00 23.07 312 LYS C C 1
ATOM 10424 O O . LYS C 1 312 ? 65.941 112.645 34.537 1.00 23.81 312 LYS C O 1
ATOM 10430 N N . ILE C 1 313 ? 65.187 110.540 34.745 1.00 23.50 313 ILE C N 1
ATOM 10431 C CA . ILE C 1 313 ? 65.123 110.312 33.310 1.00 23.52 313 ILE C CA 1
ATOM 10432 C C . ILE C 1 313 ? 63.681 110.387 32.840 1.00 24.74 313 ILE C C 1
ATOM 10433 O O . ILE C 1 313 ? 62.753 110.265 33.639 1.00 25.62 313 ILE C O 1
ATOM 10438 N N . TRP C 1 314 ? 63.495 110.593 31.543 1.00 27.06 314 TRP C N 1
ATOM 10439 C CA . TRP C 1 314 ? 62.162 110.566 30.962 1.00 28.50 314 TRP C CA 1
ATOM 10440 C C . TRP C 1 314 ? 61.944 109.225 30.284 1.00 28.98 314 TRP C C 1
ATOM 10441 O O . TRP C 1 314 ? 62.600 108.919 29.289 1.00 28.51 314 TRP C O 1
ATOM 10452 N N . PRO C 1 315 ? 61.028 108.415 30.833 1.00 27.94 315 PRO C N 1
ATOM 10453 C CA . PRO C 1 315 ? 60.702 107.093 30.291 1.00 28.59 315 PRO C CA 1
ATOM 10454 C C . PRO C 1 315 ? 60.334 107.156 28.813 1.00 29.25 315 PRO C C 1
ATOM 10455 O O . PRO C 1 315 ? 59.495 107.969 28.426 1.00 30.12 315 PRO C O 1
ATOM 10459 N N . ARG C 1 316 ? 60.970 106.318 28.001 1.00 28.89 316 ARG C N 1
ATOM 10460 C CA . ARG C 1 316 ? 60.733 106.314 26.562 1.00 29.51 316 ARG C CA 1
ATOM 10461 C C . ARG C 1 316 ? 59.298 105.912 26.238 1.00 31.24 316 ARG C C 1
ATOM 10462 O O . ARG C 1 316 ? 58.719 106.373 25.254 1.00 32.09 316 ARG C O 1
ATOM 10470 N N . GLU C 1 317 ? 58.727 105.055 27.077 1.00 31.85 317 GLU C N 1
ATOM 10471 C CA . GLU C 1 317 ? 57.361 104.584 26.882 1.00 33.58 317 GLU C CA 1
ATOM 10472 C C . GLU C 1 317 ? 56.352 105.716 27.060 1.00 34.48 317 GLU C C 1
ATOM 10473 O O . GLU C 1 317 ? 55.240 105.654 26.539 1.00 35.99 317 GLU C O 1
ATOM 10479 N N . GLN C 1 318 ? 56.750 106.752 27.791 1.00 33.63 318 GLN C N 1
ATOM 10480 C CA . GLN C 1 318 ? 55.900 107.919 27.994 1.00 34.42 318 GLN C CA 1
ATOM 10481 C C . GLN C 1 318 ? 56.372 109.087 27.135 1.00 33.88 318 GLN C C 1
ATOM 10482 O O . GLN C 1 318 ? 55.570 109.898 26.674 1.00 34.88 318 GLN C O 1
ATOM 10488 N N . PHE C 1 319 ? 57.682 109.163 26.925 1.00 32.37 319 PHE C N 1
ATOM 10489 C CA . PHE C 1 319 ? 58.274 110.228 26.124 1.00 31.78 319 PHE C CA 1
ATOM 10490 C C . PHE C 1 319 ? 59.291 109.656 25.144 1.00 30.98 319 PHE C C 1
ATOM 10491 O O . PHE C 1 319 ? 60.475 109.558 25.460 1.00 29.59 319 PHE C O 1
ATOM 10499 N N . PRO C 1 320 ? 58.824 109.275 23.946 1.00 31.94 320 PRO C N 1
ATOM 10500 C CA . PRO C 1 320 ? 59.646 108.602 22.933 1.00 31.47 320 PRO C CA 1
ATOM 10501 C C . PRO C 1 320 ? 60.811 109.453 22.438 1.00 30.29 320 PRO C C 1
ATOM 10502 O O . PRO C 1 320 ? 60.732 110.680 22.447 1.00 30.24 320 PRO C O 1
ATOM 10506 N N . TRP C 1 321 ? 61.880 108.792 22.005 1.00 32.08 321 TRP C N 1
ATOM 10507 C CA . TRP C 1 321 ? 63.043 109.480 21.459 1.00 31.75 321 TRP C CA 1
ATOM 10508 C C . TRP C 1 321 ? 62.818 109.864 20.004 1.00 32.57 321 TRP C C 1
ATOM 10509 O O . TRP C 1 321 ? 62.381 109.046 19.195 1.00 32.78 321 TRP C O 1
ATOM 10520 N N . ARG C 1 322 ? 63.109 111.118 19.680 1.00 28.94 322 ARG C N 1
ATOM 10521 C CA . ARG C 1 322 ? 62.932 111.618 18.324 1.00 29.74 322 ARG C CA 1
ATOM 10522 C C . ARG C 1 322 ? 64.274 111.926 17.668 1.00 28.75 322 ARG C C 1
ATOM 10523 O O . ARG C 1 322 ? 65.050 112.734 18.173 1.00 27.71 322 ARG C O 1
ATOM 10531 N N . HIS C 1 323 ? 64.542 111.272 16.542 1.00 29.16 323 HIS C N 1
ATOM 10532 C CA . HIS C 1 323 ? 65.805 111.447 15.833 1.00 28.38 323 HIS C CA 1
ATOM 10533 C C . HIS C 1 323 ? 65.927 112.845 15.237 1.00 28.54 323 HIS C C 1
ATOM 10534 O O . HIS C 1 323 ? 64.956 113.398 14.725 1.00 29.73 323 HIS C O 1
ATOM 10541 N N . VAL C 1 324 ? 67.128 113.410 15.306 1.00 27.41 324 VAL C N 1
ATOM 10542 C CA . VAL C 1 324 ? 67.375 114.756 14.800 1.00 27.49 324 VAL C CA 1
ATOM 10543 C C . VAL C 1 324 ? 68.481 114.758 13.750 1.00 27.22 324 VAL C C 1
ATOM 10544 O O . VAL C 1 324 ? 68.353 115.388 12.701 1.00 28.03 324 VAL C O 1
ATOM 10548 N N . GLY C 1 325 ? 69.568 114.050 14.036 1.00 26.16 325 GLY C N 1
ATOM 10549 C CA . GLY C 1 325 ? 70.688 113.987 13.116 1.00 25.89 325 GLY C CA 1
ATOM 10550 C C . GLY C 1 325 ? 71.775 113.023 13.547 1.00 24.83 325 GLY C C 1
ATOM 10551 O O . GLY C 1 325 ? 71.580 112.214 14.453 1.00 24.43 325 GLY C O 1
ATOM 10552 N N . GLN C 1 326 ? 72.930 113.118 12.897 1.00 24.44 326 GLN C N 1
ATOM 10553 C CA . GLN C 1 326 ? 74.046 112.225 13.178 1.00 23.54 326 GLN C CA 1
ATOM 10554 C C . GLN C 1 326 ? 75.383 112.959 13.127 1.00 22.69 326 GLN C C 1
ATOM 10555 O O . GLN C 1 326 ? 75.621 113.775 12.239 1.00 23.12 326 GLN C O 1
ATOM 10561 N N . MET C 1 327 ? 76.255 112.655 14.082 1.00 21.54 327 MET C N 1
ATOM 10562 C CA . MET C 1 327 ? 77.564 113.290 14.162 1.00 20.71 327 MET C CA 1
ATOM 10563 C C . MET C 1 327 ? 78.686 112.298 13.880 1.00 20.34 327 MET C C 1
ATOM 10564 O O . MET C 1 327 ? 78.675 111.177 14.383 1.00 20.11 327 MET C O 1
ATOM 10569 N N . THR C 1 328 ? 79.656 112.719 13.075 1.00 20.37 328 THR C N 1
ATOM 10570 C CA . THR C 1 328 ? 80.804 111.880 12.755 1.00 20.11 328 THR C CA 1
ATOM 10571 C C . THR C 1 328 ? 82.100 112.608 13.088 1.00 19.27 328 THR C C 1
ATOM 10572 O O . THR C 1 328 ? 82.323 113.726 12.629 1.00 19.44 328 THR C O 1
ATOM 10576 N N . LEU C 1 329 ? 82.953 111.972 13.884 1.00 18.43 329 LEU C N 1
ATOM 10577 C CA . LEU C 1 329 ? 84.251 112.542 14.228 1.00 17.68 329 LEU C CA 1
ATOM 10578 C C . LEU C 1 329 ? 85.340 111.936 13.351 1.00 17.95 329 LEU C C 1
ATOM 10579 O O . LEU C 1 329 ? 85.575 110.731 13.388 1.00 17.97 329 LEU C O 1
ATOM 10584 N N . ASN C 1 330 ? 86.007 112.775 12.565 1.00 18.23 330 ASN C N 1
ATOM 10585 C CA . ASN C 1 330 ? 86.916 112.280 11.540 1.00 18.75 330 ASN C CA 1
ATOM 10586 C C . ASN C 1 330 ? 88.280 112.965 11.499 1.00 18.40 330 ASN C C 1
ATOM 10587 O O . ASN C 1 330 ? 89.063 112.726 10.581 1.00 18.94 330 ASN C O 1
ATOM 10592 N N . ARG C 1 331 ? 88.572 113.812 12.480 1.00 17.58 331 ARG C N 1
ATOM 10593 C CA . ARG C 1 331 ? 89.859 114.498 12.496 1.00 17.30 331 ARG C CA 1
ATOM 10594 C C . ARG C 1 331 ? 90.421 114.633 13.906 1.00 16.22 331 ARG C C 1
ATOM 10595 O O . ARG C 1 331 ? 89.730 115.064 14.827 1.00 15.73 331 ARG C O 1
ATOM 10603 N N . ASN C 1 332 ? 91.683 114.249 14.058 1.00 15.94 332 ASN C N 1
ATOM 10604 C CA . ASN C 1 332 ? 92.402 114.396 15.315 1.00 15.03 332 ASN C CA 1
ATOM 10605 C C . ASN C 1 332 ? 93.057 115.767 15.425 1.00 14.89 332 ASN C C 1
ATOM 10606 O O . ASN C 1 332 ? 93.443 116.353 14.415 1.00 16.12 332 ASN C O 1
ATOM 10611 N N . PRO C 1 333 ? 93.174 116.289 16.655 1.00 15.24 333 PRO C N 1
ATOM 10612 C CA . PRO C 1 333 ? 93.882 117.556 16.861 1.00 15.11 333 PRO C CA 1
ATOM 10613 C C . PRO C 1 333 ? 95.342 117.460 16.436 1.00 15.70 333 PRO C C 1
ATOM 10614 O O . PRO C 1 333 ? 95.998 116.462 16.726 1.00 15.99 333 PRO C O 1
ATOM 10618 N N . GLU C 1 334 ? 95.841 118.486 15.757 1.00 15.77 334 GLU C N 1
ATOM 10619 C CA . GLU C 1 334 ? 97.242 118.521 15.362 1.00 16.04 334 GLU C CA 1
ATOM 10620 C C . GLU C 1 334 ? 98.100 118.953 16.545 1.00 16.29 334 GLU C C 1
ATOM 10621 O O . GLU C 1 334 ? 99.306 118.723 16.574 1.00 16.35 334 GLU C O 1
ATOM 10627 N N . ASN C 1 335 ? 97.456 119.581 17.522 1.00 16.38 335 ASN C N 1
ATOM 10628 C CA . ASN C 1 335 ? 98.109 119.974 18.760 1.00 15.76 335 ASN C CA 1
ATOM 10629 C C . ASN C 1 335 ? 97.126 119.840 19.914 1.00 15.10 335 ASN C C 1
ATOM 10630 O O . ASN C 1 335 ? 96.114 120.538 19.958 1.00 15.15 335 ASN C O 1
ATOM 10635 N N . VAL C 1 336 ? 97.420 118.930 20.837 1.00 11.91 336 VAL C N 1
ATOM 10636 C CA . VAL C 1 336 ? 96.512 118.622 21.937 1.00 11.36 336 VAL C CA 1
ATOM 10637 C C . VAL C 1 336 ? 96.232 119.832 22.823 1.00 11.69 336 VAL C C 1
ATOM 10638 O O . VAL C 1 336 ? 95.085 120.098 23.173 1.00 11.37 336 VAL C O 1
ATOM 10642 N N . PHE C 1 337 ? 97.277 120.571 23.177 1.00 14.41 337 PHE C N 1
ATOM 10643 C CA . PHE C 1 337 ? 97.115 121.711 24.072 1.00 13.50 337 PHE C CA 1
ATOM 10644 C C . PHE C 1 337 ? 96.312 122.840 23.432 1.00 14.65 337 PHE C C 1
ATOM 10645 O O . PHE C 1 337 ? 95.339 123.321 24.008 1.00 14.53 337 PHE C O 1
ATOM 10653 N N . ALA C 1 338 ? 96.735 123.262 22.244 1.00 12.45 338 ALA C N 1
ATOM 10654 C CA . ALA C 1 338 ? 96.147 124.421 21.578 1.00 12.39 338 ALA C CA 1
ATOM 10655 C C . ALA C 1 338 ? 94.662 124.243 21.282 1.00 12.53 338 ALA C C 1
ATOM 10656 O O . ALA C 1 338 ? 93.912 125.216 21.236 1.00 12.82 338 ALA C O 1
ATOM 10658 N N . GLU C 1 339 ? 94.243 122.998 21.086 1.00 14.42 339 GLU C N 1
ATOM 10659 C CA . GLU C 1 339 ? 92.869 122.711 20.695 1.00 14.67 339 GLU C CA 1
ATOM 10660 C C . GLU C 1 339 ? 92.072 122.062 21.823 1.00 14.13 339 GLU C C 1
ATOM 10661 O O . GLU C 1 339 ? 91.125 122.650 22.337 1.00 14.15 339 GLU C O 1
ATOM 10667 N N . THR C 1 340 ? 92.463 120.853 22.209 1.00 15.08 340 THR C N 1
ATOM 10668 C CA . THR C 1 340 ? 91.726 120.089 23.212 1.00 14.66 340 THR C CA 1
ATOM 10669 C C . THR C 1 340 ? 91.798 120.702 24.609 1.00 14.19 340 THR C C 1
ATOM 10670 O O . THR C 1 340 ? 90.777 120.870 25.272 1.00 13.43 340 THR C O 1
ATOM 10674 N N . GLU C 1 341 ? 93.005 121.031 25.055 1.00 12.58 341 GLU C N 1
ATOM 10675 C CA . GLU C 1 341 ? 93.206 121.545 26.406 1.00 12.83 341 GLU C CA 1
ATOM 10676 C C . GLU C 1 341 ? 92.619 122.944 26.598 1.00 13.07 341 GLU C C 1
ATOM 10677 O O . GLU C 1 341 ? 92.128 123.277 27.676 1.00 17.24 341 GLU C O 1
ATOM 10683 N N . GLN C 1 342 ? 92.675 123.759 25.551 1.00 14.27 342 GLN C N 1
ATOM 10684 C CA . GLN C 1 342 ? 92.178 125.129 25.624 1.00 14.62 342 GLN C CA 1
ATOM 10685 C C . GLN C 1 342 ? 90.696 125.229 25.275 1.00 14.99 342 GLN C C 1
ATOM 10686 O O . GLN C 1 342 ? 90.103 126.301 25.379 1.00 14.00 342 GLN C O 1
ATOM 10692 N N . ALA C 1 343 ? 90.105 124.113 24.862 1.00 11.62 343 ALA C N 1
ATOM 10693 C CA . ALA C 1 343 ? 88.693 124.085 24.497 1.00 12.05 343 ALA C CA 1
ATOM 10694 C C . ALA C 1 343 ? 87.818 124.477 25.681 1.00 11.95 343 ALA C C 1
ATOM 10695 O O . ALA C 1 343 ? 88.039 124.029 26.804 1.00 12.04 343 ALA C O 1
ATOM 10697 N N . ALA C 1 344 ? 86.830 125.327 25.423 1.00 12.52 344 ALA C N 1
ATOM 10698 C CA . ALA C 1 344 ? 85.961 125.827 26.480 1.00 12.58 344 ALA C CA 1
ATOM 10699 C C . ALA C 1 344 ? 84.490 125.658 26.119 1.00 13.16 344 ALA C C 1
ATOM 10700 O O . ALA C 1 344 ? 84.032 126.149 25.088 1.00 13.79 344 ALA C O 1
ATOM 10702 N N . PHE C 1 345 ? 83.758 124.953 26.972 1.00 20.01 345 PHE C N 1
ATOM 10703 C CA . PHE C 1 345 ? 82.344 124.700 26.741 1.00 20.60 345 PHE C CA 1
ATOM 10704 C C . PHE C 1 345 ? 81.499 125.349 27.831 1.00 21.84 345 PHE C C 1
ATOM 10705 O O . PHE C 1 345 ? 81.873 125.334 29.002 1.00 23.97 345 PHE C O 1
ATOM 10713 N N . GLY C 1 346 ? 80.359 125.913 27.444 1.00 14.63 346 GLY C N 1
ATOM 10714 C CA . GLY C 1 346 ? 79.461 126.547 28.393 1.00 15.39 346 GLY C CA 1
ATOM 10715 C C . GLY C 1 346 ? 78.003 126.264 28.091 1.00 15.81 346 GLY C C 1
ATOM 10716 O O . GLY C 1 346 ? 77.585 126.299 26.938 1.00 16.35 346 GLY C O 1
ATOM 10717 N N . THR C 1 347 ? 77.223 125.988 29.130 1.00 17.47 347 THR C N 1
ATOM 10718 C CA . THR C 1 347 ? 75.814 125.649 28.959 1.00 18.27 347 THR C CA 1
ATOM 10719 C C . THR C 1 347 ? 74.970 126.845 28.536 1.00 18.84 347 THR C C 1
ATOM 10720 O O . THR C 1 347 ? 73.884 126.681 27.981 1.00 19.66 347 THR C O 1
ATOM 10724 N N . GLY C 1 348 ? 75.473 128.047 28.796 1.00 17.72 348 GLY C N 1
ATOM 10725 C CA . GLY C 1 348 ? 74.773 129.258 28.419 1.00 18.68 348 GLY C CA 1
ATOM 10726 C C . GLY C 1 348 ? 74.973 129.590 26.955 1.00 19.02 348 GLY C C 1
ATOM 10727 O O . GLY C 1 348 ? 74.257 130.412 26.388 1.00 19.97 348 GLY C O 1
ATOM 10728 N N . VAL C 1 349 ? 75.953 128.939 26.340 1.00 18.93 349 VAL C N 1
ATOM 10729 C CA . VAL C 1 349 ? 76.267 129.175 24.938 1.00 19.25 349 VAL C CA 1
ATOM 10730 C C . VAL C 1 349 ? 75.197 128.554 24.050 1.00 19.79 349 VAL C C 1
ATOM 10731 O O . VAL C 1 349 ? 75.346 127.434 23.565 1.00 19.50 349 VAL C O 1
ATOM 10735 N N . LEU C 1 350 ? 74.111 129.292 23.853 1.00 20.83 350 LEU C N 1
ATOM 10736 C CA . LEU C 1 350 ? 72.983 128.812 23.067 1.00 21.60 350 LEU C CA 1
ATOM 10737 C C . LEU C 1 350 ? 72.760 129.662 21.824 1.00 22.33 350 LEU C C 1
ATOM 10738 O O . LEU C 1 350 ? 72.995 130.868 21.834 1.00 22.61 350 LEU C O 1
ATOM 10743 N N . VAL C 1 351 ? 72.318 129.019 20.749 1.00 22.88 351 VAL C N 1
ATOM 10744 C CA . VAL C 1 351 ? 71.958 129.725 19.527 1.00 23.96 351 VAL C CA 1
ATOM 10745 C C . VAL C 1 351 ? 70.456 129.973 19.492 1.00 25.22 351 VAL C C 1
ATOM 10746 O O . VAL C 1 351 ? 69.711 129.416 20.299 1.00 25.23 351 VAL C O 1
ATOM 10750 N N . ASP C 1 352 ? 70.019 130.827 18.573 1.00 26.35 352 ASP C N 1
ATOM 10751 C CA . ASP C 1 352 ? 68.601 131.128 18.426 1.00 27.70 352 ASP C CA 1
ATOM 10752 C C . ASP C 1 352 ? 67.809 129.865 18.109 1.00 28.05 352 ASP C C 1
ATOM 10753 O O . ASP C 1 352 ? 68.133 129.136 17.174 1.00 28.01 352 ASP C O 1
ATOM 10758 N N . GLY C 1 353 ? 66.768 129.615 18.896 1.00 28.48 353 GLY C N 1
ATOM 10759 C CA . GLY C 1 353 ? 65.980 128.405 18.764 1.00 28.83 353 GLY C CA 1
ATOM 10760 C C . GLY C 1 353 ? 66.132 127.536 19.995 1.00 27.82 353 GLY C C 1
ATOM 10761 O O . GLY C 1 353 ? 65.321 126.647 20.250 1.00 28.19 353 GLY C O 1
ATOM 10762 N N . LEU C 1 354 ? 67.188 127.798 20.757 1.00 26.61 354 LEU C N 1
ATOM 10763 C CA . LEU C 1 354 ? 67.444 127.083 22.000 1.00 25.64 354 LEU C CA 1
ATOM 10764 C C . LEU C 1 354 ? 67.310 128.025 23.189 1.00 25.59 354 LEU C C 1
ATOM 10765 O O . LEU C 1 354 ? 67.493 129.233 23.053 1.00 25.90 354 LEU C O 1
ATOM 10770 N N . ASP C 1 355 ? 66.990 127.474 24.354 1.00 25.29 355 ASP C N 1
ATOM 10771 C CA . ASP C 1 355 ? 66.812 128.287 25.549 1.00 25.34 355 ASP C CA 1
ATOM 10772 C C . ASP C 1 355 ? 67.016 127.459 26.812 1.00 24.53 355 ASP C C 1
ATOM 10773 O O . ASP C 1 355 ? 67.202 126.246 26.746 1.00 24.02 355 ASP C O 1
ATOM 10778 N N . PHE C 1 356 ? 66.988 128.126 27.961 1.00 24.49 356 PHE C N 1
ATOM 10779 C CA . PHE C 1 356 ? 67.140 127.459 29.247 1.00 23.86 356 PHE C CA 1
ATOM 10780 C C . PHE C 1 356 ? 65.820 126.889 29.747 1.00 24.80 356 PHE C C 1
ATOM 10781 O O . PHE C 1 356 ? 64.761 127.150 29.181 1.00 26.00 356 PHE C O 1
ATOM 10789 N N . SER C 1 357 ? 65.900 126.096 30.809 1.00 24.32 357 SER C N 1
ATOM 10790 C CA . SER C 1 357 ? 64.726 125.714 31.579 1.00 25.23 357 SER C CA 1
ATOM 10791 C C . SER C 1 357 ? 64.953 126.156 33.016 1.00 24.99 357 SER C C 1
ATOM 10792 O O . SER C 1 357 ? 66.006 126.706 33.335 1.00 24.13 357 SER C O 1
ATOM 10795 N N . ASP C 1 358 ? 63.975 125.924 33.885 1.00 25.83 358 ASP C N 1
ATOM 10796 C CA . ASP C 1 358 ? 64.125 126.301 35.285 1.00 25.74 358 ASP C CA 1
ATOM 10797 C C . ASP C 1 358 ? 64.825 125.197 36.071 1.00 24.74 358 ASP C C 1
ATOM 10798 O O . ASP C 1 358 ? 64.704 125.119 37.294 1.00 24.87 358 ASP C O 1
ATOM 10803 N N . ASP C 1 359 ? 65.551 124.344 35.353 1.00 26.48 359 ASP C N 1
ATOM 10804 C CA . ASP C 1 359 ? 66.424 123.353 35.966 1.00 26.14 359 ASP C CA 1
ATOM 10805 C C . ASP C 1 359 ? 67.448 124.082 36.825 1.00 24.68 359 ASP C C 1
ATOM 10806 O O . ASP C 1 359 ? 68.356 124.727 36.304 1.00 24.03 359 ASP C O 1
ATOM 10811 N N . LYS C 1 360 ? 67.289 123.986 38.142 1.00 22.20 360 LYS C N 1
ATOM 10812 C CA . LYS C 1 360 ? 68.138 124.714 39.078 1.00 21.70 360 LYS C CA 1
ATOM 10813 C C . LYS C 1 360 ? 69.603 124.331 38.915 1.00 20.93 360 LYS C C 1
ATOM 10814 O O . LYS C 1 360 ? 70.500 125.117 39.214 1.00 19.82 360 LYS C O 1
ATOM 10820 N N . MET C 1 361 ? 69.833 123.116 38.436 1.00 22.49 361 MET C N 1
ATOM 10821 C CA . MET C 1 361 ? 71.178 122.636 38.168 1.00 21.29 361 MET C CA 1
ATOM 10822 C C . MET C 1 361 ? 71.760 123.311 36.929 1.00 20.93 361 MET C C 1
ATOM 10823 O O . MET C 1 361 ? 72.912 123.736 36.927 1.00 20.16 361 MET C O 1
ATOM 10828 N N . LEU C 1 362 ? 70.950 123.407 35.879 1.00 20.43 362 LEU C N 1
ATOM 10829 C CA . LEU C 1 362 ? 71.384 123.980 34.608 1.00 20.25 362 LEU C CA 1
ATOM 10830 C C . LEU C 1 362 ? 71.799 125.442 34.727 1.00 20.29 362 LEU C C 1
ATOM 10831 O O . LEU C 1 362 ? 72.853 125.836 34.230 1.00 19.63 362 LEU C O 1
ATOM 10836 N N . GLN C 1 363 ? 70.963 126.246 35.374 1.00 19.99 363 GLN C N 1
ATOM 10837 C CA . GLN C 1 363 ? 71.243 127.668 35.522 1.00 20.06 363 GLN C CA 1
ATOM 10838 C C . GLN C 1 363 ? 72.465 127.900 36.400 1.00 19.57 363 GLN C C 1
ATOM 10839 O O . GLN C 1 363 ? 73.189 128.879 36.224 1.00 19.37 363 GLN C O 1
ATOM 10845 N N . GLY C 1 364 ? 72.694 126.988 37.339 1.00 18.54 364 GLY C N 1
ATOM 10846 C CA . GLY C 1 364 ? 73.863 127.056 38.195 1.00 17.76 364 GLY C CA 1
ATOM 10847 C C . GLY C 1 364 ? 75.137 126.795 37.416 1.00 16.77 364 GLY C C 1
ATOM 10848 O O . GLY C 1 364 ? 76.154 127.448 37.639 1.00 16.32 364 GLY C O 1
ATOM 10849 N N . ARG C 1 365 ? 75.077 125.830 36.503 1.00 18.53 365 ARG C N 1
ATOM 10850 C CA . ARG C 1 365 ? 76.209 125.510 35.641 1.00 18.35 365 ARG C CA 1
ATOM 10851 C C . ARG C 1 365 ? 76.639 126.719 34.826 1.00 18.45 365 ARG C C 1
ATOM 10852 O O . ARG C 1 365 ? 77.826 127.026 34.737 1.00 17.84 365 ARG C O 1
ATOM 10860 N N . THR C 1 366 ? 75.653 127.393 34.239 1.00 18.67 366 THR C N 1
ATOM 10861 C CA . THR C 1 366 ? 75.873 128.527 33.345 1.00 18.05 366 THR C CA 1
ATOM 10862 C C . THR C 1 366 ? 76.831 129.564 33.927 1.00 17.77 366 THR C C 1
ATOM 10863 O O . THR C 1 366 ? 77.654 130.132 33.212 1.00 18.46 366 THR C O 1
ATOM 10867 N N . PHE C 1 367 ? 76.729 129.791 35.231 1.00 20.11 367 PHE C N 1
ATOM 10868 C CA . PHE C 1 367 ? 77.593 130.744 35.913 1.00 19.94 367 PHE C CA 1
ATOM 10869 C C . PHE C 1 367 ? 79.045 130.281 35.965 1.00 18.94 367 PHE C C 1
ATOM 10870 O O . PHE C 1 367 ? 79.960 131.054 35.686 1.00 18.75 367 PHE C O 1
ATOM 10878 N N . SER C 1 368 ? 79.251 129.017 36.316 1.00 18.36 368 SER C N 1
ATOM 10879 C CA . SER C 1 368 ? 80.588 128.513 36.605 1.00 17.49 368 SER C CA 1
ATOM 10880 C C . SER C 1 368 ? 81.467 128.345 35.370 1.00 17.02 368 SER C C 1
ATOM 10881 O O . SER C 1 368 ? 82.683 128.498 35.457 1.00 16.52 368 SER C O 1
ATOM 10884 N N . TYR C 1 369 ? 80.866 128.026 34.230 1.00 17.26 369 TYR C N 1
ATOM 10885 C CA . TYR C 1 369 ? 81.648 127.790 33.021 1.00 16.92 369 TYR C CA 1
ATOM 10886 C C . TYR C 1 369 ? 82.383 129.046 32.561 1.00 17.05 369 TYR C C 1
ATOM 10887 O O . TYR C 1 369 ? 83.596 129.020 32.377 1.00 16.55 369 TYR C O 1
ATOM 10896 N N . SER C 1 370 ? 81.655 130.143 32.386 1.00 14.42 370 SER C N 1
ATOM 10897 C CA . SER C 1 370 ? 82.282 131.404 32.010 1.00 14.68 370 SER C CA 1
ATOM 10898 C C . SER C 1 370 ? 83.234 131.882 33.100 1.00 14.34 370 SER C C 1
ATOM 10899 O O . SER C 1 370 ? 84.285 132.449 32.815 1.00 14.18 370 SER C O 1
ATOM 10902 N N . ASP C 1 371 ? 82.862 131.629 34.349 1.00 16.31 371 ASP C N 1
ATOM 10903 C CA . ASP C 1 371 ? 83.649 132.066 35.493 1.00 16.11 371 ASP C CA 1
ATOM 10904 C C . ASP C 1 371 ? 85.011 131.377 35.562 1.00 15.29 371 ASP C C 1
ATOM 10905 O O . ASP C 1 371 ? 86.022 132.018 35.843 1.00 15.19 371 ASP C O 1
ATOM 10910 N N . THR C 1 372 ? 85.035 130.072 35.313 1.00 14.79 372 THR C N 1
ATOM 10911 C CA . THR C 1 372 ? 86.267 129.301 35.440 1.00 14.08 372 THR C CA 1
ATOM 10912 C C . THR C 1 372 ? 87.154 129.398 34.201 1.00 13.90 372 THR C C 1
ATOM 10913 O O . THR C 1 372 ? 88.362 129.189 34.282 1.00 13.48 372 THR C O 1
ATOM 10917 N N . GLN C 1 373 ? 86.555 129.709 33.057 1.00 15.65 373 GLN C N 1
ATOM 10918 C CA . GLN C 1 373 ? 87.283 129.702 31.795 1.00 15.58 373 GLN C CA 1
ATOM 10919 C C . GLN C 1 373 ? 88.074 130.986 31.578 1.00 15.87 373 GLN C C 1
ATOM 10920 O O . GLN C 1 373 ? 89.097 130.980 30.896 1.00 17.54 373 GLN C O 1
ATOM 10926 N N . ARG C 1 374 ? 87.598 132.086 32.152 1.00 16.71 374 ARG C N 1
ATOM 10927 C CA . ARG C 1 374 ? 88.353 133.333 32.137 1.00 16.78 374 ARG C CA 1
ATOM 10928 C C . ARG C 1 374 ? 89.653 133.141 32.905 1.00 16.20 374 ARG C C 1
ATOM 10929 O O . ARG C 1 374 ? 90.696 133.681 32.537 1.00 16.27 374 ARG C O 1
ATOM 10937 N N . TYR C 1 375 ? 89.575 132.360 33.977 1.00 20.24 375 TYR C N 1
ATOM 10938 C CA . TYR C 1 375 ? 90.726 132.085 34.824 1.00 18.99 375 TYR C CA 1
ATOM 10939 C C . TYR C 1 375 ? 91.642 131.025 34.224 1.00 18.44 375 TYR C C 1
ATOM 10940 O O . TYR C 1 375 ? 92.862 131.175 34.221 1.00 18.88 375 TYR C O 1
ATOM 10949 N N . ARG C 1 376 ? 91.047 129.949 33.722 1.00 13.83 376 ARG C N 1
ATOM 10950 C CA . ARG C 1 376 ? 91.817 128.816 33.223 1.00 18.26 376 ARG C CA 1
ATOM 10951 C C . ARG C 1 376 ? 92.434 129.080 31.855 1.00 17.98 376 ARG C C 1
ATOM 10952 O O . ARG C 1 376 ? 93.653 129.044 31.699 1.00 17.75 376 ARG C O 1
ATOM 10960 N N . VAL C 1 377 ? 91.587 129.343 30.867 1.00 13.91 377 VAL C N 1
ATOM 10961 C CA . VAL C 1 377 ? 92.051 129.489 29.494 1.00 14.16 377 VAL C CA 1
ATOM 10962 C C . VAL C 1 377 ? 92.556 130.901 29.215 1.00 15.38 377 VAL C C 1
ATOM 10963 O O . VAL C 1 377 ? 93.516 131.088 28.469 1.00 15.51 377 VAL C O 1
ATOM 10967 N N . GLY C 1 378 ? 91.905 131.895 29.809 1.00 12.37 378 GLY C N 1
ATOM 10968 C CA . GLY C 1 378 ? 92.329 133.272 29.644 1.00 12.92 378 GLY C CA 1
ATOM 10969 C C . GLY C 1 378 ? 91.183 134.253 29.513 1.00 13.58 378 GLY C C 1
ATOM 10970 O O . GLY C 1 378 ? 90.063 133.864 29.185 1.00 13.69 378 GLY C O 1
ATOM 10971 N N . PRO C 1 379 ? 91.458 135.538 29.777 1.00 14.10 379 PRO C N 1
ATOM 10972 C CA . PRO C 1 379 ? 90.464 136.610 29.659 1.00 14.85 379 PRO C CA 1
ATOM 10973 C C . PRO C 1 379 ? 89.881 136.715 28.254 1.00 15.34 379 PRO C C 1
ATOM 10974 O O . PRO C 1 379 ? 88.714 137.066 28.102 1.00 15.84 379 PRO C O 1
ATOM 10978 N N . ASN C 1 380 ? 90.687 136.407 27.244 1.00 16.80 380 ASN C N 1
ATOM 10979 C CA . ASN C 1 380 ? 90.229 136.468 25.863 1.00 18.47 380 ASN C CA 1
ATOM 10980 C C . ASN C 1 380 ? 90.147 135.088 25.226 1.00 18.00 380 ASN C C 1
ATOM 10981 O O . ASN C 1 380 ? 90.497 134.917 24.060 1.00 17.12 380 ASN C O 1
ATOM 10986 N N . TYR C 1 381 ? 89.655 134.114 25.986 1.00 16.26 381 TYR C N 1
ATOM 10987 C CA . TYR C 1 381 ? 89.687 132.720 25.558 1.00 15.77 381 TYR C CA 1
ATOM 10988 C C . TYR C 1 381 ? 88.801 132.441 24.349 1.00 16.27 381 TYR C C 1
ATOM 10989 O O . TYR C 1 381 ? 89.042 131.492 23.606 1.00 15.69 381 TYR C O 1
ATOM 10998 N N . LEU C 1 382 ? 87.790 133.276 24.140 1.00 18.10 382 LEU C N 1
ATOM 10999 C CA . LEU C 1 382 ? 86.893 133.102 23.004 1.00 19.43 382 LEU C CA 1
ATOM 11000 C C . LEU C 1 382 ? 87.509 133.630 21.714 1.00 20.02 382 LEU C C 1
ATOM 11001 O O . LEU C 1 382 ? 86.920 133.511 20.642 1.00 18.76 382 LEU C O 1
ATOM 11006 N N . GLN C 1 383 ? 88.699 134.212 21.823 1.00 16.56 383 GLN C N 1
ATOM 11007 C CA . GLN C 1 383 ? 89.425 134.691 20.655 1.00 17.15 383 GLN C CA 1
ATOM 11008 C C . GLN C 1 383 ? 90.379 133.621 20.131 1.00 16.71 383 GLN C C 1
ATOM 11009 O O . GLN C 1 383 ? 90.984 133.779 19.071 1.00 17.20 383 GLN C O 1
ATOM 11015 N N . LEU C 1 384 ? 90.509 132.531 20.880 1.00 15.86 384 LEU C N 1
ATOM 11016 C CA . LEU C 1 384 ? 91.332 131.408 20.451 1.00 15.46 384 LEU C CA 1
ATOM 11017 C C . LEU C 1 384 ? 90.613 130.632 19.356 1.00 15.82 384 LEU C C 1
ATOM 11018 O O . LEU C 1 384 ? 89.397 130.466 19.414 1.00 15.97 384 LEU C O 1
ATOM 11023 N N . PRO C 1 385 ? 91.367 130.156 18.353 1.00 16.05 385 PRO C N 1
ATOM 11024 C CA . PRO C 1 385 ? 90.837 129.443 17.182 1.00 16.53 385 PRO C CA 1
ATOM 11025 C C . PRO C 1 385 ? 89.857 128.318 17.516 1.00 16.15 385 PRO C C 1
ATOM 11026 O O . PRO C 1 385 ? 88.841 128.178 16.839 1.00 16.70 385 PRO C O 1
ATOM 11030 N N . ILE C 1 386 ? 90.156 127.535 18.546 1.00 15.28 386 ILE C N 1
ATOM 11031 C CA . ILE C 1 386 ? 89.316 126.398 18.897 1.00 14.94 386 ILE C CA 1
ATOM 11032 C C . ILE C 1 386 ? 87.995 126.856 19.513 1.00 15.06 386 ILE C C 1
ATOM 11033 O O . ILE C 1 386 ? 86.983 126.161 19.420 1.00 15.19 386 ILE C O 1
ATOM 11038 N N . ASN C 1 387 ? 88.002 128.036 20.124 1.00 15.11 387 ASN C N 1
ATOM 11039 C CA . ASN C 1 387 ? 86.814 128.553 20.791 1.00 15.29 387 ASN C CA 1
ATOM 11040 C C . ASN C 1 387 ? 86.079 129.599 19.963 1.00 16.26 387 ASN C C 1
ATOM 11041 O O . ASN C 1 387 ? 84.889 129.834 20.165 1.00 16.64 387 ASN C O 1
ATOM 11046 N N . ALA C 1 388 ? 86.789 130.221 19.029 1.00 16.73 388 ALA C N 1
ATOM 11047 C CA . ALA C 1 388 ? 86.200 131.257 18.190 1.00 17.75 388 ALA C CA 1
ATOM 11048 C C . ALA C 1 388 ? 85.179 130.669 17.224 1.00 18.38 388 ALA C C 1
ATOM 11049 O O . ALA C 1 388 ? 85.379 129.578 16.694 1.00 18.22 388 ALA C O 1
ATOM 11051 N N . PRO C 1 389 ? 84.076 131.395 16.993 1.00 19.19 389 PRO C N 1
ATOM 11052 C CA . PRO C 1 389 ? 83.053 130.966 16.036 1.00 19.97 389 PRO C CA 1
ATOM 11053 C C . PRO C 1 389 ? 83.553 131.051 14.601 1.00 20.69 389 PRO C C 1
ATOM 11054 O O . PRO C 1 389 ? 84.511 131.770 14.327 1.00 20.80 389 PRO C O 1
ATOM 11058 N N . LYS C 1 390 ? 82.905 130.328 13.696 1.00 21.26 390 LYS C N 1
ATOM 11059 C CA . LYS C 1 390 ? 83.331 130.315 12.305 1.00 22.04 390 LYS C CA 1
ATOM 11060 C C . LYS C 1 390 ? 82.466 131.249 11.473 1.00 23.34 390 LYS C C 1
ATOM 11061 O O . LYS C 1 390 ? 81.872 130.845 10.474 1.00 24.18 390 LYS C O 1
ATOM 11067 N N . LYS C 1 391 ? 82.411 132.506 11.901 1.00 23.57 391 LYS C N 1
ATOM 11068 C CA . LYS C 1 391 ? 81.626 133.530 11.226 1.00 24.84 391 LYS C CA 1
ATOM 11069 C C . LYS C 1 391 ? 82.111 134.925 11.608 1.00 25.00 391 LYS C C 1
ATOM 11070 O O . LYS C 1 391 ? 83.149 135.079 12.250 1.00 24.19 391 LYS C O 1
ATOM 11076 N N . HIS C 1 392 ? 81.342 135.936 11.222 1.00 28.55 392 HIS C N 1
ATOM 11077 C CA . HIS C 1 392 ? 81.684 137.322 11.518 1.00 28.37 392 HIS C CA 1
ATOM 11078 C C . HIS C 1 392 ? 81.406 137.667 12.978 1.00 27.05 392 HIS C C 1
ATOM 11079 O O . HIS C 1 392 ? 80.396 137.248 13.541 1.00 26.80 392 HIS C O 1
ATOM 11092 N N . VAL C 1 393 ? 82.310 138.427 13.587 1.00 26.29 393 VAL C N 1
ATOM 11093 C CA . VAL C 1 393 ? 82.136 138.863 14.968 1.00 25.13 393 VAL C CA 1
ATOM 11094 C C . VAL C 1 393 ? 82.376 140.362 15.121 1.00 25.25 393 VAL C C 1
ATOM 11095 O O . VAL C 1 393 ? 83.444 140.869 14.781 1.00 25.34 393 VAL C O 1
ATOM 11099 N N . ALA C 1 394 ? 81.370 141.065 15.628 1.00 25.33 394 ALA C N 1
ATOM 11100 C CA . ALA C 1 394 ? 81.480 142.497 15.871 1.00 25.46 394 ALA C CA 1
ATOM 11101 C C . ALA C 1 394 ? 80.953 142.845 17.257 1.00 24.56 394 ALA C C 1
ATOM 11102 O O . ALA C 1 394 ? 79.744 142.909 17.473 1.00 24.90 394 ALA C O 1
ATOM 11104 N N . THR C 1 395 ? 81.867 143.065 18.195 1.00 23.48 395 THR C N 1
ATOM 11105 C CA . THR C 1 395 ? 81.489 143.388 19.565 1.00 22.64 395 THR C CA 1
ATOM 11106 C C . THR C 1 395 ? 82.108 144.706 20.001 1.00 22.47 395 THR C C 1
ATOM 11107 O O . THR C 1 395 ? 83.003 145.232 19.342 1.00 22.82 395 THR C O 1
ATOM 11111 N N . ASN C 1 396 ? 81.625 145.236 21.117 1.00 22.00 396 ASN C N 1
ATOM 11112 C CA . ASN C 1 396 ? 82.209 146.430 21.708 1.00 21.76 396 ASN C CA 1
ATOM 11113 C C . ASN C 1 396 ? 83.130 146.065 22.860 1.00 20.52 396 ASN C C 1
ATOM 11114 O O . ASN C 1 396 ? 83.599 146.933 23.588 1.00 20.18 396 ASN C O 1
ATOM 11119 N N . GLN C 1 397 ? 83.376 144.770 23.028 1.00 19.91 397 GLN C N 1
ATOM 11120 C CA . GLN C 1 397 ? 84.309 144.292 24.040 1.00 18.83 397 GLN C CA 1
ATOM 11121 C C . GLN C 1 397 ? 85.734 144.669 23.655 1.00 18.78 397 GLN C C 1
ATOM 11122 O O . GLN C 1 397 ? 86.126 144.531 22.498 1.00 19.39 397 GLN C O 1
ATOM 11128 N N . ARG C 1 398 ? 86.503 145.152 24.625 1.00 21.51 398 ARG C N 1
ATOM 11129 C CA . ARG C 1 398 ? 87.856 145.625 24.352 1.00 20.81 398 ARG C CA 1
ATOM 11130 C C . ARG C 1 398 ? 88.875 145.128 25.372 1.00 19.24 398 ARG C C 1
ATOM 11131 O O . ARG C 1 398 ? 88.527 144.787 26.502 1.00 17.16 398 ARG C O 1
ATOM 11139 N N . ASP C 1 399 ? 90.134 145.091 24.943 1.00 17.28 399 ASP C N 1
ATOM 11140 C CA . ASP C 1 399 ? 91.280 144.805 25.805 1.00 17.69 399 ASP C CA 1
ATOM 11141 C C . ASP C 1 399 ? 91.253 143.410 26.426 1.00 16.99 399 ASP C C 1
ATOM 11142 O O . ASP C 1 399 ? 90.751 142.462 25.828 1.00 16.62 399 ASP C O 1
ATOM 11147 N N . GLY C 1 400 ? 91.802 143.298 27.632 1.00 15.80 400 GLY C N 1
ATOM 11148 C CA . GLY C 1 400 ? 92.024 142.008 28.256 1.00 14.59 400 GLY C CA 1
ATOM 11149 C C . GLY C 1 400 ? 93.406 141.496 27.895 1.00 15.71 400 GLY C C 1
ATOM 11150 O O . GLY C 1 400 ? 93.947 141.858 26.852 1.00 17.85 400 GLY C O 1
ATOM 11151 N N . GLN C 1 401 ? 93.983 140.661 28.753 1.00 17.41 401 GLN C N 1
ATOM 11152 C CA . GLN C 1 401 ? 95.332 140.151 28.527 1.00 17.61 401 GLN C CA 1
ATOM 11153 C C . GLN C 1 401 ? 95.395 139.267 27.287 1.00 17.91 401 GLN C C 1
ATOM 11154 O O . GLN C 1 401 ? 94.447 138.543 26.984 1.00 17.90 401 GLN C O 1
ATOM 11160 N N . MET C 1 402 ? 96.517 139.344 26.576 1.00 17.65 402 MET C N 1
ATOM 11161 C CA . MET C 1 402 ? 96.736 138.583 25.347 1.00 18.22 402 MET C CA 1
ATOM 11162 C C . MET C 1 402 ? 95.647 138.846 24.317 1.00 18.77 402 MET C C 1
ATOM 11163 O O . MET C 1 402 ? 95.124 137.919 23.701 1.00 18.97 402 MET C O 1
ATOM 11168 N N . ALA C 1 403 ? 95.310 140.118 24.137 1.00 16.41 403 ALA C N 1
ATOM 11169 C CA . ALA C 1 403 ? 94.343 140.516 23.126 1.00 17.08 403 ALA C CA 1
ATOM 11170 C C . ALA C 1 403 ? 94.970 140.444 21.741 1.00 18.01 403 ALA C C 1
ATOM 11171 O O . ALA C 1 403 ? 95.850 141.235 21.408 1.00 18.45 403 ALA C O 1
ATOM 11173 N N . TYR C 1 404 ? 94.515 139.490 20.937 1.00 18.98 404 TYR C N 1
ATOM 11174 C CA . TYR C 1 404 ? 95.111 139.262 19.627 1.00 19.34 404 TYR C CA 1
ATOM 11175 C C . TYR C 1 404 ? 94.478 140.119 18.537 1.00 20.33 404 TYR C C 1
ATOM 11176 O O . TYR C 1 404 ? 95.125 140.440 17.541 1.00 21.23 404 TYR C O 1
ATOM 11185 N N . ARG C 1 405 ? 93.215 140.488 18.720 1.00 20.24 405 ARG C N 1
ATOM 11186 C CA . ARG C 1 405 ? 92.525 141.294 17.723 1.00 21.24 405 ARG C CA 1
ATOM 11187 C C . ARG C 1 405 ? 91.420 142.135 18.345 1.00 20.98 405 ARG C C 1
ATOM 11188 O O . ARG C 1 405 ? 91.014 141.903 19.482 1.00 20.06 405 ARG C O 1
ATOM 11196 N N . VAL C 1 406 ? 90.942 143.116 17.589 1.00 21.88 406 VAL C N 1
ATOM 11197 C CA . VAL C 1 406 ? 89.859 143.978 18.040 1.00 21.86 406 VAL C CA 1
ATOM 11198 C C . VAL C 1 406 ? 88.608 143.709 17.211 1.00 22.66 406 VAL C C 1
ATOM 11199 O O . VAL C 1 406 ? 88.677 143.612 15.986 1.00 23.69 406 VAL C O 1
ATOM 11203 N N . ASP C 1 407 ? 87.468 143.589 17.882 1.00 22.28 407 ASP C N 1
ATOM 11204 C CA . ASP C 1 407 ? 86.220 143.212 17.226 1.00 23.00 407 ASP C CA 1
ATOM 11205 C C . ASP C 1 407 ? 85.584 144.352 16.430 1.00 24.17 407 ASP C C 1
ATOM 11206 O O . ASP C 1 407 ? 84.391 144.615 16.561 1.00 24.48 407 ASP C O 1
ATOM 11211 N N . THR C 1 408 ? 86.383 145.027 15.610 1.00 24.91 408 THR C N 1
ATOM 11212 C CA . THR C 1 408 ? 85.871 146.086 14.749 1.00 26.17 408 THR C CA 1
ATOM 11213 C C . THR C 1 408 ? 85.586 145.574 13.341 1.00 27.44 408 THR C C 1
ATOM 11214 O O . THR C 1 408 ? 86.142 144.561 12.920 1.00 27.40 408 THR C O 1
ATOM 11218 N N . PHE C 1 409 ? 84.720 146.274 12.614 1.00 28.64 409 PHE C N 1
ATOM 11219 C CA . PHE C 1 409 ? 84.458 145.932 11.219 1.00 30.06 409 PHE C CA 1
ATOM 11220 C C . PHE C 1 409 ? 85.120 146.938 10.281 1.00 31.22 409 PHE C C 1
ATOM 11221 O O . PHE C 1 409 ? 85.557 148.004 10.710 1.00 31.01 409 PHE C O 1
ATOM 11229 N N . GLU C 1 410 ? 85.197 146.588 9.002 1.00 32.51 410 GLU C N 1
ATOM 11230 C CA . GLU C 1 410 ? 85.878 147.422 8.017 1.00 33.76 410 GLU C CA 1
ATOM 11231 C C . GLU C 1 410 ? 85.162 148.749 7.799 1.00 34.71 410 GLU C C 1
ATOM 11232 O O . GLU C 1 410 ? 83.997 148.781 7.403 1.00 35.56 410 GLU C O 1
ATOM 11238 N N . GLY C 1 411 ? 85.870 149.843 8.060 1.00 34.63 411 GLY C N 1
ATOM 11239 C CA . GLY C 1 411 ? 85.329 151.172 7.848 1.00 35.59 411 GLY C CA 1
ATOM 11240 C C . GLY C 1 411 ? 84.758 151.784 9.110 1.00 34.56 411 GLY C C 1
ATOM 11241 O O . GLY C 1 411 ? 84.290 152.921 9.100 1.00 35.23 411 GLY C O 1
ATOM 11242 N N . GLN C 1 412 ? 84.795 151.027 10.201 1.00 32.99 412 GLN C N 1
ATOM 11243 C CA . GLN C 1 412 ? 84.254 151.494 11.470 1.00 31.99 412 GLN C CA 1
ATOM 11244 C C . GLN C 1 412 ? 85.106 152.614 12.053 1.00 31.60 412 GLN C C 1
ATOM 11245 O O . GLN C 1 412 ? 86.332 152.584 11.956 1.00 31.34 412 GLN C O 1
ATOM 11251 N N . ASP C 1 413 ? 84.451 153.603 12.651 1.00 31.65 413 ASP C N 1
ATOM 11252 C CA . ASP C 1 413 ? 85.151 154.615 13.425 1.00 31.12 413 ASP C CA 1
ATOM 11253 C C . ASP C 1 413 ? 85.750 153.946 14.656 1.00 29.42 413 ASP C C 1
ATOM 11254 O O . ASP C 1 413 ? 85.025 153.537 15.562 1.00 28.61 413 ASP C O 1
ATOM 11259 N N . GLN C 1 414 ? 87.075 153.839 14.677 1.00 28.99 414 GLN C N 1
ATOM 11260 C CA . GLN C 1 414 ? 87.783 153.062 15.691 1.00 27.53 414 GLN C CA 1
ATOM 11261 C C . GLN C 1 414 ? 87.511 153.535 17.117 1.00 26.53 414 GLN C C 1
ATOM 11262 O O . GLN C 1 414 ? 87.612 152.757 18.064 1.00 25.36 414 GLN C O 1
ATOM 11268 N N . ARG C 1 415 ? 87.166 154.810 17.267 1.00 27.07 415 ARG C N 1
ATOM 11269 C CA . ARG C 1 415 ? 86.967 155.395 18.589 1.00 26.30 415 ARG C CA 1
ATOM 11270 C C . ARG C 1 415 ? 85.596 155.057 19.168 1.00 26.05 415 ARG C C 1
ATOM 11271 O O . ARG C 1 415 ? 85.302 155.389 20.316 1.00 25.41 415 ARG C O 1
ATOM 11279 N N . VAL C 1 416 ? 84.763 154.393 18.375 1.00 26.64 416 VAL C N 1
ATOM 11280 C CA . VAL C 1 416 ? 83.452 153.967 18.848 1.00 26.51 416 VAL C CA 1
ATOM 11281 C C . VAL C 1 416 ? 83.478 152.514 19.310 1.00 25.46 416 VAL C C 1
ATOM 11282 O O . VAL C 1 416 ? 83.496 151.594 18.495 1.00 25.71 416 VAL C O 1
ATOM 11286 N N . ASN C 1 417 ? 83.489 152.317 20.624 1.00 24.37 417 ASN C N 1
ATOM 11287 C CA . ASN C 1 417 ? 83.438 150.980 21.200 1.00 23.39 417 ASN C CA 1
ATOM 11288 C C . ASN C 1 417 ? 82.277 150.860 22.179 1.00 23.09 417 ASN C C 1
ATOM 11289 O O . ASN C 1 417 ? 82.426 150.322 23.276 1.00 22.08 417 ASN C O 1
ATOM 11294 N N . TYR C 1 418 ? 81.118 151.364 21.770 1.00 24.06 418 TYR C N 1
ATOM 11295 C CA . TYR C 1 418 ? 79.952 151.410 22.641 1.00 24.00 418 TYR C CA 1
ATOM 11296 C C . TYR C 1 418 ? 78.658 151.416 21.836 1.00 25.19 418 TYR C C 1
ATOM 11297 O O . TYR C 1 418 ? 78.657 151.695 20.638 1.00 26.17 418 TYR C O 1
ATOM 11306 N N . GLU C 1 419 ? 77.558 151.099 22.508 1.00 25.16 419 GLU C N 1
ATOM 11307 C CA . GLU C 1 419 ? 76.244 151.067 21.882 1.00 26.31 419 GLU C CA 1
ATOM 11308 C C . GLU C 1 419 ? 75.213 151.582 22.882 1.00 26.48 419 GLU C C 1
ATOM 11309 O O . GLU C 1 419 ? 75.241 151.196 24.049 1.00 25.54 419 GLU C O 1
ATOM 11315 N N . PRO C 1 420 ? 74.298 152.458 22.436 1.00 27.76 420 PRO C N 1
ATOM 11316 C CA . PRO C 1 420 ? 74.129 152.947 21.063 1.00 29.07 420 PRO C CA 1
ATOM 11317 C C . PRO C 1 420 ? 75.115 154.040 20.672 1.00 29.26 420 PRO C C 1
ATOM 11318 O O . PRO C 1 420 ? 75.804 154.597 21.525 1.00 28.50 420 PRO C O 1
ATOM 11322 N N . SER C 1 421 ? 75.168 154.339 19.379 1.00 30.37 421 SER C N 1
ATOM 11323 C CA . SER C 1 421 ? 76.046 155.375 18.858 1.00 30.78 421 SER C CA 1
ATOM 11324 C C . SER C 1 421 ? 75.504 155.919 17.543 1.00 32.49 421 SER C C 1
ATOM 11325 O O . SER C 1 421 ? 75.131 155.157 16.652 1.00 33.09 421 SER C O 1
ATOM 11328 N N . LEU C 1 422 ? 75.462 157.241 17.428 1.00 33.34 422 LEU C N 1
ATOM 11329 C CA . LEU C 1 422 ? 74.984 157.887 16.214 1.00 35.08 422 LEU C CA 1
ATOM 11330 C C . LEU C 1 422 ? 76.104 158.029 15.192 1.00 35.39 422 LEU C C 1
ATOM 11331 O O . LEU C 1 422 ? 75.860 158.353 14.032 1.00 36.84 422 LEU C O 1
ATOM 11336 N N . LEU C 1 423 ? 77.332 157.775 15.629 1.00 34.12 423 LEU C N 1
ATOM 11337 C CA . LEU C 1 423 ? 78.500 157.945 14.773 1.00 34.37 423 LEU C CA 1
ATOM 11338 C C . LEU C 1 423 ? 78.824 156.676 13.991 1.00 34.26 423 LEU C C 1
ATOM 11339 O O . LEU C 1 423 ? 78.890 156.695 12.762 1.00 35.46 423 LEU C O 1
ATOM 11344 N N . SER C 1 424 ? 79.020 155.575 14.710 1.00 32.88 424 SER C N 1
ATOM 11345 C CA . SER C 1 424 ? 79.390 154.309 14.089 1.00 32.65 424 SER C CA 1
ATOM 11346 C C . SER C 1 424 ? 79.145 153.139 15.037 1.00 31.29 424 SER C C 1
ATOM 11347 O O . SER C 1 424 ? 78.199 153.154 15.824 1.00 31.06 424 SER C O 1
ATOM 11350 N N . GLY C 1 425 ? 80.001 152.126 14.954 1.00 30.49 425 GLY C N 1
ATOM 11351 C CA . GLY C 1 425 ? 79.895 150.968 15.823 1.00 29.22 425 GLY C CA 1
ATOM 11352 C C . GLY C 1 425 ? 78.865 149.962 15.348 1.00 29.71 425 GLY C C 1
ATOM 11353 O O . GLY C 1 425 ? 78.048 150.267 14.481 1.00 31.07 425 GLY C O 1
ATOM 11354 N N . PRO C 1 426 ? 78.905 148.747 15.913 1.00 28.68 426 PRO C N 1
ATOM 11355 C CA . PRO C 1 426 ? 77.969 147.676 15.554 1.00 29.05 426 PRO C CA 1
ATOM 11356 C C . PRO C 1 426 ? 76.544 147.982 16.000 1.00 29.53 426 PRO C C 1
ATOM 11357 O O . PRO C 1 426 ? 76.349 148.638 17.022 1.00 29.00 426 PRO C O 1
ATOM 11361 N N . LYS C 1 427 ? 75.564 147.499 15.244 1.00 30.59 427 LYS C N 1
ATOM 11362 C CA . LYS C 1 427 ? 74.164 147.759 15.554 1.00 31.26 427 LYS C CA 1
ATOM 11363 C C . LYS C 1 427 ? 73.441 146.485 15.973 1.00 30.85 427 LYS C C 1
ATOM 11364 O O . LYS C 1 427 ? 73.872 145.382 15.644 1.00 30.46 427 LYS C O 1
ATOM 11370 N N . GLU C 1 428 ? 72.334 146.647 16.690 1.00 31.01 428 GLU C N 1
ATOM 11371 C CA . GLU C 1 428 ? 71.515 145.516 17.104 1.00 30.80 428 GLU C CA 1
ATOM 11372 C C . GLU C 1 428 ? 70.942 144.779 15.904 1.00 31.99 428 GLU C C 1
ATOM 11373 O O . GLU C 1 428 ? 70.799 145.347 14.822 1.00 33.29 428 GLU C O 1
ATOM 11379 N N . ALA C 1 429 ? 70.618 143.507 16.101 1.00 31.60 429 ALA C N 1
ATOM 11380 C CA . ALA C 1 429 ? 69.963 142.725 15.065 1.00 32.76 429 ALA C CA 1
ATOM 11381 C C . ALA C 1 429 ? 68.453 142.798 15.241 1.00 33.78 429 ALA C C 1
ATOM 11382 O O . ALA C 1 429 ? 67.945 142.626 16.348 1.00 33.13 429 ALA C O 1
ATOM 11384 N N . PRO C 1 430 ? 67.729 143.065 14.146 1.00 35.48 430 PRO C N 1
ATOM 11385 C CA . PRO C 1 430 ? 66.266 143.112 14.197 1.00 36.67 430 PRO C CA 1
ATOM 11386 C C . PRO C 1 430 ? 65.676 141.729 14.447 1.00 36.48 430 PRO C C 1
ATOM 11387 O O . PRO C 1 430 ? 66.165 140.746 13.892 1.00 36.27 430 PRO C O 1
ATOM 11391 N N . ARG C 1 431 ? 64.642 141.657 15.278 1.00 36.60 431 ARG C N 1
ATOM 11392 C CA . ARG C 1 431 ? 64.007 140.384 15.588 1.00 36.49 431 ARG C CA 1
ATOM 11393 C C . ARG C 1 431 ? 63.212 139.862 14.398 1.00 38.17 431 ARG C C 1
ATOM 11394 O O . ARG C 1 431 ? 62.328 140.544 13.882 1.00 39.72 431 ARG C O 1
ATOM 11402 N N . ARG C 1 432 ? 63.535 138.650 13.965 1.00 37.92 432 ARG C N 1
ATOM 11403 C CA . ARG C 1 432 ? 62.846 138.032 12.841 1.00 39.49 432 ARG C CA 1
ATOM 11404 C C . ARG C 1 432 ? 61.853 136.991 13.344 1.00 39.67 432 ARG C C 1
ATOM 11405 O O . ARG C 1 432 ? 61.170 136.336 12.558 1.00 40.95 432 ARG C O 1
ATOM 11413 N N . ALA C 1 433 ? 61.783 136.851 14.664 1.00 38.44 433 ALA C N 1
ATOM 11414 C CA . ALA C 1 433 ? 60.877 135.905 15.304 1.00 38.51 433 ALA C CA 1
ATOM 11415 C C . ALA C 1 433 ? 60.647 136.302 16.760 1.00 37.55 433 ALA C C 1
ATOM 11416 O O . ALA C 1 433 ? 61.548 136.834 17.407 1.00 36.24 433 ALA C O 1
ATOM 11418 N N . PRO C 1 434 ? 59.434 136.051 17.276 1.00 38.30 434 PRO C N 1
ATOM 11419 C CA . PRO C 1 434 ? 59.070 136.381 18.660 1.00 37.64 434 PRO C CA 1
ATOM 11420 C C . PRO C 1 434 ? 59.968 135.717 19.698 1.00 35.73 434 PRO C C 1
ATOM 11421 O O . PRO C 1 434 ? 60.367 134.567 19.527 1.00 35.19 434 PRO C O 1
ATOM 11425 N N . GLU C 1 435 ? 60.281 136.447 20.763 1.00 34.81 435 GLU C N 1
ATOM 11426 C CA . GLU C 1 435 ? 61.092 135.912 21.849 1.00 33.10 435 GLU C CA 1
ATOM 11427 C C . GLU C 1 435 ? 60.258 135.042 22.782 1.00 33.12 435 GLU C C 1
ATOM 11428 O O . GLU C 1 435 ? 59.067 135.288 22.977 1.00 34.29 435 GLU C O 1
ATOM 11434 N N . HIS C 1 436 ? 60.888 134.022 23.353 1.00 31.91 436 HIS C N 1
ATOM 11435 C CA . HIS C 1 436 ? 60.216 133.139 24.297 1.00 31.83 436 HIS C CA 1
ATOM 11436 C C . HIS C 1 436 ? 60.081 133.827 25.650 1.00 31.34 436 HIS C C 1
ATOM 11437 O O . HIS C 1 436 ? 61.079 134.139 26.297 1.00 30.05 436 HIS C O 1
ATOM 11444 N N . THR C 1 437 ? 58.844 134.072 26.070 1.00 32.45 437 THR C N 1
ATOM 11445 C CA . THR C 1 437 ? 58.588 134.777 27.322 1.00 32.23 437 THR C CA 1
ATOM 11446 C C . THR C 1 437 ? 57.681 133.977 28.250 1.00 32.61 437 THR C C 1
ATOM 11447 O O . THR C 1 437 ? 56.511 134.314 28.415 1.00 33.91 437 THR C O 1
ATOM 11451 N N . PRO C 1 438 ? 58.225 132.918 28.870 1.00 31.53 438 PRO C N 1
ATOM 11452 C CA . PRO C 1 438 ? 57.439 132.040 29.743 1.00 31.86 438 PRO C CA 1
ATOM 11453 C C . PRO C 1 438 ? 56.988 132.731 31.024 1.00 32.00 438 PRO C C 1
ATOM 11454 O O . PRO C 1 438 ? 57.679 133.616 31.524 1.00 31.24 438 PRO C O 1
ATOM 11458 N N . ARG C 1 439 ? 55.832 132.326 31.540 1.00 33.05 439 ARG C N 1
ATOM 11459 C CA . ARG C 1 439 ? 55.291 132.904 32.763 1.00 33.40 439 ARG C CA 1
ATOM 11460 C C . ARG C 1 439 ? 55.956 132.308 33.997 1.00 32.19 439 ARG C C 1
ATOM 11461 O O . ARG C 1 439 ? 56.054 131.091 34.132 1.00 31.83 439 ARG C O 1
ATOM 11469 N N . VAL C 1 440 ? 56.418 133.175 34.892 1.00 31.61 440 VAL C N 1
ATOM 11470 C CA . VAL C 1 440 ? 57.053 132.735 36.127 1.00 30.57 440 VAL C CA 1
ATOM 11471 C C . VAL C 1 440 ? 56.401 133.386 37.341 1.00 31.23 440 VAL C C 1
ATOM 11472 O O . VAL C 1 440 ? 56.411 134.608 37.480 1.00 31.45 440 VAL C O 1
ATOM 11476 N N . GLU C 1 441 ? 55.824 132.565 38.211 1.00 31.63 441 GLU C N 1
ATOM 11477 C CA . GLU C 1 441 ? 55.189 133.061 39.425 1.00 32.36 441 GLU C CA 1
ATOM 11478 C C . GLU C 1 441 ? 55.651 132.259 40.636 1.00 31.63 441 GLU C C 1
ATOM 11479 O O . GLU C 1 441 ? 55.794 131.041 40.565 1.00 31.27 441 GLU C O 1
ATOM 11485 N N . GLY C 1 442 ? 55.889 132.949 41.745 1.00 31.48 442 GLY C N 1
ATOM 11486 C CA . GLY C 1 442 ? 56.312 132.295 42.967 1.00 30.93 442 GLY C CA 1
ATOM 11487 C C . GLY C 1 442 ? 57.021 133.238 43.915 1.00 30.37 442 GLY C C 1
ATOM 11488 O O . GLY C 1 442 ? 57.382 134.352 43.541 1.00 30.15 442 GLY C O 1
ATOM 11489 N N . ASN C 1 443 ? 57.218 132.789 45.150 1.00 30.22 443 ASN C N 1
ATOM 11490 C CA . ASN C 1 443 ? 57.934 133.577 46.142 1.00 29.72 443 ASN C CA 1
ATOM 11491 C C . ASN C 1 443 ? 59.433 133.308 46.104 1.00 28.10 443 ASN C C 1
ATOM 11492 O O . ASN C 1 443 ? 59.866 132.175 45.888 1.00 27.41 443 ASN C O 1
ATOM 11497 N N . LEU C 1 444 ? 60.220 134.358 46.310 1.00 27.66 444 LEU C N 1
ATOM 11498 C CA . LEU C 1 444 ? 61.672 134.243 46.338 1.00 26.27 444 LEU C CA 1
ATOM 11499 C C . LEU C 1 444 ? 62.110 133.439 47.557 1.00 26.04 444 LEU C C 1
ATOM 11500 O O . LEU C 1 444 ? 62.242 133.982 48.653 1.00 26.42 444 LEU C O 1
ATOM 11505 N N . VAL C 1 445 ? 62.331 132.143 47.361 1.00 25.47 445 VAL C N 1
ATOM 11506 C CA . VAL C 1 445 ? 62.616 131.242 48.473 1.00 25.38 445 VAL C CA 1
ATOM 11507 C C . VAL C 1 445 ? 63.852 130.373 48.250 1.00 24.06 445 VAL C C 1
ATOM 11508 O O . VAL C 1 445 ? 64.350 130.245 47.131 1.00 23.26 445 VAL C O 1
ATOM 11512 N N . ARG C 1 446 ? 64.337 129.781 49.336 1.00 23.93 446 ARG C N 1
ATOM 11513 C CA . ARG C 1 446 ? 65.344 128.732 49.265 1.00 22.90 446 ARG C CA 1
ATOM 11514 C C . ARG C 1 446 ? 64.727 127.423 49.737 1.00 23.35 446 ARG C C 1
ATOM 11515 O O . ARG C 1 446 ? 64.789 127.090 50.919 1.00 23.71 446 ARG C O 1
ATOM 11523 N N . ALA C 1 447 ? 64.121 126.688 48.810 1.00 23.51 447 ALA C N 1
ATOM 11524 C CA . ALA C 1 447 ? 63.424 125.454 49.153 1.00 24.18 447 ALA C CA 1
ATOM 11525 C C . ALA C 1 447 ? 63.567 124.399 48.062 1.00 23.76 447 ALA C C 1
ATOM 11526 O O . ALA C 1 447 ? 63.676 124.721 46.880 1.00 23.39 447 ALA C O 1
ATOM 11528 N N . ALA C 1 448 ? 63.567 123.135 48.472 1.00 23.88 448 ALA C N 1
ATOM 11529 C CA . ALA C 1 448 ? 63.662 122.027 47.531 1.00 23.60 448 ALA C CA 1
ATOM 11530 C C . ALA C 1 448 ? 62.359 121.845 46.765 1.00 24.59 448 ALA C C 1
ATOM 11531 O O . ALA C 1 448 ? 61.312 122.351 47.171 1.00 25.63 448 ALA C O 1
ATOM 11533 N N . ILE C 1 449 ? 62.430 121.120 45.654 1.00 24.35 449 ILE C N 1
ATOM 11534 C CA . ILE C 1 449 ? 61.247 120.837 44.853 1.00 25.33 449 ILE C CA 1
ATOM 11535 C C . ILE C 1 449 ? 60.267 119.978 45.644 1.00 26.43 449 ILE C C 1
ATOM 11536 O O . ILE C 1 449 ? 60.666 119.222 46.529 1.00 26.26 449 ILE C O 1
ATOM 11541 N N . GLU C 1 450 ? 58.984 120.104 45.325 1.00 27.63 450 GLU C N 1
ATOM 11542 C CA . GLU C 1 450 ? 57.943 119.423 46.084 1.00 28.86 450 GLU C CA 1
ATOM 11543 C C . GLU C 1 450 ? 57.868 117.937 45.749 1.00 29.00 450 GLU C C 1
ATOM 11544 O O . GLU C 1 450 ? 57.230 117.169 46.466 1.00 29.87 450 GLU C O 1
ATOM 11550 N N . ARG C 1 451 ? 58.528 117.530 44.670 1.00 28.19 451 ARG C N 1
ATOM 11551 C CA . ARG C 1 451 ? 58.555 116.122 44.289 1.00 28.27 451 ARG C CA 1
ATOM 11552 C C . ARG C 1 451 ? 59.976 115.575 44.188 1.00 26.93 451 ARG C C 1
ATOM 11553 O O . ARG C 1 451 ? 60.469 115.331 43.087 1.00 26.39 451 ARG C O 1
ATOM 11561 N N . PRO C 1 452 ? 60.640 115.375 45.338 1.00 26.50 452 PRO C N 1
ATOM 11562 C CA . PRO C 1 452 ? 62.006 114.842 45.316 1.00 25.33 452 PRO C CA 1
ATOM 11563 C C . PRO C 1 452 ? 62.063 113.419 44.761 1.00 25.43 452 PRO C C 1
ATOM 11564 O O . PRO C 1 452 ? 62.750 113.196 43.763 1.00 24.75 452 PRO C O 1
ATOM 11568 N N . ASN C 1 453 ? 61.333 112.495 45.385 1.00 26.36 453 ASN C N 1
ATOM 11569 C CA . ASN C 1 453 ? 61.295 111.090 44.972 1.00 26.62 453 ASN C CA 1
ATOM 11570 C C . ASN C 1 453 ? 62.680 110.522 44.666 1.00 25.49 453 ASN C C 1
ATOM 11571 O O . ASN C 1 453 ? 62.980 110.187 43.523 1.00 25.17 453 ASN C O 1
ATOM 11576 N N . PRO C 1 454 ? 63.534 110.417 45.694 1.00 24.96 454 PRO C N 1
ATOM 11577 C CA . PRO C 1 454 ? 64.934 110.050 45.474 1.00 23.89 454 PRO C CA 1
ATOM 11578 C C . PRO C 1 454 ? 65.165 108.552 45.293 1.00 24.07 454 PRO C C 1
ATOM 11579 O O . PRO C 1 454 ? 66.284 108.152 44.982 1.00 23.29 454 PRO C O 1
ATOM 11583 N N . PHE C 1 455 ? 64.129 107.740 45.470 1.00 25.14 455 PHE C N 1
ATOM 11584 C CA . PHE C 1 455 ? 64.302 106.293 45.429 1.00 25.44 455 PHE C CA 1
ATOM 11585 C C . PHE C 1 455 ? 63.494 105.637 44.316 1.00 26.71 455 PHE C C 1
ATOM 11586 O O . PHE C 1 455 ? 63.699 104.465 44.005 1.00 26.30 455 PHE C O 1
ATOM 11594 N N . GLY C 1 456 ? 62.586 106.399 43.716 1.00 26.55 456 GLY C N 1
ATOM 11595 C CA . GLY C 1 456 ? 61.680 105.872 42.711 1.00 27.39 456 GLY C CA 1
ATOM 11596 C C . GLY C 1 456 ? 62.355 105.233 41.513 1.00 26.94 456 GLY C C 1
ATOM 11597 O O . GLY C 1 456 ? 62.288 104.020 41.331 1.00 27.39 456 GLY C O 1
ATOM 11598 N N . GLN C 1 457 ? 63.006 106.050 40.693 1.00 26.12 457 GLN C N 1
ATOM 11599 C CA . GLN C 1 457 ? 63.649 105.560 39.479 1.00 25.76 457 GLN C CA 1
ATOM 11600 C C . GLN C 1 457 ? 64.857 104.678 39.785 1.00 25.10 457 GLN C C 1
ATOM 11601 O O . GLN C 1 457 ? 65.260 103.860 38.960 1.00 25.10 457 GLN C O 1
ATOM 11607 N N . ALA C 1 458 ? 65.434 104.860 40.968 1.00 24.60 458 ALA C N 1
ATOM 11608 C CA . ALA C 1 458 ? 66.568 104.053 41.401 1.00 24.07 458 ALA C CA 1
ATOM 11609 C C . ALA C 1 458 ? 66.173 102.584 41.508 1.00 24.90 458 ALA C C 1
ATOM 11610 O O . ALA C 1 458 ? 66.922 101.697 41.104 1.00 24.70 458 ALA C O 1
ATOM 11612 N N . GLY C 1 459 ? 64.990 102.339 42.060 1.00 25.89 459 GLY C N 1
ATOM 11613 C CA . GLY C 1 459 ? 64.477 100.990 42.191 1.00 26.81 459 GLY C CA 1
ATOM 11614 C C . GLY C 1 459 ? 64.115 100.394 40.847 1.00 27.27 459 GLY C C 1
ATOM 11615 O O . GLY C 1 459 ? 64.357 99.214 40.599 1.00 27.58 459 GLY C O 1
ATOM 11616 N N . MET C 1 460 ? 63.532 101.215 39.979 1.00 27.39 460 MET C N 1
ATOM 11617 C CA . MET C 1 460 ? 63.143 100.777 38.644 1.00 27.92 460 MET C CA 1
ATOM 11618 C C . MET C 1 460 ? 64.340 100.305 37.826 1.00 27.23 460 MET C C 1
ATOM 11619 O O . MET C 1 460 ? 64.274 99.287 37.138 1.00 27.77 460 MET C O 1
ATOM 11624 N N . GLN C 1 461 ? 65.435 101.052 37.909 1.00 26.10 461 GLN C N 1
ATOM 11625 C CA . GLN C 1 461 ? 66.641 100.730 37.157 1.00 25.44 461 GLN C CA 1
ATOM 11626 C C . GLN C 1 461 ? 67.338 99.498 37.720 1.00 25.44 461 GLN C C 1
ATOM 11627 O O . GLN C 1 461 ? 67.985 98.750 36.988 1.00 25.42 461 GLN C O 1
ATOM 11633 N N . TYR C 1 462 ? 67.195 99.289 39.024 1.00 25.54 462 TYR C N 1
ATOM 11634 C CA . TYR C 1 462 ? 67.784 98.131 39.680 1.00 25.65 462 TYR C CA 1
ATOM 11635 C C . TYR C 1 462 ? 67.135 96.837 39.203 1.00 26.70 462 TYR C C 1
ATOM 11636 O O . TYR C 1 462 ? 67.814 95.838 38.974 1.00 26.76 462 TYR C O 1
ATOM 11645 N N . ARG C 1 463 ? 65.817 96.862 39.055 1.00 27.60 463 ARG C N 1
ATOM 11646 C CA . ARG C 1 463 ? 65.075 95.681 38.636 1.00 28.72 463 ARG C CA 1
ATOM 11647 C C . ARG C 1 463 ? 65.243 95.418 37.145 1.00 28.84 463 ARG C C 1
ATOM 11648 O O . ARG C 1 463 ? 65.297 94.268 36.712 1.00 29.44 463 ARG C O 1
ATOM 11656 N N . ASN C 1 464 ? 65.329 96.490 36.363 1.00 28.35 464 ASN C N 1
ATOM 11657 C CA . ASN C 1 464 ? 65.457 96.370 34.916 1.00 28.54 464 ASN C CA 1
ATOM 11658 C C . ASN C 1 464 ? 66.865 95.986 34.478 1.00 27.84 464 ASN C C 1
ATOM 11659 O O . ASN C 1 464 ? 67.093 95.666 33.313 1.00 28.10 464 ASN C O 1
ATOM 11664 N N . PHE C 1 465 ? 67.807 96.029 35.413 1.00 27.03 465 PHE C N 1
ATOM 11665 C CA . PHE C 1 465 ? 69.173 95.600 35.139 1.00 26.45 465 PHE C CA 1
ATOM 11666 C C . PHE C 1 465 ? 69.227 94.128 34.748 1.00 27.25 465 PHE C C 1
ATOM 11667 O O . PHE C 1 465 ? 68.338 93.350 35.094 1.00 28.14 465 PHE C O 1
ATOM 11675 N N . ALA C 1 466 ? 70.272 93.754 34.021 1.00 27.00 466 ALA C N 1
ATOM 11676 C CA . ALA C 1 466 ? 70.554 92.350 33.768 1.00 27.68 466 ALA C CA 1
ATOM 11677 C C . ALA C 1 466 ? 71.210 91.761 35.008 1.00 27.43 466 ALA C C 1
ATOM 11678 O O . ALA C 1 466 ? 71.622 92.501 35.900 1.00 26.65 466 ALA C O 1
ATOM 11680 N N . ASP C 1 467 ? 71.298 90.437 35.071 1.00 28.16 467 ASP C N 1
ATOM 11681 C CA . ASP C 1 467 ? 71.862 89.774 36.241 1.00 28.11 467 ASP C CA 1
ATOM 11682 C C . ASP C 1 467 ? 73.318 90.160 36.475 1.00 27.16 467 ASP C C 1
ATOM 11683 O O . ASP C 1 467 ? 73.718 90.414 37.609 1.00 26.71 467 ASP C O 1
ATOM 11688 N N . TRP C 1 468 ? 74.104 90.211 35.405 1.00 26.93 468 TRP C N 1
ATOM 11689 C CA . TRP C 1 468 ? 75.522 90.535 35.526 1.00 26.15 468 TRP C CA 1
ATOM 11690 C C . TRP C 1 468 ? 75.725 92.001 35.898 1.00 25.13 468 TRP C C 1
ATOM 11691 O O . TRP C 1 468 ? 76.751 92.369 36.468 1.00 24.46 468 TRP C O 1
ATOM 11702 N N . GLU C 1 469 ? 74.738 92.830 35.582 1.00 25.08 469 GLU C N 1
ATOM 11703 C CA . GLU C 1 469 ? 74.793 94.246 35.917 1.00 24.20 469 GLU C CA 1
ATOM 11704 C C . GLU C 1 469 ? 74.485 94.460 37.396 1.00 24.04 469 GLU C C 1
ATOM 11705 O O . GLU C 1 469 ? 75.106 95.294 38.054 1.00 23.27 469 GLU C O 1
ATOM 11711 N N . ARG C 1 470 ? 73.523 93.702 37.912 1.00 24.84 470 ARG C N 1
ATOM 11712 C CA . ARG C 1 470 ? 73.181 93.750 39.329 1.00 24.90 470 ARG C CA 1
ATOM 11713 C C . ARG C 1 470 ? 74.294 93.166 40.192 1.00 24.73 470 ARG C C 1
ATOM 11714 O O . ARG C 1 470 ? 74.592 93.685 41.265 1.00 24.33 470 ARG C O 1
ATOM 11722 N N . ASP C 1 471 ? 74.897 92.078 39.720 1.00 25.11 471 ASP C N 1
ATOM 11723 C CA . ASP C 1 471 ? 75.978 91.417 40.446 1.00 25.09 471 ASP C CA 1
ATOM 11724 C C . ASP C 1 471 ? 77.176 92.338 40.631 1.00 24.12 471 ASP C C 1
ATOM 11725 O O . ASP C 1 471 ? 77.762 92.400 41.710 1.00 23.93 471 ASP C O 1
ATOM 11730 N N . GLU C 1 472 ? 77.528 93.053 39.569 1.00 23.58 472 GLU C N 1
ATOM 11731 C CA . GLU C 1 472 ? 78.634 93.999 39.612 1.00 22.68 472 GLU C CA 1
ATOM 11732 C C . GLU C 1 472 ? 78.312 95.147 40.560 1.00 22.13 472 GLU C C 1
ATOM 11733 O O . GLU C 1 472 ? 79.175 95.610 41.303 1.00 21.64 472 GLU C O 1
ATOM 11739 N N . LEU C 1 473 ? 77.060 95.593 40.533 1.00 22.30 473 LEU C N 1
ATOM 11740 C CA . LEU C 1 473 ? 76.601 96.671 41.401 1.00 21.92 473 LEU C CA 1
ATOM 11741 C C . LEU C 1 473 ? 76.710 96.297 42.875 1.00 22.18 473 LEU C C 1
ATOM 11742 O O . LEU C 1 473 ? 77.234 97.064 43.680 1.00 21.67 473 LEU C O 1
ATOM 11747 N N . VAL C 1 474 ? 76.208 95.116 43.222 1.00 23.04 474 VAL C N 1
ATOM 11748 C CA . VAL C 1 474 ? 76.248 94.644 44.601 1.00 23.47 474 VAL C CA 1
ATOM 11749 C C . VAL C 1 474 ? 77.688 94.420 45.049 1.00 23.16 474 VAL C C 1
ATOM 11750 O O . VAL C 1 474 ? 78.052 94.734 46.181 1.00 23.09 474 VAL C O 1
ATOM 11754 N N . SER C 1 475 ? 78.503 93.882 44.148 1.00 23.08 475 SER C N 1
ATOM 11755 C CA . SER C 1 475 ? 79.907 93.618 44.441 1.00 22.89 475 SER C CA 1
ATOM 11756 C C . SER C 1 475 ? 80.677 94.908 44.709 1.00 21.99 475 SER C C 1
ATOM 11757 O O . SER C 1 475 ? 81.461 94.988 45.654 1.00 21.94 475 SER C O 1
ATOM 11760 N N . ASN C 1 476 ? 80.444 95.917 43.876 1.00 21.36 476 ASN C N 1
ATOM 11761 C CA . ASN C 1 476 ? 81.126 97.200 44.015 1.00 20.52 476 ASN C CA 1
ATOM 11762 C C . ASN C 1 476 ? 80.723 97.945 45.282 1.00 20.42 476 ASN C C 1
ATOM 11763 O O . ASN C 1 476 ? 81.576 98.456 46.005 1.00 20.09 476 ASN C O 1
ATOM 11768 N N . LEU C 1 477 ? 79.421 98.007 45.544 1.00 20.78 477 LEU C N 1
ATOM 11769 C CA . LEU C 1 477 ? 78.908 98.685 46.731 1.00 20.83 477 LEU C CA 1
ATOM 11770 C C . LEU C 1 477 ? 79.368 98.016 48.020 1.00 21.36 477 LEU C C 1
ATOM 11771 O O . LEU C 1 477 ? 79.662 98.689 49.007 1.00 21.22 477 LEU C O 1
ATOM 11776 N N . SER C 1 478 ? 79.422 96.690 48.009 1.00 22.04 478 SER C N 1
ATOM 11777 C CA . SER C 1 478 ? 79.838 95.937 49.185 1.00 22.69 478 SER C CA 1
ATOM 11778 C C . SER C 1 478 ? 81.297 96.207 49.525 1.00 22.29 478 SER C C 1
ATOM 11779 O O . SER C 1 478 ? 81.639 96.448 50.680 1.00 22.48 478 SER C O 1
ATOM 11782 N N . GLY C 1 479 ? 82.151 96.171 48.509 1.00 21.82 479 GLY C N 1
ATOM 11783 C CA . GLY C 1 479 ? 83.570 96.395 48.703 1.00 21.51 479 GLY C CA 1
ATOM 11784 C C . GLY C 1 479 ? 83.892 97.820 49.101 1.00 20.80 479 GLY C C 1
ATOM 11785 O O . GLY C 1 479 ? 84.867 98.070 49.808 1.00 20.76 479 GLY C O 1
ATOM 11786 N N . ALA C 1 480 ? 83.064 98.757 48.653 1.00 20.30 480 ALA C N 1
ATOM 11787 C CA . ALA C 1 480 ? 83.280 100.168 48.940 1.00 19.63 480 ALA C CA 1
ATOM 11788 C C . ALA C 1 480 ? 82.805 100.531 50.343 1.00 20.00 480 ALA C C 1
ATOM 11789 O O . ALA C 1 480 ? 83.461 101.293 51.049 1.00 19.77 480 ALA C O 1
ATOM 11791 N N . LEU C 1 481 ? 81.664 99.978 50.741 1.00 20.65 481 LEU C N 1
ATOM 11792 C CA . LEU C 1 481 ? 81.058 100.311 52.025 1.00 21.13 481 LEU C CA 1
ATOM 11793 C C . LEU C 1 481 ? 81.598 99.451 53.162 1.00 21.92 481 LEU C C 1
ATOM 11794 O O . LEU C 1 481 ? 81.206 99.621 54.316 1.00 22.46 481 LEU C O 1
ATOM 11799 N N . ALA C 1 482 ? 82.496 98.531 52.834 1.00 22.06 482 ALA C N 1
ATOM 11800 C CA . ALA C 1 482 ? 83.098 97.662 53.837 1.00 22.87 482 ALA C CA 1
ATOM 11801 C C . ALA C 1 482 ? 84.197 98.381 54.610 1.00 22.69 482 ALA C C 1
ATOM 11802 O O . ALA C 1 482 ? 85.165 98.866 54.026 1.00 22.02 482 ALA C O 1
ATOM 11804 N N . GLY C 1 483 ? 84.038 98.451 55.928 1.00 23.37 483 GLY C N 1
ATOM 11805 C CA . GLY C 1 483 ? 85.012 99.103 56.783 1.00 23.38 483 GLY C CA 1
ATOM 11806 C C . GLY C 1 483 ? 84.641 100.541 57.085 1.00 22.86 483 GLY C C 1
ATOM 11807 O O . GLY C 1 483 ? 85.209 101.166 57.978 1.00 23.01 483 GLY C O 1
ATOM 11808 N N . VAL C 1 484 ? 83.674 101.056 56.335 1.00 22.32 484 VAL C N 1
ATOM 11809 C CA . VAL C 1 484 ? 83.203 102.427 56.488 1.00 21.83 484 VAL C CA 1
ATOM 11810 C C . VAL C 1 484 ? 82.378 102.569 57.769 1.00 22.68 484 VAL C C 1
ATOM 11811 O O . VAL C 1 484 ? 81.778 101.600 58.233 1.00 23.55 484 VAL C O 1
ATOM 11815 N N . ASP C 1 485 ? 82.385 103.770 58.345 1.00 22.50 485 ASP C N 1
ATOM 11816 C CA . ASP C 1 485 ? 81.591 104.105 59.525 1.00 23.30 485 ASP C CA 1
ATOM 11817 C C . ASP C 1 485 ? 80.153 103.594 59.422 1.00 23.83 485 ASP C C 1
ATOM 11818 O O . ASP C 1 485 ? 79.509 103.730 58.383 1.00 23.29 485 ASP C O 1
ATOM 11823 N N . LYS C 1 486 ? 79.660 103.001 60.505 1.00 24.97 486 LYS C N 1
ATOM 11824 C CA . LYS C 1 486 ? 78.366 102.327 60.490 1.00 25.68 486 LYS C CA 1
ATOM 11825 C C . LYS C 1 486 ? 77.199 103.289 60.291 1.00 25.53 486 LYS C C 1
ATOM 11826 O O . LYS C 1 486 ? 76.161 102.908 59.752 1.00 25.73 486 LYS C O 1
ATOM 11832 N N . ARG C 1 487 ? 77.370 104.535 60.721 1.00 25.24 487 ARG C N 1
ATOM 11833 C CA . ARG C 1 487 ? 76.343 105.550 60.521 1.00 25.70 487 ARG C CA 1
ATOM 11834 C C . ARG C 1 487 ? 76.131 105.804 59.034 1.00 24.08 487 ARG C C 1
ATOM 11835 O O . ARG C 1 487 ? 75.006 106.011 58.582 1.00 25.02 487 ARG C O 1
ATOM 11843 N N . ILE C 1 488 ? 77.222 105.778 58.277 1.00 23.18 488 ILE C N 1
ATOM 11844 C CA . ILE C 1 488 ? 77.154 105.923 56.830 1.00 22.28 488 ILE C CA 1
ATOM 11845 C C . ILE C 1 488 ? 76.513 104.694 56.195 1.00 22.66 488 ILE C C 1
ATOM 11846 O O . ILE C 1 488 ? 75.645 104.811 55.331 1.00 22.51 488 ILE C O 1
ATOM 11851 N N . GLN C 1 489 ? 76.950 103.516 56.632 1.00 23.21 489 GLN C N 1
ATOM 11852 C CA . GLN C 1 489 ? 76.447 102.255 56.097 1.00 23.65 489 GLN C CA 1
ATOM 11853 C C . GLN C 1 489 ? 74.938 102.109 56.264 1.00 24.44 489 GLN C C 1
ATOM 11854 O O . GLN C 1 489 ? 74.239 101.747 55.320 1.00 24.41 489 GLN C O 1
ATOM 11860 N N . ASP C 1 490 ? 74.441 102.396 57.464 1.00 25.23 490 ASP C N 1
ATOM 11861 C CA . ASP C 1 490 ? 73.016 102.265 57.749 1.00 26.15 490 ASP C CA 1
ATOM 11862 C C . ASP C 1 490 ? 72.178 103.219 56.909 1.00 25.68 490 ASP C C 1
ATOM 11863 O O . ASP C 1 490 ? 71.104 102.856 56.433 1.00 26.15 490 ASP C O 1
ATOM 11868 N N . LYS C 1 491 ? 72.674 104.437 56.724 1.00 24.83 491 LYS C N 1
ATOM 11869 C CA . LYS C 1 491 ? 71.950 105.435 55.951 1.00 24.40 491 LYS C CA 1
ATOM 11870 C C . LYS C 1 491 ? 71.882 105.049 54.479 1.00 23.82 491 LYS C C 1
ATOM 11871 O O . LYS C 1 491 ? 70.850 105.221 53.833 1.00 24.03 491 LYS C O 1
ATOM 11877 N N . MET C 1 492 ? 72.982 104.520 53.956 1.00 23.19 492 MET C N 1
ATOM 11878 C CA . MET C 1 492 ? 73.024 104.079 52.568 1.00 23.83 492 MET C CA 1
ATOM 11879 C C . MET C 1 492 ? 72.160 102.842 52.364 1.00 24.69 492 MET C C 1
ATOM 11880 O O . MET C 1 492 ? 71.462 102.722 51.358 1.00 24.19 492 MET C O 1
ATOM 11885 N N . LEU C 1 493 ? 72.216 101.922 53.322 1.00 24.35 493 LEU C N 1
ATOM 11886 C CA . LEU C 1 493 ? 71.387 100.722 53.285 1.00 25.30 493 LEU C CA 1
ATOM 11887 C C . LEU C 1 493 ? 69.911 101.089 53.343 1.00 26.01 493 LEU C C 1
ATOM 11888 O O . LEU C 1 493 ? 69.070 100.416 52.750 1.00 26.55 493 LEU C O 1
ATOM 11893 N N . GLU C 1 494 ? 69.607 102.165 54.061 1.00 26.07 494 GLU C N 1
ATOM 11894 C CA . GLU C 1 494 ? 68.250 102.683 54.142 1.00 26.75 494 GLU C CA 1
ATOM 11895 C C . GLU C 1 494 ? 67.787 103.203 52.785 1.00 26.23 494 GLU C C 1
ATOM 11896 O O . GLU C 1 494 ? 66.643 102.995 52.385 1.00 26.92 494 GLU C O 1
ATOM 11902 N N . TYR C 1 495 ? 68.690 103.875 52.080 1.00 25.45 495 TYR C N 1
ATOM 11903 C CA . TYR C 1 495 ? 68.384 104.439 50.772 1.00 24.57 495 TYR C CA 1
ATOM 11904 C C . TYR C 1 495 ? 68.177 103.341 49.734 1.00 24.75 495 TYR C C 1
ATOM 11905 O O . TYR C 1 495 ? 67.241 103.395 48.939 1.00 25.11 495 TYR C O 1
ATOM 11914 N N . PHE C 1 496 ? 69.066 102.353 49.747 1.00 24.58 496 PHE C N 1
ATOM 11915 C CA . PHE C 1 496 ? 68.989 101.223 48.826 1.00 24.81 496 PHE C CA 1
ATOM 11916 C C . PHE C 1 496 ? 67.717 100.411 49.041 1.00 26.04 496 PHE C C 1
ATOM 11917 O O . PHE C 1 496 ? 67.063 100.000 48.084 1.00 26.37 496 PHE C O 1
ATOM 11925 N N . THR C 1 497 ? 67.372 100.189 50.305 1.00 26.78 497 THR C N 1
ATOM 11926 C CA . THR C 1 497 ? 66.185 99.420 50.659 1.00 28.06 497 THR C CA 1
ATOM 11927 C C . THR C 1 497 ? 64.919 100.129 50.195 1.00 28.50 497 THR C C 1
ATOM 11928 O O . THR C 1 497 ? 63.968 99.491 49.747 1.00 29.35 497 THR C O 1
ATOM 11932 N N . ALA C 1 498 ? 64.918 101.453 50.302 1.00 27.99 498 ALA C N 1
ATOM 11933 C CA . ALA C 1 498 ? 63.778 102.255 49.877 1.00 28.40 498 ALA C CA 1
ATOM 11934 C C . ALA C 1 498 ? 63.557 102.121 48.375 1.00 28.16 498 ALA C C 1
ATOM 11935 O O . ALA C 1 498 ? 62.424 102.166 47.898 1.00 28.94 498 ALA C O 1
ATOM 11937 N N . ALA C 1 499 ? 64.648 101.961 47.634 1.00 27.18 499 ALA C N 1
ATOM 11938 C CA . ALA C 1 499 ? 64.571 101.751 46.194 1.00 26.99 499 ALA C CA 1
ATOM 11939 C C . ALA C 1 499 ? 64.065 100.347 45.878 1.00 27.88 499 ALA C C 1
ATOM 11940 O O . ALA C 1 499 ? 63.178 100.168 45.045 1.00 28.50 499 ALA C O 1
ATOM 11942 N N . ASP C 1 500 ? 64.637 99.356 46.551 1.00 28.01 500 ASP C N 1
ATOM 11943 C CA . ASP C 1 500 ? 64.251 97.966 46.352 1.00 28.88 500 ASP C CA 1
ATOM 11944 C C . ASP C 1 500 ? 64.683 97.126 47.548 1.00 29.23 500 ASP C C 1
ATOM 11945 O O . ASP C 1 500 ? 65.789 97.288 48.060 1.00 28.49 500 ASP C O 1
ATOM 11950 N N . ALA C 1 501 ? 63.803 96.237 47.997 1.00 30.45 501 ALA C N 1
ATOM 11951 C CA . ALA C 1 501 ? 64.072 95.422 49.177 1.00 31.00 501 ALA C CA 1
ATOM 11952 C C . ALA C 1 501 ? 65.238 94.465 48.950 1.00 30.57 501 ALA C C 1
ATOM 11953 O O . ALA C 1 501 ? 66.062 94.257 49.839 1.00 30.39 501 ALA C O 1
ATOM 11955 N N . ASP C 1 502 ? 65.296 93.879 47.760 1.00 30.49 502 ASP C N 1
ATOM 11956 C CA . ASP C 1 502 ? 66.382 92.974 47.404 1.00 30.14 502 ASP C CA 1
ATOM 11957 C C . ASP C 1 502 ? 67.698 93.743 47.302 1.00 28.83 502 ASP C C 1
ATOM 11958 O O . ASP C 1 502 ? 68.752 93.245 47.694 1.00 28.55 502 ASP C O 1
ATOM 11963 N N . TYR C 1 503 ? 67.615 94.961 46.775 1.00 28.10 503 TYR C N 1
ATOM 11964 C CA . TYR C 1 503 ? 68.762 95.857 46.648 1.00 26.89 503 TYR C CA 1
ATOM 11965 C C . TYR C 1 503 ? 69.444 96.072 47.994 1.00 26.71 503 TYR C C 1
ATOM 11966 O O . TYR C 1 503 ? 70.649 95.865 48.129 1.00 26.16 503 TYR C O 1
ATOM 11975 N N . GLY C 1 504 ? 68.666 96.490 48.985 1.00 27.25 504 GLY C N 1
ATOM 11976 C CA . GLY C 1 504 ? 69.201 96.768 50.304 1.00 27.22 504 GLY C CA 1
ATOM 11977 C C . GLY C 1 504 ? 69.783 95.543 50.981 1.00 27.76 504 GLY C C 1
ATOM 11978 O O . GLY C 1 504 ? 70.844 95.610 51.600 1.00 27.37 504 GLY C O 1
ATOM 11979 N N . GLN C 1 505 ? 69.086 94.418 50.859 1.00 28.73 505 GLN C N 1
ATOM 11980 C CA . GLN C 1 505 ? 69.485 93.193 51.539 1.00 29.44 505 GLN C CA 1
ATOM 11981 C C . GLN C 1 505 ? 70.769 92.596 50.966 1.00 28.84 505 GLN C C 1
ATOM 11982 O O . GLN C 1 505 ? 71.627 92.129 51.714 1.00 28.97 505 GLN C O 1
ATOM 11988 N N . ARG C 1 506 ? 70.900 92.617 49.644 1.00 28.29 506 ARG C N 1
ATOM 11989 C CA . ARG C 1 506 ? 72.075 92.049 48.989 1.00 27.81 506 ARG C CA 1
ATOM 11990 C C . ARG C 1 506 ? 73.342 92.815 49.345 1.00 26.87 506 ARG C C 1
ATOM 11991 O O . ARG C 1 506 ? 74.405 92.220 49.521 1.00 26.81 506 ARG C O 1
ATOM 11999 N N . VAL C 1 507 ? 73.226 94.134 49.452 1.00 26.20 507 VAL C N 1
ATOM 12000 C CA . VAL C 1 507 ? 74.361 94.972 49.818 1.00 25.34 507 VAL C CA 1
ATOM 12001 C C . VAL C 1 507 ? 74.743 94.764 51.280 1.00 25.83 507 VAL C C 1
ATOM 12002 O O . VAL C 1 507 ? 75.924 94.671 51.611 1.00 25.54 507 VAL C O 1
ATOM 12006 N N . ARG C 1 508 ? 73.739 94.676 52.149 1.00 26.67 508 ARG C N 1
ATOM 12007 C CA . ARG C 1 508 ? 73.974 94.444 53.572 1.00 27.33 508 ARG C CA 1
ATOM 12008 C C . ARG C 1 508 ? 74.738 93.146 53.804 1.00 27.86 508 ARG C C 1
ATOM 12009 O O . ARG C 1 508 ? 75.681 93.101 54.593 1.00 27.90 508 ARG C O 1
ATOM 12017 N N . GLU C 1 509 ? 74.322 92.090 53.113 1.00 28.34 509 GLU C N 1
ATOM 12018 C CA . GLU C 1 509 ? 74.984 90.798 53.225 1.00 28.92 509 GLU C CA 1
ATOM 12019 C C . GLU C 1 509 ? 76.387 90.857 52.632 1.00 28.09 509 GLU C C 1
ATOM 12020 O O . GLU C 1 509 ? 77.313 90.227 53.142 1.00 28.41 509 GLU C O 1
ATOM 12026 N N . GLY C 1 510 ? 76.539 91.625 51.558 1.00 27.10 510 GLY C N 1
ATOM 12027 C CA . GLY C 1 510 ? 77.833 91.803 50.926 1.00 26.31 510 GLY C CA 1
ATOM 12028 C C . GLY C 1 510 ? 78.810 92.502 51.850 1.00 25.95 510 GLY C C 1
ATOM 12029 O O . GLY C 1 510 ? 79.994 92.170 51.882 1.00 25.86 510 GLY C O 1
ATOM 12030 N N . ILE C 1 511 ? 78.310 93.473 52.606 1.00 25.83 511 ILE C N 1
ATOM 12031 C CA . ILE C 1 511 ? 79.135 94.193 53.566 1.00 25.60 511 ILE C CA 1
ATOM 12032 C C . ILE C 1 511 ? 79.559 93.268 54.700 1.00 26.60 511 ILE C C 1
ATOM 12033 O O . ILE C 1 511 ? 80.737 93.207 55.049 1.00 26.52 511 ILE C O 1
ATOM 12038 N N . GLN C 1 512 ? 78.595 92.545 55.264 1.00 27.60 512 GLN C N 1
ATOM 12039 C CA . GLN C 1 512 ? 78.865 91.602 56.346 1.00 28.71 512 GLN C CA 1
ATOM 12040 C C . GLN C 1 512 ? 79.874 90.533 55.943 1.00 28.91 512 GLN C C 1
ATOM 12041 O O . GLN C 1 512 ? 80.729 90.145 56.737 1.00 29.42 512 GLN C O 1
ATOM 12047 N N . ALA C 1 513 ? 79.766 90.062 54.706 1.00 28.58 513 ALA C N 1
ATOM 12048 C CA . ALA C 1 513 ? 80.654 89.023 54.200 1.00 28.82 513 ALA C CA 1
ATOM 12049 C C . ALA C 1 513 ? 82.079 89.533 54.035 1.00 28.12 513 ALA C C 1
ATOM 12050 O O . ALA C 1 513 ? 83.037 88.870 54.434 1.00 28.62 513 ALA C O 1
ATOM 12052 N N . LYS C 1 514 ? 82.215 90.716 53.446 1.00 27.02 514 LYS C N 1
ATOM 12053 C CA . LYS C 1 514 ? 83.530 91.272 53.157 1.00 26.31 514 LYS C CA 1
ATOM 12054 C C . LYS C 1 514 ? 84.195 91.811 54.417 1.00 26.49 514 LYS C C 1
ATOM 12055 O O . LYS C 1 514 ? 85.417 91.821 54.522 1.00 26.42 514 LYS C O 1
ATOM 12061 N N . GLU C 1 515 ? 83.389 92.262 55.371 1.00 26.79 515 GLU C N 1
ATOM 12062 C CA . GLU C 1 515 ? 83.920 92.712 56.652 1.00 27.15 515 GLU C CA 1
ATOM 12063 C C . GLU C 1 515 ? 84.410 91.533 57.485 1.00 28.35 515 GLU C C 1
ATOM 12064 O O . GLU C 1 515 ? 85.280 91.687 58.339 1.00 28.70 515 GLU C O 1
ATOM 12070 N N . ALA C 1 516 ? 83.848 90.356 57.232 1.00 29.05 516 ALA C N 1
ATOM 12071 C CA . ALA C 1 516 ? 84.242 89.158 57.963 1.00 30.28 516 ALA C CA 1
ATOM 12072 C C . ALA C 1 516 ? 85.608 88.657 57.513 1.00 30.24 516 ALA C C 1
ATOM 12073 O O . ALA C 1 516 ? 86.416 88.223 58.332 1.00 31.03 516 ALA C O 1
ATOM 12075 N N . GLU C 1 517 ? 85.863 88.709 56.210 1.00 29.42 517 GLU C N 1
ATOM 12076 C CA . GLU C 1 517 ? 87.151 88.281 55.675 1.00 29.39 517 GLU C CA 1
ATOM 12077 C C . GLU C 1 517 ? 88.250 89.295 56.000 1.00 28.85 517 GLU C C 1
ATOM 12078 O O . GLU C 1 517 ? 89.425 88.939 56.085 1.00 29.20 517 GLU C O 1
ATOM 12084 N N . MET C 1 518 ? 87.865 90.555 56.184 1.00 28.07 518 MET C N 1
ATOM 12085 C CA . MET C 1 518 ? 88.819 91.608 56.533 1.00 27.57 518 MET C CA 1
ATOM 12086 C C . MET C 1 518 ? 89.427 91.375 57.909 1.00 28.58 518 MET C C 1
ATOM 12087 O O . MET C 1 518 ? 90.593 91.690 58.141 1.00 28.58 518 MET C O 1
ATOM 12092 N N . LYS C 1 519 ? 88.631 90.835 58.825 1.00 29.50 519 LYS C N 1
ATOM 12093 C CA . LYS C 1 519 ? 89.103 90.552 60.174 1.00 30.63 519 LYS C CA 1
ATOM 12094 C C . LYS C 1 519 ? 90.110 89.402 60.123 1.00 31.47 519 LYS C C 1
ATOM 12095 O O . LYS C 1 519 ? 90.914 89.214 61.036 1.00 32.34 519 LYS C O 1
ATOM 12101 N N . GLY C 1 520 ? 90.046 88.642 59.034 1.00 54.26 520 GLY C N 1
ATOM 12102 C CA . GLY C 1 520 ? 90.870 87.467 58.811 1.00 62.74 520 GLY C CA 1
ATOM 12103 C C . GLY C 1 520 ? 92.007 87.636 57.814 1.00 69.95 520 GLY C C 1
ATOM 12104 O O . GLY C 1 520 ? 92.321 86.694 57.086 1.00 71.40 520 GLY C O 1
ATOM 12105 N N . GLN C 1 521 ? 92.632 88.811 57.767 1.00 95.77 521 GLN C N 1
ATOM 12106 C CA . GLN C 1 521 ? 93.705 89.038 56.795 1.00 100.70 521 GLN C CA 1
ATOM 12107 C C . GLN C 1 521 ? 95.108 89.088 57.401 1.00 103.43 521 GLN C C 1
ATOM 12108 O O . GLN C 1 521 ? 95.721 88.039 57.593 1.00 105.02 521 GLN C O 1
ATOM 12114 N N . LYS C 1 522 ? 95.622 90.275 57.721 1.00 103.25 522 LYS C N 1
ATOM 12115 C CA . LYS C 1 522 ? 96.948 90.347 58.342 1.00 103.27 522 LYS C CA 1
ATOM 12116 C C . LYS C 1 522 ? 97.001 91.355 59.511 1.00 102.07 522 LYS C C 1
ATOM 12117 O O . LYS C 1 522 ? 97.440 90.963 60.593 1.00 103.67 522 LYS C O 1
ATOM 12123 N N . GLN C 1 523 ? 96.588 92.620 59.363 1.00 92.00 523 GLN C N 1
ATOM 12124 C CA . GLN C 1 523 ? 96.507 93.408 58.131 1.00 86.87 523 GLN C CA 1
ATOM 12125 C C . GLN C 1 523 ? 97.740 94.316 58.051 1.00 80.57 523 GLN C C 1
ATOM 12126 O O . GLN C 1 523 ? 97.635 95.523 58.272 1.00 80.37 523 GLN C O 1
ATOM 12132 N N . GLU C 1 524 ? 98.904 93.748 57.745 1.00 67.36 524 GLU C N 1
ATOM 12133 C CA . GLU C 1 524 ? 100.137 94.535 57.674 1.00 59.18 524 GLU C CA 1
ATOM 12134 C C . GLU C 1 524 ? 100.337 95.329 56.381 1.00 49.34 524 GLU C C 1
ATOM 12135 O O . GLU C 1 524 ? 99.690 95.079 55.364 1.00 44.70 524 GLU C O 1
ATOM 12141 N N . ALA C 1 525 ? 101.251 96.295 56.454 1.00 32.77 525 ALA C N 1
ATOM 12142 C CA . ALA C 1 525 ? 101.590 97.183 55.344 1.00 31.26 525 ALA C CA 1
ATOM 12143 C C . ALA C 1 525 ? 102.251 96.464 54.173 1.00 30.15 525 ALA C C 1
ATOM 12144 O O . ALA C 1 525 ? 103.186 95.688 54.362 1.00 30.40 525 ALA C O 1
ATOM 12146 N N . PRO C 1 526 ? 101.760 96.730 52.953 1.00 28.98 526 PRO C N 1
ATOM 12147 C CA . PRO C 1 526 ? 102.266 96.159 51.700 1.00 27.85 526 PRO C CA 1
ATOM 12148 C C . PRO C 1 526 ? 103.753 96.408 51.464 1.00 27.32 526 PRO C C 1
ATOM 12149 O O . PRO C 1 526 ? 104.227 97.533 51.617 1.00 27.09 526 PRO C O 1
ATOM 12153 N N . VAL C 1 527 ? 104.474 95.352 51.101 1.00 27.19 527 VAL C N 1
ATOM 12154 C CA . VAL C 1 527 ? 105.889 95.451 50.767 1.00 26.72 527 VAL C CA 1
ATOM 12155 C C . VAL C 1 527 ? 106.044 95.497 49.251 1.00 25.35 527 VAL C C 1
ATOM 12156 O O . VAL C 1 527 ? 105.454 94.687 48.539 1.00 25.02 527 VAL C O 1
ATOM 12160 N N . TYR C 1 528 ? 106.825 96.449 48.754 1.00 24.63 528 TYR C N 1
ATOM 12161 C CA . TYR C 1 528 ? 106.958 96.630 47.313 1.00 23.41 528 TYR C CA 1
ATOM 12162 C C . TYR C 1 528 ? 108.363 96.351 46.795 1.00 24.56 528 TYR C C 1
ATOM 12163 O O . TYR C 1 528 ? 109.354 96.606 47.476 1.00 25.05 528 TYR C O 1
ATOM 12172 N N . GLY C 1 529 ? 108.430 95.814 45.581 1.00 22.25 529 GLY C N 1
ATOM 12173 C CA . GLY C 1 529 ? 109.680 95.692 44.854 1.00 21.79 529 GLY C CA 1
ATOM 12174 C C . GLY C 1 529 ? 110.670 94.662 45.356 1.00 22.50 529 GLY C C 1
ATOM 12175 O O . GLY C 1 529 ? 110.450 93.994 46.366 1.00 23.45 529 GLY C O 1
ATOM 12176 N N . THR C 1 530 ? 111.778 94.547 44.632 1.00 22.11 530 THR C N 1
ATOM 12177 C CA . THR C 1 530 ? 112.847 93.624 44.977 1.00 22.78 530 THR C CA 1
ATOM 12178 C C . THR C 1 530 ? 113.934 94.347 45.760 1.00 23.30 530 THR C C 1
ATOM 12179 O O . THR C 1 530 ? 114.315 95.462 45.415 1.00 22.79 530 THR C O 1
ATOM 12183 N N . GLU C 1 531 ? 114.426 93.710 46.816 1.00 24.39 531 GLU C N 1
ATOM 12184 C CA . GLU C 1 531 ? 115.499 94.277 47.619 1.00 25.01 531 GLU C CA 1
ATOM 12185 C C . GLU C 1 531 ? 116.744 94.495 46.770 1.00 24.56 531 GLU C C 1
ATOM 12186 O O . GLU C 1 531 ? 117.133 93.628 45.991 1.00 24.38 531 GLU C O 1
ATOM 12192 N N . ALA C 1 532 ? 117.359 95.662 46.913 1.00 24.44 532 ALA C N 1
ATOM 12193 C CA . ALA C 1 532 ? 118.556 95.981 46.150 1.00 24.11 532 ALA C CA 1
ATOM 12194 C C . ALA C 1 532 ? 119.637 96.559 47.052 1.00 24.88 532 ALA C C 1
ATOM 12195 O O . ALA C 1 532 ? 119.432 96.734 48.252 1.00 25.63 532 ALA C O 1
ATOM 12197 N N . SER C 1 533 ? 120.789 96.856 46.463 1.00 24.75 533 SER C N 1
ATOM 12198 C CA . SER C 1 533 ? 121.905 97.427 47.204 1.00 25.46 533 SER C CA 1
ATOM 12199 C C . SER C 1 533 ? 122.526 98.580 46.429 1.00 24.87 533 SER C C 1
ATOM 12200 O O . SER C 1 533 ? 122.454 98.615 45.203 1.00 24.07 533 SER C O 1
ATOM 12203 N N . SER C 1 534 ? 123.125 99.522 47.150 1.00 25.34 534 SER C N 1
ATOM 12204 C CA . SER C 1 534 ? 123.744 100.694 46.538 1.00 24.94 534 SER C CA 1
ATOM 12205 C C . SER C 1 534 ? 124.782 100.307 45.490 1.00 24.81 534 SER C C 1
ATOM 12206 O O . SER C 1 534 ? 125.470 99.296 45.627 1.00 25.40 534 SER C O 1
ATOM 12209 N N . LEU C 1 535 ? 124.887 101.117 44.442 1.00 24.12 535 LEU C N 1
ATOM 12210 C CA . LEU C 1 535 ? 125.812 100.844 43.347 1.00 24.00 535 LEU C CA 1
ATOM 12211 C C . LEU C 1 535 ? 127.169 101.501 43.559 1.00 24.65 535 LEU C C 1
ATOM 12212 O O . LEU C 1 535 ? 128.086 101.315 42.759 1.00 24.75 535 LEU C O 1
ATOM 12217 N N . TYR C 1 536 ? 127.298 102.264 44.638 1.00 28.53 536 TYR C N 1
ATOM 12218 C CA . TYR C 1 536 ? 128.487 103.080 44.847 1.00 29.12 536 TYR C CA 1
ATOM 12219 C C . TYR C 1 536 ? 129.148 102.817 46.196 1.00 30.20 536 TYR C C 1
ATOM 12220 O O . TYR C 1 536 ? 128.521 102.291 47.114 1.00 30.47 536 TYR C O 1
ATOM 12229 N N . GLY D 1 30 ? 117.140 141.966 64.035 1.00 28.07 30 GLY D N 1
ATOM 12230 C CA . GLY D 1 30 ? 115.840 142.602 64.149 1.00 27.72 30 GLY D CA 1
ATOM 12231 C C . GLY D 1 30 ? 115.632 143.659 63.085 1.00 27.21 30 GLY D C 1
ATOM 12232 O O . GLY D 1 30 ? 114.527 143.832 62.574 1.00 26.55 30 GLY D O 1
ATOM 12233 N N . THR D 1 31 ? 116.704 144.369 62.753 1.00 27.59 31 THR D N 1
ATOM 12234 C CA . THR D 1 31 ? 116.658 145.403 61.727 1.00 27.23 31 THR D CA 1
ATOM 12235 C C . THR D 1 31 ? 117.608 145.056 60.590 1.00 26.98 31 THR D C 1
ATOM 12236 O O . THR D 1 31 ? 117.901 145.889 59.734 1.00 26.88 31 THR D O 1
ATOM 12240 N N . THR D 1 32 ? 118.084 143.817 60.590 1.00 26.95 32 THR D N 1
ATOM 12241 C CA . THR D 1 32 ? 119.019 143.350 59.577 1.00 26.81 32 THR D CA 1
ATOM 12242 C C . THR D 1 32 ? 118.307 143.066 58.260 1.00 25.85 32 THR D C 1
ATOM 12243 O O . THR D 1 32 ? 117.295 142.368 58.232 1.00 25.28 32 THR D O 1
ATOM 12247 N N . LEU D 1 33 ? 118.835 143.618 57.171 1.00 25.74 33 LEU D N 1
ATOM 12248 C CA . LEU D 1 33 ? 118.270 143.381 55.850 1.00 24.93 33 LEU D CA 1
ATOM 12249 C C . LEU D 1 33 ? 118.491 141.935 55.423 1.00 24.66 33 LEU D C 1
ATOM 12250 O O . LEU D 1 33 ? 119.618 141.441 55.419 1.00 25.12 33 LEU D O 1
ATOM 12255 N N . THR D 1 34 ? 117.406 141.258 55.067 1.00 23.96 34 THR D N 1
ATOM 12256 C CA . THR D 1 34 ? 117.487 139.874 54.626 1.00 23.69 34 THR D CA 1
ATOM 12257 C C . THR D 1 34 ? 116.774 139.684 53.298 1.00 22.94 34 THR D C 1
ATOM 12258 O O . THR D 1 34 ? 116.063 140.572 52.832 1.00 22.60 34 THR D O 1
ATOM 12262 N N . THR D 1 35 ? 116.988 138.528 52.682 1.00 22.76 35 THR D N 1
ATOM 12263 C CA . THR D 1 35 ? 116.172 138.110 51.553 1.00 22.08 35 THR D CA 1
ATOM 12264 C C . THR D 1 35 ? 114.865 137.578 52.117 1.00 21.67 35 THR D C 1
ATOM 12265 O O . THR D 1 35 ? 114.739 137.408 53.328 1.00 21.95 35 THR D O 1
ATOM 12269 N N . ARG D 1 36 ? 113.892 137.308 51.257 1.00 21.06 36 ARG D N 1
ATOM 12270 C CA . ARG D 1 36 ? 112.628 136.762 51.736 1.00 20.70 36 ARG D CA 1
ATOM 12271 C C . ARG D 1 36 ? 112.778 135.288 52.109 1.00 20.82 36 ARG D C 1
ATOM 12272 O O . ARG D 1 36 ? 111.847 134.671 52.623 1.00 20.64 36 ARG D O 1
ATOM 12280 N N . GLN D 1 37 ? 113.960 134.737 51.852 1.00 21.40 37 GLN D N 1
ATOM 12281 C CA . GLN D 1 37 ? 114.305 133.401 52.312 1.00 21.66 37 GLN D CA 1
ATOM 12282 C C . GLN D 1 37 ? 114.871 133.461 53.723 1.00 22.28 37 GLN D C 1
ATOM 12283 O O . GLN D 1 37 ? 115.066 132.434 54.368 1.00 22.37 37 GLN D O 1
ATOM 12289 N N . GLY D 1 38 ? 115.143 134.673 54.192 1.00 22.30 38 GLY D N 1
ATOM 12290 C CA . GLY D 1 38 ? 115.679 134.872 55.525 1.00 22.96 38 GLY D CA 1
ATOM 12291 C C . GLY D 1 38 ? 117.188 135.016 55.538 1.00 23.60 38 GLY D C 1
ATOM 12292 O O . GLY D 1 38 ? 117.795 135.117 56.602 1.00 24.25 38 GLY D O 1
ATOM 12293 N N . HIS D 1 39 ? 117.793 135.034 54.354 1.00 23.47 39 HIS D N 1
ATOM 12294 C CA . HIS D 1 39 ? 119.241 135.156 54.238 1.00 24.10 39 HIS D CA 1
ATOM 12295 C C . HIS D 1 39 ? 119.701 136.581 54.504 1.00 24.44 39 HIS D C 1
ATOM 12296 O O . HIS D 1 39 ? 119.317 137.498 53.783 1.00 24.08 39 HIS D O 1
ATOM 12303 N N . PRO D 1 40 ? 120.536 136.769 55.537 1.00 25.20 40 PRO D N 1
ATOM 12304 C CA . PRO D 1 40 ? 121.103 138.091 55.816 1.00 25.66 40 PRO D CA 1
ATOM 12305 C C . PRO D 1 40 ? 121.913 138.616 54.636 1.00 25.73 40 PRO D C 1
ATOM 12306 O O . PRO D 1 40 ? 122.830 137.940 54.170 1.00 26.03 40 PRO D O 1
ATOM 12310 N N . VAL D 1 41 ? 121.570 139.809 54.162 1.00 25.50 41 VAL D N 1
ATOM 12311 C CA . VAL D 1 41 ? 122.256 140.405 53.023 1.00 25.59 41 VAL D CA 1
ATOM 12312 C C . VAL D 1 41 ? 123.472 141.195 53.484 1.00 26.49 41 VAL D C 1
ATOM 12313 O O . VAL D 1 41 ? 123.354 142.120 54.285 1.00 26.79 41 VAL D O 1
ATOM 12317 N N . HIS D 1 42 ? 124.642 140.823 52.978 1.00 26.98 42 HIS D N 1
ATOM 12318 C CA . HIS D 1 42 ? 125.879 141.492 53.356 1.00 27.91 42 HIS D CA 1
ATOM 12319 C C . HIS D 1 42 ? 126.209 142.622 52.390 1.00 28.01 42 HIS D C 1
ATOM 12320 O O . HIS D 1 42 ? 126.811 143.623 52.773 1.00 28.65 42 HIS D O 1
ATOM 12327 N N . ASP D 1 43 ? 125.804 142.458 51.136 1.00 27.43 43 ASP D N 1
ATOM 12328 C CA . ASP D 1 43 ? 126.077 143.452 50.110 1.00 27.54 43 ASP D CA 1
ATOM 12329 C C . ASP D 1 43 ? 124.823 143.724 49.291 1.00 26.66 43 ASP D C 1
ATOM 12330 O O . ASP D 1 43 ? 124.461 142.943 48.412 1.00 26.17 43 ASP D O 1
ATOM 12335 N N . ASN D 1 44 ? 124.167 144.841 49.583 1.00 26.52 44 ASN D N 1
ATOM 12336 C CA . ASN D 1 44 ? 122.964 145.231 48.864 1.00 25.78 44 ASN D CA 1
ATOM 12337 C C . ASN D 1 44 ? 123.284 146.259 47.785 1.00 25.99 44 ASN D C 1
ATOM 12338 O O . ASN D 1 44 ? 122.387 146.875 47.217 1.00 25.54 44 ASN D O 1
ATOM 12343 N N . GLN D 1 45 ? 124.569 146.422 47.486 1.00 26.74 45 GLN D N 1
ATOM 12344 C CA . GLN D 1 45 ? 125.008 147.464 46.563 1.00 27.12 45 GLN D CA 1
ATOM 12345 C C . GLN D 1 45 ? 125.524 146.900 45.245 1.00 27.19 45 GLN D C 1
ATOM 12346 O O . GLN D 1 45 ? 125.237 147.438 44.176 1.00 27.06 45 GLN D O 1
ATOM 12352 N N . ASN D 1 46 ? 126.289 145.818 45.323 1.00 27.45 46 ASN D N 1
ATOM 12353 C CA . ASN D 1 46 ? 126.927 145.255 44.140 1.00 27.68 46 ASN D CA 1
ATOM 12354 C C . ASN D 1 46 ? 126.402 143.877 43.767 1.00 27.08 46 ASN D C 1
ATOM 12355 O O . ASN D 1 46 ? 126.127 143.049 44.634 1.00 26.81 46 ASN D O 1
ATOM 12360 N N . SER D 1 47 ? 126.258 143.644 42.468 1.00 26.92 47 SER D N 1
ATOM 12361 C CA . SER D 1 47 ? 125.942 142.319 41.958 1.00 26.53 47 SER D CA 1
ATOM 12362 C C . SER D 1 47 ? 127.215 141.485 41.909 1.00 27.26 47 SER D C 1
ATOM 12363 O O . SER D 1 47 ? 128.318 142.029 41.900 1.00 28.07 47 SER D O 1
ATOM 12366 N N . ARG D 1 48 ? 127.065 140.166 41.889 1.00 27.02 48 ARG D N 1
ATOM 12367 C CA . ARG D 1 48 ? 128.218 139.279 41.818 1.00 27.73 48 ARG D CA 1
ATOM 12368 C C . ARG D 1 48 ? 128.681 139.120 40.375 1.00 28.10 48 ARG D C 1
ATOM 12369 O O . ARG D 1 48 ? 127.933 138.644 39.524 1.00 27.62 48 ARG D O 1
ATOM 12377 N N . THR D 1 49 ? 129.914 139.533 40.102 1.00 29.02 49 THR D N 1
ATOM 12378 C CA . THR D 1 49 ? 130.449 139.493 38.746 1.00 29.54 49 THR D CA 1
ATOM 12379 C C . THR D 1 49 ? 131.854 138.903 38.697 1.00 30.56 49 THR D C 1
ATOM 12380 O O . THR D 1 49 ? 132.546 138.827 39.712 1.00 30.98 49 THR D O 1
ATOM 12384 N N . VAL D 1 50 ? 132.269 138.491 37.504 1.00 31.01 50 VAL D N 1
ATOM 12385 C CA . VAL D 1 50 ? 133.628 138.020 37.287 1.00 32.09 50 VAL D CA 1
ATOM 12386 C C . VAL D 1 50 ? 134.549 139.224 37.161 1.00 32.93 50 VAL D C 1
ATOM 12387 O O . VAL D 1 50 ? 134.736 139.762 36.072 1.00 33.31 50 VAL D O 1
ATOM 12391 N N . GLY D 1 51 ? 135.116 139.647 38.285 1.00 33.26 51 GLY D N 1
ATOM 12392 C CA . GLY D 1 51 ? 135.892 140.870 38.329 1.00 34.02 51 GLY D CA 1
ATOM 12393 C C . GLY D 1 51 ? 135.009 142.046 38.698 1.00 33.36 51 GLY D C 1
ATOM 12394 O O . GLY D 1 51 ? 133.789 141.983 38.551 1.00 32.38 51 GLY D O 1
ATOM 12395 N N . SER D 1 52 ? 135.626 143.122 39.175 1.00 33.97 52 SER D N 1
ATOM 12396 C CA . SER D 1 52 ? 134.880 144.285 39.640 1.00 33.48 52 SER D CA 1
ATOM 12397 C C . SER D 1 52 ? 134.145 144.996 38.508 1.00 33.12 52 SER D C 1
ATOM 12398 O O . SER D 1 52 ? 133.181 145.717 38.747 1.00 32.46 52 SER D O 1
ATOM 12401 N N . ARG D 1 53 ? 134.603 144.790 37.278 1.00 33.63 53 ARG D N 1
ATOM 12402 C CA . ARG D 1 53 ? 133.985 145.428 36.122 1.00 33.42 53 ARG D CA 1
ATOM 12403 C C . ARG D 1 53 ? 133.580 144.399 35.072 1.00 33.12 53 ARG D C 1
ATOM 12404 O O . ARG D 1 53 ? 133.404 144.730 33.900 1.00 33.29 53 ARG D O 1
ATOM 12412 N N . GLY D 1 54 ? 133.433 143.148 35.496 1.00 32.73 54 GLY D N 1
ATOM 12413 C CA . GLY D 1 54 ? 133.094 142.074 34.580 1.00 32.51 54 GLY D CA 1
ATOM 12414 C C . GLY D 1 54 ? 131.608 141.775 34.512 1.00 31.32 54 GLY D C 1
ATOM 12415 O O . GLY D 1 54 ? 130.803 142.464 35.136 1.00 30.66 54 GLY D O 1
ATOM 12416 N N . PRO D 1 55 ? 131.238 140.733 33.751 1.00 31.11 55 PRO D N 1
ATOM 12417 C CA . PRO D 1 55 ? 129.843 140.341 33.526 1.00 30.09 55 PRO D CA 1
ATOM 12418 C C . PRO D 1 55 ? 129.213 139.651 34.731 1.00 29.30 55 PRO D C 1
ATOM 12419 O O . PRO D 1 55 ? 129.922 139.040 35.528 1.00 29.61 55 PRO D O 1
ATOM 12423 N N . MET D 1 56 ? 127.893 139.757 34.854 1.00 28.35 56 MET D N 1
ATOM 12424 C CA . MET D 1 56 ? 127.158 139.077 35.915 1.00 27.60 56 MET D CA 1
ATOM 12425 C C . MET D 1 56 ? 127.056 137.580 35.656 1.00 27.50 56 MET D C 1
ATOM 12426 O O . MET D 1 56 ? 126.938 137.148 34.513 1.00 27.64 56 MET D O 1
ATOM 12431 N N . THR D 1 57 ? 127.097 136.790 36.722 1.00 27.32 57 THR D N 1
ATOM 12432 C CA . THR D 1 57 ? 126.865 135.357 36.606 1.00 27.17 57 THR D CA 1
ATOM 12433 C C . THR D 1 57 ? 125.469 135.010 37.110 1.00 26.19 57 THR D C 1
ATOM 12434 O O . THR D 1 57 ? 124.796 135.844 37.713 1.00 25.68 57 THR D O 1
ATOM 12438 N N . LEU D 1 58 ? 125.039 133.776 36.870 1.00 25.98 58 LEU D N 1
ATOM 12439 C CA . LEU D 1 58 ? 123.748 133.318 37.368 1.00 25.13 58 LEU D CA 1
ATOM 12440 C C . LEU D 1 58 ? 123.843 132.935 38.838 1.00 25.03 58 LEU D C 1
ATOM 12441 O O . LEU D 1 58 ? 122.859 132.523 39.449 1.00 24.41 58 LEU D O 1
ATOM 12446 N N . GLU D 1 59 ? 125.036 133.084 39.402 1.00 25.70 59 GLU D N 1
ATOM 12447 C CA . GLU D 1 59 ? 125.254 132.869 40.825 1.00 25.74 59 GLU D CA 1
ATOM 12448 C C . GLU D 1 59 ? 124.836 134.108 41.607 1.00 25.40 59 GLU D C 1
ATOM 12449 O O . GLU D 1 59 ? 125.588 134.615 42.437 1.00 25.84 59 GLU D O 1
ATOM 12455 N N . ASN D 1 60 ? 123.621 134.578 41.344 1.00 24.67 60 ASN D N 1
ATOM 12456 C CA . ASN D 1 60 ? 123.127 135.819 41.922 1.00 24.36 60 ASN D CA 1
ATOM 12457 C C . ASN D 1 60 ? 121.711 135.696 42.462 1.00 23.55 60 ASN D C 1
ATOM 12458 O O . ASN D 1 60 ? 120.807 136.372 41.976 1.00 23.08 60 ASN D O 1
ATOM 12463 N N . TYR D 1 61 ? 121.509 134.847 43.464 1.00 23.46 61 TYR D N 1
ATOM 12464 C CA . TYR D 1 61 ? 120.165 134.665 43.995 1.00 22.76 61 TYR D CA 1
ATOM 12465 C C . TYR D 1 61 ? 119.654 135.939 44.661 1.00 22.54 61 TYR D C 1
ATOM 12466 O O . TYR D 1 61 ? 118.463 136.240 44.591 1.00 21.95 61 TYR D O 1
ATOM 12475 N N . GLN D 1 62 ? 120.551 136.674 45.313 1.00 23.06 62 GLN D N 1
ATOM 12476 C CA . GLN D 1 62 ? 120.181 137.932 45.953 1.00 22.98 62 GLN D CA 1
ATOM 12477 C C . GLN D 1 62 ? 119.584 138.893 44.934 1.00 22.65 62 GLN D C 1
ATOM 12478 O O . GLN D 1 62 ? 118.551 139.511 45.180 1.00 22.21 62 GLN D O 1
ATOM 12484 N N . PHE D 1 63 ? 120.242 139.006 43.786 1.00 22.93 63 PHE D N 1
ATOM 12485 C CA . PHE D 1 63 ? 119.757 139.844 42.699 1.00 22.71 63 PHE D CA 1
ATOM 12486 C C . PHE D 1 63 ? 118.458 139.305 42.118 1.00 22.02 63 PHE D C 1
ATOM 12487 O O . PHE D 1 63 ? 117.518 140.059 41.881 1.00 21.64 63 PHE D O 1
ATOM 12495 N N . ILE D 1 64 ? 118.420 137.997 41.883 1.00 21.92 64 ILE D N 1
ATOM 12496 C CA . ILE D 1 64 ? 117.271 137.365 41.246 1.00 21.36 64 ILE D CA 1
ATOM 12497 C C . ILE D 1 64 ? 115.989 137.543 42.052 1.00 20.78 64 ILE D C 1
ATOM 12498 O O . ILE D 1 64 ? 115.008 138.058 41.531 1.00 20.39 64 ILE D O 1
ATOM 12503 N N . GLU D 1 65 ? 116.001 137.133 43.317 1.00 21.16 65 GLU D N 1
ATOM 12504 C CA . GLU D 1 65 ? 114.808 137.224 44.158 1.00 20.70 65 GLU D CA 1
ATOM 12505 C C . GLU D 1 65 ? 114.312 138.659 44.299 1.00 20.59 65 GLU D C 1
ATOM 12506 O O . GLU D 1 65 ? 113.110 138.920 44.243 1.00 20.14 65 GLU D O 1
ATOM 12512 N N . LYS D 1 66 ? 115.249 139.582 44.480 1.00 20.68 66 LYS D N 1
ATOM 12513 C CA . LYS D 1 66 ? 114.927 140.988 44.676 1.00 20.70 66 LYS D CA 1
ATOM 12514 C C . LYS D 1 66 ? 114.229 141.579 43.455 1.00 20.41 66 LYS D C 1
ATOM 12515 O O . LYS D 1 66 ? 113.231 142.285 43.582 1.00 20.12 66 LYS D O 1
ATOM 12521 N N . LEU D 1 67 ? 114.757 141.282 42.273 1.00 20.55 67 LEU D N 1
ATOM 12522 C CA . LEU D 1 67 ? 114.195 141.806 41.034 1.00 20.39 67 LEU D CA 1
ATOM 12523 C C . LEU D 1 67 ? 113.007 140.987 40.536 1.00 19.85 67 LEU D C 1
ATOM 12524 O O . LEU D 1 67 ? 112.118 141.522 39.877 1.00 19.60 67 LEU D O 1
ATOM 12529 N N . SER D 1 68 ? 113.001 139.692 40.838 1.00 19.72 68 SER D N 1
ATOM 12530 C CA . SER D 1 68 ? 111.899 138.819 40.441 1.00 19.26 68 SER D CA 1
ATOM 12531 C C . SER D 1 68 ? 110.589 139.294 41.054 1.00 18.83 68 SER D C 1
ATOM 12532 O O . SER D 1 68 ? 109.547 139.278 40.403 1.00 18.52 68 SER D O 1
ATOM 12535 N N . HIS D 1 69 ? 110.651 139.721 42.310 1.00 18.89 69 HIS D N 1
ATOM 12536 C CA . HIS D 1 69 ? 109.471 140.214 43.008 1.00 18.59 69 HIS D CA 1
ATOM 12537 C C . HIS D 1 69 ? 109.127 141.634 42.573 1.00 18.62 69 HIS D C 1
ATOM 12538 O O . HIS D 1 69 ? 107.956 141.996 42.484 1.00 18.34 69 HIS D O 1
ATOM 12545 N N . PHE D 1 70 ? 110.156 142.432 42.305 1.00 19.40 70 PHE D N 1
ATOM 12546 C CA . PHE D 1 70 ? 109.974 143.806 41.853 1.00 19.53 70 PHE D CA 1
ATOM 12547 C C . PHE D 1 70 ? 109.237 143.854 40.523 1.00 18.95 70 PHE D C 1
ATOM 12548 O O . PHE D 1 70 ? 108.423 144.744 40.284 1.00 18.87 70 PHE D O 1
ATOM 12556 N N . ASP D 1 71 ? 109.529 142.888 39.660 1.00 18.92 71 ASP D N 1
ATOM 12557 C CA . ASP D 1 71 ? 108.929 142.833 38.333 1.00 18.81 71 ASP D CA 1
ATOM 12558 C C . ASP D 1 71 ? 107.441 142.500 38.378 1.00 18.34 71 ASP D C 1
ATOM 12559 O O . ASP D 1 71 ? 106.754 142.569 37.361 1.00 18.26 71 ASP D O 1
ATOM 12564 N N . ARG D 1 72 ? 106.948 142.135 39.557 1.00 18.10 72 ARG D N 1
ATOM 12565 C CA . ARG D 1 72 ? 105.551 141.747 39.711 1.00 17.71 72 ARG D CA 1
ATOM 12566 C C . ARG D 1 72 ? 104.858 142.478 40.856 1.00 17.63 72 ARG D C 1
ATOM 12567 O O . ARG D 1 72 ? 103.930 141.949 41.464 1.00 17.38 72 ARG D O 1
ATOM 12575 N N . GLU D 1 73 ? 105.312 143.691 41.153 1.00 17.90 73 GLU D N 1
ATOM 12576 C CA . GLU D 1 73 ? 104.694 144.488 42.206 1.00 17.93 73 GLU D CA 1
ATOM 12577 C C . GLU D 1 73 ? 103.286 144.927 41.816 1.00 17.72 73 GLU D C 1
ATOM 12578 O O . GLU D 1 73 ? 102.381 144.948 42.647 1.00 17.61 73 GLU D O 1
ATOM 12584 N N . ARG D 1 74 ? 103.110 145.272 40.545 1.00 19.26 74 ARG D N 1
ATOM 12585 C CA . ARG D 1 74 ? 101.853 145.839 40.071 1.00 19.16 74 ARG D CA 1
ATOM 12586 C C . ARG D 1 74 ? 100.778 144.794 39.813 1.00 18.82 74 ARG D C 1
ATOM 12587 O O . ARG D 1 74 ? 100.985 143.845 39.060 1.00 17.80 74 ARG D O 1
ATOM 12595 N N . ILE D 1 75 ? 99.624 144.987 40.440 1.00 17.20 75 ILE D N 1
ATOM 12596 C CA . ILE D 1 75 ? 98.428 144.233 40.104 1.00 16.96 75 ILE D CA 1
ATOM 12597 C C . ILE D 1 75 ? 97.587 145.109 39.183 1.00 17.07 75 ILE D C 1
ATOM 12598 O O . ILE D 1 75 ? 97.777 146.324 39.153 1.00 17.32 75 ILE D O 1
ATOM 12603 N N . PRO D 1 76 ? 96.671 144.504 38.410 1.00 16.94 76 PRO D N 1
ATOM 12604 C CA . PRO D 1 76 ? 95.826 145.341 37.552 1.00 17.10 76 PRO D CA 1
ATOM 12605 C C . PRO D 1 76 ? 94.988 146.327 38.357 1.00 17.23 76 PRO D C 1
ATOM 12606 O O . PRO D 1 76 ? 94.457 145.971 39.408 1.00 17.13 76 PRO D O 1
ATOM 12610 N N . GLU D 1 77 ? 94.894 147.561 37.875 1.00 17.52 77 GLU D N 1
ATOM 12611 C CA . GLU D 1 77 ? 94.085 148.568 38.542 1.00 17.72 77 GLU D CA 1
ATOM 12612 C C . GLU D 1 77 ? 92.614 148.244 38.347 1.00 17.68 77 GLU D C 1
ATOM 12613 O O . GLU D 1 77 ? 92.254 147.480 37.453 1.00 17.56 77 GLU D O 1
ATOM 12619 N N . ARG D 1 78 ? 91.768 148.826 39.186 1.00 19.36 78 ARG D N 1
ATOM 12620 C CA . ARG D 1 78 ? 90.331 148.651 39.056 1.00 19.01 78 ARG D CA 1
ATOM 12621 C C . ARG D 1 78 ? 89.866 149.154 37.695 1.00 19.62 78 ARG D C 1
ATOM 12622 O O . ARG D 1 78 ? 90.304 150.207 37.236 1.00 20.39 78 ARG D O 1
ATOM 12630 N N . VAL D 1 79 ? 88.991 148.388 37.048 1.00 18.04 79 VAL D N 1
ATOM 12631 C CA . VAL D 1 79 ? 88.501 148.734 35.716 1.00 18.28 79 VAL D CA 1
ATOM 12632 C C . VAL D 1 79 ? 87.738 150.060 35.762 1.00 18.71 79 VAL D C 1
ATOM 12633 O O . VAL D 1 79 ? 87.714 150.810 34.787 1.00 19.02 79 VAL D O 1
ATOM 12637 N N . VAL D 1 80 ? 87.127 150.340 36.909 1.00 18.78 80 VAL D N 1
ATOM 12638 C CA . VAL D 1 80 ? 86.557 151.649 37.203 1.00 19.23 80 VAL D CA 1
ATOM 12639 C C . VAL D 1 80 ? 86.911 152.004 38.641 1.00 19.24 80 VAL D C 1
ATOM 12640 O O . VAL D 1 80 ? 87.137 151.113 39.454 1.00 18.93 80 VAL D O 1
ATOM 12644 N N . HIS D 1 81 ? 86.957 153.299 38.943 1.00 19.65 81 HIS D N 1
ATOM 12645 C CA . HIS D 1 81 ? 87.365 153.793 40.261 1.00 19.77 81 HIS D CA 1
ATOM 12646 C C . HIS D 1 81 ? 88.798 153.398 40.611 1.00 19.46 81 HIS D C 1
ATOM 12647 O O . HIS D 1 81 ? 89.070 152.959 41.727 1.00 19.34 81 HIS D O 1
ATOM 12654 N N . ALA D 1 82 ? 89.710 153.566 39.659 1.00 19.40 82 ALA D N 1
ATOM 12655 C CA . ALA D 1 82 ? 91.111 153.211 39.866 1.00 19.17 82 ALA D CA 1
ATOM 12656 C C . ALA D 1 82 ? 91.806 154.132 40.870 1.00 19.47 82 ALA D C 1
ATOM 12657 O O . ALA D 1 82 ? 92.422 153.664 41.827 1.00 19.32 82 ALA D O 1
ATOM 12659 N N . ARG D 1 83 ? 91.702 155.439 40.651 1.00 20.54 83 ARG D N 1
ATOM 12660 C CA . ARG D 1 83 ? 92.301 156.417 41.555 1.00 20.93 83 ARG D CA 1
ATOM 12661 C C . ARG D 1 83 ? 91.491 156.534 42.838 1.00 21.12 83 ARG D C 1
ATOM 12662 O O . ARG D 1 83 ? 90.297 156.811 42.794 1.00 21.32 83 ARG D O 1
ATOM 12670 N N . GLY D 1 84 ? 92.140 156.322 43.978 1.00 20.52 84 GLY D N 1
ATOM 12671 C CA . GLY D 1 84 ? 91.444 156.373 45.249 1.00 20.76 84 GLY D CA 1
ATOM 12672 C C . GLY D 1 84 ? 92.317 156.497 46.484 1.00 20.96 84 GLY D C 1
ATOM 12673 O O . GLY D 1 84 ? 93.542 156.534 46.396 1.00 20.91 84 GLY D O 1
ATOM 12674 N N . VAL D 1 85 ? 91.669 156.564 47.643 1.00 21.27 85 VAL D N 1
ATOM 12675 C CA . VAL D 1 85 ? 92.359 156.634 48.926 1.00 21.55 85 VAL D CA 1
ATOM 12676 C C . VAL D 1 85 ? 91.489 155.993 50.008 1.00 21.64 85 VAL D C 1
ATOM 12677 O O . VAL D 1 85 ? 90.264 156.106 49.980 1.00 21.79 85 VAL D O 1
ATOM 12681 N N . GLY D 1 86 ? 92.123 155.299 50.947 1.00 21.59 86 GLY D N 1
ATOM 12682 C CA . GLY D 1 86 ? 91.397 154.578 51.975 1.00 21.69 86 GLY D CA 1
ATOM 12683 C C . GLY D 1 86 ? 91.653 155.094 53.375 1.00 22.35 86 GLY D C 1
ATOM 12684 O O . GLY D 1 86 ? 92.640 155.784 53.621 1.00 22.64 86 GLY D O 1
ATOM 12685 N N . ALA D 1 87 ? 90.760 154.751 54.298 1.00 22.66 87 ALA D N 1
ATOM 12686 C CA . ALA D 1 87 ? 90.894 155.164 55.688 1.00 23.37 87 ALA D CA 1
ATOM 12687 C C . ALA D 1 87 ? 90.112 154.245 56.619 1.00 23.52 87 ALA D C 1
ATOM 12688 O O . ALA D 1 87 ? 88.998 153.830 56.305 1.00 23.37 87 ALA D O 1
ATOM 12690 N N . HIS D 1 88 ? 90.708 153.922 57.760 1.00 23.86 88 HIS D N 1
ATOM 12691 C CA . HIS D 1 88 ? 90.037 153.118 58.773 1.00 24.15 88 HIS D CA 1
ATOM 12692 C C . HIS D 1 88 ? 89.209 154.001 59.696 1.00 25.06 88 HIS D C 1
ATOM 12693 O O . HIS D 1 88 ? 89.485 155.192 59.839 1.00 25.56 88 HIS D O 1
ATOM 12700 N N . GLY D 1 89 ? 88.192 153.419 60.323 1.00 25.35 89 GLY D N 1
ATOM 12701 C CA . GLY D 1 89 ? 87.342 154.171 61.223 1.00 26.29 89 GLY D CA 1
ATOM 12702 C C . GLY D 1 89 ? 86.389 153.321 62.036 1.00 26.64 89 GLY D C 1
ATOM 12703 O O . GLY D 1 89 ? 86.568 152.111 62.156 1.00 26.25 89 GLY D O 1
ATOM 12704 N N . VAL D 1 90 ? 85.372 153.966 62.599 1.00 27.44 90 VAL D N 1
ATOM 12705 C CA . VAL D 1 90 ? 84.390 153.287 63.432 1.00 27.95 90 VAL D CA 1
ATOM 12706 C C . VAL D 1 90 ? 82.993 153.837 63.137 1.00 28.33 90 VAL D C 1
ATOM 12707 O O . VAL D 1 90 ? 82.841 155.002 62.771 1.00 28.59 90 VAL D O 1
ATOM 12711 N N . PHE D 1 91 ? 81.978 152.988 63.274 1.00 28.40 91 PHE D N 1
ATOM 12712 C CA . PHE D 1 91 ? 80.594 153.411 63.088 1.00 28.87 91 PHE D CA 1
ATOM 12713 C C . PHE D 1 91 ? 79.782 153.183 64.358 1.00 29.90 91 PHE D C 1
ATOM 12714 O O . PHE D 1 91 ? 79.770 152.083 64.908 1.00 29.89 91 PHE D O 1
ATOM 12722 N N . ARG D 1 92 ? 79.105 154.231 64.817 1.00 30.84 92 ARG D N 1
ATOM 12723 C CA . ARG D 1 92 ? 78.275 154.147 66.013 1.00 31.96 92 ARG D CA 1
ATOM 12724 C C . ARG D 1 92 ? 76.792 154.163 65.668 1.00 32.30 92 ARG D C 1
ATOM 12725 O O . ARG D 1 92 ? 76.321 155.046 64.954 1.00 32.34 92 ARG D O 1
ATOM 12733 N N . ALA D 1 93 ? 76.063 153.175 66.174 1.00 32.60 93 ALA D N 1
ATOM 12734 C CA . ALA D 1 93 ? 74.625 153.095 65.954 1.00 33.05 93 ALA D CA 1
ATOM 12735 C C . ALA D 1 93 ? 73.873 153.780 67.088 1.00 34.49 93 ALA D C 1
ATOM 12736 O O . ALA D 1 93 ? 74.382 153.893 68.202 1.00 35.16 93 ALA D O 1
ATOM 12738 N N . THR D 1 94 ? 72.656 154.231 66.800 1.00 35.04 94 THR D N 1
ATOM 12739 C CA . THR D 1 94 ? 71.834 154.905 67.798 1.00 36.48 94 THR D CA 1
ATOM 12740 C C . THR D 1 94 ? 70.848 153.938 68.435 1.00 37.13 94 THR D C 1
ATOM 12741 O O . THR D 1 94 ? 70.274 154.224 69.484 1.00 38.40 94 THR D O 1
ATOM 12745 N N . GLY D 1 95 ? 70.659 152.789 67.796 1.00 36.30 95 GLY D N 1
ATOM 12746 C CA . GLY D 1 95 ? 69.725 151.795 68.285 1.00 36.85 95 GLY D CA 1
ATOM 12747 C C . GLY D 1 95 ? 68.331 152.029 67.742 1.00 37.30 95 GLY D C 1
ATOM 12748 O O . GLY D 1 95 ? 67.404 151.277 68.036 1.00 37.83 95 GLY D O 1
ATOM 12749 N N . LYS D 1 96 ? 68.185 153.083 66.946 1.00 37.14 96 LYS D N 1
ATOM 12750 C CA . LYS D 1 96 ? 66.887 153.445 66.395 1.00 37.64 96 LYS D CA 1
ATOM 12751 C C . LYS D 1 96 ? 67.003 154.039 64.997 1.00 36.77 96 LYS D C 1
ATOM 12752 O O . LYS D 1 96 ? 68.047 154.572 64.623 1.00 36.08 96 LYS D O 1
ATOM 12758 N N . VAL D 1 97 ? 65.925 153.934 64.227 1.00 36.85 97 VAL D N 1
ATOM 12759 C CA . VAL D 1 97 ? 65.862 154.544 62.905 1.00 36.22 97 VAL D CA 1
ATOM 12760 C C . VAL D 1 97 ? 64.906 155.735 62.954 1.00 37.34 97 VAL D C 1
ATOM 12761 O O . VAL D 1 97 ? 63.696 155.578 63.116 1.00 38.18 97 VAL D O 1
ATOM 12765 N N . GLY D 1 98 ? 65.465 156.932 62.827 1.00 37.40 98 GLY D N 1
ATOM 12766 C CA . GLY D 1 98 ? 64.697 158.149 63.003 1.00 38.55 98 GLY D CA 1
ATOM 12767 C C . GLY D 1 98 ? 64.421 158.378 64.476 1.00 39.86 98 GLY D C 1
ATOM 12768 O O . GLY D 1 98 ? 65.339 158.634 65.253 1.00 39.94 98 GLY D O 1
ATOM 12769 N N . ASP D 1 99 ? 63.155 158.276 64.865 1.00 43.88 99 ASP D N 1
ATOM 12770 C CA . ASP D 1 99 ? 62.770 158.441 66.262 1.00 43.58 99 ASP D CA 1
ATOM 12771 C C . ASP D 1 99 ? 62.064 157.195 66.789 1.00 42.66 99 ASP D C 1
ATOM 12772 O O . ASP D 1 99 ? 61.520 157.199 67.892 1.00 43.93 99 ASP D O 1
ATOM 12777 N N . GLU D 1 100 ? 62.083 156.131 65.993 1.00 41.58 100 GLU D N 1
ATOM 12778 C CA . GLU D 1 100 ? 61.478 154.861 66.380 1.00 41.79 100 GLU D CA 1
ATOM 12779 C C . GLU D 1 100 ? 62.521 153.744 66.337 1.00 40.58 100 GLU D C 1
ATOM 12780 O O . GLU D 1 100 ? 63.494 153.843 65.591 1.00 39.39 100 GLU D O 1
ATOM 12786 N N . PRO D 1 101 ? 62.329 152.687 67.151 1.00 40.96 101 PRO D N 1
ATOM 12787 C CA . PRO D 1 101 ? 63.290 151.580 67.258 1.00 39.98 101 PRO D CA 1
ATOM 12788 C C . PRO D 1 101 ? 63.697 150.983 65.914 1.00 38.49 101 PRO D C 1
ATOM 12789 O O . PRO D 1 101 ? 62.863 150.822 65.024 1.00 38.36 101 PRO D O 1
ATOM 12793 N N . VAL D 1 102 ? 64.979 150.657 65.783 1.00 37.43 102 VAL D N 1
ATOM 12794 C CA . VAL D 1 102 ? 65.523 150.140 64.535 1.00 36.02 102 VAL D CA 1
ATOM 12795 C C . VAL D 1 102 ? 65.052 148.710 64.274 1.00 35.73 102 VAL D C 1
ATOM 12796 O O . VAL D 1 102 ? 65.032 148.251 63.133 1.00 34.84 102 VAL D O 1
ATOM 12800 N N . SER D 1 103 ? 64.649 148.018 65.335 1.00 36.55 103 SER D N 1
ATOM 12801 C CA . SER D 1 103 ? 64.197 146.636 65.227 1.00 36.42 103 SER D CA 1
ATOM 12802 C C . SER D 1 103 ? 62.885 146.530 64.455 1.00 36.74 103 SER D C 1
ATOM 12803 O O . SER D 1 103 ? 62.495 145.446 64.023 1.00 36.46 103 SER D O 1
ATOM 12806 N N . LYS D 1 104 ? 62.208 147.660 64.291 1.00 37.38 104 LYS D N 1
ATOM 12807 C CA . LYS D 1 104 ? 60.933 147.700 63.588 1.00 37.82 104 LYS D CA 1
ATOM 12808 C C . LYS D 1 104 ? 61.089 147.394 62.100 1.00 36.64 104 LYS D C 1
ATOM 12809 O O . LYS D 1 104 ? 60.212 146.785 61.490 1.00 36.74 104 LYS D O 1
ATOM 12815 N N . TYR D 1 105 ? 62.212 147.807 61.521 1.00 35.58 105 TYR D N 1
ATOM 12816 C CA . TYR D 1 105 ? 62.400 147.686 60.080 1.00 34.54 105 TYR D CA 1
ATOM 12817 C C . TYR D 1 105 ? 63.513 146.716 59.685 1.00 33.31 105 TYR D C 1
ATOM 12818 O O . TYR D 1 105 ? 63.431 146.072 58.641 1.00 32.63 105 TYR D O 1
ATOM 12827 N N . THR D 1 106 ? 64.550 146.616 60.510 1.00 33.09 106 THR D N 1
ATOM 12828 C CA . THR D 1 106 ? 65.653 145.703 60.226 1.00 32.01 106 THR D CA 1
ATOM 12829 C C . THR D 1 106 ? 66.125 144.982 61.484 1.00 32.32 106 THR D C 1
ATOM 12830 O O . THR D 1 106 ? 65.967 145.482 62.596 1.00 33.22 106 THR D O 1
ATOM 12834 N N . ARG D 1 107 ? 66.704 143.800 61.301 1.00 31.62 107 ARG D N 1
ATOM 12835 C CA . ARG D 1 107 ? 67.230 143.031 62.421 1.00 31.87 107 ARG D CA 1
ATOM 12836 C C . ARG D 1 107 ? 68.749 142.917 62.349 1.00 30.91 107 ARG D C 1
ATOM 12837 O O . ARG D 1 107 ? 69.344 142.054 62.992 1.00 30.85 107 ARG D O 1
ATOM 12845 N N . ALA D 1 108 ? 69.368 143.796 61.566 1.00 30.23 108 ALA D N 1
ATOM 12846 C CA . ALA D 1 108 ? 70.822 143.838 61.450 1.00 29.39 108 ALA D CA 1
ATOM 12847 C C . ALA D 1 108 ? 71.468 144.128 62.800 1.00 29.95 108 ALA D C 1
ATOM 12848 O O . ALA D 1 108 ? 71.178 145.146 63.426 1.00 30.70 108 ALA D O 1
ATOM 12850 N N . LYS D 1 109 ? 72.349 143.233 63.236 1.00 29.62 109 LYS D N 1
ATOM 12851 C CA . LYS D 1 109 ? 72.898 143.276 64.590 1.00 30.25 109 LYS D CA 1
ATOM 12852 C C . LYS D 1 109 ? 73.707 144.533 64.897 1.00 30.31 109 LYS D C 1
ATOM 12853 O O . LYS D 1 109 ? 73.786 144.952 66.051 1.00 31.17 109 LYS D O 1
ATOM 12859 N N . LEU D 1 110 ? 74.309 145.134 63.876 1.00 29.47 110 LEU D N 1
ATOM 12860 C CA . LEU D 1 110 ? 75.170 146.292 64.096 1.00 29.48 110 LEU D CA 1
ATOM 12861 C C . LEU D 1 110 ? 74.356 147.543 64.420 1.00 30.37 110 LEU D C 1
ATOM 12862 O O . LEU D 1 110 ? 74.910 148.558 64.839 1.00 30.68 110 LEU D O 1
ATOM 12867 N N . PHE D 1 111 ? 73.043 147.463 64.228 1.00 30.84 111 PHE D N 1
ATOM 12868 C CA . PHE D 1 111 ? 72.159 148.599 64.472 1.00 31.74 111 PHE D CA 1
ATOM 12869 C C . PHE D 1 111 ? 71.358 148.441 65.762 1.00 33.02 111 PHE D C 1
ATOM 12870 O O . PHE D 1 111 ? 70.797 149.407 66.274 1.00 33.96 111 PHE D O 1
ATOM 12878 N N . GLN D 1 112 ? 71.311 147.219 66.283 1.00 33.10 112 GLN D N 1
ATOM 12879 C CA . GLN D 1 112 ? 70.388 146.877 67.363 1.00 34.31 112 GLN D CA 1
ATOM 12880 C C . GLN D 1 112 ? 70.711 147.555 68.690 1.00 35.35 112 GLN D C 1
ATOM 12881 O O . GLN D 1 112 ? 69.807 147.925 69.437 1.00 36.55 112 GLN D O 1
ATOM 12887 N N . GLU D 1 113 ? 71.995 147.724 68.984 1.00 34.95 113 GLU D N 1
ATOM 12888 C CA . GLU D 1 113 ? 72.395 148.270 70.275 1.00 37.62 113 GLU D CA 1
ATOM 12889 C C . GLU D 1 113 ? 72.799 149.731 70.168 1.00 39.43 113 GLU D C 1
ATOM 12890 O O . GLU D 1 113 ? 73.469 150.139 69.220 1.00 38.35 113 GLU D O 1
ATOM 12896 N N . ASP D 1 114 ? 72.381 150.512 71.156 1.00 37.38 114 ASP D N 1
ATOM 12897 C CA . ASP D 1 114 ? 72.708 151.928 71.218 1.00 37.74 114 ASP D CA 1
ATOM 12898 C C . ASP D 1 114 ? 74.154 152.136 71.652 1.00 37.48 114 ASP D C 1
ATOM 12899 O O . ASP D 1 114 ? 74.558 151.691 72.725 1.00 38.08 114 ASP D O 1
ATOM 12904 N N . GLY D 1 115 ? 74.930 152.820 70.817 1.00 36.64 115 GLY D N 1
ATOM 12905 C CA . GLY D 1 115 ? 76.327 153.067 71.117 1.00 36.37 115 GLY D CA 1
ATOM 12906 C C . GLY D 1 115 ? 77.222 151.940 70.638 1.00 35.18 115 GLY D C 1
ATOM 12907 O O . GLY D 1 115 ? 78.428 151.944 70.885 1.00 34.91 115 GLY D O 1
ATOM 12908 N N . LYS D 1 116 ? 76.624 150.971 69.952 1.00 34.53 116 LYS D N 1
ATOM 12909 C CA . LYS D 1 116 ? 77.357 149.821 69.437 1.00 33.44 116 LYS D CA 1
ATOM 12910 C C . LYS D 1 116 ? 78.332 150.233 68.342 1.00 32.32 116 LYS D C 1
ATOM 12911 O O . LYS D 1 116 ? 77.930 150.760 67.305 1.00 31.85 116 LYS D O 1
ATOM 12917 N N . GLU D 1 117 ? 79.617 149.989 68.580 1.00 31.95 117 GLU D N 1
ATOM 12918 C CA . GLU D 1 117 ? 80.658 150.396 67.646 1.00 31.00 117 GLU D CA 1
ATOM 12919 C C . GLU D 1 117 ? 81.038 149.266 66.698 1.00 29.83 117 GLU D C 1
ATOM 12920 O O . GLU D 1 117 ? 81.236 148.127 67.118 1.00 29.75 117 GLU D O 1
ATOM 12926 N N . THR D 1 118 ? 81.144 149.594 65.415 1.00 28.98 118 THR D N 1
ATOM 12927 C CA . THR D 1 118 ? 81.528 148.623 64.401 1.00 27.89 118 THR D CA 1
ATOM 12928 C C . THR D 1 118 ? 82.677 149.155 63.556 1.00 27.14 118 THR D C 1
ATOM 12929 O O . THR D 1 118 ? 82.554 150.210 62.936 1.00 27.10 118 THR D O 1
ATOM 12933 N N . PRO D 1 119 ? 83.800 148.422 63.529 1.00 26.61 119 PRO D N 1
ATOM 12934 C CA . PRO D 1 119 ? 84.968 148.812 62.733 1.00 25.93 119 PRO D CA 1
ATOM 12935 C C . PRO D 1 119 ? 84.630 148.907 61.252 1.00 25.15 119 PRO D C 1
ATOM 12936 O O . PRO D 1 119 ? 83.926 148.044 60.731 1.00 24.80 119 PRO D O 1
ATOM 12940 N N . VAL D 1 120 ? 85.111 149.953 60.588 1.00 24.96 120 VAL D N 1
ATOM 12941 C CA . VAL D 1 120 ? 84.838 150.136 59.168 1.00 24.31 120 VAL D CA 1
ATOM 12942 C C . VAL D 1 120 ? 86.082 150.542 58.390 1.00 23.76 120 VAL D C 1
ATOM 12943 O O . VAL D 1 120 ? 87.002 151.144 58.937 1.00 24.04 120 VAL D O 1
ATOM 12947 N N . PHE D 1 121 ? 86.104 150.190 57.111 1.00 23.63 121 PHE D N 1
ATOM 12948 C CA . PHE D 1 121 ? 87.124 150.683 56.199 1.00 22.93 121 PHE D CA 1
ATOM 12949 C C . PHE D 1 121 ? 86.455 151.322 54.993 1.00 22.60 121 PHE D C 1
ATOM 12950 O O . PHE D 1 121 ? 85.583 150.724 54.367 1.00 22.33 121 PHE D O 1
ATOM 12958 N N . VAL D 1 122 ? 86.862 152.546 54.679 1.00 22.57 122 VAL D N 1
ATOM 12959 C CA . VAL D 1 122 ? 86.235 153.306 53.609 1.00 22.53 122 VAL D CA 1
ATOM 12960 C C . VAL D 1 122 ? 87.250 153.651 52.527 1.00 22.07 122 VAL D C 1
ATOM 12961 O O . VAL D 1 122 ? 88.382 154.018 52.827 1.00 22.13 122 VAL D O 1
ATOM 12965 N N . ARG D 1 123 ? 86.848 153.515 51.269 1.00 22.79 123 ARG D N 1
ATOM 12966 C CA . ARG D 1 123 ? 87.686 153.950 50.161 1.00 22.47 123 ARG D CA 1
ATOM 12967 C C . ARG D 1 123 ? 86.955 154.961 49.287 1.00 22.72 123 ARG D C 1
ATOM 12968 O O . ARG D 1 123 ? 85.906 154.661 48.718 1.00 22.65 123 ARG D O 1
ATOM 12976 N N . PHE D 1 124 ? 87.518 156.160 49.188 1.00 22.18 124 PHE D N 1
ATOM 12977 C CA . PHE D 1 124 ? 86.995 157.185 48.293 1.00 22.46 124 PHE D CA 1
ATOM 12978 C C . PHE D 1 124 ? 87.726 157.098 46.963 1.00 21.78 124 PHE D C 1
ATOM 12979 O O . PHE D 1 124 ? 88.879 156.681 46.922 1.00 21.44 124 PHE D O 1
ATOM 12987 N N . SER D 1 125 ? 87.063 157.488 45.879 1.00 21.84 125 SER D N 1
ATOM 12988 C CA . SER D 1 125 ? 87.643 157.331 44.550 1.00 21.46 125 SER D CA 1
ATOM 12989 C C . SER D 1 125 ? 86.940 158.165 43.485 1.00 21.79 125 SER D C 1
ATOM 12990 O O . SER D 1 125 ? 85.846 158.677 43.706 1.00 22.23 125 SER D O 1
ATOM 12993 N N . THR D 1 126 ? 87.587 158.303 42.332 1.00 21.63 126 THR D N 1
ATOM 12994 C CA . THR D 1 126 ? 86.944 158.857 41.146 1.00 21.88 126 THR D CA 1
ATOM 12995 C C . THR D 1 126 ? 86.357 157.713 40.325 1.00 21.44 126 THR D C 1
ATOM 12996 O O . THR D 1 126 ? 86.063 156.651 40.868 1.00 21.07 126 THR D O 1
ATOM 13000 N N . VAL D 1 127 ? 86.172 157.926 39.026 1.00 21.53 127 VAL D N 1
ATOM 13001 C CA . VAL D 1 127 ? 85.601 156.886 38.173 1.00 21.20 127 VAL D CA 1
ATOM 13002 C C . VAL D 1 127 ? 86.348 156.701 36.855 1.00 21.05 127 VAL D C 1
ATOM 13003 O O . VAL D 1 127 ? 86.819 155.608 36.550 1.00 20.57 127 VAL D O 1
ATOM 13007 N N . GLY D 1 128 ? 86.454 157.776 36.081 1.00 21.52 128 GLY D N 1
ATOM 13008 C CA . GLY D 1 128 ? 86.916 157.695 34.706 1.00 21.54 128 GLY D CA 1
ATOM 13009 C C . GLY D 1 128 ? 88.332 157.209 34.469 1.00 21.19 128 GLY D C 1
ATOM 13010 O O . GLY D 1 128 ? 88.537 156.150 33.883 1.00 20.82 128 GLY D O 1
ATOM 13011 N N . HIS D 1 129 ? 89.316 157.982 34.914 1.00 21.35 129 HIS D N 1
ATOM 13012 C CA . HIS D 1 129 ? 90.703 157.702 34.566 1.00 21.16 129 HIS D CA 1
ATOM 13013 C C . HIS D 1 129 ? 91.386 156.786 35.577 1.00 20.64 129 HIS D C 1
ATOM 13014 O O . HIS D 1 129 ? 90.831 156.483 36.632 1.00 20.47 129 HIS D O 1
ATOM 13021 N N . GLY D 1 130 ? 92.598 156.354 35.241 1.00 20.46 130 GLY D N 1
ATOM 13022 C CA . GLY D 1 130 ? 93.314 155.367 36.027 1.00 19.99 130 GLY D CA 1
ATOM 13023 C C . GLY D 1 130 ? 93.966 155.919 37.277 1.00 20.10 130 GLY D C 1
ATOM 13024 O O . GLY D 1 130 ? 93.650 157.022 37.717 1.00 20.51 130 GLY D O 1
ATOM 13025 N N . THR D 1 131 ? 94.870 155.136 37.858 1.00 19.77 131 THR D N 1
ATOM 13026 C CA . THR D 1 131 ? 95.588 155.544 39.059 1.00 19.90 131 THR D CA 1
ATOM 13027 C C . THR D 1 131 ? 96.477 156.746 38.775 1.00 20.41 131 THR D C 1
ATOM 13028 O O . THR D 1 131 ? 96.897 156.954 37.642 1.00 20.56 131 THR D O 1
ATOM 13032 N N . HIS D 1 132 ? 96.745 157.540 39.808 1.00 20.74 132 HIS D N 1
ATOM 13033 C CA . HIS D 1 132 ? 97.604 158.718 39.696 1.00 21.29 132 HIS D CA 1
ATOM 13034 C C . HIS D 1 132 ? 97.093 159.737 38.676 1.00 21.73 132 HIS D C 1
ATOM 13035 O O . HIS D 1 132 ? 97.848 160.585 38.203 1.00 22.18 132 HIS D O 1
ATOM 13042 N N . SER D 1 133 ? 95.811 159.647 38.337 1.00 21.64 133 SER D N 1
ATOM 13043 C CA . SER D 1 133 ? 95.169 160.655 37.504 1.00 22.12 133 SER D CA 1
ATOM 13044 C C . SER D 1 133 ? 94.672 161.784 38.399 1.00 22.63 133 SER D C 1
ATOM 13045 O O . SER D 1 133 ? 94.369 161.550 39.569 1.00 22.50 133 SER D O 1
ATOM 13048 N N . PRO D 1 134 ? 94.599 163.011 37.858 1.00 23.27 134 PRO D N 1
ATOM 13049 C CA . PRO D 1 134 ? 94.166 164.178 38.636 1.00 23.87 134 PRO D CA 1
ATOM 13050 C C . PRO D 1 134 ? 92.813 163.979 39.309 1.00 23.78 134 PRO D C 1
ATOM 13051 O O . PRO D 1 134 ? 91.876 163.491 38.680 1.00 23.56 134 PRO D O 1
ATOM 13055 N N . GLU D 1 135 ? 92.719 164.362 40.577 1.00 24.02 135 GLU D N 1
ATOM 13056 C CA . GLU D 1 135 ? 91.474 164.241 41.322 1.00 24.06 135 GLU D CA 1
ATOM 13057 C C . GLU D 1 135 ? 90.634 165.502 41.162 1.00 24.81 135 GLU D C 1
ATOM 13058 O O . GLU D 1 135 ? 89.662 165.712 41.884 1.00 25.07 135 GLU D O 1
ATOM 13064 N N . THR D 1 136 ? 91.026 166.338 40.207 1.00 25.22 136 THR D N 1
ATOM 13065 C CA . THR D 1 136 ? 90.306 167.567 39.910 1.00 25.99 136 THR D CA 1
ATOM 13066 C C . THR D 1 136 ? 89.405 167.389 38.694 1.00 25.95 136 THR D C 1
ATOM 13067 O O . THR D 1 136 ? 88.762 168.336 38.244 1.00 26.60 136 THR D O 1
ATOM 13071 N N . LEU D 1 137 ? 89.366 166.172 38.164 1.00 25.24 137 LEU D N 1
ATOM 13072 C CA . LEU D 1 137 ? 88.594 165.889 36.960 1.00 25.19 137 LEU D CA 1
ATOM 13073 C C . LEU D 1 137 ? 87.107 165.750 37.262 1.00 25.29 137 LEU D C 1
ATOM 13074 O O . LEU D 1 137 ? 86.716 165.458 38.392 1.00 25.17 137 LEU D O 1
ATOM 13079 N N . ARG D 1 138 ? 86.281 165.969 36.245 1.00 25.59 138 ARG D N 1
ATOM 13080 C CA . ARG D 1 138 ? 84.840 165.824 36.393 1.00 25.75 138 ARG D CA 1
ATOM 13081 C C . ARG D 1 138 ? 84.440 164.352 36.335 1.00 25.01 138 ARG D C 1
ATOM 13082 O O . ARG D 1 138 ? 84.668 163.675 35.333 1.00 24.67 138 ARG D O 1
ATOM 13090 N N . ASP D 1 139 ? 83.831 163.875 37.417 1.00 24.84 139 ASP D N 1
ATOM 13091 C CA . ASP D 1 139 ? 83.454 162.474 37.561 1.00 24.19 139 ASP D CA 1
ATOM 13092 C C . ASP D 1 139 ? 82.595 162.288 38.803 1.00 24.28 139 ASP D C 1
ATOM 13093 O O . ASP D 1 139 ? 82.672 163.084 39.736 1.00 24.69 139 ASP D O 1
ATOM 13098 N N . PRO D 1 140 ? 81.765 161.236 38.820 1.00 23.97 140 PRO D N 1
ATOM 13099 C CA . PRO D 1 140 ? 81.159 160.826 40.089 1.00 23.97 140 PRO D CA 1
ATOM 13100 C C . PRO D 1 140 ? 82.246 160.371 41.055 1.00 23.52 140 PRO D C 1
ATOM 13101 O O . PRO D 1 140 ? 83.327 159.991 40.612 1.00 23.06 140 PRO D O 1
ATOM 13105 N N . ARG D 1 141 ? 81.979 160.426 42.354 1.00 24.54 141 ARG D N 1
ATOM 13106 C CA . ARG D 1 141 ? 82.987 160.034 43.330 1.00 24.21 141 ARG D CA 1
ATOM 13107 C C . ARG D 1 141 ? 82.567 158.802 44.121 1.00 24.16 141 ARG D C 1
ATOM 13108 O O . ARG D 1 141 ? 81.449 158.728 44.621 1.00 24.20 141 ARG D O 1
ATOM 13116 N N . GLY D 1 142 ? 83.480 157.842 44.236 1.00 22.43 142 GLY D N 1
ATOM 13117 C CA . GLY D 1 142 ? 83.212 156.608 44.950 1.00 22.09 142 GLY D CA 1
ATOM 13118 C C . GLY D 1 142 ? 83.168 156.765 46.457 1.00 22.44 142 GLY D C 1
ATOM 13119 O O . GLY D 1 142 ? 83.948 157.515 47.037 1.00 22.69 142 GLY D O 1
ATOM 13120 N N . PHE D 1 143 ? 82.254 156.040 47.091 1.00 22.51 143 PHE D N 1
ATOM 13121 C CA . PHE D 1 143 ? 82.086 156.089 48.537 1.00 22.92 143 PHE D CA 1
ATOM 13122 C C . PHE D 1 143 ? 81.711 154.699 49.043 1.00 22.62 143 PHE D C 1
ATOM 13123 O O . PHE D 1 143 ? 80.551 154.436 49.359 1.00 22.95 143 PHE D O 1
ATOM 13131 N N . ALA D 1 144 ? 82.700 153.814 49.115 1.00 22.05 144 ALA D N 1
ATOM 13132 C CA . ALA D 1 144 ? 82.466 152.434 49.524 1.00 21.75 144 ALA D CA 1
ATOM 13133 C C . ALA D 1 144 ? 82.856 152.213 50.980 1.00 22.01 144 ALA D C 1
ATOM 13134 O O . ALA D 1 144 ? 83.975 152.522 51.385 1.00 21.96 144 ALA D O 1
ATOM 13136 N N . VAL D 1 145 ? 81.927 151.673 51.762 1.00 22.34 145 VAL D N 1
ATOM 13137 C CA . VAL D 1 145 ? 82.173 151.412 53.175 1.00 22.69 145 VAL D CA 1
ATOM 13138 C C . VAL D 1 145 ? 82.041 149.927 53.496 1.00 22.40 145 VAL D C 1
ATOM 13139 O O . VAL D 1 145 ? 81.054 149.290 53.135 1.00 22.37 145 VAL D O 1
ATOM 13143 N N . LYS D 1 146 ? 83.047 149.379 54.168 1.00 22.23 146 LYS D N 1
ATOM 13144 C CA . LYS D 1 146 ? 83.028 147.980 54.576 1.00 22.03 146 LYS D CA 1
ATOM 13145 C C . LYS D 1 146 ? 82.801 147.860 56.078 1.00 22.70 146 LYS D C 1
ATOM 13146 O O . LYS D 1 146 ? 83.631 148.291 56.872 1.00 22.95 146 LYS D O 1
ATOM 13152 N N . PHE D 1 147 ? 81.672 147.276 56.462 1.00 23.04 147 PHE D N 1
ATOM 13153 C CA . PHE D 1 147 ? 81.342 147.102 57.872 1.00 23.77 147 PHE D CA 1
ATOM 13154 C C . PHE D 1 147 ? 81.786 145.734 58.388 1.00 23.58 147 PHE D C 1
ATOM 13155 O O . PHE D 1 147 ? 81.252 144.709 57.974 1.00 23.32 147 PHE D O 1
ATOM 13163 N N . TYR D 1 148 ? 82.758 145.722 59.294 1.00 23.77 148 TYR D N 1
ATOM 13164 C CA . TYR D 1 148 ? 83.196 144.479 59.921 1.00 23.73 148 TYR D CA 1
ATOM 13165 C C . TYR D 1 148 ? 82.297 144.132 61.101 1.00 24.57 148 TYR D C 1
ATOM 13166 O O . TYR D 1 148 ? 82.674 144.336 62.254 1.00 25.18 148 TYR D O 1
ATOM 13175 N N . THR D 1 149 ? 81.114 143.599 60.816 1.00 24.67 149 THR D N 1
ATOM 13176 C CA . THR D 1 149 ? 80.146 143.300 61.868 1.00 25.54 149 THR D CA 1
ATOM 13177 C C . THR D 1 149 ? 80.361 141.912 62.461 1.00 25.60 149 THR D C 1
ATOM 13178 O O . THR D 1 149 ? 81.206 141.151 61.995 1.00 24.94 149 THR D O 1
ATOM 13182 N N . GLU D 1 150 ? 79.585 141.589 63.490 1.00 26.46 150 GLU D N 1
ATOM 13183 C CA . GLU D 1 150 ? 79.686 140.292 64.149 1.00 26.68 150 GLU D CA 1
ATOM 13184 C C . GLU D 1 150 ? 79.002 139.202 63.330 1.00 26.28 150 GLU D C 1
ATOM 13185 O O . GLU D 1 150 ? 79.270 138.017 63.516 1.00 26.20 150 GLU D O 1
ATOM 13191 N N . ASP D 1 151 ? 78.117 139.611 62.428 1.00 26.09 151 ASP D N 1
ATOM 13192 C CA . ASP D 1 151 ? 77.469 138.679 61.514 1.00 25.70 151 ASP D CA 1
ATOM 13193 C C . ASP D 1 151 ? 78.213 138.629 60.188 1.00 24.66 151 ASP D C 1
ATOM 13194 O O . ASP D 1 151 ? 77.657 138.226 59.168 1.00 24.29 151 ASP D O 1
ATOM 13199 N N . GLY D 1 152 ? 79.472 139.051 60.203 1.00 24.25 152 GLY D N 1
ATOM 13200 C CA . GLY D 1 152 ? 80.265 139.097 58.992 1.00 23.34 152 GLY D CA 1
ATOM 13201 C C . GLY D 1 152 ? 80.399 140.499 58.436 1.00 23.16 152 GLY D C 1
ATOM 13202 O O . GLY D 1 152 ? 80.107 141.478 59.119 1.00 23.73 152 GLY D O 1
ATOM 13203 N N . ASN D 1 153 ? 80.841 140.596 57.188 1.00 22.43 153 ASN D N 1
ATOM 13204 C CA . ASN D 1 153 ? 81.070 141.887 56.556 1.00 22.23 153 ASN D CA 1
ATOM 13205 C C . ASN D 1 153 ? 79.858 142.419 55.803 1.00 22.36 153 ASN D C 1
ATOM 13206 O O . ASN D 1 153 ? 79.059 141.653 55.269 1.00 22.29 153 ASN D O 1
ATOM 13211 N N . TRP D 1 154 ? 79.731 143.742 55.771 1.00 22.82 154 TRP D N 1
ATOM 13212 C CA . TRP D 1 154 ? 78.699 144.408 54.986 1.00 23.85 154 TRP D CA 1
ATOM 13213 C C . TRP D 1 154 ? 79.332 145.515 54.153 1.00 22.99 154 TRP D C 1
ATOM 13214 O O . TRP D 1 154 ? 79.903 146.459 54.696 1.00 23.23 154 TRP D O 1
ATOM 13225 N N . ASP D 1 155 ? 79.230 145.396 52.835 1.00 21.90 155 ASP D N 1
ATOM 13226 C CA . ASP D 1 155 ? 79.760 146.414 51.938 1.00 21.63 155 ASP D CA 1
ATOM 13227 C C . ASP D 1 155 ? 78.668 147.332 51.407 1.00 22.03 155 ASP D C 1
ATOM 13228 O O . ASP D 1 155 ? 77.731 146.884 50.746 1.00 22.04 155 ASP D O 1
ATOM 13233 N N . LEU D 1 156 ? 78.795 148.620 51.703 1.00 22.40 156 LEU D N 1
ATOM 13234 C CA . LEU D 1 156 ? 77.917 149.621 51.118 1.00 22.79 156 LEU D CA 1
ATOM 13235 C C . LEU D 1 156 ? 78.655 150.328 49.991 1.00 22.38 156 LEU D C 1
ATOM 13236 O O . LEU D 1 156 ? 79.377 151.296 50.217 1.00 22.50 156 LEU D O 1
ATOM 13241 N N . VAL D 1 157 ? 78.482 149.822 48.776 1.00 21.95 157 VAL D N 1
ATOM 13242 C CA . VAL D 1 157 ? 79.202 150.337 47.621 1.00 21.57 157 VAL D CA 1
ATOM 13243 C C . VAL D 1 157 ? 78.392 151.414 46.916 1.00 22.00 157 VAL D C 1
ATOM 13244 O O . VAL D 1 157 ? 77.556 151.118 46.064 1.00 22.03 157 VAL D O 1
ATOM 13248 N N . GLY D 1 158 ? 78.648 152.668 47.271 1.00 22.40 158 GLY D N 1
ATOM 13249 C CA . GLY D 1 158 ? 77.899 153.772 46.709 1.00 22.91 158 GLY D CA 1
ATOM 13250 C C . GLY D 1 158 ? 78.763 154.902 46.190 1.00 22.92 158 GLY D C 1
ATOM 13251 O O . GLY D 1 158 ? 79.989 154.848 46.262 1.00 22.52 158 GLY D O 1
ATOM 13252 N N . ASN D 1 159 ? 78.112 155.931 45.660 1.00 23.43 159 ASN D N 1
ATOM 13253 C CA . ASN D 1 159 ? 78.811 157.099 45.148 1.00 23.57 159 ASN D CA 1
ATOM 13254 C C . ASN D 1 159 ? 78.383 158.370 45.873 1.00 24.39 159 ASN D C 1
ATOM 13255 O O . ASN D 1 159 ? 77.568 158.324 46.794 1.00 24.85 159 ASN D O 1
ATOM 13260 N N . ASN D 1 160 ? 78.938 159.505 45.462 1.00 24.64 160 ASN D N 1
ATOM 13261 C CA . ASN D 1 160 ? 78.580 160.781 46.069 1.00 25.48 160 ASN D CA 1
ATOM 13262 C C . ASN D 1 160 ? 77.195 161.245 45.627 1.00 26.11 160 ASN D C 1
ATOM 13263 O O . ASN D 1 160 ? 76.408 161.730 46.438 1.00 26.81 160 ASN D O 1
ATOM 13268 N N . LEU D 1 161 ? 76.900 161.087 44.342 1.00 25.90 161 LEU D N 1
ATOM 13269 C CA . LEU D 1 161 ? 75.597 161.451 43.802 1.00 26.49 161 LEU D CA 1
ATOM 13270 C C . LEU D 1 161 ? 74.573 160.367 44.116 1.00 26.42 161 LEU D C 1
ATOM 13271 O O . LEU D 1 161 ? 74.916 159.193 44.219 1.00 25.75 161 LEU D O 1
ATOM 13276 N N . LYS D 1 162 ? 73.316 160.768 44.274 1.00 27.18 162 LYS D N 1
ATOM 13277 C CA . LYS D 1 162 ? 72.264 159.850 44.698 1.00 27.29 162 LYS D CA 1
ATOM 13278 C C . LYS D 1 162 ? 71.776 158.975 43.547 1.00 26.92 162 LYS D C 1
ATOM 13279 O O . LYS D 1 162 ? 71.055 158.002 43.761 1.00 26.87 162 LYS D O 1
ATOM 13285 N N . ILE D 1 163 ? 72.169 159.324 42.326 1.00 26.73 163 ILE D N 1
ATOM 13286 C CA . ILE D 1 163 ? 71.728 158.590 41.144 1.00 26.49 163 ILE D CA 1
ATOM 13287 C C . ILE D 1 163 ? 72.887 158.132 40.266 1.00 25.70 163 ILE D C 1
ATOM 13288 O O . ILE D 1 163 ? 74.051 158.364 40.585 1.00 25.32 163 ILE D O 1
ATOM 13293 N N . PHE D 1 164 ? 72.551 157.486 39.153 1.00 25.52 164 PHE D N 1
ATOM 13294 C CA . PHE D 1 164 ? 73.552 157.012 38.206 1.00 24.87 164 PHE D CA 1
ATOM 13295 C C . PHE D 1 164 ? 73.123 157.305 36.768 1.00 25.19 164 PHE D C 1
ATOM 13296 O O . PHE D 1 164 ? 72.013 157.776 36.527 1.00 25.88 164 PHE D O 1
ATOM 13304 N N . PHE D 1 165 ? 74.011 157.021 35.820 1.00 24.74 165 PHE D N 1
ATOM 13305 C CA . PHE D 1 165 ? 73.767 157.300 34.409 1.00 25.06 165 PHE D CA 1
ATOM 13306 C C . PHE D 1 165 ? 72.672 156.418 33.819 1.00 25.23 165 PHE D C 1
ATOM 13307 O O . PHE D 1 165 ? 71.791 156.896 33.111 1.00 25.88 165 PHE D O 1
ATOM 13315 N N . ILE D 1 166 ? 72.742 155.123 34.110 1.00 24.68 166 ILE D N 1
ATOM 13316 C CA . ILE D 1 166 ? 71.863 154.147 33.476 1.00 24.79 166 ILE D CA 1
ATOM 13317 C C . ILE D 1 166 ? 71.065 153.343 34.498 1.00 24.78 166 ILE D C 1
ATOM 13318 O O . ILE D 1 166 ? 71.363 153.371 35.691 1.00 24.56 166 ILE D O 1
ATOM 13323 N N . ARG D 1 167 ? 70.050 152.628 34.022 1.00 25.07 167 ARG D N 1
ATOM 13324 C CA . ARG D 1 167 ? 69.172 151.867 34.904 1.00 25.19 167 ARG D CA 1
ATOM 13325 C C . ARG D 1 167 ? 69.284 150.363 34.682 1.00 24.72 167 ARG D C 1
ATOM 13326 O O . ARG D 1 167 ? 68.633 149.579 35.370 1.00 24.79 167 ARG D O 1
ATOM 13334 N N . ASP D 1 168 ? 70.114 149.963 33.725 1.00 24.30 168 ASP D N 1
ATOM 13335 C CA . ASP D 1 168 ? 70.339 148.548 33.455 1.00 23.86 168 ASP D CA 1
ATOM 13336 C C . ASP D 1 168 ? 71.832 148.254 33.361 1.00 23.11 168 ASP D C 1
ATOM 13337 O O . ASP D 1 168 ? 72.567 148.943 32.657 1.00 23.05 168 ASP D O 1
ATOM 13342 N N . ALA D 1 169 ? 72.270 147.222 34.074 1.00 22.60 169 ALA D N 1
ATOM 13343 C CA . ALA D 1 169 ? 73.689 146.898 34.171 1.00 21.92 169 ALA D CA 1
ATOM 13344 C C . ALA D 1 169 ? 74.282 146.421 32.847 1.00 21.75 169 ALA D C 1
ATOM 13345 O O . ALA D 1 169 ? 75.501 146.376 32.692 1.00 21.29 169 ALA D O 1
ATOM 13347 N N . LEU D 1 170 ? 73.426 146.056 31.899 1.00 22.17 170 LEU D N 1
ATOM 13348 C CA . LEU D 1 170 ? 73.895 145.596 30.598 1.00 22.14 170 LEU D CA 1
ATOM 13349 C C . LEU D 1 170 ? 74.579 146.721 29.827 1.00 22.25 170 LEU D C 1
ATOM 13350 O O . LEU D 1 170 ? 75.418 146.473 28.961 1.00 22.10 170 LEU D O 1
ATOM 13355 N N . LYS D 1 171 ? 74.229 147.959 30.158 1.00 22.58 171 LYS D N 1
ATOM 13356 C CA . LYS D 1 171 ? 74.765 149.120 29.459 1.00 22.80 171 LYS D CA 1
ATOM 13357 C C . LYS D 1 171 ? 76.055 149.634 30.084 1.00 22.31 171 LYS D C 1
ATOM 13358 O O . LYS D 1 171 ? 76.672 150.559 29.561 1.00 22.46 171 LYS D O 1
ATOM 13364 N N . PHE D 1 172 ? 76.462 149.033 31.197 1.00 21.79 172 PHE D N 1
ATOM 13365 C CA . PHE D 1 172 ? 77.609 149.531 31.951 1.00 21.39 172 PHE D CA 1
ATOM 13366 C C . PHE D 1 172 ? 78.920 149.535 31.153 1.00 21.13 172 PHE D C 1
ATOM 13367 O O . PHE D 1 172 ? 79.633 150.535 31.170 1.00 21.18 172 PHE D O 1
ATOM 13375 N N . PRO D 1 173 ? 79.252 148.432 30.451 1.00 20.90 173 PRO D N 1
ATOM 13376 C CA . PRO D 1 173 ? 80.492 148.527 29.670 1.00 20.76 173 PRO D CA 1
ATOM 13377 C C . PRO D 1 173 ? 80.384 149.499 28.498 1.00 21.32 173 PRO D C 1
ATOM 13378 O O . PRO D 1 173 ? 81.402 149.993 28.022 1.00 21.32 173 PRO D O 1
ATOM 13382 N N . ASP D 1 174 ? 79.167 149.767 28.040 1.00 21.85 174 ASP D N 1
ATOM 13383 C CA . ASP D 1 174 ? 78.953 150.752 26.986 1.00 22.48 174 ASP D CA 1
ATOM 13384 C C . ASP D 1 174 ? 79.137 152.164 27.532 1.00 22.67 174 ASP D C 1
ATOM 13385 O O . ASP D 1 174 ? 79.734 153.021 26.883 1.00 22.96 174 ASP D O 1
ATOM 13390 N N . LEU D 1 175 ? 78.603 152.396 28.726 1.00 22.57 175 LEU D N 1
ATOM 13391 C CA . LEU D 1 175 ? 78.729 153.680 29.402 1.00 22.78 175 LEU D CA 1
ATOM 13392 C C . LEU D 1 175 ? 80.183 154.030 29.694 1.00 22.41 175 LEU D C 1
ATOM 13393 O O . LEU D 1 175 ? 80.640 155.133 29.395 1.00 22.75 175 LEU D O 1
ATOM 13398 N N . ILE D 1 176 ? 80.903 153.077 30.276 1.00 21.78 176 ILE D N 1
ATOM 13399 C CA . ILE D 1 176 ? 82.282 153.290 30.696 1.00 21.42 176 ILE D CA 1
ATOM 13400 C C . ILE D 1 176 ? 83.210 153.524 29.507 1.00 21.56 176 ILE D C 1
ATOM 13401 O O . ILE D 1 176 ? 84.114 154.353 29.575 1.00 21.64 176 ILE D O 1
ATOM 13406 N N . HIS D 1 177 ? 82.978 152.804 28.414 1.00 21.66 177 HIS D N 1
ATOM 13407 C CA . HIS D 1 177 ? 83.798 152.953 27.216 1.00 21.89 177 HIS D CA 1
ATOM 13408 C C . HIS D 1 177 ? 83.701 154.360 26.631 1.00 22.55 177 HIS D C 1
ATOM 13409 O O . HIS D 1 177 ? 84.689 154.907 26.141 1.00 22.72 177 HIS D O 1
ATOM 13416 N N . SER D 1 178 ? 82.507 154.939 26.679 1.00 22.98 178 SER D N 1
ATOM 13417 C CA . SER D 1 178 ? 82.304 156.295 26.186 1.00 23.68 178 SER D CA 1
ATOM 13418 C C . SER D 1 178 ? 82.872 157.319 27.164 1.00 23.65 178 SER D C 1
ATOM 13419 O O . SER D 1 178 ? 83.361 158.372 26.759 1.00 24.10 178 SER D O 1
ATOM 13422 N N . GLN D 1 179 ? 82.812 156.997 28.452 1.00 23.17 179 GLN D N 1
ATOM 13423 C CA . GLN D 1 179 ? 83.329 157.878 29.492 1.00 23.15 179 GLN D CA 1
ATOM 13424 C C . GLN D 1 179 ? 84.852 157.855 29.538 1.00 22.84 179 GLN D C 1
ATOM 13425 O O . GLN D 1 179 ? 85.493 158.888 29.722 1.00 23.12 179 GLN D O 1
ATOM 13431 N N . LYS D 1 180 ? 85.425 156.667 29.374 1.00 22.31 180 LYS D N 1
ATOM 13432 C CA . LYS D 1 180 ? 86.870 156.493 29.454 1.00 22.01 180 LYS D CA 1
ATOM 13433 C C . LYS D 1 180 ? 87.578 157.034 28.215 1.00 22.46 180 LYS D C 1
ATOM 13434 O O . LYS D 1 180 ? 86.941 157.252 27.185 1.00 22.92 180 LYS D O 1
ATOM 13440 N N . PRO D 1 181 ? 88.896 157.277 28.324 1.00 22.38 181 PRO D N 1
ATOM 13441 C CA . PRO D 1 181 ? 89.716 157.700 27.185 1.00 22.82 181 PRO D CA 1
ATOM 13442 C C . PRO D 1 181 ? 89.514 156.846 25.937 1.00 22.91 181 PRO D C 1
ATOM 13443 O O . PRO D 1 181 ? 89.331 155.636 26.036 1.00 22.43 181 PRO D O 1
ATOM 13447 N N . SER D 1 182 ? 89.545 157.491 24.777 1.00 23.58 182 SER D N 1
ATOM 13448 C CA . SER D 1 182 ? 89.332 156.821 23.501 1.00 23.83 182 SER D CA 1
ATOM 13449 C C . SER D 1 182 ? 90.424 155.802 23.206 1.00 23.50 182 SER D C 1
ATOM 13450 O O . SER D 1 182 ? 91.591 156.030 23.514 1.00 23.41 182 SER D O 1
ATOM 13453 N N . PRO D 1 183 ? 90.043 154.665 22.605 1.00 23.38 183 PRO D N 1
ATOM 13454 C CA . PRO D 1 183 ? 90.998 153.622 22.217 1.00 23.16 183 PRO D CA 1
ATOM 13455 C C . PRO D 1 183 ? 91.916 154.052 21.074 1.00 23.80 183 PRO D C 1
ATOM 13456 O O . PRO D 1 183 ? 92.755 153.266 20.638 1.00 23.76 183 PRO D O 1
ATOM 13460 N N . THR D 1 184 ? 91.756 155.283 20.601 1.00 24.46 184 THR D N 1
ATOM 13461 C CA . THR D 1 184 ? 92.562 155.794 19.500 1.00 25.19 184 THR D CA 1
ATOM 13462 C C . THR D 1 184 ? 93.484 156.923 19.942 1.00 25.39 184 THR D C 1
ATOM 13463 O O . THR D 1 184 ? 94.487 157.203 19.290 1.00 25.86 184 THR D O 1
ATOM 13467 N N . THR D 1 185 ? 93.139 157.574 21.049 1.00 25.09 185 THR D N 1
ATOM 13468 C CA . THR D 1 185 ? 93.891 158.735 21.507 1.00 25.36 185 THR D CA 1
ATOM 13469 C C . THR D 1 185 ? 94.348 158.617 22.957 1.00 24.67 185 THR D C 1
ATOM 13470 O O . THR D 1 185 ? 95.234 159.354 23.389 1.00 24.84 185 THR D O 1
ATOM 13474 N N . ASN D 1 186 ? 93.736 157.697 23.699 1.00 23.97 186 ASN D N 1
ATOM 13475 C CA . ASN D 1 186 ? 93.973 157.560 25.135 1.00 23.36 186 ASN D CA 1
ATOM 13476 C C . ASN D 1 186 ? 93.656 158.869 25.856 1.00 23.63 186 ASN D C 1
ATOM 13477 O O . ASN D 1 186 ? 94.280 159.217 26.858 1.00 23.45 186 ASN D O 1
ATOM 13482 N N . ILE D 1 187 ? 92.673 159.592 25.327 1.00 24.13 187 ILE D N 1
ATOM 13483 C CA . ILE D 1 187 ? 92.234 160.854 25.905 1.00 24.50 187 ILE D CA 1
ATOM 13484 C C . ILE D 1 187 ? 90.710 160.894 25.942 1.00 24.56 187 ILE D C 1
ATOM 13485 O O . ILE D 1 187 ? 90.053 160.488 24.984 1.00 24.75 187 ILE D O 1
ATOM 13490 N N . GLN D 1 188 ? 90.154 161.370 27.052 1.00 24.45 188 GLN D N 1
ATOM 13491 C CA . GLN D 1 188 ? 88.707 161.500 27.191 1.00 24.58 188 GLN D CA 1
ATOM 13492 C C . GLN D 1 188 ? 88.146 162.443 26.130 1.00 25.43 188 GLN D C 1
ATOM 13493 O O . GLN D 1 188 ? 88.745 163.472 25.822 1.00 25.99 188 GLN D O 1
ATOM 13499 N N . SER D 1 189 ? 86.997 162.082 25.570 1.00 25.57 189 SER D N 1
ATOM 13500 C CA . SER D 1 189 ? 86.373 162.879 24.522 1.00 26.42 189 SER D CA 1
ATOM 13501 C C . SER D 1 189 ? 84.904 163.140 24.825 1.00 26.66 189 SER D C 1
ATOM 13502 O O . SER D 1 189 ? 84.123 162.205 24.990 1.00 26.27 189 SER D O 1
ATOM 13505 N N . GLN D 1 190 ? 84.531 164.414 24.888 1.00 27.36 190 GLN D N 1
ATOM 13506 C CA . GLN D 1 190 ? 83.152 164.795 25.176 1.00 27.72 190 GLN D CA 1
ATOM 13507 C C . GLN D 1 190 ? 82.197 164.368 24.067 1.00 28.09 190 GLN D C 1
ATOM 13508 O O . GLN D 1 190 ? 81.025 164.096 24.323 1.00 28.12 190 GLN D O 1
ATOM 13514 N N . GLU D 1 191 ? 82.700 164.303 22.839 1.00 28.42 191 GLU D N 1
ATOM 13515 C CA . GLU D 1 191 ? 81.887 163.855 21.716 1.00 28.83 191 GLU D CA 1
ATOM 13516 C C . GLU D 1 191 ? 81.500 162.394 21.897 1.00 28.11 191 GLU D C 1
ATOM 13517 O O . GLU D 1 191 ? 80.348 162.022 21.689 1.00 28.29 191 GLU D O 1
ATOM 13523 N N . ARG D 1 192 ? 82.470 161.571 22.287 1.00 27.33 192 ARG D N 1
ATOM 13524 C CA . ARG D 1 192 ? 82.217 160.161 22.558 1.00 26.63 192 ARG D CA 1
ATOM 13525 C C . ARG D 1 192 ? 81.279 160.004 23.747 1.00 26.30 192 ARG D C 1
ATOM 13526 O O . ARG D 1 192 ? 80.415 159.130 23.758 1.00 26.12 192 ARG D O 1
ATOM 13534 N N . ILE D 1 193 ? 81.459 160.862 24.745 1.00 26.27 193 ILE D N 1
ATOM 13535 C CA . ILE D 1 193 ? 80.641 160.830 25.950 1.00 26.05 193 ILE D CA 1
ATOM 13536 C C . ILE D 1 193 ? 79.168 161.087 25.642 1.00 26.67 193 ILE D C 1
ATOM 13537 O O . ILE D 1 193 ? 78.298 160.320 26.054 1.00 26.44 193 ILE D O 1
ATOM 13542 N N . PHE D 1 194 ? 78.890 162.159 24.908 1.00 27.51 194 PHE D N 1
ATOM 13543 C CA . PHE D 1 194 ? 77.511 162.525 24.603 1.00 28.21 194 PHE D CA 1
ATOM 13544 C C . PHE D 1 194 ? 76.960 161.756 23.405 1.00 28.45 194 PHE D C 1
ATOM 13545 O O . PHE D 1 194 ? 75.759 161.792 23.138 1.00 28.97 194 PHE D O 1
ATOM 13553 N N . ASP D 1 195 ? 77.838 161.062 22.687 1.00 28.12 195 ASP D N 1
ATOM 13554 C CA . ASP D 1 195 ? 77.405 160.163 21.624 1.00 28.29 195 ASP D CA 1
ATOM 13555 C C . ASP D 1 195 ? 76.572 159.046 22.237 1.00 27.81 195 ASP D C 1
ATOM 13556 O O . ASP D 1 195 ? 75.527 158.671 21.710 1.00 28.23 195 ASP D O 1
ATOM 13561 N N . PHE D 1 196 ? 77.048 158.524 23.362 1.00 26.99 196 PHE D N 1
ATOM 13562 C CA . PHE D 1 196 ? 76.326 157.501 24.103 1.00 26.53 196 PHE D CA 1
ATOM 13563 C C . PHE D 1 196 ? 75.100 158.090 24.790 1.00 26.96 196 PHE D C 1
ATOM 13564 O O . PHE D 1 196 ? 74.063 157.439 24.895 1.00 27.05 196 PHE D O 1
ATOM 13572 N N . PHE D 1 197 ? 75.226 159.329 25.254 1.00 27.28 197 PHE D N 1
ATOM 13573 C CA . PHE D 1 197 ? 74.130 160.008 25.937 1.00 27.77 197 PHE D CA 1
ATOM 13574 C C . PHE D 1 197 ? 72.987 160.351 24.988 1.00 28.68 197 PHE D C 1
ATOM 13575 O O . PHE D 1 197 ? 71.834 160.438 25.404 1.00 29.07 197 PHE D O 1
ATOM 13583 N N . ALA D 1 198 ? 73.310 160.537 23.712 1.00 29.08 198 ALA D N 1
ATOM 13584 C CA . ALA D 1 198 ? 72.307 160.884 22.711 1.00 30.03 198 ALA D CA 1
ATOM 13585 C C . ALA D 1 198 ? 71.304 159.752 22.521 1.00 30.03 198 ALA D C 1
ATOM 13586 O O . ALA D 1 198 ? 70.147 159.986 22.171 1.00 30.79 198 ALA D O 1
ATOM 13588 N N . GLY D 1 199 ? 71.759 158.525 22.751 1.00 29.22 199 GLY D N 1
ATOM 13589 C CA . GLY D 1 199 ? 70.905 157.358 22.648 1.00 29.16 199 GLY D CA 1
ATOM 13590 C C . GLY D 1 199 ? 70.483 156.847 24.010 1.00 28.64 199 GLY D C 1
ATOM 13591 O O . GLY D 1 199 ? 69.825 155.813 24.119 1.00 28.52 199 GLY D O 1
ATOM 13592 N N . SER D 1 200 ? 70.867 157.575 25.054 1.00 28.39 200 SER D N 1
ATOM 13593 C CA . SER D 1 200 ? 70.548 157.184 26.422 1.00 27.95 200 SER D CA 1
ATOM 13594 C C . SER D 1 200 ? 69.885 158.325 27.185 1.00 28.51 200 SER D C 1
ATOM 13595 O O . SER D 1 200 ? 70.542 159.023 27.955 1.00 28.30 200 SER D O 1
ATOM 13598 N N . PRO D 1 201 ? 68.572 158.507 26.983 1.00 29.29 201 PRO D N 1
ATOM 13599 C CA . PRO D 1 201 ? 67.817 159.598 27.609 1.00 29.97 201 PRO D CA 1
ATOM 13600 C C . PRO D 1 201 ? 67.724 159.464 29.124 1.00 29.61 201 PRO D C 1
ATOM 13601 O O . PRO D 1 201 ? 67.420 160.441 29.806 1.00 30.07 201 PRO D O 1
ATOM 13605 N N . GLU D 1 202 ? 67.991 158.271 29.641 1.00 28.85 202 GLU D N 1
ATOM 13606 C CA . GLU D 1 202 ? 67.899 158.020 31.074 1.00 28.53 202 GLU D CA 1
ATOM 13607 C C . GLU D 1 202 ? 69.059 158.661 31.830 1.00 28.08 202 GLU D C 1
ATOM 13608 O O . GLU D 1 202 ? 69.053 158.718 33.058 1.00 27.95 202 GLU D O 1
ATOM 13614 N N . ALA D 1 203 ? 70.053 159.140 31.091 1.00 27.92 203 ALA D N 1
ATOM 13615 C CA . ALA D 1 203 ? 71.228 159.756 31.698 1.00 27.54 203 ALA D CA 1
ATOM 13616 C C . ALA D 1 203 ? 71.058 161.261 31.880 1.00 28.29 203 ALA D C 1
ATOM 13617 O O . ALA D 1 203 ? 71.966 161.939 32.357 1.00 28.14 203 ALA D O 1
ATOM 13619 N N . THR D 1 204 ? 69.888 161.774 31.512 1.00 29.15 204 THR D N 1
ATOM 13620 C CA . THR D 1 204 ? 69.629 163.210 31.536 1.00 29.99 204 THR D CA 1
ATOM 13621 C C . THR D 1 204 ? 69.759 163.806 32.935 1.00 30.05 204 THR D C 1
ATOM 13622 O O . THR D 1 204 ? 70.387 164.849 33.115 1.00 30.29 204 THR D O 1
ATOM 13626 N N . HIS D 1 205 ? 69.164 163.142 33.919 1.00 29.90 205 HIS D N 1
ATOM 13627 C CA . HIS D 1 205 ? 69.216 163.608 35.300 1.00 30.02 205 HIS D CA 1
ATOM 13628 C C . HIS D 1 205 ? 70.649 163.592 35.830 1.00 29.28 205 HIS D C 1
ATOM 13629 O O . HIS D 1 205 ? 71.061 164.491 36.562 1.00 29.54 205 HIS D O 1
ATOM 13636 N N . MET D 1 206 ? 71.406 162.569 35.446 1.00 28.41 206 MET D N 1
ATOM 13637 C CA . MET D 1 206 ? 72.791 162.431 35.879 1.00 27.70 206 MET D CA 1
ATOM 13638 C C . MET D 1 206 ? 73.663 163.552 35.324 1.00 27.94 206 MET D C 1
ATOM 13639 O O . MET D 1 206 ? 74.499 164.108 36.035 1.00 27.86 206 MET D O 1
ATOM 13644 N N . ILE D 1 207 ? 73.461 163.874 34.051 1.00 28.29 207 ILE D N 1
ATOM 13645 C CA . ILE D 1 207 ? 74.212 164.936 33.388 1.00 28.63 207 ILE D CA 1
ATOM 13646 C C . ILE D 1 207 ? 73.983 166.283 34.065 1.00 29.41 207 ILE D C 1
ATOM 13647 O O . ILE D 1 207 ? 74.916 167.066 34.246 1.00 29.48 207 ILE D O 1
ATOM 13652 N N . THR D 1 208 ? 72.734 166.537 34.443 1.00 30.05 208 THR D N 1
ATOM 13653 C CA . THR D 1 208 ? 72.357 167.777 35.110 1.00 30.90 208 THR D CA 1
ATOM 13654 C C . THR D 1 208 ? 73.142 167.966 36.406 1.00 30.62 208 THR D C 1
ATOM 13655 O O . THR D 1 208 ? 73.514 169.083 36.760 1.00 31.15 208 THR D O 1
ATOM 13659 N N . LEU D 1 209 ? 73.403 166.866 37.102 1.00 29.84 209 LEU D N 1
ATOM 13660 C CA . LEU D 1 209 ? 74.195 166.909 38.325 1.00 29.54 209 LEU D CA 1
ATOM 13661 C C . LEU D 1 209 ? 75.689 166.929 38.022 1.00 28.96 209 LEU D C 1
ATOM 13662 O O . LEU D 1 209 ? 76.450 167.663 38.650 1.00 29.13 209 LEU D O 1
ATOM 13667 N N . LEU D 1 210 ? 76.099 166.115 37.056 1.00 28.33 210 LEU D N 1
ATOM 13668 C CA . LEU D 1 210 ? 77.514 165.896 36.775 1.00 27.71 210 LEU D CA 1
ATOM 13669 C C . LEU D 1 210 ? 78.214 167.122 36.194 1.00 28.21 210 LEU D C 1
ATOM 13670 O O . LEU D 1 210 ? 79.356 167.414 36.543 1.00 28.02 210 LEU D O 1
ATOM 13675 N N . TYR D 1 211 ? 77.534 167.842 35.311 1.00 28.92 211 TYR D N 1
ATOM 13676 C CA . TYR D 1 211 ? 78.146 169.001 34.676 1.00 29.48 211 TYR D CA 1
ATOM 13677 C C . TYR D 1 211 ? 77.842 170.275 35.457 1.00 30.34 211 TYR D C 1
ATOM 13678 O O . TYR D 1 211 ? 78.230 171.371 35.059 1.00 30.96 211 TYR D O 1
ATOM 13687 N N . SER D 1 212 ? 77.149 170.109 36.577 1.00 30.42 212 SER D N 1
ATOM 13688 C CA . SER D 1 212 ? 76.980 171.170 37.558 1.00 31.16 212 SER D CA 1
ATOM 13689 C C . SER D 1 212 ? 78.238 171.214 38.427 1.00 30.78 212 SER D C 1
ATOM 13690 O O . SER D 1 212 ? 79.133 170.391 38.244 1.00 29.94 212 SER D O 1
ATOM 13693 N N . PRO D 1 213 ? 78.327 172.172 39.367 1.00 31.43 213 PRO D N 1
ATOM 13694 C CA . PRO D 1 213 ? 79.479 172.128 40.276 1.00 31.09 213 PRO D CA 1
ATOM 13695 C C . PRO D 1 213 ? 79.556 170.846 41.107 1.00 30.26 213 PRO D C 1
ATOM 13696 O O . PRO D 1 213 ? 80.606 170.547 41.673 1.00 29.80 213 PRO D O 1
ATOM 13700 N N . TRP D 1 214 ? 78.457 170.102 41.173 1.00 30.12 214 TRP D N 1
ATOM 13701 C CA . TRP D 1 214 ? 78.400 168.874 41.957 1.00 29.42 214 TRP D CA 1
ATOM 13702 C C . TRP D 1 214 ? 79.198 167.732 41.338 1.00 28.39 214 TRP D C 1
ATOM 13703 O O . TRP D 1 214 ? 79.387 166.691 41.963 1.00 27.77 214 TRP D O 1
ATOM 13714 N N . GLY D 1 215 ? 79.668 167.933 40.112 1.00 28.28 215 GLY D N 1
ATOM 13715 C CA . GLY D 1 215 ? 80.440 166.919 39.422 1.00 27.41 215 GLY D CA 1
ATOM 13716 C C . GLY D 1 215 ? 81.889 166.896 39.861 1.00 27.02 215 GLY D C 1
ATOM 13717 O O . GLY D 1 215 ? 82.624 165.960 39.554 1.00 26.28 215 GLY D O 1
ATOM 13718 N N . ILE D 1 216 ? 82.308 167.937 40.572 1.00 27.58 216 ILE D N 1
ATOM 13719 C CA . ILE D 1 216 ? 83.659 167.989 41.115 1.00 27.34 216 ILE D CA 1
ATOM 13720 C C . ILE D 1 216 ? 83.636 168.411 42.580 1.00 27.74 216 ILE D C 1
ATOM 13721 O O . ILE D 1 216 ? 83.708 169.598 42.887 1.00 28.52 216 ILE D O 1
ATOM 13726 N N . PRO D 1 217 ? 83.519 167.435 43.491 1.00 27.28 217 PRO D N 1
ATOM 13727 C CA . PRO D 1 217 ? 83.612 167.714 44.927 1.00 27.66 217 PRO D CA 1
ATOM 13728 C C . PRO D 1 217 ? 84.972 168.296 45.293 1.00 27.79 217 PRO D C 1
ATOM 13729 O O . PRO D 1 217 ? 85.982 167.868 44.738 1.00 27.23 217 PRO D O 1
ATOM 13733 N N . ALA D 1 218 ? 84.991 169.267 46.200 1.00 28.58 218 ALA D N 1
ATOM 13734 C CA . ALA D 1 218 ? 86.235 169.911 46.610 1.00 28.85 218 ALA D CA 1
ATOM 13735 C C . ALA D 1 218 ? 87.193 168.906 47.239 1.00 28.17 218 ALA D C 1
ATOM 13736 O O . ALA D 1 218 ? 88.379 168.872 46.914 1.00 27.90 218 ALA D O 1
ATOM 13738 N N . SER D 1 219 ? 86.664 168.087 48.139 1.00 27.96 219 SER D N 1
ATOM 13739 C CA . SER D 1 219 ? 87.436 167.018 48.755 1.00 27.33 219 SER D CA 1
ATOM 13740 C C . SER D 1 219 ? 86.498 165.908 49.212 1.00 26.96 219 SER D C 1
ATOM 13741 O O . SER D 1 219 ? 85.281 166.024 49.089 1.00 27.22 219 SER D O 1
ATOM 13744 N N . TYR D 1 220 ? 87.068 164.832 49.739 1.00 27.90 220 TYR D N 1
ATOM 13745 C CA . TYR D 1 220 ? 86.273 163.691 50.168 1.00 27.54 220 TYR D CA 1
ATOM 13746 C C . TYR D 1 220 ? 85.577 163.971 51.495 1.00 28.25 220 TYR D C 1
ATOM 13747 O O . TYR D 1 220 ? 84.535 163.389 51.790 1.00 26.96 220 TYR D O 1
ATOM 13756 N N . ARG D 1 221 ? 86.154 164.869 52.289 1.00 27.40 221 ARG D N 1
ATOM 13757 C CA . ARG D 1 221 ? 85.593 165.203 53.593 1.00 28.20 221 ARG D CA 1
ATOM 13758 C C . ARG D 1 221 ? 84.348 166.072 53.452 1.00 28.93 221 ARG D C 1
ATOM 13759 O O . ARG D 1 221 ? 83.413 165.969 54.245 1.00 29.41 221 ARG D O 1
ATOM 13767 N N . PHE D 1 222 ? 84.344 166.931 52.439 1.00 29.06 222 PHE D N 1
ATOM 13768 C CA . PHE D 1 222 ? 83.218 167.822 52.195 1.00 29.79 222 PHE D CA 1
ATOM 13769 C C . PHE D 1 222 ? 82.354 167.291 51.061 1.00 29.29 222 PHE D C 1
ATOM 13770 O O . PHE D 1 222 ? 82.093 167.988 50.082 1.00 29.47 222 PHE D O 1
ATOM 13778 N N . MET D 1 223 ? 81.913 166.047 51.208 1.00 28.71 223 MET D N 1
ATOM 13779 C CA . MET D 1 223 ? 81.200 165.353 50.146 1.00 28.16 223 MET D CA 1
ATOM 13780 C C . MET D 1 223 ? 80.131 164.423 50.709 1.00 28.13 223 MET D C 1
ATOM 13781 O O . MET D 1 223 ? 80.331 163.797 51.748 1.00 28.08 223 MET D O 1
ATOM 13786 N N . GLN D 1 224 ? 78.996 164.340 50.023 1.00 28.23 224 GLN D N 1
ATOM 13787 C CA . GLN D 1 224 ? 77.926 163.435 50.426 1.00 28.23 224 GLN D CA 1
ATOM 13788 C C . GLN D 1 224 ? 78.179 162.009 49.944 1.00 27.24 224 GLN D C 1
ATOM 13789 O O . GLN D 1 224 ? 79.073 161.764 49.133 1.00 26.57 224 GLN D O 1
ATOM 13795 N N . GLY D 1 225 ? 77.381 161.074 50.447 1.00 27.21 225 GLY D N 1
ATOM 13796 C CA . GLY D 1 225 ? 77.464 159.689 50.026 1.00 26.38 225 GLY D CA 1
ATOM 13797 C C . GLY D 1 225 ? 76.097 159.038 49.982 1.00 26.58 225 GLY D C 1
ATOM 13798 O O . GLY D 1 225 ? 75.198 159.416 50.731 1.00 27.36 225 GLY D O 1
ATOM 13799 N N . SER D 1 226 ? 75.943 158.051 49.105 1.00 25.94 226 SER D N 1
ATOM 13800 C CA . SER D 1 226 ? 74.663 157.375 48.935 1.00 26.12 226 SER D CA 1
ATOM 13801 C C . SER D 1 226 ? 74.812 156.023 48.247 1.00 25.31 226 SER D C 1
ATOM 13802 O O . SER D 1 226 ? 75.676 155.844 47.392 1.00 24.67 226 SER D O 1
ATOM 13805 N N . GLY D 1 227 ? 73.953 155.079 48.618 1.00 25.41 227 GLY D N 1
ATOM 13806 C CA . GLY D 1 227 ? 73.965 153.754 48.027 1.00 24.76 227 GLY D CA 1
ATOM 13807 C C . GLY D 1 227 ? 73.389 153.733 46.624 1.00 24.67 227 GLY D C 1
ATOM 13808 O O . GLY D 1 227 ? 73.449 152.713 45.939 1.00 24.15 227 GLY D O 1
ATOM 13809 N N . VAL D 1 228 ? 72.816 154.861 46.212 1.00 25.24 228 VAL D N 1
ATOM 13810 C CA . VAL D 1 228 ? 72.257 155.045 44.871 1.00 25.30 228 VAL D CA 1
ATOM 13811 C C . VAL D 1 228 ? 71.142 154.055 44.542 1.00 25.41 228 VAL D C 1
ATOM 13812 O O . VAL D 1 228 ? 70.015 154.457 44.259 1.00 26.06 228 VAL D O 1
ATOM 13816 N N . ASN D 1 229 ? 71.459 152.765 44.566 1.00 24.82 229 ASN D N 1
ATOM 13817 C CA . ASN D 1 229 ? 70.468 151.734 44.291 1.00 24.92 229 ASN D CA 1
ATOM 13818 C C . ASN D 1 229 ? 69.481 151.571 45.437 1.00 25.58 229 ASN D C 1
ATOM 13819 O O . ASN D 1 229 ? 69.720 152.042 46.548 1.00 25.84 229 ASN D O 1
ATOM 13824 N N . THR D 1 230 ? 68.375 150.892 45.159 1.00 25.91 230 THR D N 1
ATOM 13825 C CA . THR D 1 230 ? 67.378 150.603 46.179 1.00 26.59 230 THR D CA 1
ATOM 13826 C C . THR D 1 230 ? 67.664 149.263 46.841 1.00 26.20 230 THR D C 1
ATOM 13827 O O . THR D 1 230 ? 67.858 148.257 46.164 1.00 25.68 230 THR D O 1
ATOM 13831 N N . TYR D 1 231 ? 67.694 149.256 48.168 1.00 26.51 231 TYR D N 1
ATOM 13832 C CA . TYR D 1 231 ? 67.946 148.035 48.918 1.00 26.27 231 TYR D CA 1
ATOM 13833 C C . TYR D 1 231 ? 66.712 147.632 49.716 1.00 27.11 231 TYR D C 1
ATOM 13834 O O . TYR D 1 231 ? 65.635 148.200 49.534 1.00 27.84 231 TYR D O 1
ATOM 13843 N N . LYS D 1 232 ? 66.870 146.651 50.597 1.00 27.07 232 LYS D N 1
ATOM 13844 C CA . LYS D 1 232 ? 65.767 146.202 51.438 1.00 27.92 232 LYS D CA 1
ATOM 13845 C C . LYS D 1 232 ? 66.204 145.971 52.877 1.00 28.14 232 LYS D C 1
ATOM 13846 O O . LYS D 1 232 ? 67.309 145.496 53.132 1.00 27.49 232 LYS D O 1
ATOM 13852 N N . TRP D 1 233 ? 65.327 146.315 53.814 1.00 29.13 233 TRP D N 1
ATOM 13853 C CA . TRP D 1 233 ? 65.564 146.030 55.221 1.00 29.54 233 TRP D CA 1
ATOM 13854 C C . TRP D 1 233 ? 64.596 144.954 55.702 1.00 30.15 233 TRP D C 1
ATOM 13855 O O . TRP D 1 233 ? 63.396 145.035 55.451 1.00 30.83 233 TRP D O 1
ATOM 13866 N N . VAL D 1 234 ? 65.123 143.947 56.391 1.00 29.95 234 VAL D N 1
ATOM 13867 C CA . VAL D 1 234 ? 64.307 142.834 56.861 1.00 30.51 234 VAL D CA 1
ATOM 13868 C C . VAL D 1 234 ? 64.305 142.750 58.383 1.00 31.29 234 VAL D C 1
ATOM 13869 O O . VAL D 1 234 ? 65.360 142.719 59.013 1.00 30.95 234 VAL D O 1
ATOM 13873 N N . ASN D 1 235 ? 63.111 142.709 58.969 1.00 32.39 235 ASN D N 1
ATOM 13874 C CA . ASN D 1 235 ? 62.966 142.700 60.421 1.00 33.32 235 ASN D CA 1
ATOM 13875 C C . ASN D 1 235 ? 62.789 141.304 61.015 1.00 33.59 235 ASN D C 1
ATOM 13876 O O . ASN D 1 235 ? 63.091 140.301 60.372 1.00 32.87 235 ASN D O 1
ATOM 13881 N N . ASP D 1 236 ? 62.289 141.255 62.246 1.00 34.69 236 ASP D N 1
ATOM 13882 C CA . ASP D 1 236 ? 62.082 139.998 62.956 1.00 35.14 236 ASP D CA 1
ATOM 13883 C C . ASP D 1 236 ? 60.988 139.147 62.325 1.00 35.43 236 ASP D C 1
ATOM 13884 O O . ASP D 1 236 ? 60.946 137.934 62.519 1.00 35.48 236 ASP D O 1
ATOM 13889 N N . GLN D 1 237 ? 60.099 139.789 61.576 1.00 35.67 237 GLN D N 1
ATOM 13890 C CA . GLN D 1 237 ? 58.943 139.102 61.019 1.00 36.13 237 GLN D CA 1
ATOM 13891 C C . GLN D 1 237 ? 59.233 138.571 59.621 1.00 35.04 237 GLN D C 1
ATOM 13892 O O . GLN D 1 237 ? 58.453 137.799 59.066 1.00 35.27 237 GLN D O 1
ATOM 13898 N N . GLY D 1 238 ? 60.362 138.986 59.059 1.00 33.92 238 GLY D N 1
ATOM 13899 C CA . GLY D 1 238 ? 60.716 138.614 57.703 1.00 32.90 238 GLY D CA 1
ATOM 13900 C C . GLY D 1 238 ? 60.146 139.600 56.705 1.00 32.90 238 GLY D C 1
ATOM 13901 O O . GLY D 1 238 ? 60.205 139.382 55.496 1.00 32.25 238 GLY D O 1
ATOM 13902 N N . GLU D 1 239 ? 59.587 140.690 57.221 1.00 33.69 239 GLU D N 1
ATOM 13903 C CA . GLU D 1 239 ? 59.018 141.737 56.383 1.00 33.83 239 GLU D CA 1
ATOM 13904 C C . GLU D 1 239 ? 60.118 142.601 55.777 1.00 32.84 239 GLU D C 1
ATOM 13905 O O . GLU D 1 239 ? 61.091 142.939 56.449 1.00 32.52 239 GLU D O 1
ATOM 13911 N N . GLY D 1 240 ? 59.960 142.954 54.506 1.00 32.43 240 GLY D N 1
ATOM 13912 C CA . GLY D 1 240 ? 60.951 143.754 53.812 1.00 31.54 240 GLY D CA 1
ATOM 13913 C C . GLY D 1 240 ? 60.427 145.109 53.379 1.00 31.99 240 GLY D C 1
ATOM 13914 O O . GLY D 1 240 ? 59.272 145.237 52.976 1.00 32.69 240 GLY D O 1
ATOM 13915 N N . VAL D 1 241 ? 61.281 146.124 53.462 1.00 31.63 241 VAL D N 1
ATOM 13916 C CA . VAL D 1 241 ? 60.925 147.468 53.016 1.00 32.00 241 VAL D CA 1
ATOM 13917 C C . VAL D 1 241 ? 62.031 148.066 52.153 1.00 31.04 241 VAL D C 1
ATOM 13918 O O . VAL D 1 241 ? 63.212 147.831 52.397 1.00 30.28 241 VAL D O 1
ATOM 13922 N N . LEU D 1 242 ? 61.643 148.840 51.145 1.00 31.13 242 LEU D N 1
ATOM 13923 C CA . LEU D 1 242 ? 62.605 149.467 50.246 1.00 30.33 242 LEU D CA 1
ATOM 13924 C C . LEU D 1 242 ? 63.405 150.537 50.983 1.00 30.36 242 LEU D C 1
ATOM 13925 O O . LEU D 1 242 ? 62.873 151.238 51.842 1.00 31.24 242 LEU D O 1
ATOM 13930 N N . VAL D 1 243 ? 64.686 150.656 50.646 1.00 29.46 243 VAL D N 1
ATOM 13931 C CA . VAL D 1 243 ? 65.607 151.471 51.430 1.00 29.42 243 VAL D CA 1
ATOM 13932 C C . VAL D 1 243 ? 66.628 152.223 50.572 1.00 28.75 243 VAL D C 1
ATOM 13933 O O . VAL D 1 243 ? 67.195 151.668 49.631 1.00 27.93 243 VAL D O 1
ATOM 13937 N N . LYS D 1 244 ? 66.838 153.496 50.899 1.00 29.17 244 LYS D N 1
ATOM 13938 C CA . LYS D 1 244 ? 67.905 154.294 50.302 1.00 28.64 244 LYS D CA 1
ATOM 13939 C C . LYS D 1 244 ? 68.896 154.716 51.380 1.00 28.62 244 LYS D C 1
ATOM 13940 O O . LYS D 1 244 ? 68.499 155.067 52.488 1.00 29.39 244 LYS D O 1
ATOM 13946 N N . TYR D 1 245 ? 70.185 154.682 51.057 1.00 29.33 245 TYR D N 1
ATOM 13947 C CA . TYR D 1 245 ? 71.216 155.077 52.011 1.00 29.30 245 TYR D CA 1
ATOM 13948 C C . TYR D 1 245 ? 71.773 156.460 51.693 1.00 29.96 245 TYR D C 1
ATOM 13949 O O . TYR D 1 245 ? 71.907 156.832 50.528 1.00 29.14 245 TYR D O 1
ATOM 13958 N N . HIS D 1 246 ? 72.097 157.214 52.739 1.00 31.87 246 HIS D N 1
ATOM 13959 C CA . HIS D 1 246 ? 72.660 158.551 52.585 1.00 32.12 246 HIS D CA 1
ATOM 13960 C C . HIS D 1 246 ? 73.733 158.832 53.632 1.00 32.18 246 HIS D C 1
ATOM 13961 O O . HIS D 1 246 ? 73.548 158.552 54.816 1.00 32.64 246 HIS D O 1
ATOM 13968 N N . TRP D 1 247 ? 74.853 159.390 53.185 1.00 28.62 247 TRP D N 1
ATOM 13969 C CA . TRP D 1 247 ? 75.900 159.854 54.089 1.00 28.77 247 TRP D CA 1
ATOM 13970 C C . TRP D 1 247 ? 75.965 161.378 54.103 1.00 29.50 247 TRP D C 1
ATOM 13971 O O . TRP D 1 247 ? 76.260 162.000 53.084 1.00 29.28 247 TRP D O 1
ATOM 13982 N N . GLU D 1 248 ? 75.683 161.976 55.255 1.00 30.21 248 GLU D N 1
ATOM 13983 C CA . GLU D 1 248 ? 75.767 163.426 55.396 1.00 31.01 248 GLU D CA 1
ATOM 13984 C C . GLU D 1 248 ? 77.010 163.845 56.172 1.00 31.11 248 GLU D C 1
ATOM 13985 O O . GLU D 1 248 ? 77.147 163.526 57.352 1.00 31.46 248 GLU D O 1
ATOM 13991 N N . PRO D 1 249 ? 77.921 164.567 55.504 1.00 30.86 249 PRO D N 1
ATOM 13992 C CA . PRO D 1 249 ? 79.172 165.028 56.115 1.00 30.96 249 PRO D CA 1
ATOM 13993 C C . PRO D 1 249 ? 78.950 166.111 57.165 1.00 32.19 249 PRO D C 1
ATOM 13994 O O . PRO D 1 249 ? 78.255 167.093 56.908 1.00 32.90 249 PRO D O 1
ATOM 13998 N N . VAL D 1 250 ? 79.542 165.925 58.339 1.00 32.48 250 VAL D N 1
ATOM 13999 C CA . VAL D 1 250 ? 79.462 166.913 59.407 1.00 33.69 250 VAL D CA 1
ATOM 14000 C C . VAL D 1 250 ? 80.257 168.157 59.025 1.00 33.99 250 VAL D C 1
ATOM 14001 O O . VAL D 1 250 ? 79.915 169.273 59.412 1.00 35.05 250 VAL D O 1
ATOM 14005 N N . GLN D 1 251 ? 81.306 167.955 58.236 1.00 33.11 251 GLN D N 1
ATOM 14006 C CA . GLN D 1 251 ? 82.182 169.042 57.814 1.00 33.33 251 GLN D CA 1
ATOM 14007 C C . GLN D 1 251 ? 81.488 169.999 56.850 1.00 33.68 251 GLN D C 1
ATOM 14008 O O . GLN D 1 251 ? 81.968 171.105 56.609 1.00 34.18 251 GLN D O 1
ATOM 14014 N N . GLY D 1 252 ? 80.355 169.571 56.305 1.00 33.48 252 GLY D N 1
ATOM 14015 C CA . GLY D 1 252 ? 79.626 170.376 55.345 1.00 33.81 252 GLY D CA 1
ATOM 14016 C C . GLY D 1 252 ? 79.914 169.932 53.926 1.00 32.79 252 GLY D C 1
ATOM 14017 O O . GLY D 1 252 ? 80.589 168.929 53.708 1.00 31.83 252 GLY D O 1
ATOM 14018 N N . VAL D 1 253 ? 79.401 170.680 52.957 1.00 33.07 253 VAL D N 1
ATOM 14019 C CA . VAL D 1 253 ? 79.579 170.334 51.553 1.00 32.24 253 VAL D CA 1
ATOM 14020 C C . VAL D 1 253 ? 80.245 171.455 50.761 1.00 32.52 253 VAL D C 1
ATOM 14021 O O . VAL D 1 253 ? 79.786 172.596 50.778 1.00 33.47 253 VAL D O 1
ATOM 14025 N N . ARG D 1 254 ? 81.332 171.122 50.072 1.00 31.74 254 ARG D N 1
ATOM 14026 C CA . ARG D 1 254 ? 82.014 172.080 49.211 1.00 31.95 254 ARG D CA 1
ATOM 14027 C C . ARG D 1 254 ? 82.240 171.489 47.827 1.00 31.09 254 ARG D C 1
ATOM 14028 O O . ARG D 1 254 ? 82.720 170.364 47.692 1.00 30.17 254 ARG D O 1
ATOM 14036 N N . ASN D 1 255 ? 81.886 172.249 46.798 1.00 31.47 255 ASN D N 1
ATOM 14037 C CA . ASN D 1 255 ? 82.080 171.807 45.426 1.00 30.81 255 ASN D CA 1
ATOM 14038 C C . ASN D 1 255 ? 83.125 172.651 44.712 1.00 31.00 255 ASN D C 1
ATOM 14039 O O . ASN D 1 255 ? 83.408 173.775 45.117 1.00 31.82 255 ASN D O 1
ATOM 14044 N N . LEU D 1 256 ? 83.681 172.105 43.639 1.00 30.32 256 LEU D N 1
ATOM 14045 C CA . LEU D 1 256 ? 84.783 172.742 42.933 1.00 30.43 256 LEU D CA 1
ATOM 14046 C C . LEU D 1 256 ? 84.379 173.104 41.508 1.00 30.62 256 LEU D C 1
ATOM 14047 O O . LEU D 1 256 ? 84.070 172.227 40.704 1.00 30.00 256 LEU D O 1
ATOM 14052 N N . THR D 1 257 ? 84.366 174.397 41.201 1.00 31.53 257 THR D N 1
ATOM 14053 C CA . THR D 1 257 ? 84.033 174.851 39.856 1.00 31.84 257 THR D CA 1
ATOM 14054 C C . THR D 1 257 ? 85.159 174.499 38.893 1.00 31.32 257 THR D C 1
ATOM 14055 O O . THR D 1 257 ? 86.273 174.202 39.319 1.00 30.92 257 THR D O 1
ATOM 14059 N N . GLN D 1 258 ? 84.866 174.531 37.597 1.00 31.39 258 GLN D N 1
ATOM 14060 C CA . GLN D 1 258 ? 85.855 174.179 36.586 1.00 30.98 258 GLN D CA 1
ATOM 14061 C C . GLN D 1 258 ? 87.055 175.124 36.611 1.00 31.49 258 GLN D C 1
ATOM 14062 O O . GLN D 1 258 ? 88.192 174.699 36.414 1.00 31.03 258 GLN D O 1
ATOM 14068 N N . MET D 1 259 ? 86.801 176.404 36.857 1.00 32.49 259 MET D N 1
ATOM 14069 C CA . MET D 1 259 ? 87.878 177.383 36.937 1.00 33.10 259 MET D CA 1
ATOM 14070 C C . MET D 1 259 ? 88.725 177.121 38.177 1.00 32.78 259 MET D C 1
ATOM 14071 O O . MET D 1 259 ? 89.952 177.209 38.135 1.00 32.72 259 MET D O 1
ATOM 14076 N N . GLN D 1 260 ? 88.060 176.793 39.280 1.00 32.62 260 GLN D N 1
ATOM 14077 C CA . GLN D 1 260 ? 88.752 176.453 40.516 1.00 32.32 260 GLN D CA 1
ATOM 14078 C C . GLN D 1 260 ? 89.504 175.134 40.377 1.00 31.23 260 GLN D C 1
ATOM 14079 O O . GLN D 1 260 ? 90.586 174.967 40.936 1.00 31.04 260 GLN D O 1
ATOM 14085 N N . ALA D 1 261 ? 88.920 174.198 39.635 1.00 30.56 261 ALA D N 1
ATOM 14086 C CA . ALA D 1 261 ? 89.530 172.888 39.432 1.00 29.55 261 ALA D CA 1
ATOM 14087 C C . ALA D 1 261 ? 90.825 172.994 38.635 1.00 29.50 261 ALA D C 1
ATOM 14088 O O . ALA D 1 261 ? 91.806 172.314 38.935 1.00 28.96 261 ALA D O 1
ATOM 14090 N N . ASP D 1 262 ? 90.821 173.850 37.619 1.00 30.12 262 ASP D N 1
ATOM 14091 C CA . ASP D 1 262 ? 91.998 174.055 36.782 1.00 30.23 262 ASP D CA 1
ATOM 14092 C C . ASP D 1 262 ? 93.144 174.689 37.563 1.00 30.63 262 ASP D C 1
ATOM 14093 O O . ASP D 1 262 ? 94.313 174.441 37.274 1.00 30.45 262 ASP D O 1
ATOM 14098 N N . GLU D 1 263 ? 92.806 175.509 38.551 1.00 31.24 263 GLU D N 1
ATOM 14099 C CA . GLU D 1 263 ? 93.815 176.191 39.352 1.00 31.75 263 GLU D CA 1
ATOM 14100 C C . GLU D 1 263 ? 94.526 175.228 40.297 1.00 31.04 263 GLU D C 1
ATOM 14101 O O . GLU D 1 263 ? 95.733 175.333 40.509 1.00 31.15 263 GLU D O 1
ATOM 14107 N N . VAL D 1 264 ? 93.771 174.291 40.861 1.00 30.38 264 VAL D N 1
ATOM 14108 C CA . VAL D 1 264 ? 94.334 173.294 41.765 1.00 29.71 264 VAL D CA 1
ATOM 14109 C C . VAL D 1 264 ? 95.218 172.300 41.019 1.00 28.96 264 VAL D C 1
ATOM 14110 O O . VAL D 1 264 ? 96.315 171.970 41.468 1.00 28.78 264 VAL D O 1
ATOM 14114 N N . GLN D 1 265 ? 94.738 171.850 39.864 1.00 28.59 265 GLN D N 1
ATOM 14115 C CA . GLN D 1 265 ? 95.418 170.830 39.070 1.00 27.90 265 GLN D CA 1
ATOM 14116 C C . GLN D 1 265 ? 96.802 171.277 38.601 1.00 28.25 265 GLN D C 1
ATOM 14117 O O . GLN D 1 265 ? 97.657 170.450 38.283 1.00 27.76 265 GLN D O 1
ATOM 14123 N N . ALA D 1 266 ? 97.016 172.588 38.568 1.00 29.17 266 ALA D N 1
ATOM 14124 C CA . ALA D 1 266 ? 98.272 173.157 38.094 1.00 29.66 266 ALA D CA 1
ATOM 14125 C C . ALA D 1 266 ? 99.470 172.718 38.933 1.00 29.45 266 ALA D C 1
ATOM 14126 O O . ALA D 1 266 ? 100.558 172.503 38.402 1.00 29.43 266 ALA D O 1
ATOM 14128 N N . THR D 1 267 ? 99.269 172.578 40.239 1.00 29.35 267 THR D N 1
ATOM 14129 C CA . THR D 1 267 ? 100.375 172.267 41.139 1.00 29.28 267 THR D CA 1
ATOM 14130 C C . THR D 1 267 ? 100.122 171.031 42.000 1.00 28.46 267 THR D C 1
ATOM 14131 O O . THR D 1 267 ? 101.006 170.590 42.732 1.00 28.32 267 THR D O 1
ATOM 14135 N N . ASN D 1 268 ? 98.917 170.479 41.918 1.00 27.96 268 ASN D N 1
ATOM 14136 C CA . ASN D 1 268 ? 98.564 169.325 42.734 1.00 27.24 268 ASN D CA 1
ATOM 14137 C C . ASN D 1 268 ? 97.534 168.435 42.049 1.00 26.55 268 ASN D C 1
ATOM 14138 O O . ASN D 1 268 ? 96.385 168.833 41.867 1.00 26.73 268 ASN D O 1
ATOM 14143 N N . PHE D 1 269 ? 97.948 167.228 41.677 1.00 25.81 269 PHE D N 1
ATOM 14144 C CA . PHE D 1 269 ? 97.033 166.274 41.065 1.00 25.16 269 PHE D CA 1
ATOM 14145 C C . PHE D 1 269 ? 96.683 165.153 42.038 1.00 24.55 269 PHE D C 1
ATOM 14146 O O . PHE D 1 269 ? 96.126 164.129 41.646 1.00 23.94 269 PHE D O 1
ATOM 14154 N N . ASN D 1 270 ? 97.007 165.362 43.310 1.00 24.80 270 ASN D N 1
ATOM 14155 C CA . ASN D 1 270 ? 96.661 164.417 44.366 1.00 24.38 270 ASN D CA 1
ATOM 14156 C C . ASN D 1 270 ? 96.025 165.130 45.551 1.00 24.94 270 ASN D C 1
ATOM 14157 O O . ASN D 1 270 ? 96.139 164.676 46.689 1.00 24.89 270 ASN D O 1
ATOM 14162 N N . HIS D 1 271 ? 95.355 166.245 45.279 1.00 26.34 271 HIS D N 1
ATOM 14163 C CA . HIS D 1 271 ? 94.886 167.136 46.336 1.00 26.84 271 HIS D CA 1
ATOM 14164 C C . HIS D 1 271 ? 93.813 166.517 47.228 1.00 26.29 271 HIS D C 1
ATOM 14165 O O . HIS D 1 271 ? 93.765 166.795 48.424 1.00 27.62 271 HIS D O 1
ATOM 14172 N N . ALA D 1 272 ? 92.960 165.677 46.651 1.00 25.48 272 ALA D N 1
ATOM 14173 C CA . ALA D 1 272 ? 91.864 165.077 47.403 1.00 25.36 272 ALA D CA 1
ATOM 14174 C C . ALA D 1 272 ? 92.373 163.951 48.295 1.00 24.90 272 ALA D C 1
ATOM 14175 O O . ALA D 1 272 ? 91.920 163.788 49.428 1.00 25.14 272 ALA D O 1
ATOM 14177 N N . THR D 1 273 ? 93.318 163.178 47.773 1.00 24.32 273 THR D N 1
ATOM 14178 C CA . THR D 1 273 ? 93.956 162.120 48.542 1.00 23.92 273 THR D CA 1
ATOM 14179 C C . THR D 1 273 ? 94.759 162.728 49.684 1.00 24.52 273 THR D C 1
ATOM 14180 O O . THR D 1 273 ? 94.731 162.239 50.813 1.00 24.59 273 THR D O 1
ATOM 14184 N N . GLN D 1 274 ? 95.465 163.810 49.375 1.00 25.01 274 GLN D N 1
ATOM 14185 C CA . GLN D 1 274 ? 96.279 164.520 50.353 1.00 25.68 274 GLN D CA 1
ATOM 14186 C C . GLN D 1 274 ? 95.423 165.157 51.442 1.00 26.37 274 GLN D C 1
ATOM 14187 O O . GLN D 1 274 ? 95.803 165.172 52.611 1.00 26.77 274 GLN D O 1
ATOM 14193 N N . ASP D 1 275 ? 94.263 165.673 51.050 1.00 26.56 275 ASP D N 1
ATOM 14194 C CA . ASP D 1 275 ? 93.369 166.359 51.976 1.00 27.30 275 ASP D CA 1
ATOM 14195 C C . ASP D 1 275 ? 92.859 165.430 53.072 1.00 27.17 275 ASP D C 1
ATOM 14196 O O . ASP D 1 275 ? 92.820 165.804 54.242 1.00 27.84 275 ASP D O 1
ATOM 14201 N N . LEU D 1 276 ? 92.474 164.218 52.687 1.00 26.36 276 LEU D N 1
ATOM 14202 C CA . LEU D 1 276 ? 91.946 163.247 53.637 1.00 26.22 276 LEU D CA 1
ATOM 14203 C C . LEU D 1 276 ? 93.039 162.699 54.546 1.00 26.20 276 LEU D C 1
ATOM 14204 O O . LEU D 1 276 ? 92.843 162.564 55.753 1.00 26.65 276 LEU D O 1
ATOM 14209 N N . HIS D 1 277 ? 94.187 162.382 53.958 1.00 25.75 277 HIS D N 1
ATOM 14210 C CA . HIS D 1 277 ? 95.303 161.818 54.707 1.00 25.73 277 HIS D CA 1
ATOM 14211 C C . HIS D 1 277 ? 95.827 162.792 55.755 1.00 26.67 277 HIS D C 1
ATOM 14212 O O . HIS D 1 277 ? 95.985 162.435 56.921 1.00 27.00 277 HIS D O 1
ATOM 14219 N N . ASP D 1 278 ? 96.084 164.026 55.332 1.00 27.17 278 ASP D N 1
ATOM 14220 C CA . ASP D 1 278 ? 96.661 165.034 56.214 1.00 28.12 278 ASP D CA 1
ATOM 14221 C C . ASP D 1 278 ? 95.699 165.437 57.328 1.00 28.87 278 ASP D C 1
ATOM 14222 O O . ASP D 1 278 ? 96.126 165.779 58.429 1.00 29.60 278 ASP D O 1
ATOM 14227 N N . ALA D 1 279 ? 94.403 165.390 57.040 1.00 28.73 279 ALA D N 1
ATOM 14228 C CA . ALA D 1 279 ? 93.393 165.737 58.033 1.00 29.46 279 ALA D CA 1
ATOM 14229 C C . ALA D 1 279 ? 93.370 164.725 59.172 1.00 29.45 279 ALA D C 1
ATOM 14230 O O . ALA D 1 279 ? 93.324 165.096 60.344 1.00 30.30 279 ALA D O 1
ATOM 14232 N N . ILE D 1 280 ? 93.402 163.446 58.816 1.00 28.54 280 ILE D N 1
ATOM 14233 C CA . ILE D 1 280 ? 93.423 162.368 59.796 1.00 28.47 280 ILE D CA 1
ATOM 14234 C C . ILE D 1 280 ? 94.739 162.370 60.570 1.00 28.84 280 ILE D C 1
ATOM 14235 O O . ILE D 1 280 ? 94.771 162.087 61.768 1.00 29.37 280 ILE D O 1
ATOM 14240 N N . GLU D 1 281 ? 95.819 162.716 59.877 1.00 28.62 281 GLU D N 1
ATOM 14241 C CA . GLU D 1 281 ? 97.151 162.714 60.470 1.00 28.94 281 GLU D CA 1
ATOM 14242 C C . GLU D 1 281 ? 97.292 163.738 61.594 1.00 30.14 281 GLU D C 1
ATOM 14243 O O . GLU D 1 281 ? 98.049 163.526 62.540 1.00 30.60 281 GLU D O 1
ATOM 14249 N N . ARG D 1 282 ? 96.559 164.841 61.496 1.00 30.71 282 ARG D N 1
ATOM 14250 C CA . ARG D 1 282 ? 96.661 165.903 62.491 1.00 31.93 282 ARG D CA 1
ATOM 14251 C C . ARG D 1 282 ? 95.556 165.817 63.538 1.00 32.54 282 ARG D C 1
ATOM 14252 O O . ARG D 1 282 ? 95.488 166.644 64.447 1.00 33.63 282 ARG D O 1
ATOM 14260 N N . GLY D 1 283 ? 94.691 164.816 63.410 1.00 31.89 283 GLY D N 1
ATOM 14261 C CA . GLY D 1 283 ? 93.651 164.585 64.396 1.00 32.45 283 GLY D CA 1
ATOM 14262 C C . GLY D 1 283 ? 92.294 165.132 64.000 1.00 32.62 283 GLY D C 1
ATOM 14263 O O . GLY D 1 283 ? 91.323 165.003 64.746 1.00 33.13 283 GLY D O 1
ATOM 14264 N N . ASP D 1 284 ? 92.223 165.744 62.823 1.00 32.23 284 ASP D N 1
ATOM 14265 C CA . ASP D 1 284 ? 90.971 166.303 62.330 1.00 32.40 284 ASP D CA 1
ATOM 14266 C C . ASP D 1 284 ? 90.152 165.223 61.634 1.00 31.43 284 ASP D C 1
ATOM 14267 O O . ASP D 1 284 ? 90.144 165.125 60.408 1.00 30.66 284 ASP D O 1
ATOM 14272 N N . PHE D 1 285 ? 89.460 164.415 62.430 1.00 31.54 285 PHE D N 1
ATOM 14273 C CA . PHE D 1 285 ? 88.744 163.254 61.915 1.00 30.68 285 PHE D CA 1
ATOM 14274 C C . PHE D 1 285 ? 87.436 163.629 61.226 1.00 30.70 285 PHE D C 1
ATOM 14275 O O . PHE D 1 285 ? 86.578 164.275 61.825 1.00 31.59 285 PHE D O 1
ATOM 14283 N N . PRO D 1 286 ? 87.280 163.215 59.960 1.00 29.77 286 PRO D N 1
ATOM 14284 C CA . PRO D 1 286 ? 86.051 163.441 59.192 1.00 29.72 286 PRO D CA 1
ATOM 14285 C C . PRO D 1 286 ? 84.906 162.577 59.705 1.00 29.78 286 PRO D C 1
ATOM 14286 O O . PRO D 1 286 ? 85.143 161.447 60.127 1.00 29.37 286 PRO D O 1
ATOM 14290 N N . GLN D 1 287 ? 83.686 163.101 59.673 1.00 30.35 287 GLN D N 1
ATOM 14291 C CA . GLN D 1 287 ? 82.532 162.363 60.173 1.00 30.54 287 GLN D CA 1
ATOM 14292 C C . GLN D 1 287 ? 81.341 162.431 59.220 1.00 30.40 287 GLN D C 1
ATOM 14293 O O . GLN D 1 287 ? 81.088 163.461 58.599 1.00 30.70 287 GLN D O 1
ATOM 14299 N N . TRP D 1 288 ? 80.619 161.320 59.110 1.00 33.35 288 TRP D N 1
ATOM 14300 C CA . TRP D 1 288 ? 79.403 161.260 58.306 1.00 33.30 288 TRP D CA 1
ATOM 14301 C C . TRP D 1 288 ? 78.255 160.646 59.096 1.00 33.82 288 TRP D C 1
ATOM 14302 O O . TRP D 1 288 ? 78.440 159.667 59.816 1.00 33.67 288 TRP D O 1
ATOM 14313 N N . ASP D 1 289 ? 77.068 161.226 58.958 1.00 31.12 289 ASP D N 1
ATOM 14314 C CA . ASP D 1 289 ? 75.872 160.673 59.580 1.00 31.67 289 ASP D CA 1
ATOM 14315 C C . ASP D 1 289 ? 75.102 159.812 58.589 1.00 31.02 289 ASP D C 1
ATOM 14316 O O . ASP D 1 289 ? 74.893 160.204 57.442 1.00 30.70 289 ASP D O 1
ATOM 14321 N N . LEU D 1 290 ? 74.691 158.631 59.036 1.00 30.89 290 LEU D N 1
ATOM 14322 C CA . LEU D 1 290 ? 73.979 157.700 58.172 1.00 30.32 290 LEU D CA 1
ATOM 14323 C C . LEU D 1 290 ? 72.474 157.929 58.223 1.00 31.15 290 LEU D C 1
ATOM 14324 O O . LEU D 1 290 ? 71.851 157.806 59.277 1.00 31.98 290 LEU D O 1
ATOM 14329 N N . PHE D 1 291 ? 71.897 158.266 57.075 1.00 30.99 291 PHE D N 1
ATOM 14330 C CA . PHE D 1 291 ? 70.456 158.445 56.969 1.00 31.75 291 PHE D CA 1
ATOM 14331 C C . PHE D 1 291 ? 69.853 157.399 56.041 1.00 31.15 291 PHE D C 1
ATOM 14332 O O . PHE D 1 291 ? 70.523 156.897 55.139 1.00 30.16 291 PHE D O 1
ATOM 14340 N N . VAL D 1 292 ? 68.584 157.078 56.265 1.00 31.81 292 VAL D N 1
ATOM 14341 C CA . VAL D 1 292 ? 67.904 156.079 55.453 1.00 31.39 292 VAL D CA 1
ATOM 14342 C C . VAL D 1 292 ? 66.507 156.545 55.042 1.00 32.21 292 VAL D C 1
ATOM 14343 O O . VAL D 1 292 ? 65.827 157.249 55.788 1.00 33.27 292 VAL D O 1
ATOM 14347 N N . GLN D 1 293 ? 66.098 156.169 53.835 1.00 31.77 293 GLN D N 1
ATOM 14348 C CA . GLN D 1 293 ? 64.744 156.433 53.369 1.00 32.51 293 GLN D CA 1
ATOM 14349 C C . GLN D 1 293 ? 63.979 155.121 53.275 1.00 32.44 293 GLN D C 1
ATOM 14350 O O . GLN D 1 293 ? 64.302 154.265 52.454 1.00 31.58 293 GLN D O 1
ATOM 14356 N N . ILE D 1 294 ? 62.961 154.966 54.114 1.00 33.41 294 ILE D N 1
ATOM 14357 C CA . ILE D 1 294 ? 62.206 153.721 54.168 1.00 33.48 294 ILE D CA 1
ATOM 14358 C C . ILE D 1 294 ? 60.904 153.833 53.384 1.00 34.09 294 ILE D C 1
ATOM 14359 O O . ILE D 1 294 ? 60.183 154.822 53.493 1.00 35.02 294 ILE D O 1
ATOM 14364 N N . MET D 1 295 ? 60.614 152.808 52.591 1.00 33.61 295 MET D N 1
ATOM 14365 C CA . MET D 1 295 ? 59.425 152.796 51.754 1.00 34.14 295 MET D CA 1
ATOM 14366 C C . MET D 1 295 ? 58.794 151.410 51.745 1.00 34.15 295 MET D C 1
ATOM 14367 O O . MET D 1 295 ? 59.497 150.403 51.676 1.00 33.29 295 MET D O 1
ATOM 14372 N N . GLU D 1 296 ? 57.468 151.365 51.818 1.00 35.18 296 GLU D N 1
ATOM 14373 C CA . GLU D 1 296 ? 56.743 150.100 51.800 1.00 35.36 296 GLU D CA 1
ATOM 14374 C C . GLU D 1 296 ? 56.982 149.354 50.492 1.00 34.48 296 GLU D C 1
ATOM 14375 O O . GLU D 1 296 ? 56.946 149.949 49.416 1.00 34.31 296 GLU D O 1
ATOM 14381 N N . ASP D 1 297 ? 57.236 148.053 50.594 1.00 33.97 297 ASP D N 1
ATOM 14382 C CA . ASP D 1 297 ? 57.500 147.227 49.421 1.00 33.17 297 ASP D CA 1
ATOM 14383 C C . ASP D 1 297 ? 56.286 147.167 48.505 1.00 33.83 297 ASP D C 1
ATOM 14384 O O . ASP D 1 297 ? 55.164 146.964 48.961 1.00 34.83 297 ASP D O 1
ATOM 14389 N N . GLY D 1 298 ? 56.519 147.344 47.210 1.00 33.32 298 GLY D N 1
ATOM 14390 C CA . GLY D 1 298 ? 55.447 147.325 46.234 1.00 33.93 298 GLY D CA 1
ATOM 14391 C C . GLY D 1 298 ? 55.782 148.144 45.006 1.00 33.57 298 GLY D C 1
ATOM 14392 O O . GLY D 1 298 ? 56.843 148.762 44.932 1.00 32.88 298 GLY D O 1
ATOM 14393 N N . GLU D 1 299 ? 54.873 148.150 44.038 1.00 34.12 299 GLU D N 1
ATOM 14394 C CA . GLU D 1 299 ? 55.085 148.872 42.790 1.00 33.92 299 GLU D CA 1
ATOM 14395 C C . GLU D 1 299 ? 54.942 150.378 42.980 1.00 34.47 299 GLU D C 1
ATOM 14396 O O . GLU D 1 299 ? 55.660 151.159 42.352 1.00 34.02 299 GLU D O 1
ATOM 14402 N N . HIS D 1 300 ? 54.016 150.771 43.851 1.00 35.49 300 HIS D N 1
ATOM 14403 C CA . HIS D 1 300 ? 53.697 152.178 44.089 1.00 36.24 300 HIS D CA 1
ATOM 14404 C C . HIS D 1 300 ? 53.313 152.886 42.796 1.00 36.56 300 HIS D C 1
ATOM 14405 O O . HIS D 1 300 ? 54.111 153.638 42.236 1.00 36.06 300 HIS D O 1
ATOM 14412 N N . PRO D 1 301 ? 52.083 152.644 42.316 1.00 37.46 301 PRO D N 1
ATOM 14413 C CA . PRO D 1 301 ? 51.603 153.243 41.068 1.00 37.91 301 PRO D CA 1
ATOM 14414 C C . PRO D 1 301 ? 51.187 154.702 41.240 1.00 38.81 301 PRO D C 1
ATOM 14415 O O . PRO D 1 301 ? 50.783 155.341 40.270 1.00 39.29 301 PRO D O 1
ATOM 14419 N N . GLU D 1 302 ? 51.293 155.220 42.459 1.00 39.08 302 GLU D N 1
ATOM 14420 C CA . GLU D 1 302 ? 50.939 156.607 42.729 1.00 39.98 302 GLU D CA 1
ATOM 14421 C C . GLU D 1 302 ? 52.103 157.537 42.408 1.00 39.28 302 GLU D C 1
ATOM 14422 O O . GLU D 1 302 ? 52.011 158.749 42.595 1.00 39.91 302 GLU D O 1
ATOM 14428 N N . LEU D 1 303 ? 53.198 156.959 41.926 1.00 38.03 303 LEU D N 1
ATOM 14429 C CA . LEU D 1 303 ? 54.382 157.733 41.583 1.00 37.32 303 LEU D CA 1
ATOM 14430 C C . LEU D 1 303 ? 54.561 157.818 40.074 1.00 37.04 303 LEU D C 1
ATOM 14431 O O . LEU D 1 303 ? 54.167 156.913 39.341 1.00 36.92 303 LEU D O 1
ATOM 14436 N N . ASP D 1 304 ? 55.156 158.914 39.618 1.00 36.99 304 ASP D N 1
ATOM 14437 C CA . ASP D 1 304 ? 55.461 159.088 38.204 1.00 36.73 304 ASP D CA 1
ATOM 14438 C C . ASP D 1 304 ? 56.835 158.510 37.883 1.00 35.40 304 ASP D C 1
ATOM 14439 O O . ASP D 1 304 ? 57.335 158.648 36.767 1.00 35.06 304 ASP D O 1
ATOM 14444 N N . PHE D 1 305 ? 57.437 157.861 38.875 1.00 34.71 305 PHE D N 1
ATOM 14445 C CA . PHE D 1 305 ? 58.740 157.228 38.713 1.00 33.48 305 PHE D CA 1
ATOM 14446 C C . PHE D 1 305 ? 58.777 155.877 39.420 1.00 32.95 305 PHE D C 1
ATOM 14447 O O . PHE D 1 305 ? 58.023 155.640 40.362 1.00 33.49 305 PHE D O 1
ATOM 14455 N N . ASP D 1 306 ? 59.664 154.998 38.965 1.00 31.96 306 ASP D N 1
ATOM 14456 C CA . ASP D 1 306 ? 59.823 153.685 39.578 1.00 31.42 306 ASP D CA 1
ATOM 14457 C C . ASP D 1 306 ? 60.830 153.783 40.717 1.00 30.84 306 ASP D C 1
ATOM 14458 O O . ASP D 1 306 ? 61.950 154.246 40.518 1.00 30.23 306 ASP D O 1
ATOM 14463 N N . PRO D 1 307 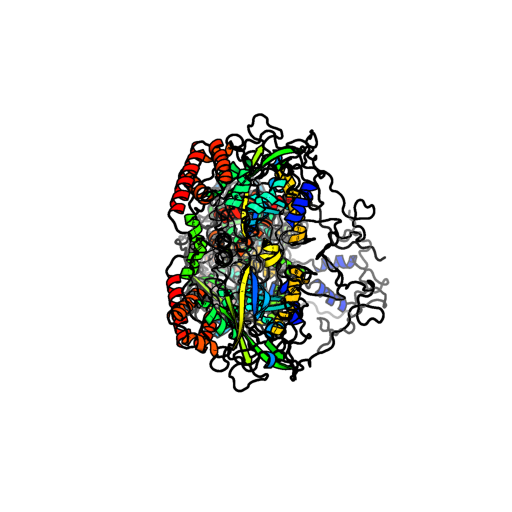? 60.433 153.345 41.921 1.00 31.10 307 PRO D N 1
ATOM 14464 C CA . PRO D 1 307 ? 61.308 153.402 43.098 1.00 30.68 307 PRO D CA 1
ATOM 14465 C C . PRO D 1 307 ? 62.532 152.492 42.988 1.00 29.54 307 PRO D C 1
ATOM 14466 O O . PRO D 1 307 ? 63.431 152.574 43.824 1.00 29.12 307 PRO D O 1
ATOM 14470 N N . LEU D 1 308 ? 62.561 151.641 41.967 1.00 29.12 308 LEU D N 1
ATOM 14471 C CA . LEU D 1 308 ? 63.694 150.751 41.735 1.00 28.09 308 LEU D CA 1
ATOM 14472 C C . LEU D 1 308 ? 64.563 151.271 40.596 1.00 27.60 308 LEU D C 1
ATOM 14473 O O . LEU D 1 308 ? 65.461 150.580 40.119 1.00 26.82 308 LEU D O 1
ATOM 14478 N N . ASP D 1 309 ? 64.278 152.494 40.162 1.00 28.12 309 ASP D N 1
ATOM 14479 C CA . ASP D 1 309 ? 65.072 153.162 39.140 1.00 27.80 309 ASP D CA 1
ATOM 14480 C C . ASP D 1 309 ? 66.163 153.978 39.824 1.00 27.47 309 ASP D C 1
ATOM 14481 O O . ASP D 1 309 ? 65.877 154.892 40.596 1.00 28.02 309 ASP D O 1
ATOM 14486 N N . ASP D 1 310 ? 67.415 153.638 39.538 1.00 26.63 310 ASP D N 1
ATOM 14487 C CA . ASP D 1 310 ? 68.550 154.283 40.186 1.00 26.28 310 ASP D CA 1
ATOM 14488 C C . ASP D 1 310 ? 68.898 155.615 39.532 1.00 26.55 310 ASP D C 1
ATOM 14489 O O . ASP D 1 310 ? 69.888 156.249 39.891 1.00 26.31 310 ASP D O 1
ATOM 14494 N N . THR D 1 311 ? 68.087 156.028 38.564 1.00 27.10 311 THR D N 1
ATOM 14495 C CA . THR D 1 311 ? 68.209 157.356 37.979 1.00 27.56 311 THR D CA 1
ATOM 14496 C C . THR D 1 311 ? 67.184 158.278 38.624 1.00 28.51 311 THR D C 1
ATOM 14497 O O . THR D 1 311 ? 66.922 159.377 38.138 1.00 29.13 311 THR D O 1
ATOM 14501 N N . LYS D 1 312 ? 66.602 157.809 39.722 1.00 28.69 312 LYS D N 1
ATOM 14502 C CA . LYS D 1 312 ? 65.569 158.548 40.433 1.00 29.66 312 LYS D CA 1
ATOM 14503 C C . LYS D 1 312 ? 65.919 158.715 41.906 1.00 29.67 312 LYS D C 1
ATOM 14504 O O . LYS D 1 312 ? 66.436 157.794 42.536 1.00 29.06 312 LYS D O 1
ATOM 14510 N N . ILE D 1 313 ? 65.639 159.894 42.449 1.00 30.44 313 ILE D N 1
ATOM 14511 C CA . ILE D 1 313 ? 65.783 160.123 43.880 1.00 30.69 313 ILE D CA 1
ATOM 14512 C C . ILE D 1 313 ? 64.422 160.054 44.557 1.00 31.61 313 ILE D C 1
ATOM 14513 O O . ILE D 1 313 ? 63.389 160.192 43.905 1.00 32.20 313 ILE D O 1
ATOM 14518 N N . TRP D 1 314 ? 64.425 159.839 45.867 1.00 31.78 314 TRP D N 1
ATOM 14519 C CA . TRP D 1 314 ? 63.190 159.863 46.636 1.00 33.13 314 TRP D CA 1
ATOM 14520 C C . TRP D 1 314 ? 63.070 161.190 47.371 1.00 33.67 314 TRP D C 1
ATOM 14521 O O . TRP D 1 314 ? 63.856 161.470 48.275 1.00 33.78 314 TRP D O 1
ATOM 14532 N N . PRO D 1 315 ? 62.088 162.015 46.976 1.00 34.63 315 PRO D N 1
ATOM 14533 C CA . PRO D 1 315 ? 61.843 163.328 47.582 1.00 35.65 315 PRO D CA 1
ATOM 14534 C C . PRO D 1 315 ? 61.684 163.252 49.096 1.00 36.18 315 PRO D C 1
ATOM 14535 O O . PRO D 1 315 ? 60.887 162.454 49.587 1.00 36.47 315 PRO D O 1
ATOM 14539 N N . ARG D 1 316 ? 62.438 164.072 49.819 1.00 36.35 316 ARG D N 1
ATOM 14540 C CA . ARG D 1 316 ? 62.406 164.058 51.277 1.00 36.89 316 ARG D CA 1
ATOM 14541 C C . ARG D 1 316 ? 61.038 164.478 51.810 1.00 38.27 316 ARG D C 1
ATOM 14542 O O . ARG D 1 316 ? 60.599 164.008 52.859 1.00 38.75 316 ARG D O 1
ATOM 14550 N N . GLU D 1 317 ? 60.364 165.359 51.078 1.00 51.01 317 GLU D N 1
ATOM 14551 C CA . GLU D 1 317 ? 59.051 165.843 51.487 1.00 58.72 317 GLU D CA 1
ATOM 14552 C C . GLU D 1 317 ? 58.009 164.730 51.445 1.00 57.05 317 GLU D C 1
ATOM 14553 O O . GLU D 1 317 ? 56.991 164.795 52.131 1.00 59.26 317 GLU D O 1
ATOM 14559 N N . GLN D 1 318 ? 58.273 163.708 50.637 1.00 39.42 318 GLN D N 1
ATOM 14560 C CA . GLN D 1 318 ? 57.384 162.556 50.539 1.00 39.45 318 GLN D CA 1
ATOM 14561 C C . GLN D 1 318 ? 57.972 161.357 51.279 1.00 38.66 318 GLN D C 1
ATOM 14562 O O . GLN D 1 318 ? 57.241 160.532 51.825 1.00 39.03 318 GLN D O 1
ATOM 14568 N N . PHE D 1 319 ? 59.298 161.270 51.287 1.00 37.62 319 PHE D N 1
ATOM 14569 C CA . PHE D 1 319 ? 60.002 160.195 51.976 1.00 36.85 319 PHE D CA 1
ATOM 14570 C C . PHE D 1 319 ? 61.155 160.768 52.789 1.00 36.63 319 PHE D C 1
ATOM 14571 O O . PHE D 1 319 ? 62.276 160.874 52.294 1.00 35.70 319 PHE D O 1
ATOM 14579 N N . PRO D 1 320 ? 60.878 161.139 54.047 1.00 37.56 320 PRO D N 1
ATOM 14580 C CA . PRO D 1 320 ? 61.848 161.810 54.918 1.00 37.62 320 PRO D CA 1
ATOM 14581 C C . PRO D 1 320 ? 63.082 160.966 55.210 1.00 36.49 320 PRO D C 1
ATOM 14582 O O . PRO D 1 320 ? 63.016 159.737 55.195 1.00 35.92 320 PRO D O 1
ATOM 14586 N N . TRP D 1 321 ? 64.200 161.634 55.472 1.00 39.58 321 TRP D N 1
ATOM 14587 C CA . TRP D 1 321 ? 65.433 160.947 55.822 1.00 38.62 321 TRP D CA 1
ATOM 14588 C C . TRP D 1 321 ? 65.413 160.568 57.295 1.00 39.19 321 TRP D C 1
ATOM 14589 O O . TRP D 1 321 ? 65.121 161.399 58.154 1.00 40.26 321 TRP D O 1
ATOM 14600 N N . ARG D 1 322 ? 65.725 159.310 57.583 1.00 35.17 322 ARG D N 1
ATOM 14601 C CA . ARG D 1 322 ? 65.726 158.817 58.953 1.00 35.69 322 ARG D CA 1
ATOM 14602 C C . ARG D 1 322 ? 67.141 158.508 59.425 1.00 34.96 322 ARG D C 1
ATOM 14603 O O . ARG D 1 322 ? 67.844 157.696 58.826 1.00 33.84 322 ARG D O 1
ATOM 14611 N N . HIS D 1 323 ? 67.549 159.165 60.505 1.00 35.66 323 HIS D N 1
ATOM 14612 C CA . HIS D 1 323 ? 68.894 159.010 61.044 1.00 35.14 323 HIS D CA 1
ATOM 14613 C C . HIS D 1 323 ? 69.105 157.607 61.600 1.00 34.73 323 HIS D C 1
ATOM 14614 O O . HIS D 1 323 ? 68.211 157.037 62.225 1.00 35.38 323 HIS D O 1
ATOM 14621 N N . VAL D 1 324 ? 70.292 157.054 61.368 1.00 33.69 324 VAL D N 1
ATOM 14622 C CA . VAL D 1 324 ? 70.605 155.702 61.817 1.00 33.24 324 VAL D CA 1
ATOM 14623 C C . VAL D 1 324 ? 71.833 155.686 62.720 1.00 33.17 324 VAL D C 1
ATOM 14624 O O . VAL D 1 324 ? 71.829 155.056 63.777 1.00 33.62 324 VAL D O 1
ATOM 14628 N N . GLY D 1 325 ? 72.880 156.391 62.305 1.00 32.68 325 GLY D N 1
ATOM 14629 C CA . GLY D 1 325 ? 74.108 156.439 63.075 1.00 32.62 325 GLY D CA 1
ATOM 14630 C C . GLY D 1 325 ? 75.135 157.400 62.511 1.00 32.21 325 GLY D C 1
ATOM 14631 O O . GLY D 1 325 ? 74.828 158.212 61.639 1.00 32.16 325 GLY D O 1
ATOM 14632 N N . GLN D 1 326 ? 76.365 157.297 63.004 1.00 31.95 326 GLN D N 1
ATOM 14633 C CA . GLN D 1 326 ? 77.436 158.188 62.578 1.00 31.65 326 GLN D CA 1
ATOM 14634 C C . GLN D 1 326 ? 78.766 157.453 62.444 1.00 30.73 326 GLN D C 1
ATOM 14635 O O . GLN D 1 326 ? 79.122 156.630 63.286 1.00 30.78 326 GLN D O 1
ATOM 14641 N N . MET D 1 327 ? 79.498 157.764 61.381 1.00 29.95 327 MET D N 1
ATOM 14642 C CA . MET D 1 327 ? 80.782 157.135 61.113 1.00 29.09 327 MET D CA 1
ATOM 14643 C C . MET D 1 327 ? 81.924 158.136 61.247 1.00 29.26 327 MET D C 1
ATOM 14644 O O . MET D 1 327 ? 81.827 159.268 60.776 1.00 29.54 327 MET D O 1
ATOM 14649 N N . THR D 1 328 ? 83.004 157.713 61.897 1.00 29.15 328 THR D N 1
ATOM 14650 C CA . THR D 1 328 ? 84.173 158.563 62.076 1.00 29.34 328 THR D CA 1
ATOM 14651 C C . THR D 1 328 ? 85.433 157.884 61.550 1.00 28.41 328 THR D C 1
ATOM 14652 O O . THR D 1 328 ? 85.750 156.767 61.947 1.00 28.09 328 THR D O 1
ATOM 14656 N N . LEU D 1 329 ? 86.154 158.565 60.664 1.00 28.05 329 LEU D N 1
ATOM 14657 C CA . LEU D 1 329 ? 87.411 158.041 60.139 1.00 27.26 329 LEU D CA 1
ATOM 14658 C C . LEU D 1 329 ? 88.589 158.658 60.883 1.00 27.76 329 LEU D C 1
ATOM 14659 O O . LEU D 1 329 ? 88.792 159.869 60.841 1.00 28.28 329 LEU D O 1
ATOM 14664 N N . ASN D 1 330 ? 89.372 157.821 61.557 1.00 27.65 330 ASN D N 1
ATOM 14665 C CA . ASN D 1 330 ? 90.393 158.322 62.467 1.00 28.28 330 ASN D CA 1
ATOM 14666 C C . ASN D 1 330 ? 91.768 157.676 62.324 1.00 27.75 330 ASN D C 1
ATOM 14667 O O . ASN D 1 330 ? 92.663 157.945 63.124 1.00 28.28 330 ASN D O 1
ATOM 14672 N N . ARG D 1 331 ? 91.943 156.835 61.311 1.00 26.77 331 ARG D N 1
ATOM 14673 C CA . ARG D 1 331 ? 93.226 156.170 61.118 1.00 26.28 331 ARG D CA 1
ATOM 14674 C C . ARG D 1 331 ? 93.592 156.008 59.648 1.00 25.38 331 ARG D C 1
ATOM 14675 O O . ARG D 1 331 ? 92.789 155.535 58.846 1.00 24.83 331 ARG D O 1
ATOM 14683 N N . ASN D 1 332 ? 94.813 156.406 59.306 1.00 25.32 332 ASN D N 1
ATOM 14684 C CA . ASN D 1 332 ? 95.341 156.218 57.961 1.00 24.56 332 ASN D CA 1
ATOM 14685 C C . ASN D 1 332 ? 95.993 154.848 57.815 1.00 23.93 332 ASN D C 1
ATOM 14686 O O . ASN D 1 332 ? 96.540 154.313 58.779 1.00 24.19 332 ASN D O 1
ATOM 14691 N N . PRO D 1 333 ? 95.928 154.272 56.607 1.00 23.16 333 PRO D N 1
ATOM 14692 C CA . PRO D 1 333 ? 96.598 152.997 56.337 1.00 22.58 333 PRO D CA 1
ATOM 14693 C C . PRO D 1 333 ? 98.107 153.097 56.523 1.00 22.74 333 PRO D C 1
ATOM 14694 O O . PRO D 1 333 ? 98.710 154.088 56.113 1.00 22.95 333 PRO D O 1
ATOM 14698 N N . GLU D 1 334 ? 98.705 152.082 57.136 1.00 22.69 334 GLU D N 1
ATOM 14699 C CA . GLU D 1 334 ? 100.150 152.046 57.308 1.00 22.85 334 GLU D CA 1
ATOM 14700 C C . GLU D 1 334 ? 100.810 151.605 56.009 1.00 22.20 334 GLU D C 1
ATOM 14701 O O . GLU D 1 334 ? 102.001 151.825 55.796 1.00 22.32 334 GLU D O 1
ATOM 14707 N N . ASN D 1 335 ? 100.019 150.980 55.145 1.00 21.59 335 ASN D N 1
ATOM 14708 C CA . ASN D 1 335 ? 100.479 150.579 53.824 1.00 21.01 335 ASN D CA 1
ATOM 14709 C C . ASN D 1 335 ? 99.346 150.719 52.816 1.00 20.61 335 ASN D C 1
ATOM 14710 O O . ASN D 1 335 ? 98.333 150.032 52.916 1.00 20.38 335 ASN D O 1
ATOM 14715 N N . VAL D 1 336 ? 99.517 151.625 51.859 1.00 20.60 336 VAL D N 1
ATOM 14716 C CA . VAL D 1 336 ? 98.469 151.938 50.893 1.00 20.35 336 VAL D CA 1
ATOM 14717 C C . VAL D 1 336 ? 98.066 150.731 50.048 1.00 19.72 336 VAL D C 1
ATOM 14718 O O . VAL D 1 336 ? 96.880 150.462 49.865 1.00 19.54 336 VAL D O 1
ATOM 14722 N N . PHE D 1 337 ? 99.055 149.999 49.545 1.00 20.25 337 PHE D N 1
ATOM 14723 C CA . PHE D 1 337 ? 98.786 148.861 48.673 1.00 19.71 337 PHE D CA 1
ATOM 14724 C C . PHE D 1 337 ? 98.097 147.719 49.412 1.00 19.11 337 PHE D C 1
ATOM 14725 O O . PHE D 1 337 ? 97.062 147.221 48.973 1.00 18.84 337 PHE D O 1
ATOM 14733 N N . ALA D 1 338 ? 98.685 147.305 50.529 1.00 18.96 338 ALA D N 1
ATOM 14734 C CA . ALA D 1 338 ? 98.211 146.142 51.269 1.00 18.88 338 ALA D CA 1
ATOM 14735 C C . ALA D 1 338 ? 96.777 146.314 51.756 1.00 19.00 338 ALA D C 1
ATOM 14736 O O . ALA D 1 338 ? 96.052 145.334 51.925 1.00 18.83 338 ALA D O 1
ATOM 14738 N N . GLU D 1 339 ? 96.375 147.560 51.983 1.00 19.35 339 GLU D N 1
ATOM 14739 C CA . GLU D 1 339 ? 95.058 147.841 52.538 1.00 19.59 339 GLU D CA 1
ATOM 14740 C C . GLU D 1 339 ? 94.108 148.468 51.519 1.00 19.45 339 GLU D C 1
ATOM 14741 O O . GLU D 1 339 ? 93.113 147.857 51.137 1.00 19.22 339 GLU D O 1
ATOM 14747 N N . THR D 1 340 ? 94.422 149.682 51.079 1.00 19.64 340 THR D N 1
ATOM 14748 C CA . THR D 1 340 ? 93.538 150.426 50.182 1.00 19.63 340 THR D CA 1
ATOM 14749 C C . THR D 1 340 ? 93.437 149.796 48.796 1.00 19.10 340 THR D C 1
ATOM 14750 O O . THR D 1 340 ? 92.342 149.607 48.271 1.00 18.98 340 THR D O 1
ATOM 14754 N N . GLU D 1 341 ? 94.581 149.476 48.205 1.00 18.84 341 GLU D N 1
ATOM 14755 C CA . GLU D 1 341 ? 94.614 148.940 46.850 1.00 18.43 341 GLU D CA 1
ATOM 14756 C C . GLU D 1 341 ? 94.010 147.538 46.777 1.00 18.08 341 GLU D C 1
ATOM 14757 O O . GLU D 1 341 ? 93.379 147.178 45.784 1.00 17.84 341 GLU D O 1
ATOM 14763 N N . GLN D 1 342 ? 94.199 146.752 47.832 1.00 18.09 342 GLN D N 1
ATOM 14764 C CA . GLN D 1 342 ? 93.697 145.382 47.856 1.00 17.83 342 GLN D CA 1
ATOM 14765 C C . GLN D 1 342 ? 92.269 145.305 48.384 1.00 17.99 342 GLN D C 1
ATOM 14766 O O . GLN D 1 342 ? 91.658 144.239 48.370 1.00 17.83 342 GLN D O 1
ATOM 14772 N N . ALA D 1 343 ? 91.741 146.433 48.849 1.00 18.37 343 ALA D N 1
ATOM 14773 C CA . ALA D 1 343 ? 90.383 146.474 49.381 1.00 18.62 343 ALA D CA 1
ATOM 14774 C C . ALA D 1 343 ? 89.364 146.087 48.316 1.00 18.40 343 ALA D C 1
ATOM 14775 O O . ALA D 1 343 ? 89.426 146.561 47.183 1.00 18.25 343 ALA D O 1
ATOM 14777 N N . ALA D 1 344 ? 88.423 145.230 48.693 1.00 18.43 344 ALA D N 1
ATOM 14778 C CA . ALA D 1 344 ? 87.427 144.729 47.757 1.00 18.28 344 ALA D CA 1
ATOM 14779 C C . ALA D 1 344 ? 86.023 144.890 48.316 1.00 18.68 344 ALA D C 1
ATOM 14780 O O . ALA D 1 344 ? 85.715 144.397 49.399 1.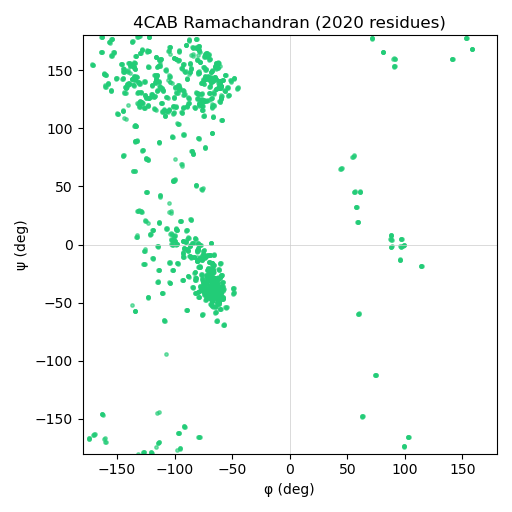00 18.91 344 ALA D O 1
ATOM 14782 N N . PHE D 1 345 ? 85.178 145.594 47.573 1.00 22.18 345 PHE D N 1
ATOM 14783 C CA . PHE D 1 345 ? 83.809 145.838 48.000 1.00 22.63 345 PHE D CA 1
ATOM 14784 C C . PHE D 1 345 ? 82.821 145.192 47.036 1.00 22.53 345 PHE D C 1
ATOM 14785 O O . PHE D 1 345 ? 83.022 145.216 45.823 1.00 22.25 345 PHE D O 1
ATOM 14793 N N . GLY D 1 346 ? 81.751 144.621 47.578 1.00 19.45 346 GLY D N 1
ATOM 14794 C CA . GLY D 1 346 ? 80.735 143.984 46.760 1.00 19.45 346 GLY D CA 1
ATOM 14795 C C . GLY D 1 346 ? 79.330 144.255 47.257 1.00 20.03 346 GLY D C 1
ATOM 14796 O O . GLY D 1 346 ? 79.071 144.222 48.456 1.00 20.39 346 GLY D O 1
ATOM 14797 N N . THR D 1 347 ? 78.416 144.519 46.330 1.00 20.19 347 THR D N 1
ATOM 14798 C CA . THR D 1 347 ? 77.039 144.842 46.689 1.00 20.81 347 THR D CA 1
ATOM 14799 C C . THR D 1 347 ? 76.278 143.635 47.230 1.00 21.00 347 THR D C 1
ATOM 14800 O O . THR D 1 347 ? 75.271 143.790 47.919 1.00 21.59 347 THR D O 1
ATOM 14804 N N . GLY D 1 348 ? 76.761 142.437 46.917 1.00 20.57 348 GLY D N 1
ATOM 14805 C CA . GLY D 1 348 ? 76.133 141.218 47.391 1.00 20.76 348 GLY D CA 1
ATOM 14806 C C . GLY D 1 348 ? 76.515 140.887 48.819 1.00 20.92 348 GLY D C 1
ATOM 14807 O O . GLY D 1 348 ? 75.882 140.056 49.468 1.00 21.25 348 GLY D O 1
ATOM 14808 N N . VAL D 1 349 ? 77.556 141.547 49.311 1.00 20.74 349 VAL D N 1
ATOM 14809 C CA . VAL D 1 349 ? 78.042 141.315 50.664 1.00 20.92 349 VAL D CA 1
ATOM 14810 C C . VAL D 1 349 ? 77.088 141.925 51.683 1.00 21.68 349 VAL D C 1
ATOM 14811 O O . VAL D 1 349 ? 77.290 143.045 52.150 1.00 21.93 349 VAL D O 1
ATOM 14815 N N . LEU D 1 350 ? 76.041 141.179 52.021 1.00 22.10 350 LEU D N 1
ATOM 14816 C CA . LEU D 1 350 ? 75.026 141.661 52.946 1.00 22.91 350 LEU D CA 1
ATOM 14817 C C . LEU D 1 350 ? 74.986 140.814 54.210 1.00 23.31 350 LEU D C 1
ATOM 14818 O O . LEU D 1 350 ? 75.202 139.605 54.162 1.00 23.07 350 LEU D O 1
ATOM 14823 N N . VAL D 1 351 ? 74.704 141.454 55.341 1.00 23.99 351 VAL D N 1
ATOM 14824 C CA . VAL D 1 351 ? 74.539 140.740 56.600 1.00 24.54 351 VAL D CA 1
ATOM 14825 C C . VAL D 1 351 ? 73.063 140.468 56.855 1.00 25.30 351 VAL D C 1
ATOM 14826 O O . VAL D 1 351 ? 72.199 141.034 56.187 1.00 25.46 351 VAL D O 1
ATOM 14830 N N . ASP D 1 352 ? 72.782 139.595 57.816 1.00 25.80 352 ASP D N 1
ATOM 14831 C CA . ASP D 1 352 ? 71.409 139.255 58.165 1.00 26.62 352 ASP D CA 1
ATOM 14832 C C . ASP D 1 352 ? 70.642 140.494 58.608 1.00 27.38 352 ASP D C 1
ATOM 14833 O O . ASP D 1 352 ? 71.081 141.222 59.497 1.00 27.72 352 ASP D O 1
ATOM 14838 N N . GLY D 1 353 ? 69.495 140.727 57.981 1.00 27.69 353 GLY D N 1
ATOM 14839 C CA . GLY D 1 353 ? 68.711 141.919 58.242 1.00 28.42 353 GLY D CA 1
ATOM 14840 C C . GLY D 1 353 ? 68.673 142.810 57.017 1.00 27.95 353 GLY D C 1
ATOM 14841 O O . GLY D 1 353 ? 67.817 143.684 56.890 1.00 28.52 353 GLY D O 1
ATOM 14842 N N . LEU D 1 354 ? 69.616 142.579 56.110 1.00 26.96 354 LEU D N 1
ATOM 14843 C CA . LEU D 1 354 ? 69.688 143.320 54.859 1.00 26.48 354 LEU D CA 1
ATOM 14844 C C . LEU D 1 354 ? 69.387 142.401 53.684 1.00 26.01 354 LEU D C 1
ATOM 14845 O O . LEU D 1 354 ? 69.570 141.190 53.778 1.00 25.78 354 LEU D O 1
ATOM 14850 N N . ASP D 1 355 ? 68.917 142.975 52.582 1.00 25.92 355 ASP D N 1
ATOM 14851 C CA . ASP D 1 355 ? 68.570 142.177 51.415 1.00 25.57 355 ASP D CA 1
ATOM 14852 C C . ASP D 1 355 ? 68.616 143.000 50.133 1.00 25.25 355 ASP D C 1
ATOM 14853 O O . ASP D 1 355 ? 68.812 144.213 50.168 1.00 25.35 355 ASP D O 1
ATOM 14858 N N . PHE D 1 356 ? 68.439 142.326 49.003 1.00 24.91 356 PHE D N 1
ATOM 14859 C CA . PHE D 1 356 ? 68.424 142.983 47.704 1.00 24.67 356 PHE D CA 1
ATOM 14860 C C . PHE D 1 356 ? 67.041 143.534 47.385 1.00 25.45 356 PHE D C 1
ATOM 14861 O O . PHE D 1 356 ? 66.070 143.244 48.081 1.00 26.15 356 PHE D O 1
ATOM 14869 N N . SER D 1 357 ? 66.963 144.332 46.328 1.00 25.39 357 SER D N 1
ATOM 14870 C CA . SER D 1 357 ? 65.687 144.687 45.726 1.00 26.07 357 SER D CA 1
ATOM 14871 C C . SER D 1 357 ? 65.732 144.254 44.269 1.00 25.70 357 SER D C 1
ATOM 14872 O O . SER D 1 357 ? 66.750 143.742 43.807 1.00 24.95 357 SER D O 1
ATOM 14875 N N . ASP D 1 358 ? 64.642 144.460 43.540 1.00 26.28 358 ASP D N 1
ATOM 14876 C CA . ASP D 1 358 ? 64.610 144.080 42.135 1.00 26.05 358 ASP D CA 1
ATOM 14877 C C . ASP D 1 358 ? 65.177 145.186 41.251 1.00 25.81 358 ASP D C 1
ATOM 14878 O O . ASP D 1 358 ? 64.880 145.253 40.059 1.00 25.91 358 ASP D O 1
ATOM 14883 N N . ASP D 1 359 ? 65.988 146.053 41.849 1.00 25.56 359 ASP D N 1
ATOM 14884 C CA . ASP D 1 359 ? 66.752 147.045 41.104 1.00 25.26 359 ASP D CA 1
ATOM 14885 C C . ASP D 1 359 ? 67.641 146.316 40.106 1.00 24.54 359 ASP D C 1
ATOM 14886 O O . ASP D 1 359 ? 68.628 145.690 40.493 1.00 23.90 359 ASP D O 1
ATOM 14891 N N . LYS D 1 360 ? 67.288 146.396 38.826 1.00 24.70 360 LYS D N 1
ATOM 14892 C CA . LYS D 1 360 ? 68.002 145.663 37.786 1.00 24.15 360 LYS D CA 1
ATOM 14893 C C . LYS D 1 360 ? 69.472 146.057 37.740 1.00 23.47 360 LYS D C 1
ATOM 14894 O O . LYS D 1 360 ? 70.323 145.275 37.320 1.00 22.90 360 LYS D O 1
ATOM 14900 N N . MET D 1 361 ? 69.760 147.276 38.178 1.00 23.57 361 MET D N 1
ATOM 14901 C CA . MET D 1 361 ? 71.127 147.765 38.253 1.00 23.02 361 MET D CA 1
ATOM 14902 C C . MET D 1 361 ? 71.877 147.095 39.401 1.00 22.54 361 MET D C 1
ATOM 14903 O O . MET D 1 361 ? 73.013 146.655 39.239 1.00 21.93 361 MET D O 1
ATOM 14908 N N . LEU D 1 362 ? 71.223 147.009 40.556 1.00 22.88 362 LEU D N 1
ATOM 14909 C CA . LEU D 1 362 ? 71.831 146.440 41.756 1.00 22.56 362 LEU D CA 1
ATOM 14910 C C . LEU D 1 362 ? 72.206 144.972 41.582 1.00 22.09 362 LEU D C 1
ATOM 14911 O O . LEU D 1 362 ? 73.316 144.563 41.921 1.00 21.55 362 LEU D O 1
ATOM 14916 N N . GLN D 1 363 ? 71.274 144.181 41.064 1.00 22.34 363 GLN D N 1
ATOM 14917 C CA . GLN D 1 363 ? 71.508 142.758 40.877 1.00 22.00 363 GLN D CA 1
ATOM 14918 C C . GLN D 1 363 ? 72.590 142.518 39.832 1.00 21.43 363 GLN D C 1
ATOM 14919 O O . GLN D 1 363 ? 73.320 141.532 39.899 1.00 20.99 363 GLN D O 1
ATOM 14925 N N . GLY D 1 364 ? 72.698 143.431 38.873 1.00 21.48 364 GLY D N 1
ATOM 14926 C CA . GLY D 1 364 ? 73.738 143.354 37.865 1.00 21.03 364 GLY D CA 1
ATOM 14927 C C . GLY D 1 364 ? 75.119 143.601 38.446 1.00 20.50 364 GLY D C 1
ATOM 14928 O O . GLY D 1 364 ? 76.084 142.937 38.075 1.00 20.04 364 GLY D O 1
ATOM 14929 N N . ARG D 1 365 ? 75.207 144.567 39.356 1.00 20.63 365 ARG D N 1
ATOM 14930 C CA . ARG D 1 365 ? 76.456 144.885 40.042 1.00 20.23 365 ARG D CA 1
ATOM 14931 C C . ARG D 1 365 ? 77.006 143.683 40.797 1.00 19.86 365 ARG D C 1
ATOM 14932 O O . ARG D 1 365 ? 78.194 143.377 40.713 1.00 19.40 365 ARG D O 1
ATOM 14940 N N . THR D 1 366 ? 76.123 143.013 41.532 1.00 20.13 366 THR D N 1
ATOM 14941 C CA . THR D 1 366 ? 76.480 141.890 42.395 1.00 19.92 366 THR D CA 1
ATOM 14942 C C . THR D 1 366 ? 77.348 140.848 41.693 1.00 19.43 366 THR D C 1
ATOM 14943 O O . THR D 1 366 ? 78.257 140.277 42.294 1.00 19.11 366 THR D O 1
ATOM 14947 N N . PHE D 1 367 ? 77.069 140.611 40.417 1.00 20.95 367 PHE D N 1
ATOM 14948 C CA . PHE D 1 367 ? 77.841 139.658 39.632 1.00 20.58 367 PHE D CA 1
ATOM 14949 C C . PHE D 1 367 ? 79.270 140.129 39.378 1.00 20.15 367 PHE D C 1
ATOM 14950 O O . PHE D 1 367 ? 80.219 139.363 39.527 1.00 19.80 367 PHE D O 1
ATOM 14958 N N . SER D 1 368 ? 79.416 141.393 38.997 1.00 18.71 368 SER D N 1
ATOM 14959 C CA . SER D 1 368 ? 80.693 141.904 38.510 1.00 18.40 368 SER D CA 1
ATOM 14960 C C . SER D 1 368 ? 81.751 142.069 39.596 1.00 18.14 368 SER D C 1
ATOM 14961 O O . SER D 1 368 ? 82.939 141.902 39.329 1.00 17.82 368 SER D O 1
ATOM 14964 N N . TYR D 1 369 ? 81.329 142.398 40.812 1.00 18.32 369 TYR D N 1
ATOM 14965 C CA . TYR D 1 369 ? 82.282 142.639 41.892 1.00 18.17 369 TYR D CA 1
ATOM 14966 C C . TYR D 1 369 ? 83.061 141.376 42.241 1.00 17.84 369 TYR D C 1
ATOM 14967 O O . TYR D 1 369 ? 84.289 141.389 42.254 1.00 17.57 369 TYR D O 1
ATOM 14976 N N . SER D 1 370 ? 82.352 140.286 42.509 1.00 17.92 370 SER D N 1
ATOM 14977 C CA . SER D 1 370 ? 83.007 139.016 42.799 1.00 17.68 370 SER D CA 1
ATOM 14978 C C . SER D 1 370 ? 83.816 138.539 41.598 1.00 17.38 370 SER D C 1
ATOM 14979 O O . SER D 1 370 ? 84.881 137.947 41.754 1.00 17.13 370 SER D O 1
ATOM 14982 N N . ASP D 1 371 ? 83.307 138.807 40.401 1.00 17.46 371 ASP D N 1
ATOM 14983 C CA . ASP D 1 371 ? 83.968 138.378 39.174 1.00 17.29 371 ASP D CA 1
ATOM 14984 C C . ASP D 1 371 ? 85.308 139.075 38.944 1.00 17.06 371 ASP D C 1
ATOM 14985 O O . ASP D 1 371 ? 86.290 138.434 38.571 1.00 16.86 371 ASP D O 1
ATOM 14990 N N . THR D 1 372 ? 85.346 140.385 39.170 1.00 17.16 372 THR D N 1
ATOM 14991 C CA . THR D 1 372 ? 86.542 141.171 38.884 1.00 17.03 372 THR D CA 1
ATOM 14992 C C . THR D 1 372 ? 87.574 141.101 40.009 1.00 16.86 372 THR D C 1
ATOM 14993 O O . THR D 1 372 ? 88.764 141.308 39.778 1.00 16.73 372 THR D O 1
ATOM 14997 N N . GLN D 1 373 ? 87.123 140.797 41.221 1.00 17.30 373 GLN D N 1
ATOM 14998 C CA . GLN D 1 373 ? 88.001 140.835 42.384 1.00 17.24 373 GLN D CA 1
ATOM 14999 C C . GLN D 1 373 ? 88.845 139.571 42.506 1.00 17.76 373 GLN D C 1
ATOM 15000 O O . GLN D 1 373 ? 89.950 139.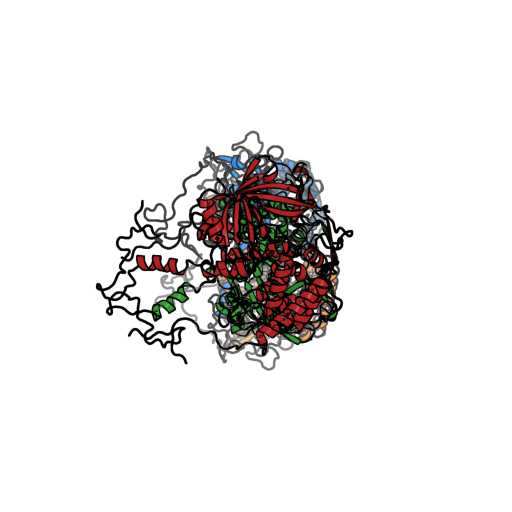612 43.042 1.00 17.69 373 GLN D O 1
ATOM 15006 N N . ARG D 1 374 ? 88.326 138.454 42.006 1.00 18.12 374 ARG D N 1
ATOM 15007 C CA . ARG D 1 374 ? 89.109 137.225 41.933 1.00 17.97 374 ARG D CA 1
ATOM 15008 C C . ARG D 1 374 ? 90.298 137.440 41.007 1.00 17.82 374 ARG D C 1
ATOM 15009 O O . ARG D 1 374 ? 91.390 136.926 41.243 1.00 18.23 374 ARG D O 1
ATOM 15017 N N . TYR D 1 375 ? 90.070 138.214 39.951 1.00 16.57 375 TYR D N 1
ATOM 15018 C CA . TYR D 1 375 ? 91.100 138.505 38.966 1.00 17.41 375 TYR D CA 1
ATOM 15019 C C . TYR D 1 375 ? 92.069 139.577 39.451 1.00 17.41 375 TYR D C 1
ATOM 15020 O O . TYR D 1 375 ? 93.282 139.439 39.306 1.00 16.85 375 TYR D O 1
ATOM 15029 N N . ARG D 1 376 ? 91.527 140.644 40.029 1.00 18.44 376 ARG D N 1
ATOM 15030 C CA . ARG D 1 376 ? 92.335 141.789 40.429 1.00 16.73 376 ARG D CA 1
ATOM 15031 C C . ARG D 1 376 ? 93.137 141.518 41.694 1.00 16.70 376 ARG D C 1
ATOM 15032 O O . ARG D 1 376 ? 94.364 141.589 41.686 1.00 17.06 376 ARG D O 1
ATOM 15040 N N . VAL D 1 377 ? 92.437 141.220 42.782 1.00 16.53 377 VAL D N 1
ATOM 15041 C CA . VAL D 1 377 ? 93.081 141.047 44.078 1.00 16.60 377 VAL D CA 1
ATOM 15042 C C . VAL D 1 377 ? 93.620 139.628 44.260 1.00 16.46 377 VAL D C 1
ATOM 15043 O O . VAL D 1 377 ? 94.675 139.429 44.860 1.00 16.50 377 VAL D O 1
ATOM 15047 N N . GLY D 1 378 ? 92.891 138.644 43.745 1.00 16.36 378 GLY D N 1
ATOM 15048 C CA . GLY D 1 378 ? 93.325 137.262 43.828 1.00 16.28 378 GLY D CA 1
ATOM 15049 C C . GLY D 1 378 ? 92.197 136.287 44.101 1.00 16.33 378 GLY D C 1
ATOM 15050 O O . GLY D 1 378 ? 91.139 136.680 44.589 1.00 16.46 378 GLY D O 1
ATOM 15051 N N . PRO D 1 379 ? 92.419 135.002 43.784 1.00 16.28 379 PRO D N 1
ATOM 15052 C CA . PRO D 1 379 ? 91.451 133.923 44.013 1.00 16.37 379 PRO D CA 1
ATOM 15053 C C . PRO D 1 379 ? 91.057 133.794 45.480 1.00 16.58 379 PRO D C 1
ATOM 15054 O O . PRO D 1 379 ? 89.927 133.417 45.780 1.00 16.73 379 PRO D O 1
ATOM 15058 N N . ASN D 1 380 ? 91.986 134.103 46.379 1.00 16.63 380 ASN D N 1
ATOM 15059 C CA . ASN D 1 380 ? 91.721 134.043 47.812 1.00 16.91 380 ASN D CA 1
ATOM 15060 C C . ASN D 1 380 ? 91.726 135.426 48.449 1.00 17.03 380 ASN D C 1
ATOM 15061 O O . ASN D 1 380 ? 92.252 135.606 49.545 1.00 17.24 380 ASN D O 1
ATOM 15066 N N . TYR D 1 381 ? 91.127 136.397 47.768 1.00 17.32 381 TYR D N 1
ATOM 15067 C CA . TYR D 1 381 ? 91.213 137.788 48.200 1.00 17.46 381 TYR D CA 1
ATOM 15068 C C . TYR D 1 381 ? 90.494 138.047 49.521 1.00 17.69 381 TYR D C 1
ATOM 15069 O O . TYR D 1 381 ? 90.826 138.988 50.236 1.00 17.91 381 TYR D O 1
ATOM 15078 N N . LEU D 1 382 ? 89.522 137.203 49.851 1.00 17.62 382 LEU D N 1
ATOM 15079 C CA . LEU D 1 382 ? 88.783 137.354 51.098 1.00 18.06 382 LEU D CA 1
ATOM 15080 C C . LEU D 1 382 ? 89.560 136.812 52.292 1.00 18.30 382 LEU D C 1
ATOM 15081 O O . LEU D 1 382 ? 89.109 136.911 53.431 1.00 18.75 382 LEU D O 1
ATOM 15086 N N . GLN D 1 383 ? 90.728 136.237 52.027 1.00 18.07 383 GLN D N 1
ATOM 15087 C CA . GLN D 1 383 ? 91.599 135.749 53.090 1.00 18.32 383 GLN D CA 1
ATOM 15088 C C . GLN D 1 383 ? 92.612 136.811 53.502 1.00 18.41 383 GLN D C 1
ATOM 15089 O O . GLN D 1 383 ? 93.339 136.644 54.480 1.00 18.72 383 GLN D O 1
ATOM 15095 N N . LEU D 1 384 ? 92.651 137.904 52.748 1.00 18.21 384 LEU D N 1
ATOM 15096 C CA . LEU D 1 384 ? 93.524 139.025 53.068 1.00 18.35 384 LEU D CA 1
ATOM 15097 C C . LEU D 1 384 ? 92.961 139.817 54.242 1.00 18.87 384 LEU D C 1
ATOM 15098 O O . LEU D 1 384 ? 91.749 139.987 54.348 1.00 19.01 384 LEU D O 1
ATOM 15103 N N . PRO D 1 385 ? 93.845 140.299 55.131 1.00 19.21 385 PRO D N 1
ATOM 15104 C CA . PRO D 1 385 ? 93.492 141.034 56.353 1.00 19.81 385 PRO D CA 1
ATOM 15105 C C . PRO D 1 385 ? 92.486 142.168 56.142 1.00 19.93 385 PRO D C 1
ATOM 15106 O O . PRO D 1 385 ? 91.591 142.345 56.966 1.00 20.39 385 PRO D O 1
ATOM 15110 N N . ILE D 1 386 ? 92.637 142.926 55.061 1.00 19.60 386 ILE D N 1
ATOM 15111 C CA . ILE D 1 386 ? 91.761 144.064 54.810 1.00 19.76 386 ILE D CA 1
ATOM 15112 C C . ILE D 1 386 ? 90.357 143.613 54.400 1.00 19.66 386 ILE D C 1
ATOM 15113 O O . ILE D 1 386 ? 89.377 144.316 54.639 1.00 20.00 386 ILE D O 1
ATOM 15118 N N . ASN D 1 387 ? 90.262 142.428 53.806 1.00 19.26 387 ASN D N 1
ATOM 15119 C CA . ASN D 1 387 ? 88.985 141.919 53.319 1.00 19.17 387 ASN D CA 1
ATOM 15120 C C . ASN D 1 387 ? 88.366 140.882 54.248 1.00 19.47 387 ASN D C 1
ATOM 15121 O O . ASN D 1 387 ? 87.158 140.653 54.218 1.00 19.63 387 ASN D O 1
ATOM 15126 N N . ALA D 1 388 ? 89.199 140.259 55.073 1.00 19.60 388 ALA D N 1
ATOM 15127 C CA . ALA D 1 388 ? 88.739 139.223 55.989 1.00 19.94 388 ALA D CA 1
ATOM 15128 C C . ALA D 1 388 ? 87.862 139.799 57.095 1.00 20.61 388 ALA D C 1
ATOM 15129 O O . ALA D 1 388 ? 88.118 140.895 57.586 1.00 20.92 388 ALA D O 1
ATOM 15131 N N . PRO D 1 389 ? 86.816 139.056 57.484 1.00 20.91 389 PRO D N 1
ATOM 15132 C CA . PRO D 1 389 ? 85.938 139.458 58.585 1.00 21.65 389 PRO D CA 1
ATOM 15133 C C . PRO D 1 389 ? 86.648 139.374 59.929 1.00 22.18 389 PRO D C 1
ATOM 15134 O O . PRO D 1 389 ? 87.653 138.679 60.046 1.00 21.99 389 PRO D O 1
ATOM 15138 N N . LYS D 1 390 ? 86.130 140.076 60.930 1.00 22.90 390 LYS D N 1
ATOM 15139 C CA . LYS D 1 390 ? 86.755 140.089 62.247 1.00 23.53 390 LYS D CA 1
ATOM 15140 C C . LYS D 1 390 ? 86.041 139.142 63.200 1.00 24.15 390 LYS D C 1
ATOM 15141 O O . LYS D 1 390 ? 85.586 139.542 64.272 1.00 24.97 390 LYS D O 1
ATOM 15147 N N . LYS D 1 391 ? 85.952 137.879 62.794 1.00 29.01 391 LYS D N 1
ATOM 15148 C CA . LYS D 1 391 ? 85.290 136.852 63.587 1.00 29.55 391 LYS D CA 1
ATOM 15149 C C . LYS D 1 391 ? 85.748 135.463 63.159 1.00 40.20 391 LYS D C 1
ATOM 15150 O O . LYS D 1 391 ? 86.696 135.324 62.386 1.00 37.63 391 LYS D O 1
ATOM 15156 N N . HIS D 1 392 ? 85.069 134.438 63.660 1.00 88.10 392 HIS D N 1
ATOM 15157 C CA . HIS D 1 392 ? 85.408 133.060 63.325 1.00 86.12 392 HIS D CA 1
ATOM 15158 C C . HIS D 1 392 ? 84.914 132.717 61.922 1.00 82.59 392 HIS D C 1
ATOM 15159 O O . HIS D 1 392 ? 83.820 133.121 61.528 1.00 81.74 392 HIS D O 1
ATOM 15166 N N . VAL D 1 393 ? 85.720 131.974 61.172 1.00 31.10 393 VAL D N 1
ATOM 15167 C CA . VAL D 1 393 ? 85.339 131.559 59.826 1.00 25.52 393 VAL D CA 1
ATOM 15168 C C . VAL D 1 393 ? 85.534 130.061 59.617 1.00 25.05 393 VAL D C 1
ATOM 15169 O O . VAL D 1 393 ? 86.635 129.539 59.787 1.00 24.84 393 VAL D O 1
ATOM 15173 N N . ALA D 1 394 ? 84.455 129.376 59.254 1.00 24.91 394 ALA D N 1
ATOM 15174 C CA . ALA D 1 394 ? 84.508 127.945 58.980 1.00 24.46 394 ALA D CA 1
ATOM 15175 C C . ALA D 1 394 ? 83.782 127.604 57.682 1.00 23.67 394 ALA D C 1
ATOM 15176 O O . ALA D 1 394 ? 82.556 127.542 57.642 1.00 23.97 394 ALA D O 1
ATOM 15178 N N . THR D 1 395 ? 84.551 127.385 56.621 1.00 22.72 395 THR D N 1
ATOM 15179 C CA . THR D 1 395 ? 83.991 127.062 55.315 1.00 21.97 395 THR D CA 1
ATOM 15180 C C . THR D 1 395 ? 84.557 125.749 54.789 1.00 21.29 395 THR D C 1
ATOM 15181 O O . THR D 1 395 ? 85.528 125.222 55.329 1.00 21.31 395 THR D O 1
ATOM 15185 N N . ASN D 1 396 ? 83.937 125.219 53.741 1.00 20.73 396 ASN D N 1
ATOM 15186 C CA . ASN D 1 396 ? 84.451 124.034 53.066 1.00 20.62 396 ASN D CA 1
ATOM 15187 C C . ASN D 1 396 ? 85.206 124.395 51.793 1.00 20.27 396 ASN D C 1
ATOM 15188 O O . ASN D 1 396 ? 85.586 123.521 51.018 1.00 20.54 396 ASN D O 1
ATOM 15193 N N . GLN D 1 397 ? 85.417 125.689 51.582 1.00 19.20 397 GLN D N 1
ATOM 15194 C CA . GLN D 1 397 ? 86.190 126.161 50.440 1.00 18.49 397 GLN D CA 1
ATOM 15195 C C . GLN D 1 397 ? 87.656 125.784 50.616 1.00 18.22 397 GLN D C 1
ATOM 15196 O O . GLN D 1 397 ? 88.211 125.921 51.704 1.00 18.72 397 GLN D O 1
ATOM 15202 N N . ARG D 1 398 ? 88.282 125.298 49.549 1.00 20.85 398 ARG D N 1
ATOM 15203 C CA . ARG D 1 398 ? 89.659 124.827 49.643 1.00 20.58 398 ARG D CA 1
ATOM 15204 C C . ARG D 1 398 ? 90.533 125.325 48.500 1.00 19.99 398 ARG D C 1
ATOM 15205 O O . ARG D 1 398 ? 90.039 125.658 47.424 1.00 19.62 398 ARG D O 1
ATOM 15213 N N . ASP D 1 399 ? 91.837 125.369 48.761 1.00 20.27 399 ASP D N 1
ATOM 15214 C CA . ASP D 1 399 ? 92.856 125.666 47.756 1.00 19.53 399 ASP D CA 1
ATOM 15215 C C . ASP D 1 399 ? 92.724 127.064 47.161 1.00 19.46 399 ASP D C 1
ATOM 15216 O O . ASP D 1 399 ? 92.312 128.003 47.838 1.00 19.27 399 ASP D O 1
ATOM 15221 N N . GLY D 1 400 ? 93.087 127.191 45.889 1.00 16.66 400 GLY D N 1
ATOM 15222 C CA . GLY D 1 400 ? 93.200 128.486 45.247 1.00 16.66 400 GLY D CA 1
ATOM 15223 C C . GLY D 1 400 ? 94.615 129.005 45.411 1.00 16.75 400 GLY D C 1
ATOM 15224 O O . GLY D 1 400 ? 95.292 128.656 46.376 1.00 17.03 400 GLY D O 1
ATOM 15225 N N . GLN D 1 401 ? 95.063 129.843 44.483 1.00 18.82 401 GLN D N 1
ATOM 15226 C CA . GLN D 1 401 ? 96.433 130.346 44.523 1.00 18.92 401 GLN D CA 1
ATOM 15227 C C . GLN D 1 401 ? 96.676 131.213 45.750 1.00 19.59 401 GLN D C 1
ATOM 15228 O O . GLN D 1 401 ? 95.789 131.945 46.188 1.00 17.18 401 GLN D O 1
ATOM 15234 N N . MET D 1 402 ? 97.885 131.116 46.293 1.00 18.45 402 MET D N 1
ATOM 15235 C CA . MET D 1 402 ? 98.288 131.867 47.478 1.00 18.24 402 MET D CA 1
ATOM 15236 C C . MET D 1 402 ? 97.361 131.610 48.662 1.00 18.18 402 MET D C 1
ATOM 15237 O O . MET D 1 402 ? 96.939 132.540 49.346 1.00 18.13 402 MET D O 1
ATOM 15242 N N . ALA D 1 403 ? 97.047 130.342 48.895 1.00 17.39 403 ALA D N 1
ATOM 15243 C CA . ALA D 1 403 ? 96.241 129.952 50.044 1.00 17.86 403 ALA D CA 1
ATOM 15244 C C . ALA D 1 403 ? 97.073 130.027 51.317 1.00 18.54 403 ALA D C 1
ATOM 15245 O O . ALA D 1 403 ? 97.993 129.234 51.513 1.00 18.47 403 ALA D O 1
ATOM 15247 N N . TYR D 1 404 ? 96.748 130.983 52.181 1.00 19.22 404 TYR D N 1
ATOM 15248 C CA . TYR D 1 404 ? 97.545 131.216 53.378 1.00 19.96 404 TYR D CA 1
ATOM 15249 C C . TYR D 1 404 ? 97.080 130.346 54.539 1.00 20.45 404 TYR D C 1
ATOM 15250 O O . TYR D 1 404 ? 97.869 129.999 55.417 1.00 20.92 404 TYR D O 1
ATOM 15259 N N . ARG D 1 405 ? 95.801 129.992 54.542 1.00 20.38 405 ARG D N 1
ATOM 15260 C CA . ARG D 1 405 ? 95.254 129.157 55.605 1.00 20.88 405 ARG D CA 1
ATOM 15261 C C . ARG D 1 405 ? 94.042 128.365 55.131 1.00 20.48 405 ARG D C 1
ATOM 15262 O O . ARG D 1 405 ? 93.474 128.648 54.079 1.00 19.93 405 ARG D O 1
ATOM 15270 N N . VAL D 1 406 ? 93.656 127.368 55.920 1.00 20.82 406 VAL D N 1
ATOM 15271 C CA . VAL D 1 406 ? 92.504 126.535 55.604 1.00 20.55 406 VAL D CA 1
ATOM 15272 C C . VAL D 1 406 ? 91.378 126.803 56.595 1.00 21.37 406 VAL D C 1
ATOM 15273 O O . VAL D 1 406 ? 91.608 126.874 57.801 1.00 22.17 406 VAL D O 1
ATOM 15277 N N . ASP D 1 407 ? 90.159 126.947 56.083 1.00 21.21 407 ASP D N 1
ATOM 15278 C CA . ASP D 1 407 ? 89.010 127.330 56.901 1.00 21.99 407 ASP D CA 1
ATOM 15279 C C . ASP D 1 407 ? 88.479 126.190 57.766 1.00 22.48 407 ASP D C 1
ATOM 15280 O O . ASP D 1 407 ? 87.277 125.931 57.793 1.00 22.68 407 ASP D O 1
ATOM 15285 N N . THR D 1 408 ? 89.376 125.513 58.472 1.00 22.71 408 THR D N 1
ATOM 15286 C CA . THR D 1 408 ? 88.982 124.447 59.383 1.00 23.27 408 THR D CA 1
ATOM 15287 C C . THR D 1 408 ? 88.867 124.975 60.807 1.00 24.44 408 THR D C 1
ATOM 15288 O O . THR D 1 408 ? 89.451 126.004 61.142 1.00 24.76 408 THR D O 1
ATOM 15292 N N . PHE D 1 409 ? 88.113 124.270 61.643 1.00 25.12 409 PHE D N 1
ATOM 15293 C CA . PHE D 1 409 ? 88.009 124.638 63.049 1.00 26.32 409 PHE D CA 1
ATOM 15294 C C . PHE D 1 409 ? 88.826 123.688 63.917 1.00 26.76 409 PHE D C 1
ATOM 15295 O O . PHE D 1 409 ? 89.274 122.638 63.457 1.00 26.15 409 PHE D O 1
ATOM 15303 N N . GLU D 1 410 ? 89.027 124.073 65.172 1.00 27.86 410 GLU D N 1
ATOM 15304 C CA . GLU D 1 410 ? 89.870 123.314 66.084 1.00 28.42 410 GLU D CA 1
ATOM 15305 C C . GLU D 1 410 ? 89.267 121.945 66.385 1.00 28.61 410 GLU D C 1
ATOM 15306 O O . GLU D 1 410 ? 88.160 121.848 66.912 1.00 29.28 410 GLU D O 1
ATOM 15312 N N . GLY D 1 411 ? 89.999 120.889 66.042 1.00 28.06 411 GLY D N 1
ATOM 15313 C CA . GLY D 1 411 ? 89.559 119.535 66.327 1.00 28.23 411 GLY D CA 1
ATOM 15314 C C . GLY D 1 411 ? 88.852 118.857 65.170 1.00 27.25 411 GLY D C 1
ATOM 15315 O O . GLY D 1 411 ? 88.457 117.698 65.273 1.00 27.30 411 GLY D O 1
ATOM 15316 N N . GLN D 1 412 ? 88.694 119.576 64.064 1.00 26.40 412 GLN D N 1
ATOM 15317 C CA . GLN D 1 412 ? 87.987 119.050 62.901 1.00 25.50 412 GLN D CA 1
ATOM 15318 C C . GLN D 1 412 ? 88.753 117.931 62.203 1.00 24.67 412 GLN D C 1
ATOM 15319 O O . GLN D 1 412 ? 89.977 117.978 62.095 1.00 24.36 412 GLN D O 1
ATOM 15325 N N . ASP D 1 413 ? 88.022 116.922 61.737 1.00 24.34 413 ASP D N 1
ATOM 15326 C CA . ASP D 1 413 ? 88.589 115.906 60.862 1.00 23.44 413 ASP D CA 1
ATOM 15327 C C . ASP D 1 413 ? 88.950 116.569 59.539 1.00 22.42 413 ASP D C 1
ATOM 15328 O O . ASP D 1 413 ? 88.070 116.943 58.767 1.00 22.06 413 ASP D O 1
ATOM 15333 N N . GLN D 1 414 ? 90.249 116.702 59.287 1.00 22.01 414 GLN D N 1
ATOM 15334 C CA . GLN D 1 414 ? 90.760 117.484 58.163 1.00 21.19 414 GLN D CA 1
ATOM 15335 C C . GLN D 1 414 ? 90.265 117.004 56.799 1.00 20.27 414 GLN D C 1
ATOM 15336 O O . GLN D 1 414 ? 90.182 117.785 55.854 1.00 19.73 414 GLN D O 1
ATOM 15342 N N . ARG D 1 415 ? 89.929 115.723 56.703 1.00 20.13 415 ARG D N 1
ATOM 15343 C CA . ARG D 1 415 ? 89.549 115.130 55.425 1.00 20.40 415 ARG D CA 1
ATOM 15344 C C . ARG D 1 415 ? 88.108 115.443 55.033 1.00 20.46 415 ARG D C 1
ATOM 15345 O O . ARG D 1 415 ? 87.665 115.088 53.942 1.00 20.75 415 ARG D O 1
ATOM 15353 N N . VAL D 1 416 ? 87.383 116.116 55.919 1.00 20.15 416 VAL D N 1
ATOM 15354 C CA . VAL D 1 416 ? 86.017 116.526 55.619 1.00 20.31 416 VAL D CA 1
ATOM 15355 C C . VAL D 1 416 ? 85.977 117.967 55.122 1.00 20.14 416 VAL D C 1
ATOM 15356 O O . VAL D 1 416 ? 86.109 118.907 55.904 1.00 20.71 416 VAL D O 1
ATOM 15360 N N . ASN D 1 417 ? 85.806 118.133 53.815 1.00 21.40 417 ASN D N 1
ATOM 15361 C CA . ASN D 1 417 ? 85.677 119.458 53.223 1.00 21.23 417 ASN D CA 1
ATOM 15362 C C . ASN D 1 417 ? 84.389 119.564 52.420 1.00 20.20 417 ASN D C 1
ATOM 15363 O O . ASN D 1 417 ? 84.380 120.080 51.303 1.00 21.89 417 ASN D O 1
ATOM 15368 N N . TYR D 1 418 ? 83.302 119.071 53.002 1.00 23.05 418 TYR D N 1
ATOM 15369 C CA . TYR D 1 418 ? 82.020 119.016 52.315 1.00 23.04 418 TYR D CA 1
ATOM 15370 C C . TYR D 1 418 ? 80.868 119.014 53.312 1.00 24.00 418 TYR D C 1
ATOM 15371 O O . TYR D 1 418 ? 81.057 118.734 54.494 1.00 24.63 418 TYR D O 1
ATOM 15380 N N . GLU D 1 419 ? 79.675 119.326 52.822 1.00 21.90 419 GLU D N 1
ATOM 15381 C CA . GLU D 1 419 ? 78.482 119.357 53.655 1.00 22.85 419 GLU D CA 1
ATOM 15382 C C . GLU D 1 419 ? 77.304 118.826 52.846 1.00 22.28 419 GLU D C 1
ATOM 15383 O O . GLU D 1 419 ? 77.137 119.194 51.686 1.00 21.49 419 GLU D O 1
ATOM 15389 N N . PRO D 1 420 ? 76.482 117.952 53.447 1.00 22.53 420 PRO D N 1
ATOM 15390 C CA . PRO D 1 420 ? 76.533 117.469 54.831 1.00 23.32 420 PRO D CA 1
ATOM 15391 C C . PRO D 1 420 ? 77.574 116.382 55.070 1.00 22.96 420 PRO D C 1
ATOM 15392 O O . PRO D 1 420 ? 78.136 115.833 54.124 1.00 22.68 420 PRO D O 1
ATOM 15396 N N . SER D 1 421 ? 77.817 116.081 56.340 1.00 23.45 421 SER D N 1
ATOM 15397 C CA . SER D 1 421 ? 78.773 115.055 56.729 1.00 23.26 421 SER D CA 1
ATOM 15398 C C . SER D 1 421 ? 78.422 114.500 58.102 1.00 24.33 421 SER D C 1
ATOM 15399 O O . SER D 1 421 ? 78.162 115.255 59.038 1.00 25.16 421 SER D O 1
ATOM 15402 N N . LEU D 1 422 ? 78.410 113.178 58.216 1.00 24.35 422 LEU D N 1
ATOM 15403 C CA . LEU D 1 422 ? 78.110 112.529 59.484 1.00 25.38 422 LEU D CA 1
ATOM 15404 C C . LEU D 1 422 ? 79.366 112.397 60.331 1.00 25.52 422 LEU D C 1
ATOM 15405 O O . LEU D 1 422 ? 79.297 112.066 61.514 1.00 26.47 422 LEU D O 1
ATOM 15410 N N . LEU D 1 423 ? 80.515 112.666 59.720 1.00 24.63 423 LEU D N 1
ATOM 15411 C CA . LEU D 1 423 ? 81.796 112.506 60.395 1.00 24.69 423 LEU D CA 1
ATOM 15412 C C . LEU D 1 423 ? 82.212 113.775 61.128 1.00 25.19 423 LEU D C 1
ATOM 15413 O O . LEU D 1 423 ? 82.450 113.753 62.335 1.00 26.08 423 LEU D O 1
ATOM 15418 N N . SER D 1 424 ? 82.295 114.879 60.395 1.00 24.65 424 SER D N 1
ATOM 15419 C CA . SER D 1 424 ? 82.726 116.147 60.969 1.00 25.05 424 SER D CA 1
ATOM 15420 C C . SER D 1 424 ? 82.346 117.307 60.056 1.00 24.55 424 SER D C 1
ATOM 15421 O O . SER D 1 424 ? 81.314 117.268 59.390 1.00 24.39 424 SER D O 1
ATOM 15424 N N . GLY D 1 425 ? 83.187 118.336 60.028 1.00 24.36 425 GLY D N 1
ATOM 15425 C CA . GLY D 1 425 ? 82.952 119.485 59.174 1.00 23.90 425 GLY D CA 1
ATOM 15426 C C . GLY D 1 425 ? 81.968 120.475 59.765 1.00 24.75 425 GLY D C 1
ATOM 15427 O O . GLY D 1 425 ? 81.267 120.160 60.726 1.00 25.67 425 GLY D O 1
ATOM 15428 N N . PRO D 1 426 ? 81.916 121.687 59.195 1.00 24.47 426 PRO D N 1
ATOM 15429 C CA . PRO D 1 426 ? 81.008 122.739 59.666 1.00 25.23 426 PRO D CA 1
ATOM 15430 C C . PRO D 1 426 ? 79.541 122.419 59.392 1.00 25.50 426 PRO D C 1
ATOM 15431 O O . PRO D 1 426 ? 79.228 121.772 58.395 1.00 24.82 426 PRO D O 1
ATOM 15435 N N . LYS D 1 427 ? 78.657 122.881 60.270 1.00 26.53 427 LYS D N 1
ATOM 15436 C CA . LYS D 1 427 ? 77.227 122.630 60.128 1.00 26.95 427 LYS D CA 1
ATOM 15437 C C . LYS D 1 427 ? 76.469 123.920 59.848 1.00 27.19 427 LYS D C 1
ATOM 15438 O O . LYS D 1 427 ? 76.955 125.010 60.145 1.00 27.34 427 LYS D O 1
ATOM 15444 N N . GLU D 1 428 ? 75.276 123.788 59.278 1.00 27.26 428 GLU D N 1
ATOM 15445 C CA . GLU D 1 428 ? 74.422 124.940 59.007 1.00 27.57 428 GLU D CA 1
ATOM 15446 C C . GLU D 1 428 ? 74.016 125.662 60.282 1.00 28.78 428 GLU D C 1
ATOM 15447 O O . GLU D 1 428 ? 73.997 125.078 61.365 1.00 29.55 428 GLU D O 1
ATOM 15453 N N . ALA D 1 429 ? 73.689 126.941 60.142 1.00 28.98 429 ALA D N 1
ATOM 15454 C CA . ALA D 1 429 ? 73.183 127.725 61.257 1.00 30.17 429 ALA D CA 1
ATOM 15455 C C . ALA D 1 429 ? 71.665 127.671 61.278 1.00 30.91 429 ALA D C 1
ATOM 15456 O O . ALA D 1 429 ? 71.020 127.853 60.247 1.00 30.47 429 ALA D O 1
ATOM 15458 N N . PRO D 1 430 ? 71.086 127.411 62.457 1.00 32.10 430 PRO D N 1
ATOM 15459 C CA . PRO D 1 430 ? 69.628 127.384 62.591 1.00 32.96 430 PRO D CA 1
ATOM 15460 C C . PRO D 1 430 ? 69.035 128.774 62.411 1.00 33.31 430 PRO D C 1
ATOM 15461 O O . PRO D 1 430 ? 69.612 129.750 62.888 1.00 33.50 430 PRO D O 1
ATOM 15465 N N . ARG D 1 431 ? 67.901 128.859 61.724 1.00 33.40 431 ARG D N 1
ATOM 15466 C CA . ARG D 1 431 ? 67.254 130.144 61.493 1.00 33.76 431 ARG D CA 1
ATOM 15467 C C . ARG D 1 431 ? 66.662 130.687 62.786 1.00 35.19 431 ARG D C 1
ATOM 15468 O O . ARG D 1 431 ? 65.873 130.019 63.452 1.00 36.12 431 ARG D O 1
ATOM 15476 N N . ARG D 1 432 ? 67.059 131.905 63.137 1.00 35.41 432 ARG D N 1
ATOM 15477 C CA . ARG D 1 432 ? 66.592 132.553 64.354 1.00 36.78 432 ARG D CA 1
ATOM 15478 C C . ARG D 1 432 ? 65.506 133.568 64.025 1.00 37.29 432 ARG D C 1
ATOM 15479 O O . ARG D 1 432 ? 64.965 134.229 64.909 1.00 38.46 432 ARG D O 1
ATOM 15487 N N . ALA D 1 433 ? 65.193 133.675 62.738 1.00 36.45 433 ALA D N 1
ATOM 15488 C CA . ALA D 1 433 ? 64.178 134.599 62.253 1.00 36.82 433 ALA D CA 1
ATOM 15489 C C . ALA D 1 433 ? 63.700 134.165 60.872 1.00 36.00 433 ALA D C 1
ATOM 15490 O O . ALA D 1 433 ? 64.479 133.620 60.092 1.00 34.84 433 ALA D O 1
ATOM 15492 N N . PRO D 1 434 ? 62.415 134.399 60.569 1.00 36.63 434 PRO D N 1
ATOM 15493 C CA . PRO D 1 434 ? 61.850 134.029 59.267 1.00 36.00 434 PRO D CA 1
ATOM 15494 C C . PRO D 1 434 ? 62.589 134.678 58.103 1.00 34.79 434 PRO D C 1
ATOM 15495 O O . PRO D 1 434 ? 63.002 135.832 58.199 1.00 34.78 434 PRO D O 1
ATOM 15499 N N . GLU D 1 435 ? 62.754 133.933 57.017 1.00 33.84 435 GLU D N 1
ATOM 15500 C CA . GLU D 1 435 ? 63.417 134.454 55.831 1.00 32.72 435 GLU D CA 1
ATOM 15501 C C . GLU D 1 435 ? 62.477 135.332 55.015 1.00 32.97 435 GLU D C 1
ATOM 15502 O O . GLU D 1 435 ? 61.268 135.108 54.988 1.00 33.72 435 GLU D O 1
ATOM 15508 N N . HIS D 1 436 ? 63.043 136.338 54.357 1.00 32.37 436 HIS D N 1
ATOM 15509 C CA . HIS D 1 436 ? 62.267 137.228 53.506 1.00 32.53 436 HIS D CA 1
ATOM 15510 C C . HIS D 1 436 ? 61.931 136.538 52.191 1.00 31.90 436 HIS D C 1
ATOM 15511 O O . HIS D 1 436 ? 62.820 136.218 51.405 1.00 30.84 436 HIS D O 1
ATOM 15518 N N . THR D 1 437 ? 60.644 136.308 51.953 1.00 32.60 437 THR D N 1
ATOM 15519 C CA . THR D 1 437 ? 60.209 135.603 50.753 1.00 32.16 437 THR D CA 1
ATOM 15520 C C . THR D 1 437 ? 59.189 136.411 49.960 1.00 32.62 437 THR D C 1
ATOM 15521 O O . THR D 1 437 ? 58.004 136.080 49.954 1.00 33.43 437 THR D O 1
ATOM 15525 N N . PRO D 1 438 ? 59.649 137.470 49.276 1.00 32.15 438 PRO D N 1
ATOM 15526 C CA . PRO D 1 438 ? 58.741 138.341 48.522 1.00 32.61 438 PRO D CA 1
ATOM 15527 C C . PRO D 1 438 ? 58.129 137.644 47.312 1.00 32.40 438 PRO D C 1
ATOM 15528 O O . PRO D 1 438 ? 58.757 136.772 46.717 1.00 31.54 438 PRO D O 1
ATOM 15532 N N . ARG D 1 439 ? 56.908 138.032 46.962 1.00 33.23 439 ARG D N 1
ATOM 15533 C CA . ARG D 1 439 ? 56.212 137.449 45.823 1.00 33.20 439 ARG D CA 1
ATOM 15534 C C . ARG D 1 439 ? 56.702 138.052 44.515 1.00 32.45 439 ARG D C 1
ATOM 15535 O O . ARG D 1 439 ? 56.765 139.272 44.371 1.00 32.58 439 ARG D O 1
ATOM 15543 N N . VAL D 1 440 ? 57.050 137.194 43.563 1.00 31.71 440 VAL D N 1
ATOM 15544 C CA . VAL D 1 440 ? 57.511 137.651 42.259 1.00 31.03 440 VAL D CA 1
ATOM 15545 C C . VAL D 1 440 ? 56.700 137.009 41.143 1.00 31.20 440 VAL D C 1
ATOM 15546 O O . VAL D 1 440 ? 56.706 135.789 40.982 1.00 30.94 440 VAL D O 1
ATOM 15550 N N . GLU D 1 441 ? 55.998 137.838 40.380 1.00 31.69 441 GLU D N 1
ATOM 15551 C CA . GLU D 1 441 ? 55.190 137.361 39.266 1.00 31.97 441 GLU D CA 1
ATOM 15552 C C . GLU D 1 441 ? 55.458 138.185 38.015 1.00 31.64 441 GLU D C 1
ATOM 15553 O O . GLU D 1 441 ? 55.598 139.404 38.084 1.00 31.78 441 GLU D O 1
ATOM 15559 N N . GLY D 1 442 ? 55.528 137.515 36.871 1.00 31.25 442 GLY D N 1
ATOM 15560 C CA . GLY D 1 442 ? 55.768 138.192 35.612 1.00 30.99 442 GLY D CA 1
ATOM 15561 C C . GLY D 1 442 ? 56.322 137.260 34.557 1.00 30.25 442 GLY D C 1
ATOM 15562 O O . GLY D 1 442 ? 56.716 136.134 34.855 1.00 29.77 442 GLY D O 1
ATOM 15563 N N . ASN D 1 443 ? 56.344 137.727 33.315 1.00 30.19 443 ASN D N 1
ATOM 15564 C CA . ASN D 1 443 ? 56.894 136.940 32.222 1.00 29.54 443 ASN D CA 1
ATOM 15565 C C . ASN D 1 443 ? 58.387 137.191 32.055 1.00 28.47 443 ASN D C 1
ATOM 15566 O O . ASN D 1 443 ? 58.859 138.315 32.220 1.00 28.36 443 ASN D O 1
ATOM 15571 N N . LEU D 1 444 ? 59.123 136.133 31.733 1.00 27.71 444 LEU D N 1
ATOM 15572 C CA . LEU D 1 444 ? 60.558 136.231 31.504 1.00 26.70 444 LEU D CA 1
ATOM 15573 C C . LEU D 1 444 ? 60.823 137.040 30.241 1.00 26.65 444 LEU D C 1
ATOM 15574 O O . LEU D 1 444 ? 60.777 136.508 29.134 1.00 26.57 444 LEU D O 1
ATOM 15579 N N . VAL D 1 445 ? 61.091 138.331 30.408 1.00 26.74 445 VAL D N 1
ATOM 15580 C CA . VAL D 1 445 ? 61.213 139.233 29.269 1.00 26.85 445 VAL D CA 1
ATOM 15581 C C . VAL D 1 445 ? 62.481 140.079 29.296 1.00 26.21 445 VAL D C 1
ATOM 15582 O O . VAL D 1 445 ? 63.159 140.176 30.318 1.00 25.80 445 VAL D O 1
ATOM 15586 N N . ARG D 1 446 ? 62.796 140.678 28.152 1.00 26.18 446 ARG D N 1
ATOM 15587 C CA . ARG D 1 446 ? 63.808 141.721 28.074 1.00 25.81 446 ARG D CA 1
ATOM 15588 C C . ARG D 1 446 ? 63.133 143.035 27.714 1.00 26.58 446 ARG D C 1
ATOM 15589 O O . ARG D 1 446 ? 63.021 143.382 26.539 1.00 26.82 446 ARG D O 1
ATOM 15597 N N . ALA D 1 447 ? 62.674 143.758 28.730 1.00 27.01 447 ALA D N 1
ATOM 15598 C CA . ALA D 1 447 ? 61.942 145.000 28.512 1.00 27.81 447 ALA D CA 1
ATOM 15599 C C . ALA D 1 447 ? 62.238 146.032 29.594 1.00 27.87 447 ALA D C 1
ATOM 15600 O O . ALA D 1 447 ? 62.500 145.686 30.745 1.00 27.61 447 ALA D O 1
ATOM 15602 N N . ALA D 1 448 ? 62.191 147.304 29.211 1.00 28.27 448 ALA D N 1
ATOM 15603 C CA . ALA D 1 448 ? 62.411 148.402 30.144 1.00 28.43 448 ALA D CA 1
ATOM 15604 C C . ALA D 1 448 ? 61.215 148.577 31.074 1.00 29.25 448 ALA D C 1
ATOM 15605 O O . ALA D 1 448 ? 60.133 148.057 30.809 1.00 29.81 448 ALA D O 1
ATOM 15607 N N . ILE D 1 449 ? 61.420 149.307 32.165 1.00 29.36 449 ILE D N 1
ATOM 15608 C CA . ILE D 1 449 ? 60.353 149.582 33.121 1.00 30.18 449 ILE D CA 1
ATOM 15609 C C . ILE D 1 449 ? 59.241 150.413 32.484 1.00 31.13 449 ILE D C 1
ATOM 15610 O O . ILE D 1 449 ? 59.482 151.179 31.551 1.00 31.16 449 ILE D O 1
ATOM 15615 N N . GLU D 1 450 ? 58.023 150.255 32.991 1.00 33.65 450 GLU D N 1
ATOM 15616 C CA . GLU D 1 450 ? 56.859 150.899 32.391 1.00 39.25 450 GLU D CA 1
ATOM 15617 C C . GLU D 1 450 ? 56.785 152.386 32.719 1.00 34.34 450 GLU D C 1
ATOM 15618 O O . GLU D 1 450 ? 56.022 153.126 32.100 1.00 34.20 450 GLU D O 1
ATOM 15624 N N . ARG D 1 451 ? 57.582 152.822 33.688 1.00 33.08 451 ARG D N 1
ATOM 15625 C CA . ARG D 1 451 ? 57.639 154.233 34.048 1.00 33.50 451 ARG D CA 1
ATOM 15626 C C . ARG D 1 451 ? 59.059 154.776 33.934 1.00 32.69 451 ARG D C 1
ATOM 15627 O O . ARG D 1 451 ? 59.710 155.028 34.948 1.00 32.43 451 ARG D O 1
ATOM 15635 N N . PRO D 1 452 ? 59.543 154.966 32.696 1.00 32.35 452 PRO D N 1
ATOM 15636 C CA . PRO D 1 452 ? 60.903 155.472 32.487 1.00 31.63 452 PRO D CA 1
ATOM 15637 C C . PRO D 1 452 ? 61.083 156.890 33.020 1.00 32.03 452 PRO D C 1
ATOM 15638 O O . PRO D 1 452 ? 61.941 157.099 33.879 1.00 31.62 452 PRO D O 1
ATOM 15642 N N . ASN D 1 453 ? 60.274 157.827 32.525 1.00 32.84 453 ASN D N 1
ATOM 15643 C CA . ASN D 1 453 ? 60.324 159.233 32.932 1.00 33.32 453 ASN D CA 1
ATOM 15644 C C . ASN D 1 453 ? 61.751 159.773 33.001 1.00 32.64 453 ASN D C 1
ATOM 15645 O O . ASN D 1 453 ? 62.241 160.107 34.077 1.00 32.53 453 ASN D O 1
ATOM 15650 N N . PRO D 1 454 ? 62.427 159.858 31.847 1.00 32.23 454 PRO D N 1
ATOM 15651 C CA . PRO D 1 454 ? 63.852 160.198 31.847 1.00 31.53 454 PRO D CA 1
ATOM 15652 C C . PRO D 1 454 ? 64.142 161.691 31.988 1.00 31.94 454 PRO D C 1
ATOM 15653 O O . PRO D 1 454 ? 65.305 162.068 32.122 1.00 31.46 454 PRO D O 1
ATOM 15657 N N . PHE D 1 455 ? 63.108 162.524 31.966 1.00 32.85 455 PHE D N 1
ATOM 15658 C CA . PHE D 1 455 ? 63.305 163.969 31.989 1.00 33.31 455 PHE D CA 1
ATOM 15659 C C . PHE D 1 455 ? 62.658 164.632 33.200 1.00 33.98 455 PHE D C 1
ATOM 15660 O O . PHE D 1 455 ? 62.911 165.801 33.481 1.00 34.33 455 PHE D O 1
ATOM 15668 N N . GLY D 1 456 ? 61.828 163.878 33.913 1.00 34.21 456 GLY D N 1
ATOM 15669 C CA . GLY D 1 456 ? 61.064 164.412 35.027 1.00 34.96 456 GLY D CA 1
ATOM 15670 C C . GLY D 1 456 ? 61.889 165.050 36.127 1.00 34.83 456 GLY D C 1
ATOM 15671 O O . GLY D 1 456 ? 61.846 166.265 36.313 1.00 35.37 456 GLY D O 1
ATOM 15672 N N . GLN D 1 457 ? 62.641 164.234 36.858 1.00 34.16 457 GLN D N 1
ATOM 15673 C CA . GLN D 1 457 ? 63.435 164.731 37.976 1.00 34.08 457 GLN D CA 1
ATOM 15674 C C . GLN D 1 457 ? 64.588 165.609 37.499 1.00 33.73 457 GLN D C 1
ATOM 15675 O O . GLN D 1 457 ? 65.098 166.436 38.253 1.00 33.92 457 GLN D O 1
ATOM 15681 N N . ALA D 1 458 ? 64.995 165.420 36.249 1.00 33.27 458 ALA D N 1
ATOM 15682 C CA . ALA D 1 458 ? 66.058 166.220 35.658 1.00 32.99 458 ALA D CA 1
ATOM 15683 C C . ALA D 1 458 ? 65.655 167.689 35.610 1.00 33.81 458 ALA D C 1
ATOM 15684 O O . ALA D 1 458 ? 66.458 168.574 35.903 1.00 33.83 458 ALA D O 1
ATOM 15686 N N . GLY D 1 459 ? 64.404 167.943 35.244 1.00 34.54 459 GLY D N 1
ATOM 15687 C CA . GLY D 1 459 ? 63.893 169.299 35.193 1.00 35.39 459 GLY D CA 1
ATOM 15688 C C . GLY D 1 459 ? 63.764 169.891 36.583 1.00 35.86 459 GLY D C 1
ATOM 15689 O O . GLY D 1 459 ? 64.059 171.066 36.795 1.00 36.25 459 GLY D O 1
ATOM 15690 N N . MET D 1 460 ? 63.333 169.064 37.532 1.00 35.86 460 MET D N 1
ATOM 15691 C CA . MET D 1 460 ? 63.167 169.486 38.917 1.00 36.36 460 MET D CA 1
ATOM 15692 C C . MET D 1 460 ? 64.488 169.952 39.517 1.00 35.96 460 MET D C 1
ATOM 15693 O O . MET D 1 460 ? 64.537 170.973 40.201 1.00 36.52 460 MET D O 1
ATOM 15698 N N . GLN D 1 461 ? 65.560 169.216 39.241 1.00 35.04 461 GLN D N 1
ATOM 15699 C CA . GLN D 1 461 ? 66.868 169.554 39.785 1.00 34.65 461 GLN D CA 1
ATOM 15700 C C . GLN D 1 461 ? 67.446 170.804 39.139 1.00 34.81 461 GLN D C 1
ATOM 15701 O O . GLN D 1 461 ? 68.207 171.531 39.771 1.00 34.92 461 GLN D O 1
ATOM 15707 N N . TYR D 1 462 ? 67.090 171.048 37.881 1.00 34.88 462 TYR D N 1
ATOM 15708 C CA . TYR D 1 462 ? 67.552 172.240 37.181 1.00 35.12 462 TYR D CA 1
ATOM 15709 C C . TYR D 1 462 ? 66.955 173.500 37.803 1.00 36.07 462 TYR D C 1
ATOM 15710 O O . TYR D 1 462 ? 67.637 174.513 37.946 1.00 36.26 462 TYR D O 1
ATOM 15719 N N . ARG D 1 463 ? 65.679 173.429 38.169 1.00 36.70 463 ARG D N 1
ATOM 15720 C CA . ARG D 1 463 ? 64.980 174.582 38.726 1.00 37.68 463 ARG D CA 1
ATOM 15721 C C . ARG D 1 463 ? 65.375 174.863 40.173 1.00 37.88 463 ARG D C 1
ATOM 15722 O O . ARG D 1 463 ? 65.455 176.020 40.581 1.00 38.47 463 ARG D O 1
ATOM 15730 N N . ASN D 1 464 ? 65.619 173.812 40.948 1.00 37.43 464 ASN D N 1
ATOM 15731 C CA . ASN D 1 464 ? 66.002 173.988 42.345 1.00 37.65 464 ASN D CA 1
ATOM 15732 C C . ASN D 1 464 ? 67.460 174.404 42.495 1.00 37.20 464 ASN D C 1
ATOM 15733 O O . ASN D 1 464 ? 67.898 174.755 43.590 1.00 37.47 464 ASN D O 1
ATOM 15738 N N . PHE D 1 465 ? 68.215 174.347 41.400 1.00 36.57 465 PHE D N 1
ATOM 15739 C CA . PHE D 1 465 ? 69.593 174.822 41.410 1.00 36.22 465 PHE D CA 1
ATOM 15740 C C . PHE D 1 465 ? 69.645 176.306 41.752 1.00 37.00 465 PHE D C 1
ATOM 15741 O O . PHE D 1 465 ? 68.693 177.045 41.501 1.00 37.70 465 PHE D O 1
ATOM 15749 N N . ALA D 1 466 ? 70.768 176.738 42.310 1.00 36.91 466 ALA D N 1
ATOM 15750 C CA . ALA D 1 466 ? 71.029 178.156 42.484 1.00 37.57 466 ALA D CA 1
ATOM 15751 C C . ALA D 1 466 ? 71.491 178.717 41.148 1.00 37.37 466 ALA D C 1
ATOM 15752 O O . ALA D 1 466 ? 71.794 177.959 40.228 1.00 36.68 466 ALA D O 1
ATOM 15754 N N . ASP D 1 467 ? 71.531 180.039 41.035 1.00 38.02 467 ASP D N 1
ATOM 15755 C CA . ASP D 1 467 ? 71.918 180.682 39.786 1.00 37.98 467 ASP D CA 1
ATOM 15756 C C . ASP D 1 467 ? 73.343 180.311 39.386 1.00 37.23 467 ASP D C 1
ATOM 15757 O O . ASP D 1 467 ? 73.613 180.039 38.218 1.00 36.81 467 ASP D O 1
ATOM 15762 N N . TRP D 1 468 ? 74.249 180.292 40.359 1.00 37.12 468 TRP D N 1
ATOM 15763 C CA . TRP D 1 468 ? 75.649 179.986 40.085 1.00 36.49 468 TRP D CA 1
ATOM 15764 C C . TRP D 1 468 ? 75.849 178.522 39.711 1.00 35.58 468 TRP D C 1
ATOM 15765 O O . TRP D 1 468 ? 76.808 178.175 39.022 1.00 35.02 468 TRP D O 1
ATOM 15776 N N . GLU D 1 469 ? 74.936 177.669 40.159 1.00 35.48 469 GLU D N 1
ATOM 15777 C CA . GLU D 1 469 ? 74.998 176.251 39.839 1.00 34.67 469 GLU D CA 1
ATOM 15778 C C . GLU D 1 469 ? 74.502 175.999 38.420 1.00 34.45 469 GLU D C 1
ATOM 15779 O O . GLU D 1 469 ? 75.060 175.179 37.694 1.00 33.76 469 GLU D O 1
ATOM 15785 N N . ARG D 1 470 ? 73.452 176.713 38.029 1.00 35.09 470 ARG D N 1
ATOM 15786 C CA . ARG D 1 470 ? 72.925 176.612 36.674 1.00 35.04 470 ARG D CA 1
ATOM 15787 C C . ARG D 1 470 ? 73.897 177.199 35.657 1.00 34.92 470 ARG D C 1
ATOM 15788 O O . ARG D 1 470 ? 74.069 176.653 34.569 1.00 34.50 470 ARG D O 1
ATOM 15796 N N . ASP D 1 471 ? 74.526 178.315 36.015 1.00 35.34 471 ASP D N 1
ATOM 15797 C CA . ASP D 1 471 ? 75.485 178.972 35.133 1.00 35.34 471 ASP D CA 1
ATOM 15798 C C . ASP D 1 471 ? 76.668 178.065 34.826 1.00 34.50 471 ASP D C 1
ATOM 15799 O O . ASP D 1 471 ? 77.115 177.983 33.684 1.00 34.28 471 ASP D O 1
ATOM 15804 N N . GLU D 1 472 ? 77.172 177.389 35.853 1.00 34.09 472 GLU D N 1
ATOM 15805 C CA . GLU D 1 472 ? 78.269 176.444 35.684 1.00 33.31 472 GLU D CA 1
ATOM 15806 C C . GLU D 1 472 ? 77.818 175.259 34.838 1.00 32.73 472 GLU D C 1
ATOM 15807 O O . GLU D 1 472 ? 78.568 174.761 34.000 1.00 32.24 472 GLU D O 1
ATOM 15813 N N . LEU D 1 473 ? 76.585 174.820 35.064 1.00 32.85 473 LEU D N 1
ATOM 15814 C CA . LEU D 1 473 ? 76.013 173.710 34.314 1.00 32.39 473 LEU D CA 1
ATOM 15815 C C . LEU D 1 473 ? 75.925 174.033 32.828 1.00 32.52 473 LEU D C 1
ATOM 15816 O O . LEU D 1 473 ? 76.355 173.244 31.989 1.00 31.98 473 LEU D O 1
ATOM 15821 N N . VAL D 1 474 ? 75.371 175.198 32.508 1.00 33.27 474 VAL D N 1
ATOM 15822 C CA . VAL D 1 474 ? 75.227 175.621 31.121 1.00 33.53 474 VAL D CA 1
ATOM 15823 C C . VAL D 1 474 ? 76.590 175.851 30.475 1.00 33.28 474 VAL D C 1
ATOM 15824 O O . VAL D 1 474 ? 76.806 175.496 29.317 1.00 33.09 474 VAL D O 1
ATOM 15828 N N . SER D 1 475 ? 77.511 176.430 31.236 1.00 33.32 475 SER D N 1
ATOM 15829 C CA . SER D 1 475 ? 78.851 176.718 30.736 1.00 33.17 475 SER D CA 1
ATOM 15830 C C . SER D 1 475 ? 79.611 175.443 30.375 1.00 32.33 475 SER D C 1
ATOM 15831 O O . SER D 1 475 ? 80.245 175.367 29.324 1.00 32.21 475 SER D O 1
ATOM 15834 N N . ASN D 1 476 ? 79.536 174.444 31.249 1.00 31.80 476 ASN D N 1
ATOM 15835 C CA . ASN D 1 476 ? 80.224 173.176 31.029 1.00 31.00 476 ASN D CA 1
ATOM 15836 C C . ASN D 1 476 ? 79.654 172.402 29.845 1.00 30.76 476 ASN D C 1
ATOM 15837 O O . ASN D 1 476 ? 80.401 171.888 29.012 1.00 30.38 476 ASN D O 1
ATOM 15842 N N . LEU D 1 477 ? 78.329 172.324 29.780 1.00 31.04 477 LEU D N 1
ATOM 15843 C CA . LEU D 1 477 ? 77.649 171.621 28.698 1.00 30.92 477 LEU D CA 1
ATOM 15844 C C . LEU D 1 477 ? 77.936 172.273 27.353 1.00 31.29 477 LEU D C 1
ATOM 15845 O O . LEU D 1 477 ? 78.091 171.590 26.342 1.00 31.02 477 LEU D O 1
ATOM 15850 N N . SER D 1 478 ? 78.002 173.599 27.352 1.00 31.95 478 SER D N 1
ATOM 15851 C CA . SER D 1 478 ? 78.269 174.360 26.139 1.00 32.43 478 SER D CA 1
ATOM 15852 C C . SER D 1 478 ? 79.672 174.080 25.617 1.00 32.03 478 SER D C 1
ATOM 15853 O O . SER D 1 478 ? 79.869 173.861 24.423 1.00 32.07 478 SER D O 1
ATOM 15856 N N . GLY D 1 479 ? 80.643 174.092 26.523 1.00 31.71 479 GLY D N 1
ATOM 15857 C CA . GLY D 1 479 ? 82.026 173.845 26.163 1.00 31.37 479 GLY D CA 1
ATOM 15858 C C . GLY D 1 479 ? 82.248 172.415 25.721 1.00 30.64 479 GLY D C 1
ATOM 15859 O O . GLY D 1 479 ? 83.133 172.134 24.913 1.00 30.47 479 GLY D O 1
ATOM 15860 N N . ALA D 1 480 ? 81.438 171.508 26.254 1.00 30.25 480 ALA D N 1
ATOM 15861 C CA . ALA D 1 480 ? 81.556 170.093 25.930 1.00 29.55 480 ALA D CA 1
ATOM 15862 C C . ALA D 1 480 ? 80.900 169.769 24.592 1.00 29.72 480 ALA D C 1
ATOM 15863 O O . ALA D 1 480 ? 81.439 168.999 23.799 1.00 29.36 480 ALA D O 1
ATOM 15865 N N . LEU D 1 481 ? 79.740 170.366 24.343 1.00 30.31 481 LEU D N 1
ATOM 15866 C CA . LEU D 1 481 ? 78.969 170.067 23.141 1.00 30.57 481 LEU D CA 1
ATOM 15867 C C . LEU D 1 481 ? 79.383 170.917 21.942 1.00 31.16 481 LEU D C 1
ATOM 15868 O O . LEU D 1 481 ? 78.839 170.765 20.851 1.00 31.48 481 LEU D O 1
ATOM 15873 N N . ALA D 1 482 ? 80.346 171.808 22.144 1.00 31.36 482 ALA D N 1
ATOM 15874 C CA . ALA D 1 482 ? 80.830 172.655 21.060 1.00 31.96 482 ALA D CA 1
ATOM 15875 C C . ALA D 1 482 ? 81.786 171.891 20.149 1.00 31.62 482 ALA D C 1
ATOM 15876 O O . ALA D 1 482 ? 82.814 171.384 20.597 1.00 31.05 482 ALA D O 1
ATOM 15878 N N . GLY D 1 483 ? 81.439 171.812 18.868 1.00 32.02 483 GLY D N 1
ATOM 15879 C CA . GLY D 1 483 ? 82.262 171.114 17.896 1.00 31.81 483 GLY D CA 1
ATOM 15880 C C . GLY D 1 483 ? 81.804 169.688 17.669 1.00 31.23 483 GLY D C 1
ATOM 15881 O O . GLY D 1 483 ? 82.226 169.032 16.718 1.00 31.14 483 GLY D O 1
ATOM 15882 N N . VAL D 1 484 ? 80.932 169.211 18.551 1.00 30.87 484 VAL D N 1
ATOM 15883 C CA . VAL D 1 484 ? 80.402 167.856 18.473 1.00 30.33 484 VAL D CA 1
ATOM 15884 C C . VAL D 1 484 ? 79.403 167.741 17.322 1.00 30.88 484 VAL D C 1
ATOM 15885 O O . VAL D 1 484 ? 78.760 168.724 16.956 1.00 31.65 484 VAL D O 1
ATOM 15889 N N . ASP D 1 485 ? 79.303 166.544 16.745 1.00 30.52 485 ASP D N 1
ATOM 15890 C CA . ASP D 1 485 ? 78.347 166.235 15.683 1.00 31.00 485 ASP D CA 1
ATOM 15891 C C . ASP D 1 485 ? 76.953 166.773 15.994 1.00 31.53 485 ASP D C 1
ATOM 15892 O O . ASP D 1 485 ? 76.457 166.624 17.110 1.00 31.21 485 ASP D O 1
ATOM 15897 N N . LYS D 1 486 ? 76.326 167.395 15.001 1.00 32.40 486 LYS D N 1
ATOM 15898 C CA . LYS D 1 486 ? 75.069 168.105 15.213 1.00 33.05 486 LYS D CA 1
ATOM 15899 C C . LYS D 1 486 ? 73.922 167.164 15.571 1.00 32.85 486 LYS D C 1
ATOM 15900 O O . LYS D 1 486 ? 72.983 167.558 16.262 1.00 33.11 486 LYS D O 1
ATOM 15906 N N . ARG D 1 487 ? 74.002 165.922 15.106 1.00 32.41 487 ARG D N 1
ATOM 15907 C CA . ARG D 1 487 ? 72.998 164.921 15.441 1.00 32.18 487 ARG D CA 1
ATOM 15908 C C . ARG D 1 487 ? 73.006 164.654 16.941 1.00 31.51 487 ARG D C 1
ATOM 15909 O O . ARG D 1 487 ? 71.958 164.452 17.554 1.00 31.62 487 ARG D O 1
ATOM 15917 N N . ILE D 1 488 ? 74.199 164.659 17.524 1.00 30.89 488 ILE D N 1
ATOM 15918 C CA . ILE D 1 488 ? 74.352 164.500 18.963 1.00 30.31 488 ILE D CA 1
ATOM 15919 C C . ILE D 1 488 ? 73.826 165.731 19.689 1.00 30.85 488 ILE D C 1
ATOM 15920 O O . ILE D 1 488 ? 73.091 165.618 20.669 1.00 30.80 488 ILE D O 1
ATOM 15925 N N . GLN D 1 489 ? 74.213 166.905 19.197 1.00 31.40 489 GLN D N 1
ATOM 15926 C CA . GLN D 1 489 ? 73.803 168.171 19.796 1.00 31.97 489 GLN D CA 1
ATOM 15927 C C . GLN D 1 489 ? 72.287 168.311 19.824 1.00 32.58 489 GLN D C 1
ATOM 15928 O O . GLN D 1 489 ? 71.711 168.682 20.845 1.00 32.71 489 GLN D O 1
ATOM 15934 N N . ASP D 1 490 ? 71.650 168.009 18.697 1.00 33.01 490 ASP D N 1
ATOM 15935 C CA . ASP D 1 490 ? 70.202 168.128 18.578 1.00 33.69 490 ASP D CA 1
ATOM 15936 C C . ASP D 1 490 ? 69.486 167.183 19.532 1.00 33.28 490 ASP D C 1
ATOM 15937 O O . ASP D 1 490 ? 68.479 167.544 20.138 1.00 33.72 490 ASP D O 1
ATOM 15942 N N . LYS D 1 491 ? 70.018 165.973 19.668 1.00 32.46 491 LYS D N 1
ATOM 15943 C CA . LYS D 1 491 ? 69.425 164.971 20.544 1.00 32.03 491 LYS D CA 1
ATOM 15944 C C . LYS D 1 491 ? 69.550 165.364 22.009 1.00 31.80 491 LYS D C 1
ATOM 15945 O O . LYS D 1 491 ? 68.624 165.164 22.794 1.00 31.96 491 LYS D O 1
ATOM 15951 N N . MET D 1 492 ? 70.698 165.922 22.375 1.00 31.48 492 MET D N 1
ATOM 15952 C CA . MET D 1 492 ? 70.919 166.369 23.743 1.00 31.31 492 MET D CA 1
ATOM 15953 C C . MET D 1 492 ? 70.065 167.591 24.060 1.00 32.17 492 MET D C 1
ATOM 15954 O O . MET D 1 492 ? 69.493 167.694 25.145 1.00 32.28 492 MET D O 1
ATOM 15959 N N . LEU D 1 493 ? 69.985 168.513 23.105 1.00 32.81 493 LEU D N 1
ATOM 15960 C CA . LEU D 1 493 ? 69.153 169.702 23.248 1.00 33.69 493 LEU D CA 1
ATOM 15961 C C . LEU D 1 493 ? 67.683 169.320 23.371 1.00 34.15 493 LEU D C 1
ATOM 15962 O O . LEU D 1 493 ? 66.917 169.981 24.070 1.00 34.68 493 LEU D O 1
ATOM 15967 N N . GLU D 1 494 ? 67.301 168.247 22.687 1.00 33.97 494 GLU D N 1
ATOM 15968 C CA . GLU D 1 494 ? 65.946 167.720 22.776 1.00 34.38 494 GLU D CA 1
ATOM 15969 C C . GLU D 1 494 ? 65.669 167.181 24.176 1.00 34.01 494 GLU D C 1
ATOM 15970 O O . GLU D 1 494 ? 64.585 167.377 24.722 1.00 34.57 494 GLU D O 1
ATOM 15976 N N . TYR D 1 495 ? 66.658 166.504 24.753 1.00 33.12 495 TYR D N 1
ATOM 15977 C CA . TYR D 1 495 ? 66.523 165.942 26.092 1.00 32.75 495 TYR D CA 1
ATOM 15978 C C . TYR D 1 495 ? 66.466 167.037 27.151 1.00 33.13 495 TYR D C 1
ATOM 15979 O O . TYR D 1 495 ? 65.642 166.985 28.062 1.00 33.44 495 TYR D O 1
ATOM 15988 N N . PHE D 1 496 ? 67.352 168.020 27.029 1.00 33.16 496 PHE D N 1
ATOM 15989 C CA . PHE D 1 496 ? 67.391 169.138 27.967 1.00 33.55 496 PHE D CA 1
ATOM 15990 C C . PHE D 1 496 ? 66.095 169.940 27.926 1.00 34.55 496 PHE D C 1
ATOM 15991 O O . PHE D 1 496 ? 65.564 170.328 28.966 1.00 34.91 496 PHE D O 1
ATOM 15999 N N . THR D 1 497 ? 65.588 170.179 26.721 1.00 35.03 497 THR D N 1
ATOM 16000 C CA . THR D 1 497 ? 64.352 170.930 26.548 1.00 36.03 497 THR D CA 1
ATOM 16001 C C . THR D 1 497 ? 63.174 170.170 27.146 1.00 36.25 497 THR D C 1
ATOM 16002 O O . THR D 1 497 ? 62.281 170.765 27.749 1.00 36.96 497 THR D O 1
ATOM 16006 N N . ALA D 1 498 ? 63.185 168.851 26.982 1.00 35.67 498 ALA D N 1
ATOM 16007 C CA . ALA D 1 498 ? 62.127 168.002 27.516 1.00 35.84 498 ALA D CA 1
ATOM 16008 C C . ALA D 1 498 ? 62.100 168.059 29.038 1.00 35.76 498 ALA D C 1
ATOM 16009 O O . ALA D 1 498 ? 61.038 167.976 29.653 1.00 36.32 498 ALA D O 1
ATOM 16011 N N . ALA D 1 499 ? 63.275 168.202 29.641 1.00 35.13 499 ALA D N 1
ATOM 16012 C CA . ALA D 1 499 ? 63.372 168.340 31.086 1.00 35.10 499 ALA D CA 1
ATOM 16013 C C . ALA D 1 499 ? 62.884 169.718 31.514 1.00 35.97 499 ALA D C 1
ATOM 16014 O O . ALA D 1 499 ? 62.091 169.848 32.446 1.00 36.48 499 ALA D O 1
ATOM 16016 N N . ASP D 1 500 ? 63.365 170.743 30.818 1.00 36.17 500 ASP D N 1
ATOM 16017 C CA . ASP D 1 500 ? 62.980 172.115 31.108 1.00 37.00 500 ASP D CA 1
ATOM 16018 C C . ASP D 1 500 ? 63.284 173.008 29.905 1.00 37.29 500 ASP D C 1
ATOM 16019 O O . ASP D 1 500 ? 64.348 172.902 29.300 1.00 36.71 500 ASP D O 1
ATOM 16024 N N . ALA D 1 501 ? 62.344 173.883 29.562 1.00 38.23 501 ALA D N 1
ATOM 16025 C CA . ALA D 1 501 ? 62.482 174.745 28.390 1.00 38.65 501 ALA D CA 1
ATOM 16026 C C . ALA D 1 501 ? 63.631 175.740 28.544 1.00 38.50 501 ALA D C 1
ATOM 16027 O O . ALA D 1 501 ? 64.350 176.024 27.586 1.00 38.36 501 ALA D O 1
ATOM 16029 N N . ASP D 1 502 ? 63.791 176.272 29.752 1.00 38.60 502 ASP D N 1
ATOM 16030 C CA . ASP D 1 502 ? 64.875 177.201 30.057 1.00 38.50 502 ASP D CA 1
ATOM 16031 C C . ASP D 1 502 ? 66.222 176.496 29.948 1.00 37.49 502 ASP D C 1
ATOM 16032 O O . ASP D 1 502 ? 67.201 177.071 29.474 1.00 37.36 502 ASP D O 1
ATOM 16037 N N . TYR D 1 503 ? 66.251 175.242 30.389 1.00 36.84 503 TYR D N 1
ATOM 16038 C CA . TYR D 1 503 ? 67.435 174.393 30.307 1.00 35.87 503 TYR D CA 1
ATOM 16039 C C . TYR D 1 503 ? 67.939 174.276 28.869 1.00 35.67 503 TYR D C 1
ATOM 16040 O O . TYR D 1 503 ? 69.105 174.545 28.588 1.00 35.32 503 TYR D O 1
ATOM 16049 N N . GLY D 1 504 ? 67.053 173.877 27.963 1.00 35.95 504 GLY D N 1
ATOM 16050 C CA . GLY D 1 504 ? 67.419 173.667 26.574 1.00 35.83 504 GLY D CA 1
ATOM 16051 C C . GLY D 1 504 ? 67.892 174.893 25.817 1.00 36.33 504 GLY D C 1
ATOM 16052 O O . GLY D 1 504 ? 68.867 174.827 25.069 1.00 35.98 504 GLY D O 1
ATOM 16053 N N . GLN D 1 505 ? 67.207 176.015 26.011 1.00 37.17 505 GLN D N 1
ATOM 16054 C CA . GLN D 1 505 ? 67.513 177.234 25.268 1.00 37.77 505 GLN D CA 1
ATOM 16055 C C . GLN D 1 505 ? 68.858 177.832 25.671 1.00 37.44 505 GLN D C 1
ATOM 16056 O O . GLN D 1 505 ? 69.604 178.320 24.823 1.00 37.53 505 GLN D O 1
ATOM 16062 N N . ARG D 1 506 ? 69.160 177.803 26.965 1.00 37.12 506 ARG D N 1
ATOM 16063 C CA . ARG D 1 506 ? 70.415 178.360 27.459 1.00 36.86 506 ARG D CA 1
ATOM 16064 C C . ARG D 1 506 ? 71.614 177.582 26.927 1.00 36.05 506 ARG D C 1
ATOM 16065 O O . ARG D 1 506 ? 72.655 178.163 26.619 1.00 36.03 506 ARG D O 1
ATOM 16073 N N . VAL D 1 507 ? 71.463 176.266 26.820 1.00 35.43 507 VAL D N 1
ATOM 16074 C CA . VAL D 1 507 ? 72.528 175.418 26.299 1.00 34.68 507 VAL D CA 1
ATOM 16075 C C . VAL D 1 507 ? 72.730 175.651 24.804 1.00 34.95 507 VAL D C 1
ATOM 16076 O O . VAL D 1 507 ? 73.863 175.723 24.332 1.00 34.69 507 VAL D O 1
ATOM 16080 N N . ARG D 1 508 ? 71.630 175.784 24.068 1.00 35.55 508 ARG D N 1
ATOM 16081 C CA . ARG D 1 508 ? 71.696 176.047 22.632 1.00 35.96 508 ARG D CA 1
ATOM 16082 C C . ARG D 1 508 ? 72.466 177.329 22.333 1.00 36.43 508 ARG D C 1
ATOM 16083 O O . ARG D 1 508 ? 73.312 177.362 21.439 1.00 36.38 508 ARG D O 1
ATOM 16091 N N . GLU D 1 509 ? 72.168 178.382 23.086 1.00 36.93 509 GLU D N 1
ATOM 16092 C CA . GLU D 1 509 ? 72.853 179.656 22.918 1.00 37.43 509 GLU D CA 1
ATOM 16093 C C . GLU D 1 509 ? 74.309 179.540 23.347 1.00 36.81 509 GLU D C 1
ATOM 16094 O O . GLU D 1 509 ? 75.193 180.153 22.750 1.00 37.02 509 GLU D O 1
ATOM 16100 N N . GLY D 1 510 ? 74.552 178.745 24.383 1.00 36.09 510 GLY D N 1
ATOM 16101 C CA . GLY D 1 510 ? 75.900 178.514 24.865 1.00 35.48 510 GLY D CA 1
ATOM 16102 C C . GLY D 1 510 ? 76.755 177.809 23.829 1.00 35.05 510 GLY D C 1
ATOM 16103 O O . GLY D 1 510 ? 77.940 178.107 23.683 1.00 34.95 510 GLY D O 1
ATOM 16104 N N . ILE D 1 511 ? 76.149 176.871 23.108 1.00 34.85 511 ILE D N 1
ATOM 16105 C CA . ILE D 1 511 ? 76.845 176.142 22.054 1.00 34.51 511 ILE D CA 1
ATOM 16106 C C . ILE D 1 511 ? 77.197 177.067 20.895 1.00 35.21 511 ILE D C 1
ATOM 16107 O O . ILE D 1 511 ? 78.333 177.076 20.421 1.00 35.06 511 ILE D O 1
ATOM 16112 N N . GLN D 1 512 ? 76.217 177.848 20.451 1.00 36.02 512 GLN D N 1
ATOM 16113 C CA . GLN D 1 512 ? 76.409 178.793 19.354 1.00 36.82 512 GLN D CA 1
ATOM 16114 C C . GLN D 1 512 ? 77.531 179.781 19.653 1.00 37.00 512 GLN D C 1
ATOM 16115 O O . GLN D 1 512 ? 78.299 180.151 18.765 1.00 37.30 512 GLN D O 1
ATOM 16121 N N . ALA D 1 513 ? 77.614 180.213 20.906 1.00 36.87 513 ALA D N 1
ATOM 16122 C CA . ALA D 1 513 ? 78.638 181.162 21.316 1.00 37.07 513 ALA D CA 1
ATOM 16123 C C . ALA D 1 513 ? 80.030 180.536 21.294 1.00 36.42 513 ALA D C 1
ATOM 16124 O O . ALA D 1 513 ? 80.973 181.122 20.766 1.00 36.73 513 ALA D O 1
ATOM 16126 N N . LYS D 1 514 ? 80.151 179.339 21.858 1.00 35.57 514 LYS D N 1
ATOM 16127 C CA . LYS D 1 514 ? 81.450 178.683 21.974 1.00 34.93 514 LYS D CA 1
ATOM 16128 C C . LYS D 1 514 ? 81.931 178.076 20.661 1.00 34.84 514 LYS D C 1
ATOM 16129 O O . LYS D 1 514 ? 83.134 177.977 20.430 1.00 34.66 514 LYS D O 1
ATOM 16135 N N . GLU D 1 515 ? 81.002 177.678 19.798 1.00 35.02 515 GLU D N 1
ATOM 16136 C CA . GLU D 1 515 ? 81.383 177.169 18.486 1.00 35.07 515 GLU D CA 1
ATOM 16137 C C . GLU D 1 515 ? 81.932 178.318 17.653 1.00 35.91 515 GLU D C 1
ATOM 16138 O O . GLU D 1 515 ? 82.744 178.117 16.750 1.00 35.99 515 GLU D O 1
ATOM 16144 N N . ALA D 1 516 ? 81.476 179.526 17.969 1.00 36.57 516 ALA D N 1
ATOM 16145 C CA . ALA D 1 516 ? 81.936 180.732 17.299 1.00 37.44 516 ALA D CA 1
ATOM 16146 C C . ALA D 1 516 ? 83.328 181.116 17.781 1.00 37.30 516 ALA D C 1
ATOM 16147 O O . ALA D 1 516 ? 84.165 181.566 17.000 1.00 37.75 516 ALA D O 1
ATOM 16149 N N . GLU D 1 517 ? 83.571 180.941 19.075 1.00 60.81 517 GLU D N 1
ATOM 16150 C CA . GLU D 1 517 ? 84.866 181.271 19.651 1.00 60.01 517 GLU D CA 1
ATOM 16151 C C . GLU D 1 517 ? 85.932 180.279 19.202 1.00 58.37 517 GLU D C 1
ATOM 16152 O O . GLU D 1 517 ? 87.098 180.638 19.044 1.00 57.99 517 GLU D O 1
ATOM 16158 N N . MET D 1 518 ? 85.521 179.034 18.987 1.00 57.48 518 MET D N 1
ATOM 16159 C CA . MET D 1 518 ? 86.423 178.006 18.489 1.00 56.03 518 MET D CA 1
ATOM 16160 C C . MET D 1 518 ? 86.785 178.253 17.032 1.00 56.51 518 MET D C 1
ATOM 16161 O O . MET D 1 518 ? 87.926 178.053 16.619 1.00 56.87 518 MET D O 1
ATOM 16166 N N . LYS D 1 519 ? 85.797 178.692 16.260 1.00 68.03 519 LYS D N 1
ATOM 16167 C CA . LYS D 1 519 ? 85.973 178.937 14.834 1.00 73.67 519 LYS D CA 1
ATOM 16168 C C . LYS D 1 519 ? 86.828 180.167 14.548 1.00 77.22 519 LYS D C 1
ATOM 16169 O O . LYS D 1 519 ? 87.409 180.294 13.469 1.00 79.96 519 LYS D O 1
ATOM 16175 N N . GLY D 1 520 ? 86.924 181.065 15.522 1.00 108.32 520 GLY D N 1
ATOM 16176 C CA . GLY D 1 520 ? 87.627 182.313 15.303 1.00 111.19 520 GLY D CA 1
ATOM 16177 C C . GLY D 1 520 ? 89.015 182.421 15.900 1.00 110.20 520 GLY D C 1
ATOM 16178 O O . GLY D 1 520 ? 89.473 183.515 16.214 1.00 111.92 520 GLY D O 1
ATOM 16179 N N . GLN D 1 521 ? 89.707 181.299 16.041 1.00 91.99 521 GLN D N 1
ATOM 16180 C CA . GLN D 1 521 ? 91.070 181.367 16.541 1.00 89.72 521 GLN D CA 1
ATOM 16181 C C . GLN D 1 521 ? 92.050 180.950 15.457 1.00 88.29 521 GLN D C 1
ATOM 16182 O O . GLN D 1 521 ? 91.842 181.227 14.276 1.00 89.24 521 GLN D O 1
ATOM 16188 N N . LYS D 1 522 ? 93.108 180.266 15.871 1.00 94.05 522 LYS D N 1
ATOM 16189 C CA . LYS D 1 522 ? 94.089 179.698 14.959 1.00 94.28 522 LYS D CA 1
ATOM 16190 C C . LYS D 1 522 ? 94.510 178.360 15.537 1.00 91.66 522 LYS D C 1
ATOM 16191 O O . LYS D 1 522 ? 95.222 178.320 16.540 1.00 91.14 522 LYS D O 1
ATOM 16197 N N . GLN D 1 523 ? 94.084 177.262 14.924 1.00 98.22 523 GLN D N 1
ATOM 16198 C CA . GLN D 1 523 ? 94.323 175.973 15.552 1.00 95.46 523 GLN D CA 1
ATOM 16199 C C . GLN D 1 523 ? 95.609 175.346 15.037 1.00 91.74 523 GLN D C 1
ATOM 16200 O O . GLN D 1 523 ? 95.596 174.334 14.337 1.00 90.22 523 GLN D O 1
ATOM 16206 N N . GLU D 1 524 ? 96.724 175.979 15.383 1.00 72.16 524 GLU D N 1
ATOM 16207 C CA . GLU D 1 524 ? 98.034 175.420 15.113 1.00 67.33 524 GLU D CA 1
ATOM 16208 C C . GLU D 1 524 ? 98.357 174.502 16.278 1.00 59.95 524 GLU D C 1
ATOM 16209 O O . GLU D 1 524 ? 97.721 174.592 17.328 1.00 60.15 524 GLU D O 1
ATOM 16215 N N . ALA D 1 525 ? 99.330 173.618 16.105 1.00 56.41 525 ALA D N 1
ATOM 16216 C CA . ALA D 1 525 ? 99.714 172.736 17.194 1.00 50.25 525 ALA D CA 1
ATOM 16217 C C . ALA D 1 525 ? 100.321 173.569 18.314 1.00 49.86 525 ALA D C 1
ATOM 16218 O O . ALA D 1 525 ? 101.194 174.399 18.065 1.00 45.66 525 ALA D O 1
ATOM 16220 N N . PRO D 1 526 ? 99.845 173.360 19.550 1.00 44.80 526 PRO D N 1
ATOM 16221 C CA . PRO D 1 526 ? 100.372 174.085 20.710 1.00 44.83 526 PRO D CA 1
ATOM 16222 C C . PRO D 1 526 ? 101.878 173.904 20.851 1.00 44.17 526 PRO D C 1
ATOM 16223 O O . PRO D 1 526 ? 102.375 172.782 20.771 1.00 43.21 526 PRO D O 1
ATOM 16227 N N . VAL D 1 527 ? 102.592 175.004 21.057 1.00 44.78 527 VAL D N 1
ATOM 16228 C CA . VAL D 1 527 ? 104.035 174.950 21.239 1.00 44.31 527 VAL D CA 1
ATOM 16229 C C . VAL D 1 527 ? 104.359 174.969 22.725 1.00 43.83 527 VAL D C 1
ATOM 16230 O O . VAL D 1 527 ? 103.847 175.801 23.472 1.00 44.44 527 VAL D O 1
ATOM 16234 N N . TYR D 1 528 ? 105.206 174.039 23.149 1.00 42.79 528 TYR D N 1
ATOM 16235 C CA . TYR D 1 528 ? 105.513 173.881 24.562 1.00 42.26 528 TYR D CA 1
ATOM 16236 C C . TYR D 1 528 ? 106.969 174.190 24.883 1.00 42.14 528 TYR D C 1
ATOM 16237 O O . TYR D 1 528 ? 107.864 173.940 24.076 1.00 41.99 528 TYR D O 1
ATOM 16246 N N . GLY D 1 529 ? 107.193 174.751 26.066 1.00 42.28 529 GLY D N 1
ATOM 16247 C CA . GLY D 1 529 ? 108.531 174.903 26.603 1.00 42.07 529 GLY D CA 1
ATOM 16248 C C . GLY D 1 529 ? 109.410 175.935 25.931 1.00 42.94 529 GLY D C 1
ATOM 16249 O O . GLY D 1 529 ? 109.024 176.566 24.948 1.00 43.75 529 GLY D O 1
ATOM 16250 N N . THR D 1 530 ? 110.611 176.094 26.476 1.00 42.83 530 THR D N 1
ATOM 16251 C CA . THR D 1 530 ? 111.591 177.031 25.950 1.00 43.69 530 THR D CA 1
ATOM 16252 C C . THR D 1 530 ? 112.571 176.314 25.030 1.00 43.25 530 THR D C 1
ATOM 16253 O O . THR D 1 530 ? 113.017 175.210 25.333 1.00 42.24 530 THR D O 1
ATOM 16257 N N . GLU D 1 531 ? 112.892 176.944 23.905 1.00 44.08 531 GLU D N 1
ATOM 16258 C CA . GLU D 1 531 ? 113.848 176.390 22.953 1.00 43.86 531 GLU D CA 1
ATOM 16259 C C . GLU D 1 531 ? 115.215 176.188 23.602 1.00 43.53 531 GLU D C 1
ATOM 16260 O O . GLU D 1 531 ? 115.704 177.056 24.321 1.00 44.12 531 GLU D O 1
ATOM 16266 N N . ALA D 1 532 ? 115.819 175.032 23.352 1.00 42.65 532 ALA D N 1
ATOM 16267 C CA . ALA D 1 532 ? 117.119 174.707 23.926 1.00 42.32 532 ALA D CA 1
ATOM 16268 C C . ALA D 1 532 ? 118.079 174.162 22.875 1.00 42.28 532 ALA D C 1
ATOM 16269 O O . ALA D 1 532 ? 117.731 174.041 21.701 1.00 42.50 532 ALA D O 1
ATOM 16271 N N . SER D 1 533 ? 119.291 173.840 23.309 1.00 42.06 533 SER D N 1
ATOM 16272 C CA . SER D 1 533 ? 120.307 173.292 22.422 1.00 42.05 533 SER D CA 1
ATOM 16273 C C . SER D 1 533 ? 120.976 172.094 23.081 1.00 41.10 533 SER D C 1
ATOM 16274 O O . SER D 1 533 ? 121.059 172.025 24.305 1.00 40.74 533 SER D O 1
ATOM 16277 N N . SER D 1 534 ? 121.448 171.155 22.266 1.00 40.77 534 SER D N 1
ATOM 16278 C CA . SER D 1 534 ? 122.082 169.939 22.768 1.00 39.97 534 SER D CA 1
ATOM 16279 C C . SER D 1 534 ? 123.257 170.250 23.689 1.00 40.19 534 SER D C 1
ATOM 16280 O O . SER D 1 534 ? 123.972 171.230 23.486 1.00 41.06 534 SER D O 1
ATOM 16283 N N . LEU D 1 535 ? 123.449 169.411 24.701 1.00 39.47 535 LEU D N 1
ATOM 16284 C CA . LEU D 1 535 ? 124.519 169.615 25.668 1.00 39.64 535 LEU D CA 1
ATOM 16285 C C . LEU D 1 535 ? 125.789 168.884 25.254 1.00 39.67 535 LEU D C 1
ATOM 16286 O O . LEU D 1 535 ? 126.820 168.991 25.915 1.00 39.90 535 LEU D O 1
ATOM 16291 N N . TYR D 1 536 ? 125.707 168.137 24.159 1.00 39.48 536 TYR D N 1
ATOM 16292 C CA . TYR D 1 536 ? 126.807 167.273 23.753 1.00 39.47 536 TYR D CA 1
ATOM 16293 C C . TYR D 1 536 ? 127.224 167.528 22.309 1.00 40.12 536 TYR D C 1
ATOM 16294 O O . TYR D 1 536 ? 128.318 167.148 21.895 1.00 40.42 536 TYR D O 1
#

Solvent-accessible surface area: 93800 Å² total; per-residue (Å²): 126,146,89,92,64,14,196,113,47,85,78,33,179,36,27,95,20,2,79,0,37,13,21,63,6,27,34,33,162,96,4,90,63,6,53,35,54,3,36,94,6,6,87,35,44,37,9,28,23,11,25,39,4,2,8,16,1,0,21,12,33,0,54,2,33,16,98,0,24,139,38,81,2,48,109,34,0,34,0,63,1,1,54,53,80,0,20,69,5,52,3,0,0,12,0,3,3,8,1,9,1,24,21,1,1,1,3,28,42,4,0,4,3,2,12,0,3,0,12,8,68,46,13,19,2,4,2,18,6,13,7,9,6,0,22,4,0,49,6,5,6,22,42,5,39,0,3,84,10,11,19,17,10,64,62,39,30,39,50,35,64,74,66,3,0,84,29,0,12,65,6,41,22,0,0,6,0,1,0,1,5,9,0,0,13,0,0,8,0,3,3,15,43,4,8,0,2,0,8,2,0,8,14,0,4,10,83,127,11,103,11,23,3,0,8,5,8,2,33,12,84,51,29,13,47,3,0,20,69,155,52,1,36,136,24,10,16,105,33,15,9,1,4,2,67,15,0,24,51,0,10,126,117,41,68,79,1,53,0,27,0,45,0,2,12,6,131,62,33,88,26,112,119,19,90,7,2,0,20,2,2,1,6,29,7,24,106,151,104,29,65,31,56,55,2,0,61,0,22,0,60,134,29,12,149,57,28,80,43,30,4,32,30,0,3,14,6,2,30,56,42,7,65,3,16,41,70,4,41,1,9,7,1,37,1,42,38,66,20,48,58,23,19,10,100,81,14,22,15,58,25,11,84,30,48,115,11,0,18,39,128,94,125,62,37,34,42,127,62,115,41,135,161,53,184,116,87,21,39,75,177,81,11,49,130,168,0,68,105,82,108,13,186,105,21,5,21,132,144,90,114,174,211,21,76,94,33,100,62,204,63,131,46,115,63,50,78,39,39,14,142,42,54,40,25,45,25,19,0,0,115,12,4,128,112,7,43,101,84,8,41,72,25,0,14,54,19,0,2,34,12,0,11,62,14,54,135,188,14,9,68,84,0,15,91,12,0,56,60,6,21,74,76,0,0,76,77,0,79,94,16,8,114,62,60,60,60,98,88,178,71,113,187,188,146,39,86,120,32,14,48,130,18,85,41,42,42,125,145,90,93,62,12,198,113,46,87,77,30,179,36,30,94,23,1,80,0,37,15,21,58,6,28,32,34,159,100,4,89,59,8,50,31,53,3,36,92,4,6,92,33,47,37,10,28,23,12,24,37,4,2,8,15,3,0,22,6,44,0,112,2,32,18,94,0,21,139,40,81,2,49,110,30,0,32,0,69,1,1,56,110,114,22,61,101,5,56,3,0,0,11,0,3,3,9,2,10,0,26,21,1,0,1,2,30,40,3,0,4,4,1,10,0,3,0,12,7,87,44,14,20,3,5,2,18,6,14,7,9,8,0,19,4,0,51,6,6,6,23,40,5,41,1,4,87,11,10,19,19,8,64,63,36,28,38,54,32,62,75,67,4,0,85,31,1,14,64,6,40,23,0,1,5,0,1,0,1,5,10,0,0,13,0,0,8,0,3,4,15,44,4,9,0,2,0,8,2,0,8,14,0,4,10,77,124,10,105,11,25,3,0,8,5,9,2,32,11,83,52,29,13,48,2,1,19,65,154,53,0,35,130,24,8,17,106,31,16,10,1,4,2,67,14,0,24,51,0,10,126,118,43,68,84,1,55,0,25,1,43,0,2,12,5,133,65,32,89,27,106,120,22,98,6,2,0,20,2,2,1,7,14,7,18,104,146,104,30,67,32,58,55,2,0,61,0,22,0,53,133,27,13,153,56,30,79,47,34,4,32,32,0,4,14,6,2,31,56,42,5,66,2,15,40,69,4,41,0,10,8,0,37,1,40,39,67,19,52,61,22,20,10,102,82,15,19,15,57,29,12,89,30,48,109,10,1,17,37,118,97,123,64,35,38,41,128,64,116,41,132,159,54,186,107,88,23,38,74,178,80,11,50,128,169,0,69,109,85,110,16,186,110,22,6,26,142,145,90,113,174,220,21,76,92,37,99,62,204,65,130,46,116,64,52,75,38,38,14,151,44,54,38,25,50,33,15,1,0,57,5,3,136,106,8,44,101,86,8,37,72,26,0,14,54,21,0,2,32,12,0,12,62,13,50,140,190,14,13,71,82,0,12,86,13,0,59,55,4,22,75,72,0,0,79,75,0,81,94,15,8,112,61,76,59,65,112,107,180,67,113,184,190,144,41,92,117,32,14,51,130,18,84,44,37,46,124,146,90,93,63,14,193,113,47,86,80,32,179,77,66,152,109,48,161,43,69,49,131,234,27,52,44,5,69,105,8,89,94,73,78,31,117,57,48,91,116,100,143,65,191,48,59,76,24,96,25,36,3,15,18,15,2,0,18,7,44,0,120,3,34,17,94,0,22,138,39,86,2,52,106,32,0,33,0,73,2,1,56,108,115,21,61,102,4,58,3,0,0,12,0,3,4,10,2,37,21,58,137,13,36,2,3,45,41,4,1,4,4,1,10,0,3,0,11,6,89,48,14,20,2,6,2,18,5,14,8,10,38,0,23,5,0,47,46,24,139,42,62,71,19,0,10,38,0,11,45,32,4,71,72,80,127,117,52,32,62,40,0,4,0,1,0,0,3,35,3,43,23,0,1,8,0,1,0,22,6,10,0,0,65,0,0,8,20,7,3,18,43,4,37,0,2,0,9,1,0,9,15,0,6,12,76,125,8,102,11,24,2,0,8,3,8,2,39,13,80,52,28,57,148,29,17,24,70,154,81,1,86,133,45,74,83,132,40,97,44,26,5,32,91,40,1,73,51,0,11,128,153,43,71,81,1,56,0,28,0,45,0,2,12,6,131,62,38,116,27,104,120,15,102,6,20,1,47,2,1,2,6,41,8,13,141,144,99,27,69,46,56,53,2,0,61,0,30,0,55,128,27,24,166,80,103,80,46,33,4,31,31,1,3,15,6,1,30,57,42,7,64,3,15,35,65,5,84,0,83,7,0,92,24,41,40,108,59,51,58,58,47,11,99,134,15,20,14,42,28,11,86,33,49,110,9,1,18,40,121,103,125,60,36,34,22,125,43,117,41,123,162,56,185,115,87,21,38,69,178,80,10,46,106,65,0,8,0,37,35,8,70,40,21,5,22,137,144,91,113,158,219,25,76,58,28,48,21,134,63,96,26,62,109,77,202,64,64,40,168,46,52,40,26,48,33,16,1,0,60,49,4,136,110,10,42,102,130,21,39,72,24,0,15,54,19,0,2,34,12,0,12,62,14,45,141,135,0,15,70,78,0,11,90,15,0,59,58,5,22,75,73,0,0,77,74,0,84,46,13,8,57,16,63,61,7,90,70,151,42,90,188,149,149,85,98,143,185,78,134,170,94,99,92,156,231,125,146,90,95,60,13,195,113,47,87,79,31,179,74,65,152,107,48,162,44,70,51,125,228,25,52,44,5,70,104,8,90,93,72,78,31,113,59,49,92,115,101,144,67,190,49,58,78,24,98,24,36,4,14,19,17,1,0,21,11,34,0,115,3,34,18,90,0,20,138,42,85,2,50,110,30,0,33,0,64,2,1,57,106,113,22,58,106,4,55,3,0,0,11,0,3,5,10,1,40,21,58,139,13,36,3,2,47,37,3,1,4,4,2,10,0,3,0,12,5,90,48,14,20,2,5,2,17,5,14,8,10,33,0,23,4,0,49,46,26,140,42,64,73,18,0,10,36,0,10,46,31,4,73,72,80,125,117,52,30,60,40,0,3,0,0,0,0,2,34,3,41,23,0,1,6,0,1,0,17,5,9,0,0,66,0,0,8,21,7,3,20,41,4,38,0,2,0,9,2,0,9,15,0,4,11,77,124,9,105,10,23,2,0,8,4,9,2,42,12,82,53,30,58,151,28,17,25,67,159,83,0,85,134,45,69,83,131,40,98,44,27,4,31,87,42,1,74,52,0,10,125,148,42,68,84,1,54,0,27,0,45,0,2,14,6,132,63,39,112,28,105,120,20,103,8,24,2,44,2,1,2,5,38,7,15,137,141,108,29,68,51,59,53,2,0,59,0,22,0,56,129,26,24,169,79,103,81,44,32,4,31,31,0,4,15,6,1,30,55,44,8,64,2,16,32,67,4,84,1,83,8,0,91,23,40,39,110,58,52,59,56,47,11,98,132,16,21,14,40,27,11,86,34,50,111,10,1,20,39,121,106,122,60,38,36,24,123,40,117,41,125,165,55,184,125,86,22,37,69,176,81,12,48,102,67,0,9,1,36,33,6,68,39,23,6,23,131,144,89,114,152,211,20,76,58,28,48,21,130,63,94,26,68,109,79,202,65,62,40,166,42,54,38,28,47,33,15,0,0,57,52,3,134,118,13,42,104,133,21,34,70,26,0,12,50,20,0,2,29,10,0,10,62,12,44,141,131,0,13,69,74,0,13,93,16,0,59,58,7,20,75,75,0,0,83,77,0,88,98,15,8,116,63,75,57,62,114,104,177,65,115,182,190,147,86,96,141,181,76,135,172,94,97,98,155,237

Secondary structure (DSSP, 8-state):
----B-TT-PBPS-SS---EESTTS-B-S--HHHHHHHHHHTT-PPPPPSSS-SEEEEEEEEEE-SEETTEEGGGT---GGGSSTT-EEEEEEEEE-SSS-TT--TTSS---EEEEEEEETTEEEEEEEESSS--S-S-GGGHHHHHHHHSPPTTTSS--HHHHHHHHHT-GGGHHHHHHHTSGGGSBS-STT--EE--S-EEEE-TT--EEEEEEEEEETT-EEE--HHHHHHHHTT-S-HHHHHHHHHHHTT---EEEEEEEEEESS--TT-SS-TT-TT----TTTS--EEEEEEEEEE--S-IIIIIIT----TT---TTEE--S-HHHHHHHHHHHHHHHHHT-TTGGGSTTTS-SS---------TT-------TT--TT--SSS-SS-S--PPPPSS----------EE----S---SSHHHHHHHHHS-HHHHHHHHHHHHHHHTTS-HHHHHHHHHHHHHH-HHHHHHHHHHHHHHHHHHHTS--PPPP-SEEE----/----B-TT-PBPS-SS---EESTTS-B-S--HHHHHHHHHHTT-PPPPPSSS-SEEEEEEEEEE-SEETTEEGGGT---HHHHSTT-EEEEEEEEE-SSS-TT--TTSS---EEEEEEEETTEEEEEEEESSS--S-S-GGGHHHHHHHHSPPTTTSS--HHHHHHHHHT-GGGHHHHHHHTSGGGSBS-STT--EE--S-EEEE-TT--EEEEEEEEEETT-EEE--HHHHHHHHTT-S-HHHHHHHHHHHTT---EEEEEEEEEESS--TTSSS-TT-TT----TTTS--EEEEEEEEEE--S-IIIIIIT----TT---BTEE--S-HHHHHHHHHHHHHHHHHT-TTGGGSTTTS-SS---------TT-----PPTT--TT--SSS-SS-S--PPPPSS----------EE----S---SSHHHHHHHHHS-HHHHHHHHHHHHHHHTTS-HHHHHHHHHHHHHH-HHHHHHHHHHHHHHHHHHHTS--PPPP-SEEE----/----B-TT-PBPS-SS---BSSTTS-BBS--HHHHHHHHHHTT-PPPPPSS--SEEEEEEEEEE-SEETTEEGGGT---HHHHSTT-EEEEEEEEE-SSS-TT--TTSS---EEEEEEEETTEEEEEEEESSSS-S-S-GGGHHHHHHHHSPPTTTSS--HHHHHHHHHT-GGGHHHHHHHTSGGGSBS-STT--EE--S-EEEE-TT--EEEEEEEEEETT---B--HHHHHHHHTT-S-HHHHHHHHHHHTT---EEEEEEEEEESS--TTSSS-TT-TT----TTTS--EEEEEEEEEE--SSIIIIIIT----TT---TTEE--S-HHHHHHHHHHHHHHHHHT-TTGGGSTTTS-SS---------TT-------TT--TT--SSS-SSSS--PPPPSSPPP--EEEEE------S---SSHHHHHHHHHS-HHHHHHHHHHHHHHHTTS-HHHHHHHHHHHHHH-HHHHHHHHHHHHHHHHHHTTS--PPPP-S-------/----B-TT-PBPS-SS---BSSTTS-BBS--HHHHHHHHHHTT-PPPPPSS--SEEEEEEEEEE-SEETTEEGGGT---HHHHSTT-EEEEEEEEE-SSS-TT--TTSS---EEEEEEEETTEEEEEEEESSS--S-S-GGGHHHHHHHHSPPTTTSS--HHHHHHHHHT-GGGHHHHHHHTSGGGSBS-STT--EE--S-EEEE-TT--EEEEEEEEEETT---B--HHHHHHHHTT-S-HHHHHHHHHHHTT---EEEEEEEEEESS--TTSSS-TT-TT----TTTS--EEEEEEEEEE--S-IIIIIIT----TT---TTEE--S-HHHHHHHHHHHHHHHHHT-TTGGGSTTTS-SS---------TT-------TT--TT--SSS-SSSS--PPPPSS-----EEEEE------S---SSHHHHHHHHHS-HHHHHHHHHHHHHHHTTS-HHHHHHHHHHHHHH-HHHHHHHHHHHHHHHHHHHTS--PPPP-S-------

B-factor: mean 26.13, std 10.46, range [7.01, 125.35]

InterPro domains:
  IPR002226 Catalase haem-binding site [PS00437] (365-373)
  IPR010582 Catalase immune-responsive domain [PF06628] (450-511)
  IPR011614 Catalase core domain [PF00199] (34-423)
  IPR011614 Catalase core domain [SM01060] (34-427)
  IPR018028 Catalase, mono-functional, haem-containing [PR00067] (47-70)
  IPR018028 Catalase, mono-functional, haem-containing [PR00067] (115-133)
  IPR018028 Catalase, mono-functional, haem-containing [PR00067] (136-153)
  IPR018028 Catalase, mono-functional, haem-containing [PR00067] (155-173)
  IPR018028 Catalase, mono-functional, haem-containing [PR00067] (320-347)
  IPR018028 Catalase, mono-functional, haem-containing [PR00067] (352-378)
  IPR018028 Catalase, mono-functional, haem-containing [PS51402] (30-517)
  IPR018028 Catalase, mono-functional, haem-containing [PTHR11465] (28-513)
  IPR020835 Catalase superfamily [SSF56634] (25-518)
  IPR024711 Catalase, mono-functional, haem-containing, clades 1 and 3 [PIRSF038928] (31-515)

Foldseek 3Di:
DPFDAQPVRHGDPDPDDADADDRPHDHDPPGVVVVRVVVVVVVVDFDADLWQRAKFKFKWKWFWQQDWFPGGPQVFFPPPQHHDGRRIWIKMWMKGFTADHYPFFLLDFGWMWTWMWTQDQLGIAILTWTQDLFDQDQAQVCVVVQNQLQYQDPVGRHHALQSNLVSVLVRLLRLLVLLCRLFLNRRWPAPLQTKIWSLFWWWFQHQALFIWIKIKIWAKPVHHGGAFPVRSVVCSVVDRCVRNCVQVVCLVVPNKIKIWMWMWTGHDDQPPVDLAGNRGSSDDDDCVVTNIITTIMMIGRGGDPDCCLAVRLDAGALCRHGHRIGGDVRNNSVSRNVVRVVVNCRRNHVVSCVRPNNDHPYQFFALDDDGPPDPDDRHDPPFPVVDSDPDDPRGGDDDDDDPGDHNDDDDDDDPDDDDDPNSCSQAVSLVVLVVDDPSRNVSSLLSLQVNCAPHDVSSVVSSLVSLCSNPVVRSVSNVVSNVVVNVVVVVDDDDDDDDDDDDDDPD/DPFDAQPVRHGDPDPDDADADDRPHDHDPPGVVVCSVVVCVVVVDFDADPWQRAKFKFKWKWFWQQDWFPHGPLVFFPPPQHRDGRRIWIKMWMKGFTADHYPFFLLDFGWMWTWMWTQDPLGIAILTWTQDLFDQDQAQVCVVVQNQLQYQDPVGRHHALLSNLVVVLVRLLRLLVLLCRLFLNRRWPAPLQTKIWSLFWWWFQHQALFIWIKIKIWAKPVHTGGAFPVRSVVCSVVDRCVRNCVQVVCLVVPNKIKIWIWMWTGHDDQPPVDLDGNRGSSDDDDCVRTNIITTIMMIGRGGDPDCCLAVRLDAGANCRDGHRIGGDPRNNSVSRRVVRVVVNCRRNHVPSCVRPNNDRPDQFAALDDDGPPDPDHRHDPPFPVVDSDPDDPRGGDDDDDDSGDHNDDDDDDDPDDDDDPNSCSQAVSLVCLVVDDPSRNVSSLLSLLVNCAPHDVSSVVSSLVSLCSNPVCRSVSNVVSNVVVNVVVVPDDDDDDDDDDDDDDPD/DPFDAQPVRHGDPDPDDADADDPPHDHDPPGVVVCRVVVVVVPVDFDADLWQRAKFKFKWKWFWQQDWAPGGPLVFFPPPQQRDGRRIWIKMWMKGFTADHYLFFLLDFGWMWTWMWTQDPLGIDILTWTQDLFDQDQAQVCVVVQNQLQYQDPVGRHHALLSNLVVVLVRLLRLLVLLCRLFLNRRWPAPLQTKIWSLFWWWFQHQALFIWIKIKIWAKPVHHGGAFPVRSVVCSVVDRCVRNCVQVVCLVVPNKIKIWMKMWTGHDDQPPVDLAGNRGSSDDDDCVRTNIITTIMMIGRGGDPDCCLAVRLDAGALCRDGHRIGGDVRNNSVSRRVVRVVVNCRRNHVPSCPRPNNDRPYQFAALDDDGPPDPDHRHDPPFPPVDSDPDDPRGGDDDDDDPGDHNDDDDDDDDDDDDDPNSCSQAVSLVCLVVDDPSRNVSSLLSLLVSCAPHDVSSLVSSLVSLCSNPVCRSVSNVVSNVVVNVVVVVDDPDDDDDDDDDDDPD/DPFDAQPVRHGDPDPDDADADDPPHDHDPPGVVVCRVVVVVVPPDFDADPWQRAKFKFKWKWFWQCDWFPHGPLVFFDPPQRRDGRRIWIKMWMKGFTADHYPFFLLDFGWMWTWMWTQDQLGIDILTWTQDLFDQDQALVCVVVQNQLQYQDPVGRHHALLSNLVSVLVRLLRLLVLLCRLFLNRRWPAPLQTKIWSLFWWWFQHQALFIWIKIKIKAKPVHHDGAFPVRSVVCVVVDRCVRNCVQVVCLVVPNKIKIWIWMWTGHDDQPPVDLAGNRGSSDDDDCVRTNIITTIMMIGRGGDPDCCLAVRLDAGALCRHGHRIGGDPRNNSVSRRVVRVVVNCRRNHVPSCVRPNNDRPYQFFALDDDGPPDPDDRHDPPFPPVDSDPDDPRGGDDDDDDPGDHNDDDDDDDPDDDDDPNSCSQAVSLVSLVPDDPSRNVSSLLSLLLNCAPHDVSSVVSSLVSLCSNPVVRSVSNVVSNVVVNVVVVPDDPDPDDDDDDDDDPD